Protein 6UCA (pdb70)

Secondary structure (DSSP, 8-state):
-----TTSPPPEETTEE-EEEEE--TTT----EEEE-TT-SSTTT----EESS----HHHHHHHHHHHHHTS-SS-HHHHHHHHHHHTTS-GGG-EEETTTTEEE-GGGGGGGTTS-EE----HHHHT-GGGTSPP---TTTT---PBPHHHHHHHHHHHHHHT-SEEEEES-HHHHHHHHHHHHSS-----EEEEEES-GGGGGTS-TTTEEEEETTTTEETT-HHHHHHHHHHHHGGGG-SEEEEE---SSS-SHHHHHHHHHHHHHHHTTS-STT------EEEEEEGGGHHHHHHH-TT-EE------BSS-SS----SSS-PPP-EEEEESS-GGG----GGGSEEEETTTTEEEETT--EETTTTEE---SSS--EEETTTTEEE-TT-EE-TTT-SEE-SS-----/-----SS----EETTEEPPP---SS-SSTTT------SS----SHHHHHHHHHHHHHS-SS-HHHHHHHHHHHHHS-GGG-EEETTTTEEE-GGGGGGGTTS-EE----HHHHT-GGGTSPP---TTTT---PBPHHHHHHHHHHHHHTT--EEEEES-HHHHHHHHHHHSSS-S-PPEEEEEES-GGGGGGS-TTTEEEEETTTTEETT-HHHHHHHHHHHHGGGGTTEEEEE---SSS-SHHHHHHHHHHHHHHH-S-SSSTTT----EEEEEEGGGHHHHHHH-TT-EE------BSS-SS----PPP-EEEEESS-TTSPPP-STTTEEEETTTTEEEETT--EETTTTEE---SSSPPEEETTTTEEE-TT-EEETTTTEEE-TT---/-PPEEBTEE--B--SS--STTT----BBTTB---HHHHHHHHHHHHHHS-SS-HHHHHHHHHHHHHS-GGG-EEETTTTEEE-GGGGGGSTTS-EE-S--HHHHT-GGGTSPP---TTTT----B-HHHHHHHHHHHHHTT--EEEEES-HHHHHHHHHHHHHS-SS--EEEEEES-GGGGGTS-TTTEEEEETTTTEETT-HHHHHHHHHHHHGGGGTTEEEEE----SS-SHHHHHHHHHHHHHHTSS-SSSTTT----EEEEE-GGGHHHHTTT-TT-EEE-----BS--SS--------EEEESS-GGGS---GGGSEEEETTTTEEEESS--EETTTTEE---SSSPPEEETTTTEEE-TT-B--TTT-S-B-TT-------/-EEE----TTSPPPEEBTEEPEEEE---TTS----EEEE-SS-SSTTTS--EEETT----HHHHHHHHHHHHHTS-SS-HHHHHHHHHHHHHS-GGG-EEETTTTEEE-TTGGGGGTTS-EEE---HHHHT-GGGTSPP---TTTT----B-HHHHHHHHHHHHHHT-SEEEEES-HHHHHHHHHHHHSSS----EEEEEES-GGGGGTS-TTTEEEEETTTTEETT-HHHHHHHHHHHHGGGGTTEEEEE---SSS-SHHHHHHHHHHHHHHTTT--GGGSSPPPPEEEEEEGGGHHHHHHH-TT-EEE-----BSS-TT----SSSPPP--EEEEESS-GGG----GGGTEEEETTTTEEEETT-PEETTTTEE---SSS--EEETTTTEEE-TT-EE-TTT-SEE-SS-----/-----SS----EETTEEPEEEE---EEEE-SS-SSSSSS--EEESS----HHHHHHHHHHHHHTS-SS-HHHHHHHHHHHHHS-GGG-EEETTTTEEE-GGGGGTTTTS-EE----HHHHT-GGGTSPP---TTTT---PBPHHHHHHHHHHHHHHT-SEEEEES-HHHHHHHHHHHHH-SSS--EEEEEES-GGGGGTS-TTTEEEEETTTTEETT-HHHHHHHHHHHHGGGGTTEEEEE---SSS-SHHHHHHHHHHHHHHHTT--SSTTT----EEEEEEGGGHHHHHHH-TT-EE------BSS-SS---------EEEEESS-TTS----GGGTEEE-SSSSSEEETT----TTTTS----SSSPPEEETTTTEEE-TT-B--TTT-S-B-TTS---/-------B-SSSB-EE-----EEE-SS-SSTTT----EETT----THHHHHHHHHHHHSS-SS-HHHHHHHHHHHHHS-GGG-EEETTTTEEEPGGGGGTTTTS-EE-S--HHHHT-GGGTSPP---TTTT---PBPHHHHHHHHHHHHHHT-SEEEEES-HHHHHHHHHHTSSSSS---EEEEEES-GGGGGTS-TTTEEEEETTTTEETT-HHHHHHHHHHHHGGGG-SEEEEE---SSS-SHHHHHHHHHHHHHHT-S--TTTTT----EEEEEEGGGHHHHTTT-TT-EE------BSS-SS------PPP-EEEEESS-TTT----STTTEEEETTTTEEEETT----TTTTS----SSSPPEEETTTTEEE-TT-B--TTT-S-B-TT----

B-factor: mean 105.43, std 39.24, range [28.5, 390.44]

GO terms:
  GO:0005730 nucleolus (C, IDA)
  GO:0005737 cytoplasm (C, IDA)
  GO:0008270 zinc ion binding (F, IDA)
  GO:0045727 positive regulation of translation (P, IDA)
  GO:0008988 rRNA (adenine-N6-)-methyltransferase activity (F, IDA)
  GO:0031167 rRNA methylation (P, IDA)
  GO:1904047 S-adenosyl-L-methionine binding (F, IDA)

Radius of gyration: 57.28 Å; Cα contacts (8 Å, |Δi|>4): 4192; chains: 6; bounding box: 186×108×102 Å

Sequence (2409 aa):
VLPLDPAVPAPLCPHGPTLLFVKVTQGAAATRRFYACSACRDRKDCNFFQWEDEKLSGARLAAREAHNRRCQPPLSRTQCVERYLKFIEELPLTQRKFCQTCQQLLLPDDWGQHSEHQVLGNVSITQLRRPSQLLYPLENAATNAQYLFADRSCQFLVDLLSALGFRRVLCVGTPRLHELIKLTASGDKKSNIKSLLLDIDFRYSQFYMEDSFCHYNMFNHHFFDGKTALEVCRAFLQEDKGEGIIMVTDPPFGGLVEPLAITFKKLIAMWKEGQSQDDSHKELPIFWIFPYFFESRICQFFPSFQMLDYQVDYDNHALYKHGKTGRKQSPVRIFTNIPPNKIILPTEEGYRFCSPCQQRYVSLENQHCELCNSCTSKDGRKWNHCFLCKKCVKPSWIHCSICNHCAVPDHSCEGVLPLDPAVPAPLCPHGPTLLFACSACRDRKDCNFFQWEDEKLSGARLAAREAHNRRCQPPLSRTQCVERYLKFIELPLTQRKFCQTCQQLLLPDDWGQHSEHQVLGNVSITQLRRPSQLLYPLENAATNAQYLFADRSCQFLVDLLSALGFRRVLCVGTPRLHELIKLTASGDKKSNIKSLLLDIDFRYSQFYMEDSFCHYNMFNHHFFDGKTALEVCRAFLQEDKGEGIIMVTDPPFGGLVEPLAITFKKLIAMWKEGQSQDDSHKELPIFWIFPYFFESRICQFFPSFQMLDDYQVDYDNNHALYKHRKQSPVRIFTNIPPNKIILPTEEGYRFCSPCQRYVSLENQHCELCNSCTSKDGRKWNHCFLCKKCVKPSWIHCSICNHCAVPDHSCPAPLCPHGPTFYACSACRDRKDCNFFQWEDEKLSGARLAAREAHNRRCQPPLSRTQCVERYLKFIELPLTQRKFCQTCQQLLLPDDWGQHSEHQVLGNVSITQLRRPSQLLYPLENAATNAQYLFADRSCQFLVDLLSALGFRRVLCVGTPRLHELIKLTASGDKKSNIKSLLLDIDFRYSQFYMEDSFCHYNMFNHHFFDGKTALEVCRAFLQEDKGEGIIMVTDPPFGGLVEPLAITFKKLIAMWKEGQSQDDSHKELPIFWIFPYFFESRICQFFPSFQMLDYQVDYDNHALYKRKQSPVRIFTNIPPNKIILPTEEGYRFCSPCQRYVSLENQHCELCNSCTSKDGRKWNHCFLCKKCVKPSWIHCSICNHCAVPDHSCEGPKMEVVLPLDPAVPAPLCPHGPTLLFVKVTQGAAATRRFYACSACRDRKDCNFFQWEDEKLSGARLAAREAHNRRCQPPLSRTQCVERYLKFIELPLTQRKFCQTCQQLLLPDDWGQHSEHQVLGNVSITQLRRPSQLLYPLENAATNAQYLFADRSCQFLVDLLSALGFRRVLCVGTPRLHELIKLTASGDKKSNIKSLLLDIDFRYSQFYMEDSFCHYNMFNHHFFDGKTALEVCRAFLQEDKGEGIIMVTDPPFGGLVEPLAITFKKLIAMWKEGQSQDDSHKELPIFWIFPYFFESRICQFFPSFQMLDYQVDYDNHALYKHGKTGRKQSPVRIFTNIPPNKIILPTEEGYRFCSPCQRYVSLENQHCELCNSCTSKDGRKWNHCFLCKKCVKPSWIHCSICNHCAVPDHSCEGVLPLDPAVPAPLCPHGPTLLFVKTRRFYACSACRDRKDCNFFQWEDEKLSGARLAAREAHNRRCQPPLSRTQCVERYLKFIELPLTQRKFCQTCQQLLLPDDWGQHSEHQVLGNVSITQLRRPSQLLYPLENAATNAQYLFADRSCQFLVDLLSALGFRRVLCVGTPRLHELIKLTASGDKKSNIKSLLLDIDFRYSQFYMEDSFCHYNMFNHHFFDGKTALEVCRAFLQEDKGEGIIMVTDPPFGGLVEPLAITFKKLIAMWKEGQSQDDSHKELPIFWIFPYFFESRICQFFPSFQMLDYQVDYDNHALYKHGRKQSPVRIFTNIPPNKIILPTEEGYRFCSPCQRYVSLENQHCELCNSCTSKDGRKWNHCFLCKKCVKPSWIHCSICNHCAVPDHSCEVLPLDAPLCPHGPTLLFVTRRFYACSACRDRKDCNFFQWEDEKLSGARLAAREAHNRRCQPPLSRTQCVERYLKFIELPLTQRKFCQTCQQLLLPDDWGQHSEHQVLGNVSITQLRRPSQLLYPLENAATNAQYLFADRSCQFLVDLLSALGFRRVLCVGTPRLHELIKLTASGDKKSNIKSLLLDIDFRYSQFYMEDSFCHYNMFNHHFFDGKTALEVCRAFLQEDKGEGIIMVTDPPFGGLVEPLAITFKKLIAMWKEGQSQDDSHKELPIFWIFPYFFESRICQFFPSFQMLDYQVDYDNHALYKHGKRKQSPVRIFTNIPPNKIILPTEEGYRFCSPCQRYVSLENQHCELCNSCTSKDGRKWNHCFLCKKCVKPSWIHCSICNHCAVPDHSCE

Structure (mmCIF, N/CA/C/O backbone):
data_6UCA
#
_entry.id   6UCA
#
_cell.length_a   136.567
_cell.length_b   290.380
_cell.length_c   83.529
_cell.angle_alpha   90.000
_cell.angle_beta   90.000
_cell.angle_gamma   90.000
#
_symmetry.space_group_name_H-M   'P 21 21 2'
#
loop_
_entity.id
_entity.type
_entity.pdbx_description
1 polymer 'rRNA N6-adenosine-methyltransferase ZCCHC4'
2 non-polymer S-ADENOSYL-L-HOMOCYSTEINE
3 non-polymer 'ZINC ION'
#
loop_
_atom_site.group_PDB
_atom_site.id
_atom_site.type_symbol
_atom_site.label_atom_id
_atom_site.label_alt_id
_atom_site.label_comp_id
_atom_site.label_asym_id
_atom_site.label_entity_id
_atom_site.label_seq_id
_atom_site.pdbx_PDB_ins_code
_atom_site.Cartn_x
_atom_site.Cartn_y
_atom_site.Cartn_z
_atom_site.occupancy
_atom_site.B_iso_or_equiv
_atom_site.auth_seq_id
_atom_site.auth_comp_id
_atom_site.auth_asym_id
_atom_site.auth_atom_id
_atom_site.pdbx_PDB_model_num
ATOM 1 N N . VAL A 1 6 ? 134.412 61.991 15.520 1.00 129.93 28 VAL A N 1
ATOM 2 C CA . VAL A 1 6 ? 134.281 63.352 15.023 1.00 129.38 28 VAL A CA 1
ATOM 3 C C . VAL A 1 6 ? 134.001 64.319 16.148 1.00 140.41 28 VAL A C 1
ATOM 4 O O . VAL A 1 6 ? 132.957 64.256 16.802 1.00 153.96 28 VAL A O 1
ATOM 8 N N . LEU A 1 7 ? 134.942 65.219 16.376 1.00 118.22 29 LEU A N 1
ATOM 9 C CA . LEU A 1 7 ? 134.684 66.350 17.257 1.00 120.24 29 LEU A CA 1
ATOM 10 C C . LEU A 1 7 ? 134.788 67.616 16.424 1.00 134.01 29 LEU A C 1
ATOM 11 O O . LEU A 1 7 ? 135.896 68.145 16.237 1.00 141.58 29 LEU A O 1
ATOM 13 N N . PRO A 1 8 ? 133.675 68.156 15.913 1.00 125.44 30 PRO A N 1
ATOM 14 C CA . PRO A 1 8 ? 133.736 69.479 15.287 1.00 128.80 30 PRO A CA 1
ATOM 15 C C . PRO A 1 8 ? 133.900 70.533 16.364 1.00 124.11 30 PRO A C 1
ATOM 16 O O . PRO A 1 8 ? 133.395 71.654 16.239 1.00 126.43 30 PRO A O 1
ATOM 20 N N . LEU A 1 9 ? 134.610 70.153 17.428 1.00 117.30 31 LEU A N 1
ATOM 21 C CA . LEU A 1 9 ? 134.751 70.948 18.638 1.00 132.80 31 LEU A CA 1
ATOM 22 C C . LEU A 1 9 ? 135.093 72.386 18.291 1.00 109.84 31 LEU A C 1
ATOM 23 O O . LEU A 1 9 ? 136.003 72.643 17.496 1.00 104.93 31 LEU A O 1
ATOM 28 N N . ASP A 1 10 ? 134.337 73.317 18.860 1.00 102.61 32 ASP A N 1
ATOM 29 C CA . ASP A 1 10 ? 134.488 74.724 18.529 1.00 118.32 32 ASP A CA 1
ATOM 30 C C . ASP A 1 10 ? 134.970 75.469 19.765 1.00 108.07 32 ASP A C 1
ATOM 31 O O . ASP A 1 10 ? 134.236 75.571 20.771 1.00 103.34 32 ASP A O 1
ATOM 36 N N . PRO A 1 11 ? 136.183 76.014 19.735 1.00 103.19 33 PRO A N 1
ATOM 37 C CA . PRO A 1 11 ? 136.632 76.844 20.852 1.00 102.42 33 PRO A CA 1
ATOM 38 C C . PRO A 1 11 ? 135.781 78.161 21.025 1.00 110.40 33 PRO A C 1
ATOM 39 O O . PRO A 1 11 ? 135.968 78.863 22.044 1.00 106.55 33 PRO A O 1
ATOM 43 N N . ALA A 1 12 ? 134.938 78.539 20.043 1.00 117.84 34 ALA A N 1
ATOM 44 C CA . ALA A 1 12 ? 134.317 79.874 20.055 1.00 102.87 34 ALA A CA 1
ATOM 45 C C . ALA A 1 12 ? 133.528 80.178 21.346 1.00 106.13 34 ALA A C 1
ATOM 46 O O . ALA A 1 12 ? 133.534 81.325 21.823 1.00 108.75 34 ALA A O 1
ATOM 48 N N . VAL A 1 13 ? 132.872 79.182 21.941 1.00 116.59 35 VAL A N 1
ATOM 49 C CA . VAL A 1 13 ? 131.856 79.455 22.962 1.00 107.29 35 VAL A CA 1
ATOM 50 C C . VAL A 1 13 ? 132.460 79.209 24.345 1.00 92.69 35 VAL A C 1
ATOM 51 O O . VAL A 1 13 ? 133.306 78.312 24.501 1.00 84.50 35 VAL A O 1
ATOM 55 N N . PRO A 1 14 ? 132.073 79.981 25.386 1.00 92.04 36 PRO A N 1
ATOM 56 C CA . PRO A 1 14 ? 132.789 79.887 26.661 1.00 87.90 36 PRO A CA 1
ATOM 57 C C . PRO A 1 14 ? 132.206 78.885 27.646 1.00 86.26 36 PRO A C 1
ATOM 58 O O . PRO A 1 14 ? 130.988 78.790 27.831 1.00 87.11 36 PRO A O 1
ATOM 62 N N . ALA A 1 15 ? 133.095 78.138 28.299 1.00 78.26 37 ALA A N 1
ATOM 63 C CA . ALA A 1 15 ? 132.677 77.144 29.273 1.00 77.15 37 ALA A CA 1
ATOM 64 C C . ALA A 1 15 ? 131.906 77.799 30.415 1.00 76.82 37 ALA A C 1
ATOM 65 O O . ALA A 1 15 ? 132.102 78.982 30.712 1.00 78.31 37 ALA A O 1
ATOM 67 N N . PRO A 1 16 ? 131.014 77.058 31.067 1.00 76.38 38 PRO A N 1
ATOM 68 C CA . PRO A 1 16 ? 130.448 77.534 32.331 1.00 75.77 38 PRO A CA 1
ATOM 69 C C . PRO A 1 16 ? 131.540 77.713 33.374 1.00 72.16 38 PRO A C 1
ATOM 70 O O . PRO A 1 16 ? 132.669 77.237 33.236 1.00 70.49 38 PRO A O 1
ATOM 74 N N . LEU A 1 17 ? 131.194 78.421 34.440 1.00 71.52 39 LEU A N 1
ATOM 75 C CA . LEU A 1 17 ? 132.156 78.783 35.470 1.00 68.19 39 LEU A CA 1
ATOM 76 C C . LEU A 1 17 ? 131.964 77.901 36.701 1.00 68.59 39 LEU A C 1
ATOM 77 O O . LEU A 1 17 ? 130.844 77.770 37.209 1.00 70.76 39 LEU A O 1
ATOM 82 N N . CYS A 1 18 ? 133.056 77.289 37.164 1.00 73.59 40 CYS A N 1
ATOM 83 C CA . CYS A 1 18 ? 133.101 76.575 38.432 1.00 70.20 40 CYS A CA 1
ATOM 84 C C . CYS A 1 18 ? 133.775 77.473 39.463 1.00 67.53 40 CYS A C 1
ATOM 85 O O . CYS A 1 18 ? 134.241 78.565 39.128 1.00 75.62 40 CYS A O 1
ATOM 88 N N . PRO A 1 19 ? 133.854 77.048 40.734 1.00 66.76 41 PRO A N 1
ATOM 89 C CA . PRO A 1 19 ? 134.555 77.886 41.720 1.00 67.74 41 PRO A CA 1
ATOM 90 C C . PRO A 1 19 ? 135.984 78.198 41.330 1.00 68.82 41 PRO A C 1
ATOM 91 O O . PRO A 1 19 ? 136.497 79.251 41.720 1.00 71.02 41 PRO A O 1
ATOM 95 N N . HIS A 1 20 ? 136.637 77.341 40.543 1.00 57.24 42 HIS A N 1
ATOM 96 C CA . HIS A 1 20 ? 138.040 77.537 40.198 1.00 54.85 42 HIS A CA 1
ATOM 97 C C . HIS A 1 20 ? 138.220 78.059 38.774 1.00 54.87 42 HIS A C 1
ATOM 98 O O . HIS A 1 20 ? 139.249 77.793 38.142 1.00 53.98 42 HIS A O 1
ATOM 105 N N . GLY A 1 21 ? 137.231 78.773 38.246 1.00 57.85 43 GLY A N 1
ATOM 106 C CA . GLY A 1 21 ? 137.334 79.352 36.932 1.00 58.05 43 GLY A CA 1
ATOM 107 C C . GLY A 1 21 ? 136.777 78.451 35.850 1.00 64.99 43 GLY A C 1
ATOM 108 O O . GLY A 1 21 ? 136.355 77.321 36.107 1.00 68.04 43 GLY A O 1
ATOM 109 N N . PRO A 1 22 ? 136.803 78.931 34.608 1.00 59.52 44 PRO A N 1
ATOM 110 C CA . PRO A 1 22 ? 136.074 78.255 33.526 1.00 62.50 44 PRO A CA 1
ATOM 111 C C . PRO A 1 22 ? 136.374 76.764 33.449 1.00 63.77 44 PRO A C 1
ATOM 112 O O . PRO A 1 22 ? 137.529 76.341 33.348 1.00 62.39 44 PRO A O 1
ATOM 116 N N . THR A 1 23 ? 135.307 75.967 33.500 1.00 66.66 45 THR A N 1
ATOM 117 C CA . THR A 1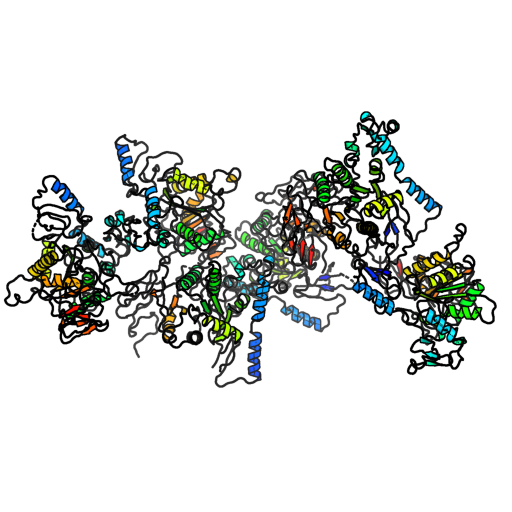 23 ? 135.410 74.520 33.414 1.00 68.50 45 THR A CA 1
ATOM 118 C C . THR A 1 23 ? 136.076 74.111 32.100 1.00 69.13 45 THR A C 1
ATOM 119 O O . THR A 1 23 ? 136.209 74.900 31.162 1.00 68.74 45 THR A O 1
ATOM 123 N N . LEU A 1 24 ? 136.516 72.860 32.045 1.00 70.26 46 LEU A N 1
ATOM 124 C CA . LEU A 1 24 ? 137.083 72.296 30.831 1.00 71.39 46 LEU A CA 1
ATOM 125 C C . LEU A 1 24 ? 136.163 71.216 30.284 1.00 76.16 46 LEU A C 1
ATOM 126 O O . LEU A 1 24 ? 135.455 70.543 31.034 1.00 81.55 46 LEU A O 1
ATOM 131 N N . LEU A 1 25 ? 136.193 71.042 28.968 1.00 82.55 47 LEU A N 1
ATOM 132 C CA . LEU A 1 25 ? 135.271 70.141 28.296 1.00 90.26 47 LEU A CA 1
ATOM 133 C C . LEU A 1 25 ? 135.930 68.774 28.140 1.00 94.48 47 LEU A C 1
ATOM 134 O O . LEU A 1 25 ? 137.034 68.669 27.595 1.00 104.60 47 LEU A O 1
ATOM 139 N N . PHE A 1 26 ? 135.265 67.737 28.643 1.00 90.10 48 PHE A N 1
ATOM 140 C CA . PHE A 1 26 ? 135.655 66.353 28.430 1.00 106.60 48 PHE A CA 1
ATOM 141 C C . PHE A 1 26 ? 134.626 65.660 27.542 1.00 119.92 48 PHE A C 1
ATOM 142 O O . PHE A 1 26 ? 133.429 65.983 27.565 1.00 122.92 48 PHE A O 1
ATOM 150 N N . VAL A 1 27 ? 135.110 64.702 26.751 1.00 127.32 49 VAL A N 1
ATOM 151 C CA . VAL A 1 27 ? 134.270 63.862 25.903 1.00 126.43 49 VAL A CA 1
ATOM 152 C C . VAL A 1 27 ? 134.753 62.424 26.031 1.00 122.57 49 VAL A C 1
ATOM 153 O O . VAL A 1 27 ? 135.950 62.152 25.889 1.00 111.44 49 VAL A O 1
ATOM 157 N N . LYS A 1 28 ? 133.828 61.507 26.295 1.00 134.64 50 LYS A N 1
ATOM 158 C CA . LYS A 1 28 ? 134.156 60.099 26.467 1.00 139.11 50 LYS A CA 1
ATOM 159 C C . LYS A 1 28 ? 133.831 59.319 25.200 1.00 143.41 50 LYS A C 1
ATOM 160 O O . LYS A 1 28 ? 132.781 59.521 24.583 1.00 145.22 50 LYS A O 1
ATOM 162 N N . VAL A 1 29 ? 134.741 58.425 24.819 1.00 142.00 51 VAL A N 1
ATOM 163 C CA . VAL A 1 29 ? 134.569 57.551 23.664 1.00 156.20 51 VAL A CA 1
ATOM 164 C C . VAL A 1 29 ? 134.922 56.139 24.113 1.00 172.07 51 VAL A C 1
ATOM 165 O O . VAL A 1 29 ? 136.095 55.841 24.367 1.00 176.35 51 VAL A O 1
ATOM 167 N N . THR A 1 30 ? 133.916 55.274 24.210 1.00 177.46 52 THR A N 1
ATOM 168 C CA . THR A 1 30 ? 134.119 53.915 24.697 1.00 176.15 52 THR A CA 1
ATOM 169 C C . THR A 1 30 ? 132.986 53.035 24.183 1.00 181.72 52 THR A C 1
ATOM 170 O O . THR A 1 30 ? 132.086 53.496 23.475 1.00 182.03 52 THR A O 1
ATOM 172 N N . GLN A 1 31 ? 133.046 51.752 24.549 1.00 181.02 53 GLN A N 1
ATOM 173 C CA . GLN A 1 31 ? 132.021 50.763 24.211 1.00 187.12 53 GLN A CA 1
ATOM 174 C C . GLN A 1 31 ? 131.841 50.647 22.695 1.00 196.93 53 GLN A C 1
ATOM 175 O O . GLN A 1 31 ? 130.753 50.837 22.149 1.00 202.92 53 GLN A O 1
ATOM 177 N N . GLY A 1 32 ? 132.941 50.319 22.021 1.00 198.76 54 GLY A N 1
ATOM 178 C CA . GLY A 1 32 ? 132.951 50.202 20.580 1.00 202.42 54 GLY A CA 1
ATOM 179 C C . GLY A 1 32 ? 133.294 51.472 19.834 1.00 196.43 54 GLY A C 1
ATOM 180 O O . GLY A 1 32 ? 133.370 51.440 18.599 1.00 197.13 54 GLY A O 1
ATOM 181 N N . ALA A 1 33 ? 133.500 52.584 20.543 1.00 193.11 55 ALA A N 1
ATOM 182 C CA . ALA A 1 33 ? 133.841 53.875 19.943 1.00 187.62 55 ALA A CA 1
ATOM 183 C C . ALA A 1 33 ? 132.786 54.300 18.918 1.00 185.58 55 ALA A C 1
ATOM 184 O O . ALA A 1 33 ? 133.079 54.558 17.749 1.00 177.95 55 ALA A O 1
ATOM 186 N N . ALA A 1 34 ? 131.537 54.370 19.387 1.00 187.74 56 ALA A N 1
ATOM 187 C CA . ALA A 1 34 ? 130.426 54.729 18.516 1.00 190.31 56 ALA A CA 1
ATOM 188 C C . ALA A 1 34 ? 129.450 55.704 19.167 1.00 180.22 56 ALA A C 1
ATOM 189 O O . ALA A 1 34 ? 128.401 55.989 18.576 1.00 177.29 56 ALA A O 1
ATOM 191 N N . ALA A 1 35 ? 129.755 56.224 20.354 1.00 178.11 57 ALA A N 1
ATOM 192 C CA . ALA A 1 35 ? 128.889 57.177 21.031 1.00 176.67 57 ALA A CA 1
ATOM 193 C C . ALA A 1 35 ? 129.742 58.231 21.721 1.00 162.48 57 ALA A C 1
ATOM 194 O O . ALA A 1 35 ? 130.805 57.920 22.265 1.00 159.34 57 ALA A O 1
ATOM 196 N N . THR A 1 36 ? 129.271 59.475 21.693 1.00 157.92 58 THR A N 1
ATOM 197 C CA . THR A 1 36 ? 129.980 60.599 22.281 1.00 147.98 58 THR A CA 1
ATOM 198 C C . THR A 1 36 ? 129.129 61.248 23.365 1.00 141.26 58 THR A C 1
ATOM 199 O O . THR A 1 36 ? 127.897 61.157 23.358 1.00 143.86 58 THR A O 1
ATOM 203 N N . ARG A 1 37 ? 129.804 61.911 24.301 1.00 127.97 59 ARG A N 1
ATOM 204 C CA . ARG A 1 37 ? 129.129 62.592 25.404 1.00 133.99 59 ARG A CA 1
ATOM 205 C C . ARG A 1 37 ? 129.952 63.816 25.781 1.00 137.99 59 ARG A C 1
ATOM 206 O O . ARG A 1 37 ? 131.073 63.681 26.279 1.00 143.67 59 ARG A O 1
ATOM 208 N N . ARG A 1 38 ? 129.395 65.002 25.543 1.00 136.35 60 ARG A N 1
ATOM 209 C CA . ARG A 1 38 ? 130.060 66.264 25.847 1.00 122.82 60 ARG A CA 1
ATOM 210 C C . ARG A 1 38 ? 129.676 66.715 27.251 1.00 108.78 60 ARG A C 1
ATOM 211 O O . ARG A 1 38 ? 128.487 66.754 27.584 1.00 115.87 60 ARG A O 1
ATOM 219 N N . PHE A 1 39 ? 130.669 67.070 28.071 1.00 101.46 61 PHE A N 1
ATOM 220 C CA . PHE A 1 39 ? 130.334 67.641 29.371 1.00 100.04 61 PHE A CA 1
ATOM 221 C C . PHE A 1 39 ? 131.459 68.543 29.860 1.00 101.68 61 PHE A C 1
ATOM 222 O O . PHE A 1 39 ? 132.617 68.376 29.480 1.00 104.30 61 PHE A O 1
ATOM 230 N N . TYR A 1 40 ? 131.096 69.526 30.687 1.00 88.19 62 TYR A N 1
ATOM 231 C CA . TYR A 1 40 ? 132.058 70.436 31.302 1.00 83.79 62 TYR A CA 1
ATOM 232 C C . TYR A 1 40 ? 132.343 69.954 32.723 1.00 82.62 62 TYR A C 1
ATOM 233 O O . TYR A 1 40 ? 131.452 69.960 33.577 1.00 83.73 62 TYR A O 1
ATOM 242 N N . ALA A 1 41 ? 133.587 69.553 32.977 1.00 80.52 63 ALA A N 1
ATOM 243 C CA . ALA A 1 41 ? 134.065 69.143 34.292 1.00 79.10 63 ALA A CA 1
ATOM 244 C C . ALA A 1 41 ? 135.021 70.202 34.841 1.00 74.83 63 ALA A C 1
ATOM 245 O O . ALA A 1 41 ? 135.344 71.190 34.166 1.00 73.10 63 ALA A O 1
ATOM 247 N N . CYS A 1 42 ? 135.504 69.989 36.064 1.00 75.88 64 CYS A N 1
ATOM 248 C CA . CYS A 1 42 ? 136.322 70.997 36.724 1.00 76.04 64 CYS A CA 1
ATOM 249 C C . CYS A 1 42 ? 137.749 70.942 36.185 1.00 70.12 64 CYS A C 1
ATOM 250 O O . CYS A 1 42 ? 138.294 69.861 35.946 1.00 85.45 64 CYS A O 1
ATOM 253 N N . SER A 1 43 ? 138.345 72.117 35.988 1.00 66.05 65 SER A N 1
ATOM 254 C CA . SER A 1 43 ? 139.636 72.197 35.314 1.00 64.42 65 SER A CA 1
ATOM 255 C C . SER A 1 43 ? 140.781 71.680 36.178 1.00 62.82 65 SER A C 1
ATOM 256 O O . SER A 1 43 ? 141.767 71.168 35.638 1.00 62.70 65 SER A O 1
ATOM 259 N N . ALA A 1 44 ? 140.688 71.813 37.511 1.00 66.35 66 ALA A N 1
ATOM 260 C CA . ALA A 1 44 ? 141.830 71.542 38.380 1.00 69.74 66 ALA A CA 1
ATOM 261 C C . ALA A 1 44 ? 141.471 70.627 39.546 1.00 77.54 66 ALA A C 1
ATOM 262 O O . ALA A 1 44 ? 142.002 70.784 40.651 1.00 88.35 66 ALA A O 1
ATOM 264 N N . CYS A 1 45 ? 140.570 69.671 39.333 1.00 80.23 67 CYS A N 1
ATOM 265 C CA . CYS A 1 45 ? 140.262 68.684 40.362 1.00 80.56 67 CYS A CA 1
ATOM 266 C C . CYS A 1 45 ? 139.880 67.385 39.675 1.00 81.10 67 CYS A C 1
ATOM 267 O O . CYS A 1 45 ? 138.854 67.324 38.991 1.00 77.76 67 CYS A O 1
ATOM 270 N N . ARG A 1 46 ? 140.699 66.350 39.873 1.00 87.92 68 ARG A N 1
ATOM 271 C CA . ARG A 1 46 ? 140.558 65.117 39.105 1.00 87.96 68 ARG A CA 1
ATOM 272 C C . ARG A 1 46 ? 139.304 64.353 39.517 1.00 93.47 68 ARG A C 1
ATOM 273 O O . ARG A 1 46 ? 138.445 64.051 38.681 1.00 110.85 68 ARG A O 1
ATOM 281 N N . ASP A 1 47 ? 139.178 64.030 40.800 1.00 84.09 69 ASP A N 1
ATOM 282 C CA . ASP A 1 47 ? 137.976 63.379 41.297 1.00 93.18 69 ASP A CA 1
ATOM 283 C C . ASP A 1 47 ? 136.918 64.424 41.632 1.00 101.72 69 ASP A C 1
ATOM 284 O O . ASP A 1 47 ? 137.232 65.551 42.021 1.00 113.35 69 ASP A O 1
ATOM 289 N N . ARG A 1 48 ? 135.652 64.039 41.473 1.00 101.53 70 ARG A N 1
ATOM 290 C CA . ARG A 1 48 ? 134.547 64.963 41.705 1.00 100.91 70 ARG A CA 1
ATOM 291 C C . ARG A 1 48 ? 134.316 65.269 43.179 1.00 99.60 70 ARG A C 1
ATOM 292 O O . ARG A 1 48 ? 133.396 66.034 43.490 1.00 95.43 70 ARG A O 1
ATOM 294 N N . LYS A 1 49 ? 135.122 64.711 44.086 1.00 104.49 71 LYS A N 1
ATOM 295 C CA . LYS A 1 49 ? 134.856 64.844 45.514 1.00 110.10 71 LYS A CA 1
ATOM 296 C C . LYS A 1 49 ? 135.046 66.266 46.026 1.00 105.67 71 LYS A C 1
ATOM 297 O O . LYS A 1 49 ? 134.439 66.629 47.039 1.00 100.58 71 LYS A O 1
ATOM 299 N N . ASP A 1 50 ? 135.869 67.076 45.365 1.00 105.14 72 ASP A N 1
ATOM 300 C CA . ASP A 1 50 ? 136.109 68.448 45.797 1.00 99.81 72 ASP A CA 1
ATOM 301 C C . ASP A 1 50 ? 135.396 69.485 44.944 1.00 104.81 72 ASP A C 1
ATOM 302 O O . ASP A 1 50 ? 134.818 70.428 45.488 1.00 112.55 72 ASP A O 1
ATOM 307 N N . CYS A 1 51 ? 135.421 69.340 43.622 1.00 91.38 73 CYS A N 1
ATOM 308 C CA . CYS A 1 51 ? 134.666 70.205 42.718 1.00 87.10 73 CYS A CA 1
ATOM 309 C C . CYS A 1 51 ? 133.654 69.316 42.003 1.00 84.57 73 CYS A C 1
ATOM 310 O O . CYS A 1 51 ? 133.974 68.683 40.992 1.00 89.13 73 CYS A O 1
ATOM 313 N N . ASN A 1 52 ? 132.438 69.255 42.543 1.00 80.01 74 ASN A N 1
ATOM 314 C CA . ASN A 1 52 ? 131.383 68.394 42.006 1.00 88.70 74 ASN A CA 1
ATOM 315 C C . ASN A 1 52 ? 130.625 69.105 40.883 1.00 92.41 74 ASN A C 1
ATOM 316 O O . ASN A 1 52 ? 129.410 69.295 40.925 1.00 108.37 74 ASN A O 1
ATOM 321 N N . PHE A 1 53 ? 131.373 69.494 39.857 1.00 81.27 75 PHE A N 1
ATOM 322 C CA . PHE A 1 53 ? 130.809 70.173 38.700 1.00 82.03 75 PHE A CA 1
ATOM 323 C C . PHE A 1 53 ? 130.597 69.173 37.572 1.00 85.14 75 PHE A C 1
ATOM 324 O O . PHE A 1 53 ? 131.505 68.406 37.233 1.00 87.40 75 PHE A O 1
ATOM 332 N N . PHE A 1 54 ? 129.397 69.186 36.999 1.00 90.56 76 PHE A N 1
ATOM 333 C CA . PHE A 1 54 ? 129.081 68.369 35.836 1.00 97.72 76 PHE A CA 1
ATOM 334 C C . PHE A 1 54 ? 127.902 69.013 35.125 1.00 98.97 76 PHE A C 1
ATOM 335 O O . PHE A 1 54 ? 126.867 69.265 35.749 1.00 102.88 76 PHE A O 1
ATOM 343 N N . GLN A 1 55 ? 128.063 69.287 33.835 1.00 97.04 77 GLN A N 1
ATOM 344 C CA . GLN A 1 55 ? 126.991 69.885 33.047 1.00 98.06 77 GLN A CA 1
ATOM 345 C C . GLN A 1 55 ? 127.095 69.376 31.621 1.00 106.53 77 GLN A C 1
ATOM 346 O O . GLN A 1 55 ? 128.113 69.596 30.958 1.00 108.67 77 GLN A O 1
ATOM 352 N N . TRP A 1 56 ? 126.052 68.692 31.158 1.00 113.42 78 TRP A N 1
ATOM 353 C CA . TRP A 1 56 ? 125.985 68.312 29.755 1.00 111.31 78 TRP A CA 1
ATOM 354 C C . TRP A 1 56 ? 125.953 69.563 28.888 1.00 109.90 78 TRP A C 1
ATOM 355 O O . TRP A 1 56 ? 125.337 70.570 29.247 1.00 114.92 78 TRP A O 1
ATOM 366 N N . GLU A 1 57 ? 126.641 69.504 27.745 1.00 107.92 79 GLU A N 1
ATOM 367 C CA . GLU A 1 57 ? 126.733 70.681 26.886 1.00 105.86 79 GLU A CA 1
ATOM 368 C C . GLU A 1 57 ? 125.356 71.126 26.410 1.00 117.82 79 GLU A C 1
ATOM 369 O O . GLU A 1 57 ? 125.078 72.329 26.331 1.00 121.73 79 GLU A O 1
ATOM 375 N N . ASP A 1 58 ? 124.479 70.171 26.094 1.00 113.13 80 ASP A N 1
ATOM 376 C CA . ASP A 1 58 ? 123.111 70.520 25.726 1.00 119.41 80 ASP A CA 1
ATOM 377 C C . ASP A 1 58 ? 122.356 71.103 26.914 1.00 131.57 80 ASP A C 1
ATOM 378 O O . ASP A 1 58 ? 121.514 71.993 26.745 1.00 139.43 80 ASP A O 1
ATOM 383 N N . GLU A 1 59 ? 122.645 70.615 28.118 1.00 132.84 81 GLU A N 1
ATOM 384 C CA . GLU A 1 59 ? 121.987 71.103 29.322 1.00 128.45 81 GLU A CA 1
ATOM 385 C C . GLU A 1 59 ? 122.293 72.580 29.537 1.00 121.41 81 GLU A C 1
ATOM 386 O O . GLU A 1 59 ? 123.460 72.980 29.602 1.00 120.78 81 GLU A O 1
ATOM 392 N N . LYS A 1 60 ? 121.242 73.388 29.643 1.00 117.13 82 LYS A N 1
ATOM 393 C CA . LYS A 1 60 ? 121.363 74.819 29.883 1.00 114.51 82 LYS A CA 1
ATOM 394 C C . LYS A 1 60 ? 120.741 75.148 31.231 1.00 126.14 82 LYS A C 1
ATOM 395 O O . LYS A 1 60 ? 119.610 74.738 31.514 1.00 132.72 82 LYS A O 1
ATOM 397 N N . LEU A 1 61 ? 121.480 75.884 32.056 1.00 129.17 83 LEU A N 1
ATOM 398 C CA . LEU A 1 61 ? 121.012 76.212 33.395 1.00 124.66 83 LEU A CA 1
ATOM 399 C C . LEU A 1 61 ? 119.896 77.248 33.333 1.00 120.05 83 LEU A C 1
ATOM 400 O O . LEU A 1 61 ? 120.004 78.253 32.624 1.00 120.52 83 LEU A O 1
ATOM 405 N N . SER A 1 62 ? 118.820 76.998 34.075 1.00 116.93 84 SER A N 1
ATOM 406 C CA . SER A 1 62 ? 117.733 77.957 34.169 1.00 114.44 84 SER A CA 1
ATOM 407 C C . SER A 1 62 ? 118.155 79.148 35.029 1.00 109.78 84 SER A C 1
ATOM 408 O O . SER A 1 62 ? 119.218 79.153 35.652 1.00 112.64 84 SER A O 1
ATOM 411 N N . GLY A 1 63 ? 117.292 80.166 35.065 1.00 109.11 85 GLY A N 1
ATOM 412 C CA . GLY A 1 63 ? 117.612 81.368 35.822 1.00 106.23 85 GLY A CA 1
ATOM 413 C C . GLY A 1 63 ? 117.878 81.090 37.290 1.00 108.41 85 GLY A C 1
ATOM 414 O O . GLY A 1 63 ? 118.893 81.519 37.843 1.00 100.47 85 GLY A O 1
ATOM 415 N N . ALA A 1 64 ? 116.974 80.355 37.939 1.00 111.06 86 ALA A N 1
ATOM 416 C CA . ALA A 1 64 ? 117.118 80.091 39.369 1.00 109.58 86 ALA A CA 1
ATOM 417 C C . ALA A 1 64 ? 118.264 79.124 39.639 1.00 107.66 86 ALA A C 1
ATOM 418 O O . ALA A 1 64 ? 119.077 79.338 40.551 1.00 111.15 86 ALA A O 1
ATOM 420 N N . ARG A 1 65 ? 118.333 78.042 38.864 1.00 109.95 87 ARG A N 1
ATOM 421 C CA . ARG A 1 65 ? 119.395 77.059 39.049 1.00 107.04 87 ARG A CA 1
ATOM 422 C C . ARG A 1 65 ? 120.765 77.691 38.810 1.00 98.74 87 ARG A C 1
ATOM 423 O O . ARG A 1 65 ? 121.729 77.429 39.545 1.00 95.74 87 ARG A O 1
ATOM 431 N N . LEU A 1 66 ? 120.861 78.565 37.805 1.00 102.68 88 LEU A N 1
ATOM 432 C CA . LEU A 1 66 ? 122.126 79.241 37.534 1.00 98.42 88 LEU A CA 1
ATOM 433 C C . LEU A 1 66 ? 122.449 80.263 38.614 1.00 97.44 88 LEU A C 1
ATOM 434 O O . LEU A 1 66 ? 123.621 80.480 38.935 1.00 91.93 88 LEU A O 1
ATOM 439 N N . ALA A 1 67 ? 121.431 80.927 39.169 1.00 101.29 89 ALA A N 1
ATOM 440 C CA . ALA A 1 67 ? 121.678 81.828 40.292 1.00 91.78 89 ALA A CA 1
ATOM 441 C C . ALA A 1 67 ? 122.276 81.066 41.466 1.00 92.85 89 ALA A C 1
ATOM 442 O O . ALA A 1 67 ? 123.193 81.552 42.142 1.00 97.77 89 ALA A O 1
ATOM 444 N N . ALA A 1 68 ? 121.767 79.857 41.710 1.00 94.71 90 ALA A N 1
ATOM 445 C CA . ALA A 1 68 ? 122.323 78.998 42.752 1.00 96.50 90 ALA A CA 1
ATOM 446 C C . ALA A 1 68 ? 123.777 78.643 42.455 1.00 92.22 90 ALA A C 1
ATOM 447 O O . ALA A 1 68 ? 124.644 78.719 43.336 1.00 92.95 90 ALA A O 1
ATOM 449 N N . ARG A 1 69 ? 124.058 78.235 41.214 1.00 85.34 91 ARG A N 1
ATOM 450 C CA . ARG A 1 69 ? 125.433 77.922 40.824 1.00 80.99 91 ARG A CA 1
ATOM 451 C C . ARG A 1 69 ? 126.355 79.121 41.024 1.00 77.13 91 ARG A C 1
ATOM 452 O O . ARG A 1 69 ? 127.475 78.981 41.535 1.00 88.26 91 ARG A O 1
ATOM 460 N N . GLU A 1 70 ? 125.893 80.310 40.635 1.00 80.95 92 GLU A N 1
ATOM 461 C CA . GLU A 1 70 ? 126.711 81.515 40.730 1.00 80.20 92 GLU A CA 1
ATOM 462 C C . GLU A 1 70 ? 126.997 81.868 42.185 1.00 75.87 92 GLU A C 1
ATOM 463 O O . GLU A 1 70 ? 128.132 82.214 42.540 1.00 72.65 92 GLU A O 1
ATOM 469 N N . ALA A 1 71 ? 125.984 81.762 43.049 1.00 76.56 93 ALA A N 1
ATOM 470 C CA . ALA A 1 71 ? 126.194 82.050 44.463 1.00 75.17 93 ALA A CA 1
ATOM 471 C C . ALA A 1 71 ? 127.134 81.031 45.095 1.00 73.49 93 ALA A C 1
ATOM 472 O O . ALA A 1 71 ? 127.978 81.387 45.928 1.00 70.83 93 ALA A O 1
ATOM 474 N N . HIS A 1 72 ? 127.003 79.756 44.718 1.00 75.26 94 HIS A N 1
ATOM 475 C CA . HIS A 1 72 ? 127.912 78.743 45.247 1.00 73.93 94 HIS A CA 1
ATOM 476 C C . HIS A 1 72 ? 129.353 79.026 44.835 1.00 72.48 94 HIS A C 1
ATOM 477 O O . HIS A 1 72 ? 130.277 78.898 45.649 1.00 68.13 94 HIS A O 1
ATOM 484 N N . ASN A 1 73 ? 129.564 79.412 43.574 1.00 72.50 95 ASN A N 1
ATOM 485 C CA . ASN A 1 73 ? 130.906 79.785 43.134 1.00 67.01 95 ASN A CA 1
ATOM 486 C C . ASN A 1 73 ? 131.448 80.947 43.956 1.00 68.00 95 ASN A C 1
ATOM 487 O O . ASN A 1 73 ? 132.605 80.929 44.391 1.00 81.51 95 ASN A O 1
ATOM 492 N N . ARG A 1 74 ? 130.621 81.971 44.180 1.00 65.97 96 ARG A N 1
ATOM 493 C CA . ARG A 1 74 ? 131.046 83.092 45.017 1.00 71.34 96 ARG A CA 1
ATOM 494 C C . ARG A 1 74 ? 131.402 82.640 46.430 1.00 72.50 96 ARG A C 1
ATOM 495 O O . ARG A 1 74 ? 132.317 83.196 47.050 1.00 60.46 96 ARG A O 1
ATOM 503 N N . ARG A 1 75 ? 130.708 81.622 46.943 1.00 73.66 97 ARG A N 1
ATOM 504 C CA . ARG A 1 75 ? 130.900 81.200 48.327 1.00 74.39 97 ARG A CA 1
ATOM 505 C C . ARG A 1 75 ? 132.191 80.408 48.513 1.00 77.76 97 ARG A C 1
ATOM 506 O O . ARG A 1 75 ? 132.874 80.566 49.531 1.00 83.25 97 ARG A O 1
ATOM 514 N N . CYS A 1 76 ? 132.547 79.559 47.546 1.00 69.45 98 CYS A N 1
ATOM 515 C CA . CYS A 1 76 ? 133.728 78.708 47.672 1.00 65.64 98 CYS A CA 1
ATOM 516 C C . CYS A 1 76 ? 135.041 79.477 47.561 1.00 64.56 98 CYS A C 1
ATOM 517 O O . CYS A 1 76 ? 136.103 78.848 47.591 1.00 73.08 98 CYS A O 1
ATOM 520 N N . GLN A 1 77 ? 134.999 80.799 47.436 1.00 61.12 99 GLN A N 1
ATOM 521 C CA . GLN A 1 77 ? 136.206 81.583 47.268 1.00 56.39 99 GLN A CA 1
ATOM 522 C C . GLN A 1 77 ? 136.961 81.699 48.592 1.00 59.62 99 GLN A C 1
ATOM 523 O O . GLN A 1 77 ? 136.397 81.450 49.662 1.00 62.50 99 GLN A O 1
ATOM 529 N N . PRO A 1 78 ? 138.247 82.048 48.544 1.00 60.10 100 PRO A N 1
ATOM 530 C CA . PRO A 1 78 ? 139.029 82.126 49.771 1.00 47.50 100 PRO A CA 1
ATOM 531 C C . PRO A 1 78 ? 138.416 83.150 50.735 1.00 50.11 100 PRO A C 1
ATOM 532 O O . PRO A 1 78 ? 137.862 84.167 50.299 1.00 49.69 100 PRO A O 1
ATOM 536 N N . PRO A 1 79 ? 138.512 82.889 52.037 1.00 53.81 101 PRO A N 1
ATOM 537 C CA . PRO A 1 79 ? 137.773 83.715 53.009 1.00 51.82 101 PRO A CA 1
ATOM 538 C C . PRO A 1 79 ? 138.315 85.123 53.167 1.00 59.84 101 PRO A C 1
ATOM 539 O O . PRO A 1 79 ? 137.681 85.935 53.851 1.00 73.59 101 PRO A O 1
ATOM 543 N N . LEU A 1 80 ? 139.464 85.432 52.576 1.00 52.07 102 LEU A N 1
ATOM 544 C CA . LEU A 1 80 ? 140.049 86.763 52.627 1.00 53.42 102 LEU A CA 1
ATOM 545 C C . LEU A 1 80 ? 140.263 87.254 51.206 1.00 51.55 102 LEU A C 1
ATOM 546 O O . LEU A 1 80 ? 140.853 86.543 50.386 1.00 58.15 102 LEU A O 1
ATOM 551 N N . SER A 1 81 ? 139.778 88.456 50.914 1.00 55.42 103 SER A N 1
ATOM 552 C CA . SER A 1 81 ? 140.095 89.076 49.638 1.00 54.35 103 SER A CA 1
ATOM 553 C C . SER A 1 81 ? 141.603 89.253 49.513 1.00 52.40 103 SER A C 1
ATOM 554 O O . SER A 1 81 ? 142.327 89.343 50.509 1.00 38.78 103 SER A O 1
ATOM 557 N N . ARG A 1 82 ? 142.080 89.275 48.268 1.00 43.84 104 ARG A N 1
ATOM 558 C CA . ARG A 1 82 ? 143.490 89.557 48.016 1.00 34.74 104 ARG A CA 1
ATOM 559 C C . ARG A 1 82 ? 143.896 90.887 48.647 1.00 68.19 104 ARG A C 1
ATOM 560 O O . ARG A 1 82 ? 144.957 90.998 49.285 1.00 63.50 104 ARG A O 1
ATOM 568 N N . THR A 1 83 ? 143.038 91.899 48.502 1.00 53.37 105 THR A N 1
ATOM 569 C CA . THR A 1 83 ? 143.290 93.210 49.090 1.00 50.12 105 THR A CA 1
ATOM 570 C C . THR A 1 83 ? 143.386 93.124 50.610 1.00 56.36 105 THR A C 1
ATOM 571 O O . THR A 1 83 ? 144.273 93.737 51.225 1.00 59.11 105 THR A O 1
ATOM 575 N N . GLN A 1 84 ? 142.467 92.377 51.231 1.00 41.40 106 GLN A N 1
ATOM 576 C CA . GLN A 1 84 ? 142.533 92.162 52.672 1.00 52.02 106 GLN A CA 1
ATOM 577 C C . GLN A 1 84 ? 143.863 91.533 53.059 1.00 55.09 106 GLN A C 1
ATOM 578 O O . GLN A 1 84 ? 144.440 91.873 54.098 1.00 66.23 106 GLN A O 1
ATOM 584 N N . CYS A 1 85 ? 144.362 90.606 52.237 1.00 57.04 107 CYS A N 1
ATOM 585 C CA . CYS A 1 85 ? 145.638 89.963 52.535 1.00 56.21 107 CYS A CA 1
ATOM 586 C C . CYS A 1 85 ? 146.773 90.978 52.541 1.00 50.40 107 CYS A C 1
ATOM 587 O O . CYS A 1 85 ? 147.589 91.004 53.471 1.00 57.07 107 CYS A O 1
ATOM 590 N N . VAL A 1 86 ? 146.845 91.821 51.507 1.00 47.07 108 VAL A N 1
ATOM 591 C CA . VAL A 1 86 ? 147.932 92.800 51.448 1.00 47.44 108 VAL A CA 1
ATOM 592 C C . VAL A 1 86 ? 147.874 93.746 52.645 1.00 43.84 108 VAL A C 1
ATOM 593 O O . VAL A 1 86 ? 148.906 94.075 53.253 1.00 44.80 108 VAL A O 1
ATOM 597 N N . GLU A 1 87 ? 146.668 94.187 53.012 1.00 40.05 109 GLU A N 1
ATOM 598 C CA . GLU A 1 87 ? 146.542 95.104 54.143 1.00 41.67 109 GLU A CA 1
ATOM 599 C C . GLU A 1 87 ? 146.933 94.425 55.454 1.00 54.94 109 GLU A C 1
ATOM 600 O O . GLU A 1 87 ? 147.669 95.002 56.272 1.00 64.53 109 GLU A O 1
ATOM 606 N N . ARG A 1 88 ? 146.451 93.197 55.672 1.00 55.18 110 ARG A N 1
ATOM 607 C CA . ARG A 1 88 ? 146.814 92.458 56.876 1.00 46.89 110 ARG A CA 1
ATOM 608 C C . ARG A 1 88 ? 148.319 92.253 56.956 1.00 48.83 110 ARG A C 1
ATOM 609 O O . ARG A 1 88 ? 148.901 92.313 58.042 1.00 38.63 110 ARG A O 1
ATOM 617 N N . TYR A 1 89 ? 148.969 92.033 55.811 1.00 50.30 111 TYR A N 1
ATOM 618 C CA . TYR A 1 89 ? 150.413 91.817 55.801 1.00 55.56 111 TYR A CA 1
ATOM 619 C C . TYR A 1 89 ? 151.164 93.081 56.202 1.00 57.35 111 TYR A C 1
ATOM 620 O O . TYR A 1 89 ? 152.084 93.038 57.036 1.00 67.89 111 TYR A O 1
ATOM 629 N N . LEU A 1 90 ? 150.813 94.212 55.578 1.00 56.77 112 LEU A N 1
ATOM 630 C CA . LEU A 1 90 ? 151.462 95.472 55.930 1.00 42.88 112 LEU A CA 1
ATOM 631 C C . LEU A 1 90 ? 151.277 95.793 57.407 1.00 50.17 112 LEU A C 1
ATOM 632 O O . LEU A 1 90 ? 152.179 96.351 58.044 1.00 55.97 112 LEU A O 1
ATOM 637 N N . LYS A 1 91 ? 150.118 95.441 57.975 1.00 43.75 113 LYS A N 1
ATOM 638 C CA . LYS A 1 91 ? 149.927 95.668 59.407 1.00 45.24 113 LYS A CA 1
ATOM 639 C C . LYS A 1 91 ? 150.701 94.658 60.255 1.00 44.76 113 LYS A C 1
ATOM 640 O O . LYS A 1 91 ? 151.156 94.992 61.352 1.00 46.45 113 LYS A O 1
ATOM 646 N N . PHE A 1 92 ? 150.870 93.431 59.753 1.00 48.95 114 PHE A N 1
ATOM 647 C CA . PHE A 1 92 ? 151.526 92.364 60.502 1.00 53.25 114 PHE A CA 1
ATOM 648 C C . PHE A 1 92 ? 153.012 92.645 60.684 1.00 53.96 114 PHE A C 1
ATOM 649 O O . PHE A 1 92 ? 153.550 92.504 61.786 1.00 56.68 114 PHE A O 1
ATOM 657 N N . ILE A 1 93 ? 153.697 93.027 59.595 1.00 45.31 115 ILE A N 1
ATOM 658 C CA . ILE A 1 93 ? 155.156 93.213 59.585 1.00 42.67 115 ILE A CA 1
ATOM 659 C C . ILE A 1 93 ? 155.631 94.456 60.317 1.00 72.34 115 ILE A C 1
ATOM 660 O O . ILE A 1 93 ? 156.795 94.850 60.159 1.00 105.36 115 ILE A O 1
ATOM 665 N N A GLU A 1 94 ? 154.710 95.176 60.986 0.48 62.15 116 GLU A N 1
ATOM 666 N N B GLU A 1 94 ? 154.805 94.975 61.179 0.52 61.14 116 GLU A N 1
ATOM 667 C CA A GLU A 1 94 ? 154.952 96.334 61.867 0.48 66.60 116 GLU A CA 1
ATOM 668 C CA B GLU A 1 94 ? 154.952 96.304 61.743 0.52 66.49 116 GLU A CA 1
ATOM 669 C C A GLU A 1 94 ? 154.956 95.963 63.338 0.48 65.10 116 GLU A C 1
ATOM 670 C C B GLU A 1 94 ? 154.554 96.259 63.213 0.52 65.21 116 GLU A C 1
ATOM 671 O O A GLU A 1 94 ? 155.716 96.534 64.127 0.48 59.41 116 GLU A O 1
ATOM 672 O O B GLU A 1 94 ? 154.659 97.280 63.912 0.52 59.68 116 GLU A O 1
ATOM 683 N N . LEU A 1 95 ? 154.078 95.065 63.704 1.00 68.48 117 LEU A N 1
ATOM 684 C CA . LEU A 1 95 ? 153.842 94.572 65.048 1.00 50.82 117 LEU A CA 1
ATOM 685 C C . LEU A 1 95 ? 155.156 94.083 65.634 1.00 52.75 117 LEU A C 1
ATOM 686 O O . LEU A 1 95 ? 156.008 93.576 64.897 1.00 55.77 117 LEU A O 1
ATOM 691 N N . PRO A 1 96 ? 155.339 94.182 66.950 1.00 51.22 118 PRO A N 1
ATOM 692 C CA . PRO A 1 96 ? 156.503 93.539 67.578 1.00 66.99 118 PRO A CA 1
ATOM 693 C C . PRO A 1 96 ? 156.459 92.030 67.390 1.00 68.14 118 PRO A C 1
ATOM 694 O O . PRO A 1 96 ? 155.416 91.446 67.089 1.00 66.83 118 PRO A O 1
ATOM 698 N N . LEU A 1 97 ? 157.620 91.398 67.568 1.00 67.61 119 LEU A N 1
ATOM 699 C CA . LEU A 1 97 ? 157.703 89.945 67.436 1.00 63.52 119 LEU A CA 1
ATOM 700 C C . LEU A 1 97 ? 156.715 89.252 68.365 1.00 71.60 119 LEU A C 1
ATOM 701 O O . LEU A 1 97 ? 156.009 88.320 67.959 1.00 73.19 119 LEU A O 1
ATOM 706 N N . THR A 1 98 ? 156.631 89.719 69.612 1.00 56.38 120 THR A N 1
ATOM 707 C CA . THR A 1 98 ? 155.793 89.100 70.637 1.00 57.53 120 THR A CA 1
ATOM 708 C C . THR A 1 98 ? 154.306 89.282 70.361 1.00 57.07 120 THR A C 1
ATOM 709 O O . THR A 1 98 ? 153.463 88.854 71.160 1.00 67.65 120 THR A O 1
ATOM 713 N N . GLN A 1 99 ? 153.963 89.911 69.241 1.00 54.14 121 GLN A N 1
ATOM 714 C CA . GLN A 1 99 ? 152.573 90.057 68.835 1.00 52.65 121 GLN A CA 1
ATOM 715 C C . GLN A 1 99 ? 152.301 89.490 67.450 1.00 52.43 121 GLN A C 1
ATOM 716 O O . GLN A 1 99 ? 151.160 89.559 66.982 1.00 50.10 121 GLN A O 1
ATOM 722 N N . ARG A 1 100 ? 153.310 88.932 66.785 1.00 55.95 122 ARG A N 1
ATOM 723 C CA . ARG A 1 100 ? 153.126 88.257 65.505 1.00 56.69 122 ARG A CA 1
ATOM 724 C C . ARG A 1 100 ? 152.795 86.794 65.776 1.00 48.63 122 ARG A C 1
ATOM 725 O O . ARG A 1 100 ? 153.671 86.015 66.166 1.00 46.13 122 ARG A O 1
ATOM 733 N N . LYS A 1 101 ? 151.534 86.419 65.579 1.00 41.82 123 LYS A N 1
ATOM 734 C CA . LYS A 1 101 ? 151.092 85.051 65.788 1.00 41.89 123 LYS A CA 1
ATOM 735 C C . LYS A 1 101 ? 150.608 84.451 64.475 1.00 42.91 123 LYS A C 1
ATOM 736 O O . LYS A 1 101 ? 150.164 85.162 63.568 1.00 48.76 123 LYS A O 1
ATOM 742 N N . PHE A 1 102 ? 150.704 83.128 64.379 1.00 42.71 124 PHE A N 1
ATOM 743 C CA . PHE A 1 102 ? 150.242 82.385 63.215 1.00 40.92 124 PHE A CA 1
ATOM 744 C C . PHE A 1 102 ? 149.414 81.207 63.698 1.00 41.98 124 PHE A C 1
ATOM 745 O O . PHE A 1 102 ? 149.891 80.403 64.505 1.00 43.68 124 PHE A O 1
ATOM 753 N N . CYS A 1 103 ? 148.177 81.108 63.215 1.00 41.18 125 CYS A N 1
ATOM 754 C CA . CYS A 1 103 ? 147.294 80.013 63.589 1.00 49.92 125 CYS A CA 1
ATOM 755 C C . CYS A 1 103 ? 147.470 78.877 62.590 1.00 46.24 125 CYS A C 1
ATOM 756 O O . CYS A 1 103 ? 147.256 79.060 61.380 1.00 49.27 125 CYS A O 1
ATOM 759 N N . GLN A 1 104 ? 147.860 77.707 63.108 1.00 50.18 126 GLN A N 1
ATOM 760 C CA . GLN A 1 104 ? 148.190 76.554 62.281 1.00 42.36 126 GLN A CA 1
ATOM 761 C C . GLN A 1 104 ? 146.961 75.730 61.919 1.00 43.12 126 GLN A C 1
ATOM 762 O O . GLN A 1 104 ? 146.911 75.157 60.826 1.00 52.03 126 GLN A O 1
ATOM 768 N N . THR A 1 105 ? 145.967 75.649 62.809 1.00 44.10 127 THR A N 1
ATOM 769 C CA . THR A 1 105 ? 144.723 74.976 62.451 1.00 44.95 127 THR A CA 1
ATOM 770 C C . THR A 1 105 ? 143.959 75.728 61.374 1.00 43.12 127 THR A C 1
ATOM 771 O O . THR A 1 105 ? 143.128 75.127 60.685 1.00 43.45 127 THR A O 1
ATOM 775 N N . CYS A 1 106 ? 144.221 77.025 61.217 1.00 67.05 128 CYS A N 1
ATOM 776 C CA . CYS A 1 106 ? 143.568 77.836 60.204 1.00 58.41 128 CYS A CA 1
ATOM 777 C C . CYS A 1 106 ? 144.495 78.243 59.069 1.00 52.68 128 CYS A C 1
ATOM 778 O O . CYS A 1 106 ? 144.004 78.725 58.041 1.00 46.53 128 CYS A O 1
ATOM 781 N N . GLN A 1 107 ? 145.807 78.055 59.220 1.00 52.53 129 GLN A N 1
ATOM 782 C CA . GLN A 1 107 ? 146.790 78.495 58.232 1.00 43.48 129 GLN A CA 1
ATOM 783 C C . GLN A 1 107 ? 146.622 79.978 57.928 1.00 37.96 129 GLN A C 1
ATOM 784 O O . GLN A 1 107 ? 146.506 80.395 56.773 1.00 42.87 129 GLN A O 1
ATOM 790 N N . GLN A 1 108 ? 146.595 80.787 58.986 1.00 39.20 130 GLN A N 1
ATOM 791 C CA . GLN A 1 108 ? 146.371 82.215 58.811 1.00 42.48 130 GLN A CA 1
ATOM 792 C C . GLN A 1 108 ? 147.273 83.016 59.734 1.00 47.63 130 GLN A C 1
ATOM 793 O O . GLN A 1 108 ? 147.403 82.700 60.921 1.00 56.01 130 GLN A O 1
ATOM 799 N N . LEU A 1 109 ? 147.894 84.054 59.181 1.00 54.75 131 LEU A N 1
ATOM 800 C CA . LEU A 1 109 ? 148.521 85.065 60.018 1.00 38.93 131 LEU A CA 1
ATOM 801 C C . LEU A 1 109 ? 147.460 85.703 60.904 1.00 40.32 131 LEU A C 1
ATOM 802 O O . LEU A 1 109 ? 146.290 85.808 60.527 1.00 40.34 131 LEU A O 1
ATOM 807 N N . LEU A 1 110 ? 147.866 86.134 62.095 1.00 50.15 132 LEU A N 1
ATOM 808 C CA . LEU A 1 110 ? 146.926 86.630 63.090 1.00 53.41 132 LEU A CA 1
ATOM 809 C C . LEU A 1 110 ? 147.283 88.059 63.464 1.00 52.50 132 LEU A C 1
ATOM 810 O O . LEU A 1 110 ? 148.410 88.333 63.891 1.00 56.48 132 LEU A O 1
ATOM 815 N N . LEU A 1 111 ? 146.329 88.960 63.298 1.00 51.22 133 LEU A N 1
ATOM 816 C CA . LEU A 1 111 ? 146.466 90.288 63.864 1.00 48.01 133 LEU A CA 1
ATOM 817 C C . LEU A 1 111 ? 146.024 90.261 65.327 1.00 51.08 133 LEU A C 1
ATOM 818 O O . LEU A 1 111 ? 145.184 89.443 65.710 1.00 50.21 133 LEU A O 1
ATOM 823 N N . PRO A 1 112 ? 146.588 91.130 66.169 1.00 57.22 134 PRO A N 1
ATOM 824 C CA . PRO A 1 112 ? 146.363 90.994 67.620 1.00 57.02 134 PRO A CA 1
ATOM 825 C C . PRO A 1 112 ? 144.905 91.075 68.036 1.00 55.46 134 PRO A C 1
ATOM 826 O O . PRO A 1 112 ? 144.564 90.596 69.125 1.00 55.78 134 PRO A O 1
ATOM 830 N N . ASP A 1 113 ? 144.032 91.649 67.209 1.00 51.02 135 ASP A N 1
ATOM 831 C CA . ASP A 1 113 ? 142.639 91.812 67.611 1.00 70.38 135 ASP A CA 1
ATOM 832 C C . ASP A 1 113 ? 141.860 90.506 67.513 1.00 64.00 135 ASP A C 1
ATOM 833 O O . ASP A 1 113 ? 141.051 90.200 68.396 1.00 65.48 135 ASP A O 1
ATOM 838 N N . ASP A 1 114 ? 142.080 89.724 66.462 1.00 65.67 136 ASP A N 1
ATOM 839 C CA . ASP A 1 114 ? 141.390 88.440 66.324 1.00 62.68 136 ASP A CA 1
ATOM 840 C C . ASP A 1 114 ? 142.256 87.283 66.810 1.00 55.48 136 ASP A C 1
ATOM 841 O O . ASP A 1 114 ? 142.381 86.249 66.155 1.00 59.56 136 ASP A O 1
ATOM 846 N N . TRP A 1 115 ? 142.874 87.459 67.982 1.00 51.13 137 TRP A N 1
ATOM 847 C CA . TRP A 1 115 ? 143.482 86.334 68.685 1.00 51.70 137 TRP A CA 1
ATOM 848 C C . TRP A 1 115 ? 142.433 85.518 69.426 1.00 54.25 137 TRP A C 1
ATOM 849 O O . TRP A 1 115 ? 142.540 84.290 69.509 1.00 56.46 137 TRP A O 1
ATOM 860 N N . GLY A 1 116 ? 141.422 86.193 69.981 1.00 56.31 138 GLY A N 1
ATOM 861 C CA . GLY A 1 116 ? 140.409 85.495 70.757 1.00 59.36 138 GLY A CA 1
ATOM 862 C C . GLY A 1 116 ? 139.664 84.453 69.947 1.00 62.72 138 GLY A C 1
ATOM 863 O O . GLY A 1 116 ? 139.352 83.370 70.449 1.00 75.40 138 GLY A O 1
ATOM 864 N N . GLN A 1 117 ? 139.376 84.761 68.681 1.00 60.30 139 GLN A N 1
ATOM 865 C CA . GLN A 1 117 ? 138.720 83.792 67.813 1.00 70.08 139 GLN A CA 1
ATOM 866 C C . GLN A 1 117 ? 139.579 82.557 67.586 1.00 81.41 139 GLN A C 1
ATOM 867 O O . GLN A 1 117 ? 139.047 81.499 67.234 1.00 91.02 139 GLN A O 1
ATOM 873 N N . HIS A 1 118 ? 140.893 82.665 67.784 1.00 73.95 140 HIS A N 1
ATOM 874 C CA . HIS A 1 118 ? 141.813 81.548 67.616 1.00 67.69 140 HIS A CA 1
ATOM 875 C C . HIS A 1 118 ? 142.396 81.079 68.945 1.00 71.03 140 HIS A C 1
ATOM 876 O O . HIS A 1 118 ? 143.481 80.490 68.967 1.00 78.74 140 HIS A O 1
ATOM 883 N N . SER A 1 119 ? 141.698 81.328 70.054 1.00 58.01 141 SER A N 1
ATOM 884 C CA . SER A 1 119 ? 142.243 80.990 71.365 1.00 60.75 141 SER A CA 1
ATOM 885 C C . SER A 1 119 ? 142.367 79.481 71.545 1.00 82.30 141 SER A C 1
ATOM 886 O O . SER A 1 119 ? 143.429 78.977 71.927 1.00 87.24 141 SER A O 1
ATOM 889 N N . GLU A 1 120 ? 141.292 78.744 71.276 1.00 74.59 142 GLU A N 1
ATOM 890 C CA . GLU A 1 120 ? 141.274 77.300 71.460 1.00 66.05 142 GLU A CA 1
ATOM 891 C C . GLU A 1 120 ? 141.830 76.543 70.259 1.00 77.65 142 GLU A C 1
ATOM 892 O O . GLU A 1 120 ? 141.732 75.312 70.217 1.00 86.26 142 GLU A O 1
ATOM 898 N N . HIS A 1 121 ? 142.407 77.245 69.289 1.00 58.87 143 HIS A N 1
ATOM 899 C CA . HIS A 1 121 ? 143.096 76.613 68.175 1.00 56.23 143 HIS A CA 1
ATOM 900 C C . HIS A 1 121 ? 144.541 76.318 68.576 1.00 68.71 143 HIS A C 1
ATOM 901 O O . HIS A 1 121 ? 144.937 76.491 69.732 1.00 67.90 143 HIS A O 1
ATOM 908 N N . GLN A 1 122 ? 145.347 75.865 67.619 1.00 59.24 144 GLN A N 1
ATOM 909 C CA . GLN A 1 122 ? 146.771 75.614 67.826 1.00 62.59 144 GLN A CA 1
ATOM 910 C C . GLN A 1 122 ? 147.542 76.731 67.132 1.00 66.12 144 GLN A C 1
ATOM 911 O O . GLN A 1 122 ? 147.636 76.756 65.900 1.00 58.08 144 GLN A O 1
ATOM 917 N N . VAL A 1 123 ? 148.091 77.650 67.923 1.00 50.49 145 VAL A N 1
ATOM 918 C CA . VAL A 1 123 ? 148.676 78.884 67.412 1.00 52.77 145 VAL A CA 1
ATOM 919 C C . VAL A 1 123 ? 150.168 78.899 67.713 1.00 48.99 145 VAL A C 1
ATOM 920 O O . VAL A 1 123 ? 150.598 78.514 68.807 1.00 51.70 145 VAL A O 1
ATOM 924 N N . LEU A 1 124 ? 150.953 79.347 66.736 1.00 45.47 146 LEU A N 1
ATOM 925 C CA . LEU A 1 124 ? 152.395 79.502 66.871 1.00 49.06 146 LEU A CA 1
ATOM 926 C C . LEU A 1 124 ? 152.709 80.965 67.158 1.00 58.32 146 LEU A C 1
ATOM 927 O O . LEU A 1 124 ? 152.189 81.860 66.484 1.00 62.72 146 LEU A O 1
ATOM 932 N N . GLY A 1 125 ? 153.559 81.203 68.158 1.00 48.04 147 GLY A N 1
ATOM 933 C CA . GLY A 1 125 ? 153.903 82.545 68.570 1.00 48.63 147 GLY A CA 1
ATOM 934 C C . GLY A 1 125 ? 155.286 82.972 68.096 1.00 60.74 147 GLY A C 1
ATOM 935 O O . GLY A 1 125 ? 156.113 82.162 67.689 1.00 73.97 147 GLY A O 1
ATOM 936 N N . ASN A 1 126 ? 155.515 84.283 68.162 1.00 60.66 148 ASN A N 1
ATOM 937 C CA . ASN A 1 126 ? 156.779 84.902 67.764 1.00 49.71 148 ASN A CA 1
ATOM 938 C C . ASN A 1 126 ? 157.165 84.513 66.337 1.00 55.53 148 ASN A C 1
ATOM 939 O O . ASN A 1 126 ? 158.235 83.960 66.078 1.00 60.70 148 ASN A O 1
ATOM 944 N N . VAL A 1 127 ? 156.267 84.815 65.404 1.00 45.79 149 VAL A N 1
ATOM 945 C CA . VAL A 1 127 ? 156.561 84.605 63.990 1.00 43.76 149 VAL A CA 1
ATOM 946 C C . VAL A 1 127 ? 157.519 85.704 63.544 1.00 44.34 149 VAL A C 1
ATOM 947 O O . VAL A 1 127 ? 157.138 86.874 63.455 1.00 46.78 149 VAL A O 1
ATOM 951 N N . SER A 1 128 ? 158.766 85.335 63.270 1.00 52.48 150 SER A N 1
ATOM 952 C CA . SER A 1 128 ? 159.754 86.319 62.864 1.00 57.10 150 SER A CA 1
ATOM 953 C C . SER A 1 128 ? 159.620 86.628 61.375 1.00 44.50 150 SER A C 1
ATOM 954 O O . SER A 1 128 ? 158.956 85.915 60.617 1.00 41.13 150 SER A O 1
ATOM 957 N N . ILE A 1 129 ? 160.262 87.723 60.959 1.00 60.39 151 ILE A N 1
ATOM 958 C CA . ILE A 1 129 ? 160.275 88.085 59.545 1.00 59.24 151 ILE A CA 1
ATOM 959 C C . ILE A 1 129 ? 160.994 87.019 58.732 1.00 63.14 151 ILE A C 1
ATOM 960 O O . ILE A 1 129 ? 160.679 86.803 57.555 1.00 51.12 151 ILE A O 1
ATOM 965 N N . THR A 1 130 ? 161.965 86.334 59.343 1.00 56.62 152 THR A N 1
ATOM 966 C CA . THR A 1 130 ? 162.618 85.209 58.681 1.00 48.23 152 THR A CA 1
ATOM 967 C C . THR A 1 130 ? 161.600 84.153 58.274 1.00 53.84 152 THR A C 1
ATOM 968 O O . THR A 1 130 ? 161.626 83.649 57.145 1.00 65.36 152 THR A O 1
ATOM 972 N N . GLN A 1 131 ? 160.686 83.811 59.185 1.00 46.89 153 GLN A N 1
ATOM 973 C CA . GLN A 1 131 ? 159.626 82.864 58.854 1.00 41.23 153 GLN A CA 1
ATOM 974 C C . GLN A 1 131 ? 158.682 83.436 57.804 1.00 46.79 153 GLN A C 1
ATOM 975 O O . GLN A 1 131 ? 158.284 82.731 56.870 1.00 62.34 153 GLN A O 1
ATOM 981 N N . LEU A 1 132 ? 158.320 84.717 57.940 1.00 38.63 154 LEU A N 1
ATOM 982 C CA . LEU A 1 132 ? 157.409 85.350 56.991 1.00 53.04 154 LEU A CA 1
ATOM 983 C C . LEU A 1 132 ? 157.926 85.268 55.563 1.00 54.68 154 LEU A C 1
ATOM 984 O O . LEU A 1 132 ? 157.133 85.159 54.621 1.00 60.40 154 LEU A O 1
ATOM 989 N N . ARG A 1 133 ? 159.240 85.324 55.381 1.00 49.09 155 ARG A N 1
ATOM 990 C CA . ARG A 1 133 ? 159.841 85.225 54.059 1.00 50.88 155 ARG A CA 1
ATOM 991 C C . ARG A 1 133 ? 160.139 83.789 53.659 1.00 54.66 155 ARG A C 1
ATOM 992 O O . ARG A 1 133 ? 160.743 83.564 52.605 1.00 51.44 155 ARG A O 1
ATOM 1000 N N . ARG A 1 134 ? 159.736 82.818 54.475 1.00 55.43 156 ARG A N 1
ATOM 1001 C CA . ARG A 1 134 ? 159.777 81.400 54.125 1.00 50.54 156 ARG A CA 1
ATOM 1002 C C . ARG A 1 134 ? 158.417 80.782 54.423 1.00 48.87 156 ARG A C 1
ATOM 1003 O O . ARG A 1 134 ? 158.282 79.962 55.338 1.00 49.38 156 ARG A O 1
ATOM 1011 N N . PRO A 1 135 ? 157.381 81.159 53.667 1.00 46.55 157 PRO A N 1
ATOM 1012 C CA . PRO A 1 135 ? 156.055 80.577 53.922 1.00 40.58 157 PRO A CA 1
ATOM 1013 C C . PRO A 1 135 ? 155.998 79.086 53.651 1.00 51.57 157 PRO A C 1
ATOM 1014 O O . PRO A 1 135 ? 155.202 78.380 54.284 1.00 70.73 157 PRO A O 1
ATOM 1018 N N . SER A 1 136 ? 156.828 78.583 52.734 1.00 41.06 158 SER A N 1
ATOM 1019 C CA . SER A 1 136 ? 156.850 77.154 52.437 1.00 39.14 158 SER A CA 1
ATOM 1020 C C . SER A 1 136 ? 157.209 76.313 53.655 1.00 47.33 158 SER A C 1
ATOM 1021 O O . SER A 1 136 ? 156.881 75.123 53.689 1.00 67.90 158 SER A O 1
ATOM 1024 N N . GLN A 1 137 ? 157.869 76.904 54.652 1.00 48.84 159 GLN A N 1
ATOM 1025 C CA . GLN A 1 137 ? 158.233 76.202 55.875 1.00 49.93 159 GLN A CA 1
ATOM 1026 C C . GLN A 1 137 ? 157.278 76.464 57.031 1.00 56.26 159 GLN A C 1
ATOM 1027 O O . GLN A 1 137 ? 157.411 75.822 58.078 1.00 60.77 159 GLN A O 1
ATOM 1033 N N . LEU A 1 138 ? 156.333 77.392 56.879 1.00 54.69 160 LEU A N 1
ATOM 1034 C CA . LEU A 1 138 ? 155.390 77.727 57.939 1.00 48.15 160 LEU A CA 1
ATOM 1035 C C . LEU A 1 138 ? 154.033 77.064 57.739 1.00 43.75 160 LEU A C 1
ATOM 1036 O O . LEU A 1 138 ? 153.468 76.503 58.683 1.00 46.21 160 LEU A O 1
ATOM 1041 N N . LEU A 1 139 ? 153.497 77.123 56.524 1.00 44.38 161 LEU A N 1
ATOM 1042 C CA . LEU A 1 139 ? 152.263 76.426 56.198 1.00 51.18 161 LEU A CA 1
ATOM 1043 C C . LEU A 1 139 ? 152.547 74.947 55.975 1.00 64.52 161 LEU A C 1
ATOM 1044 O O . LEU A 1 139 ? 153.584 74.580 55.414 1.00 75.17 161 LEU A O 1
ATOM 1049 N N . TYR A 1 140 ? 151.627 74.092 56.417 1.00 48.98 162 TYR A N 1
ATOM 1050 C CA . TYR A 1 140 ? 151.760 72.683 56.094 1.00 48.45 162 TYR A CA 1
ATOM 1051 C C . TYR A 1 140 ? 151.458 72.471 54.611 1.00 48.21 162 TYR A C 1
ATOM 1052 O O . TYR A 1 140 ? 150.629 73.177 54.031 1.00 58.84 162 TYR A O 1
ATOM 1061 N N . PRO A 1 141 ? 152.132 71.521 53.969 1.00 49.70 163 PRO A N 1
ATOM 1062 C CA . PRO A 1 141 ? 151.890 71.288 52.541 1.00 48.56 163 PRO A CA 1
ATOM 1063 C C . PRO A 1 141 ? 150.598 70.522 52.302 1.00 53.71 163 PRO A C 1
ATOM 1064 O O . PRO A 1 141 ? 150.277 69.564 53.010 1.00 73.10 163 PRO A O 1
ATOM 1068 N N . LEU A 1 142 ? 149.853 70.960 51.288 1.00 51.39 164 LEU A N 1
ATOM 1069 C CA . LEU A 1 142 ? 148.626 70.288 50.859 1.00 52.04 164 LEU A CA 1
ATOM 1070 C C . LEU A 1 142 ? 149.024 69.129 49.953 1.00 56.98 164 LEU A C 1
ATOM 1071 O O . LEU A 1 142 ? 149.129 69.267 48.733 1.00 57.61 164 LEU A O 1
ATOM 1076 N N . GLU A 1 143 ? 149.237 67.962 50.558 1.00 57.30 165 GLU A N 1
ATOM 1077 C CA . GLU A 1 143 ? 149.858 66.837 49.871 1.00 59.56 165 GLU A CA 1
ATOM 1078 C C . GLU A 1 143 ? 148.881 65.982 49.075 1.00 57.90 165 GLU A C 1
ATOM 1079 O O . GLU A 1 143 ? 149.323 65.045 48.399 1.00 63.86 165 GLU A O 1
ATOM 1085 N N . ASN A 1 144 ? 147.581 66.270 49.135 1.00 53.33 166 ASN A N 1
ATOM 1086 C CA . ASN A 1 144 ? 146.603 65.482 48.394 1.00 54.27 166 ASN A CA 1
ATOM 1087 C C . ASN A 1 144 ? 146.938 65.486 46.907 1.00 54.56 166 ASN A C 1
ATOM 1088 O O . ASN A 1 144 ? 147.074 66.545 46.290 1.00 59.55 166 ASN A O 1
ATOM 1093 N N . ALA A 1 145 ? 147.075 64.287 46.335 1.00 66.94 167 ALA A N 1
ATOM 1094 C CA . ALA A 1 145 ? 147.433 64.167 44.928 1.00 76.28 167 ALA A CA 1
ATOM 1095 C C . ALA A 1 145 ? 146.303 64.594 44.001 1.00 73.16 167 ALA A C 1
ATOM 1096 O O . ALA A 1 145 ? 146.561 64.897 42.831 1.00 65.88 167 ALA A O 1
ATOM 1098 N N . ALA A 1 146 ? 145.065 64.638 44.496 1.00 69.36 168 ALA A N 1
ATOM 1099 C CA . ALA A 1 146 ? 143.919 64.907 43.640 1.00 79.78 168 ALA A CA 1
ATOM 1100 C C . ALA A 1 146 ? 143.642 66.393 43.446 1.00 82.42 168 ALA A C 1
ATOM 1101 O O . ALA A 1 146 ? 142.922 66.752 42.508 1.00 91.69 168 ALA A O 1
ATOM 1103 N N . THR A 1 147 ? 144.181 67.267 44.297 1.00 78.81 169 THR A N 1
ATOM 1104 C CA . THR A 1 147 ? 143.864 68.690 44.212 1.00 68.73 169 THR A CA 1
ATOM 1105 C C . THR A 1 147 ? 145.106 69.568 44.102 1.00 71.96 169 THR A C 1
ATOM 1106 O O . THR A 1 147 ? 145.258 70.275 43.101 1.00 86.17 169 THR A O 1
ATOM 1110 N N . ASN A 1 148 ? 146.002 69.551 45.087 1.00 64.42 170 ASN A N 1
ATOM 1111 C CA . ASN A 1 148 ? 147.176 70.417 45.076 1.00 46.31 170 ASN A CA 1
ATOM 1112 C C . ASN A 1 148 ? 148.461 69.677 44.742 1.00 51.88 170 ASN A C 1
ATOM 1113 O O . ASN A 1 148 ? 149.269 70.181 43.956 1.00 62.12 170 ASN A O 1
ATOM 1118 N N . ALA A 1 149 ? 148.662 68.492 45.323 1.00 56.81 171 ALA A N 1
ATOM 1119 C CA . ALA A 1 149 ? 149.896 67.723 45.157 1.00 57.00 171 ALA A CA 1
ATOM 1120 C C . ALA A 1 149 ? 151.114 68.553 45.549 1.00 50.98 171 ALA A C 1
ATOM 1121 O O . ALA A 1 149 ? 152.158 68.507 44.895 1.00 60.19 171 ALA A O 1
ATOM 1123 N N . GLN A 1 150 ? 150.978 69.321 46.630 1.00 45.89 172 GLN A N 1
ATOM 1124 C CA . GLN A 1 150 ? 152.041 70.217 47.066 1.00 57.46 172 GLN A CA 1
ATOM 1125 C C . GLN A 1 150 ? 153.233 69.437 47.599 1.00 62.14 172 GLN A C 1
ATOM 1126 O O . GLN A 1 150 ? 153.314 69.142 48.796 1.00 70.01 172 GLN A O 1
ATOM 1132 N N . TYR A 1 151 ? 154.158 69.095 46.710 1.00 53.85 173 TYR A N 1
ATOM 1133 C CA . TYR A 1 151 ? 155.413 68.451 47.070 1.00 48.06 173 TYR A CA 1
ATOM 1134 C C . TYR A 1 151 ? 156.524 69.481 46.928 1.00 54.94 173 TYR A C 1
ATOM 1135 O O . TYR A 1 151 ? 156.767 69.990 45.828 1.00 71.33 173 TYR A O 1
ATOM 1144 N N . LEU A 1 152 ? 157.182 69.793 48.037 1.00 45.20 174 LEU A N 1
ATOM 1145 C CA . LEU A 1 152 ? 158.119 70.903 48.088 1.00 52.81 174 LEU A CA 1
ATOM 1146 C C . LEU A 1 152 ? 159.542 70.424 47.840 1.00 57.28 174 LEU A C 1
ATOM 1147 O O . LEU A 1 152 ? 159.920 69.320 48.242 1.00 56.57 174 LEU A O 1
ATOM 1152 N N . PHE A 1 153 ? 160.325 71.266 47.167 1.00 59.00 175 PHE A N 1
ATOM 1153 C CA . PHE A 1 153 ? 161.700 70.923 46.839 1.00 48.19 175 PHE A CA 1
ATOM 1154 C C . PHE A 1 153 ? 162.506 70.700 48.112 1.00 54.16 175 PHE A C 1
ATOM 1155 O O . PHE A 1 153 ? 162.261 71.325 49.147 1.00 48.50 175 PHE A O 1
ATOM 1163 N N . ALA A 1 154 ? 163.474 69.794 48.034 1.00 62.65 176 ALA A N 1
ATOM 1164 C CA . ALA A 1 154 ? 164.463 69.704 49.094 1.00 58.13 176 ALA A CA 1
ATOM 1165 C C . ALA A 1 154 ? 165.388 70.912 49.025 1.00 67.01 176 ALA A C 1
ATOM 1166 O O . ALA A 1 154 ? 165.672 71.437 47.945 1.00 78.73 176 ALA A O 1
ATOM 1168 N N . ASP A 1 155 ? 165.851 71.357 50.196 1.00 72.97 177 ASP A N 1
ATOM 1169 C CA . ASP A 1 155 ? 166.606 72.605 50.284 1.00 70.24 177 ASP A CA 1
ATOM 1170 C C . ASP A 1 155 ? 167.821 72.598 49.360 1.00 66.16 177 ASP A C 1
ATOM 1171 O O . ASP A 1 155 ? 168.096 73.582 48.663 1.00 69.13 177 ASP A O 1
ATOM 1176 N N . ARG A 1 156 ? 168.553 71.482 49.334 1.00 63.88 178 ARG A N 1
ATOM 1177 C CA . ARG A 1 156 ? 169.749 71.378 48.501 1.00 67.17 178 ARG A CA 1
ATOM 1178 C C . ARG A 1 156 ? 169.413 71.629 47.031 1.00 74.99 178 ARG A C 1
ATOM 1179 O O . ARG A 1 156 ? 170.055 72.449 46.357 1.00 82.07 178 ARG A O 1
ATOM 1187 N N . SER A 1 157 ? 168.378 70.955 46.527 1.00 63.13 179 SER A N 1
ATOM 1188 C CA . SER A 1 157 ? 168.027 71.069 45.114 1.00 60.65 179 SER A CA 1
ATOM 1189 C C . SER A 1 157 ? 167.469 72.450 44.785 1.00 56.03 179 SER A C 1
ATOM 1190 O O . SER A 1 157 ? 167.743 72.999 43.710 1.00 59.91 179 SER A O 1
ATOM 1193 N N . CYS A 1 158 ? 166.676 73.025 45.692 1.00 70.46 180 CYS A N 1
ATOM 1194 C CA . CYS A 1 158 ? 166.132 74.361 45.457 1.00 62.12 180 CYS A CA 1
ATOM 1195 C C . CYS A 1 158 ? 167.243 75.404 45.392 1.00 61.29 180 CYS A C 1
ATOM 1196 O O . CYS A 1 158 ? 167.211 76.317 44.554 1.00 62.56 180 CYS A O 1
ATOM 1199 N N . GLN A 1 159 ? 168.236 75.283 46.277 1.00 59.14 181 GLN A N 1
ATOM 1200 C CA . GLN A 1 159 ? 169.388 76.174 46.220 1.00 57.49 181 GLN A CA 1
ATOM 1201 C C . GLN A 1 159 ? 170.147 75.988 44.913 1.00 59.36 181 GLN A C 1
ATOM 1202 O O . GLN A 1 159 ? 170.636 76.963 44.319 1.00 78.10 181 GLN A O 1
ATOM 1208 N N . PHE A 1 160 ? 170.259 74.740 44.441 1.00 59.38 182 PHE A N 1
ATOM 1209 C CA . PHE A 1 160 ? 170.839 74.536 43.115 1.00 61.11 182 PHE A CA 1
ATOM 1210 C C . PHE A 1 160 ? 170.062 75.282 42.040 1.00 57.01 182 PHE A C 1
ATOM 1211 O O . PHE A 1 160 ? 170.660 75.863 41.130 1.00 58.53 182 PHE A O 1
ATOM 1219 N N . LEU A 1 161 ? 168.732 75.233 42.094 1.00 52.42 183 LEU A N 1
ATOM 1220 C CA . LEU A 1 161 ? 167.950 75.886 41.047 1.00 49.10 183 LEU A CA 1
ATOM 1221 C C . LEU A 1 161 ? 168.146 77.398 41.062 1.00 59.80 183 LEU A C 1
ATOM 1222 O O . LEU A 1 161 ? 168.294 78.018 39.999 1.00 67.32 183 LEU A O 1
ATOM 1227 N N . VAL A 1 162 ? 168.160 78.013 42.247 1.00 60.65 184 VAL A N 1
ATOM 1228 C CA . VAL A 1 162 ? 168.370 79.462 42.280 1.00 55.22 184 VAL A CA 1
ATOM 1229 C C . VAL A 1 162 ? 169.768 79.812 41.773 1.00 58.17 184 VAL A C 1
ATOM 1230 O O . VAL A 1 162 ? 169.948 80.791 41.035 1.00 58.87 184 VAL A O 1
ATOM 1234 N N . ASP A 1 163 ? 170.770 78.991 42.111 1.00 57.51 185 ASP A N 1
ATOM 1235 C CA . ASP A 1 163 ? 172.125 79.256 41.631 1.00 62.88 185 ASP A CA 1
ATOM 1236 C C . ASP A 1 163 ? 172.227 79.088 40.118 1.00 63.15 185 ASP A C 1
ATOM 1237 O O . ASP A 1 163 ? 172.929 79.856 39.446 1.00 88.49 185 ASP A O 1
ATOM 1242 N N . LEU A 1 164 ? 171.545 78.083 39.565 1.00 61.05 186 LEU A N 1
ATOM 1243 C CA . LEU A 1 164 ? 171.561 77.878 38.121 1.00 61.60 186 LEU A CA 1
ATOM 1244 C C . LEU A 1 164 ? 170.901 79.045 37.402 1.00 59.02 186 LEU A C 1
ATOM 1245 O O . LEU A 1 164 ? 171.423 79.548 36.399 1.00 68.19 186 LEU A O 1
ATOM 1250 N N . LEU A 1 165 ? 169.747 79.494 37.907 1.00 60.99 187 LEU A N 1
ATOM 1251 C CA . LEU A 1 165 ? 169.079 80.637 37.293 1.00 54.78 187 LEU A CA 1
ATOM 1252 C C . LEU A 1 165 ? 169.946 81.886 37.364 1.00 59.66 187 LEU A C 1
ATOM 1253 O O . LEU A 1 165 ? 169.953 82.698 36.431 1.00 70.10 187 LEU A O 1
ATOM 1258 N N . SER A 1 166 ? 170.692 82.057 38.458 1.00 57.92 188 SER A N 1
ATOM 1259 C CA . SER A 1 166 ? 171.622 83.179 38.548 1.00 62.43 188 SER A CA 1
ATOM 1260 C C . SER A 1 166 ? 172.708 83.076 37.483 1.00 67.32 188 SER A C 1
ATOM 1261 O O . SER A 1 166 ? 172.896 83.992 36.674 1.00 69.43 188 SER A O 1
ATOM 1264 N N . ALA A 1 167 ? 173.432 81.951 37.467 1.00 69.71 189 ALA A N 1
ATOM 1265 C CA . ALA A 1 167 ? 174.572 81.808 36.564 1.00 75.31 189 ALA A CA 1
ATOM 1266 C C . ALA A 1 167 ? 174.156 81.881 35.100 1.00 74.44 189 ALA A C 1
ATOM 1267 O O . ALA A 1 167 ? 174.944 82.323 34.255 1.00 79.15 189 ALA A O 1
ATOM 1269 N N . LEU A 1 168 ? 172.932 81.457 34.776 1.00 69.08 190 LEU A N 1
ATOM 1270 C CA . LEU A 1 168 ? 172.468 81.575 33.398 1.00 68.63 190 LEU A CA 1
ATOM 1271 C C . LEU A 1 168 ? 172.241 83.029 33.003 1.00 69.05 190 LEU A C 1
ATOM 1272 O O . LEU A 1 168 ? 172.362 83.373 31.822 1.00 71.43 190 LEU A O 1
ATOM 1277 N N . GLY A 1 169 ? 171.914 83.890 33.965 1.00 67.36 191 GLY A N 1
ATOM 1278 C CA . GLY A 1 169 ? 171.795 85.311 33.701 1.00 68.80 191 GLY A CA 1
ATOM 1279 C C . GLY A 1 169 ? 170.373 85.819 33.579 1.00 64.04 191 GLY A C 1
ATOM 1280 O O . GLY A 1 169 ? 170.085 86.668 32.730 1.00 78.77 191 GLY A O 1
ATOM 1281 N N . PHE A 1 170 ? 169.475 85.314 34.417 1.00 59.21 192 PHE A N 1
ATOM 1282 C CA . PHE A 1 170 ? 168.092 85.766 34.444 1.00 63.00 192 PHE A CA 1
ATOM 1283 C C . PHE A 1 170 ? 167.872 86.706 35.622 1.00 66.13 192 PHE A C 1
ATOM 1284 O O . PHE A 1 170 ? 168.429 86.504 36.706 1.00 73.19 192 PHE A O 1
ATOM 1292 N N . ARG A 1 171 ? 167.060 87.737 35.397 1.00 54.52 193 ARG A N 1
ATOM 1293 C CA . ARG A 1 171 ? 166.683 88.677 36.441 1.00 54.32 193 ARG A CA 1
ATOM 1294 C C . ARG A 1 171 ? 165.254 88.494 36.920 1.00 54.45 193 ARG A C 1
ATOM 1295 O O . ARG A 1 171 ? 164.948 88.841 38.060 1.00 76.61 193 ARG A O 1
ATOM 1303 N N . ARG A 1 172 ? 164.376 87.962 36.076 1.00 48.25 194 ARG A N 1
ATOM 1304 C CA . ARG A 1 172 ? 162.994 87.690 36.438 1.00 61.97 194 ARG A CA 1
ATOM 1305 C C . ARG A 1 172 ? 162.714 86.204 36.279 1.00 58.71 194 ARG A C 1
ATOM 1306 O O . ARG A 1 172 ? 163.099 85.596 35.275 1.00 73.28 194 ARG A O 1
ATOM 1314 N N . VAL A 1 173 ? 162.045 85.621 37.270 1.00 46.30 195 VAL A N 1
ATOM 1315 C CA . VAL A 1 173 ? 161.645 84.220 37.232 1.00 44.89 195 VAL A CA 1
ATOM 1316 C C . VAL A 1 173 ? 160.141 84.160 37.446 1.00 40.83 195 VAL A C 1
ATOM 1317 O O . VAL A 1 173 ? 159.644 84.543 38.512 1.00 54.87 195 VAL A O 1
ATOM 1321 N N . LEU A 1 174 ? 159.416 83.689 36.434 1.00 36.79 196 LEU A N 1
ATOM 1322 C CA . LEU A 1 174 ? 157.970 83.519 36.531 1.00 36.69 196 LEU A CA 1
ATOM 1323 C C . LEU A 1 174 ? 157.715 82.147 37.142 1.00 51.25 196 LEU A C 1
ATOM 1324 O O . LEU A 1 174 ? 157.863 81.121 36.474 1.00 64.80 196 LEU A O 1
ATOM 1329 N N . CYS A 1 175 ? 157.334 82.127 38.414 1.00 49.01 197 CYS A N 1
ATOM 1330 C CA . CYS A 1 175 ? 157.152 80.889 39.167 1.00 38.58 197 CYS A CA 1
ATOM 1331 C C . CYS A 1 175 ? 155.678 80.503 39.144 1.00 55.30 197 CYS A C 1
ATOM 1332 O O . CYS A 1 175 ? 154.887 80.983 39.955 1.00 71.97 197 CYS A O 1
ATOM 1335 N N . VAL A 1 176 ? 155.310 79.623 38.218 1.00 34.01 198 VAL A N 1
ATOM 1336 C CA . VAL A 1 176 ? 153.958 79.082 38.143 1.00 43.74 198 VAL A CA 1
ATOM 1337 C C . VAL A 1 176 ? 153.990 77.728 38.845 1.00 40.15 198 VAL A C 1
ATOM 1338 O O . VAL A 1 176 ? 154.478 76.738 38.293 1.00 38.88 198 VAL A O 1
ATOM 1342 N N . GLY A 1 177 ? 153.485 77.682 40.075 1.00 46.77 199 GLY A N 1
ATOM 1343 C CA . GLY A 1 177 ? 153.385 76.438 40.813 1.00 41.35 199 GLY A CA 1
ATOM 1344 C C . GLY A 1 177 ? 154.629 76.006 41.556 1.00 49.10 199 GLY A C 1
ATOM 1345 O O . GLY A 1 177 ? 154.788 74.808 41.815 1.00 56.12 199 GLY A O 1
ATOM 1346 N N . THR A 1 178 ? 155.520 76.934 41.908 1.00 36.26 200 THR A N 1
ATOM 1347 C CA . THR A 1 178 ? 156.752 76.623 42.636 1.00 38.51 200 THR A CA 1
ATOM 1348 C C . THR A 1 178 ? 156.911 77.604 43.791 1.00 35.89 200 THR A C 1
ATOM 1349 O O . THR A 1 178 ? 157.679 78.571 43.697 1.00 49.24 200 THR A O 1
ATOM 1353 N N . PRO A 1 179 ? 156.204 77.382 44.903 1.00 34.17 201 PRO A N 1
ATOM 1354 C CA . PRO A 1 179 ? 156.299 78.337 46.027 1.00 34.26 201 PRO A CA 1
ATOM 1355 C C . PRO A 1 179 ? 157.692 78.433 46.638 1.00 42.99 201 PRO A C 1
ATOM 1356 O O . PRO A 1 179 ? 158.209 79.544 46.870 1.00 60.27 201 PRO A O 1
ATOM 1360 N N . ARG A 1 180 ? 158.312 77.284 46.917 1.00 35.32 202 ARG A N 1
ATOM 1361 C CA . ARG A 1 180 ? 159.600 77.269 47.605 1.00 40.42 202 ARG A CA 1
ATOM 1362 C C . ARG A 1 180 ? 160.681 77.954 46.775 1.00 49.61 202 ARG A C 1
ATOM 1363 O O . ARG A 1 180 ? 161.483 78.741 47.302 1.00 60.14 202 ARG A O 1
ATOM 1371 N N . LEU A 1 181 ? 160.729 77.647 45.475 1.00 48.79 203 LEU A N 1
ATOM 1372 C CA . LEU A 1 181 ? 161.686 78.296 44.587 1.00 52.08 203 LEU A CA 1
ATOM 1373 C C . LEU A 1 181 ? 161.506 79.807 44.601 1.00 61.72 203 LEU A C 1
ATOM 1374 O O . LEU A 1 181 ? 162.486 80.559 44.632 1.00 72.93 203 LEU A O 1
ATOM 1379 N N . HIS A 1 182 ? 160.253 80.264 44.563 1.00 63.34 204 HIS A N 1
ATOM 1380 C CA . HIS A 1 182 ? 159.925 81.680 44.694 1.00 50.49 204 HIS A CA 1
ATOM 1381 C C . HIS A 1 182 ? 160.595 82.302 45.916 1.00 52.00 204 HIS A C 1
ATOM 1382 O O . HIS A 1 182 ? 161.349 83.284 45.810 1.00 69.07 204 HIS A O 1
ATOM 1389 N N . GLU A 1 183 ? 160.327 81.733 47.095 1.00 48.99 205 GLU A N 1
ATOM 1390 C CA . GLU A 1 183 ? 160.825 82.358 48.319 1.00 41.31 205 GLU A CA 1
ATOM 1391 C C . GLU A 1 183 ? 162.352 82.344 48.371 1.00 41.39 205 GLU A C 1
ATOM 1392 O O . GLU A 1 183 ? 162.979 83.312 48.831 1.00 49.40 205 GLU A O 1
ATOM 1398 N N . LEU A 1 184 ? 162.978 81.274 47.875 1.00 47.16 206 LEU A N 1
ATOM 1399 C CA . LEU A 1 184 ? 164.438 81.239 47.924 1.00 53.24 206 LEU A CA 1
ATOM 1400 C C . LEU A 1 184 ? 165.059 82.209 46.923 1.00 46.87 206 LEU A C 1
ATOM 1401 O O . LEU A 1 184 ? 166.120 82.784 47.199 1.00 53.29 206 LEU A O 1
ATOM 1406 N N . ILE A 1 185 ? 164.425 82.401 45.763 1.00 44.10 207 ILE A N 1
ATOM 1407 C CA . ILE A 1 185 ? 164.864 83.450 44.845 1.00 45.58 207 ILE A CA 1
ATOM 1408 C C . ILE A 1 185 ? 164.862 84.797 45.551 1.00 53.20 207 ILE A C 1
ATOM 1409 O O . ILE A 1 185 ? 165.823 85.574 45.461 1.00 50.96 207 ILE A O 1
ATOM 1414 N N . LYS A 1 186 ? 163.773 85.094 46.265 1.00 50.38 208 LYS A N 1
ATOM 1415 C CA . LYS A 1 186 ? 163.701 86.377 46.960 1.00 45.12 208 LYS A CA 1
ATOM 1416 C C . LYS A 1 186 ? 164.807 86.509 48.004 1.00 63.76 208 LYS A C 1
ATOM 1417 O O . LYS A 1 186 ? 165.397 87.587 48.162 1.00 70.75 208 LYS A O 1
ATOM 1423 N N . LEU A 1 187 ? 165.110 85.427 48.723 1.00 51.40 209 LEU A N 1
ATOM 1424 C CA . LEU A 1 187 ? 166.142 85.534 49.756 1.00 56.34 209 LEU A CA 1
ATOM 1425 C C . LEU A 1 187 ? 167.546 85.650 49.166 1.00 60.36 209 LEU A C 1
ATOM 1426 O O . LEU A 1 187 ? 168.409 86.308 49.759 1.00 65.55 209 LEU A O 1
ATOM 1431 N N . THR A 1 188 ? 167.804 85.023 48.015 1.00 57.23 210 THR A N 1
ATOM 1432 C CA . THR A 1 188 ? 169.108 85.198 47.384 1.00 69.04 210 THR A CA 1
ATOM 1433 C C . THR A 1 188 ? 169.254 86.562 46.722 1.00 81.05 210 THR A C 1
ATOM 1434 O O . THR A 1 188 ? 170.383 87.043 46.568 1.00 90.58 210 THR A O 1
ATOM 1438 N N . ALA A 1 189 ? 168.146 87.193 46.330 1.00 78.23 211 ALA A N 1
ATOM 1439 C CA . ALA A 1 189 ? 168.232 88.550 45.802 1.00 79.14 211 ALA A CA 1
ATOM 1440 C C . ALA A 1 189 ? 168.352 89.594 46.906 1.00 77.55 211 ALA A C 1
ATOM 1441 O O . ALA A 1 189 ? 169.018 90.617 46.711 1.00 80.51 211 ALA A O 1
ATOM 1443 N N . SER A 1 190 ? 167.731 89.355 48.065 1.00 67.08 212 SER A N 1
ATOM 1444 C CA . SER A 1 190 ? 167.693 90.371 49.112 1.00 80.21 212 SER A CA 1
ATOM 1445 C C . SER A 1 190 ? 168.965 90.371 49.955 1.00 91.04 212 SER A C 1
ATOM 1446 O O . SER A 1 190 ? 169.560 91.429 50.190 1.00 115.09 212 SER A O 1
ATOM 1449 N N . GLY A 1 191 ? 169.395 89.200 50.422 1.00 84.82 213 GLY A N 1
ATOM 1450 C CA . GLY A 1 191 ? 170.476 89.120 51.388 1.00 99.35 213 GLY A CA 1
ATOM 1451 C C . GLY A 1 191 ? 171.843 88.946 50.757 1.00 114.92 213 GLY A C 1
ATOM 1452 O O . GLY A 1 191 ? 172.025 88.122 49.857 1.00 123.58 213 GLY A O 1
ATOM 1453 N N . ASP A 1 192 ? 172.801 89.744 51.226 1.00 100.10 214 ASP A N 1
ATOM 1454 C CA . ASP A 1 192 ? 174.234 89.575 50.995 1.00 121.45 214 ASP A CA 1
ATOM 1455 C C . ASP A 1 192 ? 174.629 89.586 49.522 1.00 132.67 214 ASP A C 1
ATOM 1456 O O . ASP A 1 192 ? 175.788 89.298 49.200 1.00 141.27 214 ASP A O 1
ATOM 1458 N N . LYS A 1 193 ? 173.712 89.909 48.613 1.00 129.37 215 LYS A N 1
ATOM 1459 C CA . LYS A 1 193 ? 174.026 89.920 47.190 1.00 126.87 215 LYS A CA 1
ATOM 1460 C C . LYS A 1 193 ? 173.281 91.051 46.503 1.00 120.25 215 LYS A C 1
ATOM 1461 O O . LYS A 1 193 ? 172.061 91.174 46.647 1.00 101.55 215 LYS A O 1
ATOM 1467 N N . LYS A 1 194 ? 174.017 91.867 45.750 1.00 134.97 216 LYS A N 1
ATOM 1468 C CA . LYS A 1 194 ? 173.408 92.871 44.890 1.00 132.64 216 LYS A CA 1
ATOM 1469 C C . LYS A 1 194 ? 172.835 92.273 43.613 1.00 145.67 216 LYS A C 1
ATOM 1470 O O . LYS A 1 194 ? 172.360 93.024 42.753 1.00 159.16 216 LYS A O 1
ATOM 1472 N N . SER A 1 195 ? 172.878 90.950 43.466 1.00 136.88 217 SER A N 1
ATOM 1473 C CA . SER A 1 195 ? 172.249 90.293 42.329 1.00 122.80 217 SER A CA 1
ATOM 1474 C C . SER A 1 195 ? 170.742 90.496 42.384 1.00 114.20 217 SER A C 1
ATOM 1475 O O . SER A 1 195 ? 170.089 90.111 43.359 1.00 115.30 217 SER A O 1
ATOM 1478 N N . ASN A 1 196 ? 170.192 91.108 41.340 1.00 106.27 218 ASN A N 1
ATOM 1479 C CA . ASN A 1 196 ? 168.770 91.424 41.284 1.00 99.32 218 ASN A CA 1
ATOM 1480 C C . ASN A 1 196 ? 168.032 90.275 40.605 1.00 100.13 218 ASN A C 1
ATOM 1481 O O . ASN A 1 196 ? 168.225 90.021 39.411 1.00 117.20 218 ASN A O 1
ATOM 1486 N N . ILE A 1 197 ? 167.201 89.568 41.369 1.00 78.11 219 ILE A N 1
ATOM 1487 C CA . ILE A 1 197 ? 166.310 88.548 40.829 1.00 67.30 219 ILE A CA 1
ATOM 1488 C C . ILE A 1 197 ? 164.911 88.812 41.365 1.00 82.53 219 ILE A C 1
ATOM 1489 O O . ILE A 1 197 ? 164.689 88.765 42.581 1.00 96.29 219 ILE A O 1
ATOM 1494 N N . LYS A 1 198 ? 163.974 89.096 40.466 1.00 80.72 220 LYS A N 1
ATOM 1495 C CA . LYS A 1 198 ? 162.570 89.198 40.827 1.00 63.35 220 LYS A CA 1
ATOM 1496 C C . LYS A 1 198 ? 161.878 87.864 40.581 1.00 49.08 220 LYS A C 1
ATOM 1497 O O . LYS A 1 198 ? 162.280 87.084 39.714 1.00 43.90 220 LYS A O 1
ATOM 1503 N N . SER A 1 199 ? 160.832 87.604 41.361 1.00 36.92 221 SER A N 1
ATOM 1504 C CA . SER A 1 199 ? 160.061 86.378 41.221 1.00 45.82 221 SER A CA 1
ATOM 1505 C C . SER A 1 199 ? 158.585 86.684 41.420 1.00 47.04 221 SER A C 1
ATOM 1506 O O . SER A 1 199 ? 158.218 87.458 42.308 1.00 63.82 221 SER A O 1
ATOM 1509 N N . LEU A 1 200 ? 157.746 86.072 40.587 1.00 58.62 222 LEU A N 1
ATOM 1510 C CA . LEU A 1 200 ? 156.304 86.316 40.581 1.00 59.40 222 LEU A CA 1
ATOM 1511 C C . LEU A 1 200 ? 155.597 84.967 40.675 1.00 50.29 222 LEU A C 1
ATOM 1512 O O . LEU A 1 200 ? 155.439 84.271 39.668 1.00 42.30 222 LEU A O 1
ATOM 1517 N N . LEU A 1 201 ? 155.169 84.612 41.883 1.00 53.06 223 LEU A N 1
ATOM 1518 C CA . LEU A 1 201 ? 154.555 83.312 42.119 1.00 47.10 223 LEU A CA 1
ATOM 1519 C C . LEU A 1 201 ? 153.147 83.265 41.533 1.00 59.79 223 LEU A C 1
ATOM 1520 O O . LEU A 1 201 ? 152.335 84.160 41.773 1.00 71.67 223 LEU A O 1
ATOM 1525 N N . LEU A 1 202 ? 152.871 82.236 40.737 1.00 47.61 224 LEU A N 1
ATOM 1526 C CA . LEU A 1 202 ? 151.531 81.952 40.238 1.00 36.35 224 LEU A CA 1
ATOM 1527 C C . LEU A 1 202 ? 151.085 80.631 40.838 1.00 37.82 224 LEU A C 1
ATOM 1528 O O . LEU A 1 202 ? 151.718 79.597 40.592 1.00 51.05 224 LEU A O 1
ATOM 1533 N N . ASP A 1 203 ? 150.012 80.655 41.625 1.00 28.95 225 ASP A N 1
ATOM 1534 C CA . ASP A 1 203 ? 149.630 79.396 42.254 1.00 29.62 225 ASP A CA 1
ATOM 1535 C C . ASP A 1 203 ? 148.163 79.445 42.645 1.00 42.05 225 ASP A C 1
ATOM 1536 O O . ASP A 1 203 ? 147.578 80.519 42.803 1.00 59.15 225 ASP A O 1
ATOM 1541 N N . ILE A 1 204 ? 147.573 78.254 42.797 1.00 45.40 226 ILE A N 1
ATOM 1542 C CA . ILE A 1 204 ? 146.194 78.142 43.265 1.00 37.22 226 ILE A CA 1
ATOM 1543 C C . ILE A 1 204 ? 146.105 78.146 44.784 1.00 35.94 226 ILE A C 1
ATOM 1544 O O . ILE A 1 204 ? 144.998 78.263 45.333 1.00 53.55 226 ILE A O 1
ATOM 1549 N N . ASP A 1 205 ? 147.232 78.031 45.483 1.00 33.13 227 ASP A N 1
ATOM 1550 C CA . ASP A 1 205 ? 147.250 78.029 46.944 1.00 33.63 227 ASP A CA 1
ATOM 1551 C C . ASP A 1 205 ? 147.088 79.465 47.423 1.00 52.51 227 ASP A C 1
ATOM 1552 O O . ASP A 1 205 ? 148.057 80.214 47.564 1.00 55.58 227 ASP A O 1
ATOM 1557 N N . PHE A 1 206 ? 145.836 79.852 47.680 1.00 57.57 228 PHE A N 1
ATOM 1558 C CA . PHE A 1 206 ? 145.541 81.204 48.143 1.00 38.12 228 PHE A CA 1
ATOM 1559 C C . PHE A 1 206 ? 146.182 81.516 49.489 1.00 33.69 228 PHE A C 1
ATOM 1560 O O . PHE A 1 206 ? 146.267 82.692 49.864 1.00 53.91 228 PHE A O 1
ATOM 1568 N N . ARG A 1 207 ? 146.634 80.495 50.221 1.00 35.08 229 ARG A N 1
ATOM 1569 C CA . ARG A 1 207 ? 147.288 80.734 51.503 1.00 35.76 229 ARG A CA 1
ATOM 1570 C C . ARG A 1 207 ? 148.563 81.552 51.342 1.00 44.65 229 ARG A C 1
ATOM 1571 O O . ARG A 1 207 ? 148.953 82.278 52.263 1.00 50.77 229 ARG A O 1
ATOM 1579 N N . TYR A 1 208 ? 149.228 81.449 50.191 1.00 48.75 230 TYR A N 1
ATOM 1580 C CA . TYR A 1 208 ? 150.420 82.252 49.943 1.00 35.75 230 TYR A CA 1
ATOM 1581 C C . TYR A 1 208 ? 150.106 83.706 49.626 1.00 54.09 230 TYR A C 1
ATOM 1582 O O . TYR A 1 208 ? 151.043 84.480 49.395 1.00 71.94 230 TYR A O 1
ATOM 1591 N N . SER A 1 209 ? 148.829 84.099 49.609 1.00 39.15 231 SER A N 1
ATOM 1592 C CA . SER A 1 209 ? 148.486 85.487 49.324 1.00 53.59 231 SER A CA 1
ATOM 1593 C C . SER A 1 209 ? 148.777 86.404 50.505 1.00 43.34 231 SER A C 1
ATOM 1594 O O . SER A 1 209 ? 149.111 87.577 50.303 1.00 46.59 231 SER A O 1
ATOM 1597 N N . GLN A 1 210 ? 148.660 85.899 51.733 1.00 48.86 232 GLN A N 1
ATOM 1598 C CA . GLN A 1 210 ? 148.921 86.709 52.916 1.00 44.21 232 GLN A CA 1
ATOM 1599 C C . GLN A 1 210 ? 150.407 86.899 53.190 1.00 39.06 232 GLN A C 1
ATOM 1600 O O . GLN A 1 210 ? 150.759 87.510 54.204 1.00 43.28 232 GLN A O 1
ATOM 1606 N N . PHE A 1 211 ? 151.283 86.398 52.319 1.00 36.98 233 PHE A N 1
ATOM 1607 C CA . PHE A 1 211 ? 152.720 86.536 52.499 1.00 46.97 233 PHE A CA 1
ATOM 1608 C C . PHE A 1 211 ? 153.399 87.382 51.435 1.00 37.72 233 PHE A C 1
ATOM 1609 O O . PHE A 1 211 ? 154.475 87.926 51.704 1.00 45.58 233 PHE A O 1
ATOM 1617 N N . TYR A 1 212 ? 152.817 87.507 50.246 1.00 35.85 234 TYR A N 1
ATOM 1618 C CA . TYR A 1 212 ? 153.404 88.280 49.163 1.00 35.96 234 TYR A CA 1
ATOM 1619 C C . TYR A 1 212 ? 152.421 89.339 48.691 1.00 41.16 234 TYR A C 1
ATOM 1620 O O . TYR A 1 212 ? 151.228 89.065 48.519 1.00 36.32 234 TYR A O 1
ATOM 1629 N N . MET A 1 213 ? 152.930 90.549 48.484 1.00 40.52 235 MET A N 1
ATOM 1630 C CA . MET A 1 213 ? 152.104 91.643 48.007 1.00 41.62 235 MET A CA 1
ATOM 1631 C C . MET A 1 213 ? 151.808 91.477 46.519 1.00 43.48 235 MET A C 1
ATOM 1632 O O . MET A 1 213 ? 152.384 90.627 45.830 1.00 40.14 235 MET A O 1
ATOM 1637 N N . GLU A 1 214 ? 150.911 92.331 46.022 1.00 52.06 236 GLU A N 1
ATOM 1638 C CA . GLU A 1 214 ? 150.325 92.141 44.698 1.00 52.51 236 GLU A CA 1
ATOM 1639 C C . GLU A 1 214 ? 151.373 92.016 43.601 1.00 40.83 236 GLU A C 1
ATOM 1640 O O . GLU A 1 214 ? 151.110 91.403 42.560 1.00 38.94 236 GLU A O 1
ATOM 1646 N N . ASP A 1 215 ? 152.560 92.587 43.804 1.00 52.18 237 ASP A N 1
ATOM 1647 C CA . ASP A 1 215 ? 153.594 92.526 42.780 1.00 47.87 237 ASP A CA 1
ATOM 1648 C C . ASP A 1 215 ? 154.304 91.180 42.728 1.00 43.79 237 ASP A C 1
ATOM 1649 O O . ASP A 1 215 ? 155.057 90.939 41.779 1.00 50.30 237 ASP A O 1
ATOM 1654 N N . SER A 1 216 ? 154.088 90.303 43.713 1.00 46.12 238 SER A N 1
ATOM 1655 C CA . SER A 1 216 ? 154.849 89.067 43.820 1.00 46.68 238 SER A CA 1
ATOM 1656 C C . SER A 1 216 ? 154.022 87.793 43.713 1.00 39.83 238 SER A C 1
ATOM 1657 O O . SER A 1 216 ? 154.596 86.738 43.422 1.00 40.14 238 SER A O 1
ATOM 1660 N N . PHE A 1 217 ? 152.709 87.847 43.938 1.00 40.80 239 PHE A N 1
ATOM 1661 C CA . PHE A 1 217 ? 151.882 86.649 43.882 1.00 36.10 239 PHE A CA 1
ATOM 1662 C C . PHE A 1 217 ? 150.601 86.909 43.104 1.00 33.49 239 PHE A C 1
ATOM 1663 O O . PHE A 1 217 ? 150.041 88.006 43.153 1.00 37.42 239 PHE A O 1
ATOM 1671 N N . CYS A 1 218 ? 150.141 85.878 42.395 1.00 35.46 240 CYS A N 1
ATOM 1672 C CA . CYS A 1 218 ? 148.832 85.856 41.765 1.00 31.11 240 CYS A CA 1
ATOM 1673 C C . CYS A 1 218 ? 148.141 84.533 42.061 1.00 33.61 240 CYS A C 1
ATOM 1674 O O . CYS A 1 218 ? 148.708 83.451 41.829 1.00 72.16 240 CYS A O 1
ATOM 1677 N N . HIS A 1 219 ? 146.919 84.636 42.580 1.00 32.29 241 HIS A N 1
ATOM 1678 C CA . HIS A 1 219 ? 146.013 83.501 42.667 1.00 33.13 241 HIS A CA 1
ATOM 1679 C C . HIS A 1 219 ? 145.616 83.098 41.257 1.00 44.21 241 HIS A C 1
ATOM 1680 O O . HIS A 1 219 ? 144.915 83.840 40.559 1.00 61.55 241 HIS A O 1
ATOM 1687 N N . TYR A 1 220 ? 146.062 81.921 40.839 1.00 47.54 242 TYR A N 1
ATOM 1688 C CA . TYR A 1 220 ? 146.073 81.562 39.431 1.00 48.61 242 TYR A CA 1
ATOM 1689 C C . TYR A 1 220 ? 145.800 80.074 39.305 1.00 50.25 242 TYR A C 1
ATOM 1690 O O . TYR A 1 220 ? 146.431 79.272 39.997 1.00 52.74 242 TYR A O 1
ATOM 1699 N N . ASN A 1 221 ? 144.855 79.708 38.445 1.00 43.58 243 ASN A N 1
ATOM 1700 C CA . ASN A 1 221 ? 144.615 78.309 38.127 1.00 49.53 243 ASN A CA 1
ATOM 1701 C C . ASN A 1 221 ? 145.381 77.971 36.854 1.00 51.80 243 ASN A C 1
ATOM 1702 O O . ASN A 1 221 ? 145.261 78.670 35.841 1.00 60.81 243 ASN A O 1
ATOM 1707 N N . MET A 1 222 ? 146.155 76.893 36.916 1.00 49.97 244 MET A N 1
ATOM 1708 C CA . MET A 1 222 ? 147.157 76.536 35.924 1.00 43.76 244 MET A CA 1
ATOM 1709 C C . MET A 1 222 ? 146.599 75.701 34.780 1.00 56.67 244 MET A C 1
ATOM 1710 O O . MET A 1 222 ? 147.279 75.541 33.760 1.00 56.43 244 MET A O 1
ATOM 1715 N N . PHE A 1 223 ? 145.384 75.177 34.915 1.00 48.14 245 PHE A N 1
ATOM 1716 C CA . PHE A 1 223 ? 144.794 74.310 33.906 1.00 53.55 245 PHE A CA 1
ATOM 1717 C C . PHE A 1 223 ? 143.834 75.037 32.974 1.00 55.96 245 PHE A C 1
ATOM 1718 O O . PHE A 1 223 ? 143.431 74.464 31.957 1.00 60.51 245 PHE A O 1
ATOM 1726 N N . ASN A 1 224 ? 143.457 76.277 33.294 1.00 52.47 246 ASN A N 1
ATOM 1727 C CA . ASN A 1 224 ? 142.548 77.044 32.457 1.00 55.97 246 ASN A CA 1
ATOM 1728 C C . ASN A 1 224 ? 143.001 78.481 32.243 1.00 51.80 246 ASN A C 1
ATOM 1729 O O . ASN A 1 224 ? 142.284 79.241 31.580 1.00 64.76 246 ASN A O 1
ATOM 1734 N N . HIS A 1 225 ? 144.156 78.875 32.785 1.00 48.91 247 HIS A N 1
ATOM 1735 C CA . HIS A 1 225 ? 144.682 80.232 32.642 1.00 46.81 247 HIS A CA 1
ATOM 1736 C C . HIS A 1 225 ? 143.683 81.258 33.180 1.00 47.50 247 HIS A C 1
ATOM 1737 O O . HIS A 1 225 ? 143.141 82.093 32.452 1.00 62.46 247 HIS A O 1
ATOM 1744 N N . HIS A 1 226 ? 143.442 81.170 34.487 1.00 44.35 248 HIS A N 1
ATOM 1745 C CA . HIS A 1 226 ? 142.421 81.964 35.157 1.00 45.52 248 HIS A CA 1
ATOM 1746 C C . HIS A 1 226 ? 143.041 82.727 36.316 1.00 52.29 248 HIS A C 1
ATOM 1747 O O . HIS A 1 226 ? 143.699 82.131 37.175 1.00 58.91 248 HIS A O 1
ATOM 1754 N N . PHE A 1 227 ? 142.827 84.041 36.339 1.00 52.39 249 PHE A N 1
ATOM 1755 C CA . PHE A 1 227 ? 143.282 84.898 37.428 1.00 42.77 249 PHE A CA 1
ATOM 1756 C C . PHE A 1 227 ? 142.088 85.182 38.332 1.00 44.81 249 PHE A C 1
ATOM 1757 O O . PHE A 1 227 ? 141.166 85.909 37.946 1.00 74.16 249 PHE A O 1
ATOM 1765 N N . PHE A 1 228 ? 142.111 84.605 39.536 1.00 43.21 250 PHE A N 1
ATOM 1766 C CA . PHE A 1 228 ? 140.966 84.676 40.437 1.00 55.84 250 PHE A CA 1
ATOM 1767 C C . PHE A 1 228 ? 140.606 86.104 40.825 1.00 54.61 250 PHE A C 1
ATOM 1768 O O . PHE A 1 228 ? 139.461 86.356 41.214 1.00 63.98 250 PHE A O 1
ATOM 1776 N N . ASP A 1 229 ? 141.548 87.039 40.733 1.00 44.87 251 ASP A N 1
ATOM 1777 C CA . ASP A 1 229 ? 141.305 88.418 41.129 1.00 47.08 251 ASP A CA 1
ATOM 1778 C C . ASP A 1 229 ? 141.082 89.351 39.946 1.00 67.25 251 ASP A C 1
ATOM 1779 O O . ASP A 1 229 ? 140.910 90.555 40.152 1.00 95.32 251 ASP A O 1
ATOM 1784 N N . GLY A 1 230 ? 141.079 88.835 38.725 1.00 50.01 252 GLY A N 1
ATOM 1785 C CA . GLY A 1 230 ? 140.648 89.607 37.580 1.00 55.96 252 GLY A CA 1
ATOM 1786 C C . GLY A 1 230 ? 141.779 90.140 36.725 1.00 57.39 252 GLY A C 1
ATOM 1787 O O . GLY A 1 230 ? 142.910 89.647 36.732 1.00 66.39 252 GLY A O 1
ATOM 1788 N N . LYS A 1 231 ? 141.447 91.189 35.966 1.00 62.51 253 LYS A N 1
ATOM 1789 C CA . LYS A 1 231 ? 142.377 91.715 34.972 1.00 58.42 253 LYS A CA 1
ATOM 1790 C C . LYS A 1 231 ? 143.529 92.475 35.611 1.00 57.53 253 LYS A C 1
ATOM 1791 O O . LYS A 1 231 ? 144.604 92.568 35.014 1.00 52.35 253 LYS A O 1
ATOM 1797 N N . THR A 1 232 ? 143.328 93.038 36.803 1.00 57.81 254 THR A N 1
ATOM 1798 C CA . THR A 1 232 ? 144.429 93.699 37.496 1.00 51.92 254 THR A CA 1
ATOM 1799 C C . THR A 1 232 ? 145.582 92.726 37.734 1.00 52.84 254 THR A C 1
ATOM 1800 O O . THR A 1 232 ? 146.746 93.023 37.427 1.00 60.68 254 THR A O 1
ATOM 1804 N N . ALA A 1 233 ? 145.267 91.532 38.244 1.00 61.10 255 ALA A N 1
ATOM 1805 C CA . ALA A 1 233 ? 146.291 90.514 38.462 1.00 42.69 255 ALA A CA 1
ATOM 1806 C C . ALA A 1 233 ? 146.871 90.011 37.143 1.00 55.23 255 ALA A C 1
ATOM 1807 O O . ALA A 1 233 ? 148.094 89.824 37.019 1.00 65.08 255 ALA A O 1
ATOM 1809 N N . LEU A 1 234 ? 146.005 89.768 36.153 1.00 44.03 256 LEU A N 1
ATOM 1810 C CA . LEU A 1 234 ? 146.478 89.347 34.838 1.00 44.47 256 LEU A CA 1
ATOM 1811 C C . LEU A 1 234 ? 147.488 90.338 34.281 1.00 55.39 256 LEU A C 1
ATOM 1812 O O . LEU A 1 234 ? 148.489 89.945 33.674 1.00 51.25 256 LEU A O 1
ATOM 1817 N N . GLU A 1 235 ? 147.244 91.633 34.485 1.00 62.10 257 GLU A N 1
ATOM 1818 C CA . GLU A 1 235 ? 148.151 92.645 33.958 1.00 51.65 257 GLU A CA 1
ATOM 1819 C C . GLU A 1 235 ? 149.433 92.730 34.770 1.00 52.68 257 GLU A C 1
ATOM 1820 O O . GLU A 1 235 ? 150.486 93.058 34.214 1.00 49.27 257 GLU A O 1
ATOM 1826 N N . VAL A 1 236 ? 149.369 92.460 36.077 1.00 49.07 258 VAL A N 1
ATOM 1827 C CA . VAL A 1 236 ? 150.605 92.249 36.834 1.00 43.29 258 VAL A CA 1
ATOM 1828 C C . VAL A 1 236 ? 151.471 91.211 36.131 1.00 41.27 258 VAL A C 1
ATOM 1829 O O . VAL A 1 236 ? 152.665 91.428 35.874 1.00 64.41 258 VAL A O 1
ATOM 1833 N N . CYS A 1 237 ? 150.862 90.078 35.778 1.00 46.40 259 CYS A N 1
ATOM 1834 C CA . CYS A 1 237 ? 151.607 89.021 35.090 1.00 45.43 259 CYS A CA 1
ATOM 1835 C C . CYS A 1 237 ? 152.109 89.483 33.721 1.00 47.97 259 CYS A C 1
ATOM 1836 O O . CYS A 1 237 ? 153.256 89.205 33.338 1.00 52.98 259 CYS A O 1
ATOM 1839 N N . ARG A 1 238 ? 151.254 90.173 32.963 1.00 49.12 260 ARG A N 1
ATOM 1840 C CA . ARG A 1 238 ? 151.635 90.624 31.628 1.00 58.25 260 ARG A CA 1
ATOM 1841 C C . ARG A 1 238 ? 152.840 91.551 31.688 1.00 65.21 260 ARG A C 1
ATOM 1842 O O . ARG A 1 238 ? 153.783 91.413 30.902 1.00 56.95 260 ARG A O 1
ATOM 1850 N N . ALA A 1 239 ? 152.820 92.510 32.615 1.00 66.90 261 ALA A N 1
ATOM 1851 C CA . ALA A 1 239 ? 153.949 93.421 32.758 1.00 61.63 261 ALA A CA 1
ATOM 1852 C C . ALA A 1 239 ? 155.199 92.679 33.203 1.00 65.35 261 ALA A C 1
ATOM 1853 O O . ALA A 1 239 ? 156.306 92.989 32.745 1.00 79.51 261 ALA A O 1
ATOM 1855 N N . PHE A 1 240 ? 155.044 91.691 34.093 1.00 66.32 262 PHE A N 1
ATOM 1856 C CA . PHE A 1 240 ? 156.202 90.917 34.529 1.00 51.88 262 PHE A CA 1
ATOM 1857 C C . PHE A 1 240 ? 156.843 90.168 33.366 1.00 48.25 262 PHE A C 1
ATOM 1858 O O . PHE A 1 240 ? 158.066 89.996 33.341 1.00 47.97 262 PHE A O 1
ATOM 1866 N N . LEU A 1 241 ? 156.042 89.727 32.392 1.00 51.02 263 LEU A N 1
ATOM 1867 C CA . LEU A 1 241 ? 156.629 89.103 31.205 1.00 48.69 263 LEU A CA 1
ATOM 1868 C C . LEU A 1 241 ? 157.222 90.131 30.242 1.00 52.10 263 LEU A C 1
ATOM 1869 O O . LEU A 1 241 ? 158.326 89.930 29.723 1.00 67.70 263 LEU A O 1
ATOM 1874 N N . GLN A 1 242 ? 156.512 91.234 29.996 1.00 50.54 264 GLN A N 1
ATOM 1875 C CA . GLN A 1 242 ? 156.885 92.196 28.963 1.00 56.86 264 GLN A CA 1
ATOM 1876 C C . GLN A 1 242 ? 158.074 93.072 29.343 1.00 66.31 264 GLN A C 1
ATOM 1877 O O . GLN A 1 242 ? 158.602 93.772 28.472 1.00 62.49 264 GLN A O 1
ATOM 1883 N N . GLU A 1 243 ? 158.501 93.053 30.604 1.00 70.76 265 GLU A N 1
ATOM 1884 C CA . GLU A 1 243 ? 159.541 93.961 31.074 1.00 61.89 265 GLU A CA 1
ATOM 1885 C C . GLU A 1 243 ? 160.845 93.756 30.307 1.00 63.63 265 GLU A C 1
ATOM 1886 O O . GLU A 1 243 ? 161.143 92.660 29.824 1.00 61.90 265 GLU A O 1
ATOM 1892 N N . ASP A 1 244 ? 161.619 94.841 30.189 1.00 82.16 266 ASP A N 1
ATOM 1893 C CA . ASP A 1 244 ? 162.944 94.819 29.562 1.00 76.47 266 ASP A CA 1
ATOM 1894 C C . ASP A 1 244 ? 162.880 94.301 28.127 1.00 73.54 266 ASP A C 1
ATOM 1895 O O . ASP A 1 244 ? 163.746 93.544 27.685 1.00 80.21 266 ASP A O 1
ATOM 1900 N N . LYS A 1 245 ? 161.845 94.715 27.395 1.00 73.40 267 LYS A N 1
ATOM 1901 C CA . LYS A 1 245 ? 161.576 94.250 26.036 1.00 80.55 267 LYS A CA 1
ATOM 1902 C C . LYS A 1 245 ? 161.464 92.731 25.953 1.00 87.30 267 LYS A C 1
ATOM 1903 O O . LYS A 1 245 ? 161.712 92.147 24.891 1.00 103.05 267 LYS A O 1
ATOM 1905 N N . GLY A 1 246 ? 161.103 92.072 27.053 1.00 79.06 268 GLY A N 1
ATOM 1906 C CA . GLY A 1 246 ? 160.946 90.631 27.057 1.00 65.13 268 GLY A CA 1
ATOM 1907 C C . GLY A 1 246 ? 162.203 89.834 27.323 1.00 76.92 268 GLY A C 1
ATOM 1908 O O . GLY A 1 246 ? 162.169 88.604 27.212 1.00 86.19 268 GLY A O 1
ATOM 1909 N N . GLU A 1 247 ? 163.307 90.484 27.676 1.00 62.88 269 GLU A N 1
ATOM 1910 C CA . GLU A 1 247 ? 164.569 89.800 27.914 1.00 63.67 269 GLU A CA 1
ATOM 1911 C C . GLU A 1 247 ? 164.817 89.626 29.407 1.00 70.51 269 GLU A C 1
ATOM 1912 O O . GLU A 1 247 ? 164.326 90.399 30.233 1.00 74.30 269 GLU A O 1
ATOM 1918 N N . GLY A 1 248 ? 165.589 88.595 29.741 1.00 68.28 270 GLY A N 1
ATOM 1919 C CA . GLY A 1 248 ? 165.941 88.336 31.123 1.00 70.53 270 GLY A CA 1
ATOM 1920 C C . GLY A 1 248 ? 164.873 87.642 31.934 1.00 60.23 270 GLY A C 1
ATOM 1921 O O . GLY A 1 248 ? 164.816 87.826 33.155 1.00 64.11 270 GLY A O 1
ATOM 1922 N N . ILE A 1 249 ? 164.029 86.836 31.296 1.00 55.68 271 ILE A N 1
ATOM 1923 C CA . ILE A 1 249 ? 162.901 86.198 31.962 1.00 62.46 271 ILE A CA 1
ATOM 1924 C C . ILE A 1 249 ? 162.929 84.704 31.671 1.00 63.41 271 ILE A C 1
ATOM 1925 O O . ILE A 1 249 ? 163.295 84.280 30.569 1.00 72.90 271 ILE A O 1
ATOM 1930 N N . ILE A 1 250 ? 162.560 83.908 32.671 1.00 61.43 272 ILE A N 1
ATOM 1931 C CA . ILE A 1 250 ? 162.469 82.459 32.538 1.00 54.00 272 ILE A CA 1
ATOM 1932 C C . ILE A 1 250 ? 161.300 81.978 33.385 1.00 47.35 272 ILE A C 1
ATOM 1933 O O . ILE A 1 250 ? 161.048 82.505 34.474 1.00 48.20 272 ILE A O 1
ATOM 1938 N N . MET A 1 251 ? 160.573 80.989 32.874 1.00 43.93 273 MET A N 1
ATOM 1939 C CA . MET A 1 251 ? 159.386 80.462 33.537 1.00 42.76 273 MET A CA 1
ATOM 1940 C C . MET A 1 251 ? 159.679 79.060 34.048 1.00 55.35 273 MET A C 1
ATOM 1941 O O . MET A 1 251 ? 159.932 78.153 33.252 1.00 70.67 273 MET A O 1
ATOM 1946 N N . VAL A 1 252 ? 159.632 78.878 35.365 1.00 42.43 274 VAL A N 1
ATOM 1947 C CA . VAL A 1 252 ? 159.831 77.573 35.988 1.00 46.31 274 VAL A CA 1
ATOM 1948 C C . VAL A 1 252 ? 158.484 77.069 36.483 1.00 47.61 274 VAL A C 1
ATOM 1949 O O . VAL A 1 252 ? 157.739 77.808 37.138 1.00 66.31 274 VAL A O 1
ATOM 1953 N N . THR A 1 253 ? 158.177 75.810 36.179 1.00 41.33 275 THR A N 1
ATOM 1954 C CA . THR A 1 253 ? 156.907 75.200 36.542 1.00 47.92 275 THR A CA 1
ATOM 1955 C C . THR A 1 253 ? 157.156 73.835 37.160 1.00 66.46 275 THR A C 1
ATOM 1956 O O . THR A 1 253 ? 158.042 73.101 36.717 1.00 76.74 275 THR A O 1
ATOM 1960 N N . ASP A 1 254 ? 156.382 73.510 38.193 1.00 61.21 276 ASP A N 1
ATOM 1961 C CA . ASP A 1 254 ? 156.357 72.176 38.793 1.00 39.28 276 ASP A CA 1
ATOM 1962 C C . ASP A 1 254 ? 154.904 71.782 39.001 1.00 40.91 276 ASP A C 1
ATOM 1963 O O . ASP A 1 254 ? 154.418 71.708 40.135 1.00 41.76 276 ASP A O 1
ATOM 1968 N N . PRO A 1 255 ? 154.182 71.516 37.920 1.00 39.12 277 PRO A N 1
ATOM 1969 C CA . PRO A 1 255 ? 152.753 71.230 38.028 1.00 40.27 277 PRO A CA 1
ATOM 1970 C C . PRO A 1 255 ? 152.524 69.953 38.812 1.00 60.35 277 PRO A C 1
ATOM 1971 O O . PRO A 1 255 ? 153.459 69.160 38.996 1.00 61.49 277 PRO A O 1
ATOM 1975 N N . PRO A 1 256 ? 151.300 69.710 39.279 1.00 47.09 278 PRO A N 1
ATOM 1976 C CA . PRO A 1 256 ? 151.018 68.435 39.953 1.00 49.67 278 PRO A CA 1
ATOM 1977 C C . PRO A 1 256 ? 151.269 67.251 39.030 1.00 75.74 278 PRO A C 1
ATOM 1978 O O . PRO A 1 256 ? 150.800 67.216 37.890 1.00 79.94 278 PRO A O 1
ATOM 1982 N N . PHE A 1 257 ? 152.003 66.261 39.552 1.00 66.14 279 PHE A N 1
ATOM 1983 C CA . PHE A 1 257 ? 152.599 65.232 38.698 1.00 69.99 279 PHE A CA 1
ATOM 1984 C C . PHE A 1 257 ? 151.535 64.422 37.972 1.00 85.96 279 PHE A C 1
ATOM 1985 O O . PHE A 1 257 ? 151.694 64.104 36.788 1.00 102.71 279 PHE A O 1
ATOM 1993 N N . GLY A 1 258 ? 150.463 64.062 38.667 1.00 84.84 280 GLY A N 1
ATOM 1994 C CA . GLY A 1 258 ? 149.335 63.407 38.055 1.00 77.05 280 GLY A CA 1
ATOM 1995 C C . GLY A 1 258 ? 148.225 64.404 37.837 1.00 104.06 280 GLY A C 1
ATOM 1996 O O . GLY A 1 258 ? 147.415 64.663 38.729 1.00 127.39 280 GLY A O 1
ATOM 1997 N N . GLY A 1 259 ? 148.227 65.007 36.659 1.00 111.03 281 GLY A N 1
ATOM 1998 C CA . GLY A 1 259 ? 147.124 65.823 36.200 1.00 108.20 281 GLY A CA 1
ATOM 1999 C C . GLY A 1 259 ? 147.179 65.796 34.695 1.00 113.67 281 GLY A C 1
ATOM 2000 O O . GLY A 1 259 ? 148.208 65.445 34.112 1.00 127.96 281 GLY A O 1
ATOM 2001 N N . LEU A 1 260 ? 146.060 66.142 34.065 1.00 105.36 282 LEU A N 1
ATOM 2002 C CA . LEU A 1 260 ? 146.021 66.192 32.611 1.00 99.52 282 LEU A CA 1
ATOM 2003 C C . LEU A 1 260 ? 147.155 67.070 32.101 1.00 89.79 282 LEU A C 1
ATOM 2004 O O . LEU A 1 260 ? 147.448 68.126 32.670 1.00 96.51 282 LEU A O 1
ATOM 2009 N N . VAL A 1 261 ? 147.823 66.613 31.041 1.00 85.89 283 VAL A N 1
ATOM 2010 C CA . VAL A 1 261 ? 149.047 67.275 30.581 1.00 81.57 283 VAL A CA 1
ATOM 2011 C C . VAL A 1 261 ? 148.824 68.075 29.296 1.00 86.05 283 VAL A C 1
ATOM 2012 O O . VAL A 1 261 ? 149.669 68.919 28.946 1.00 92.15 283 VAL A O 1
ATOM 2016 N N . GLU A 1 262 ? 147.692 67.870 28.610 1.00 69.88 284 GLU A N 1
ATOM 2017 C CA . GLU A 1 262 ? 147.375 68.739 27.477 1.00 72.45 284 GLU A CA 1
ATOM 2018 C C . GLU A 1 262 ? 146.959 70.151 27.905 1.00 81.42 284 GLU A C 1
ATOM 2019 O O . GLU A 1 262 ? 147.499 71.132 27.350 1.00 89.46 284 GLU A O 1
ATOM 2025 N N . PRO A 1 263 ? 146.008 70.346 28.834 1.00 74.33 285 PRO A N 1
ATOM 2026 C CA . PRO A 1 263 ? 145.654 71.730 29.184 1.00 79.03 285 PRO A CA 1
ATOM 2027 C C . PRO A 1 263 ? 146.805 72.487 29.815 1.00 68.09 285 PRO A C 1
ATOM 2028 O O . PRO A 1 263 ? 146.852 73.720 29.725 1.00 67.93 285 PRO A O 1
ATOM 2032 N N . LEU A 1 264 ? 147.760 71.784 30.429 1.00 64.48 286 LEU A N 1
ATOM 2033 C CA . LEU A 1 264 ? 148.990 72.432 30.887 1.00 65.80 286 LEU A CA 1
ATOM 2034 C C . LEU A 1 264 ? 149.720 73.096 29.729 1.00 69.90 286 LEU A C 1
ATOM 2035 O O . LEU A 1 264 ? 150.133 74.258 29.820 1.00 70.54 286 LEU A O 1
ATOM 2040 N N . ALA A 1 265 ? 149.909 72.356 28.634 1.00 63.66 287 ALA A N 1
ATOM 2041 C CA . ALA A 1 265 ? 150.591 72.918 27.476 1.00 61.51 287 ALA A CA 1
ATOM 2042 C C . ALA A 1 265 ? 149.804 74.081 26.892 1.00 70.58 287 ALA A C 1
ATOM 2043 O O . ALA A 1 265 ? 150.391 75.080 26.465 1.00 77.82 287 ALA A O 1
ATOM 2045 N N . ILE A 1 266 ? 148.472 73.981 26.883 1.00 58.52 288 ILE A N 1
ATOM 2046 C CA . ILE A 1 266 ? 147.678 75.076 26.324 1.00 59.12 288 ILE A CA 1
ATOM 2047 C C . ILE A 1 266 ? 147.805 76.335 27.187 1.00 60.42 288 ILE A C 1
ATOM 2048 O O . ILE A 1 266 ? 147.930 77.454 26.667 1.00 71.01 288 ILE A O 1
ATOM 2053 N N . THR A 1 267 ? 147.824 76.174 28.513 1.00 50.55 289 THR A N 1
ATOM 2054 C CA . THR A 1 267 ? 148.029 77.316 29.403 1.00 48.44 289 THR A CA 1
ATOM 2055 C C . THR A 1 267 ? 149.426 77.909 29.233 1.00 60.56 289 THR A C 1
ATOM 2056 O O . THR A 1 267 ? 149.595 79.136 29.163 1.00 85.67 289 THR A O 1
ATOM 2060 N N . PHE A 1 268 ? 150.443 77.049 29.178 1.00 53.38 290 PHE A N 1
ATOM 2061 C CA . PHE A 1 268 ? 151.811 77.528 29.013 1.00 51.93 290 PHE A CA 1
ATOM 2062 C C . PHE A 1 268 ? 151.960 78.273 27.694 1.00 74.14 290 PHE A C 1
ATOM 2063 O O . PHE A 1 268 ? 152.699 79.263 27.603 1.00 94.16 290 PHE A O 1
ATOM 2071 N N . LYS A 1 269 ? 151.245 77.825 26.661 1.00 53.00 291 LYS A N 1
ATOM 2072 C CA . LYS A 1 269 ? 151.308 78.508 25.376 1.00 55.00 291 LYS A CA 1
ATOM 2073 C C . LYS A 1 269 ? 150.570 79.838 25.422 1.00 65.78 291 LYS A C 1
ATOM 2074 O O . LYS A 1 269 ? 150.984 80.791 24.756 1.00 70.90 291 LYS A O 1
ATOM 2080 N N . LYS A 1 270 ? 149.496 79.933 26.213 1.00 61.48 292 LYS A N 1
ATOM 2081 C CA . LYS A 1 270 ? 148.887 81.242 26.454 1.00 60.32 292 LYS A CA 1
ATOM 2082 C C . LYS A 1 270 ? 149.886 82.201 27.099 1.00 50.52 292 LYS A C 1
ATOM 2083 O O . LYS A 1 270 ? 149.965 83.382 26.728 1.00 71.16 292 LYS A O 1
ATOM 2089 N N . LEU A 1 271 ? 150.654 81.709 28.072 1.00 49.66 293 LEU A N 1
ATOM 2090 C CA . LEU A 1 271 ? 151.660 82.551 28.723 1.00 48.42 293 LEU A CA 1
ATOM 2091 C C . LEU A 1 271 ? 152.719 83.017 27.725 1.00 67.74 293 LEU A C 1
ATOM 2092 O O . LEU A 1 271 ? 153.082 84.204 27.682 1.00 66.62 293 LEU A O 1
ATOM 2097 N N . ILE A 1 272 ? 153.236 82.085 26.919 1.00 54.79 294 ILE A N 1
ATOM 2098 C CA . ILE A 1 272 ? 154.207 82.455 25.891 1.00 55.49 294 ILE A CA 1
ATOM 2099 C C . ILE A 1 272 ? 153.598 83.463 24.924 1.00 65.65 294 ILE A C 1
ATOM 2100 O O . ILE A 1 272 ? 154.289 84.348 24.407 1.00 66.62 294 ILE A O 1
ATOM 2105 N N . ALA A 1 273 ? 152.295 83.346 24.666 1.00 71.14 295 ALA A N 1
ATOM 2106 C CA . ALA A 1 273 ? 151.629 84.293 23.778 1.00 58.98 295 ALA A CA 1
ATOM 2107 C C . ALA A 1 273 ? 151.613 85.686 24.386 1.00 58.24 295 ALA A C 1
ATOM 2108 O O . ALA A 1 273 ? 151.743 86.686 23.672 1.00 60.45 295 ALA A O 1
ATOM 2110 N N . MET A 1 274 ? 151.434 85.769 25.704 1.00 58.78 296 MET A N 1
ATOM 2111 C CA . MET A 1 274 ? 151.548 87.064 26.370 1.00 54.03 296 MET A CA 1
ATOM 2112 C C . MET A 1 274 ? 152.964 87.619 26.248 1.00 68.97 296 MET A C 1
ATOM 2113 O O . MET A 1 274 ? 153.156 88.827 26.076 1.00 81.43 296 MET A O 1
ATOM 2118 N N . TRP A 1 275 ? 153.971 86.746 26.330 1.00 66.08 297 TRP A N 1
ATOM 2119 C CA . TRP A 1 275 ? 155.358 87.215 26.254 1.00 53.15 297 TRP A CA 1
ATOM 2120 C C . TRP A 1 275 ? 155.754 87.631 24.835 1.00 60.40 297 TRP A C 1
ATOM 2121 O O . TRP A 1 275 ? 156.586 88.531 24.667 1.00 76.07 297 TRP A O 1
ATOM 2132 N N . LYS A 1 276 ? 155.168 87.011 23.809 1.00 65.75 298 LYS A N 1
ATOM 2133 C CA . LYS A 1 276 ? 155.512 87.308 22.421 1.00 67.49 298 LYS A CA 1
ATOM 2134 C C . LYS A 1 276 ? 154.791 88.530 21.866 1.00 69.55 298 LYS A C 1
ATOM 2135 O O . LYS A 1 276 ? 155.182 89.024 20.803 1.00 84.19 298 LYS A O 1
ATOM 2141 N N . GLU A 1 277 ? 153.752 89.018 22.541 1.00 68.64 299 GLU A N 1
ATOM 2142 C CA . GLU A 1 277 ? 153.030 90.187 22.058 1.00 80.81 299 GLU A CA 1
ATOM 2143 C C . GLU A 1 277 ? 153.942 91.407 22.032 1.00 75.59 299 GLU A C 1
ATOM 2144 O O . GLU A 1 277 ? 154.748 91.622 22.941 1.00 74.28 299 GLU A O 1
ATOM 2150 N N . GLY A 1 278 ? 153.817 92.206 20.973 1.00 90.53 300 GLY A N 1
ATOM 2151 C CA . GLY A 1 278 ? 154.592 93.419 20.834 1.00 104.31 300 GLY A CA 1
ATOM 2152 C C . GLY A 1 278 ? 156.054 93.230 20.499 1.00 110.52 300 GLY A C 1
ATOM 2153 O O . GLY A 1 278 ? 156.736 94.222 20.210 1.00 119.20 300 GLY A O 1
ATOM 2154 N N . GLN A 1 279 ? 156.568 92.004 20.532 1.00 107.44 301 GLN A N 1
ATOM 2155 C CA . GLN A 1 279 ? 157.955 91.772 20.161 1.00 108.41 301 GLN A CA 1
ATOM 2156 C C . GLN A 1 279 ? 158.138 91.979 18.662 1.00 105.82 301 GLN A C 1
ATOM 2157 O O . GLN A 1 279 ? 157.208 91.798 17.871 1.00 100.40 301 GLN A O 1
ATOM 2163 N N . SER A 1 280 ? 159.354 92.368 18.279 1.00 117.53 302 SER A N 1
ATOM 2164 C CA . SER A 1 280 ? 159.650 92.705 16.891 1.00 127.52 302 SER A CA 1
ATOM 2165 C C . SER A 1 280 ? 159.266 91.567 15.955 1.00 126.24 302 SER A C 1
ATOM 2166 O O . SER A 1 280 ? 159.627 90.409 16.182 1.00 126.87 302 SER A O 1
ATOM 2169 N N . GLN A 1 281 ? 158.517 91.909 14.903 1.00 127.66 303 GLN A N 1
ATOM 2170 C CA . GLN A 1 281 ? 158.123 90.909 13.916 1.00 133.64 303 GLN A CA 1
ATOM 2171 C C . GLN A 1 281 ? 159.342 90.256 13.280 1.00 137.97 303 GLN A C 1
ATOM 2172 O O . GLN A 1 281 ? 159.353 89.043 13.039 1.00 134.91 303 GLN A O 1
ATOM 2174 N N . ASP A 1 282 ? 160.383 91.047 13.010 1.00 146.51 304 ASP A N 1
ATOM 2175 C CA . ASP A 1 282 ? 161.603 90.497 12.428 1.00 145.18 304 ASP A CA 1
ATOM 2176 C C . ASP A 1 282 ? 162.269 89.507 13.375 1.00 138.03 304 ASP A C 1
ATOM 2177 O O . ASP A 1 282 ? 162.758 88.456 12.944 1.00 139.06 304 ASP A O 1
ATOM 2179 N N . ASP A 1 283 ? 162.283 89.816 14.665 1.00 133.29 305 ASP A N 1
ATOM 2180 C CA . ASP A 1 283 ? 162.985 89.012 15.666 1.00 133.23 305 ASP A CA 1
ATOM 2181 C C . ASP A 1 283 ? 162.038 88.049 16.376 1.00 135.58 305 ASP A C 1
ATOM 2182 O O . ASP A 1 283 ? 161.959 88.002 17.604 1.00 133.83 305 ASP A O 1
ATOM 2184 N N . SER A 1 284 ? 161.311 87.256 15.589 1.00 136.73 306 SER A N 1
ATOM 2185 C CA . SER A 1 284 ? 160.327 86.307 16.094 1.00 128.80 306 SER A CA 1
ATOM 2186 C C . SER A 1 284 ? 160.886 84.900 16.249 1.00 128.84 306 SER A C 1
ATOM 2187 O O . SER A 1 284 ? 160.110 83.950 16.400 1.00 126.86 306 SER A O 1
ATOM 2190 N N . HIS A 1 285 ? 162.206 84.742 16.216 1.00 129.01 307 HIS A N 1
ATOM 2191 C CA . HIS A 1 285 ? 162.828 83.430 16.312 1.00 116.99 307 HIS A CA 1
ATOM 2192 C C . HIS A 1 285 ? 163.126 83.011 17.744 1.00 106.85 307 HIS A C 1
ATOM 2193 O O . HIS A 1 285 ? 163.655 81.913 17.950 1.00 111.00 307 HIS A O 1
ATOM 2195 N N . LYS A 1 286 ? 162.808 83.838 18.737 1.00 93.50 308 LYS A N 1
ATOM 2196 C CA . LYS A 1 286 ? 163.079 83.482 20.121 1.00 93.24 308 LYS A CA 1
ATOM 2197 C C . LYS A 1 286 ? 161.844 82.869 20.762 1.00 101.20 308 LYS A C 1
ATOM 2198 O O . LYS A 1 286 ? 160.711 83.256 20.459 1.00 117.26 308 LYS A O 1
ATOM 2204 N N . GLU A 1 287 ? 162.075 81.918 21.657 1.00 87.46 309 GLU A N 1
ATOM 2205 C CA . GLU A 1 287 ? 161.049 81.387 22.536 1.00 88.90 309 GLU A CA 1
ATOM 2206 C C . GLU A 1 287 ? 161.388 81.749 23.977 1.00 72.84 309 GLU A C 1
ATOM 2207 O O . GLU A 1 287 ? 162.548 81.987 24.325 1.00 59.07 309 GLU A O 1
ATOM 2213 N N . LEU A 1 288 ? 160.362 81.801 24.808 1.00 54.59 310 LEU A N 1
ATOM 2214 C CA . LEU A 1 288 ? 160.550 82.110 26.219 1.00 52.23 310 LEU A CA 1
ATOM 2215 C C . LEU A 1 288 ? 161.256 80.956 26.920 1.00 62.15 310 LEU A C 1
ATOM 2216 O O . LEU A 1 288 ? 160.767 79.820 26.865 1.00 66.35 310 LEU A O 1
ATOM 2221 N N . PRO A 1 289 ? 162.399 81.186 27.566 1.00 51.12 311 PRO A N 1
ATOM 2222 C CA . PRO A 1 289 ? 163.077 80.098 28.285 1.00 50.73 311 PRO A CA 1
ATOM 2223 C C . PRO A 1 289 ? 162.195 79.507 29.377 1.00 48.34 311 PRO A C 1
ATOM 2224 O O . PRO A 1 289 ? 161.633 80.224 30.212 1.00 47.75 311 PRO A O 1
ATOM 2228 N N . ILE A 1 290 ? 162.085 78.180 29.368 1.00 47.97 312 ILE A N 1
ATOM 2229 C CA . ILE A 1 290 ? 161.165 77.454 30.234 1.00 56.99 312 ILE A CA 1
ATOM 2230 C C . ILE A 1 290 ? 161.896 76.303 30.910 1.00 46.82 312 ILE A C 1
ATOM 2231 O O . ILE A 1 290 ? 162.681 75.589 30.275 1.00 48.55 312 ILE A O 1
ATOM 2236 N N . PHE A 1 291 ? 161.649 76.142 32.206 1.00 42.18 313 PHE A N 1
ATOM 2237 C CA . PHE A 1 291 ? 161.903 74.905 32.931 1.00 42.71 313 PHE A CA 1
ATOM 2238 C C . PHE A 1 291 ? 160.556 74.263 33.232 1.00 52.02 313 PHE A C 1
ATOM 2239 O O . PHE A 1 291 ? 159.716 74.866 33.908 1.00 48.10 313 PHE A O 1
ATOM 2247 N N . TRP A 1 292 ? 160.342 73.060 32.721 1.00 55.50 314 TRP A N 1
ATOM 2248 C CA . TRP A 1 292 ? 159.185 72.243 33.065 1.00 42.84 314 TRP A CA 1
ATOM 2249 C C . TRP A 1 292 ? 159.724 71.096 33.911 1.00 44.99 314 TRP A C 1
ATOM 2250 O O . TRP A 1 292 ? 160.308 70.145 33.385 1.00 67.30 314 TRP A O 1
ATOM 2261 N N . ILE A 1 293 ? 159.583 71.214 35.224 1.00 43.51 315 ILE A N 1
ATOM 2262 C CA . ILE A 1 293 ? 160.003 70.163 36.136 1.00 45.05 315 ILE A CA 1
ATOM 2263 C C . ILE A 1 293 ? 158.901 69.117 36.203 1.00 45.88 315 ILE A C 1
ATOM 2264 O O . ILE A 1 293 ? 157.733 69.441 36.457 1.00 63.12 315 ILE A O 1
ATOM 2269 N N . PHE A 1 294 ? 159.267 67.862 35.964 1.00 58.94 316 PHE A N 1
ATOM 2270 C CA . PHE A 1 294 ? 158.269 66.806 35.825 1.00 53.40 316 PHE A CA 1
ATOM 2271 C C . PHE A 1 294 ? 158.950 65.446 35.929 1.00 53.95 316 PHE A C 1
ATOM 2272 O O . PHE A 1 294 ? 160.142 65.340 35.633 1.00 55.26 316 PHE A O 1
ATOM 2280 N N . PRO A 1 295 ? 158.252 64.396 36.362 1.00 56.51 317 PRO A N 1
ATOM 2281 C CA . PRO A 1 295 ? 158.865 63.062 36.352 1.00 60.29 317 PRO A CA 1
ATOM 2282 C C . PRO A 1 295 ? 159.263 62.657 34.940 1.00 58.88 317 PRO A C 1
ATOM 2283 O O . PRO A 1 295 ? 158.617 63.029 33.959 1.00 58.33 317 PRO A O 1
ATOM 2287 N N . TYR A 1 296 ? 160.345 61.879 34.848 1.00 59.77 318 TYR A N 1
ATOM 2288 C CA . TYR A 1 296 ? 160.997 61.668 33.557 1.00 60.54 318 TYR A CA 1
ATOM 2289 C C . TYR A 1 296 ? 160.118 60.897 32.577 1.00 61.91 318 TYR A C 1
ATOM 2290 O O . TYR A 1 296 ? 160.172 61.152 31.365 1.00 61.71 318 TYR A O 1
ATOM 2299 N N . PHE A 1 297 ? 159.286 59.980 33.069 1.00 65.64 319 PHE A N 1
ATOM 2300 C CA . PHE A 1 297 ? 158.498 59.164 32.155 1.00 67.53 319 PHE A CA 1
ATOM 2301 C C . PHE A 1 297 ? 157.401 59.942 31.434 1.00 77.23 319 PHE A C 1
ATOM 2302 O O . PHE A 1 297 ? 156.627 59.321 30.697 1.00 93.68 319 PHE A O 1
ATOM 2310 N N . PHE A 1 298 ? 157.303 61.259 31.615 1.00 65.51 320 PHE A N 1
ATOM 2311 C CA . PHE A 1 298 ? 156.400 62.089 30.826 1.00 67.86 320 PHE A CA 1
ATOM 2312 C C . PHE A 1 298 ? 157.070 62.718 29.615 1.00 75.52 320 PHE A C 1
ATOM 2313 O O . PHE A 1 298 ? 156.412 63.470 28.887 1.00 84.62 320 PHE A O 1
ATOM 2321 N N . GLU A 1 299 ? 158.356 62.424 29.388 1.00 79.54 321 GLU A N 1
ATOM 2322 C CA . GLU A 1 299 ? 159.105 63.076 28.315 1.00 76.44 321 GLU A CA 1
ATOM 2323 C C . GLU A 1 299 ? 158.363 62.995 26.987 1.00 78.33 321 GLU A C 1
ATOM 2324 O O . GLU A 1 299 ? 158.088 64.022 26.349 1.00 78.39 321 GLU A O 1
ATOM 2330 N N . SER A 1 300 ? 158.008 61.776 26.572 1.00 87.23 322 SER A N 1
ATOM 2331 C CA . SER A 1 300 ? 157.301 61.584 25.309 1.00 91.16 322 SER A CA 1
ATOM 2332 C C . SER A 1 300 ? 156.107 62.522 25.172 1.00 80.84 322 SER A C 1
ATOM 2333 O O . SER A 1 300 ? 155.867 63.076 24.093 1.00 83.58 322 SER A O 1
ATOM 2336 N N . ARG A 1 301 ? 155.355 62.729 26.257 1.00 64.90 323 ARG A N 1
ATOM 2337 C CA . ARG A 1 301 ? 154.188 63.602 26.176 1.00 82.41 323 ARG A CA 1
ATOM 2338 C C . ARG A 1 301 ? 154.604 65.070 26.117 1.00 90.49 323 ARG A C 1
ATOM 2339 O O . ARG A 1 301 ? 154.122 65.830 25.262 1.00 91.56 323 ARG A O 1
ATOM 2347 N N . ILE A 1 302 ? 155.537 65.475 26.986 1.00 88.40 324 ILE A N 1
ATOM 2348 C CA . ILE A 1 302 ? 155.931 66.880 27.044 1.00 77.45 324 ILE A CA 1
ATOM 2349 C C . ILE A 1 302 ? 156.511 67.322 25.706 1.00 75.58 324 ILE A C 1
ATOM 2350 O O . ILE A 1 302 ? 156.054 68.302 25.105 1.00 73.68 324 ILE A O 1
ATOM 2355 N N . CYS A 1 303 ? 157.494 66.575 25.194 1.00 74.25 325 CYS A N 1
ATOM 2356 C CA . CYS A 1 303 ? 158.122 66.928 23.926 1.00 74.86 325 CYS A CA 1
ATOM 2357 C C . CYS A 1 303 ? 157.171 66.815 22.745 1.00 80.01 325 CYS A C 1
ATOM 2358 O O . CYS A 1 303 ? 157.507 67.299 21.656 1.00 74.88 325 CYS A O 1
ATOM 2361 N N . GLN A 1 304 ? 156.001 66.189 22.927 1.00 88.98 326 GLN A N 1
ATOM 2362 C CA . GLN A 1 304 ? 154.997 66.199 21.872 1.00 87.04 326 GLN A CA 1
ATOM 2363 C C . GLN A 1 304 ? 154.343 67.566 21.732 1.00 75.84 326 GLN A C 1
ATOM 2364 O O . GLN A 1 304 ? 153.896 67.927 20.637 1.00 77.41 326 GLN A O 1
ATOM 2366 N N . PHE A 1 305 ? 154.271 68.332 22.820 1.00 64.91 327 PHE A N 1
ATOM 2367 C CA . PHE A 1 305 ? 153.695 69.670 22.787 1.00 78.51 327 PHE A CA 1
ATOM 2368 C C . PHE A 1 305 ? 154.741 70.753 22.572 1.00 87.30 327 PHE A C 1
ATOM 2369 O O . PHE A 1 305 ? 154.455 71.759 21.913 1.00 95.39 327 PHE A O 1
ATOM 2377 N N . PHE A 1 306 ? 155.946 70.570 23.114 1.00 90.10 328 PHE A N 1
ATOM 2378 C CA . PHE A 1 306 ? 157.043 71.527 22.983 1.00 83.27 328 PHE A CA 1
ATOM 2379 C C . PHE A 1 306 ? 158.219 70.814 22.329 1.00 81.24 328 PHE A C 1
ATOM 2380 O O . PHE A 1 306 ? 159.101 70.285 23.024 1.00 76.92 328 PHE A O 1
ATOM 2388 N N . PRO A 1 307 ? 158.271 70.778 20.990 1.00 77.48 329 PRO A N 1
ATOM 2389 C CA . PRO A 1 307 ? 159.331 70.027 20.297 1.00 78.55 329 PRO A CA 1
ATOM 2390 C C . PRO A 1 307 ? 160.737 70.458 20.683 1.00 79.09 329 PRO A C 1
ATOM 2391 O O . PRO A 1 307 ? 161.695 69.697 20.514 1.00 88.21 329 PRO A O 1
ATOM 2395 N N . SER A 1 308 ? 160.869 71.672 21.207 1.00 64.76 330 SER A N 1
ATOM 2396 C CA . SER A 1 308 ? 162.164 72.259 21.517 1.00 73.70 330 SER A CA 1
ATOM 2397 C C . SER A 1 308 ? 162.669 71.906 22.911 1.00 70.28 330 SER A C 1
ATOM 2398 O O . SER A 1 308 ? 163.599 72.557 23.397 1.00 75.02 330 SER A O 1
ATOM 2401 N N . PHE A 1 309 ? 162.092 70.899 23.563 1.00 67.23 331 PHE A N 1
ATOM 2402 C CA . PHE A 1 309 ? 162.444 70.562 24.937 1.00 62.63 331 PHE A CA 1
ATOM 2403 C C . PHE A 1 309 ? 163.330 69.324 24.984 1.00 69.46 331 PHE A C 1
ATOM 2404 O O . PHE A 1 309 ? 163.030 68.310 24.345 1.00 80.96 331 PHE A O 1
ATOM 2412 N N . GLN A 1 310 ? 164.420 69.418 25.743 1.00 64.21 332 GLN A N 1
ATOM 2413 C CA . GLN A 1 310 ? 165.265 68.289 26.092 1.00 60.66 332 GLN A CA 1
ATOM 2414 C C . GLN A 1 310 ? 165.275 68.125 27.607 1.00 64.60 332 GLN A C 1
ATOM 2415 O O . GLN A 1 310 ? 164.983 69.064 28.358 1.00 71.15 332 GLN A O 1
ATOM 2421 N N . MET A 1 311 ? 165.619 66.919 28.052 1.00 60.07 333 MET A N 1
ATOM 2422 C CA . MET A 1 311 ? 165.556 66.556 29.463 1.00 67.47 333 MET A CA 1
ATOM 2423 C C . MET A 1 311 ? 166.955 66.575 30.068 1.00 73.42 333 MET A C 1
ATOM 2424 O O . MET A 1 311 ? 167.835 65.825 29.633 1.00 83.86 333 MET A O 1
ATOM 2429 N N . LEU A 1 312 ? 167.152 67.426 31.072 1.00 64.80 334 LEU A N 1
ATOM 2430 C CA . LEU A 1 312 ? 168.398 67.428 31.821 1.00 64.58 334 LEU A CA 1
ATOM 2431 C C . LEU A 1 312 ? 168.476 66.202 32.726 1.00 65.22 334 LEU A C 1
ATOM 2432 O O . LEU A 1 312 ? 167.464 65.588 33.077 1.00 74.21 334 LEU A O 1
ATOM 2437 N N . ASP A 1 313 ? 169.701 65.850 33.112 1.00 66.05 335 ASP A N 1
ATOM 2438 C CA . ASP A 1 313 ? 169.940 64.683 33.952 1.00 65.19 335 ASP A CA 1
ATOM 2439 C C . ASP A 1 313 ? 169.975 65.017 35.438 1.00 64.90 335 ASP A C 1
ATOM 2440 O O . ASP A 1 313 ? 170.321 64.151 36.247 1.00 76.10 335 ASP A O 1
ATOM 2445 N N . TYR A 1 314 ? 169.627 66.244 35.818 1.00 62.12 336 TYR A N 1
ATOM 2446 C CA . TYR A 1 314 ? 169.621 66.606 37.229 1.00 62.04 336 TYR A CA 1
ATOM 2447 C C . TYR A 1 314 ? 168.460 65.923 37.937 1.00 67.95 336 TYR A C 1
ATOM 2448 O O . TYR A 1 314 ? 167.301 66.076 37.538 1.00 72.77 336 TYR A O 1
ATOM 2457 N N . GLN A 1 315 ? 168.775 65.180 38.994 1.00 63.81 337 GLN A N 1
ATOM 2458 C CA . GLN A 1 315 ? 167.763 64.509 39.799 1.00 66.08 337 GLN A CA 1
ATOM 2459 C C . GLN A 1 315 ? 167.222 65.506 40.811 1.00 66.48 337 GLN A C 1
ATOM 2460 O O . GLN A 1 315 ? 167.892 65.812 41.803 1.00 69.31 337 GLN A O 1
ATOM 2466 N N . VAL A 1 316 ? 166.013 65.998 40.579 1.00 59.41 338 VAL A N 1
ATOM 2467 C CA . VAL A 1 316 ? 165.417 66.972 41.481 1.00 57.68 338 VAL A CA 1
ATOM 2468 C C . VAL A 1 316 ? 164.868 66.247 42.700 1.00 59.51 338 VAL A C 1
ATOM 2469 O O . VAL A 1 316 ? 164.010 65.367 42.575 1.00 60.06 338 VAL A O 1
ATOM 2473 N N . ASP A 1 317 ? 165.341 66.628 43.882 1.00 60.78 339 ASP A N 1
ATOM 2474 C CA . ASP A 1 317 ? 164.988 65.949 45.121 1.00 63.82 339 ASP A CA 1
ATOM 2475 C C . ASP A 1 317 ? 163.985 66.769 45.923 1.00 61.64 339 ASP A C 1
ATOM 2476 O O . ASP A 1 317 ? 164.103 67.994 46.023 1.00 67.06 339 ASP A O 1
ATOM 2481 N N . TYR A 1 318 ? 163.011 66.080 46.509 1.00 62.84 340 TYR A N 1
ATOM 2482 C CA . TYR A 1 318 ? 161.931 66.700 47.261 1.00 61.73 340 TYR A CA 1
ATOM 2483 C C . TYR A 1 318 ? 162.012 66.325 48.735 1.00 65.20 340 TYR A C 1
ATOM 2484 O O . TYR A 1 318 ? 162.494 65.248 49.094 1.00 70.86 340 TYR A O 1
ATOM 2493 N N . ASP A 1 319 ? 161.526 67.228 49.592 1.00 64.51 341 ASP A N 1
ATOM 2494 C CA . ASP A 1 319 ? 161.315 66.866 50.990 1.00 67.97 341 ASP A CA 1
ATOM 2495 C C . ASP A 1 319 ? 160.224 65.812 51.117 1.00 69.68 341 ASP A C 1
ATOM 2496 O O . ASP A 1 319 ? 160.306 64.919 51.968 1.00 73.79 341 ASP A O 1
ATOM 2501 N N . ASN A 1 320 ? 159.198 65.903 50.274 1.00 66.95 342 ASN A N 1
ATOM 2502 C CA . ASN A 1 320 ? 158.088 64.965 50.264 1.00 68.52 342 ASN A CA 1
ATOM 2503 C C . ASN A 1 320 ? 157.655 64.742 48.825 1.00 66.52 342 ASN A C 1
ATOM 2504 O O . ASN A 1 320 ? 157.749 65.644 47.988 1.00 70.90 342 ASN A O 1
ATOM 2509 N N . HIS A 1 321 ? 157.181 63.532 48.543 1.00 68.27 343 HIS A N 1
ATOM 2510 C CA . HIS A 1 321 ? 156.717 63.194 47.205 1.00 66.58 343 HIS A CA 1
ATOM 2511 C C . HIS A 1 321 ? 155.959 61.879 47.276 1.00 70.00 343 HIS A C 1
ATOM 2512 O O . HIS A 1 321 ? 156.257 61.024 48.114 1.00 75.35 343 HIS A O 1
ATOM 2519 N N . ALA A 1 322 ? 154.974 61.732 46.392 1.00 68.85 344 ALA A N 1
ATOM 2520 C CA . ALA A 1 322 ? 154.224 60.491 46.266 1.00 87.30 344 ALA A CA 1
ATOM 2521 C C . ALA A 1 322 ? 154.916 59.466 45.376 1.00 81.43 344 ALA A C 1
ATOM 2522 O O . ALA A 1 322 ? 154.529 58.293 45.398 1.00 87.63 344 ALA A O 1
ATOM 2524 N N . LEU A 1 323 ? 155.923 59.874 44.599 1.00 71.21 345 LEU A N 1
ATOM 2525 C CA . LEU A 1 323 ? 156.631 58.961 43.709 1.00 72.59 345 LEU A CA 1
ATOM 2526 C C . LEU A 1 323 ? 157.806 58.259 44.370 1.00 75.75 345 LEU A C 1
ATOM 2527 O O . LEU A 1 323 ? 158.220 57.199 43.890 1.00 78.31 345 LEU A O 1
ATOM 2532 N N . TYR A 1 324 ? 158.361 58.822 45.440 1.00 75.94 346 TYR A N 1
ATOM 2533 C CA . TYR A 1 324 ? 159.477 58.180 46.119 1.00 82.90 346 TYR A CA 1
ATOM 2534 C C . TYR A 1 324 ? 159.634 58.757 47.519 1.00 93.16 346 TYR A C 1
ATOM 2535 O O . TYR A 1 324 ? 159.578 59.975 47.709 1.00 93.29 346 TYR A O 1
ATOM 2544 N N . LYS A 1 325 ? 159.825 57.866 48.488 1.00 102.63 347 LYS A N 1
ATOM 2545 C CA . LYS A 1 325 ? 160.220 58.225 49.842 1.00 115.33 347 LYS A CA 1
ATOM 2546 C C . LYS A 1 325 ? 161.423 57.376 50.233 1.00 126.87 347 LYS A C 1
ATOM 2547 O O . LYS A 1 325 ? 161.455 56.172 49.955 1.00 143.21 347 LYS A O 1
ATOM 2553 N N . HIS A 1 326 ? 162.415 58.006 50.864 1.00 125.35 348 HIS A N 1
ATOM 2554 C CA . HIS A 1 326 ? 163.665 57.323 51.181 1.00 132.81 348 HIS A CA 1
ATOM 2555 C C . HIS A 1 326 ? 163.415 56.179 52.161 1.00 137.48 348 HIS A C 1
ATOM 2556 O O . HIS A 1 326 ? 162.811 56.373 53.219 1.00 139.00 348 HIS A O 1
ATOM 2563 N N . GLY A 1 327 ? 163.888 54.982 51.805 1.00 152.26 349 GLY A N 1
ATOM 2564 C CA . GLY A 1 327 ? 163.697 53.807 52.632 1.00 159.38 349 GLY A CA 1
ATOM 2565 C C . GLY A 1 327 ? 164.676 53.713 53.795 1.00 162.17 349 GLY A C 1
ATOM 2566 O O . GLY A 1 327 ? 165.582 54.525 53.963 1.00 160.44 349 GLY A O 1
ATOM 2567 N N . LYS A 1 328 ? 164.476 52.688 54.632 1.00 164.93 350 LYS A N 1
ATOM 2568 C CA . LYS A 1 328 ? 165.408 52.461 55.736 1.00 173.99 350 LYS A CA 1
ATOM 2569 C C . LYS A 1 328 ? 166.800 52.125 55.217 1.00 186.75 350 LYS A C 1
ATOM 2570 O O . LYS A 1 328 ? 167.802 52.598 55.764 1.00 201.85 350 LYS A O 1
ATOM 2572 N N . THR A 1 329 ? 166.884 51.303 54.165 1.00 185.77 351 THR A N 1
ATOM 2573 C CA . THR A 1 329 ? 168.159 51.061 53.496 1.00 179.70 351 THR A CA 1
ATOM 2574 C C . THR A 1 329 ? 168.904 52.366 53.223 1.00 167.40 351 THR A C 1
ATOM 2575 O O . THR A 1 329 ? 170.123 52.440 53.388 1.00 172.49 351 THR A O 1
ATOM 2577 N N . GLY A 1 330 ? 168.176 53.410 52.839 1.00 153.44 352 GLY A N 1
ATOM 2578 C CA . GLY A 1 330 ? 168.789 54.711 52.646 1.00 152.27 352 GLY A CA 1
ATOM 2579 C C . GLY A 1 330 ? 167.904 55.661 51.870 1.00 154.79 352 GLY A C 1
ATOM 2580 O O . GLY A 1 330 ? 166.736 55.861 52.210 1.00 152.86 352 GLY A O 1
ATOM 2581 N N . ARG A 1 331 ? 168.448 56.249 50.815 1.00 146.00 353 ARG A N 1
ATOM 2582 C CA . ARG A 1 331 ? 167.713 57.171 49.964 1.00 142.62 353 ARG A CA 1
ATOM 2583 C C . ARG A 1 331 ? 167.440 56.506 48.624 1.00 140.05 353 ARG A C 1
ATOM 2584 O O . ARG A 1 331 ? 168.365 56.003 47.977 1.00 142.45 353 ARG A O 1
ATOM 2586 N N . LYS A 1 332 ? 166.173 56.483 48.225 1.00 131.91 354 LYS A N 1
ATOM 2587 C CA . LYS A 1 332 ? 165.832 56.105 46.866 1.00 117.59 354 LYS A CA 1
ATOM 2588 C C . LYS A 1 332 ? 166.011 57.305 45.940 1.00 107.26 354 LYS A C 1
ATOM 2589 O O . LYS A 1 332 ? 166.005 58.461 46.370 1.00 107.44 354 LYS A O 1
ATOM 2591 N N . GLN A 1 333 ? 166.183 57.018 44.654 1.00 94.71 355 GLN A N 1
ATOM 2592 C CA . GLN A 1 333 ? 166.425 58.083 43.697 1.00 96.61 355 GLN A CA 1
ATOM 2593 C C . GLN A 1 333 ? 165.112 58.751 43.294 1.00 93.05 355 GLN A C 1
ATOM 2594 O O . GLN A 1 333 ? 164.023 58.196 43.459 1.00 94.64 355 GLN A O 1
ATOM 2600 N N . SER A 1 334 ? 165.232 59.969 42.760 1.00 84.46 356 SER A N 1
ATOM 2601 C CA . SER A 1 334 ? 164.065 60.773 42.418 1.00 79.98 356 SER A CA 1
ATOM 2602 C C . SER A 1 334 ? 163.799 60.716 40.925 1.00 71.17 356 SER A C 1
ATOM 2603 O O . SER A 1 334 ? 164.706 61.000 40.128 1.00 71.53 356 SER A O 1
ATOM 2606 N N . PRO A 1 335 ? 162.580 60.365 40.507 1.00 67.73 357 PRO A N 1
ATOM 2607 C CA . PRO A 1 335 ? 162.280 60.289 39.071 1.00 66.45 357 PRO A CA 1
ATOM 2608 C C . PRO A 1 335 ? 162.058 61.637 38.409 1.00 66.80 357 PRO A C 1
ATOM 2609 O O . PRO A 1 335 ? 161.902 61.682 37.182 1.00 69.12 357 PRO A O 1
ATOM 2613 N N . VAL A 1 336 ? 162.042 62.728 39.168 1.00 77.04 358 VAL A N 1
ATOM 2614 C CA . VAL A 1 336 ? 161.668 64.036 38.643 1.00 69.95 358 VAL A CA 1
ATOM 2615 C C . VAL A 1 336 ? 162.889 64.705 38.023 1.00 56.66 358 VAL A C 1
ATOM 2616 O O . VAL A 1 336 ? 163.959 64.765 38.639 1.00 61.34 358 VAL A O 1
ATOM 2620 N N . ARG A 1 337 ? 162.725 65.212 36.805 1.00 55.10 359 ARG A N 1
ATOM 2621 C CA . ARG A 1 337 ? 163.769 65.857 36.025 1.00 58.60 359 ARG A CA 1
ATOM 2622 C C . ARG A 1 337 ? 163.319 67.251 35.597 1.00 61.14 359 ARG A C 1
ATOM 2623 O O . ARG A 1 337 ? 162.215 67.708 35.917 1.00 71.96 359 ARG A O 1
ATOM 2631 N N . ILE A 1 338 ? 164.193 67.911 34.842 1.00 51.90 360 ILE A N 1
ATOM 2632 C CA . ILE A 1 338 ? 163.953 69.237 34.292 1.00 49.89 360 ILE A CA 1
ATOM 2633 C C . ILE A 1 338 ? 163.871 69.115 32.776 1.00 50.38 360 ILE A C 1
ATOM 2634 O O . ILE A 1 338 ? 164.651 68.377 32.164 1.00 58.04 360 ILE A O 1
ATOM 2639 N N . PHE A 1 339 ? 162.924 69.831 32.170 1.00 48.90 361 PHE A N 1
ATOM 2640 C CA . PHE A 1 339 ? 162.739 69.833 30.725 1.00 49.59 361 PHE A CA 1
ATOM 2641 C C . PHE A 1 339 ? 162.819 71.271 30.239 1.00 69.02 361 PHE A C 1
ATOM 2642 O O . PHE A 1 339 ? 161.999 72.104 30.632 1.00 86.06 361 PHE A O 1
ATOM 2650 N N . THR A 1 340 ? 163.794 71.566 29.388 1.00 51.01 362 THR A N 1
ATOM 2651 C CA . THR A 1 340 ? 164.037 72.946 28.995 1.00 50.56 362 THR A CA 1
ATOM 2652 C C . THR A 1 340 ? 164.253 73.061 27.494 1.00 70.83 362 THR A C 1
ATOM 2653 O O . THR A 1 340 ? 164.587 72.090 26.811 1.00 79.04 362 THR A O 1
ATOM 2657 N N . ASN A 1 341 ? 164.040 74.273 26.989 1.00 62.24 363 ASN A N 1
ATOM 2658 C CA . ASN A 1 341 ? 164.507 74.664 25.669 1.00 61.40 363 ASN A CA 1
ATOM 2659 C C . ASN A 1 341 ? 165.863 75.351 25.733 1.00 59.55 363 ASN A C 1
ATOM 2660 O O . ASN A 1 341 ? 166.358 75.828 24.707 1.00 61.77 363 ASN A O 1
ATOM 2665 N N . ILE A 1 342 ? 166.461 75.414 26.915 1.00 58.54 364 ILE A N 1
ATOM 2666 C CA . ILE A 1 342 ? 167.815 75.946 27.071 1.00 63.62 364 ILE A CA 1
ATOM 2667 C C . ILE A 1 342 ? 168.810 74.869 26.647 1.00 60.94 364 ILE A C 1
ATOM 2668 O O . ILE A 1 342 ? 168.667 73.711 27.068 1.00 68.19 364 ILE A O 1
ATOM 2673 N N . PRO A 1 343 ? 169.799 75.194 25.820 1.00 61.84 365 PRO A N 1
ATOM 2674 C CA . PRO A 1 343 ? 170.779 74.187 25.391 1.00 73.14 365 PRO A CA 1
ATOM 2675 C C . PRO A 1 343 ? 171.466 73.549 26.585 1.00 75.64 365 PRO A C 1
ATOM 2676 O O . PRO A 1 343 ? 172.160 74.236 27.351 1.00 79.56 365 PRO A O 1
ATOM 2680 N N . PRO A 1 344 ? 171.293 72.238 26.779 1.00 71.70 366 PRO A N 1
ATOM 2681 C CA . PRO A 1 344 ? 171.858 71.582 27.973 1.00 66.89 366 PRO A CA 1
ATOM 2682 C C . PRO A 1 344 ? 173.370 71.693 28.096 1.00 67.59 366 PRO A C 1
ATOM 2683 O O . PRO A 1 344 ? 173.899 71.412 29.180 1.00 67.96 366 PRO A O 1
ATOM 2687 N N . ASN A 1 345 ? 174.083 72.071 27.033 1.00 70.10 367 ASN A N 1
ATOM 2688 C CA . ASN A 1 345 ? 175.515 72.307 27.164 1.00 73.24 367 ASN A CA 1
ATOM 2689 C C . ASN A 1 345 ? 175.814 73.616 27.883 1.00 79.58 367 ASN A C 1
ATOM 2690 O O . ASN A 1 345 ? 176.942 73.809 28.347 1.00 82.17 367 ASN A O 1
ATOM 2695 N N . LYS A 1 346 ? 174.834 74.515 27.982 1.00 83.08 368 LYS A N 1
ATOM 2696 C CA . LYS A 1 346 ? 174.987 75.737 28.760 1.00 76.04 368 LYS A CA 1
ATOM 2697 C C . LYS A 1 346 ? 174.689 75.537 30.239 1.00 73.39 368 LYS A C 1
ATOM 2698 O O . LYS A 1 346 ? 174.922 76.457 31.031 1.00 72.28 368 LYS A O 1
ATOM 2704 N N . ILE A 1 347 ? 174.183 74.371 30.627 1.00 67.02 369 ILE A N 1
ATOM 2705 C CA . ILE A 1 347 ? 173.741 74.106 31.990 1.00 77.20 369 ILE A CA 1
ATOM 2706 C C . ILE A 1 347 ? 174.768 73.203 32.656 1.00 84.50 369 ILE A C 1
ATOM 2707 O O . ILE A 1 347 ? 175.044 72.098 32.173 1.00 85.90 369 ILE A O 1
ATOM 2712 N N . ILE A 1 348 ? 175.335 73.675 33.764 1.00 90.75 370 ILE A N 1
ATOM 2713 C CA . ILE A 1 348 ? 176.373 72.960 34.496 1.00 87.78 370 ILE A CA 1
ATOM 2714 C C . ILE A 1 348 ? 175.770 72.455 35.799 1.00 72.47 370 ILE A C 1
ATOM 2715 O O . ILE A 1 348 ? 175.253 73.242 36.601 1.00 70.67 370 ILE A O 1
ATOM 2720 N N . LEU A 1 349 ? 175.838 71.151 36.007 1.00 76.54 371 LEU A N 1
ATOM 2721 C CA . LEU A 1 349 ? 175.328 70.463 37.181 1.00 76.88 371 LEU A CA 1
ATOM 2722 C C . LEU A 1 349 ? 176.401 70.406 38.266 1.00 77.87 371 LEU A C 1
ATOM 2723 O O . LEU A 1 349 ? 177.598 70.413 37.962 1.00 85.98 371 LEU A O 1
ATOM 2728 N N . PRO A 1 350 ? 176.011 70.359 39.542 1.00 76.68 372 PRO A N 1
ATOM 2729 C CA . PRO A 1 350 ? 177.009 70.414 40.622 1.00 89.48 372 PRO A CA 1
ATOM 2730 C C . PRO A 1 350 ? 177.868 69.158 40.636 1.00 107.41 372 PRO A C 1
ATOM 2731 O O . PRO A 1 350 ? 177.368 68.048 40.834 1.00 109.65 372 PRO A O 1
ATOM 2735 N N . THR A 1 351 ? 179.172 69.339 40.420 1.00 110.52 373 THR A N 1
ATOM 2736 C CA . THR A 1 351 ? 180.103 68.218 40.466 1.00 108.75 373 THR A CA 1
ATOM 2737 C C . THR A 1 351 ? 180.270 67.655 41.871 1.00 109.46 373 THR A C 1
ATOM 2738 O O . THR A 1 351 ? 180.814 66.557 42.020 1.00 107.33 373 THR A O 1
ATOM 2742 N N . GLU A 1 352 ? 179.817 68.373 42.894 1.00 111.70 374 GLU A N 1
ATOM 2743 C CA . GLU A 1 352 ? 179.877 67.910 44.271 1.00 113.57 374 GLU A CA 1
ATOM 2744 C C . GLU A 1 352 ? 178.652 67.098 44.673 1.00 107.52 374 GLU A C 1
ATOM 2745 O O . GLU A 1 352 ? 178.538 66.710 45.839 1.00 108.96 374 GLU A O 1
ATOM 2751 N N . GLU A 1 353 ? 177.734 66.841 43.744 1.00 102.15 375 GLU A N 1
ATOM 2752 C CA . GLU A 1 353 ? 176.569 66.007 44.002 1.00 98.84 375 GLU A CA 1
ATOM 2753 C C . GLU A 1 353 ? 176.660 64.657 43.310 1.00 102.13 375 GLU A C 1
ATOM 2754 O O . GLU A 1 353 ? 175.767 63.822 43.484 1.00 104.99 375 GLU A O 1
ATOM 2760 N N . GLY A 1 354 ? 177.712 64.420 42.534 1.00 95.88 376 GLY A N 1
ATOM 2761 C CA . GLY A 1 354 ? 177.780 63.236 41.704 1.00 103.91 376 GLY A CA 1
ATOM 2762 C C . GLY A 1 354 ? 177.300 63.537 40.301 1.00 101.96 376 GLY A C 1
ATOM 2763 O O . GLY A 1 354 ? 176.345 62.925 39.814 1.00 103.51 376 GLY A O 1
ATOM 2764 N N . TYR A 1 355 ? 177.950 64.498 39.649 1.00 102.00 377 TYR A N 1
ATOM 2765 C CA . TYR A 1 355 ? 177.597 64.898 38.295 1.00 94.24 377 TYR A CA 1
ATOM 2766 C C . TYR A 1 355 ? 178.862 65.237 37.526 1.00 95.04 377 TYR A C 1
ATOM 2767 O O . TYR A 1 355 ? 179.681 66.036 37.989 1.00 91.94 377 TYR A O 1
ATOM 2776 N N . ARG A 1 356 ? 179.008 64.631 36.352 1.00 86.06 378 ARG A N 1
ATOM 2777 C CA . ARG A 1 356 ? 180.185 64.804 35.516 1.00 88.89 378 ARG A CA 1
ATOM 2778 C C . ARG A 1 356 ? 179.744 65.191 34.114 1.00 86.75 378 ARG A C 1
ATOM 2779 O O . ARG A 1 356 ? 178.631 64.886 33.693 1.00 98.60 378 ARG A O 1
ATOM 2787 N N . PHE A 1 357 ? 180.635 65.842 33.375 1.00 88.50 379 PHE A N 1
ATOM 2788 C CA . PHE A 1 357 ? 180.319 66.305 32.030 1.00 87.14 379 PHE A CA 1
ATOM 2789 C C . PHE A 1 357 ? 180.630 65.187 31.042 1.00 89.64 379 PHE A C 1
ATOM 2790 O O . PHE A 1 357 ? 181.779 64.739 30.952 1.00 93.71 379 PHE A O 1
ATOM 2798 N N . CYS A 1 358 ? 179.611 64.727 30.311 1.00 87.53 380 CYS A N 1
ATOM 2799 C CA . CYS A 1 358 ? 179.787 63.657 29.337 1.00 89.87 380 CYS A CA 1
ATOM 2800 C C . CYS A 1 358 ? 180.115 64.286 27.989 1.00 90.79 380 CYS A C 1
ATOM 2801 O O . CYS A 1 358 ? 179.247 64.883 27.346 1.00 88.12 380 CYS A O 1
ATOM 2804 N N . SER A 1 359 ? 181.369 64.153 27.567 1.00 94.92 381 SER A N 1
ATOM 2805 C CA . SER A 1 359 ? 181.795 64.751 26.305 1.00 96.56 381 SER A CA 1
ATOM 2806 C C . SER A 1 359 ? 181.032 64.237 25.087 1.00 96.07 381 SER A C 1
ATOM 2807 O O . SER A 1 359 ? 180.718 65.058 24.207 1.00 103.78 381 SER A O 1
ATOM 2810 N N . PRO A 1 360 ? 180.727 62.938 24.949 1.00 96.90 382 PRO A N 1
ATOM 2811 C CA . PRO A 1 360 ? 179.947 62.506 23.773 1.00 96.62 382 PRO A CA 1
ATOM 2812 C C . PRO A 1 360 ? 178.621 63.233 23.620 1.00 92.35 382 PRO A C 1
ATOM 2813 O O . PRO A 1 360 ? 178.345 63.789 22.550 1.00 92.43 382 PRO A O 1
ATOM 2817 N N . CYS A 1 361 ? 177.786 63.242 24.654 1.00 88.95 383 CYS A N 1
ATOM 2818 C CA . CYS A 1 361 ? 176.558 64.036 24.653 1.00 84.94 383 CYS A CA 1
ATOM 2819 C C . CYS A 1 361 ? 176.863 65.298 25.451 1.00 83.26 383 CYS A C 1
ATOM 2820 O O . CYS A 1 361 ? 176.683 65.339 26.667 1.00 88.25 383 CYS A O 1
ATOM 2823 N N . GLN A 1 362 ? 177.331 66.333 24.746 1.00 84.17 384 GLN A N 1
ATOM 2824 C CA A GLN A 1 362 ? 177.774 67.578 25.366 0.50 83.41 384 GLN A CA 1
ATOM 2825 C CA B GLN A 1 362 ? 177.775 67.576 25.370 0.50 83.41 384 GLN A CA 1
ATOM 2826 C C . GLN A 1 362 ? 176.761 68.116 26.370 1.00 81.18 384 GLN A C 1
ATOM 2827 O O . GLN A 1 362 ? 176.016 69.054 26.066 1.00 90.03 384 GLN A O 1
ATOM 2838 N N . ARG A 1 363 ? 176.740 67.530 27.562 1.00 78.82 385 ARG A N 1
ATOM 2839 C CA . ARG A 1 363 ? 175.891 67.937 28.669 1.00 75.40 385 ARG A CA 1
ATOM 2840 C C . ARG A 1 363 ? 176.336 67.160 29.899 1.00 76.47 385 ARG A C 1
ATOM 2841 O O . ARG A 1 363 ? 177.034 66.140 29.795 1.00 81.62 385 ARG A O 1
ATOM 2849 N N . TYR A 1 364 ? 175.971 67.676 31.065 1.00 77.13 386 TYR A N 1
ATOM 2850 C CA . TYR A 1 364 ? 176.323 67.008 32.306 1.00 78.92 386 TYR A CA 1
ATOM 2851 C C . TYR A 1 364 ? 175.354 65.864 32.579 1.00 74.34 386 TYR A C 1
ATOM 2852 O O . TYR A 1 364 ? 174.171 65.923 32.232 1.00 71.62 386 TYR A O 1
ATOM 2861 N N . VAL A 1 365 ? 175.880 64.803 33.191 1.00 78.35 387 VAL A N 1
ATOM 2862 C CA . VAL A 1 365 ? 175.157 63.565 33.439 1.00 82.10 387 VAL A CA 1
ATOM 2863 C C . VAL A 1 365 ? 175.466 63.097 34.856 1.00 80.22 387 VAL A C 1
ATOM 2864 O O . VAL A 1 365 ? 176.371 63.605 35.527 1.00 81.74 387 VAL A O 1
ATOM 2868 N N . SER A 1 366 ? 174.701 62.103 35.299 1.00 79.01 388 SER A N 1
ATOM 2869 C CA . SER A 1 366 ? 174.849 61.565 36.640 1.00 95.22 388 SER A CA 1
ATOM 2870 C C . SER A 1 366 ? 176.123 60.733 36.752 1.00 110.75 388 SER A C 1
ATOM 2871 O O . SER A 1 366 ? 176.722 60.316 35.755 1.00 120.77 388 SER A O 1
ATOM 2874 N N . LEU A 1 367 ? 176.533 60.490 37.998 1.00 110.30 389 LEU A N 1
ATOM 2875 C CA . LEU A 1 367 ? 177.755 59.736 38.257 1.00 95.28 389 LEU A CA 1
ATOM 2876 C C . LEU A 1 367 ? 177.571 58.243 38.014 1.00 95.39 389 LEU A C 1
ATOM 2877 O O . LEU A 1 367 ? 178.522 57.564 37.612 1.00 99.05 389 LEU A O 1
ATOM 2882 N N . GLU A 1 368 ? 176.368 57.719 38.249 1.00 93.87 390 GLU A N 1
ATOM 2883 C CA . GLU A 1 368 ? 176.060 56.315 38.018 1.00 102.77 390 GLU A CA 1
ATOM 2884 C C . GLU A 1 368 ? 175.453 56.066 36.642 1.00 100.97 390 GLU A C 1
ATOM 2885 O O . GLU A 1 368 ? 174.885 54.993 36.408 1.00 95.91 390 GLU A O 1
ATOM 2887 N N . ASN A 1 369 ? 175.568 57.027 35.728 1.00 99.59 391 ASN A N 1
ATOM 2888 C CA . ASN A 1 369 ? 174.917 56.961 34.425 1.00 95.93 391 ASN A CA 1
ATOM 2889 C C . ASN A 1 369 ? 175.931 56.509 33.378 1.00 98.33 391 ASN A C 1
ATOM 2890 O O . ASN A 1 369 ? 176.902 57.219 33.098 1.00 104.74 391 ASN A O 1
ATOM 2895 N N . GLN A 1 370 ? 175.701 55.332 32.803 1.00 95.12 392 GLN A N 1
ATOM 2896 C CA . GLN A 1 370 ? 176.531 54.846 31.711 1.00 97.99 392 GLN A CA 1
ATOM 2897 C C . GLN A 1 370 ? 176.070 55.447 30.388 1.00 95.54 392 GLN A C 1
ATOM 2898 O O . GLN A 1 370 ? 174.886 55.730 30.188 1.00 104.27 392 GLN A O 1
ATOM 2900 N N . HIS A 1 371 ? 177.022 55.635 29.479 1.00 97.41 393 HIS A N 1
ATOM 2901 C CA . HIS A 1 371 ? 176.775 56.299 28.204 1.00 95.79 393 HIS A CA 1
ATOM 2902 C C . HIS A 1 371 ? 176.516 55.242 27.134 1.00 98.10 393 HIS A C 1
ATOM 2903 O O . HIS A 1 371 ? 177.415 54.468 26.787 1.00 102.08 393 HIS A O 1
ATOM 2910 N N . CYS A 1 372 ? 175.294 55.215 26.607 1.00 95.88 394 CYS A N 1
ATOM 2911 C CA . CYS A 1 372 ? 174.956 54.293 25.529 1.00 98.09 394 CYS A CA 1
ATOM 2912 C C . CYS A 1 372 ? 175.441 54.869 24.204 1.00 98.88 394 CYS A C 1
ATOM 2913 O O . CYS A 1 372 ? 174.984 55.935 23.778 1.00 96.08 394 CYS A O 1
ATOM 2916 N N . GLU A 1 373 ? 176.363 54.161 23.554 1.00 103.03 395 GLU A N 1
ATOM 2917 C CA . GLU A 1 373 ? 177.002 54.633 22.332 1.00 104.71 395 GLU A CA 1
ATOM 2918 C C . GLU A 1 373 ? 176.175 54.391 21.081 1.00 105.07 395 GLU A C 1
ATOM 2919 O O . GLU A 1 373 ? 176.615 54.766 19.988 1.00 106.78 395 GLU A O 1
ATOM 2925 N N . LEU A 1 374 ? 175.011 53.763 21.194 1.00 103.99 396 LEU A N 1
ATOM 2926 C CA . LEU A 1 374 ? 174.252 53.395 20.013 1.00 105.09 396 LEU A CA 1
ATOM 2927 C C . LEU A 1 374 ? 172.984 54.217 19.846 1.00 101.30 396 LEU A C 1
ATOM 2928 O O . LEU A 1 374 ? 172.353 54.149 18.785 1.00 102.16 396 LEU A O 1
ATOM 2933 N N . CYS A 1 375 ? 172.604 54.992 20.862 1.00 99.15 397 CYS A N 1
ATOM 2934 C CA . CYS A 1 375 ? 171.667 56.095 20.702 1.00 104.26 397 CYS A CA 1
ATOM 2935 C C . CYS A 1 375 ? 172.271 57.401 21.210 1.00 94.78 397 CYS A C 1
ATOM 2936 O O . CYS A 1 375 ? 171.540 58.372 21.435 1.00 89.76 397 CYS A O 1
ATOM 2939 N N . ASN A 1 376 ? 173.590 57.423 21.417 1.00 95.35 398 ASN A N 1
ATOM 2940 C CA . ASN A 1 376 ? 174.374 58.647 21.606 1.00 97.37 398 ASN A CA 1
ATOM 2941 C C . ASN A 1 376 ? 173.848 59.506 22.756 1.00 88.75 398 ASN A C 1
ATOM 2942 O O . ASN A 1 376 ? 173.585 60.701 22.601 1.00 86.47 398 ASN A O 1
ATOM 2947 N N . SER A 1 377 ? 173.717 58.891 23.930 1.00 87.60 399 SER A N 1
ATOM 2948 C CA . SER A 1 377 ? 173.301 59.615 25.124 1.00 84.20 399 SER A CA 1
ATOM 2949 C C . SER A 1 377 ? 173.473 58.718 26.340 1.00 85.09 399 SER A C 1
ATOM 2950 O O . SER A 1 377 ? 173.291 57.500 26.257 1.00 87.25 399 SER A O 1
ATOM 2953 N N . CYS A 1 378 ? 173.828 59.336 27.466 1.00 96.28 400 CYS A N 1
ATOM 2954 C CA . CYS A 1 378 ? 173.797 58.644 28.747 1.00 89.88 400 CYS A CA 1
ATOM 2955 C C . CYS A 1 378 ? 172.349 58.289 29.056 1.00 82.17 400 CYS A C 1
ATOM 2956 O O . CYS A 1 378 ? 171.552 59.157 29.424 1.00 78.82 400 CYS A O 1
ATOM 2959 N N . THR A 1 379 ? 172.004 57.011 28.903 1.00 84.40 401 THR A N 1
ATOM 2960 C CA . THR A 1 379 ? 170.615 56.600 28.747 1.00 83.14 401 THR A CA 1
ATOM 2961 C C . THR A 1 379 ? 169.972 56.048 30.013 1.00 83.03 401 THR A C 1
ATOM 2962 O O . THR A 1 379 ? 168.739 55.986 30.077 1.00 81.44 401 THR A O 1
ATOM 2966 N N . SER A 1 380 ? 170.755 55.641 31.011 1.00 85.03 402 SER A N 1
ATOM 2967 C CA . SER A 1 380 ? 170.190 54.995 32.190 1.00 85.79 402 SER A CA 1
ATOM 2968 C C . SER A 1 380 ? 169.452 55.997 33.068 1.00 82.23 402 SER A C 1
ATOM 2969 O O . SER A 1 380 ? 170.053 56.635 33.936 1.00 81.70 402 SER A O 1
ATOM 2972 N N . LYS A 1 381 ? 168.140 56.136 32.852 1.00 90.40 403 LYS A N 1
ATOM 2973 C CA . LYS A 1 381 ? 167.374 57.136 33.589 1.00 92.61 403 LYS A CA 1
ATOM 2974 C C . LYS A 1 381 ? 167.123 56.690 35.024 1.00 104.15 403 LYS A C 1
ATOM 2975 O O . LYS A 1 381 ? 167.111 57.516 35.946 1.00 104.87 403 LYS A O 1
ATOM 2981 N N . ASP A 1 382 ? 166.909 55.396 35.231 1.00 107.61 404 ASP A N 1
ATOM 2982 C CA . ASP A 1 382 ? 166.610 54.877 36.556 1.00 96.11 404 ASP A CA 1
ATOM 2983 C C . ASP A 1 382 ? 167.894 54.836 37.384 1.00 92.77 404 ASP A C 1
ATOM 2984 O O . ASP A 1 382 ? 168.952 55.322 36.972 1.00 88.92 404 ASP A O 1
ATOM 2986 N N . GLY A 1 383 ? 167.809 54.257 38.578 1.00 87.84 405 GLY A N 1
ATOM 2987 C CA . GLY A 1 383 ? 168.978 54.066 39.406 1.00 90.81 405 GLY A CA 1
ATOM 2988 C C . GLY A 1 383 ? 169.842 52.889 39.021 1.00 99.44 405 GLY A C 1
ATOM 2989 O O . GLY A 1 383 ? 170.809 52.588 39.724 1.00 110.67 405 GLY A O 1
ATOM 2990 N N . ARG A 1 384 ? 169.528 52.217 37.918 1.00 103.99 406 ARG A N 1
ATOM 2991 C CA . ARG A 1 384 ? 170.221 51.012 37.484 1.00 101.17 406 ARG A CA 1
ATOM 2992 C C . ARG A 1 384 ? 170.883 51.249 36.128 1.00 99.18 406 ARG A C 1
ATOM 2993 O O . ARG A 1 384 ? 170.851 52.352 35.575 1.00 95.38 406 ARG A O 1
ATOM 2995 N N . LYS A 1 385 ? 171.488 50.189 35.597 1.00 112.62 407 LYS A N 1
ATOM 2996 C CA . LYS A 1 385 ? 172.172 50.224 34.310 1.00 108.35 407 LYS A CA 1
ATOM 2997 C C . LYS A 1 385 ? 171.272 49.598 33.252 1.00 110.99 407 LYS A C 1
ATOM 2998 O O . LYS A 1 385 ? 170.918 48.418 33.348 1.00 118.92 407 LYS A O 1
ATOM 3000 N N . TRP A 1 386 ? 170.921 50.386 32.240 1.00 99.99 408 TRP A N 1
ATOM 3001 C CA . TRP A 1 386 ? 169.937 49.983 31.249 1.00 99.67 408 TRP A CA 1
ATOM 3002 C C . TRP A 1 386 ? 170.583 49.139 30.154 1.00 103.14 408 TRP A C 1
ATOM 3003 O O . TRP A 1 386 ? 171.807 48.990 30.085 1.00 107.33 408 TRP A O 1
ATOM 3014 N N . ASN A 1 387 ? 169.741 48.586 29.278 1.00 103.84 409 ASN A N 1
ATOM 3015 C CA . ASN A 1 387 ? 170.238 47.774 28.174 1.00 107.29 409 ASN A CA 1
ATOM 3016 C C . ASN A 1 387 ? 169.725 48.310 26.846 1.00 105.39 409 ASN A C 1
ATOM 3017 O O . ASN A 1 387 ? 168.647 48.902 26.772 1.00 102.31 409 ASN A O 1
ATOM 3022 N N . HIS A 1 388 ? 170.507 48.100 25.788 1.00 107.57 410 HIS A N 1
ATOM 3023 C CA . HIS A 1 388 ? 170.176 48.620 24.464 1.00 106.45 410 HIS A CA 1
ATOM 3024 C C . HIS A 1 388 ? 169.598 47.503 23.602 1.00 109.90 410 HIS A C 1
ATOM 3025 O O . HIS A 1 388 ? 170.304 46.555 23.242 1.00 114.06 410 HIS A O 1
ATOM 3032 N N . CYS A 1 389 ? 168.317 47.629 23.259 1.00 108.44 411 CYS A N 1
ATOM 3033 C CA . CYS A 1 389 ? 167.702 46.774 22.256 1.00 111.57 411 CYS A CA 1
ATOM 3034 C C . CYS A 1 389 ? 167.930 47.389 20.882 1.00 111.42 411 CYS A C 1
ATOM 3035 O O . CYS A 1 389 ? 167.671 48.583 20.671 1.00 107.84 411 CYS A O 1
ATOM 3038 N N . PHE A 1 390 ? 168.413 46.564 19.953 1.00 115.65 412 PHE A N 1
ATOM 3039 C CA . PHE A 1 390 ? 168.825 47.021 18.633 1.00 124.38 412 PHE A CA 1
ATOM 3040 C C . PHE A 1 390 ? 167.699 46.998 17.613 1.00 126.06 412 PHE A C 1
ATOM 3041 O O . PHE A 1 390 ? 167.727 47.779 16.654 1.00 130.27 412 PHE A O 1
ATOM 3049 N N . LEU A 1 391 ? 166.714 46.116 17.787 1.00 121.43 413 LEU A N 1
ATOM 3050 C CA . LEU A 1 391 ? 165.585 46.093 16.864 1.00 122.37 413 LEU A CA 1
ATOM 3051 C C . LEU A 1 391 ? 164.652 47.270 17.116 1.00 117.78 413 LEU A C 1
ATOM 3052 O O . LEU A 1 391 ? 164.079 47.829 16.174 1.00 117.61 413 LEU A O 1
ATOM 3057 N N . CYS A 1 392 ? 164.489 47.661 18.379 1.00 111.81 414 CYS A N 1
ATOM 3058 C CA . CYS A 1 392 ? 163.772 48.888 18.699 1.00 127.07 414 CYS A CA 1
ATOM 3059 C C . CYS A 1 392 ? 164.658 50.123 18.601 1.00 119.72 414 CYS A C 1
ATOM 3060 O O . CYS A 1 392 ? 164.139 51.242 18.671 1.00 100.83 414 CYS A O 1
ATOM 3063 N N . LYS A 1 393 ? 165.972 49.938 18.442 1.00 106.53 415 LYS A N 1
ATOM 3064 C CA . LYS A 1 393 ? 166.928 51.036 18.281 1.00 104.58 415 LYS A CA 1
ATOM 3065 C C . LYS A 1 393 ? 166.855 52.014 19.452 1.00 99.99 415 LYS A C 1
ATOM 3066 O O . LYS A 1 393 ? 166.786 53.231 19.270 1.00 97.18 415 LYS A O 1
ATOM 3068 N N . LYS A 1 394 ? 166.877 51.474 20.667 1.00 100.95 416 LYS A N 1
ATOM 3069 C CA . LYS A 1 394 ? 166.769 52.322 21.849 1.00 97.51 416 LYS A CA 1
ATOM 3070 C C . LYS A 1 394 ? 167.292 51.555 23.055 1.00 101.95 416 LYS A C 1
ATOM 3071 O O . LYS A 1 394 ? 167.787 50.433 22.935 1.00 101.83 416 LYS A O 1
ATOM 3077 N N . CYS A 1 395 ? 167.190 52.182 24.223 1.00 93.10 417 CYS A N 1
ATOM 3078 C CA . CYS A 1 395 ? 167.568 51.567 25.485 1.00 94.08 417 CYS A CA 1
ATOM 3079 C C . CYS A 1 395 ? 166.332 51.439 26.359 1.00 92.65 417 CYS A C 1
ATOM 3080 O O . CYS A 1 395 ? 165.585 52.407 26.532 1.00 89.15 417 CYS A O 1
ATOM 3083 N N . VAL A 1 396 ? 166.121 50.245 26.901 1.00 102.42 418 VAL A N 1
ATOM 3084 C CA . VAL A 1 396 ? 165.012 49.989 27.803 1.00 95.16 418 VAL A CA 1
ATOM 3085 C C . VAL A 1 396 ? 165.559 49.573 29.162 1.00 96.45 418 VAL A C 1
ATOM 3086 O O . VAL A 1 396 ? 166.728 49.178 29.312 1.00 98.67 418 VAL A O 1
ATOM 3090 N N . LYS A 1 397 ? 164.686 49.689 30.161 1.00 95.28 419 LYS A N 1
ATOM 3091 C CA . LYS A 1 397 ? 165.036 49.346 31.528 1.00 96.67 419 LYS A CA 1
ATOM 3092 C C . LYS A 1 397 ? 165.475 47.884 31.596 1.00 101.94 419 LYS A C 1
ATOM 3093 O O . LYS A 1 397 ? 164.951 47.042 30.858 1.00 104.41 419 LYS A O 1
ATOM 3095 N N . PRO A 1 398 ? 166.429 47.548 32.467 1.00 104.10 420 PRO A N 1
ATOM 3096 C CA . PRO A 1 398 ? 167.008 46.194 32.447 1.00 109.43 420 PRO A CA 1
ATOM 3097 C C . PRO A 1 398 ? 166.013 45.081 32.734 1.00 112.83 420 PRO A C 1
ATOM 3098 O O . PRO A 1 398 ? 166.330 43.916 32.457 1.00 117.42 420 PRO A O 1
ATOM 3102 N N . SER A 1 399 ? 164.841 45.390 33.279 1.00 111.08 421 SER A N 1
ATOM 3103 C CA . SER A 1 399 ? 163.822 44.380 33.527 1.00 114.52 421 SER A CA 1
ATOM 3104 C C . SER A 1 399 ? 162.958 44.093 32.306 1.00 114.71 421 SER A C 1
ATOM 3105 O O . SER A 1 399 ? 162.141 43.168 32.349 1.00 119.52 421 SER A O 1
ATOM 3108 N N . TRP A 1 400 ? 163.114 44.853 31.227 1.00 113.91 422 TRP A N 1
ATOM 3109 C CA . TRP A 1 400 ? 162.320 44.641 30.028 1.00 114.31 422 TRP A CA 1
ATOM 3110 C C . TRP A 1 400 ? 162.981 43.613 29.117 1.00 118.48 422 TRP A C 1
ATOM 3111 O O . TRP A 1 400 ? 164.192 43.389 29.159 1.00 124.56 422 TRP A O 1
ATOM 3122 N N . ILE A 1 401 ? 162.155 42.988 28.280 1.00 118.41 423 ILE A N 1
ATOM 3123 C CA . ILE A 1 401 ? 162.583 41.986 27.320 1.00 122.69 423 ILE A CA 1
ATOM 3124 C C . ILE A 1 401 ? 162.083 42.394 25.943 1.00 121.46 423 ILE A C 1
ATOM 3125 O O . ILE A 1 401 ? 161.166 43.211 25.797 1.00 118.25 423 ILE A O 1
ATOM 3130 N N . HIS A 1 402 ? 162.704 41.803 24.927 1.00 124.43 424 HIS A N 1
ATOM 3131 C CA . HIS A 1 402 ? 162.267 41.942 23.543 1.00 124.75 424 HIS A CA 1
ATOM 3132 C C . HIS A 1 402 ? 161.335 40.779 23.219 1.00 129.54 424 HIS A C 1
ATOM 3133 O O . HIS A 1 402 ? 161.780 39.634 23.086 1.00 134.33 424 HIS A O 1
ATOM 3140 N N . CYS A 1 403 ? 160.044 41.070 23.098 1.00 137.69 425 CYS A N 1
ATOM 3141 C CA . CYS A 1 403 ? 159.028 40.039 22.937 1.00 160.75 425 CYS A CA 1
ATOM 3142 C C . CYS A 1 403 ? 158.863 39.661 21.470 1.00 159.26 425 CYS A C 1
ATOM 3143 O O . CYS A 1 403 ? 158.863 40.525 20.588 1.00 154.17 425 CYS A O 1
ATOM 3146 N N . SER A 1 404 ? 158.732 38.362 21.214 1.00 160.76 426 SER A N 1
ATOM 3147 C CA . SER A 1 404 ? 158.412 37.886 19.877 1.00 162.46 426 SER A CA 1
ATOM 3148 C C . SER A 1 404 ? 156.945 38.156 19.567 1.00 165.29 426 SER A C 1
ATOM 3149 O O . SER A 1 404 ? 156.109 38.252 20.471 1.00 168.22 426 SER A O 1
ATOM 3151 N N . ILE A 1 405 ? 156.645 38.295 18.272 1.00 170.76 427 ILE A N 1
ATOM 3152 C CA . ILE A 1 405 ? 155.323 38.659 17.759 1.00 171.78 427 ILE A CA 1
ATOM 3153 C C . ILE A 1 405 ? 155.007 40.111 18.108 1.00 162.89 427 ILE A C 1
ATOM 3154 O O . ILE A 1 405 ? 154.585 40.886 17.242 1.00 165.84 427 ILE A O 1
ATOM 3156 N N . CYS A 1 406 ? 155.197 40.489 19.376 1.00 156.36 428 CYS A N 1
ATOM 3157 C CA . CYS A 1 406 ? 155.058 41.892 19.756 1.00 154.44 428 CYS A CA 1
ATOM 3158 C C . CYS A 1 406 ? 156.090 42.757 19.045 1.00 149.43 428 CYS A C 1
ATOM 3159 O O . CYS A 1 406 ? 155.769 43.848 18.559 1.00 144.15 428 CYS A O 1
ATOM 3162 N N . ASN A 1 407 ? 157.338 42.289 18.989 1.00 159.13 429 ASN A N 1
ATOM 3163 C CA . ASN A 1 407 ? 158.451 42.917 18.282 1.00 161.28 429 ASN A CA 1
ATOM 3164 C C . ASN A 1 407 ? 158.843 44.269 18.867 1.00 155.94 429 ASN A C 1
ATOM 3165 O O . ASN A 1 407 ? 159.649 44.988 18.262 1.00 156.87 429 ASN A O 1
ATOM 3170 N N . HIS A 1 408 ? 158.300 44.635 20.026 1.00 145.02 430 HIS A N 1
ATOM 3171 C CA . HIS A 1 408 ? 158.714 45.821 20.759 1.00 135.54 430 HIS A CA 1
ATOM 3172 C C . HIS A 1 408 ? 158.987 45.429 22.205 1.00 141.50 430 HIS A C 1
ATOM 3173 O O . HIS A 1 408 ? 158.508 44.401 22.691 1.00 154.06 430 HIS A O 1
ATOM 3175 N N . CYS A 1 409 ? 159.762 46.262 22.893 1.00 124.15 431 CYS A N 1
ATOM 3176 C CA . CYS A 1 409 ? 160.252 45.918 24.222 1.00 131.34 431 CYS A CA 1
ATOM 3177 C C . CYS A 1 409 ? 159.222 46.244 25.297 1.00 112.27 431 CYS A C 1
ATOM 3178 O O . CYS A 1 409 ? 158.540 47.272 25.234 1.00 113.32 431 CYS A O 1
ATOM 3181 N N . ALA A 1 410 ? 159.126 45.365 26.292 1.00 112.65 432 ALA A N 1
ATOM 3182 C CA . ALA A 1 410 ? 158.218 45.573 27.422 1.00 124.90 432 ALA A CA 1
ATOM 3183 C C . ALA A 1 410 ? 158.561 44.562 28.509 1.00 132.45 432 ALA A C 1
ATOM 3184 O O . ALA A 1 410 ? 159.412 43.690 28.325 1.00 141.24 432 ALA A O 1
ATOM 3186 N N . VAL A 1 411 ? 157.880 44.678 29.646 1.00 134.57 433 VAL A N 1
ATOM 3187 C CA . VAL A 1 411 ? 158.139 43.821 30.801 1.00 132.46 433 VAL A CA 1
ATOM 3188 C C . VAL A 1 411 ? 157.538 42.443 30.553 1.00 140.69 433 VAL A C 1
ATOM 3189 O O . VAL A 1 411 ? 156.566 42.321 29.794 1.00 145.74 433 VAL A O 1
ATOM 3193 N N . PRO A 1 412 ? 158.087 41.381 31.143 1.00 136.14 434 PRO A N 1
ATOM 3194 C CA . PRO A 1 412 ? 157.287 40.169 31.340 1.00 130.95 434 PRO A CA 1
ATOM 3195 C C . PRO A 1 412 ? 156.022 40.508 32.115 1.00 139.08 434 PRO A C 1
ATOM 3196 O O . PRO A 1 412 ? 155.990 41.459 32.900 1.00 137.03 434 PRO A O 1
ATOM 3200 N N . ASP A 1 413 ? 154.970 39.718 31.877 1.00 134.43 435 ASP A N 1
ATOM 3201 C CA . ASP A 1 413 ? 153.629 39.981 32.414 1.00 134.46 435 ASP A CA 1
ATOM 3202 C C . ASP A 1 413 ? 153.036 41.252 31.802 1.00 136.18 435 ASP A C 1
ATOM 3203 O O . ASP A 1 413 ? 152.549 42.136 32.508 1.00 125.75 435 ASP A O 1
ATOM 3205 N N . HIS A 1 414 ? 153.086 41.335 30.477 1.00 136.07 436 HIS A N 1
ATOM 3206 C CA . HIS A 1 414 ? 152.491 42.430 29.730 1.00 131.86 436 HIS A CA 1
ATOM 3207 C C . HIS A 1 414 ? 151.430 41.884 28.783 1.00 135.40 436 HIS A C 1
ATOM 3208 O O . HIS A 1 414 ? 151.245 40.672 28.648 1.00 140.95 436 HIS A O 1
ATOM 3215 N N . SER A 1 415 ? 150.723 42.800 28.127 1.00 151.24 437 SER A N 1
ATOM 3216 C CA . SER A 1 415 ? 149.671 42.439 27.185 1.00 157.07 437 SER A CA 1
ATOM 3217 C C . SER A 1 415 ? 150.269 42.339 25.787 1.00 159.97 437 SER A C 1
ATOM 3218 O O . SER A 1 415 ? 150.856 43.305 25.287 1.00 160.30 437 SER A O 1
ATOM 3221 N N . CYS A 1 416 ? 150.119 41.176 25.161 1.00 164.03 438 CYS A N 1
ATOM 3222 C CA . CYS A 1 416 ? 150.712 40.941 23.854 1.00 173.98 438 CYS A CA 1
ATOM 3223 C C . CYS A 1 416 ? 149.826 41.495 22.746 1.00 179.80 438 CYS A C 1
ATOM 3224 O O . CYS A 1 416 ? 148.595 41.454 22.832 1.00 184.26 438 CYS A O 1
ATOM 3227 N N . GLU A 1 417 ? 150.466 42.015 21.699 1.00 184.33 439 GLU A N 1
ATOM 3228 C CA . GLU A 1 417 ? 149.776 42.645 20.583 1.00 178.09 439 GLU A CA 1
ATOM 3229 C C . GLU A 1 417 ? 150.521 42.344 19.291 1.00 184.25 439 GLU A C 1
ATOM 3230 O O . GLU A 1 417 ? 151.754 42.299 19.272 1.00 191.85 439 GLU A O 1
ATOM 3236 N N . GLY A 1 418 ? 149.766 42.140 18.215 1.00 156.65 440 GLY A N 1
ATOM 3237 C CA . GLY A 1 418 ? 150.347 41.893 16.907 1.00 157.41 440 GLY A CA 1
ATOM 3238 C C . GLY A 1 418 ? 151.094 40.578 16.800 1.00 161.88 440 GLY A C 1
ATOM 3239 O O . GLY A 1 418 ? 150.899 39.674 17.611 1.00 164.48 440 GLY A O 1
ATOM 3240 N N . VAL B 1 6 ? 59.618 10.732 -17.879 1.00 179.23 28 VAL B N 1
ATOM 3241 C CA . VAL B 1 6 ? 60.572 10.324 -16.856 1.00 174.34 28 VAL B CA 1
ATOM 3242 C C . VAL B 1 6 ? 61.606 11.422 -16.612 1.00 175.11 28 VAL B C 1
ATOM 3243 O O . VAL B 1 6 ? 62.083 11.593 -15.490 1.00 173.55 28 VAL B O 1
ATOM 3245 N N . LEU B 1 7 ? 61.942 12.167 -17.659 1.00 172.37 29 LEU B N 1
ATOM 3246 C CA . LEU B 1 7 ? 62.988 13.189 -17.592 1.00 169.56 29 LEU B CA 1
ATOM 3247 C C . LEU B 1 7 ? 62.489 14.495 -18.195 1.00 168.49 29 LEU B C 1
ATOM 3248 O O . LEU B 1 7 ? 62.258 14.559 -19.420 1.00 167.01 29 LEU B O 1
ATOM 3250 N N . PRO B 1 8 ? 62.285 15.542 -17.390 1.00 171.27 30 PRO B N 1
ATOM 3251 C CA . PRO B 1 8 ? 61.876 16.840 -17.947 1.00 173.24 30 PRO B CA 1
ATOM 3252 C C . PRO B 1 8 ? 62.797 18.002 -17.587 1.00 168.24 30 PRO B C 1
ATOM 3253 O O . PRO B 1 8 ? 63.294 18.078 -16.458 1.00 164.34 30 PRO B O 1
ATOM 3257 N N . LEU B 1 9 ? 63.002 18.928 -18.532 1.00 171.50 31 LEU B N 1
ATOM 3258 C CA . LEU B 1 9 ? 63.885 20.080 -18.341 1.00 168.06 31 LEU B CA 1
ATOM 3259 C C . LEU B 1 9 ? 63.879 20.999 -19.569 1.00 172.40 31 LEU B C 1
ATOM 3260 O O . LEU B 1 9 ? 64.046 20.523 -20.691 1.00 173.91 31 LEU B O 1
ATOM 3262 N N . ASP B 1 10 ? 63.691 22.307 -19.373 1.00 178.82 32 ASP B N 1
ATOM 3263 C CA . ASP B 1 10 ? 63.669 23.218 -20.521 1.00 184.09 32 ASP B CA 1
ATOM 3264 C C . ASP B 1 10 ? 63.872 24.669 -20.092 1.00 186.77 32 ASP B C 1
ATOM 3265 O O . ASP B 1 10 ? 63.197 25.143 -19.170 1.00 183.64 32 ASP B O 1
ATOM 3267 N N . PRO B 1 11 ? 64.801 25.402 -20.734 1.00 191.49 33 PRO B N 1
ATOM 3268 C CA . PRO B 1 11 ? 65.002 26.821 -20.395 1.00 192.01 33 PRO B CA 1
ATOM 3269 C C . PRO B 1 11 ? 63.999 27.786 -21.014 1.00 193.38 33 PRO B C 1
ATOM 3270 O O . PRO B 1 11 ? 63.559 28.718 -20.331 1.00 195.60 33 PRO B O 1
ATOM 3274 N N . ALA B 1 12 ? 63.629 27.601 -22.288 1.00 182.90 34 ALA B N 1
ATOM 3275 C CA . ALA B 1 12 ? 62.911 28.646 -23.008 1.00 183.01 34 ALA B CA 1
ATOM 3276 C C . ALA B 1 12 ? 61.631 28.211 -23.722 1.00 186.57 34 ALA B C 1
ATOM 3277 O O . ALA B 1 12 ? 60.937 29.078 -24.274 1.00 187.77 34 ALA B O 1
ATOM 3279 N N . VAL B 1 13 ? 61.289 26.923 -23.729 1.00 190.16 35 VAL B N 1
ATOM 3280 C CA . VAL B 1 13 ? 60.108 26.457 -24.464 1.00 195.52 35 VAL B CA 1
ATOM 3281 C C . VAL B 1 13 ? 58.836 26.798 -23.690 1.00 198.57 35 VAL B C 1
ATOM 3282 O O . VAL B 1 13 ? 58.804 26.671 -22.457 1.00 191.27 35 VAL B O 1
ATOM 3284 N N . PRO B 1 14 ? 57.755 27.228 -24.373 1.00 197.12 36 PRO B N 1
ATOM 3285 C CA . PRO B 1 14 ? 56.547 27.679 -23.664 1.00 192.87 36 PRO B CA 1
ATOM 3286 C C . PRO B 1 14 ? 55.402 26.673 -23.674 1.00 183.12 36 PRO B C 1
ATOM 3287 O O . PRO B 1 14 ? 54.810 26.407 -24.724 1.00 187.19 36 PRO B O 1
ATOM 3291 N N . ALA B 1 15 ? 55.051 26.153 -22.503 1.00 163.00 37 ALA B N 1
ATOM 3292 C CA . ALA B 1 15 ? 54.024 25.136 -22.345 1.00 160.01 37 ALA B CA 1
ATOM 3293 C C . ALA B 1 15 ? 52.718 25.746 -21.850 1.00 160.00 37 ALA B C 1
ATOM 3294 O O . ALA B 1 15 ? 52.703 26.860 -21.316 1.00 160.36 37 ALA B O 1
ATOM 3296 N N . PRO B 1 16 ? 51.592 25.044 -22.019 1.00 158.38 38 PRO B N 1
ATOM 3297 C CA . PRO B 1 16 ? 50.310 25.581 -21.540 1.00 161.57 38 PRO B CA 1
ATOM 3298 C C . PRO B 1 16 ? 50.302 25.774 -20.031 1.00 163.80 38 PRO B C 1
ATOM 3299 O O . PRO B 1 16 ? 50.994 25.076 -19.286 1.00 165.41 38 PRO B O 1
ATOM 3303 N N . LEU B 1 17 ? 49.502 26.739 -19.585 1.00 164.76 39 LEU B N 1
ATOM 3304 C CA . LEU B 1 17 ? 49.524 27.200 -18.200 1.00 160.00 39 LEU B CA 1
ATOM 3305 C C . LEU B 1 17 ? 48.590 26.341 -17.353 1.00 161.48 39 LEU B C 1
ATOM 3306 O O . LEU B 1 17 ? 47.365 26.463 -17.451 1.00 162.75 39 LEU B O 1
ATOM 3308 N N . CYS B 1 18 ? 49.167 25.472 -16.518 1.00 161.60 40 CYS B N 1
ATOM 3309 C CA . CYS B 1 18 ? 48.368 24.752 -15.537 1.00 160.47 40 CYS B CA 1
ATOM 3310 C C . CYS B 1 18 ? 48.006 25.705 -14.399 1.00 164.49 40 CYS B C 1
ATOM 3311 O O . CYS B 1 18 ? 48.567 26.799 -14.299 1.00 169.47 40 CYS B O 1
ATOM 3314 N N . PRO B 1 19 ? 47.058 25.316 -13.537 1.00 165.05 41 PRO B N 1
ATOM 3315 C CA . PRO B 1 19 ? 46.634 26.212 -12.445 1.00 161.16 41 PRO B CA 1
ATOM 3316 C C . PRO B 1 19 ? 47.761 26.870 -11.659 1.00 150.18 41 PRO B C 1
ATOM 3317 O O . PRO B 1 19 ? 47.545 27.952 -11.098 1.00 138.72 41 PRO B O 1
ATOM 3321 N N . HIS B 1 20 ? 48.952 26.263 -11.589 1.00 137.89 42 HIS B N 1
ATOM 3322 C CA . HIS B 1 20 ? 50.120 26.906 -10.973 1.00 135.49 42 HIS B CA 1
ATOM 3323 C C . HIS B 1 20 ? 51.293 26.839 -11.954 1.00 136.99 42 HIS B C 1
ATOM 3324 O O . HIS B 1 20 ? 52.143 25.949 -11.876 1.00 135.16 42 HIS B O 1
ATOM 3331 N N . GLY B 1 21 ? 51.336 27.796 -12.879 1.00 152.01 43 GLY B N 1
ATOM 3332 C CA . GLY B 1 21 ? 52.465 27.949 -13.767 1.00 157.13 43 GLY B CA 1
ATOM 3333 C C . GLY B 1 21 ? 52.415 27.050 -14.984 1.00 154.23 43 GLY B C 1
ATOM 3334 O O . GLY B 1 21 ? 51.595 26.132 -15.077 1.00 150.61 43 GLY B O 1
ATOM 3335 N N . PRO B 1 22 ? 53.299 27.306 -15.947 1.00 153.09 44 PRO B N 1
ATOM 3336 C CA . PRO B 1 22 ? 53.370 26.439 -17.126 1.00 153.67 44 PRO B CA 1
ATOM 3337 C C . PRO B 1 22 ? 53.866 25.051 -16.760 1.00 155.39 44 PRO B C 1
ATOM 3338 O O . PRO B 1 22 ? 54.626 24.863 -15.806 1.00 156.61 44 PRO B O 1
ATOM 3342 N N . THR B 1 23 ? 53.424 24.070 -17.540 1.00 156.43 45 THR B N 1
ATOM 3343 C CA . THR B 1 23 ? 53.745 22.681 -17.266 1.00 150.60 45 THR B CA 1
ATOM 3344 C C . THR B 1 23 ? 55.124 22.317 -17.805 1.00 149.27 45 THR B C 1
ATOM 3345 O O . THR B 1 23 ? 55.685 22.990 -18.673 1.00 150.37 45 THR B O 1
ATOM 3349 N N . LEU B 1 24 ? 55.671 21.234 -17.267 1.00 150.61 46 LEU B N 1
ATOM 3350 C CA . LEU B 1 24 ? 56.890 20.643 -17.793 1.00 156.01 46 LEU B CA 1
ATOM 3351 C C . LEU B 1 24 ? 56.536 19.522 -18.762 1.00 161.40 46 LEU B C 1
ATOM 3352 O O . LEU B 1 24 ? 55.539 18.816 -18.588 1.00 164.46 46 LEU B O 1
ATOM 3354 N N . LEU B 1 25 ? 57.358 19.373 -19.797 1.00 158.84 47 LEU B N 1
ATOM 3355 C CA . LEU B 1 25 ? 57.121 18.384 -20.842 1.00 155.75 47 LEU B CA 1
ATOM 3356 C C . LEU B 1 25 ? 57.708 17.044 -20.417 1.00 154.95 47 LEU B C 1
ATOM 3357 O O . LEU B 1 25 ? 58.903 16.951 -20.117 1.00 154.28 47 LEU B O 1
ATOM 3359 N N . PHE B 1 26 ? 56.870 16.013 -20.394 1.00 153.93 48 PHE B N 1
ATOM 3360 C CA . PHE B 1 26 ? 57.309 14.677 -20.008 1.00 151.62 48 PHE B CA 1
ATOM 3361 C C . PHE B 1 26 ? 57.758 13.881 -21.228 1.00 154.01 48 PHE B C 1
ATOM 3362 O O . PHE B 1 26 ? 56.950 13.555 -22.097 1.00 153.27 48 PHE B O 1
ATOM 3364 N N . ALA B 1 41 ? 52.360 17.214 -18.199 1.00 159.23 63 ALA B N 1
ATOM 3365 C CA . ALA B 1 41 ? 51.587 17.244 -16.965 1.00 154.52 63 ALA B CA 1
ATOM 3366 C C . ALA B 1 41 ? 52.125 18.301 -16.004 1.00 152.98 63 ALA B C 1
ATOM 3367 O O . ALA B 1 41 ? 52.971 19.111 -16.372 1.00 157.26 63 ALA B O 1
ATOM 3369 N N . CYS B 1 42 ? 51.654 18.250 -14.760 1.00 156.75 64 CYS B N 1
ATOM 3370 C CA . CYS B 1 42 ? 51.758 19.367 -13.831 1.00 152.69 64 CYS B CA 1
ATOM 3371 C C . CYS B 1 42 ? 53.212 19.629 -13.425 1.00 148.39 64 CYS B C 1
ATOM 3372 O O . CYS B 1 42 ? 54.142 18.905 -13.794 1.00 157.09 64 CYS B O 1
ATOM 3375 N N . SER B 1 43 ? 53.396 20.688 -12.632 1.00 138.01 65 SER B N 1
ATOM 3376 C CA . SER B 1 43 ? 54.710 21.196 -12.252 1.00 135.90 65 SER B CA 1
ATOM 3377 C C . SER B 1 43 ? 54.957 21.147 -10.753 1.00 133.08 65 SER B C 1
ATOM 3378 O O . SER B 1 43 ? 55.966 20.581 -10.314 1.00 131.82 65 SER B O 1
ATOM 3381 N N . ALA B 1 44 ? 54.071 21.738 -9.950 1.00 142.02 66 ALA B N 1
ATOM 3382 C CA . ALA B 1 44 ? 54.264 21.856 -8.511 1.00 140.98 66 ALA B CA 1
ATOM 3383 C C . ALA B 1 44 ? 53.424 20.859 -7.719 1.00 136.96 66 ALA B C 1
ATOM 3384 O O . ALA B 1 44 ? 53.257 21.024 -6.505 1.00 123.82 66 ALA B O 1
ATOM 3386 N N . CYS B 1 45 ? 52.888 19.838 -8.381 1.00 136.64 67 CYS B N 1
ATOM 3387 C CA . CYS B 1 45 ? 52.163 18.758 -7.724 1.00 136.62 67 CYS B CA 1
ATOM 3388 C C . CYS B 1 45 ? 52.720 17.440 -8.238 1.00 145.63 67 CYS B C 1
ATOM 3389 O O . CYS B 1 45 ? 52.818 17.237 -9.452 1.00 153.03 67 CYS B O 1
ATOM 3391 N N . ARG B 1 46 ? 53.080 16.548 -7.318 1.00 141.44 68 ARG B N 1
ATOM 3392 C CA . ARG B 1 46 ? 53.843 15.370 -7.709 1.00 137.41 68 ARG B CA 1
ATOM 3393 C C . ARG B 1 46 ? 52.976 14.277 -8.323 1.00 137.68 68 ARG B C 1
ATOM 3394 O O . ARG B 1 46 ? 53.477 13.482 -9.125 1.00 138.43 68 ARG B O 1
ATOM 3396 N N . ASP B 1 47 ? 51.695 14.207 -7.968 1.00 141.60 69 ASP B N 1
ATOM 3397 C CA . ASP B 1 47 ? 50.763 13.318 -8.647 1.00 146.35 69 ASP B CA 1
ATOM 3398 C C . ASP B 1 47 ? 49.520 14.094 -9.064 1.00 149.27 69 ASP B C 1
ATOM 3399 O O . ASP B 1 47 ? 49.278 15.219 -8.618 1.00 145.85 69 ASP B O 1
ATOM 3404 N N . ARG B 1 48 ? 48.728 13.472 -9.935 1.00 153.19 70 ARG B N 1
ATOM 3405 C CA . ARG B 1 48 ? 47.598 14.124 -10.586 1.00 155.05 70 ARG B CA 1
ATOM 3406 C C . ARG B 1 48 ? 46.350 14.193 -9.713 1.00 158.37 70 ARG B C 1
ATOM 3407 O O . ARG B 1 48 ? 45.289 14.579 -10.217 1.00 160.10 70 ARG B O 1
ATOM 3409 N N . LYS B 1 49 ? 46.439 13.834 -8.430 1.00 160.20 71 LYS B N 1
ATOM 3410 C CA . LYS B 1 49 ? 45.261 13.903 -7.572 1.00 157.30 71 LYS B CA 1
ATOM 3411 C C . LYS B 1 49 ? 44.826 15.343 -7.329 1.00 159.81 71 LYS B C 1
ATOM 3412 O O . LYS B 1 49 ? 43.636 15.601 -7.113 1.00 168.52 71 LYS B O 1
ATOM 3414 N N . ASP B 1 50 ? 45.765 16.288 -7.361 1.00 151.43 72 ASP B N 1
ATOM 3415 C CA . ASP B 1 50 ? 45.464 17.703 -7.177 1.00 149.38 72 ASP B CA 1
ATOM 3416 C C . ASP B 1 50 ? 45.311 18.444 -8.499 1.00 154.05 72 ASP B C 1
ATOM 3417 O O . ASP B 1 50 ? 44.301 19.118 -8.720 1.00 164.57 72 ASP B O 1
ATOM 3422 N N . CYS B 1 51 ? 46.296 18.331 -9.386 1.00 151.31 73 CYS B N 1
ATOM 3423 C CA . CYS B 1 51 ? 46.311 19.034 -10.667 1.00 150.96 73 CYS B CA 1
ATOM 3424 C C . CYS B 1 51 ? 46.308 17.989 -11.779 1.00 154.19 73 CYS B C 1
ATOM 3425 O O . CYS B 1 51 ? 47.361 17.484 -12.176 1.00 159.36 73 CYS B O 1
ATOM 3428 N N . ASN B 1 52 ? 45.116 17.671 -12.285 1.00 151.18 74 ASN B N 1
ATOM 3429 C CA . ASN B 1 52 ? 44.959 16.663 -13.334 1.00 154.16 74 ASN B CA 1
ATOM 3430 C C . ASN B 1 52 ? 45.061 17.350 -14.693 1.00 157.90 74 ASN B C 1
ATOM 3431 O O . ASN B 1 52 ? 44.067 17.703 -15.330 1.00 159.76 74 ASN B O 1
ATOM 3433 N N . PHE B 1 53 ? 46.300 17.540 -15.141 1.00 161.20 75 PHE B N 1
ATOM 3434 C CA . PHE B 1 53 ? 46.585 18.151 -16.431 1.00 162.94 75 PHE B CA 1
ATOM 3435 C C . PHE B 1 53 ? 47.321 17.150 -17.308 1.00 164.53 75 PHE B C 1
ATOM 3436 O O . PHE B 1 53 ? 48.284 16.518 -16.862 1.00 163.83 75 PHE B O 1
ATOM 3444 N N . PHE B 1 54 ? 46.869 17.013 -18.552 1.00 169.69 76 PHE B N 1
ATOM 3445 C CA . PHE B 1 54 ? 47.493 16.112 -19.515 1.00 169.89 76 PHE B CA 1
ATOM 3446 C C . PHE B 1 54 ? 47.407 16.744 -20.894 1.00 177.68 76 PHE B C 1
ATOM 3447 O O . PHE B 1 54 ? 46.307 17.018 -21.384 1.00 180.69 76 PHE B O 1
ATOM 3455 N N . GLN B 1 55 ? 48.561 16.975 -21.515 1.00 178.15 77 GLN B N 1
ATOM 3456 C CA . GLN B 1 55 ? 48.609 17.567 -22.849 1.00 181.32 77 GLN B CA 1
ATOM 3457 C C . GLN B 1 55 ? 49.801 16.972 -23.584 1.00 177.73 77 GLN B C 1
ATOM 3458 O O . GLN B 1 55 ? 50.950 17.216 -23.203 1.00 177.22 77 GLN B O 1
ATOM 3460 N N . TRP B 1 56 ? 49.528 16.192 -24.626 1.00 176.51 78 TRP B N 1
ATOM 3461 C CA . TRP B 1 56 ? 50.597 15.625 -25.430 1.00 176.22 78 TRP B CA 1
ATOM 3462 C C . TRP B 1 56 ? 51.244 16.707 -26.290 1.00 179.81 78 TRP B C 1
ATOM 3463 O O . TRP B 1 56 ? 50.664 17.765 -26.550 1.00 188.06 78 TRP B O 1
ATOM 3465 N N . GLU B 1 57 ? 52.473 16.427 -26.732 1.00 172.81 79 GLU B N 1
ATOM 3466 C CA . GLU B 1 57 ? 53.197 17.394 -27.551 1.00 170.35 79 GLU B CA 1
ATOM 3467 C C . GLU B 1 57 ? 52.507 17.624 -28.889 1.00 180.85 79 GLU B C 1
ATOM 3468 O O . GLU B 1 57 ? 52.555 18.735 -29.430 1.00 189.59 79 GLU B O 1
ATOM 3474 N N . ASP B 1 58 ? 51.862 16.594 -29.436 1.00 180.93 80 ASP B N 1
ATOM 3475 C CA . ASP B 1 58 ? 51.123 16.733 -30.685 1.00 185.69 80 ASP B CA 1
ATOM 3476 C C . ASP B 1 58 ? 49.671 17.132 -30.466 1.00 186.90 80 ASP B C 1
ATOM 3477 O O . ASP B 1 58 ? 49.060 17.728 -31.360 1.00 185.40 80 ASP B O 1
ATOM 3479 N N . GLU B 1 59 ? 49.107 16.818 -29.302 1.00 192.73 81 GLU B N 1
ATOM 3480 C CA . GLU B 1 59 ? 47.727 17.181 -29.005 1.00 199.59 81 GLU B CA 1
ATOM 3481 C C . GLU B 1 59 ? 47.618 18.688 -28.817 1.00 205.44 81 GLU B C 1
ATOM 3482 O O . GLU B 1 59 ? 48.198 19.249 -27.881 1.00 204.01 81 GLU B O 1
ATOM 3484 N N . LYS B 1 60 ? 46.876 19.342 -29.704 1.00 211.57 82 LYS B N 1
ATOM 3485 C CA . LYS B 1 60 ? 46.726 20.789 -29.698 1.00 211.90 82 LYS B CA 1
ATOM 3486 C C . LYS B 1 60 ? 45.337 21.178 -29.204 1.00 215.93 82 LYS B C 1
ATOM 3487 O O . LYS B 1 60 ? 44.460 20.336 -28.994 1.00 214.85 82 LYS B O 1
ATOM 3489 N N . LEU B 1 61 ? 45.152 22.481 -29.022 1.00 219.19 83 LEU B N 1
ATOM 3490 C CA . LEU B 1 61 ? 43.904 23.034 -28.520 1.00 216.59 83 LEU B CA 1
ATOM 3491 C C . LEU B 1 61 ? 42.907 23.235 -29.656 1.00 226.06 83 LEU B C 1
ATOM 3492 O O . LEU B 1 61 ? 43.282 23.500 -30.802 1.00 231.89 83 LEU B O 1
ATOM 3494 N N . SER B 1 62 ? 41.624 23.112 -29.323 1.00 225.03 84 SER B N 1
ATOM 3495 C CA . SER B 1 62 ? 40.550 23.201 -30.303 1.00 233.38 84 SER B CA 1
ATOM 3496 C C . SER B 1 62 ? 39.930 24.590 -30.394 1.00 238.17 84 SER B C 1
ATOM 3497 O O . SER B 1 62 ? 39.076 24.815 -31.258 1.00 245.18 84 SER B O 1
ATOM 3499 N N . GLY B 1 63 ? 40.334 25.522 -29.536 1.00 234.60 85 GLY B N 1
ATOM 3500 C CA . GLY B 1 63 ? 39.763 26.855 -29.557 1.00 238.43 85 GLY B CA 1
ATOM 3501 C C . GLY B 1 63 ? 38.730 27.071 -28.471 1.00 232.31 85 GLY B C 1
ATOM 3502 O O . GLY B 1 63 ? 38.935 27.878 -27.559 1.00 226.47 85 GLY B O 1
ATOM 3503 N N . ALA B 1 64 ? 37.604 26.360 -28.562 1.00 231.25 86 ALA B N 1
ATOM 3504 C CA . ALA B 1 64 ? 36.600 26.419 -27.505 1.00 230.17 86 ALA B CA 1
ATOM 3505 C C . ALA B 1 64 ? 37.043 25.617 -26.285 1.00 226.40 86 ALA B C 1
ATOM 3506 O O . ALA B 1 64 ? 36.991 26.109 -25.147 1.00 222.50 86 ALA B O 1
ATOM 3508 N N . ARG B 1 65 ? 37.484 24.377 -26.513 1.00 229.84 87 ARG B N 1
ATOM 3509 C CA . ARG B 1 65 ? 37.985 23.539 -25.431 1.00 225.54 87 ARG B CA 1
ATOM 3510 C C . ARG B 1 65 ? 39.213 24.140 -24.762 1.00 223.85 87 ARG B C 1
ATOM 3511 O O . ARG B 1 65 ? 39.498 23.815 -23.604 1.00 218.41 87 ARG B O 1
ATOM 3513 N N . LEU B 1 66 ? 39.948 25.004 -25.464 1.00 229.82 88 LEU B N 1
ATOM 3514 C CA . LEU B 1 66 ? 41.094 25.670 -24.855 1.00 220.11 88 LEU B CA 1
ATOM 3515 C C . LEU B 1 66 ? 40.644 26.739 -23.867 1.00 216.19 88 LEU B C 1
ATOM 3516 O O . LEU B 1 66 ? 41.139 26.808 -22.732 1.00 209.50 88 LEU B O 1
ATOM 3518 N N . ALA B 1 67 ? 39.711 27.595 -24.292 1.00 217.48 89 ALA B N 1
ATOM 3519 C CA . ALA B 1 67 ? 39.196 28.633 -23.406 1.00 215.94 89 ALA B CA 1
ATOM 3520 C C . ALA B 1 67 ? 38.505 28.029 -22.196 1.00 218.19 89 ALA B C 1
ATOM 3521 O O . ALA B 1 67 ? 38.514 28.628 -21.115 1.00 219.62 89 ALA B O 1
ATOM 3523 N N . ALA B 1 68 ? 37.898 26.851 -22.357 1.00 218.21 90 ALA B N 1
ATOM 3524 C CA . ALA B 1 68 ? 37.302 26.174 -21.207 1.00 214.92 90 ALA B CA 1
ATOM 3525 C C . ALA B 1 68 ? 38.344 25.901 -20.125 1.00 210.40 90 ALA B C 1
ATOM 3526 O O . ALA B 1 68 ? 38.114 26.173 -18.938 1.00 207.42 90 ALA B O 1
ATOM 3528 N N . ARG B 1 69 ? 39.505 25.377 -20.522 1.00 211.81 91 ARG B N 1
ATOM 3529 C CA . ARG B 1 69 ? 40.562 25.088 -19.558 1.00 203.32 91 ARG B CA 1
ATOM 3530 C C . ARG B 1 69 ? 41.136 26.369 -18.966 1.00 202.54 91 ARG B C 1
ATOM 3531 O O . ARG B 1 69 ? 41.401 26.437 -17.758 1.00 198.02 91 ARG B O 1
ATOM 3533 N N . GLU B 1 70 ? 41.331 27.398 -19.796 1.00 205.14 92 GLU B N 1
ATOM 3534 C CA . GLU B 1 70 ? 41.850 28.661 -19.272 1.00 198.35 92 GLU B CA 1
ATOM 3535 C C . GLU B 1 70 ? 40.889 29.279 -18.260 1.00 196.18 92 GLU B C 1
ATOM 3536 O O . GLU B 1 70 ? 41.322 29.889 -17.275 1.00 190.25 92 GLU B O 1
ATOM 3539 N N . ALA B 1 71 ? 39.581 29.123 -18.478 1.00 199.63 93 ALA B N 1
ATOM 3540 C CA . ALA B 1 71 ? 38.605 29.662 -17.536 1.00 201.19 93 ALA B CA 1
ATOM 3541 C C . ALA B 1 71 ? 38.541 28.825 -16.266 1.00 196.86 93 ALA B C 1
ATOM 3542 O O . ALA B 1 71 ? 38.353 29.363 -15.169 1.00 196.69 93 ALA B O 1
ATOM 3544 N N . HIS B 1 72 ? 38.686 27.504 -16.394 1.00 191.24 94 HIS B N 1
ATOM 3545 C CA . HIS B 1 72 ? 38.711 26.657 -15.206 1.00 187.76 94 HIS B CA 1
ATOM 3546 C C . HIS B 1 72 ? 39.960 26.905 -14.372 1.00 185.56 94 HIS B C 1
ATOM 3547 O O . HIS B 1 72 ? 39.953 26.663 -13.159 1.00 179.82 94 HIS B O 1
ATOM 3549 N N . ASN B 1 73 ? 41.035 27.385 -15.001 1.00 191.21 95 ASN B N 1
ATOM 3550 C CA . ASN B 1 73 ? 42.248 27.699 -14.248 1.00 182.44 95 ASN B CA 1
ATOM 3551 C C . ASN B 1 73 ? 42.021 28.821 -13.238 1.00 178.66 95 ASN B C 1
ATOM 3552 O O . ASN B 1 73 ? 42.737 28.903 -12.234 1.00 172.92 95 ASN B O 1
ATOM 3557 N N . ARG B 1 74 ? 41.034 29.688 -13.478 1.00 180.48 96 ARG B N 1
ATOM 3558 C CA . ARG B 1 74 ? 40.789 30.798 -12.562 1.00 178.28 96 ARG B CA 1
ATOM 3559 C C . ARG B 1 74 ? 40.009 30.366 -11.326 1.00 174.80 96 ARG B C 1
ATOM 3560 O O . ARG B 1 74 ? 40.123 31.006 -10.274 1.00 175.16 96 ARG B O 1
ATOM 3562 N N . ARG B 1 75 ? 39.220 29.294 -11.428 1.00 170.31 97 ARG B N 1
ATOM 3563 C CA . ARG B 1 75 ? 38.440 28.831 -10.287 1.00 171.09 97 ARG B CA 1
ATOM 3564 C C . ARG B 1 75 ? 39.299 28.133 -9.241 1.00 169.56 97 ARG B C 1
ATOM 3565 O O . ARG B 1 75 ? 38.917 28.098 -8.066 1.00 163.19 97 ARG B O 1
ATOM 3567 N N . CYS B 1 76 ? 40.441 27.575 -9.639 1.00 174.11 98 CYS B N 1
ATOM 3568 C CA . CYS B 1 76 ? 41.359 26.937 -8.706 1.00 170.02 98 CYS B CA 1
ATOM 3569 C C . CYS B 1 76 ? 42.441 27.881 -8.198 1.00 165.56 98 CYS B C 1
ATOM 3570 O O . CYS B 1 76 ? 43.137 27.539 -7.236 1.00 160.56 98 CYS B O 1
ATOM 3573 N N . GLN B 1 77 ? 42.602 29.046 -8.821 1.00 168.37 99 GLN B N 1
ATOM 3574 C CA . GLN B 1 77 ? 43.461 30.078 -8.272 1.00 158.52 99 GLN B CA 1
ATOM 3575 C C . GLN B 1 77 ? 42.844 30.624 -6.985 1.00 148.50 99 GLN B C 1
ATOM 3576 O O . GLN B 1 77 ? 41.631 30.526 -6.782 1.00 150.17 99 GLN B O 1
ATOM 3582 N N . PRO B 1 78 ? 43.658 31.186 -6.093 1.00 128.53 100 PRO B N 1
ATOM 3583 C CA . PRO B 1 78 ? 43.138 31.649 -4.799 1.00 126.86 100 PRO B CA 1
ATOM 3584 C C . PRO B 1 78 ? 42.044 32.684 -4.980 1.00 137.32 100 PRO B C 1
ATOM 3585 O O . PRO B 1 78 ? 42.109 33.518 -5.896 1.00 153.05 100 PRO B O 1
ATOM 3589 N N . PRO B 1 79 ? 41.007 32.651 -4.137 1.00 127.76 101 PRO B N 1
ATOM 3590 C CA . PRO B 1 79 ? 39.960 33.680 -4.246 1.00 134.21 101 PRO B CA 1
ATOM 3591 C C . PRO B 1 79 ? 40.461 35.070 -3.899 1.00 137.20 101 PRO B C 1
ATOM 3592 O O . PRO B 1 79 ? 40.135 36.034 -4.601 1.00 139.09 101 PRO B O 1
ATOM 3596 N N . LEU B 1 80 ? 41.244 35.198 -2.832 1.00 134.89 102 LEU B N 1
ATOM 3597 C CA . LEU B 1 80 ? 41.837 36.477 -2.473 1.00 135.75 102 LEU B CA 1
ATOM 3598 C C . LEU B 1 80 ? 42.993 36.796 -3.411 1.00 136.01 102 LEU B C 1
ATOM 3599 O O . LEU B 1 80 ? 43.777 35.917 -3.775 1.00 134.22 102 LEU B O 1
ATOM 3604 N N . SER B 1 81 ? 43.088 38.059 -3.810 1.00 134.83 103 SER B N 1
ATOM 3605 C CA . SER B 1 81 ? 44.195 38.504 -4.639 1.00 130.79 103 SER B CA 1
ATOM 3606 C C . SER B 1 81 ? 45.342 38.995 -3.763 1.00 133.50 103 SER B C 1
ATOM 3607 O O . SER B 1 81 ? 45.183 39.236 -2.564 1.00 134.42 103 SER B O 1
ATOM 3610 N N . ARG B 1 82 ? 46.517 39.126 -4.383 1.00 123.92 104 ARG B N 1
ATOM 3611 C CA . ARG B 1 82 ? 47.688 39.615 -3.662 1.00 123.53 104 ARG B CA 1
ATOM 3612 C C . ARG B 1 82 ? 47.440 41.020 -3.121 1.00 130.19 104 ARG B C 1
ATOM 3613 O O . ARG B 1 82 ? 47.720 41.316 -1.948 1.00 126.85 104 ARG B O 1
ATOM 3621 N N . THR B 1 83 ? 46.899 41.899 -3.970 1.00 131.31 105 THR B N 1
ATOM 3622 C CA . THR B 1 83 ? 46.554 43.247 -3.531 1.00 134.95 105 THR B CA 1
ATOM 3623 C C . THR B 1 83 ? 45.548 43.216 -2.389 1.00 133.17 105 THR B C 1
ATOM 3624 O O . THR B 1 83 ? 45.682 43.967 -1.419 1.00 137.01 105 THR B O 1
ATOM 3628 N N . GLN B 1 84 ? 44.531 42.354 -2.487 1.00 135.92 106 GLN B N 1
ATOM 3629 C CA . GLN B 1 84 ? 43.558 42.250 -1.405 1.00 135.24 106 GLN B CA 1
ATOM 3630 C C . GLN B 1 84 ? 44.195 41.718 -0.130 1.00 130.86 106 GLN B C 1
ATOM 3631 O O . GLN B 1 84 ? 43.804 42.120 0.972 1.00 132.55 106 GLN B O 1
ATOM 3637 N N . CYS B 1 85 ? 45.185 40.831 -0.253 1.00 122.10 107 CYS B N 1
ATOM 3638 C CA . CYS B 1 85 ? 45.880 40.344 0.933 1.00 118.71 107 CYS B CA 1
ATOM 3639 C C . CYS B 1 85 ? 46.631 41.471 1.631 1.00 120.79 107 CYS B C 1
ATOM 3640 O O . CYS B 1 85 ? 46.550 41.606 2.857 1.00 122.04 107 CYS B O 1
ATOM 3643 N N . VAL B 1 86 ? 47.349 42.304 0.871 1.00 124.21 108 VAL B N 1
ATOM 3644 C CA . VAL B 1 86 ? 48.021 43.451 1.485 1.00 126.86 108 VAL B CA 1
ATOM 3645 C C . VAL B 1 86 ? 47.000 44.433 2.060 1.00 129.36 108 VAL B C 1
ATOM 3646 O O . VAL B 1 86 ? 47.191 44.994 3.154 1.00 129.75 108 VAL B O 1
ATOM 3650 N N . GLU B 1 87 ? 45.901 44.658 1.331 1.00 131.36 109 GLU B N 1
ATOM 3651 C CA . GLU B 1 87 ? 44.886 45.611 1.763 1.00 134.21 109 GLU B CA 1
ATOM 3652 C C . GLU B 1 87 ? 44.257 45.188 3.080 1.00 131.05 109 GLU B C 1
ATOM 3653 O O . GLU B 1 87 ? 43.969 46.030 3.939 1.00 132.80 109 GLU B O 1
ATOM 3655 N N . ARG B 1 88 ? 44.026 43.889 3.256 1.00 126.67 110 ARG B N 1
ATOM 3656 C CA . ARG B 1 88 ? 43.491 43.407 4.521 1.00 123.77 110 ARG B CA 1
ATOM 3657 C C . ARG B 1 88 ? 44.566 43.324 5.596 1.00 122.02 110 ARG B C 1
ATOM 3658 O O . ARG B 1 88 ? 44.251 43.441 6.782 1.00 121.29 110 ARG B O 1
ATOM 3666 N N . TYR B 1 89 ? 45.831 43.139 5.208 1.00 121.64 111 TYR B N 1
ATOM 3667 C CA . TYR B 1 89 ? 46.915 43.104 6.188 1.00 120.52 111 TYR B CA 1
ATOM 3668 C C . TYR B 1 89 ? 47.060 44.445 6.901 1.00 143.75 111 TYR B C 1
ATOM 3669 O O . TYR B 1 89 ? 47.177 44.501 8.136 1.00 137.96 111 TYR B O 1
ATOM 3678 N N . LEU B 1 90 ? 47.062 45.539 6.134 1.00 128.21 112 LEU B N 1
ATOM 3679 C CA . LEU B 1 90 ? 47.120 46.869 6.746 1.00 132.11 112 LEU B CA 1
ATOM 3680 C C . LEU B 1 90 ? 45.972 47.068 7.739 1.00 131.86 112 LEU B C 1
ATOM 3681 O O . LEU B 1 90 ? 46.181 47.383 8.925 1.00 131.98 112 LEU B O 1
ATOM 3686 N N . LYS B 1 91 ? 44.740 46.872 7.263 1.00 131.70 113 LYS B N 1
ATOM 3687 C CA . LYS B 1 91 ? 43.567 47.041 8.116 1.00 131.65 113 LYS B CA 1
ATOM 3688 C C . LYS B 1 91 ? 43.655 46.172 9.362 1.00 127.74 113 LYS B C 1
ATOM 3689 O O . LYS B 1 91 ? 43.306 46.614 10.463 1.00 128.45 113 LYS B O 1
ATOM 3695 N N . PHE B 1 92 ? 44.129 44.932 9.208 1.00 139.21 114 PHE B N 1
ATOM 3696 C CA . PHE B 1 92 ? 44.169 44.007 10.332 1.00 120.40 114 PHE B CA 1
ATOM 3697 C C . PHE B 1 92 ? 45.157 44.471 11.389 1.00 121.23 114 PHE B C 1
ATOM 3698 O O . PHE B 1 92 ? 44.886 44.351 12.589 1.00 120.47 114 PHE B O 1
ATOM 3706 N N . ILE B 1 93 ? 46.311 45.000 10.971 1.00 123.07 115 ILE B N 1
ATOM 3707 C CA . ILE B 1 93 ? 47.233 45.540 11.970 1.00 124.51 115 ILE B CA 1
ATOM 3708 C C . ILE B 1 93 ? 46.759 46.873 12.519 1.00 128.46 115 ILE B C 1
ATOM 3709 O O . ILE B 1 93 ? 47.375 47.402 13.456 1.00 130.10 115 ILE B O 1
ATOM 3714 N N . GLU B 1 94 ? 45.683 47.435 11.968 1.00 130.32 116 GLU B N 1
ATOM 3715 C CA . GLU B 1 94 ? 45.083 48.611 12.588 1.00 133.98 116 GLU B CA 1
ATOM 3716 C C . GLU B 1 94 ? 44.051 48.280 13.666 1.00 132.38 116 GLU B C 1
ATOM 3717 O O . GLU B 1 94 ? 43.783 49.129 14.526 1.00 140.47 116 GLU B O 1
ATOM 3719 N N . LEU B 1 95 ? 43.479 47.076 13.654 1.00 138.72 117 LEU B N 1
ATOM 3720 C CA . LEU B 1 95 ? 42.427 46.722 14.597 1.00 138.09 117 LEU B CA 1
ATOM 3721 C C . LEU B 1 95 ? 42.985 46.554 16.010 1.00 137.04 117 LEU B C 1
ATOM 3722 O O . LEU B 1 95 ? 44.190 46.373 16.196 1.00 136.07 117 LEU B O 1
ATOM 3727 N N . PRO B 1 96 ? 42.128 46.626 17.025 1.00 137.35 118 PRO B N 1
ATOM 3728 C CA . PRO B 1 96 ? 42.560 46.345 18.397 1.00 136.26 118 PRO B CA 1
ATOM 3729 C C . PRO B 1 96 ? 42.640 44.840 18.637 1.00 132.82 118 PRO B C 1
ATOM 3730 O O . PRO B 1 96 ? 42.334 44.028 17.768 1.00 131.33 118 PRO B O 1
ATOM 3734 N N . LEU B 1 97 ? 43.044 44.480 19.858 1.00 144.56 119 LEU B N 1
ATOM 3735 C CA . LEU B 1 97 ? 43.339 43.081 20.154 1.00 145.68 119 LEU B CA 1
ATOM 3736 C C . LEU B 1 97 ? 42.073 42.234 20.222 1.00 142.66 119 LEU B C 1
ATOM 3737 O O . LEU B 1 97 ? 42.047 41.111 19.705 1.00 140.95 119 LEU B O 1
ATOM 3742 N N . THR B 1 98 ? 41.017 42.743 20.856 1.00 131.71 120 THR B N 1
ATOM 3743 C CA . THR B 1 98 ? 39.786 41.967 20.976 1.00 130.58 120 THR B CA 1
ATOM 3744 C C . THR B 1 98 ? 39.031 41.833 19.658 1.00 130.87 120 THR B C 1
ATOM 3745 O O . THR B 1 98 ? 38.008 41.139 19.621 1.00 129.99 120 THR B O 1
ATOM 3749 N N . GLN B 1 99 ? 39.503 42.469 18.586 1.00 130.37 121 GLN B N 1
ATOM 3750 C CA . GLN B 1 99 ? 38.864 42.395 17.280 1.00 130.86 121 GLN B CA 1
ATOM 3751 C C . GLN B 1 99 ? 39.662 41.594 16.263 1.00 128.99 121 GLN B C 1
ATOM 3752 O O . GLN B 1 99 ? 39.147 41.319 15.173 1.00 129.05 121 GLN B O 1
ATOM 3758 N N . ARG B 1 100 ? 40.892 41.208 16.585 1.00 126.29 122 ARG B N 1
ATOM 3759 C CA . ARG B 1 100 ? 41.746 40.467 15.661 1.00 124.60 122 ARG B CA 1
ATOM 3760 C C . ARG B 1 100 ? 41.422 38.984 15.792 1.00 121.68 122 ARG B C 1
ATOM 3761 O O . ARG B 1 100 ? 41.892 38.310 16.712 1.00 119.80 122 ARG B O 1
ATOM 3769 N N . LYS B 1 101 ? 40.608 38.476 14.871 1.00 121.40 123 LYS B N 1
ATOM 3770 C CA . LYS B 1 101 ? 40.240 37.070 14.826 1.00 118.82 123 LYS B CA 1
ATOM 3771 C C . LYS B 1 101 ? 40.946 36.379 13.665 1.00 117.59 123 LYS B C 1
ATOM 3772 O O . LYS B 1 101 ? 41.167 36.969 12.600 1.00 119.12 123 LYS B O 1
ATOM 3778 N N . PHE B 1 102 ? 41.299 35.115 13.884 1.00 114.89 124 PHE B N 1
ATOM 3779 C CA . PHE B 1 102 ? 41.979 34.301 12.883 1.00 113.49 124 PHE B CA 1
ATOM 3780 C C . PHE B 1 102 ? 41.258 32.966 12.770 1.00 111.44 124 PHE B C 1
ATOM 3781 O O . PHE B 1 102 ? 41.232 32.187 13.730 1.00 109.56 124 PHE B O 1
ATOM 3789 N N . CYS B 1 103 ? 40.678 32.701 11.601 1.00 111.89 125 CYS B N 1
ATOM 3790 C CA . CYS B 1 103 ? 39.972 31.449 11.367 1.00 110.16 125 CYS B CA 1
ATOM 3791 C C . CYS B 1 103 ? 40.975 30.340 11.084 1.00 107.84 125 CYS B C 1
ATOM 3792 O O . CYS B 1 103 ? 41.771 30.434 10.139 1.00 108.19 125 CYS B O 1
ATOM 3795 N N . GLN B 1 104 ? 40.916 29.284 11.903 1.00 135.26 126 GLN B N 1
ATOM 3796 C CA . GLN B 1 104 ? 41.813 28.144 11.762 1.00 103.26 126 GLN B CA 1
ATOM 3797 C C . GLN B 1 104 ? 41.352 27.205 10.654 1.00 102.62 126 GLN B C 1
ATOM 3798 O O . GLN B 1 104 ? 42.178 26.694 9.889 1.00 101.88 126 GLN B O 1
ATOM 3804 N N . THR B 1 105 ? 40.041 26.963 10.556 1.00 102.98 127 THR B N 1
ATOM 3805 C CA . THR B 1 105 ? 39.523 26.112 9.488 1.00 102.63 127 THR B CA 1
ATOM 3806 C C . THR B 1 105 ? 39.774 26.735 8.122 1.00 104.50 127 THR B C 1
ATOM 3807 O O . THR B 1 105 ? 40.148 26.038 7.172 1.00 103.93 127 THR B O 1
ATOM 3811 N N . CYS B 1 106 ? 39.570 28.043 8.004 1.00 111.66 128 CYS B N 1
ATOM 3812 C CA . CYS B 1 106 ? 39.845 28.752 6.763 1.00 108.83 128 CYS B CA 1
ATOM 3813 C C . CYS B 1 106 ? 41.295 29.198 6.642 1.00 108.86 128 CYS B C 1
ATOM 3814 O O . CYS B 1 106 ? 41.717 29.574 5.543 1.00 110.17 128 CYS B O 1
ATOM 3817 N N . GLN B 1 107 ? 42.059 29.154 7.735 1.00 107.54 129 GLN B N 1
ATOM 3818 C CA . GLN B 1 107 ? 43.435 29.648 7.766 1.00 107.70 129 GLN B CA 1
ATOM 3819 C C . GLN B 1 107 ? 43.510 31.058 7.189 1.00 110.51 129 GLN B C 1
ATOM 3820 O O . GLN B 1 107 ? 44.349 31.370 6.339 1.00 111.33 129 GLN B O 1
ATOM 3826 N N . GLN B 1 108 ? 42.604 31.917 7.653 1.00 128.48 130 GLN B N 1
ATOM 3827 C CA . GLN B 1 108 ? 42.485 33.274 7.134 1.00 125.23 130 GLN B CA 1
ATOM 3828 C C . GLN B 1 108 ? 42.429 34.273 8.277 1.00 115.94 130 GLN B C 1
ATOM 3829 O O . GLN B 1 108 ? 41.722 34.055 9.265 1.00 115.23 130 GLN B O 1
ATOM 3835 N N . LEU B 1 109 ? 43.174 35.368 8.140 1.00 117.71 131 LEU B N 1
ATOM 3836 C CA . LEU B 1 109 ? 42.909 36.531 8.973 1.00 119.47 131 LEU B CA 1
ATOM 3837 C C . LEU B 1 109 ? 41.502 37.031 8.687 1.00 121.30 131 LEU B C 1
ATOM 3838 O O . LEU B 1 109 ? 41.021 36.969 7.553 1.00 122.21 131 LEU B O 1
ATOM 3843 N N . LEU B 1 110 ? 40.834 37.546 9.717 1.00 121.99 132 LEU B N 1
ATOM 3844 C CA . LEU B 1 110 ? 39.446 37.957 9.584 1.00 123.66 132 LEU B CA 1
ATOM 3845 C C . LEU B 1 110 ? 39.280 39.415 9.978 1.00 126.39 132 LEU B C 1
ATOM 3846 O O . LEU B 1 110 ? 39.700 39.825 11.065 1.00 126.36 132 LEU B O 1
ATOM 3851 N N . LEU B 1 111 ? 38.677 40.191 9.088 1.00 128.85 133 LEU B N 1
ATOM 3852 C CA . LEU B 1 111 ? 38.138 41.484 9.452 1.00 131.60 133 LEU B CA 1
ATOM 3853 C C . LEU B 1 111 ? 36.823 41.277 10.199 1.00 131.59 133 LEU B C 1
ATOM 3854 O O . LEU B 1 111 ? 36.196 40.221 10.076 1.00 129.94 133 LEU B O 1
ATOM 3859 N N . PRO B 1 112 ? 36.390 42.258 11.001 1.00 133.47 134 PRO B N 1
ATOM 3860 C CA . PRO B 1 112 ? 35.154 42.055 11.782 1.00 133.52 134 PRO B CA 1
ATOM 3861 C C . PRO B 1 112 ? 33.937 41.737 10.930 1.00 134.22 134 PRO B C 1
ATOM 3862 O O . PRO B 1 112 ? 33.183 40.809 11.258 1.00 132.72 134 PRO B O 1
ATOM 3866 N N . ASP B 1 113 ? 33.740 42.464 9.828 1.00 138.29 135 ASP B N 1
ATOM 3867 C CA . ASP B 1 113 ? 32.549 42.285 9.004 1.00 146.51 135 ASP B CA 1
ATOM 3868 C C . ASP B 1 113 ? 32.410 40.868 8.461 1.00 136.95 135 ASP B C 1
ATOM 3869 O O . ASP B 1 113 ? 31.298 40.463 8.103 1.00 137.33 135 ASP B O 1
ATOM 3874 N N . ASP B 1 114 ? 33.500 40.106 8.389 1.00 134.10 136 ASP B N 1
ATOM 3875 C CA . ASP B 1 114 ? 33.453 38.756 7.840 1.00 141.66 136 ASP B CA 1
ATOM 3876 C C . ASP B 1 114 ? 33.100 37.693 8.873 1.00 129.33 136 ASP B C 1
ATOM 3877 O O . ASP B 1 114 ? 32.910 36.529 8.493 1.00 127.51 136 ASP B O 1
ATOM 3882 N N . TRP B 1 115 ? 32.990 38.064 10.156 1.00 128.01 137 TRP B N 1
ATOM 3883 C CA . TRP B 1 115 ? 32.744 37.072 11.202 1.00 125.65 137 TRP B CA 1
ATOM 3884 C C . TRP B 1 115 ? 31.499 36.240 10.917 1.00 125.25 137 TRP B C 1
ATOM 3885 O O . TRP B 1 115 ? 31.449 35.056 11.272 1.00 122.83 137 TRP B O 1
ATOM 3896 N N . GLY B 1 116 ? 30.495 36.839 10.274 1.00 128.40 138 GLY B N 1
ATOM 3897 C CA . GLY B 1 116 ? 29.273 36.110 9.980 1.00 129.78 138 GLY B CA 1
ATOM 3898 C C . GLY B 1 116 ? 29.508 34.887 9.113 1.00 126.79 138 GLY B C 1
ATOM 3899 O O . GLY B 1 116 ? 28.889 33.840 9.322 1.00 124.88 138 GLY B O 1
ATOM 3900 N N . GLN B 1 117 ? 30.405 34.999 8.130 1.00 128.16 139 GLN B N 1
ATOM 3901 C CA . GLN B 1 117 ? 30.714 33.849 7.290 1.00 126.12 139 GLN B CA 1
ATOM 3902 C C . GLN B 1 117 ? 31.604 32.835 7.991 1.00 125.06 139 GLN B C 1
ATOM 3903 O O . GLN B 1 117 ? 31.759 31.717 7.485 1.00 123.26 139 GLN B O 1
ATOM 3909 N N . HIS B 1 118 ? 32.183 33.192 9.138 1.00 120.16 140 HIS B N 1
ATOM 3910 C CA . HIS B 1 118 ? 33.051 32.293 9.889 1.00 117.31 140 HIS B CA 1
ATOM 3911 C C . HIS B 1 118 ? 32.534 32.060 11.304 1.00 116.40 140 HIS B C 1
ATOM 3912 O O . HIS B 1 118 ? 33.309 31.693 12.192 1.00 114.58 140 HIS B O 1
ATOM 3919 N N . SER B 1 119 ? 31.236 32.275 11.532 1.00 117.73 141 SER B N 1
ATOM 3920 C CA . SER B 1 119 ? 30.677 32.087 12.866 1.00 117.09 141 SER B CA 1
ATOM 3921 C C . SER B 1 119 ? 30.703 30.624 13.289 1.00 114.21 141 SER B C 1
ATOM 3922 O O . SER B 1 119 ? 30.846 30.328 14.481 1.00 113.22 141 SER B O 1
ATOM 3925 N N . GLU B 1 120 ? 30.575 29.700 12.336 1.00 113.25 142 GLU B N 1
ATOM 3926 C CA . GLU B 1 120 ? 30.481 28.274 12.623 1.00 110.72 142 GLU B CA 1
ATOM 3927 C C . GLU B 1 120 ? 31.826 27.566 12.500 1.00 108.45 142 GLU B C 1
ATOM 3928 O O . GLU B 1 120 ? 31.872 26.367 12.206 1.00 106.61 142 GLU B O 1
ATOM 3934 N N . HIS B 1 121 ? 32.921 28.279 12.720 1.00 108.62 143 HIS B N 1
ATOM 3935 C CA . HIS B 1 121 ? 34.259 27.746 12.517 1.00 106.81 143 HIS B CA 1
ATOM 3936 C C . HIS B 1 121 ? 35.043 27.781 13.825 1.00 105.55 143 HIS B C 1
ATOM 3937 O O . HIS B 1 121 ? 34.547 28.219 14.866 1.00 106.12 143 HIS B O 1
ATOM 3944 N N . GLN B 1 122 ? 36.287 27.303 13.761 1.00 103.92 144 GLN B N 1
ATOM 3945 C CA . GLN B 1 122 ? 37.187 27.304 14.914 1.00 102.74 144 GLN B CA 1
ATOM 3946 C C . GLN B 1 122 ? 38.021 28.580 14.863 1.00 104.43 144 GLN B C 1
ATOM 3947 O O . GLN B 1 122 ? 39.150 28.611 14.370 1.00 113.75 144 GLN B O 1
ATOM 3953 N N . VAL B 1 123 ? 37.442 29.652 15.387 1.00 106.41 145 VAL B N 1
ATOM 3954 C CA . VAL B 1 123 ? 38.044 30.976 15.312 1.00 108.42 145 VAL B CA 1
ATOM 3955 C C . VAL B 1 123 ? 38.884 31.217 16.558 1.00 107.86 145 VAL B C 1
ATOM 3956 O O . VAL B 1 123 ? 38.416 31.020 17.685 1.00 107.38 145 VAL B O 1
ATOM 3960 N N . LEU B 1 124 ? 40.128 31.644 16.353 1.00 108.03 146 LEU B N 1
ATOM 3961 C CA . LEU B 1 124 ? 41.036 31.997 17.437 1.00 107.84 146 LEU B CA 1
ATOM 3962 C C . LEU B 1 124 ? 41.041 33.513 17.594 1.00 110.61 146 LEU B C 1
ATOM 3963 O O . LEU B 1 124 ? 41.342 34.239 16.640 1.00 112.13 146 LEU B O 1
ATOM 3968 N N . GLY B 1 125 ? 40.706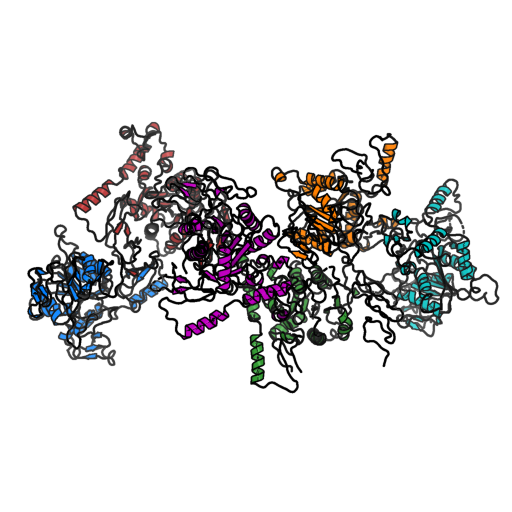 33.988 18.796 1.00 112.16 147 GLY B N 1
ATOM 3969 C CA . GLY B 1 125 ? 40.626 35.409 19.060 1.00 134.24 147 GLY B CA 1
ATOM 3970 C C . GLY B 1 125 ? 41.942 35.994 19.544 1.00 148.12 147 GLY B C 1
ATOM 3971 O O . GLY B 1 125 ? 42.967 35.318 19.621 1.00 159.58 147 GLY B O 1
ATOM 3972 N N . ASN B 1 126 ? 41.885 37.287 19.884 1.00 120.52 148 ASN B N 1
ATOM 3973 C CA . ASN B 1 126 ? 43.018 38.086 20.351 1.00 121.56 148 ASN B CA 1
ATOM 3974 C C . ASN B 1 126 ? 44.318 37.755 19.622 1.00 129.76 148 ASN B C 1
ATOM 3975 O O . ASN B 1 126 ? 45.271 37.251 20.226 1.00 123.99 148 ASN B O 1
ATOM 3980 N N . VAL B 1 127 ? 44.370 38.045 18.324 1.00 121.86 149 VAL B N 1
ATOM 3981 C CA . VAL B 1 127 ? 45.536 37.741 17.502 1.00 121.02 149 VAL B CA 1
ATOM 3982 C C . VAL B 1 127 ? 46.501 38.916 17.620 1.00 123.03 149 VAL B C 1
ATOM 3983 O O . VAL B 1 127 ? 46.330 39.944 16.969 1.00 125.35 149 VAL B O 1
ATOM 3987 N N . SER B 1 128 ? 47.524 38.759 18.451 1.00 134.21 150 SER B N 1
ATOM 3988 C CA . SER B 1 128 ? 48.538 39.790 18.590 1.00 137.69 150 SER B CA 1
ATOM 3989 C C . SER B 1 128 ? 49.465 39.788 17.382 1.00 128.25 150 SER B C 1
ATOM 3990 O O . SER B 1 128 ? 49.701 38.752 16.755 1.00 127.33 150 SER B O 1
ATOM 3993 N N . ILE B 1 129 ? 49.992 40.972 17.053 1.00 122.82 151 ILE B N 1
ATOM 3994 C CA . ILE B 1 129 ? 50.983 41.068 15.988 1.00 124.22 151 ILE B CA 1
ATOM 3995 C C . ILE B 1 129 ? 52.208 40.221 16.316 1.00 138.43 151 ILE B C 1
ATOM 3996 O O . ILE B 1 129 ? 52.950 39.823 15.410 1.00 144.19 151 ILE B O 1
ATOM 4001 N N . THR B 1 130 ? 52.427 39.924 17.601 1.00 139.35 152 THR B N 1
ATOM 4002 C CA . THR B 1 130 ? 53.359 38.866 17.979 1.00 136.57 152 THR B CA 1
ATOM 4003 C C . THR B 1 130 ? 53.070 37.592 17.196 1.00 121.20 152 THR B C 1
ATOM 4004 O O . THR B 1 130 ? 53.968 37.002 16.584 1.00 120.12 152 THR B O 1
ATOM 4008 N N . GLN B 1 131 ? 51.806 37.162 17.194 1.00 117.18 153 GLN B N 1
ATOM 4009 C CA . GLN B 1 131 ? 51.413 35.988 16.425 1.00 123.71 153 GLN B CA 1
ATOM 4010 C C . GLN B 1 131 ? 51.330 36.276 14.932 1.00 130.16 153 GLN B C 1
ATOM 4011 O O . GLN B 1 131 ? 51.468 35.349 14.128 1.00 136.15 153 GLN B O 1
ATOM 4017 N N . LEU B 1 132 ? 51.106 37.533 14.543 1.00 115.99 154 LEU B N 1
ATOM 4018 C CA . LEU B 1 132 ? 51.041 37.867 13.126 1.00 117.21 154 LEU B CA 1
ATOM 4019 C C . LEU B 1 132 ? 52.409 37.825 12.461 1.00 117.19 154 LEU B C 1
ATOM 4020 O O . LEU B 1 132 ? 52.485 37.666 11.238 1.00 117.45 154 LEU B O 1
ATOM 4022 N N . ARG B 1 133 ? 53.486 37.967 13.232 1.00 117.21 155 ARG B N 1
ATOM 4023 C CA . ARG B 1 133 ? 54.840 37.865 12.708 1.00 128.99 155 ARG B CA 1
ATOM 4024 C C . ARG B 1 133 ? 55.460 36.495 12.942 1.00 125.64 155 ARG B C 1
ATOM 4025 O O . ARG B 1 133 ? 56.618 36.282 12.569 1.00 114.08 155 ARG B O 1
ATOM 4033 N N . ARG B 1 134 ? 54.720 35.564 13.548 1.00 112.16 156 ARG B N 1
ATOM 4034 C CA . ARG B 1 134 ? 55.116 34.160 13.639 1.00 109.48 156 ARG B CA 1
ATOM 4035 C C . ARG B 1 134 ? 54.016 33.291 13.034 1.00 108.21 156 ARG B C 1
ATOM 4036 O O . ARG B 1 134 ? 53.332 32.552 13.755 1.00 106.61 156 ARG B O 1
ATOM 4044 N N . PRO B 1 135 ? 53.813 33.359 11.713 1.00 108.97 157 PRO B N 1
ATOM 4045 C CA . PRO B 1 135 ? 52.805 32.483 11.095 1.00 107.82 157 PRO B CA 1
ATOM 4046 C C . PRO B 1 135 ? 53.133 31.004 11.212 1.00 105.12 157 PRO B C 1
ATOM 4047 O O . PRO B 1 135 ? 52.212 30.183 11.303 1.00 103.76 157 PRO B O 1
ATOM 4051 N N . SER B 1 136 ? 54.418 30.638 11.219 1.00 104.37 158 SER B N 1
ATOM 4052 C CA . SER B 1 136 ? 54.801 29.234 11.314 1.00 101.90 158 SER B CA 1
ATOM 4053 C C . SER B 1 136 ? 54.398 28.605 12.642 1.00 100.17 158 SER B C 1
ATOM 4054 O O . SER B 1 136 ? 54.334 27.375 12.735 1.00 111.09 158 SER B O 1
ATOM 4057 N N . GLN B 1 137 ? 54.134 29.412 13.667 1.00 101.07 159 GLN B N 1
ATOM 4058 C CA . GLN B 1 137 ? 53.658 28.906 14.945 1.00 99.69 159 GLN B CA 1
ATOM 4059 C C . GLN B 1 137 ? 52.140 28.913 15.051 1.00 99.81 159 GLN B C 1
ATOM 4060 O O . GLN B 1 137 ? 51.598 28.375 16.022 1.00 98.59 159 GLN B O 1
ATOM 4066 N N . LEU B 1 138 ? 51.452 29.506 14.081 1.00 101.33 160 LEU B N 1
ATOM 4067 C CA . LEU B 1 138 ? 50.006 29.682 14.108 1.00 101.87 160 LEU B CA 1
ATOM 4068 C C . LEU B 1 138 ? 49.291 28.909 13.012 1.00 101.21 160 LEU B C 1
ATOM 4069 O O . LEU B 1 138 ? 48.249 28.300 13.271 1.00 100.31 160 LEU B O 1
ATOM 4074 N N . LEU B 1 139 ? 49.820 28.922 11.791 1.00 101.76 161 LEU B N 1
ATOM 4075 C CA . LEU B 1 139 ? 49.287 28.097 10.719 1.00 101.11 161 LEU B CA 1
ATOM 4076 C C . LEU B 1 139 ? 49.703 26.646 10.922 1.00 98.52 161 LEU B C 1
ATOM 4077 O O . LEU B 1 139 ? 50.795 26.356 11.416 1.00 97.55 161 LEU B O 1
ATOM 4082 N N . TYR B 1 140 ? 48.820 25.727 10.536 1.00 97.49 162 TYR B N 1
ATOM 4083 C CA . TYR B 1 140 ? 49.267 24.348 10.596 1.00 95.18 162 TYR B CA 1
ATOM 4084 C C . TYR B 1 140 ? 50.142 24.036 9.383 1.00 95.32 162 TYR B C 1
ATOM 4085 O O . TYR B 1 140 ? 49.918 24.573 8.294 1.00 96.96 162 TYR B O 1
ATOM 4094 N N . PRO B 1 141 ? 51.162 23.197 9.551 1.00 93.74 163 PRO B N 1
ATOM 4095 C CA . PRO B 1 141 ? 52.043 22.880 8.418 1.00 93.94 163 PRO B CA 1
ATOM 4096 C C . PRO B 1 141 ? 51.358 21.945 7.431 1.00 93.41 163 PRO B C 1
ATOM 4097 O O . PRO B 1 141 ? 50.807 20.910 7.812 1.00 91.73 163 PRO B O 1
ATOM 4101 N N . LEU B 1 142 ? 51.385 22.328 6.154 1.00 94.99 164 LEU B N 1
ATOM 4102 C CA . LEU B 1 142 ? 50.915 21.457 5.082 1.00 94.75 164 LEU B CA 1
ATOM 4103 C C . LEU B 1 142 ? 51.927 20.340 4.859 1.00 98.81 164 LEU B C 1
ATOM 4104 O O . LEU B 1 142 ? 52.871 20.495 4.079 1.00 104.89 164 LEU B O 1
ATOM 4109 N N . GLU B 1 143 ? 51.728 19.208 5.529 1.00 93.87 165 GLU B N 1
ATOM 4110 C CA . GLU B 1 143 ? 52.763 18.189 5.653 1.00 89.49 165 GLU B CA 1
ATOM 4111 C C . GLU B 1 143 ? 52.868 17.260 4.451 1.00 99.54 165 GLU B C 1
ATOM 4112 O O . GLU B 1 143 ? 53.769 16.413 4.433 1.00 110.46 165 GLU B O 1
ATOM 4118 N N . ASN B 1 144 ? 51.988 17.380 3.462 1.00 93.22 166 ASN B N 1
ATOM 4119 C CA . ASN B 1 144 ? 51.934 16.390 2.391 1.00 93.05 166 ASN B CA 1
ATOM 4120 C C . ASN B 1 144 ? 53.218 16.423 1.571 1.00 95.53 166 ASN B C 1
ATOM 4121 O O . ASN B 1 144 ? 53.575 17.458 0.999 1.00 95.63 166 ASN B O 1
ATOM 4126 N N . ALA B 1 145 ? 53.895 15.273 1.497 1.00 102.08 167 ALA B N 1
ATOM 4127 C CA . ALA B 1 145 ? 55.156 15.189 0.768 1.00 109.10 167 ALA B CA 1
ATOM 4128 C C . ALA B 1 145 ? 54.975 15.480 -0.715 1.00 119.04 167 ALA B C 1
ATOM 4129 O O . ALA B 1 145 ? 55.906 15.961 -1.371 1.00 128.11 167 ALA B O 1
ATOM 4131 N N . ALA B 1 146 ? 53.790 15.200 -1.261 1.00 120.64 168 ALA B N 1
ATOM 4132 C CA . ALA B 1 146 ? 53.586 15.355 -2.696 1.00 122.89 168 ALA B CA 1
ATOM 4133 C C . ALA B 1 146 ? 53.443 16.822 -3.085 1.00 117.41 168 ALA B C 1
ATOM 4134 O O . ALA B 1 146 ? 54.093 17.289 -4.027 1.00 118.34 168 ALA B O 1
ATOM 4136 N N . THR B 1 147 ? 52.602 17.570 -2.370 1.00 109.81 169 THR B N 1
ATOM 4137 C CA . THR B 1 147 ? 52.282 18.930 -2.797 1.00 100.33 169 THR B CA 1
ATOM 4138 C C . THR B 1 147 ? 53.182 19.982 -2.146 1.00 116.61 169 THR B C 1
ATOM 4139 O O . THR B 1 147 ? 53.940 20.666 -2.840 1.00 120.90 169 THR B O 1
ATOM 4143 N N . ASN B 1 148 ? 53.117 20.125 -0.822 1.00 98.50 170 ASN B N 1
ATOM 4144 C CA . ASN B 1 148 ? 53.793 21.225 -0.147 1.00 99.15 170 ASN B CA 1
ATOM 4145 C C . ASN B 1 148 ? 54.966 20.797 0.721 1.00 97.54 170 ASN B C 1
ATOM 4146 O O . ASN B 1 148 ? 55.932 21.554 0.835 1.00 98.41 170 ASN B O 1
ATOM 4151 N N . ALA B 1 149 ? 54.896 19.617 1.342 1.00 95.32 171 ALA B N 1
ATOM 4152 C CA . ALA B 1 149 ? 56.008 19.049 2.111 1.00 93.75 171 ALA B CA 1
ATOM 4153 C C . ALA B 1 149 ? 56.521 20.017 3.175 1.00 94.00 171 ALA B C 1
ATOM 4154 O O . ALA B 1 149 ? 57.710 20.041 3.496 1.00 93.77 171 ALA B O 1
ATOM 4156 N N . GLN B 1 150 ? 55.611 20.807 3.743 1.00 94.55 172 GLN B N 1
ATOM 4157 C CA . GLN B 1 150 ? 55.979 21.869 4.680 1.00 95.18 172 GLN B CA 1
ATOM 4158 C C . GLN B 1 150 ? 56.427 21.261 6.002 1.00 93.20 172 GLN B C 1
ATOM 4159 O O . GLN B 1 150 ? 55.607 20.880 6.840 1.00 91.99 172 GLN B O 1
ATOM 4165 N N . TYR B 1 151 ? 57.743 21.181 6.194 1.00 92.99 173 TYR B N 1
ATOM 4166 C CA . TYR B 1 151 ? 58.349 20.629 7.402 1.00 91.31 173 TYR B CA 1
ATOM 4167 C C . TYR B 1 151 ? 59.157 21.740 8.056 1.00 92.47 173 TYR B C 1
ATOM 4168 O O . TYR B 1 151 ? 60.254 22.070 7.595 1.00 102.35 173 TYR B O 1
ATOM 4177 N N . LEU B 1 152 ? 58.611 22.312 9.123 1.00 92.49 174 LEU B N 1
ATOM 4178 C CA . LEU B 1 152 ? 59.198 23.491 9.744 1.00 93.87 174 LEU B CA 1
ATOM 4179 C C . LEU B 1 152 ? 60.403 23.089 10.591 1.00 92.92 174 LEU B C 1
ATOM 4180 O O . LEU B 1 152 ? 60.346 22.100 11.327 1.00 91.01 174 LEU B O 1
ATOM 4185 N N . PHE B 1 153 ? 61.502 23.848 10.486 1.00 94.30 175 PHE B N 1
ATOM 4186 C CA . PHE B 1 153 ? 62.669 23.529 11.315 1.00 93.60 175 PHE B CA 1
ATOM 4187 C C . PHE B 1 153 ? 62.311 23.532 12.800 1.00 92.72 175 PHE B C 1
ATOM 4188 O O . PHE B 1 153 ? 61.351 24.170 13.238 1.00 93.26 175 PHE B O 1
ATOM 4196 N N . ALA B 1 154 ? 63.102 22.790 13.576 1.00 91.42 176 ALA B N 1
ATOM 4197 C CA . ALA B 1 154 ? 63.039 22.843 15.031 1.00 90.82 176 ALA B CA 1
ATOM 4198 C C . ALA B 1 154 ? 63.662 24.141 15.529 1.00 92.76 176 ALA B C 1
ATOM 4199 O O . ALA B 1 154 ? 64.421 24.799 14.815 1.00 94.28 176 ALA B O 1
ATOM 4201 N N . ASP B 1 155 ? 63.350 24.502 16.777 1.00 92.78 177 ASP B N 1
ATOM 4202 C CA . ASP B 1 155 ? 63.783 25.810 17.265 1.00 151.58 177 ASP B CA 1
ATOM 4203 C C . ASP B 1 155 ? 65.277 25.837 17.563 1.00 123.31 177 ASP B C 1
ATOM 4204 O O . ASP B 1 155 ? 65.921 26.872 17.380 1.00 109.99 177 ASP B O 1
ATOM 4209 N N . ARG B 1 156 ? 65.850 24.724 18.028 1.00 107.91 178 ARG B N 1
ATOM 4210 C CA . ARG B 1 156 ? 67.288 24.719 18.277 1.00 98.19 178 ARG B CA 1
ATOM 4211 C C . ARG B 1 156 ? 68.064 24.903 16.975 1.00 99.17 178 ARG B C 1
ATOM 4212 O O . ARG B 1 156 ? 69.022 25.687 16.909 1.00 102.88 178 ARG B O 1
ATOM 4220 N N . SER B 1 157 ? 67.622 24.243 15.903 1.00 94.12 179 SER B N 1
ATOM 4221 C CA . SER B 1 157 ? 68.335 24.336 14.632 1.00 95.06 179 SER B CA 1
ATOM 4222 C C . SER B 1 157 ? 68.064 25.671 13.940 1.00 97.29 179 SER B C 1
ATOM 4223 O O . SER B 1 157 ? 68.978 26.278 13.364 1.00 98.88 179 SER B O 1
ATOM 4226 N N . CYS B 1 158 ? 66.812 26.142 13.967 1.00 98.55 180 CYS B N 1
ATOM 4227 C CA . CYS B 1 158 ? 66.518 27.452 13.388 1.00 100.78 180 CYS B CA 1
ATOM 4228 C C . CYS B 1 158 ? 67.193 28.565 14.176 1.00 102.50 180 CYS B C 1
ATOM 4229 O O . CYS B 1 158 ? 67.528 29.612 13.612 1.00 104.59 180 CYS B O 1
ATOM 4232 N N . GLN B 1 159 ? 67.397 28.350 15.476 1.00 108.92 181 GLN B N 1
ATOM 4233 C CA . GLN B 1 159 ? 68.154 29.284 16.298 1.00 111.71 181 GLN B CA 1
ATOM 4234 C C . GLN B 1 159 ? 69.625 29.276 15.919 1.00 107.30 181 GLN B C 1
ATOM 4235 O O . GLN B 1 159 ? 70.293 30.315 15.962 1.00 132.87 181 GLN B O 1
ATOM 4241 N N . PHE B 1 160 ? 70.155 28.103 15.570 1.00 103.53 182 PHE B N 1
ATOM 4242 C CA . PHE B 1 160 ? 71.539 28.037 15.110 1.00 104.26 182 PHE B CA 1
ATOM 4243 C C . PHE B 1 160 ? 71.734 28.688 13.746 1.00 105.95 182 PHE B C 1
ATOM 4244 O O . PHE B 1 160 ? 72.794 29.275 13.488 1.00 107.58 182 PHE B O 1
ATOM 4252 N N . LEU B 1 161 ? 70.746 28.579 12.855 1.00 105.45 183 LEU B N 1
ATOM 4253 C CA . LEU B 1 161 ? 70.933 29.086 11.495 1.00 107.02 183 LEU B CA 1
ATOM 4254 C C . LEU B 1 161 ? 71.117 30.604 11.476 1.00 112.53 183 LEU B C 1
ATOM 4255 O O . LEU B 1 161 ? 71.951 31.125 10.721 1.00 111.29 183 LEU B O 1
ATOM 4260 N N . VAL B 1 162 ? 70.359 31.333 12.298 1.00 127.79 184 VAL B N 1
ATOM 4261 C CA . VAL B 1 162 ? 70.498 32.787 12.301 1.00 120.57 184 VAL B CA 1
ATOM 4262 C C . VAL B 1 162 ? 71.830 33.196 12.907 1.00 116.37 184 VAL B C 1
ATOM 4263 O O . VAL B 1 162 ? 72.448 34.166 12.466 1.00 125.46 184 VAL B O 1
ATOM 4267 N N . ASP B 1 163 ? 72.290 32.478 13.931 1.00 113.52 185 ASP B N 1
ATOM 4268 C CA . ASP B 1 163 ? 73.597 32.787 14.501 1.00 114.57 185 ASP B CA 1
ATOM 4269 C C . ASP B 1 163 ? 74.701 32.534 13.482 1.00 115.13 185 ASP B C 1
ATOM 4270 O O . ASP B 1 163 ? 75.691 33.280 13.416 1.00 117.36 185 ASP B O 1
ATOM 4275 N N . LEU B 1 164 ? 74.531 31.496 12.659 1.00 113.37 186 LEU B N 1
ATOM 4276 C CA . LEU B 1 164 ? 75.472 31.242 11.573 1.00 114.01 186 LEU B CA 1
ATOM 4277 C C . LEU B 1 164 ? 75.467 32.384 10.563 1.00 116.44 186 LEU B C 1
ATOM 4278 O O . LEU B 1 164 ? 76.525 32.905 10.193 1.00 118.63 186 LEU B O 1
ATOM 4283 N N . LEU B 1 165 ? 74.280 32.789 10.103 1.00 122.12 187 LEU B N 1
ATOM 4284 C CA . LEU B 1 165 ? 74.202 33.911 9.171 1.00 124.54 187 LEU B CA 1
ATOM 4285 C C . LEU B 1 165 ? 74.653 35.223 9.804 1.00 138.03 187 LEU B C 1
ATOM 4286 O O . LEU B 1 165 ? 75.019 36.153 9.080 1.00 148.61 187 LEU B O 1
ATOM 4291 N N . SER B 1 166 ? 74.634 35.309 11.134 1.00 134.42 188 SER B N 1
ATOM 4292 C CA . SER B 1 166 ? 75.053 36.513 11.840 1.00 135.17 188 SER B CA 1
ATOM 4293 C C . SER B 1 166 ? 76.568 36.633 11.875 1.00 142.62 188 SER B C 1
ATOM 4294 O O . SER B 1 166 ? 77.121 37.696 11.569 1.00 156.56 188 SER B O 1
ATOM 4297 N N . ALA B 1 167 ? 77.256 35.550 12.244 1.00 120.14 189 ALA B N 1
ATOM 4298 C CA . ALA B 1 167 ? 78.712 35.601 12.303 1.00 121.97 189 ALA B CA 1
ATOM 4299 C C . ALA B 1 167 ? 79.366 35.691 10.929 1.00 124.02 189 ALA B C 1
ATOM 4300 O O . ALA B 1 167 ? 80.576 35.936 10.856 1.00 126.15 189 ALA B O 1
ATOM 4302 N N . LEU B 1 168 ? 78.617 35.508 9.841 1.00 132.17 190 LEU B N 1
ATOM 4303 C CA . LEU B 1 168 ? 79.165 35.693 8.507 1.00 139.58 190 LEU B CA 1
ATOM 4304 C C . LEU B 1 168 ? 78.944 37.096 7.958 1.00 151.90 190 LEU B C 1
ATOM 4305 O O . LEU B 1 168 ? 79.578 37.463 6.963 1.00 150.23 190 LEU B O 1
ATOM 4310 N N . GLY B 1 169 ? 78.077 37.882 8.589 1.00 159.23 191 GLY B N 1
ATOM 4311 C CA . GLY B 1 169 ? 77.834 39.248 8.167 1.00 164.52 191 GLY B CA 1
ATOM 4312 C C . GLY B 1 169 ? 77.123 39.318 6.830 1.00 166.22 191 GLY B C 1
ATOM 4313 O O . GLY B 1 169 ? 77.617 39.939 5.885 1.00 172.24 191 GLY B O 1
ATOM 4314 N N . PHE B 1 170 ? 75.968 38.672 6.740 1.00 166.52 192 PHE B N 1
ATOM 4315 C CA . PHE B 1 170 ? 75.147 38.696 5.542 1.00 153.75 192 PHE B CA 1
ATOM 4316 C C . PHE B 1 170 ? 73.924 39.562 5.806 1.00 139.99 192 PHE B C 1
ATOM 4317 O O . PHE B 1 170 ? 73.333 39.501 6.891 1.00 138.19 192 PHE B O 1
ATOM 4325 N N . ARG B 1 171 ? 73.529 40.359 4.811 1.00 138.69 193 ARG B N 1
ATOM 4326 C CA . ARG B 1 171 ? 72.475 41.347 5.025 1.00 142.41 193 ARG B CA 1
ATOM 4327 C C . ARG B 1 171 ? 71.129 40.970 4.422 1.00 137.88 193 ARG B C 1
ATOM 4328 O O . ARG B 1 171 ? 70.092 41.353 4.969 1.00 138.37 193 ARG B O 1
ATOM 4333 N N . ARG B 1 172 ? 71.100 40.244 3.307 1.00 133.16 194 ARG B N 1
ATOM 4334 C CA . ARG B 1 172 ? 69.845 39.910 2.640 1.00 132.03 194 ARG B CA 1
ATOM 4335 C C . ARG B 1 172 ? 69.764 38.406 2.431 1.00 129.26 194 ARG B C 1
ATOM 4336 O O . ARG B 1 172 ? 70.630 37.813 1.780 1.00 129.55 194 ARG B O 1
ATOM 4344 N N . VAL B 1 173 ? 68.719 37.799 2.983 1.00 124.94 195 VAL B N 1
ATOM 4345 C CA . VAL B 1 173 ? 68.540 36.357 2.993 1.00 122.20 195 VAL B CA 1
ATOM 4346 C C . VAL B 1 173 ? 67.331 36.055 2.119 1.00 121.96 195 VAL B C 1
ATOM 4347 O O . VAL B 1 173 ? 66.185 36.284 2.521 1.00 121.68 195 VAL B O 1
ATOM 4351 N N . LEU B 1 174 ? 67.582 35.545 0.916 1.00 122.18 196 LEU B N 1
ATOM 4352 C CA . LEU B 1 174 ? 66.511 35.102 0.025 1.00 121.89 196 LEU B CA 1
ATOM 4353 C C . LEU B 1 174 ? 66.062 33.720 0.479 1.00 118.91 196 LEU B C 1
ATOM 4354 O O . LEU B 1 174 ? 66.546 32.692 0.002 1.00 117.75 196 LEU B O 1
ATOM 4359 N N . CYS B 1 175 ? 65.130 33.697 1.428 1.00 118.49 197 CYS B N 1
ATOM 4360 C CA . CYS B 1 175 ? 64.522 32.449 1.876 1.00 115.05 197 CYS B CA 1
ATOM 4361 C C . CYS B 1 175 ? 63.502 32.010 0.833 1.00 115.04 197 CYS B C 1
ATOM 4362 O O . CYS B 1 175 ? 62.431 32.611 0.712 1.00 115.97 197 CYS B O 1
ATOM 4365 N N . VAL B 1 176 ? 63.833 30.975 0.070 1.00 114.13 198 VAL B N 1
ATOM 4366 C CA . VAL B 1 176 ? 62.921 30.404 -0.913 1.00 120.76 198 VAL B CA 1
ATOM 4367 C C . VAL B 1 176 ? 62.387 29.097 -0.329 1.00 118.56 198 VAL B C 1
ATOM 4368 O O . VAL B 1 176 ? 63.055 28.059 -0.349 1.00 109.74 198 VAL B O 1
ATOM 4372 N N . GLY B 1 177 ? 61.174 29.160 0.212 1.00 110.59 199 GLY B N 1
ATOM 4373 C CA . GLY B 1 177 ? 60.591 28.027 0.901 1.00 108.06 199 GLY B CA 1
ATOM 4374 C C . GLY B 1 177 ? 61.124 27.822 2.301 1.00 107.38 199 GLY B C 1
ATOM 4375 O O . GLY B 1 177 ? 61.387 26.681 2.699 1.00 119.38 199 GLY B O 1
ATOM 4376 N N . THR B 1 178 ? 61.296 28.900 3.066 1.00 107.54 200 THR B N 1
ATOM 4377 C CA . THR B 1 178 ? 61.903 28.825 4.396 1.00 106.39 200 THR B CA 1
ATOM 4378 C C . THR B 1 178 ? 61.147 29.733 5.364 1.00 106.97 200 THR B C 1
ATOM 4379 O O . THR B 1 178 ? 61.698 30.709 5.882 1.00 108.28 200 THR B O 1
ATOM 4383 N N . PRO B 1 179 ? 59.869 29.430 5.639 1.00 106.10 201 PRO B N 1
ATOM 4384 C CA . PRO B 1 179 ? 59.069 30.357 6.463 1.00 106.95 201 PRO B CA 1
ATOM 4385 C C . PRO B 1 179 ? 59.628 30.599 7.855 1.00 106.43 201 PRO B C 1
ATOM 4386 O O . PRO B 1 179 ? 59.808 31.760 8.254 1.00 108.17 201 PRO B O 1
ATOM 4390 N N . ARG B 1 180 ? 59.893 29.530 8.615 1.00 104.18 202 ARG B N 1
ATOM 4391 C CA . ARG B 1 180 ? 60.264 29.709 10.016 1.00 103.67 202 ARG B CA 1
ATOM 4392 C C . ARG B 1 180 ? 61.540 30.535 10.141 1.00 105.18 202 ARG B C 1
ATOM 4393 O O . ARG B 1 180 ? 61.657 31.385 11.036 1.00 106.17 202 ARG B O 1
ATOM 4401 N N . LEU B 1 181 ? 62.495 30.321 9.233 1.00 105.53 203 LEU B N 1
ATOM 4402 C CA . LEU B 1 181 ? 63.694 31.150 9.218 1.00 107.20 203 LEU B CA 1
ATOM 4403 C C . LEU B 1 181 ? 63.354 32.602 8.912 1.00 126.28 203 LEU B C 1
ATOM 4404 O O . LEU B 1 181 ? 63.887 33.513 9.545 1.00 127.25 203 LEU B O 1
ATOM 4409 N N . HIS B 1 182 ? 62.486 32.835 7.925 1.00 133.36 204 HIS B N 1
ATOM 4410 C CA . HIS B 1 182 ? 62.085 34.197 7.580 1.00 122.47 204 HIS B CA 1
ATOM 4411 C C . HIS B 1 182 ? 61.570 34.947 8.806 1.00 113.73 204 HIS B C 1
ATOM 4412 O O . HIS B 1 182 ? 62.011 36.067 9.105 1.00 115.69 204 HIS B O 1
ATOM 4419 N N . GLU B 1 183 ? 60.656 34.321 9.551 1.00 120.00 205 GLU B N 1
ATOM 4420 C CA . GLU B 1 183 ? 60.068 34.993 10.707 1.00 112.56 205 GLU B CA 1
ATOM 4421 C C . GLU B 1 183 ? 61.072 35.164 11.839 1.00 112.45 205 GLU B C 1
ATOM 4422 O O . GLU B 1 183 ? 61.131 36.229 12.461 1.00 144.93 205 GLU B O 1
ATOM 4428 N N . LEU B 1 184 ? 61.855 34.123 12.142 1.00 111.35 206 LEU B N 1
ATOM 4429 C CA . LEU B 1 184 ? 62.847 34.256 13.203 1.00 111.33 206 LEU B CA 1
ATOM 4430 C C . LEU B 1 184 ? 63.904 35.291 12.829 1.00 113.64 206 LEU B C 1
ATOM 4431 O O . LEU B 1 184 ? 64.418 35.999 13.702 1.00 114.75 206 LEU B O 1
ATOM 4436 N N . ILE B 1 185 ? 64.187 35.436 11.533 1.00 120.82 207 ILE B N 1
ATOM 4437 C CA . ILE B 1 185 ? 65.133 36.441 11.062 1.00 126.32 207 ILE B CA 1
ATOM 4438 C C . ILE B 1 185 ? 64.580 37.839 11.282 1.00 132.34 207 ILE B C 1
ATOM 4439 O O . ILE B 1 185 ? 65.288 38.732 11.757 1.00 135.52 207 ILE B O 1
ATOM 4444 N N . LYS B 1 186 ? 63.311 38.056 10.926 1.00 118.77 208 LYS B N 1
ATOM 4445 C CA . LYS B 1 186 ? 62.726 39.376 11.151 1.00 121.14 208 LYS B CA 1
ATOM 4446 C C . LYS B 1 186 ? 62.633 39.697 12.639 1.00 121.13 208 LYS B C 1
ATOM 4447 O O . LYS B 1 186 ? 62.959 40.812 13.060 1.00 123.29 208 LYS B O 1
ATOM 4453 N N . LEU B 1 187 ? 62.215 38.726 13.454 1.00 118.80 209 LEU B N 1
ATOM 4454 C CA . LEU B 1 187 ? 62.067 38.968 14.885 1.00 118.78 209 LEU B CA 1
ATOM 4455 C C . LEU B 1 187 ? 63.404 39.075 15.608 1.00 119.07 209 LEU B C 1
ATOM 4456 O O . LEU B 1 187 ? 63.438 39.564 16.743 1.00 119.79 209 LEU B O 1
ATOM 4461 N N . THR B 1 188 ? 64.496 38.607 15.000 1.00 121.84 210 THR B N 1
ATOM 4462 C CA . THR B 1 188 ? 65.830 38.910 15.502 1.00 130.83 210 THR B CA 1
ATOM 4463 C C . THR B 1 188 ? 66.402 40.182 14.893 1.00 142.90 210 THR B C 1
ATOM 4464 O O . THR B 1 188 ? 67.365 40.738 15.435 1.00 148.96 210 THR B O 1
ATOM 4468 N N . ALA B 1 189 ? 65.831 40.646 13.782 1.00 147.19 211 ALA B N 1
ATOM 4469 C CA . ALA B 1 189 ? 66.161 41.938 13.202 1.00 144.19 211 ALA B CA 1
ATOM 4470 C C . ALA B 1 189 ? 65.291 43.059 13.750 1.00 152.06 211 ALA B C 1
ATOM 4471 O O . ALA B 1 189 ? 65.652 44.232 13.608 1.00 160.18 211 ALA B O 1
ATOM 4473 N N . SER B 1 190 ? 64.152 42.724 14.353 1.00 154.56 212 SER B N 1
ATOM 4474 C CA . SER B 1 190 ? 63.362 43.665 15.133 1.00 154.43 212 SER B CA 1
ATOM 4475 C C . SER B 1 190 ? 63.733 43.633 16.608 1.00 151.83 212 SER B C 1
ATOM 4476 O O . SER B 1 190 ? 63.160 44.394 17.397 1.00 145.68 212 SER B O 1
ATOM 4478 N N . GLY B 1 191 ? 64.673 42.769 16.987 1.00 156.81 213 GLY B N 1
ATOM 4479 C CA . GLY B 1 191 ? 65.118 42.637 18.358 1.00 160.66 213 GLY B CA 1
ATOM 4480 C C . GLY B 1 191 ? 66.155 43.678 18.722 1.00 164.66 213 GLY B C 1
ATOM 4481 O O . GLY B 1 191 ? 66.300 44.709 18.061 1.00 179.30 213 GLY B O 1
ATOM 4482 N N . ASP B 1 192 ? 66.903 43.383 19.791 1.00 167.69 214 ASP B N 1
ATOM 4483 C CA . ASP B 1 192 ? 67.867 44.341 20.329 1.00 176.21 214 ASP B CA 1
ATOM 4484 C C . ASP B 1 192 ? 68.891 44.769 19.282 1.00 175.05 214 ASP B C 1
ATOM 4485 O O . ASP B 1 192 ? 69.247 45.950 19.205 1.00 164.59 214 ASP B O 1
ATOM 4487 N N . LYS B 1 193 ? 69.380 43.825 18.477 1.00 174.14 215 LYS B N 1
ATOM 4488 C CA . LYS B 1 193 ? 70.396 44.140 17.479 1.00 168.69 215 LYS B CA 1
ATOM 4489 C C . LYS B 1 193 ? 69.906 45.217 16.519 1.00 176.77 215 LYS B C 1
ATOM 4490 O O . LYS B 1 193 ? 68.771 45.173 16.035 1.00 182.66 215 LYS B O 1
ATOM 4492 N N . LYS B 1 194 ? 70.770 46.193 16.251 1.00 187.44 216 LYS B N 1
ATOM 4493 C CA . LYS B 1 194 ? 70.479 47.247 15.288 1.00 187.68 216 LYS B CA 1
ATOM 4494 C C . LYS B 1 194 ? 70.907 46.875 13.876 1.00 189.17 216 LYS B C 1
ATOM 4495 O O . LYS B 1 194 ? 70.759 47.693 12.962 1.00 192.42 216 LYS B O 1
ATOM 4497 N N . SER B 1 195 ? 71.437 45.667 13.678 1.00 192.21 217 SER B N 1
ATOM 4498 C CA . SER B 1 195 ? 71.801 45.184 12.345 1.00 201.02 217 SER B CA 1
ATOM 4499 C C . SER B 1 195 ? 70.585 44.476 11.752 1.00 201.70 217 SER B C 1
ATOM 4500 O O . SER B 1 195 ? 70.450 43.251 11.800 1.00 197.49 217 SER B O 1
ATOM 4502 N N . ASN B 1 196 ? 69.684 45.274 11.182 1.00 196.57 218 ASN B N 1
ATOM 4503 C CA . ASN B 1 196 ? 68.442 44.740 10.632 1.00 182.76 218 ASN B CA 1
ATOM 4504 C C . ASN B 1 196 ? 68.719 43.995 9.331 1.00 192.28 218 ASN B C 1
ATOM 4505 O O . ASN B 1 196 ? 69.256 44.570 8.377 1.00 200.18 218 ASN B O 1
ATOM 4507 N N . ILE B 1 197 ? 68.342 42.722 9.291 1.00 179.20 219 ILE B N 1
ATOM 4508 C CA . ILE B 1 197 ? 68.634 41.835 8.170 1.00 174.28 219 ILE B CA 1
ATOM 4509 C C . ILE B 1 197 ? 67.362 41.658 7.351 1.00 157.50 219 ILE B C 1
ATOM 4510 O O . ILE B 1 197 ? 66.351 41.157 7.859 1.00 162.61 219 ILE B O 1
ATOM 4515 N N . LYS B 1 198 ? 67.406 42.065 6.084 1.00 138.71 220 LYS B N 1
ATOM 4516 C CA . LYS B 1 198 ? 66.240 41.970 5.218 1.00 138.73 220 LYS B CA 1
ATOM 4517 C C . LYS B 1 198 ? 66.075 40.551 4.687 1.00 136.20 220 LYS B C 1
ATOM 4518 O O . LYS B 1 198 ? 67.053 39.839 4.438 1.00 135.27 220 LYS B O 1
ATOM 4520 N N . SER B 1 199 ? 64.819 40.142 4.510 1.00 127.09 221 SER B N 1
ATOM 4521 C CA . SER B 1 199 ? 64.497 38.794 4.064 1.00 124.72 221 SER B CA 1
ATOM 4522 C C . SER B 1 199 ? 63.324 38.836 3.095 1.00 125.31 221 SER B C 1
ATOM 4523 O O . SER B 1 199 ? 62.381 39.609 3.283 1.00 126.49 221 SER B O 1
ATOM 4526 N N . LEU B 1 200 ? 63.391 37.999 2.060 1.00 125.67 222 LEU B N 1
ATOM 4527 C CA . LEU B 1 200 ? 62.340 37.896 1.055 1.00 126.46 222 LEU B CA 1
ATOM 4528 C C . LEU B 1 200 ? 61.940 36.435 0.924 1.00 123.53 222 LEU B C 1
ATOM 4529 O O . LEU B 1 200 ? 62.799 35.569 0.722 1.00 122.28 222 LEU B O 1
ATOM 4534 N N . LEU B 1 201 ? 60.640 36.169 1.019 1.00 121.72 223 LEU B N 1
ATOM 4535 C CA . LEU B 1 201 ? 60.108 34.810 1.015 1.00 119.23 223 LEU B CA 1
ATOM 4536 C C . LEU B 1 201 ? 59.388 34.556 -0.310 1.00 120.00 223 LEU B C 1
ATOM 4537 O O . LEU B 1 201 ? 58.347 35.161 -0.601 1.00 121.33 223 LEU B O 1
ATOM 4542 N N . LEU B 1 202 ? 59.973 33.681 -1.123 1.00 119.33 224 LEU B N 1
ATOM 4543 C CA . LEU B 1 202 ? 59.360 33.189 -2.349 1.00 119.74 224 LEU B CA 1
ATOM 4544 C C . LEU B 1 202 ? 58.712 31.850 -2.025 1.00 117.10 224 LEU B C 1
ATOM 4545 O O . LEU B 1 202 ? 59.407 30.919 -1.603 1.00 115.13 224 LEU B O 1
ATOM 4550 N N . ASP B 1 203 ? 57.397 31.735 -2.214 1.00 121.58 225 ASP B N 1
ATOM 4551 C CA . ASP B 1 203 ? 56.792 30.469 -1.812 1.00 120.78 225 ASP B CA 1
ATOM 4552 C C . ASP B 1 203 ? 55.513 30.221 -2.596 1.00 130.84 225 ASP B C 1
ATOM 4553 O O . ASP B 1 203 ? 54.924 31.139 -3.172 1.00 138.26 225 ASP B O 1
ATOM 4558 N N . ILE B 1 204 ? 55.092 28.954 -2.604 1.00 113.14 226 ILE B N 1
ATOM 4559 C CA . ILE B 1 204 ? 53.849 28.571 -3.262 1.00 113.44 226 ILE B CA 1
ATOM 4560 C C . ILE B 1 204 ? 52.666 28.600 -2.301 1.00 112.56 226 ILE B C 1
ATOM 4561 O O . ILE B 1 204 ? 51.513 28.693 -2.748 1.00 113.45 226 ILE B O 1
ATOM 4566 N N . ASP B 1 205 ? 52.916 28.538 -0.995 1.00 110.97 227 ASP B N 1
ATOM 4567 C CA . ASP B 1 205 ? 51.838 28.511 -0.015 1.00 110.08 227 ASP B CA 1
ATOM 4568 C C . ASP B 1 205 ? 51.176 29.882 0.019 1.00 124.99 227 ASP B C 1
ATOM 4569 O O . ASP B 1 205 ? 51.756 30.849 0.523 1.00 122.23 227 ASP B O 1
ATOM 4574 N N . PHE B 1 206 ? 49.965 29.972 -0.536 1.00 113.41 228 PHE B N 1
ATOM 4575 C CA . PHE B 1 206 ? 49.264 31.248 -0.574 1.00 115.76 228 PHE B CA 1
ATOM 4576 C C . PHE B 1 206 ? 48.878 31.744 0.813 1.00 115.27 228 PHE B C 1
ATOM 4577 O O . PHE B 1 206 ? 48.675 32.951 0.987 1.00 123.92 228 PHE B O 1
ATOM 4585 N N . ARG B 1 207 ? 48.778 30.844 1.798 1.00 112.82 229 ARG B N 1
ATOM 4586 C CA . ARG B 1 207 ? 48.437 31.248 3.159 1.00 112.33 229 ARG B CA 1
ATOM 4587 C C . ARG B 1 207 ? 49.355 32.351 3.668 1.00 113.50 229 ARG B C 1
ATOM 4588 O O . ARG B 1 207 ? 48.919 33.228 4.423 1.00 114.52 229 ARG B O 1
ATOM 4596 N N . TYR B 1 208 ? 50.622 32.331 3.258 1.00 113.52 230 TYR B N 1
ATOM 4597 C CA . TYR B 1 208 ? 51.602 33.294 3.739 1.00 114.58 230 TYR B CA 1
ATOM 4598 C C . TYR B 1 208 ? 51.475 34.664 3.087 1.00 117.60 230 TYR B C 1
ATOM 4599 O O . TYR B 1 208 ? 52.152 35.602 3.523 1.00 118.80 230 TYR B O 1
ATOM 4608 N N . SER B 1 209 ? 50.630 34.812 2.064 1.00 118.97 231 SER B N 1
ATOM 4609 C CA . SER B 1 209 ? 50.509 36.106 1.401 1.00 121.97 231 SER B CA 1
ATOM 4610 C C . SER B 1 209 ? 49.813 37.132 2.285 1.00 123.23 231 SER B C 1
ATOM 4611 O O . SER B 1 209 ? 50.043 38.336 2.134 1.00 125.58 231 SER B O 1
ATOM 4614 N N . GLN B 1 210 ? 48.974 36.677 3.217 1.00 121.79 232 GLN B N 1
ATOM 4615 C CA . GLN B 1 210 ? 48.112 37.577 3.972 1.00 123.10 232 GLN B CA 1
ATOM 4616 C C . GLN B 1 210 ? 48.846 38.354 5.059 1.00 123.49 232 GLN B C 1
ATOM 4617 O O . GLN B 1 210 ? 48.380 39.432 5.443 1.00 125.43 232 GLN B O 1
ATOM 4623 N N . PHE B 1 211 ? 49.973 37.843 5.562 1.00 121.83 233 PHE B N 1
ATOM 4624 C CA . PHE B 1 211 ? 50.655 38.448 6.701 1.00 122.01 233 PHE B CA 1
ATOM 4625 C C . PHE B 1 211 ? 51.980 39.108 6.336 1.00 123.29 233 PHE B C 1
ATOM 4626 O O . PHE B 1 211 ? 52.712 39.533 7.237 1.00 123.39 233 PHE B O 1
ATOM 4634 N N . TYR B 1 212 ? 52.318 39.197 5.053 1.00 124.34 234 TYR B N 1
ATOM 4635 C CA . TYR B 1 212 ? 53.550 39.852 4.636 1.00 126.09 234 TYR B CA 1
ATOM 4636 C C . TYR B 1 212 ? 53.270 40.747 3.439 1.00 128.52 234 TYR B C 1
ATOM 4637 O O . TYR B 1 212 ? 52.586 40.342 2.496 1.00 128.62 234 TYR B O 1
ATOM 4646 N N . MET B 1 213 ? 53.806 41.964 3.485 1.00 130.86 235 MET B N 1
ATOM 4647 C CA . MET B 1 213 ? 53.571 42.931 2.425 1.00 147.73 235 MET B CA 1
ATOM 4648 C C . MET B 1 213 ? 54.340 42.525 1.167 1.00 143.01 235 MET B C 1
ATOM 4649 O O . MET B 1 213 ? 54.987 41.475 1.106 1.00 131.79 235 MET B O 1
ATOM 4654 N N . GLU B 1 214 ? 54.269 43.378 0.143 1.00 136.62 236 GLU B N 1
ATOM 4655 C CA . GLU B 1 214 ? 54.912 43.091 -1.134 1.00 137.21 236 GLU B CA 1
ATOM 4656 C C . GLU B 1 214 ? 56.432 43.073 -1.045 1.00 136.97 236 GLU B C 1
ATOM 4657 O O . GLU B 1 214 ? 57.084 42.654 -2.008 1.00 137.07 236 GLU B O 1
ATOM 4660 N N . ASP B 1 215 ? 57.009 43.511 0.072 1.00 143.22 237 ASP B N 1
ATOM 4661 C CA . ASP B 1 215 ? 58.453 43.519 0.255 1.00 137.19 237 ASP B CA 1
ATOM 4662 C C . ASP B 1 215 ? 58.974 42.241 0.900 1.00 134.00 237 ASP B C 1
ATOM 4663 O O . ASP B 1 215 ? 60.170 42.161 1.201 1.00 133.64 237 ASP B O 1
ATOM 4668 N N . SER B 1 216 ? 58.115 41.241 1.122 1.00 138.25 238 SER B N 1
ATOM 4669 C CA . SER B 1 216 ? 58.538 40.045 1.837 1.00 131.03 238 SER B CA 1
ATOM 4670 C C . SER B 1 216 ? 57.962 38.740 1.306 1.00 128.96 238 SER B C 1
ATOM 4671 O O . SER B 1 216 ? 58.256 37.689 1.884 1.00 145.35 238 SER B O 1
ATOM 4674 N N . PHE B 1 217 ? 57.162 38.755 0.241 1.00 127.15 239 PHE B N 1
ATOM 4675 C CA . PHE B 1 217 ? 56.613 37.502 -0.257 1.00 125.29 239 PHE B CA 1
ATOM 4676 C C . PHE B 1 217 ? 56.211 37.643 -1.716 1.00 127.06 239 PHE B C 1
ATOM 4677 O O . PHE B 1 217 ? 55.650 38.665 -2.119 1.00 137.98 239 PHE B O 1
ATOM 4685 N N . CYS B 1 218 ? 56.496 36.599 -2.489 1.00 125.94 240 CYS B N 1
ATOM 4686 C CA . CYS B 1 218 ? 55.887 36.414 -3.801 1.00 127.11 240 CYS B CA 1
ATOM 4687 C C . CYS B 1 218 ? 55.314 35.010 -3.924 1.00 124.79 240 CYS B C 1
ATOM 4688 O O . CYS B 1 218 ? 55.976 34.016 -3.588 1.00 122.60 240 CYS B O 1
ATOM 4691 N N . HIS B 1 219 ? 54.069 34.947 -4.394 1.00 128.10 241 HIS B N 1
ATOM 4692 C CA . HIS B 1 219 ? 53.462 33.682 -4.785 1.00 133.17 241 HIS B CA 1
ATOM 4693 C C . HIS B 1 219 ? 54.257 33.126 -5.952 1.00 146.09 241 HIS B C 1
ATOM 4694 O O . HIS B 1 219 ? 54.202 33.655 -7.067 1.00 162.48 241 HIS B O 1
ATOM 4701 N N . TYR B 1 220 ? 54.998 32.059 -5.691 1.00 139.07 242 TYR B N 1
ATOM 4702 C CA . TYR B 1 220 ? 56.091 31.651 -6.552 1.00 135.09 242 TYR B CA 1
ATOM 4703 C C . TYR B 1 220 ? 56.138 30.138 -6.649 1.00 129.03 242 TYR B C 1
ATOM 4704 O O . TYR B 1 220 ? 55.995 29.440 -5.641 1.00 137.08 242 TYR B O 1
ATOM 4713 N N . ASN B 1 221 ? 56.334 29.636 -7.861 1.00 126.88 243 ASN B N 1
ATOM 4714 C CA . ASN B 1 221 ? 56.578 28.219 -8.072 1.00 124.95 243 ASN B CA 1
ATOM 4715 C C . ASN B 1 221 ? 58.069 28.007 -8.298 1.00 131.34 243 ASN B C 1
ATOM 4716 O O . ASN B 1 221 ? 58.667 28.633 -9.179 1.00 134.34 243 ASN B O 1
ATOM 4721 N N . MET B 1 222 ? 58.659 27.135 -7.487 1.00 128.62 244 MET B N 1
ATOM 4722 C CA . MET B 1 222 ? 60.073 26.805 -7.538 1.00 134.27 244 MET B CA 1
ATOM 4723 C C . MET B 1 222 ? 60.431 25.917 -8.721 1.00 135.92 244 MET B C 1
ATOM 4724 O O . MET B 1 222 ? 61.619 25.764 -9.023 1.00 145.42 244 MET B O 1
ATOM 4729 N N . PHE B 1 223 ? 59.438 25.333 -9.393 1.00 137.98 245 PHE B N 1
ATOM 4730 C CA . PHE B 1 223 ? 59.670 24.371 -10.468 1.00 144.22 245 PHE B CA 1
ATOM 4731 C C . PHE B 1 223 ? 59.882 25.064 -11.813 1.00 144.55 245 PHE B C 1
ATOM 4732 O O . PHE B 1 223 ? 60.924 24.887 -12.452 1.00 156.28 245 PHE B O 1
ATOM 4740 N N . ASN B 1 224 ? 58.902 25.852 -12.257 1.00 147.00 246 ASN B N 1
ATOM 4741 C CA . ASN B 1 224 ? 58.958 26.527 -13.546 1.00 143.17 246 ASN B CA 1
ATOM 4742 C C . ASN B 1 224 ? 59.301 28.008 -13.431 1.00 145.26 246 ASN B C 1
ATOM 4743 O O . ASN B 1 224 ? 59.250 28.721 -14.439 1.00 147.24 246 ASN B O 1
ATOM 4748 N N . HIS B 1 225 ? 59.652 28.482 -12.234 1.00 144.19 247 HIS B N 1
ATOM 4749 C CA . HIS B 1 225 ? 60.000 29.884 -11.999 1.00 143.41 247 HIS B CA 1
ATOM 4750 C C . HIS B 1 225 ? 58.862 30.802 -12.452 1.00 149.86 247 HIS B C 1
ATOM 4751 O O . HIS B 1 225 ? 59.031 31.698 -13.282 1.00 164.49 247 HIS B O 1
ATOM 4758 N N . HIS B 1 226 ? 57.683 30.553 -11.889 1.00 142.82 248 HIS B N 1
ATOM 4759 C CA . HIS B 1 226 ? 56.449 31.221 -12.288 1.00 150.67 248 HIS B CA 1
ATOM 4760 C C . HIS B 1 226 ? 55.946 32.073 -11.128 1.00 157.14 248 HIS B C 1
ATOM 4761 O O . HIS B 1 226 ? 55.577 31.542 -10.075 1.00 160.68 248 HIS B O 1
ATOM 4768 N N . PHE B 1 227 ? 55.930 33.388 -11.326 1.00 139.65 249 PHE B N 1
ATOM 4769 C CA . PHE B 1 227 ? 55.400 34.320 -10.339 1.00 139.84 249 PHE B CA 1
ATOM 4770 C C . PHE B 1 227 ? 53.918 34.548 -10.616 1.00 140.86 249 PHE B C 1
ATOM 4771 O O . PHE B 1 227 ? 53.543 34.941 -11.726 1.00 143.27 249 PHE B O 1
ATOM 4779 N N . PHE B 1 228 ? 53.082 34.307 -9.608 1.00 139.04 250 PHE B N 1
ATOM 4780 C CA . PHE B 1 228 ? 51.639 34.460 -9.747 1.00 139.82 250 PHE B CA 1
ATOM 4781 C C . PHE B 1 228 ? 51.187 35.914 -9.723 1.00 142.44 250 PHE B C 1
ATOM 4782 O O . PHE B 1 228 ? 49.984 36.172 -9.836 1.00 143.40 250 PHE B O 1
ATOM 4790 N N . ASP B 1 229 ? 52.113 36.864 -9.577 1.00 156.91 251 ASP B N 1
ATOM 4791 C CA . ASP B 1 229 ? 51.766 38.276 -9.516 1.00 158.95 251 ASP B CA 1
ATOM 4792 C C . ASP B 1 229 ? 52.149 39.056 -10.765 1.00 159.85 251 ASP B C 1
ATOM 4793 O O . ASP B 1 229 ? 51.589 40.133 -10.993 1.00 149.76 251 ASP B O 1
ATOM 4798 N N . GLY B 1 230 ? 53.081 38.551 -11.570 1.00 163.07 252 GLY B N 1
ATOM 4799 C CA . GLY B 1 230 ? 53.497 39.248 -12.772 1.00 168.22 252 GLY B CA 1
ATOM 4800 C C . GLY B 1 230 ? 54.954 39.655 -12.754 1.00 164.38 252 GLY B C 1
ATOM 4801 O O . GLY B 1 230 ? 55.747 39.122 -11.972 1.00 163.19 252 GLY B O 1
ATOM 4802 N N . LYS B 1 231 ? 55.324 40.603 -13.619 1.00 157.80 253 LYS B N 1
ATOM 4803 C CA . LYS B 1 231 ? 56.707 41.065 -13.670 1.00 159.04 253 LYS B CA 1
ATOM 4804 C C . LYS B 1 231 ? 57.005 42.094 -12.587 1.00 159.44 253 LYS B C 1
ATOM 4805 O O . LYS B 1 231 ? 58.152 42.194 -12.123 1.00 159.16 253 LYS B O 1
ATOM 4807 N N . THR B 1 232 ? 55.989 42.861 -12.182 1.00 167.49 254 THR B N 1
ATOM 4808 C CA . THR B 1 232 ? 56.187 43.895 -11.170 1.00 166.43 254 THR B CA 1
ATOM 4809 C C . THR B 1 232 ? 56.711 43.300 -9.869 1.00 160.49 254 THR B C 1
ATOM 4810 O O . THR B 1 232 ? 57.605 43.871 -9.233 1.00 163.16 254 THR B O 1
ATOM 4814 N N . ALA B 1 233 ? 56.175 42.149 -9.463 1.00 153.46 255 ALA B N 1
ATOM 4815 C CA . ALA B 1 233 ? 56.679 41.474 -8.274 1.00 150.23 255 ALA B CA 1
ATOM 4816 C C . ALA B 1 233 ? 57.918 40.636 -8.560 1.00 167.16 255 ALA B C 1
ATOM 4817 O O . ALA B 1 233 ? 58.657 40.309 -7.625 1.00 173.63 255 ALA B O 1
ATOM 4819 N N . LEU B 1 234 ? 58.152 40.273 -9.823 1.00 164.85 256 LEU B N 1
ATOM 4820 C CA . LEU B 1 234 ? 59.383 39.573 -10.184 1.00 161.50 256 LEU B CA 1
ATOM 4821 C C . LEU B 1 234 ? 60.600 40.461 -9.954 1.00 161.77 256 LEU B C 1
ATOM 4822 O O . LEU B 1 234 ? 61.646 40.005 -9.463 1.00 163.04 256 LEU B O 1
ATOM 4827 N N . GLU B 1 235 ? 60.488 41.742 -10.298 1.00 154.66 257 GLU B N 1
ATOM 4828 C CA . GLU B 1 235 ? 61.626 42.617 -10.040 1.00 156.66 257 GLU B CA 1
ATOM 4829 C C . GLU B 1 235 ? 61.780 42.946 -8.563 1.00 155.07 257 GLU B C 1
ATOM 4830 O O . GLU B 1 235 ? 62.877 43.338 -8.150 1.00 155.84 257 GLU B O 1
ATOM 4836 N N . VAL B 1 236 ? 60.725 42.764 -7.761 1.00 149.73 258 VAL B N 1
ATOM 4837 C CA . VAL B 1 236 ? 60.854 42.913 -6.315 1.00 147.89 258 VAL B CA 1
ATOM 4838 C C . VAL B 1 236 ? 61.965 42.021 -5.787 1.00 145.47 258 VAL B C 1
ATOM 4839 O O . VAL B 1 236 ? 62.642 42.368 -4.814 1.00 145.08 258 VAL B O 1
ATOM 4843 N N . CYS B 1 237 ? 62.193 40.877 -6.434 1.00 160.08 259 CYS B N 1
ATOM 4844 C CA . CYS B 1 237 ? 63.298 39.994 -6.085 1.00 154.09 259 CYS B CA 1
ATOM 4845 C C . CYS B 1 237 ? 64.531 40.201 -6.950 1.00 154.78 259 CYS B C 1
ATOM 4846 O O . CYS B 1 237 ? 65.652 40.019 -6.461 1.00 156.97 259 CYS B O 1
ATOM 4848 N N . ARG B 1 238 ? 64.367 40.580 -8.221 1.00 152.31 260 ARG B N 1
ATOM 4849 C CA . ARG B 1 238 ? 65.550 40.809 -9.052 1.00 154.07 260 ARG B CA 1
ATOM 4850 C C . ARG B 1 238 ? 66.391 41.967 -8.520 1.00 161.92 260 ARG B C 1
ATOM 4851 O O . ARG B 1 238 ? 67.601 41.822 -8.294 1.00 166.48 260 ARG B O 1
ATOM 4859 N N . ALA B 1 239 ? 65.774 43.139 -8.341 1.00 154.19 261 ALA B N 1
ATOM 4860 C CA . ALA B 1 239 ? 66.484 44.258 -7.736 1.00 156.39 261 ALA B CA 1
ATOM 4861 C C . ALA B 1 239 ? 66.835 43.985 -6.282 1.00 153.63 261 ALA B C 1
ATOM 4862 O O . ALA B 1 239 ? 67.779 44.580 -5.767 1.00 155.00 261 ALA B O 1
ATOM 4864 N N . PHE B 1 240 ? 66.108 43.080 -5.621 1.00 150.85 262 PHE B N 1
ATOM 4865 C CA . PHE B 1 240 ? 66.490 42.633 -4.287 1.00 147.96 262 PHE B CA 1
ATOM 4866 C C . PHE B 1 240 ? 67.795 41.848 -4.320 1.00 147.05 262 PHE B C 1
ATOM 4867 O O . PHE B 1 240 ? 68.525 41.826 -3.326 1.00 145.99 262 PHE B O 1
ATOM 4875 N N . LEU B 1 241 ? 68.084 41.176 -5.436 1.00 156.76 263 LEU B N 1
ATOM 4876 C CA . LEU B 1 241 ? 69.370 40.502 -5.600 1.00 159.11 263 LEU B CA 1
ATOM 4877 C C . LEU B 1 241 ? 70.457 41.474 -6.043 1.00 161.60 263 LEU B C 1
ATOM 4878 O O . LEU B 1 241 ? 71.605 41.374 -5.598 1.00 163.18 263 LEU B O 1
ATOM 4883 N N . GLN B 1 242 ? 70.111 42.415 -6.918 1.00 156.80 264 GLN B N 1
ATOM 4884 C CA . GLN B 1 242 ? 71.042 43.449 -7.355 1.00 157.70 264 GLN B CA 1
ATOM 4885 C C . GLN B 1 242 ? 71.249 44.545 -6.315 1.00 158.90 264 GLN B C 1
ATOM 4886 O O . GLN B 1 242 ? 72.077 45.435 -6.531 1.00 162.40 264 GLN B O 1
ATOM 4892 N N . GLU B 1 243 ? 70.511 44.503 -5.208 1.00 156.27 265 GLU B N 1
ATOM 4893 C CA . GLU B 1 243 ? 70.635 45.501 -4.156 1.00 157.28 265 GLU B CA 1
ATOM 4894 C C . GLU B 1 243 ? 72.019 45.435 -3.527 1.00 157.48 265 GLU B C 1
ATOM 4895 O O . GLU B 1 243 ? 72.509 44.352 -3.192 1.00 154.64 265 GLU B O 1
ATOM 4901 N N . ASP B 1 244 ? 72.655 46.600 -3.385 1.00 161.01 266 ASP B N 1
ATOM 4902 C CA . ASP B 1 244 ? 73.998 46.729 -2.824 1.00 161.97 266 ASP B CA 1
ATOM 4903 C C . ASP B 1 244 ? 75.041 45.978 -3.647 1.00 162.48 266 ASP B C 1
ATOM 4904 O O . ASP B 1 244 ? 76.144 45.707 -3.160 1.00 162.33 266 ASP B O 1
ATOM 4909 N N . LYS B 1 245 ? 74.698 45.648 -4.894 1.00 163.22 267 LYS B N 1
ATOM 4910 C CA . LYS B 1 245 ? 75.600 44.961 -5.823 1.00 164.08 267 LYS B CA 1
ATOM 4911 C C . LYS B 1 245 ? 76.009 43.590 -5.293 1.00 160.13 267 LYS B C 1
ATOM 4912 O O . LYS B 1 245 ? 77.136 43.132 -5.502 1.00 160.77 267 LYS B O 1
ATOM 4914 N N . GLY B 1 246 ? 75.086 42.930 -4.599 1.00 156.15 268 GLY B N 1
ATOM 4915 C CA . GLY B 1 246 ? 75.265 41.555 -4.192 1.00 152.25 268 GLY B CA 1
ATOM 4916 C C . GLY B 1 246 ? 76.032 41.334 -2.907 1.00 150.47 268 GLY B C 1
ATOM 4917 O O . GLY B 1 246 ? 76.283 40.175 -2.550 1.00 147.35 268 GLY B O 1
ATOM 4918 N N . GLU B 1 247 ? 76.415 42.392 -2.199 1.00 152.98 269 GLU B N 1
ATOM 4919 C CA . GLU B 1 247 ? 77.135 42.229 -0.944 1.00 151.42 269 GLU B CA 1
ATOM 4920 C C . GLU B 1 247 ? 76.159 41.867 0.172 1.00 147.58 269 GLU B C 1
ATOM 4921 O O . GLU B 1 247 ? 75.119 42.513 0.339 1.00 151.79 269 GLU B O 1
ATOM 4927 N N . GLY B 1 248 ? 76.481 40.808 0.913 1.00 143.60 270 GLY B N 1
ATOM 4928 C CA . GLY B 1 248 ? 75.658 40.396 2.034 1.00 139.97 270 GLY B CA 1
ATOM 4929 C C . GLY B 1 248 ? 74.430 39.585 1.683 1.00 137.24 270 GLY B C 1
ATOM 4930 O O . GLY B 1 248 ? 73.450 39.601 2.438 1.00 135.22 270 GLY B O 1
ATOM 4931 N N . ILE B 1 249 ? 74.451 38.863 0.563 1.00 157.60 271 ILE B N 1
ATOM 4932 C CA . ILE B 1 249 ? 73.327 38.043 0.120 1.00 149.00 271 ILE B CA 1
ATOM 4933 C C . ILE B 1 249 ? 73.655 36.578 0.361 1.00 142.72 271 ILE B C 1
ATOM 4934 O O . ILE B 1 249 ? 74.689 36.081 -0.104 1.00 134.04 271 ILE B O 1
ATOM 4939 N N . ILE B 1 250 ? 72.769 35.884 1.071 1.00 129.04 272 ILE B N 1
ATOM 4940 C CA . ILE B 1 250 ? 72.844 34.437 1.226 1.00 125.75 272 ILE B CA 1
ATOM 4941 C C . ILE B 1 250 ? 71.465 33.865 0.923 1.00 124.86 272 ILE B C 1
ATOM 4942 O O . ILE B 1 250 ? 70.471 34.268 1.539 1.00 137.78 272 ILE B O 1
ATOM 4947 N N . MET B 1 251 ? 71.400 32.950 -0.041 1.00 124.13 273 MET B N 1
ATOM 4948 C CA . MET B 1 251 ? 70.149 32.322 -0.456 1.00 122.65 273 MET B CA 1
ATOM 4949 C C . MET B 1 251 ? 70.005 30.996 0.281 1.00 121.87 273 MET B C 1
ATOM 4950 O O . MET B 1 251 ? 70.783 30.064 0.054 1.00 125.97 273 MET B O 1
ATOM 4955 N N . VAL B 1 252 ? 69.009 30.912 1.158 1.00 115.22 274 VAL B N 1
ATOM 4956 C CA . VAL B 1 252 ? 68.768 29.731 1.979 1.00 111.67 274 VAL B CA 1
ATOM 4957 C C . VAL B 1 252 ? 67.545 29.014 1.425 1.00 110.62 274 VAL B C 1
ATOM 4958 O O . VAL B 1 252 ? 66.455 29.595 1.349 1.00 111.32 274 VAL B O 1
ATOM 4962 N N . THR B 1 253 ? 67.724 27.750 1.049 1.00 109.08 275 THR B N 1
ATOM 4963 C CA . THR B 1 253 ? 66.690 26.955 0.406 1.00 108.32 275 THR B CA 1
ATOM 4964 C C . THR B 1 253 ? 66.406 25.697 1.216 1.00 118.31 275 THR B C 1
ATOM 4965 O O . THR B 1 253 ? 67.266 25.200 1.949 1.00 121.91 275 THR B O 1
ATOM 4969 N N . ASP B 1 254 ? 65.180 25.190 1.076 1.00 104.03 276 ASP B N 1
ATOM 4970 C CA . ASP B 1 254 ? 64.784 23.910 1.664 1.00 101.14 276 ASP B CA 1
ATOM 4971 C C . ASP B 1 254 ? 63.634 23.340 0.847 1.00 101.36 276 ASP B C 1
ATOM 4972 O O . ASP B 1 254 ? 62.498 23.243 1.320 1.00 100.41 276 ASP B O 1
ATOM 4977 N N . PRO B 1 255 ? 63.900 22.940 -0.393 1.00 102.75 277 PRO B N 1
ATOM 4978 C CA . PRO B 1 255 ? 62.821 22.509 -1.286 1.00 103.42 277 PRO B CA 1
ATOM 4979 C C . PRO B 1 255 ? 62.322 21.126 -0.914 1.00 100.99 277 PRO B C 1
ATOM 4980 O O . PRO B 1 255 ? 63.010 20.379 -0.201 1.00 98.98 277 PRO B O 1
ATOM 4984 N N . PRO B 1 256 ? 61.131 20.748 -1.376 1.00 109.64 278 PRO B N 1
ATOM 4985 C CA . PRO B 1 256 ? 60.639 19.385 -1.123 1.00 99.41 278 PRO B CA 1
ATOM 4986 C C . PRO B 1 256 ? 61.555 18.344 -1.748 1.00 107.04 278 PRO B C 1
ATOM 4987 O O . PRO B 1 256 ? 61.729 18.294 -2.968 1.00 107.08 278 PRO B O 1
ATOM 4991 N N . PHE B 1 257 ? 62.157 17.518 -0.890 1.00 110.87 279 PHE B N 1
ATOM 4992 C CA . PHE B 1 257 ? 62.956 16.394 -1.366 1.00 112.25 279 PHE B CA 1
ATOM 4993 C C . PHE B 1 257 ? 62.144 15.468 -2.260 1.00 121.20 279 PHE B C 1
ATOM 4994 O O . PHE B 1 257 ? 62.687 14.878 -3.201 1.00 124.97 279 PHE B O 1
ATOM 5002 N N . GLY B 1 258 ? 60.849 15.326 -1.982 1.00 124.18 280 GLY B N 1
ATOM 5003 C CA . GLY B 1 258 ? 60.007 14.447 -2.774 1.00 129.80 280 GLY B CA 1
ATOM 5004 C C . GLY B 1 258 ? 59.673 15.077 -4.110 1.00 140.74 280 GLY B C 1
ATOM 5005 O O . GLY B 1 258 ? 59.323 16.260 -4.185 1.00 152.86 280 GLY B O 1
ATOM 5006 N N . GLY B 1 259 ? 59.788 14.288 -5.174 1.00 148.77 281 GLY B N 1
ATOM 5007 C CA . GLY B 1 259 ? 59.475 14.773 -6.502 1.00 154.68 281 GLY B CA 1
ATOM 5008 C C . GLY B 1 259 ? 60.663 14.814 -7.439 1.00 153.80 281 GLY B C 1
ATOM 5009 O O . GLY B 1 259 ? 61.349 13.805 -7.631 1.00 155.48 281 GLY B O 1
ATOM 5010 N N . LEU B 1 260 ? 60.918 15.982 -8.024 1.00 149.11 282 LEU B N 1
ATOM 5011 C CA . LEU B 1 260 ? 61.933 16.152 -9.054 1.00 147.82 282 LEU B CA 1
ATOM 5012 C C . LEU B 1 260 ? 62.997 17.134 -8.582 1.00 145.07 282 LEU B C 1
ATOM 5013 O O . LEU B 1 260 ? 62.696 18.092 -7.863 1.00 146.56 282 LEU B O 1
ATOM 5018 N N . VAL B 1 261 ? 64.240 16.895 -8.999 1.00 141.15 283 VAL B N 1
ATOM 5019 C CA . VAL B 1 261 ? 65.355 17.747 -8.619 1.00 140.61 283 VAL B CA 1
ATOM 5020 C C . VAL B 1 261 ? 65.967 18.481 -9.812 1.00 146.64 283 VAL B C 1
ATOM 5021 O O . VAL B 1 261 ? 66.566 19.547 -9.624 1.00 150.95 283 VAL B O 1
ATOM 5025 N N . GLU B 1 262 ? 65.822 17.959 -11.031 1.00 146.92 284 GLU B N 1
ATOM 5026 C CA . GLU B 1 262 ? 66.396 18.624 -12.201 1.00 143.78 284 GLU B CA 1
ATOM 5027 C C . GLU B 1 262 ? 65.748 19.980 -12.486 1.00 139.80 284 GLU B C 1
ATOM 5028 O O . GLU B 1 262 ? 66.481 20.990 -12.561 1.00 139.22 284 GLU B O 1
ATOM 5034 N N . PRO B 1 263 ? 64.419 20.097 -12.632 1.00 135.78 285 PRO B N 1
ATOM 5035 C CA . PRO B 1 263 ? 63.828 21.438 -12.795 1.00 137.46 285 PRO B CA 1
ATOM 5036 C C . PRO B 1 263 ? 64.135 22.367 -11.635 1.00 136.42 285 PRO B C 1
ATOM 5037 O O . PRO B 1 263 ? 64.153 23.597 -11.818 1.00 138.36 285 PRO B O 1
ATOM 5041 N N . LEU B 1 264 ? 64.404 21.814 -10.450 1.00 130.71 286 LEU B N 1
ATOM 5042 C CA . LEU B 1 264 ? 64.749 22.639 -9.300 1.00 131.86 286 LEU B CA 1
ATOM 5043 C C . LEU B 1 264 ? 66.046 23.397 -9.548 1.00 130.60 286 LEU B C 1
ATOM 5044 O O . LEU B 1 264 ? 66.098 24.626 -9.417 1.00 139.02 286 LEU B O 1
ATOM 5049 N N . ALA B 1 265 ? 67.113 22.672 -9.894 1.00 130.19 287 ALA B N 1
ATOM 5050 C CA . ALA B 1 265 ? 68.384 23.331 -10.174 1.00 141.88 287 ALA B CA 1
ATOM 5051 C C . ALA B 1 265 ? 68.275 24.255 -11.378 1.00 145.45 287 ALA B C 1
ATOM 5052 O O . ALA B 1 265 ? 68.974 25.274 -11.442 1.00 140.25 287 ALA B O 1
ATOM 5054 N N . ILE B 1 266 ? 67.387 23.933 -12.325 1.00 143.21 288 ILE B N 1
ATOM 5055 C CA . ILE B 1 266 ? 67.135 24.847 -13.443 1.00 145.91 288 ILE B CA 1
ATOM 5056 C C . ILE B 1 266 ? 66.672 26.211 -12.926 1.00 150.93 288 ILE B C 1
ATOM 5057 O O . ILE B 1 266 ? 67.268 27.261 -13.221 1.00 156.10 288 ILE B O 1
ATOM 5062 N N . THR B 1 267 ? 65.599 26.210 -12.134 1.00 136.34 289 THR B N 1
ATOM 5063 C CA . THR B 1 267 ? 65.074 27.468 -11.604 1.00 136.95 289 THR B CA 1
ATOM 5064 C C . THR B 1 267 ? 66.092 28.158 -10.694 1.00 136.81 289 THR B C 1
ATOM 5065 O O . THR B 1 267 ? 66.229 29.391 -10.716 1.00 138.92 289 THR B O 1
ATOM 5069 N N . PHE B 1 268 ? 66.824 27.376 -9.896 1.00 137.95 290 PHE B N 1
ATOM 5070 C CA . PHE B 1 268 ? 67.843 27.949 -9.021 1.00 138.58 290 PHE B CA 1
ATOM 5071 C C . PHE B 1 268 ? 68.896 28.702 -9.833 1.00 141.25 290 PHE B C 1
ATOM 5072 O O . PHE B 1 268 ? 69.307 29.818 -9.471 1.00 142.75 290 PHE B O 1
ATOM 5080 N N . LYS B 1 269 ? 69.335 28.107 -10.947 1.00 141.64 291 LYS B N 1
ATOM 5081 C CA . LYS B 1 269 ? 70.262 28.793 -11.840 1.00 143.86 291 LYS B CA 1
ATOM 5082 C C . LYS B 1 269 ? 69.654 30.069 -12.397 1.00 145.43 291 LYS B C 1
ATOM 5083 O O . LYS B 1 269 ? 70.371 31.050 -12.619 1.00 148.17 291 LYS B O 1
ATOM 5085 N N . LYS B 1 270 ? 68.340 30.078 -12.640 1.00 147.19 292 LYS B N 1
ATOM 5086 C CA . LYS B 1 270 ? 67.722 31.317 -13.120 1.00 152.63 292 LYS B CA 1
ATOM 5087 C C . LYS B 1 270 ? 67.770 32.421 -12.058 1.00 147.06 292 LYS B C 1
ATOM 5088 O O . LYS B 1 270 ? 67.975 33.602 -12.384 1.00 149.81 292 LYS B O 1
ATOM 5094 N N . LEU B 1 271 ? 67.581 32.062 -10.784 1.00 150.24 293 LEU B N 1
ATOM 5095 C CA . LEU B 1 271 ? 67.759 33.055 -9.719 1.00 155.10 293 LEU B CA 1
ATOM 5096 C C . LEU B 1 271 ? 69.183 33.611 -9.713 1.00 152.96 293 LEU B C 1
ATOM 5097 O O . LEU B 1 271 ? 69.396 34.831 -9.591 1.00 145.75 293 LEU B O 1
ATOM 5102 N N . ILE B 1 272 ? 70.179 32.728 -9.829 1.00 140.43 294 ILE B N 1
ATOM 5103 C CA . ILE B 1 272 ? 71.558 33.222 -9.872 1.00 142.65 294 ILE B CA 1
ATOM 5104 C C . ILE B 1 272 ? 71.777 34.116 -11.091 1.00 146.92 294 ILE B C 1
ATOM 5105 O O . ILE B 1 272 ? 72.530 35.104 -11.032 1.00 149.52 294 ILE B O 1
ATOM 5110 N N . ALA B 1 273 ? 71.113 33.797 -12.204 1.00 145.88 295 ALA B N 1
ATOM 5111 C CA . ALA B 1 273 ? 71.195 34.640 -13.392 1.00 149.93 295 ALA B CA 1
ATOM 5112 C C . ALA B 1 273 ? 70.694 36.046 -13.102 1.00 151.68 295 ALA B C 1
ATOM 5113 O O . ALA B 1 273 ? 71.308 37.032 -13.525 1.00 155.14 295 ALA B O 1
ATOM 5115 N N . MET B 1 274 ? 69.576 36.159 -12.385 1.00 150.23 296 MET B N 1
ATOM 5116 C CA . MET B 1 274 ? 69.097 37.495 -12.034 1.00 151.89 296 MET B CA 1
ATOM 5117 C C . MET B 1 274 ? 70.052 38.195 -11.071 1.00 152.42 296 MET B C 1
ATOM 5118 O O . MET B 1 274 ? 70.095 39.431 -11.033 1.00 155.09 296 MET B O 1
ATOM 5123 N N . TRP B 1 275 ? 70.816 37.434 -10.283 1.00 152.00 297 TRP B N 1
ATOM 5124 C CA . TRP B 1 275 ? 71.790 38.077 -9.397 1.00 152.69 297 TRP B CA 1
ATOM 5125 C C . TRP B 1 275 ? 73.061 38.533 -10.113 1.00 156.33 297 TRP B C 1
ATOM 5126 O O . TRP B 1 275 ? 73.761 39.415 -9.601 1.00 158.14 297 TRP B O 1
ATOM 5137 N N . LYS B 1 276 ? 73.369 37.981 -11.290 1.00 167.56 298 LYS B N 1
ATOM 5138 C CA . LYS B 1 276 ? 74.697 38.191 -11.863 1.00 173.97 298 LYS B CA 1
ATOM 5139 C C . LYS B 1 276 ? 74.860 39.493 -12.649 1.00 167.82 298 LYS B C 1
ATOM 5140 O O . LYS B 1 276 ? 76.000 39.921 -12.863 1.00 170.68 298 LYS B O 1
ATOM 5142 N N . GLU B 1 277 ? 73.776 40.135 -13.086 1.00 170.31 299 GLU B N 1
ATOM 5143 C CA . GLU B 1 277 ? 73.916 41.297 -13.958 1.00 174.88 299 GLU B CA 1
ATOM 5144 C C . GLU B 1 277 ? 74.569 42.471 -13.235 1.00 178.67 299 GLU B C 1
ATOM 5145 O O . GLU B 1 277 ? 74.475 42.616 -12.013 1.00 177.43 299 GLU B O 1
ATOM 5151 N N . GLY B 1 278 ? 75.233 43.319 -14.018 1.00 186.17 300 GLY B N 1
ATOM 5152 C CA . GLY B 1 278 ? 75.914 44.475 -13.472 1.00 189.45 300 GLY B CA 1
ATOM 5153 C C . GLY B 1 278 ? 77.297 44.190 -12.939 1.00 191.32 300 GLY B C 1
ATOM 5154 O O . GLY B 1 278 ? 77.726 44.836 -11.979 1.00 193.93 300 GLY B O 1
ATOM 5155 N N . GLN B 1 279 ? 78.011 43.238 -13.535 1.00 199.14 301 GLN B N 1
ATOM 5156 C CA . GLN B 1 279 ? 79.331 42.838 -13.056 1.00 199.20 301 GLN B CA 1
ATOM 5157 C C . GLN B 1 279 ? 80.199 42.500 -14.260 1.00 202.21 301 GLN B C 1
ATOM 5158 O O . GLN B 1 279 ? 79.954 41.500 -14.943 1.00 200.79 301 GLN B O 1
ATOM 5160 N N . SER B 1 280 ? 81.205 43.334 -14.524 1.00 209.44 302 SER B N 1
ATOM 5161 C CA . SER B 1 280 ? 82.155 43.046 -15.599 1.00 214.93 302 SER B CA 1
ATOM 5162 C C . SER B 1 280 ? 83.252 42.110 -15.102 1.00 214.79 302 SER B C 1
ATOM 5163 O O . SER B 1 280 ? 83.325 40.946 -15.507 1.00 208.72 302 SER B O 1
ATOM 5165 N N . GLN B 1 281 ? 84.116 42.610 -14.219 1.00 219.21 303 GLN B N 1
ATOM 5166 C CA . GLN B 1 281 ? 85.118 41.771 -13.578 1.00 217.80 303 GLN B CA 1
ATOM 5167 C C . GLN B 1 281 ? 84.586 41.069 -12.336 1.00 220.26 303 GLN B C 1
ATOM 5168 O O . GLN B 1 281 ? 85.141 40.038 -11.937 1.00 222.52 303 GLN B O 1
ATOM 5174 N N . ASP B 1 282 ? 83.521 41.595 -11.726 1.00 218.12 304 ASP B N 1
ATOM 5175 C CA . ASP B 1 282 ? 82.944 40.963 -10.546 1.00 218.12 304 ASP B CA 1
ATOM 5176 C C . ASP B 1 282 ? 82.162 39.702 -10.889 1.00 219.58 304 ASP B C 1
ATOM 5177 O O . ASP B 1 282 ? 81.890 38.895 -9.994 1.00 214.97 304 ASP B O 1
ATOM 5179 N N . ASP B 1 283 ? 81.790 39.517 -12.158 1.00 221.41 305 ASP B N 1
ATOM 5180 C CA . ASP B 1 283 ? 81.118 38.288 -12.561 1.00 218.03 305 ASP B CA 1
ATOM 5181 C C . ASP B 1 283 ? 82.096 37.132 -12.709 1.00 214.88 305 ASP B C 1
ATOM 5182 O O . ASP B 1 283 ? 81.732 35.980 -12.448 1.00 214.88 305 ASP B O 1
ATOM 5184 N N . SER B 1 284 ? 83.331 37.415 -13.122 1.00 210.92 306 SER B N 1
ATOM 5185 C CA . SER B 1 284 ? 84.353 36.386 -13.238 1.00 210.63 306 SER B CA 1
ATOM 5186 C C . SER B 1 284 ? 84.996 36.036 -11.903 1.00 217.83 306 SER B C 1
ATOM 5187 O O . SER B 1 284 ? 85.744 35.054 -11.834 1.00 218.24 306 SER B O 1
ATOM 5189 N N . HIS B 1 285 ? 84.714 36.796 -10.846 1.00 221.06 307 HIS B N 1
ATOM 5190 C CA . HIS B 1 285 ? 85.424 36.651 -9.582 1.00 216.36 307 HIS B CA 1
ATOM 5191 C C . HIS B 1 285 ? 84.674 35.836 -8.538 1.00 204.38 307 HIS B C 1
ATOM 5192 O O . HIS B 1 285 ? 85.314 35.126 -7.756 1.00 199.33 307 HIS B O 1
ATOM 5199 N N . LYS B 1 286 ? 83.344 35.909 -8.493 1.00 197.03 308 LYS B N 1
ATOM 5200 C CA . LYS B 1 286 ? 82.605 35.322 -7.384 1.00 190.96 308 LYS B CA 1
ATOM 5201 C C . LYS B 1 286 ? 81.341 34.631 -7.877 1.00 182.57 308 LYS B C 1
ATOM 5202 O O . LYS B 1 286 ? 80.877 34.848 -8.999 1.00 192.72 308 LYS B O 1
ATOM 5204 N N . GLU B 1 287 ? 80.790 33.791 -7.002 1.00 155.57 309 GLU B N 1
ATOM 5205 C CA . GLU B 1 287 ? 79.538 33.085 -7.222 1.00 150.82 309 GLU B CA 1
ATOM 5206 C C . GLU B 1 287 ? 78.588 33.389 -6.068 1.00 148.01 309 GLU B C 1
ATOM 5207 O O . GLU B 1 287 ? 79.010 33.784 -4.978 1.00 147.36 309 GLU B O 1
ATOM 5213 N N . LEU B 1 288 ? 77.299 33.207 -6.322 1.00 139.63 310 LEU B N 1
ATOM 5214 C CA . LEU B 1 288 ? 76.265 33.514 -5.337 1.00 137.25 310 LEU B CA 1
ATOM 5215 C C . LEU B 1 288 ? 76.364 32.589 -4.128 1.00 133.31 310 LEU B C 1
ATOM 5216 O O . LEU B 1 288 ? 76.279 31.365 -4.290 1.00 131.07 310 LEU B O 1
ATOM 5221 N N . PRO B 1 289 ? 76.548 33.115 -2.915 1.00 132.45 311 PRO B N 1
ATOM 5222 C CA . PRO B 1 289 ? 76.552 32.250 -1.725 1.00 128.63 311 PRO B CA 1
ATOM 5223 C C . PRO B 1 289 ? 75.166 31.672 -1.477 1.00 125.63 311 PRO B C 1
ATOM 5224 O O . PRO B 1 289 ? 74.174 32.403 -1.431 1.00 126.06 311 PRO B O 1
ATOM 5228 N N . ILE B 1 290 ? 75.100 30.350 -1.315 1.00 113.69 312 ILE B N 1
ATOM 5229 C CA . ILE B 1 290 ? 73.827 29.639 -1.231 1.00 110.16 312 ILE B CA 1
ATOM 5230 C C . ILE B 1 290 ? 73.906 28.570 -0.148 1.00 115.94 312 ILE B C 1
ATOM 5231 O O . ILE B 1 290 ? 74.875 27.804 -0.090 1.00 124.30 312 ILE B O 1
ATOM 5236 N N . PHE B 1 291 ? 72.883 28.519 0.707 1.00 102.74 313 PHE B N 1
ATOM 5237 C CA . PHE B 1 291 ? 72.677 27.432 1.665 1.00 98.34 313 PHE B CA 1
ATOM 5238 C C . PHE B 1 291 ? 71.547 26.559 1.132 1.00 95.85 313 PHE B C 1
ATOM 5239 O O . PHE B 1 291 ? 70.375 26.930 1.229 1.00 96.06 313 PHE B O 1
ATOM 5247 N N . TRP B 1 292 ? 71.881 25.398 0.571 1.00 94.70 314 TRP B N 1
ATOM 5248 C CA . TRP B 1 292 ? 70.872 24.445 0.126 1.00 92.45 314 TRP B CA 1
ATOM 5249 C C . TRP B 1 292 ? 70.750 23.380 1.209 1.00 97.82 314 TRP B C 1
ATOM 5250 O O . TRP B 1 292 ? 71.674 22.592 1.424 1.00 105.57 314 TRP B O 1
ATOM 5261 N N . ILE B 1 293 ? 69.624 23.371 1.908 1.00 86.36 315 ILE B N 1
ATOM 5262 C CA . ILE B 1 293 ? 69.386 22.420 2.986 1.00 91.18 315 ILE B CA 1
ATOM 5263 C C . ILE B 1 293 ? 68.608 21.245 2.410 1.00 82.03 315 ILE B C 1
ATOM 5264 O O . ILE B 1 293 ? 67.503 21.420 1.885 1.00 95.17 315 ILE B O 1
ATOM 5269 N N . PHE B 1 294 ? 69.183 20.048 2.495 1.00 81.05 316 PHE B N 1
ATOM 5270 C CA . PHE B 1 294 ? 68.628 18.904 1.784 1.00 81.19 316 PHE B CA 1
ATOM 5271 C C . PHE B 1 294 ? 69.115 17.634 2.467 1.00 80.08 316 PHE B C 1
ATOM 5272 O O . PHE B 1 294 ? 70.111 17.666 3.197 1.00 77.86 316 PHE B O 1
ATOM 5280 N N . PRO B 1 295 ? 68.419 16.511 2.283 1.00 80.15 317 PRO B N 1
ATOM 5281 C CA . PRO B 1 295 ? 68.919 15.247 2.838 1.00 83.24 317 PRO B CA 1
ATOM 5282 C C . PRO B 1 295 ? 70.269 14.878 2.242 1.00 80.43 317 PRO B C 1
ATOM 5283 O O . PRO B 1 295 ? 70.566 15.177 1.083 1.00 81.34 317 PRO B O 1
ATOM 5287 N N . TYR B 1 296 ? 71.089 14.212 3.061 1.00 76.65 318 TYR B N 1
ATOM 5288 C CA . TYR B 1 296 ? 72.484 13.973 2.699 1.00 76.65 318 TYR B CA 1
ATOM 5289 C C . TYR B 1 296 ? 72.606 13.167 1.410 1.00 81.84 318 TYR B C 1
ATOM 5290 O O . TYR B 1 296 ? 73.494 13.427 0.588 1.00 84.46 318 TYR B O 1
ATOM 5299 N N . PHE B 1 297 ? 71.716 12.193 1.208 1.00 83.76 319 PHE B N 1
ATOM 5300 C CA . PHE B 1 297 ? 71.886 11.246 0.113 1.00 85.93 319 PHE B CA 1
ATOM 5301 C C . PHE B 1 297 ? 71.652 11.863 -1.258 1.00 87.24 319 PHE B C 1
ATOM 5302 O O . PHE B 1 297 ? 72.015 11.242 -2.262 1.00 103.99 319 PHE B O 1
ATOM 5310 N N . PHE B 1 298 ? 71.061 13.052 -1.332 1.00 90.99 320 PHE B N 1
ATOM 5311 C CA . PHE B 1 298 ? 70.965 13.762 -2.601 1.00 104.38 320 PHE B CA 1
ATOM 5312 C C . PHE B 1 298 ? 72.272 14.429 -3.009 1.00 110.22 320 PHE B C 1
ATOM 5313 O O . PHE B 1 298 ? 72.307 15.085 -4.057 1.00 128.11 320 PHE B O 1
ATOM 5321 N N . GLU B 1 299 ? 73.334 14.271 -2.210 1.00 98.84 321 GLU B N 1
ATOM 5322 C CA . GLU B 1 299 ? 74.623 14.884 -2.522 1.00 100.68 321 GLU B CA 1
ATOM 5323 C C . GLU B 1 299 ? 75.042 14.591 -3.958 1.00 110.29 321 GLU B C 1
ATOM 5324 O O . GLU B 1 299 ? 75.335 15.511 -4.735 1.00 121.74 321 GLU B O 1
ATOM 5330 N N . SER B 1 300 ? 75.035 13.306 -4.332 1.00 106.10 322 SER B N 1
ATOM 5331 C CA . SER B 1 300 ? 75.429 12.901 -5.680 1.00 113.95 322 SER B CA 1
ATOM 5332 C C . SER B 1 300 ? 74.714 13.711 -6.755 1.00 118.88 322 SER B C 1
ATOM 5333 O O . SER B 1 300 ? 75.324 14.090 -7.762 1.00 124.78 322 SER B O 1
ATOM 5336 N N . ARG B 1 301 ? 73.422 13.991 -6.559 1.00 121.02 323 ARG B N 1
ATOM 5337 C CA . ARG B 1 301 ? 72.712 14.814 -7.534 1.00 126.21 323 ARG B CA 1
ATOM 5338 C C . ARG B 1 301 ? 73.099 16.284 -7.395 1.00 120.75 323 ARG B C 1
ATOM 5339 O O . ARG B 1 301 ? 73.495 16.923 -8.381 1.00 123.70 323 ARG B O 1
ATOM 5347 N N . ILE B 1 302 ? 73.038 16.814 -6.167 1.00 117.55 324 ILE B N 1
ATOM 5348 C CA . ILE B 1 302 ? 73.246 18.245 -5.945 1.00 107.17 324 ILE B CA 1
ATOM 5349 C C . ILE B 1 302 ? 74.581 18.683 -6.534 1.00 106.24 324 ILE B C 1
ATOM 5350 O O . ILE B 1 302 ? 74.644 19.557 -7.408 1.00 109.85 324 ILE B O 1
ATOM 5355 N N . CYS B 1 303 ? 75.664 18.027 -6.105 1.00 103.46 325 CYS B N 1
ATOM 5356 C CA . CYS B 1 303 ? 76.998 18.444 -6.515 1.00 123.48 325 CYS B CA 1
ATOM 5357 C C . CYS B 1 303 ? 77.174 18.386 -8.025 1.00 135.16 325 CYS B C 1
ATOM 5358 O O . CYS B 1 303 ? 78.040 19.079 -8.569 1.00 142.67 325 CYS B O 1
ATOM 5361 N N . GLN B 1 304 ? 76.381 17.569 -8.724 1.00 137.86 326 GLN B N 1
ATOM 5362 C CA . GLN B 1 304 ? 76.514 17.528 -10.175 1.00 149.27 326 GLN B CA 1
ATOM 5363 C C . GLN B 1 304 ? 76.174 18.882 -10.782 1.00 140.78 326 GLN B C 1
ATOM 5364 O O . GLN B 1 304 ? 76.892 19.385 -11.651 1.00 143.49 326 GLN B O 1
ATOM 5370 N N . PHE B 1 305 ? 75.091 19.501 -10.318 1.00 128.06 327 PHE B N 1
ATOM 5371 C CA . PHE B 1 305 ? 74.691 20.777 -10.895 1.00 137.29 327 PHE B CA 1
ATOM 5372 C C . PHE B 1 305 ? 75.545 21.925 -10.370 1.00 144.08 327 PHE B C 1
ATOM 5373 O O . PHE B 1 305 ? 75.881 22.846 -11.124 1.00 157.95 327 PHE B O 1
ATOM 5381 N N . PHE B 1 306 ? 75.923 21.880 -9.091 1.00 131.07 328 PHE B N 1
ATOM 5382 C CA . PHE B 1 306 ? 76.767 22.899 -8.468 1.00 127.23 328 PHE B CA 1
ATOM 5383 C C . PHE B 1 306 ? 77.973 22.204 -7.849 1.00 131.49 328 PHE B C 1
ATOM 5384 O O . PHE B 1 306 ? 77.965 21.868 -6.653 1.00 136.05 328 PHE B O 1
ATOM 5386 N N . PRO B 1 307 ? 79.033 21.959 -8.628 1.00 129.63 329 PRO B N 1
ATOM 5387 C CA . PRO B 1 307 ? 80.177 21.198 -8.098 1.00 131.90 329 PRO B CA 1
ATOM 5388 C C . PRO B 1 307 ? 80.947 21.911 -7.002 1.00 132.00 329 PRO B C 1
ATOM 5389 O O . PRO B 1 307 ? 81.648 21.242 -6.234 1.00 143.05 329 PRO B O 1
ATOM 5393 N N . SER B 1 308 ? 80.846 23.234 -6.899 1.00 114.62 330 SER B N 1
ATOM 5394 C CA . SER B 1 308 ? 81.564 23.962 -5.860 1.00 114.47 330 SER B CA 1
ATOM 5395 C C . SER B 1 308 ? 80.889 23.871 -4.498 1.00 110.17 330 SER B C 1
ATOM 5396 O O . SER B 1 308 ? 81.367 24.498 -3.546 1.00 110.14 330 SER B O 1
ATOM 5399 N N . PHE B 1 309 ? 79.801 23.115 -4.382 1.00 106.45 331 PHE B N 1
ATOM 5400 C CA . PHE B 1 309 ? 79.108 22.939 -3.115 1.00 110.22 331 PHE B CA 1
ATOM 5401 C C . PHE B 1 309 ? 79.669 21.722 -2.392 1.00 106.78 331 PHE B C 1
ATOM 5402 O O . PHE B 1 309 ? 80.087 20.744 -3.018 1.00 102.66 331 PHE B O 1
ATOM 5410 N N . GLN B 1 310 ? 79.669 21.782 -1.062 1.00 93.92 332 GLN B N 1
ATOM 5411 C CA . GLN B 1 310 ? 79.989 20.607 -0.265 1.00 90.36 332 GLN B CA 1
ATOM 5412 C C . GLN B 1 310 ? 79.120 20.600 0.985 1.00 87.54 332 GLN B C 1
ATOM 5413 O O . GLN B 1 310 ? 78.412 21.566 1.288 1.00 118.41 332 GLN B O 1
ATOM 5419 N N . MET B 1 311 ? 79.186 19.490 1.714 1.00 85.76 333 MET B N 1
ATOM 5420 C CA . MET B 1 311 ? 78.261 19.186 2.796 1.00 87.00 333 MET B CA 1
ATOM 5421 C C . MET B 1 311 ? 78.967 19.291 4.139 1.00 92.38 333 MET B C 1
ATOM 5422 O O . MET B 1 311 ? 80.076 18.771 4.302 1.00 111.44 333 MET B O 1
ATOM 5427 N N . LEU B 1 312 ? 78.320 19.941 5.102 1.00 80.56 334 LEU B N 1
ATOM 5428 C CA . LEU B 1 312 ? 78.831 19.906 6.466 1.00 89.10 334 LEU B CA 1
ATOM 5429 C C . LEU B 1 312 ? 78.058 18.888 7.303 1.00 92.84 334 LEU B C 1
ATOM 5430 O O . LEU B 1 312 ? 76.974 18.430 6.932 1.00 97.99 334 LEU B O 1
ATOM 5435 N N . ASP B 1 313 ? 78.640 18.534 8.449 1.00 96.70 335 ASP B N 1
ATOM 5436 C CA A ASP B 1 313 ? 78.142 17.448 9.283 0.43 86.13 335 ASP B CA 1
ATOM 5437 C CA B ASP B 1 313 ? 78.140 17.448 9.284 0.57 85.94 335 ASP B CA 1
ATOM 5438 C C . ASP B 1 313 ? 77.056 17.882 10.263 1.00 85.20 335 ASP B C 1
ATOM 5439 O O . ASP B 1 313 ? 76.675 17.091 11.131 1.00 77.92 335 ASP B O 1
ATOM 5448 N N . TYR B 1 314 ? 76.545 19.106 10.151 1.00 84.60 336 TYR B N 1
ATOM 5449 C CA . TYR B 1 314 ? 75.515 19.551 11.082 1.00 83.75 336 TYR B CA 1
ATOM 5450 C C . TYR B 1 314 ? 74.176 18.926 10.708 1.00 79.34 336 TYR B C 1
ATOM 5451 O O . TYR B 1 314 ? 73.705 19.079 9.576 1.00 81.44 336 TYR B O 1
ATOM 5460 N N . GLN B 1 315 ? 73.562 18.236 11.665 1.00 78.58 337 GLN B N 1
ATOM 5461 C CA . GLN B 1 315 ? 72.275 17.573 11.467 1.00 77.97 337 GLN B CA 1
ATOM 5462 C C . GLN B 1 315 ? 71.171 18.579 11.766 1.00 81.74 337 GLN B C 1
ATOM 5463 O O . GLN B 1 315 ? 70.798 18.777 12.925 1.00 78.50 337 GLN B O 1
ATOM 5469 N N . VAL B 1 316 ? 70.641 19.222 10.725 1.00 84.85 338 VAL B N 1
ATOM 5470 C CA . VAL B 1 316 ? 69.578 20.202 10.923 1.00 80.31 338 VAL B CA 1
ATOM 5471 C C . VAL B 1 316 ? 68.322 19.493 11.417 1.00 74.36 338 VAL B C 1
ATOM 5472 O O . VAL B 1 316 ? 67.629 18.807 10.656 1.00 82.14 338 VAL B O 1
ATOM 5476 N N . ASP B 1 317 ? 68.036 19.643 12.707 1.00 74.94 339 ASP B N 1
ATOM 5477 C CA . ASP B 1 317 ? 66.869 19.018 13.308 1.00 74.24 339 ASP B CA 1
ATOM 5478 C C . ASP B 1 317 ? 65.591 19.685 12.810 1.00 77.98 339 ASP B C 1
ATOM 5479 O O . ASP B 1 317 ? 65.577 20.865 12.449 1.00 98.63 339 ASP B O 1
ATOM 5484 N N . TYR B 1 318 ? 64.510 18.913 12.785 1.00 74.36 340 TYR B N 1
ATOM 5485 C CA . TYR B 1 318 ? 63.203 19.398 12.367 1.00 75.38 340 TYR B CA 1
ATOM 5486 C C . TYR B 1 318 ? 62.195 19.214 13.495 1.00 76.11 340 TYR B C 1
ATOM 5487 O O . TYR B 1 318 ? 62.440 18.507 14.475 1.00 75.57 340 TYR B O 1
ATOM 5496 N N . ASP B 1 319 ? 61.047 19.872 13.343 1.00 77.62 341 ASP B N 1
ATOM 5497 C CA . ASP B 1 319 ? 59.935 19.696 14.268 1.00 78.60 341 ASP B CA 1
ATOM 5498 C C . ASP B 1 319 ? 59.051 18.525 13.856 1.00 76.93 341 ASP B C 1
ATOM 5499 O O . ASP B 1 319 ? 58.637 17.728 14.705 1.00 76.78 341 ASP B O 1
ATOM 5504 N N . ASN B 1 320 ? 58.753 18.418 12.563 1.00 76.07 342 ASN B N 1
ATOM 5505 C CA A ASN B 1 320 ? 58.054 17.260 12.024 0.45 74.69 342 ASN B CA 1
ATOM 5506 C CA B ASN B 1 320 ? 58.025 17.283 12.011 0.55 74.73 342 ASN B CA 1
ATOM 5507 C C . ASN B 1 320 ? 58.533 17.041 10.598 1.00 73.56 342 ASN B C 1
ATOM 5508 O O . ASN B 1 320 ? 58.522 17.963 9.778 1.00 84.00 342 ASN B O 1
ATOM 5517 N N . HIS B 1 321 ? 58.975 15.820 10.315 1.00 86.07 343 HIS B N 1
ATOM 5518 C CA . HIS B 1 321 ? 59.565 15.513 9.023 1.00 80.27 343 HIS B CA 1
ATOM 5519 C C . HIS B 1 321 ? 59.179 14.102 8.610 1.00 76.78 343 HIS B C 1
ATOM 5520 O O . HIS B 1 321 ? 59.154 13.189 9.440 1.00 85.07 343 HIS B O 1
ATOM 5527 N N . ALA B 1 322 ? 58.875 13.932 7.322 1.00 77.68 344 ALA B N 1
ATOM 5528 C CA . ALA B 1 322 ? 58.493 12.623 6.810 1.00 78.48 344 ALA B CA 1
ATOM 5529 C C . ALA B 1 322 ? 59.664 11.650 6.761 1.00 79.89 344 ALA B C 1
ATOM 5530 O O . ALA B 1 322 ? 59.442 10.439 6.658 1.00 80.93 344 ALA B O 1
ATOM 5532 N N . LEU B 1 323 ? 60.901 12.147 6.838 1.00 73.54 345 LEU B N 1
ATOM 5533 C CA . LEU B 1 323 ? 62.068 11.277 6.738 1.00 73.93 345 LEU B CA 1
ATOM 5534 C C . LEU B 1 323 ? 62.394 10.577 8.049 1.00 75.44 345 LEU B C 1
ATOM 5535 O O . LEU B 1 323 ? 62.867 9.435 8.031 1.00 97.03 345 LEU B O 1
ATOM 5540 N N . TYR B 1 324 ? 62.159 11.228 9.184 1.00 82.68 346 TYR B N 1
ATOM 5541 C CA . TYR B 1 324 ? 62.495 10.637 10.470 1.00 84.62 346 TYR B CA 1
ATOM 5542 C C . TYR B 1 324 ? 61.566 11.192 11.538 1.00 95.39 346 TYR B C 1
ATOM 5543 O O . TYR B 1 324 ? 61.164 12.357 11.480 1.00 95.09 346 TYR B O 1
ATOM 5552 N N . LYS B 1 325 ? 61.229 10.347 12.509 1.00 99.18 347 LYS B N 1
ATOM 5553 C CA . LYS B 1 325 ? 60.405 10.731 13.645 1.00 105.76 347 LYS B CA 1
ATOM 5554 C C . LYS B 1 325 ? 61.235 10.576 14.911 1.00 121.58 347 LYS B C 1
ATOM 5555 O O . LYS B 1 325 ? 61.885 9.543 15.106 1.00 125.24 347 LYS B O 1
ATOM 5561 N N . HIS B 1 326 ? 61.216 11.597 15.762 1.00 130.26 348 HIS B N 1
ATOM 5562 C CA . HIS B 1 326 ? 62.025 11.600 16.978 1.00 127.64 348 HIS B CA 1
ATOM 5563 C C . HIS B 1 326 ? 61.579 10.534 17.977 1.00 126.74 348 HIS B C 1
ATOM 5564 O O . HIS B 1 326 ? 60.674 9.744 17.705 1.00 124.06 348 HIS B O 1
ATOM 5571 N N . ARG B 1 331 ? 64.848 10.603 19.185 1.00 114.72 353 ARG B N 1
ATOM 5572 C CA . ARG B 1 331 ? 65.676 9.404 19.225 1.00 115.76 353 ARG B CA 1
ATOM 5573 C C . ARG B 1 331 ? 66.423 9.209 17.909 1.00 117.79 353 ARG B C 1
ATOM 5574 O O . ARG B 1 331 ? 67.654 9.178 17.882 1.00 118.44 353 ARG B O 1
ATOM 5576 N N . LYS B 1 332 ? 65.669 9.077 16.820 1.00 119.58 354 LYS B N 1
ATOM 5577 C CA . LYS B 1 332 ? 66.271 8.899 15.507 1.00 113.99 354 LYS B CA 1
ATOM 5578 C C . LYS B 1 332 ? 67.025 10.156 15.086 1.00 109.86 354 LYS B C 1
ATOM 5579 O O . LYS B 1 332 ? 66.709 11.271 15.512 1.00 116.33 354 LYS B O 1
ATOM 5581 N N . GLN B 1 333 ? 68.032 9.965 14.240 1.00 93.11 355 GLN B N 1
ATOM 5582 C CA . GLN B 1 333 ? 68.870 11.062 13.780 1.00 95.30 355 GLN B CA 1
ATOM 5583 C C . GLN B 1 333 ? 68.281 11.712 12.534 1.00 99.46 355 GLN B C 1
ATOM 5584 O O . GLN B 1 333 ? 67.551 11.082 11.764 1.00 114.27 355 GLN B O 1
ATOM 5590 N N . SER B 1 334 ? 68.614 12.988 12.343 1.00 85.41 356 SER B N 1
ATOM 5591 C CA . SER B 1 334 ? 68.126 13.737 11.191 1.00 76.28 356 SER B CA 1
ATOM 5592 C C . SER B 1 334 ? 69.036 13.503 9.992 1.00 74.68 356 SER B C 1
ATOM 5593 O O . SER B 1 334 ? 70.254 13.684 10.103 1.00 71.50 356 SER B O 1
ATOM 5596 N N . PRO B 1 335 ? 68.488 13.097 8.844 1.00 66.81 357 PRO B N 1
ATOM 5597 C CA . PRO B 1 335 ? 69.324 12.897 7.653 1.00 67.06 357 PRO B CA 1
ATOM 5598 C C . PRO B 1 335 ? 69.622 14.172 6.885 1.00 68.61 357 PRO B C 1
ATOM 5599 O O . PRO B 1 335 ? 70.501 14.155 6.011 1.00 69.22 357 PRO B O 1
ATOM 5603 N N . VAL B 1 336 ? 68.927 15.265 7.176 1.00 83.73 358 VAL B N 1
ATOM 5604 C CA . VAL B 1 336 ? 69.069 16.492 6.401 1.00 82.53 358 VAL B CA 1
ATOM 5605 C C . VAL B 1 336 ? 70.321 17.229 6.858 1.00 71.44 358 VAL B C 1
ATOM 5606 O O . VAL B 1 336 ? 70.574 17.365 8.061 1.00 71.10 358 VAL B O 1
ATOM 5610 N N . ARG B 1 337 ? 71.116 17.694 5.896 1.00 75.92 359 ARG B N 1
ATOM 5611 C CA . ARG B 1 337 ? 72.337 18.437 6.160 1.00 77.19 359 ARG B CA 1
ATOM 5612 C C . ARG B 1 337 ? 72.339 19.707 5.317 1.00 79.98 359 ARG B C 1
ATOM 5613 O O . ARG B 1 337 ? 71.436 19.954 4.499 1.00 80.79 359 ARG B O 1
ATOM 5621 N N . ILE B 1 338 ? 73.370 20.523 5.521 1.00 78.65 360 ILE B N 1
ATOM 5622 C CA . ILE B 1 338 ? 73.538 21.770 4.789 1.00 81.83 360 ILE B CA 1
ATOM 5623 C C . ILE B 1 338 ? 74.597 21.573 3.713 1.00 82.94 360 ILE B C 1
ATOM 5624 O O . ILE B 1 338 ? 75.685 21.026 3.974 1.00 103.12 360 ILE B O 1
ATOM 5629 N N . PHE B 1 339 ? 74.268 22.014 2.500 1.00 88.02 361 PHE B N 1
ATOM 5630 C CA . PHE B 1 339 ? 75.126 21.959 1.326 1.00 89.91 361 PHE B CA 1
ATOM 5631 C C . PHE B 1 339 ? 75.399 23.403 0.924 1.00 101.95 361 PHE B C 1
ATOM 5632 O O . PHE B 1 339 ? 74.499 24.104 0.448 1.00 117.06 361 PHE B O 1
ATOM 5640 N N . THR B 1 340 ? 76.625 23.860 1.146 1.00 103.71 362 THR B N 1
ATOM 5641 C CA . THR B 1 340 ? 76.973 25.251 0.905 1.00 106.79 362 THR B CA 1
ATOM 5642 C C . THR B 1 340 ? 78.094 25.352 -0.119 1.00 106.94 362 THR B C 1
ATOM 5643 O O . THR B 1 340 ? 78.980 24.492 -0.187 1.00 98.42 362 THR B O 1
ATOM 5647 N N . ASN B 1 341 ? 78.041 26.413 -0.925 1.00 104.03 363 ASN B N 1
ATOM 5648 C CA . ASN B 1 341 ? 79.199 26.768 -1.738 1.00 111.74 363 ASN B CA 1
ATOM 5649 C C . ASN B 1 341 ? 80.307 27.366 -0.881 1.00 125.56 363 ASN B C 1
ATOM 5650 O O . ASN B 1 341 ? 81.491 27.217 -1.204 1.00 140.17 363 ASN B O 1
ATOM 5655 N N . ILE B 1 342 ? 79.934 28.032 0.208 1.00 118.09 364 ILE B N 1
ATOM 5656 C CA . ILE B 1 342 ? 80.900 28.625 1.138 1.00 119.90 364 ILE B CA 1
ATOM 5657 C C . ILE B 1 342 ? 81.787 27.526 1.705 1.00 123.23 364 ILE B C 1
ATOM 5658 O O . ILE B 1 342 ? 81.278 26.441 2.055 1.00 122.60 364 ILE B O 1
ATOM 5663 N N . PRO B 1 343 ? 83.099 27.725 1.799 1.00 129.87 365 PRO B N 1
ATOM 5664 C CA . PRO B 1 343 ? 83.973 26.697 2.381 1.00 127.59 365 PRO B CA 1
ATOM 5665 C C . PRO B 1 343 ? 83.608 26.426 3.829 1.00 124.10 365 PRO B C 1
ATOM 5666 O O . PRO B 1 343 ? 83.340 27.361 4.599 1.00 110.47 365 PRO B O 1
ATOM 5670 N N . PRO B 1 344 ? 83.588 25.156 4.240 1.00 121.86 366 PRO B N 1
ATOM 5671 C CA . PRO B 1 344 ? 83.137 24.810 5.593 1.00 120.23 366 PRO B CA 1
ATOM 5672 C C . PRO B 1 344 ? 84.172 25.045 6.680 1.00 134.07 366 PRO B C 1
ATOM 5673 O O . PRO B 1 344 ? 83.886 24.759 7.848 1.00 146.49 366 PRO B O 1
ATOM 5677 N N . ASN B 1 345 ? 85.361 25.544 6.337 1.00 122.96 367 ASN B N 1
ATOM 5678 C CA . ASN B 1 345 ? 86.372 25.810 7.355 1.00 115.52 367 ASN B CA 1
ATOM 5679 C C . ASN B 1 345 ? 85.899 26.886 8.325 1.00 116.30 367 ASN B C 1
ATOM 5680 O O . ASN B 1 345 ? 86.011 26.732 9.547 1.00 106.10 367 ASN B O 1
ATOM 5685 N N . LYS B 1 346 ? 85.353 27.983 7.794 1.00 125.53 368 LYS B N 1
ATOM 5686 C CA . LYS B 1 346 ? 84.914 29.091 8.635 1.00 124.53 368 LYS B CA 1
ATOM 5687 C C . LYS B 1 346 ? 83.662 28.761 9.437 1.00 122.92 368 LYS B C 1
ATOM 5688 O O . LYS B 1 346 ? 83.396 29.429 10.442 1.00 130.32 368 LYS B O 1
ATOM 5694 N N . ILE B 1 347 ? 82.890 27.762 9.023 1.00 113.85 369 ILE B N 1
ATOM 5695 C CA . ILE B 1 347 ? 81.645 27.426 9.706 1.00 108.12 369 ILE B CA 1
ATOM 5696 C C . ILE B 1 347 ? 81.968 26.651 10.977 1.00 111.00 369 ILE B C 1
ATOM 5697 O O . ILE B 1 347 ? 82.603 25.592 10.929 1.00 126.11 369 ILE B O 1
ATOM 5702 N N . ILE B 1 348 ? 81.529 27.177 12.118 1.00 102.66 370 ILE B N 1
ATOM 5703 C CA . ILE B 1 348 ? 81.708 26.529 13.411 1.00 101.00 370 ILE B CA 1
ATOM 5704 C C . ILE B 1 348 ? 80.386 25.900 13.824 1.00 98.15 370 ILE B C 1
ATOM 5705 O O . ILE B 1 348 ? 79.353 26.581 13.878 1.00 99.62 370 ILE B O 1
ATOM 5710 N N . LEU B 1 349 ? 80.414 24.632 14.109 1.00 105.55 371 LEU B N 1
ATOM 5711 C CA . LEU B 1 349 ? 79.208 23.981 14.588 1.00 115.15 371 LEU B CA 1
ATOM 5712 C C . LEU B 1 349 ? 79.113 24.082 16.105 1.00 117.05 371 LEU B C 1
ATOM 5713 O O . LEU B 1 349 ? 80.134 24.210 16.792 1.00 117.52 371 LEU B O 1
ATOM 5718 N N . PRO B 1 350 ? 77.902 24.040 16.664 1.00 125.82 372 PRO B N 1
ATOM 5719 C CA . PRO B 1 350 ? 77.758 24.118 18.127 1.00 127.87 372 PRO B CA 1
ATOM 5720 C C . PRO B 1 350 ? 78.359 22.888 18.790 1.00 120.54 372 PRO B C 1
ATOM 5721 O O . PRO B 1 350 ? 77.888 21.767 18.589 1.00 109.92 372 PRO B O 1
ATOM 5725 N N . THR B 1 351 ? 79.410 23.104 19.583 1.00 131.23 373 THR B N 1
ATOM 5726 C CA . THR B 1 351 ? 79.968 22.016 20.375 1.00 131.63 373 THR B CA 1
ATOM 5727 C C . THR B 1 351 ? 78.992 21.536 21.441 1.00 127.91 373 THR B C 1
ATOM 5728 O O . THR B 1 351 ? 79.113 20.400 21.911 1.00 120.35 373 THR B O 1
ATOM 5732 N N . GLU B 1 352 ? 78.025 22.375 21.820 1.00 133.02 374 GLU B N 1
ATOM 5733 C CA . GLU B 1 352 ? 77.046 21.982 22.827 1.00 129.89 374 GLU B CA 1
ATOM 5734 C C . GLU B 1 352 ? 76.175 20.832 22.335 1.00 134.16 374 GLU B C 1
ATOM 5735 O O . GLU B 1 352 ? 75.846 19.922 23.104 1.00 136.46 374 GLU B O 1
ATOM 5737 N N . GLU B 1 353 ? 75.797 20.853 21.057 1.00 132.22 375 GLU B N 1
ATOM 5738 C CA . GLU B 1 353 ? 74.897 19.860 20.489 1.00 126.36 375 GLU B CA 1
ATOM 5739 C C . GLU B 1 353 ? 75.623 18.612 19.990 1.00 124.42 375 GLU B C 1
ATOM 5740 O O . GLU B 1 353 ? 75.048 17.844 19.210 1.00 124.81 375 GLU B O 1
ATOM 5742 N N . GLY B 1 354 ? 76.866 18.397 20.413 1.00 119.64 376 GLY B N 1
ATOM 5743 C CA . GLY B 1 354 ? 77.565 17.164 20.106 1.00 117.41 376 GLY B CA 1
ATOM 5744 C C . GLY B 1 354 ? 78.334 17.167 18.801 1.00 123.31 376 GLY B C 1
ATOM 5745 O O . GLY B 1 354 ? 78.042 16.373 17.901 1.00 128.77 376 GLY B O 1
ATOM 5746 N N . TYR B 1 355 ? 79.324 18.049 18.685 1.00 121.71 377 TYR B N 1
ATOM 5747 C CA . TYR B 1 355 ? 80.182 18.100 17.511 1.00 108.93 377 TYR B CA 1
ATOM 5748 C C . TYR B 1 355 ? 81.615 18.373 17.949 1.00 108.69 377 TYR B C 1
ATOM 5749 O O . TYR B 1 355 ? 81.883 18.726 19.100 1.00 119.97 377 TYR B O 1
ATOM 5758 N N . ARG B 1 356 ? 82.541 18.196 17.010 1.00 96.58 378 ARG B N 1
ATOM 5759 C CA . ARG B 1 356 ? 83.956 18.447 17.253 1.00 100.84 378 ARG B CA 1
ATOM 5760 C C . ARG B 1 356 ? 84.581 18.951 15.962 1.00 100.89 378 ARG B C 1
ATOM 5761 O O . ARG B 1 356 ? 83.969 18.888 14.900 1.00 102.56 378 ARG B O 1
ATOM 5763 N N . PHE B 1 357 ? 85.800 19.472 16.057 1.00 81.90 379 PHE B N 1
ATOM 5764 C CA . PHE B 1 357 ? 86.519 19.946 14.880 1.00 83.23 379 PHE B CA 1
ATOM 5765 C C . PHE B 1 357 ? 87.621 18.953 14.548 1.00 86.61 379 PHE B C 1
ATOM 5766 O O . PHE B 1 357 ? 88.523 18.729 15.363 1.00 98.54 379 PHE B O 1
ATOM 5774 N N . CYS B 1 358 ? 87.552 18.365 13.358 1.00 88.05 380 CYS B N 1
ATOM 5775 C CA . CYS B 1 358 ? 88.582 17.427 12.943 1.00 89.08 380 CYS B CA 1
ATOM 5776 C C . CYS B 1 358 ? 89.769 18.195 12.378 1.00 100.33 380 CYS B C 1
ATOM 5777 O O . CYS B 1 358 ? 89.604 19.247 11.756 1.00 118.75 380 CYS B O 1
ATOM 5780 N N . SER B 1 359 ? 90.971 17.677 12.616 1.00 86.30 381 SER B N 1
ATOM 5781 C CA . SER B 1 359 ? 92.171 18.362 12.146 1.00 86.68 381 SER B CA 1
ATOM 5782 C C . SER B 1 359 ? 92.573 17.934 10.733 1.00 86.79 381 SER B C 1
ATOM 5783 O O . SER B 1 359 ? 92.873 18.807 9.910 1.00 89.68 381 SER B O 1
ATOM 5786 N N . PRO B 1 360 ? 92.603 16.615 10.392 1.00 91.30 382 PRO B N 1
ATOM 5787 C CA . PRO B 1 360 ? 92.961 16.236 9.015 1.00 98.22 382 PRO B CA 1
ATOM 5788 C C . PRO B 1 360 ? 92.046 16.876 7.983 1.00 96.82 382 PRO B C 1
ATOM 5789 O O . PRO B 1 360 ? 92.473 17.774 7.250 1.00 108.81 382 PRO B O 1
ATOM 5793 N N . CYS B 1 361 ? 90.796 16.429 7.907 1.00 88.93 383 CYS B N 1
ATOM 5794 C CA . CYS B 1 361 ? 89.794 17.203 7.190 1.00 97.64 383 CYS B CA 1
ATOM 5795 C C . CYS B 1 361 ? 89.529 18.495 7.951 1.00 88.53 383 CYS B C 1
ATOM 5796 O O . CYS B 1 361 ? 89.432 18.498 9.179 1.00 87.48 383 CYS B O 1
ATOM 5799 N N . GLN B 1 362 ? 89.441 19.603 7.220 1.00 88.34 384 GLN B N 1
ATOM 5800 C CA . GLN B 1 362 ? 89.265 20.923 7.826 1.00 91.46 384 GLN B CA 1
ATOM 5801 C C . GLN B 1 362 ? 87.765 21.194 7.883 1.00 89.70 384 GLN B C 1
ATOM 5802 O O . GLN B 1 362 ? 87.186 21.795 6.977 1.00 91.31 384 GLN B O 1
ATOM 5808 N N . ARG B 1 363 ? 87.140 20.756 8.972 1.00 86.82 385 ARG B N 1
ATOM 5809 C CA . ARG B 1 363 ? 85.695 20.591 9.008 1.00 84.95 385 ARG B CA 1
ATOM 5810 C C . ARG B 1 363 ? 85.264 20.297 10.438 1.00 83.20 385 ARG B C 1
ATOM 5811 O O . ARG B 1 363 ? 86.074 19.900 11.285 1.00 82.73 385 ARG B O 1
ATOM 5819 N N . TYR B 1 364 ? 83.979 20.516 10.698 1.00 83.50 386 TYR B N 1
ATOM 5820 C CA . TYR B 1 364 ? 83.349 20.105 11.945 1.00 91.23 386 TYR B CA 1
ATOM 5821 C C . TYR B 1 364 ? 82.543 18.833 11.715 1.00 94.37 386 TYR B C 1
ATOM 5822 O O . TYR B 1 364 ? 81.837 18.701 10.711 1.00 110.33 386 TYR B O 1
ATOM 5831 N N . VAL B 1 365 ? 82.663 17.898 12.654 1.00 84.10 387 VAL B N 1
ATOM 5832 C CA . VAL B 1 365 ? 82.196 16.530 12.505 1.00 81.21 387 VAL B CA 1
ATOM 5833 C C . VAL B 1 365 ? 81.324 16.162 13.698 1.00 81.57 387 VAL B C 1
ATOM 5834 O O . VAL B 1 365 ? 81.377 16.789 14.758 1.00 84.70 387 VAL B O 1
ATOM 5838 N N . SER B 1 366 ? 80.521 15.117 13.511 1.00 87.82 388 SER B N 1
ATOM 5839 C CA . SER B 1 366 ? 79.630 14.643 14.557 1.00 93.90 388 SER B CA 1
ATOM 5840 C C . SER B 1 366 ? 80.390 13.798 15.571 1.00 90.09 388 SER B C 1
ATOM 5841 O O . SER B 1 366 ? 81.340 13.085 15.232 1.00 86.92 388 SER B O 1
ATOM 5844 N N . LEU B 1 367 ? 79.956 13.884 16.831 1.00 96.07 389 LEU B N 1
ATOM 5845 C CA . LEU B 1 367 ? 80.632 13.159 17.903 1.00 103.95 389 LEU B CA 1
ATOM 5846 C C . LEU B 1 367 ? 80.604 11.655 17.669 1.00 109.32 389 LEU B C 1
ATOM 5847 O O . LEU B 1 367 ? 81.557 10.952 18.024 1.00 110.15 389 LEU B O 1
ATOM 5849 N N . GLU B 1 368 ? 79.533 11.145 17.066 1.00 108.36 390 GLU B N 1
ATOM 5850 C CA . GLU B 1 368 ? 79.409 9.724 16.776 1.00 102.50 390 GLU B CA 1
ATOM 5851 C C . GLU B 1 368 ? 80.080 9.323 15.466 1.00 93.58 390 GLU B C 1
ATOM 5852 O O . GLU B 1 368 ? 79.901 8.185 15.020 1.00 93.58 390 GLU B O 1
ATOM 5854 N N . ASN B 1 369 ? 80.841 10.222 14.846 1.00 86.12 391 ASN B N 1
ATOM 5855 C CA . ASN B 1 369 ? 81.559 9.915 13.620 1.00 78.27 391 ASN B CA 1
ATOM 5856 C C . ASN B 1 369 ? 82.980 9.465 13.964 1.00 79.05 391 ASN B C 1
ATOM 5857 O O . ASN B 1 369 ? 83.401 9.480 15.123 1.00 79.01 391 ASN B O 1
ATOM 5862 N N . GLN B 1 370 ? 83.730 9.050 12.944 1.00 74.01 392 GLN B N 1
ATOM 5863 C CA . GLN B 1 370 ? 85.096 8.585 13.132 1.00 71.74 392 GLN B CA 1
ATOM 5864 C C . GLN B 1 370 ? 85.866 8.788 11.834 1.00 73.14 392 GLN B C 1
ATOM 5865 O O . GLN B 1 370 ? 85.347 8.511 10.750 1.00 79.22 392 GLN B O 1
ATOM 5867 N N . HIS B 1 371 ? 87.105 9.263 11.955 1.00 66.02 393 HIS B N 1
ATOM 5868 C CA . HIS B 1 371 ? 87.921 9.629 10.798 1.00 67.54 393 HIS B CA 1
ATOM 5869 C C . HIS B 1 371 ? 88.690 8.403 10.319 1.00 70.63 393 HIS B C 1
ATOM 5870 O O . HIS B 1 371 ? 89.711 8.028 10.901 1.00 74.50 393 HIS B O 1
ATOM 5877 N N . CYS B 1 372 ? 88.205 7.785 9.244 1.00 74.21 394 CYS B N 1
ATOM 5878 C CA . CYS B 1 372 ? 88.890 6.648 8.635 1.00 75.39 394 CYS B CA 1
ATOM 5879 C C . CYS B 1 372 ? 90.193 7.122 8.004 1.00 75.64 394 CYS B C 1
ATOM 5880 O O . CYS B 1 372 ? 90.180 7.883 7.033 1.00 73.35 394 CYS B O 1
ATOM 5883 N N . GLU B 1 373 ? 91.324 6.669 8.551 1.00 84.98 395 GLU B N 1
ATOM 5884 C CA . GLU B 1 373 ? 92.625 7.082 8.035 1.00 79.66 395 GLU B CA 1
ATOM 5885 C C . GLU B 1 373 ? 92.906 6.531 6.643 1.00 74.18 395 GLU B C 1
ATOM 5886 O O . GLU B 1 373 ? 93.821 7.020 5.971 1.00 76.42 395 GLU B O 1
ATOM 5892 N N . LEU B 1 374 ? 92.148 5.530 6.194 1.00 73.49 396 LEU B N 1
ATOM 5893 C CA . LEU B 1 374 ? 92.443 4.891 4.915 1.00 75.68 396 LEU B CA 1
ATOM 5894 C C . LEU B 1 374 ? 92.001 5.762 3.743 1.00 77.57 396 LEU B C 1
ATOM 5895 O O . LEU B 1 374 ? 92.808 6.102 2.871 1.00 80.22 396 LEU B O 1
ATOM 5900 N N . CYS B 1 375 ? 90.724 6.133 3.701 1.00 77.10 397 CYS B N 1
ATOM 5901 C CA . CYS B 1 375 ? 90.258 7.104 2.720 1.00 80.08 397 CYS B CA 1
ATOM 5902 C C . CYS B 1 375 ? 90.402 8.539 3.212 1.00 78.83 397 CYS B C 1
ATOM 5903 O O . CYS B 1 375 ? 90.061 9.468 2.472 1.00 84.21 397 CYS B O 1
ATOM 5906 N N . ASN B 1 376 ? 90.898 8.727 4.435 1.00 76.73 398 ASN B N 1
ATOM 5907 C CA . ASN B 1 376 ? 91.242 10.034 5.000 1.00 77.25 398 ASN B CA 1
ATOM 5908 C C . ASN B 1 376 ? 90.087 11.027 4.871 1.00 77.21 398 ASN B C 1
ATOM 5909 O O . ASN B 1 376 ? 90.184 12.058 4.203 1.00 79.49 398 ASN B O 1
ATOM 5914 N N . SER B 1 377 ? 88.983 10.697 5.541 1.00 75.28 399 SER B N 1
ATOM 5915 C CA . SER B 1 377 ? 87.805 11.556 5.565 1.00 75.03 399 SER B CA 1
ATOM 5916 C C . SER B 1 377 ? 86.771 11.032 6.552 1.00 72.36 399 SER B C 1
ATOM 5917 O O . SER B 1 377 ? 86.459 9.837 6.555 1.00 85.41 399 SER B O 1
ATOM 5919 N N . CYS B 1 378 ? 86.239 11.913 7.397 1.00 72.36 400 CYS B N 1
ATOM 5920 C CA . CYS B 1 378 ? 85.075 11.569 8.205 1.00 80.93 400 CYS B CA 1
ATOM 5921 C C . CYS B 1 378 ? 83.889 11.369 7.273 1.00 101.24 400 CYS B C 1
ATOM 5922 O O . CYS B 1 378 ? 83.370 12.332 6.699 1.00 122.09 400 CYS B O 1
ATOM 5925 N N . THR B 1 379 ? 83.464 10.117 7.110 1.00 94.45 401 THR B N 1
ATOM 5926 C CA . THR B 1 379 ? 82.489 9.763 6.089 1.00 90.35 401 THR B CA 1
ATOM 5927 C C . THR B 1 379 ? 81.264 9.047 6.645 1.00 89.26 401 THR B C 1
ATOM 5928 O O . THR B 1 379 ? 80.504 8.457 5.868 1.00 92.11 401 THR B O 1
ATOM 5932 N N . SER B 1 380 ? 81.049 9.080 7.957 1.00 83.53 402 SER B N 1
ATOM 5933 C CA . SER B 1 380 ? 79.840 8.512 8.551 1.00 92.24 402 SER B CA 1
ATOM 5934 C C . SER B 1 380 ? 78.725 9.538 8.397 1.00 95.52 402 SER B C 1
ATOM 5935 O O . SER B 1 380 ? 78.491 10.376 9.269 1.00 109.84 402 SER B O 1
ATOM 5938 N N . LYS B 1 381 ? 78.026 9.470 7.261 1.00 93.68 403 LYS B N 1
ATOM 5939 C CA . LYS B 1 381 ? 76.992 10.447 6.943 1.00 79.62 403 LYS B CA 1
ATOM 5940 C C . LYS B 1 381 ? 75.719 10.247 7.754 1.00 81.00 403 LYS B C 1
ATOM 5941 O O . LYS B 1 381 ? 74.861 11.135 7.757 1.00 89.75 403 LYS B O 1
ATOM 5947 N N . ASP B 1 382 ? 75.573 9.111 8.424 1.00 84.13 404 ASP B N 1
ATOM 5948 C CA . ASP B 1 382 ? 74.535 8.902 9.420 1.00 99.83 404 ASP B CA 1
ATOM 5949 C C . ASP B 1 382 ? 75.179 8.829 10.802 1.00 97.82 404 ASP B C 1
ATOM 5950 O O . ASP B 1 382 ? 76.389 9.015 10.961 1.00 91.61 404 ASP B O 1
ATOM 5955 N N . GLY B 1 383 ? 74.354 8.556 11.813 1.00 103.26 405 GLY B N 1
ATOM 5956 C CA . GLY B 1 383 ? 74.873 8.466 13.166 1.00 106.92 405 GLY B CA 1
ATOM 5957 C C . GLY B 1 383 ? 75.686 7.213 13.416 1.00 106.83 405 GLY B C 1
ATOM 5958 O O . GLY B 1 383 ? 76.592 7.215 14.255 1.00 102.95 405 GLY B O 1
ATOM 5959 N N . ARG B 1 384 ? 75.390 6.138 12.692 1.00 109.07 406 ARG B N 1
ATOM 5960 C CA . ARG B 1 384 ? 76.022 4.851 12.942 1.00 102.11 406 ARG B CA 1
ATOM 5961 C C . ARG B 1 384 ? 77.438 4.811 12.381 1.00 101.49 406 ARG B C 1
ATOM 5962 O O . ARG B 1 384 ? 77.771 5.507 11.417 1.00 107.67 406 ARG B O 1
ATOM 5964 N N . LYS B 1 385 ? 78.272 3.976 12.997 1.00 89.11 407 LYS B N 1
ATOM 5965 C CA . LYS B 1 385 ? 79.650 3.821 12.550 1.00 74.96 407 LYS B CA 1
ATOM 5966 C C . LYS B 1 385 ? 79.692 3.184 11.167 1.00 74.93 407 LYS B C 1
ATOM 5967 O O . LYS B 1 385 ? 78.982 2.211 10.894 1.00 83.69 407 LYS B O 1
ATOM 5969 N N . TRP B 1 386 ? 80.524 3.740 10.294 1.00 76.83 408 TRP B N 1
ATOM 5970 C CA . TRP B 1 386 ? 80.701 3.231 8.944 1.00 83.67 408 TRP B CA 1
ATOM 5971 C C . TRP B 1 386 ? 81.901 2.295 8.891 1.00 82.61 408 TRP B C 1
ATOM 5972 O O . TRP B 1 386 ? 82.898 2.492 9.594 1.00 83.72 408 TRP B O 1
ATOM 5983 N N . ASN B 1 387 ? 81.795 1.274 8.047 1.00 82.04 409 ASN B N 1
ATOM 5984 C CA . ASN B 1 387 ? 82.851 0.286 7.878 1.00 72.67 409 ASN B CA 1
ATOM 5985 C C . ASN B 1 387 ? 83.568 0.527 6.559 1.00 72.17 409 ASN B C 1
ATOM 5986 O O . ASN B 1 387 ? 82.936 0.843 5.551 1.00 72.37 409 ASN B O 1
ATOM 5991 N N . HIS B 1 388 ? 84.888 0.374 6.564 1.00 68.70 410 HIS B N 1
ATOM 5992 C CA . HIS B 1 388 ? 85.680 0.586 5.362 1.00 70.75 410 HIS B CA 1
ATOM 5993 C C . HIS B 1 388 ? 85.781 -0.719 4.590 1.00 82.42 410 HIS B C 1
ATOM 5994 O O . HIS B 1 388 ? 86.075 -1.770 5.172 1.00 75.38 410 HIS B O 1
ATOM 6001 N N . CYS B 1 389 ? 85.530 -0.654 3.285 1.00 79.89 411 CYS B N 1
ATOM 6002 C CA . CYS B 1 389 ? 85.789 -1.766 2.387 1.00 82.85 411 CYS B CA 1
ATOM 6003 C C . CYS B 1 389 ? 87.083 -1.487 1.636 1.00 84.92 411 CYS B C 1
ATOM 6004 O O . CYS B 1 389 ? 87.189 -0.485 0.907 1.00 85.77 411 CYS B O 1
ATOM 6007 N N . PHE B 1 390 ? 88.063 -2.372 1.833 1.00 95.18 412 PHE B N 1
ATOM 6008 C CA . PHE B 1 390 ? 89.383 -2.235 1.238 1.00 83.42 412 PHE B CA 1
ATOM 6009 C C . PHE B 1 390 ? 89.424 -2.705 -0.209 1.00 87.53 412 PHE B C 1
ATOM 6010 O O . PHE B 1 390 ? 90.368 -2.365 -0.927 1.00 89.81 412 PHE B O 1
ATOM 6018 N N . LEU B 1 391 ? 88.438 -3.493 -0.640 1.00 90.54 413 LEU B N 1
ATOM 6019 C CA . LEU B 1 391 ? 88.317 -3.897 -2.033 1.00 101.61 413 LEU B CA 1
ATOM 6020 C C . LEU B 1 391 ? 87.599 -2.858 -2.882 1.00 108.65 413 LEU B C 1
ATOM 6021 O O . LEU B 1 391 ? 87.743 -2.877 -4.110 1.00 115.58 413 LEU B O 1
ATOM 6023 N N . CYS B 1 392 ? 86.822 -1.966 -2.265 1.00 91.60 414 CYS B N 1
ATOM 6024 C CA . CYS B 1 392 ? 86.273 -0.792 -2.935 1.00 117.26 414 CYS B CA 1
ATOM 6025 C C . CYS B 1 392 ? 87.060 0.478 -2.634 1.00 115.56 414 CYS B C 1
ATOM 6026 O O . CYS B 1 392 ? 86.836 1.493 -3.300 1.00 123.29 414 CYS B O 1
ATOM 6029 N N . LYS B 1 393 ? 87.978 0.430 -1.662 1.00 106.61 415 LYS B N 1
ATOM 6030 C CA . LYS B 1 393 ? 88.717 1.597 -1.196 1.00 101.07 415 LYS B CA 1
ATOM 6031 C C . LYS B 1 393 ? 87.758 2.727 -0.823 1.00 97.77 415 LYS B C 1
ATOM 6032 O O . LYS B 1 393 ? 87.919 3.878 -1.239 1.00 87.19 415 LYS B O 1
ATOM 6034 N N . LYS B 1 394 ? 86.740 2.384 -0.030 1.00 85.35 416 LYS B N 1
ATOM 6035 C CA . LYS B 1 394 ? 85.765 3.395 0.366 1.00 84.60 416 LYS B CA 1
ATOM 6036 C C . LYS B 1 394 ? 85.007 2.931 1.599 1.00 87.36 416 LYS B C 1
ATOM 6037 O O . LYS B 1 394 ? 84.785 1.733 1.795 1.00 90.16 416 LYS B O 1
ATOM 6039 N N . CYS B 1 395 ? 84.602 3.892 2.419 1.00 86.19 417 CYS B N 1
ATOM 6040 C CA . CYS B 1 395 ? 83.752 3.541 3.542 1.00 83.17 417 CYS B CA 1
ATOM 6041 C C . CYS B 1 395 ? 82.316 3.342 3.068 1.00 81.43 417 CYS B C 1
ATOM 6042 O O . CYS B 1 395 ? 81.918 3.790 1.990 1.00 86.41 417 CYS B O 1
ATOM 6045 N N . VAL B 1 396 ? 81.533 2.668 3.907 1.00 87.40 418 VAL B N 1
ATOM 6046 C CA . VAL B 1 396 ? 80.233 2.140 3.524 1.00 83.62 418 VAL B CA 1
ATOM 6047 C C . VAL B 1 396 ? 79.374 2.044 4.779 1.00 84.43 418 VAL B C 1
ATOM 6048 O O . VAL B 1 396 ? 79.880 1.811 5.883 1.00 88.98 418 VAL B O 1
ATOM 6052 N N . LYS B 1 397 ? 78.064 2.259 4.605 1.00 85.20 419 LYS B N 1
ATOM 6053 C CA . LYS B 1 397 ? 77.068 2.120 5.660 1.00 80.35 419 LYS B CA 1
ATOM 6054 C C . LYS B 1 397 ? 77.211 0.776 6.365 1.00 94.40 419 LYS B C 1
ATOM 6055 O O . LYS B 1 397 ? 77.629 -0.210 5.744 1.00 107.69 419 LYS B O 1
ATOM 6061 N N . PRO B 1 398 ? 76.870 0.689 7.654 1.00 91.44 420 PRO B N 1
ATOM 6062 C CA . PRO B 1 398 ? 77.007 -0.596 8.359 1.00 83.65 420 PRO B CA 1
ATOM 6063 C C . PRO B 1 398 ? 76.076 -1.684 7.849 1.00 95.77 420 PRO B C 1
ATOM 6064 O O . PRO B 1 398 ? 76.378 -2.868 8.039 1.00 116.22 420 PRO B O 1
ATOM 6068 N N . SER B 1 399 ? 74.964 -1.330 7.208 1.00 82.17 421 SER B N 1
ATOM 6069 C CA . SER B 1 399 ? 73.970 -2.305 6.780 1.00 88.98 421 SER B CA 1
ATOM 6070 C C . SER B 1 399 ? 74.273 -2.909 5.414 1.00 101.47 421 SER B C 1
ATOM 6071 O O . SER B 1 399 ? 73.439 -3.649 4.882 1.00 119.19 421 SER B O 1
ATOM 6074 N N . TRP B 1 400 ? 75.432 -2.618 4.837 1.00 97.43 422 TRP B N 1
ATOM 6075 C CA . TRP B 1 400 ? 75.779 -3.123 3.517 1.00 97.82 422 TRP B CA 1
ATOM 6076 C C . TRP B 1 400 ? 76.776 -4.271 3.614 1.00 102.16 422 TRP B C 1
ATOM 6077 O O . TRP B 1 400 ? 77.518 -4.408 4.590 1.00 111.07 422 TRP B O 1
ATOM 6088 N N . ILE B 1 401 ? 76.783 -5.094 2.570 1.00 95.24 423 ILE B N 1
ATOM 6089 C CA . ILE B 1 401 ? 77.724 -6.191 2.412 1.00 97.52 423 ILE B CA 1
ATOM 6090 C C . ILE B 1 401 ? 78.415 -6.015 1.064 1.00 103.83 423 ILE B C 1
ATOM 6091 O O . ILE B 1 401 ? 77.848 -5.439 0.125 1.00 114.18 423 ILE B O 1
ATOM 6096 N N . HIS B 1 402 ? 79.660 -6.484 0.979 1.00 99.74 424 HIS B N 1
ATOM 6097 C CA . HIS B 1 402 ? 80.337 -6.560 -0.310 1.00 103.05 424 HIS B CA 1
ATOM 6098 C C . HIS B 1 402 ? 79.813 -7.778 -1.054 1.00 109.33 424 HIS B C 1
ATOM 6099 O O . HIS B 1 402 ? 80.040 -8.917 -0.635 1.00 120.06 424 HIS B O 1
ATOM 6106 N N . CYS B 1 403 ? 79.107 -7.545 -2.154 1.00 120.31 425 CYS B N 1
ATOM 6107 C CA . CYS B 1 403 ? 78.536 -8.635 -2.929 1.00 134.32 425 CYS B CA 1
ATOM 6108 C C . CYS B 1 403 ? 79.563 -9.149 -3.925 1.00 133.94 425 CYS B C 1
ATOM 6109 O O . CYS B 1 403 ? 80.187 -8.367 -4.650 1.00 131.53 425 CYS B O 1
ATOM 6112 N N . SER B 1 404 ? 79.732 -10.464 -3.954 1.00 133.52 426 SER B N 1
ATOM 6113 C CA . SER B 1 404 ? 80.661 -11.080 -4.884 1.00 138.47 426 SER B CA 1
ATOM 6114 C C . SER B 1 404 ? 80.092 -11.048 -6.300 1.00 149.75 426 SER B C 1
ATOM 6115 O O . SER B 1 404 ? 78.875 -10.987 -6.499 1.00 152.08 426 SER B O 1
ATOM 6117 N N . ILE B 1 405 ? 81.001 -11.078 -7.282 1.00 152.51 427 ILE B N 1
ATOM 6118 C CA . ILE B 1 405 ? 80.735 -10.842 -8.704 1.00 152.37 427 ILE B CA 1
ATOM 6119 C C . ILE B 1 405 ? 80.515 -9.352 -8.938 1.00 148.40 427 ILE B C 1
ATOM 6120 O O . ILE B 1 405 ? 81.051 -8.778 -9.892 1.00 151.48 427 ILE B O 1
ATOM 6122 N N . CYS B 1 406 ? 79.730 -8.715 -8.066 1.00 145.07 428 CYS B N 1
ATOM 6123 C CA . CYS B 1 406 ? 79.495 -7.279 -8.182 1.00 146.38 428 CYS B CA 1
ATOM 6124 C C . CYS B 1 406 ? 80.791 -6.492 -8.025 1.00 149.81 428 CYS B C 1
ATOM 6125 O O . CYS B 1 406 ? 81.067 -5.567 -8.798 1.00 154.64 428 CYS B O 1
ATOM 6128 N N . ASN B 1 407 ? 81.601 -6.852 -7.027 1.00 145.76 429 ASN B N 1
ATOM 6129 C CA . ASN B 1 407 ? 82.813 -6.112 -6.674 1.00 143.11 429 ASN B CA 1
ATOM 6130 C C . ASN B 1 407 ? 82.502 -4.654 -6.344 1.00 148.32 429 ASN B C 1
ATOM 6131 O O . ASN B 1 407 ? 83.320 -3.761 -6.582 1.00 155.39 429 ASN B O 1
ATOM 6133 N N . HIS B 1 408 ? 81.309 -4.406 -5.809 1.00 143.17 430 HIS B N 1
ATOM 6134 C CA . HIS B 1 408 ? 80.942 -3.093 -5.295 1.00 136.40 430 HIS B CA 1
ATOM 6135 C C . HIS B 1 408 ? 80.002 -3.293 -4.117 1.00 134.97 430 HIS B C 1
ATOM 6136 O O . HIS B 1 408 ? 78.991 -3.991 -4.242 1.00 149.21 430 HIS B O 1
ATOM 6143 N N . CYS B 1 409 ? 80.351 -2.697 -2.977 1.00 108.95 431 CYS B N 1
ATOM 6144 C CA . CYS B 1 409 ? 79.537 -2.826 -1.774 1.00 109.44 431 CYS B CA 1
ATOM 6145 C C . CYS B 1 409 ? 78.121 -2.324 -2.024 1.00 98.37 431 CYS B C 1
ATOM 6146 O O . CYS B 1 409 ? 77.916 -1.310 -2.698 1.00 95.46 431 CYS B O 1
ATOM 6149 N N . ALA B 1 410 ? 77.140 -3.033 -1.470 1.00 108.53 432 ALA B N 1
ATOM 6150 C CA . ALA B 1 410 ? 75.744 -2.660 -1.661 1.00 97.22 432 ALA B CA 1
ATOM 6151 C C . ALA B 1 410 ? 74.908 -3.296 -0.558 1.00 105.70 432 ALA B C 1
ATOM 6152 O O . ALA B 1 410 ? 75.404 -4.084 0.250 1.00 119.61 432 ALA B O 1
ATOM 6154 N N . VAL B 1 411 ? 73.625 -2.953 -0.543 1.00 105.22 433 VAL B N 1
ATOM 6155 C CA . VAL B 1 411 ? 72.680 -3.497 0.428 1.00 103.70 433 VAL B CA 1
ATOM 6156 C C . VAL B 1 411 ? 72.380 -4.937 0.025 1.00 116.27 433 VAL B C 1
ATOM 6157 O O . VAL B 1 411 ? 72.575 -5.302 -1.145 1.00 129.71 433 VAL B O 1
ATOM 6161 N N . PRO B 1 412 ? 71.963 -5.796 0.960 1.00 106.58 434 PRO B N 1
ATOM 6162 C CA . PRO B 1 412 ? 71.607 -7.178 0.587 1.00 104.30 434 PRO B CA 1
ATOM 6163 C C . PRO B 1 412 ? 70.695 -7.318 -0.625 1.00 111.74 434 PRO B C 1
ATOM 6164 O O . PRO B 1 412 ? 70.960 -8.166 -1.489 1.00 116.42 434 PRO B O 1
ATOM 6168 N N . ASP B 1 413 ? 69.632 -6.516 -0.728 1.00 111.65 435 ASP B N 1
ATOM 6169 C CA . ASP B 1 413 ? 68.608 -6.768 -1.742 1.00 112.14 435 ASP B CA 1
ATOM 6170 C C . ASP B 1 413 ? 68.951 -6.140 -3.088 1.00 110.58 435 ASP B C 1
ATOM 6171 O O . ASP B 1 413 ? 68.047 -5.828 -3.874 1.00 117.48 435 ASP B O 1
ATOM 6176 N N . HIS B 1 414 ? 70.236 -5.958 -3.375 1.00 99.23 436 HIS B N 1
ATOM 6177 C CA . HIS B 1 414 ? 70.665 -5.166 -4.521 1.00 107.39 436 HIS B CA 1
ATOM 6178 C C . HIS B 1 414 ? 70.458 -5.925 -5.832 1.00 116.10 436 HIS B C 1
ATOM 6179 O O . HIS B 1 414 ? 69.957 -7.053 -5.864 1.00 131.94 436 HIS B O 1
ATOM 6186 N N . SER B 1 415 ? 70.862 -5.287 -6.931 1.00 121.30 437 SER B N 1
ATOM 6187 C CA . SER B 1 415 ? 70.711 -5.831 -8.277 1.00 135.62 437 SER B CA 1
ATOM 6188 C C . SER B 1 415 ? 72.024 -6.478 -8.703 1.00 148.59 437 SER B C 1
ATOM 6189 O O . SER B 1 415 ? 73.014 -5.782 -8.954 1.00 160.65 437 SER B O 1
ATOM 6192 N N . CYS B 1 416 ? 72.027 -7.803 -8.798 1.00 144.09 438 CYS B N 1
ATOM 6193 C CA . CYS B 1 416 ? 73.209 -8.535 -9.237 1.00 148.75 438 CYS B CA 1
ATOM 6194 C C . CYS B 1 416 ? 73.157 -8.799 -10.738 1.00 137.97 438 CYS B C 1
ATOM 6195 O O . CYS B 1 416 ? 72.874 -7.898 -11.526 1.00 136.28 438 CYS B O 1
ATOM 6198 N N . PRO C 1 14 ? 80.075 26.360 66.457 1.00 184.28 36 PRO C N 1
ATOM 6199 C CA . PRO C 1 14 ? 81.469 26.465 66.903 1.00 184.93 36 PRO C CA 1
ATOM 6200 C C . PRO C 1 14 ? 82.370 25.429 66.235 1.00 182.22 36 PRO C C 1
ATOM 6201 O O . PRO C 1 14 ? 83.133 24.745 66.917 1.00 191.35 36 PRO C O 1
ATOM 6205 N N . ALA C 1 15 ? 82.280 25.325 64.909 1.00 163.55 37 ALA C N 1
ATOM 6206 C CA . ALA C 1 15 ? 83.012 24.311 64.169 1.00 159.36 37 ALA C CA 1
ATOM 6207 C C . ALA C 1 15 ? 84.436 24.774 63.863 1.00 158.50 37 ALA C C 1
ATOM 6208 O O . ALA C 1 15 ? 84.696 25.975 63.744 1.00 157.88 37 ALA C O 1
ATOM 6210 N N . PRO C 1 16 ? 85.377 23.840 63.740 1.00 151.67 38 PRO C N 1
ATOM 6211 C CA . PRO C 1 16 ? 86.739 24.212 63.345 1.00 156.49 38 PRO C CA 1
ATOM 6212 C C . PRO C 1 16 ? 86.800 24.618 61.880 1.00 162.89 38 PRO C C 1
ATOM 6213 O O . PRO C 1 16 ? 85.894 24.350 61.088 1.00 160.56 38 PRO C O 1
ATOM 6217 N N . LEU C 1 17 ? 87.905 25.271 61.526 1.00 157.13 39 LEU C N 1
ATOM 6218 C CA . LEU C 1 17 ? 88.069 25.886 60.215 1.00 149.21 39 LEU C CA 1
ATOM 6219 C C . LEU C 1 17 ? 88.910 24.990 59.311 1.00 145.43 39 LEU C C 1
ATOM 6220 O O . LEU C 1 17 ? 90.089 24.748 59.586 1.00 150.35 39 LEU C O 1
ATOM 6222 N N . CYS C 1 18 ? 88.296 24.510 58.236 1.00 140.71 40 CYS C N 1
ATOM 6223 C CA . CYS C 1 18 ? 88.893 23.829 57.102 1.00 142.64 40 CYS C CA 1
ATOM 6224 C C . CYS C 1 18 ? 89.373 24.862 56.085 1.00 142.46 40 CYS C C 1
ATOM 6225 O O . CYS C 1 18 ? 88.855 25.981 56.043 1.00 136.77 40 CYS C O 1
ATOM 6228 N N . PRO C 1 19 ? 90.384 24.529 55.253 1.00 139.84 41 PRO C N 1
ATOM 6229 C CA . PRO C 1 19 ? 90.905 25.519 54.292 1.00 133.48 41 PRO C CA 1
ATOM 6230 C C . PRO C 1 19 ? 89.873 26.180 53.378 1.00 139.32 41 PRO C C 1
ATOM 6231 O O . PRO C 1 19 ? 90.235 27.088 52.626 1.00 150.08 41 PRO C O 1
ATOM 6235 N N . HIS C 1 20 ? 88.606 25.750 53.410 1.00 130.25 42 HIS C N 1
ATOM 6236 C CA . HIS C 1 20 ? 87.544 26.529 52.760 1.00 129.28 42 HIS C CA 1
ATOM 6237 C C . HIS C 1 20 ? 86.269 26.402 53.601 1.00 129.77 42 HIS C C 1
ATOM 6238 O O . HIS C 1 20 ? 85.402 25.562 53.334 1.00 129.28 42 HIS C O 1
ATOM 6245 N N . GLY C 1 21 ? 86.172 27.262 54.621 1.00 127.78 43 GLY C N 1
ATOM 6246 C CA . GLY C 1 21 ? 84.982 27.381 55.428 1.00 128.60 43 GLY C CA 1
ATOM 6247 C C . GLY C 1 21 ? 84.970 26.433 56.608 1.00 141.51 43 GLY C C 1
ATOM 6248 O O . GLY C 1 21 ? 85.822 25.548 56.732 1.00 147.71 43 GLY C O 1
ATOM 6249 N N . PRO C 1 22 ? 84.000 26.614 57.516 1.00 149.78 44 PRO C N 1
ATOM 6250 C CA . PRO C 1 22 ? 83.813 25.646 58.606 1.00 151.36 44 PRO C CA 1
ATOM 6251 C C . PRO C 1 22 ? 83.516 24.240 58.106 1.00 152.96 44 PRO C C 1
ATOM 6252 O O . PRO C 1 22 ? 83.373 24.013 56.900 1.00 153.63 44 PRO C O 1
ATOM 6256 N N . THR C 1 23 ? 83.403 23.291 59.027 1.00 156.91 45 THR C N 1
ATOM 6257 C CA . THR C 1 23 ? 83.270 21.888 58.654 1.00 153.89 45 THR C CA 1
ATOM 6258 C C . THR C 1 23 ? 81.882 21.332 58.961 1.00 148.84 45 THR C C 1
ATOM 6259 O O . THR C 1 23 ? 81.554 20.209 58.575 1.00 152.64 45 THR C O 1
ATOM 6263 N N . PHE C 1 39 ? 82.789 14.193 64.977 1.00 168.39 61 PHE C N 1
ATOM 6264 C CA . PHE C 1 39 ? 83.374 13.763 63.712 1.00 165.16 61 PHE C CA 1
ATOM 6265 C C . PHE C 1 39 ? 83.138 14.802 62.621 1.00 159.75 61 PHE C C 1
ATOM 6266 O O . PHE C 1 39 ? 82.038 14.908 62.079 1.00 157.98 61 PHE C O 1
ATOM 6268 N N . TYR C 1 40 ? 84.179 15.566 62.300 1.00 169.74 62 TYR C N 1
ATOM 6269 C CA . TYR C 1 40 ? 84.097 16.636 61.313 1.00 170.07 62 TYR C CA 1
ATOM 6270 C C . TYR C 1 40 ? 85.152 16.414 60.241 1.00 174.50 62 TYR C C 1
ATOM 6271 O O . TYR C 1 40 ? 86.347 16.331 60.546 1.00 175.67 62 TYR C O 1
ATOM 6273 N N . ALA C 1 41 ? 84.708 16.307 58.994 1.00 172.47 63 ALA C N 1
ATOM 6274 C CA . ALA C 1 41 ? 85.570 16.306 57.825 1.00 159.98 63 ALA C CA 1
ATOM 6275 C C . ALA C 1 41 ? 85.318 17.589 57.038 1.00 146.04 63 ALA C C 1
ATOM 6276 O O . ALA C 1 41 ? 84.632 18.503 57.509 1.00 145.66 63 ALA C O 1
ATOM 6278 N N . CYS C 1 42 ? 85.869 17.659 55.829 1.00 139.10 64 CYS C N 1
ATOM 6279 C CA . CYS C 1 42 ? 85.649 18.831 54.996 1.00 142.65 64 CYS C CA 1
ATOM 6280 C C . CYS C 1 42 ? 84.171 18.960 54.635 1.00 132.88 64 CYS C C 1
ATOM 6281 O O . CYS C 1 42 ? 83.394 18.005 54.715 1.00 133.83 64 CYS C O 1
ATOM 6284 N N . SER C 1 43 ? 83.784 20.169 54.231 1.00 131.05 65 SER C N 1
ATOM 6285 C CA . SER C 1 43 ? 82.392 20.495 53.952 1.00 130.34 65 SER C CA 1
ATOM 6286 C C . SER C 1 43 ? 82.081 20.583 52.465 1.00 128.62 65 SER C C 1
ATOM 6287 O O . SER C 1 43 ? 81.088 20.010 52.007 1.00 133.44 65 SER C O 1
ATOM 6290 N N . ALA C 1 44 ? 82.904 21.291 51.694 1.00 125.89 66 ALA C N 1
ATOM 6291 C CA . ALA C 1 44 ? 82.655 21.499 50.274 1.00 124.78 66 ALA C CA 1
ATOM 6292 C C . ALA C 1 44 ? 83.367 20.489 49.385 1.00 125.14 66 ALA C C 1
ATOM 6293 O O . ALA C 1 44 ? 83.202 20.537 48.162 1.00 124.75 66 ALA C O 1
ATOM 6295 N N . CYS C 1 45 ? 84.153 19.584 49.962 1.00 129.86 67 CYS C N 1
ATOM 6296 C CA . CYS C 1 45 ? 84.845 18.542 49.214 1.00 128.73 67 CYS C CA 1
ATOM 6297 C C . CYS C 1 45 ? 84.386 17.189 49.735 1.00 137.50 67 CYS C C 1
ATOM 6298 O O . CYS C 1 45 ? 84.603 16.867 50.909 1.00 137.57 67 CYS C O 1
ATOM 6300 N N . ARG C 1 46 ? 83.750 16.402 48.866 1.00 129.61 68 ARG C N 1
ATOM 6301 C CA . ARG C 1 46 ? 83.244 15.095 49.275 1.00 131.83 68 ARG C CA 1
ATOM 6302 C C . ARG C 1 46 ? 84.367 14.069 49.372 1.00 133.62 68 ARG C C 1
ATOM 6303 O O . ARG C 1 46 ? 84.511 13.391 50.395 1.00 135.50 68 ARG C O 1
ATOM 6305 N N . ASP C 1 47 ? 85.170 13.942 48.318 1.00 134.11 69 ASP C N 1
ATOM 6306 C CA . ASP C 1 47 ? 86.259 12.977 48.318 1.00 141.40 69 ASP C CA 1
ATOM 6307 C C . ASP C 1 47 ? 87.384 13.432 49.241 1.00 141.20 69 ASP C C 1
ATOM 6308 O O . ASP C 1 47 ? 87.556 14.624 49.512 1.00 133.60 69 ASP C O 1
ATOM 6310 N N . ARG C 1 48 ? 88.162 12.459 49.722 1.00 140.47 70 ARG C N 1
ATOM 6311 C CA . ARG C 1 48 ? 89.229 12.765 50.669 1.00 140.69 70 ARG C CA 1
ATOM 6312 C C . ARG C 1 48 ? 90.409 13.453 49.996 1.00 139.14 70 ARG C C 1
ATOM 6313 O O . ARG C 1 48 ? 91.108 14.247 50.638 1.00 138.38 70 ARG C O 1
ATOM 6315 N N . LYS C 1 49 ? 90.647 13.169 48.714 1.00 150.50 71 LYS C N 1
ATOM 6316 C CA . LYS C 1 49 ? 91.807 13.736 48.033 1.00 147.48 71 LYS C CA 1
ATOM 6317 C C . LYS C 1 49 ? 91.687 15.245 47.864 1.00 142.34 71 LYS C C 1
ATOM 6318 O O . LYS C 1 49 ? 92.705 15.944 47.817 1.00 139.10 71 LYS C O 1
ATOM 6320 N N . ASP C 1 50 ? 90.461 15.764 47.778 1.00 139.21 72 ASP C N 1
ATOM 6321 C CA . ASP C 1 50 ? 90.279 17.190 47.530 1.00 141.65 72 ASP C CA 1
ATOM 6322 C C . ASP C 1 50 ? 90.606 18.015 48.769 1.00 138.30 72 ASP C C 1
ATOM 6323 O O . ASP C 1 50 ? 91.161 19.114 48.662 1.00 130.34 72 ASP C O 1
ATOM 6328 N N . CYS C 1 51 ? 90.270 17.502 49.951 1.00 147.11 73 CYS C N 1
ATOM 6329 C CA . CYS C 1 51 ? 90.582 18.189 51.197 1.00 153.21 73 CYS C CA 1
ATOM 6330 C C . CYS C 1 51 ? 90.659 17.157 52.310 1.00 163.39 73 CYS C C 1
ATOM 6331 O O . CYS C 1 51 ? 89.736 16.354 52.477 1.00 173.05 73 CYS C O 1
ATOM 6334 N N . ASN C 1 52 ? 91.754 17.181 53.064 1.00 164.70 74 ASN C N 1
ATOM 6335 C CA . ASN C 1 52 ? 92.018 16.206 54.121 1.00 163.05 74 ASN C CA 1
ATOM 6336 C C . ASN C 1 52 ? 91.816 16.885 55.472 1.00 159.61 74 ASN C C 1
ATOM 6337 O O . ASN C 1 52 ? 92.687 17.620 55.947 1.00 159.28 74 ASN C O 1
ATOM 6342 N N . PHE C 1 53 ? 90.664 16.634 56.090 1.00 152.98 75 PHE C N 1
ATOM 6343 C CA . PHE C 1 53 ? 90.363 17.157 57.415 1.00 157.07 75 PHE C CA 1
ATOM 6344 C C . PHE C 1 53 ? 89.680 16.068 58.224 1.00 155.70 75 PHE C C 1
ATOM 6345 O O . PHE C 1 53 ? 88.715 15.457 57.755 1.00 155.44 75 PHE C O 1
ATOM 6353 N N . PHE C 1 54 ? 90.181 15.827 59.435 1.00 159.21 76 PHE C N 1
ATOM 6354 C CA . PHE C 1 54 ? 89.634 14.795 60.316 1.00 168.11 76 PHE C CA 1
ATOM 6355 C C . PHE C 1 54 ? 89.633 15.341 61.740 1.00 174.17 76 PHE C C 1
ATOM 6356 O O . PHE C 1 54 ? 90.684 15.418 62.383 1.00 177.75 76 PHE C O 1
ATOM 6358 N N . GLN C 1 55 ? 88.455 15.718 62.225 1.00 173.16 77 GLN C N 1
ATOM 6359 C CA . GLN C 1 55 ? 88.278 16.178 63.592 1.00 179.63 77 GLN C CA 1
ATOM 6360 C C . GLN C 1 55 ? 87.409 15.192 64.360 1.00 190.94 77 GLN C C 1
ATOM 6361 O O . GLN C 1 55 ? 86.495 14.578 63.803 1.00 195.45 77 GLN C O 1
ATOM 6363 N N . TRP C 1 56 ? 87.711 15.041 65.644 1.00 194.58 78 TRP C N 1
ATOM 6364 C CA . TRP C 1 56 ? 86.937 14.199 66.542 1.00 194.43 78 TRP C CA 1
ATOM 6365 C C . TRP C 1 56 ? 86.241 15.076 67.572 1.00 195.44 78 TRP C C 1
ATOM 6366 O O . TRP C 1 56 ? 86.840 16.019 68.101 1.00 194.00 78 TRP C O 1
ATOM 6377 N N . GLU C 1 57 ? 84.972 14.768 67.849 1.00 197.70 79 GLU C N 1
ATOM 6378 C CA . GLU C 1 57 ? 84.247 15.502 68.881 1.00 201.72 79 GLU C CA 1
ATOM 6379 C C . GLU C 1 57 ? 84.930 15.372 70.237 1.00 208.23 79 GLU C C 1
ATOM 6380 O O . GLU C 1 57 ? 84.822 16.273 71.077 1.00 211.07 79 GLU C O 1
ATOM 6386 N N . ASP C 1 58 ? 85.653 14.273 70.459 1.00 208.77 80 ASP C N 1
ATOM 6387 C CA . ASP C 1 58 ? 86.362 14.030 71.709 1.00 214.54 80 ASP C CA 1
ATOM 6388 C C . ASP C 1 58 ? 87.876 14.148 71.545 1.00 218.92 80 ASP C C 1
ATOM 6389 O O . ASP C 1 58 ? 88.635 13.551 72.311 1.00 223.13 80 ASP C O 1
ATOM 6391 N N . GLU C 1 59 ? 88.331 14.911 70.549 1.00 219.10 81 GLU C N 1
ATOM 6392 C CA . GLU C 1 59 ? 89.762 15.164 70.376 1.00 216.59 81 GLU C CA 1
ATOM 6393 C C . GLU C 1 59 ? 89.922 16.562 69.786 1.00 207.67 81 GLU C C 1
ATOM 6394 O O . GLU C 1 59 ? 89.698 16.762 68.589 1.00 202.16 81 GLU C O 1
ATOM 6400 N N . LYS C 1 60 ? 90.311 17.514 70.628 1.00 205.58 82 LYS C N 1
ATOM 6401 C CA . LYS C 1 60 ? 90.638 18.864 70.193 1.00 200.59 82 LYS C CA 1
ATOM 6402 C C . LYS C 1 60 ? 92.149 18.979 70.042 1.00 201.81 82 LYS C C 1
ATOM 6403 O O . LYS C 1 60 ? 92.898 18.604 70.950 1.00 207.17 82 LYS C O 1
ATOM 6405 N N . LEU C 1 61 ? 92.589 19.491 68.896 1.00 196.77 83 LEU C N 1
ATOM 6406 C CA . LEU C 1 61 ? 94.014 19.586 68.616 1.00 195.97 83 LEU C CA 1
ATOM 6407 C C . LEU C 1 61 ? 94.695 20.536 69.595 1.00 202.87 83 LEU C C 1
ATOM 6408 O O . LEU C 1 61 ? 94.105 21.514 70.063 1.00 207.65 83 LEU C O 1
ATOM 6410 N N . SER C 1 62 ? 95.953 20.235 69.905 1.00 199.08 84 SER C N 1
ATOM 6411 C CA . SER C 1 62 ? 96.736 21.086 70.788 1.00 199.93 84 SER C CA 1
ATOM 6412 C C . SER C 1 62 ? 97.161 22.355 70.051 1.00 198.74 84 SER C C 1
ATOM 6413 O O . SER C 1 62 ? 96.816 22.582 68.886 1.00 196.74 84 SER C O 1
ATOM 6415 N N . GLY C 1 63 ? 97.929 23.196 70.749 1.00 200.09 85 GLY C N 1
ATOM 6416 C CA . GLY C 1 63 ? 98.366 24.452 70.154 1.00 196.23 85 GLY C CA 1
ATOM 6417 C C . GLY C 1 63 ? 99.202 24.251 68.904 1.00 193.31 85 GLY C C 1
ATOM 6418 O O . GLY C 1 63 ? 98.940 24.855 67.857 1.00 192.18 85 GLY C O 1
ATOM 6419 N N . ALA C 1 64 ? 100.227 23.401 68.998 1.00 195.22 86 ALA C N 1
ATOM 6420 C CA . ALA C 1 64 ? 101.032 23.073 67.825 1.00 190.01 86 ALA C CA 1
ATOM 6421 C C . ALA C 1 64 ? 100.180 22.427 66.737 1.00 187.65 86 ALA C C 1
ATOM 6422 O O . ALA C 1 64 ? 100.287 22.778 65.550 1.00 183.79 86 ALA C O 1
ATOM 6424 N N . ARG C 1 65 ? 99.319 21.486 67.128 1.00 191.28 87 ARG C N 1
ATOM 6425 C CA . ARG C 1 65 ? 98.488 20.790 66.153 1.00 185.93 87 ARG C CA 1
ATOM 6426 C C . ARG C 1 65 ? 97.495 21.732 65.484 1.00 188.13 87 ARG C C 1
ATOM 6427 O O . ARG C 1 65 ? 97.096 21.498 64.338 1.00 187.76 87 ARG C O 1
ATOM 6429 N N . LEU C 1 66 ? 97.082 22.796 66.175 1.00 189.89 88 LEU C N 1
ATOM 6430 C CA . LEU C 1 66 ? 96.172 23.767 65.570 1.00 175.24 88 LEU C CA 1
ATOM 6431 C C . LEU C 1 66 ? 96.914 24.709 64.627 1.00 167.94 88 LEU C C 1
ATOM 6432 O O . LEU C 1 66 ? 96.385 25.101 63.569 1.00 172.80 88 LEU C O 1
ATOM 6434 N N . ALA C 1 67 ? 98.135 25.092 65.008 1.00 167.79 89 ALA C N 1
ATOM 6435 C CA . ALA C 1 67 ? 98.966 25.896 64.118 1.00 165.55 89 ALA C CA 1
ATOM 6436 C C . ALA C 1 67 ? 99.219 25.175 62.805 1.00 161.82 89 ALA C C 1
ATOM 6437 O O . ALA C 1 67 ? 99.327 25.813 61.750 1.00 158.92 89 ALA C O 1
ATOM 6439 N N . ALA C 1 68 ? 99.331 23.845 62.861 1.00 164.27 90 ALA C N 1
ATOM 6440 C CA . ALA C 1 68 ? 99.489 23.060 61.639 1.00 165.42 90 ALA C CA 1
ATOM 6441 C C . ALA C 1 68 ? 98.315 23.275 60.686 1.00 166.38 90 ALA C C 1
ATOM 6442 O O . ALA C 1 68 ? 98.506 23.476 59.472 1.00 166.52 90 ALA C O 1
ATOM 6444 N N . ARG C 1 69 ? 97.092 23.207 61.219 1.00 161.93 91 ARG C N 1
ATOM 6445 C CA . ARG C 1 69 ? 95.899 23.439 60.411 1.00 157.47 91 ARG C CA 1
ATOM 6446 C C . ARG C 1 69 ? 95.940 24.817 59.764 1.00 162.84 91 ARG C C 1
ATOM 6447 O O . ARG C 1 69 ? 95.705 24.960 58.554 1.00 152.73 91 ARG C O 1
ATOM 6449 N N . GLU C 1 70 ? 96.260 25.846 60.555 1.00 163.51 92 GLU C N 1
ATOM 6450 C CA . GLU C 1 70 ? 96.276 27.195 59.985 1.00 166.37 92 GLU C CA 1
ATOM 6451 C C . GLU C 1 70 ? 97.356 27.359 58.918 1.00 150.03 92 GLU C C 1
ATOM 6452 O O . GLU C 1 70 ? 97.147 28.076 57.930 1.00 143.68 92 GLU C O 1
ATOM 6458 N N . ALA C 1 71 ? 98.507 26.703 59.086 1.00 149.87 93 ALA C N 1
ATOM 6459 C CA . ALA C 1 71 ? 99.563 26.797 58.079 1.00 148.66 93 ALA C CA 1
ATOM 6460 C C . ALA C 1 71 ? 99.120 26.175 56.757 1.00 145.66 93 ALA C C 1
ATOM 6461 O O . ALA C 1 71 ? 99.301 26.769 55.679 1.00 144.13 93 ALA C O 1
ATOM 6463 N N . HIS C 1 72 ? 98.556 24.964 56.821 1.00 149.11 94 HIS C N 1
ATOM 6464 C CA . HIS C 1 72 ? 98.055 24.335 55.601 1.00 155.55 94 HIS C CA 1
ATOM 6465 C C . HIS C 1 72 ? 97.016 25.220 54.923 1.00 157.24 94 HIS C C 1
ATOM 6466 O O . HIS C 1 72 ? 97.039 25.401 53.693 1.00 155.89 94 HIS C O 1
ATOM 6468 N N . ASN C 1 73 ? 96.110 25.805 55.715 1.00 158.78 95 ASN C N 1
ATOM 6469 C CA . ASN C 1 73 ? 95.112 26.710 55.153 1.00 159.04 95 ASN C CA 1
ATOM 6470 C C . ASN C 1 73 ? 95.774 27.855 54.399 1.00 151.64 95 ASN C C 1
ATOM 6471 O O . ASN C 1 73 ? 95.445 28.117 53.236 1.00 140.34 95 ASN C O 1
ATOM 6476 N N . ARG C 1 74 ? 96.719 28.545 55.048 1.00 149.50 96 ARG C N 1
ATOM 6477 C CA . ARG C 1 74 ? 97.366 29.694 54.418 1.00 148.03 96 ARG C CA 1
ATOM 6478 C C . ARG C 1 74 ? 97.995 29.312 53.086 1.00 145.70 96 ARG C C 1
ATOM 6479 O O . ARG C 1 74 ? 97.936 30.080 52.118 1.00 149.82 96 ARG C O 1
ATOM 6481 N N . ARG C 1 75 ? 98.600 28.124 53.019 1.00 144.95 97 ARG C N 1
ATOM 6482 C CA . ARG C 1 75 ? 99.149 27.673 51.743 1.00 143.98 97 ARG C CA 1
ATOM 6483 C C . ARG C 1 75 ? 98.054 27.429 50.708 1.00 150.18 97 ARG C C 1
ATOM 6484 O O . ARG C 1 75 ? 98.280 27.645 49.510 1.00 148.03 97 ARG C O 1
ATOM 6486 N N . CYS C 1 76 ? 96.866 26.993 51.141 1.00 149.49 98 CYS C N 1
ATOM 6487 C CA . CYS C 1 76 ? 95.818 26.645 50.185 1.00 152.19 98 CYS C CA 1
ATOM 6488 C C . CYS C 1 76 ? 94.992 27.834 49.692 1.00 156.96 98 CYS C C 1
ATOM 6489 O O . CYS C 1 76 ? 94.234 27.669 48.730 1.00 159.98 98 CYS C O 1
ATOM 6492 N N . GLN C 1 77 ? 95.106 29.013 50.305 1.00 135.40 99 GLN C N 1
ATOM 6493 C CA . GLN C 1 77 ? 94.333 30.157 49.837 1.00 129.41 99 GLN C CA 1
ATOM 6494 C C . GLN C 1 77 ? 94.798 30.582 48.442 1.00 120.43 99 GLN C C 1
ATOM 6495 O O . GLN C 1 77 ? 95.945 30.333 48.060 1.00 119.38 99 GLN C O 1
ATOM 6501 N N . PRO C 1 78 ? 93.925 31.215 47.658 1.00 106.59 100 PRO C N 1
ATOM 6502 C CA . PRO C 1 78 ? 94.334 31.651 46.325 1.00 99.24 100 PRO C CA 1
ATOM 6503 C C . PRO C 1 78 ? 95.420 32.697 46.417 1.00 111.20 100 PRO C C 1
ATOM 6504 O O . PRO C 1 78 ? 95.469 33.490 47.379 1.00 130.95 100 PRO C O 1
ATOM 6508 N N . PRO C 1 79 ? 96.328 32.742 45.437 1.00 105.44 101 PRO C N 1
ATOM 6509 C CA . PRO C 1 79 ? 97.468 33.670 45.519 1.00 116.79 101 PRO C CA 1
ATOM 6510 C C . PRO C 1 79 ? 97.051 35.132 45.547 1.00 117.01 101 PRO C C 1
ATOM 6511 O O . PRO C 1 79 ? 97.300 35.834 46.533 1.00 122.14 101 PRO C O 1
ATOM 6515 N N . LEU C 1 80 ? 96.420 35.602 44.475 1.00 110.48 102 LEU C N 1
ATOM 6516 C CA . LEU C 1 80 ? 95.984 36.990 44.413 1.00 104.87 102 LEU C CA 1
ATOM 6517 C C . LEU C 1 80 ? 94.821 37.221 45.368 1.00 91.86 102 LEU C C 1
ATOM 6518 O O . LEU C 1 80 ? 93.824 36.493 45.335 1.00 88.42 102 LEU C O 1
ATOM 6523 N N . SER C 1 81 ? 94.950 38.235 46.220 1.00 83.08 103 SER C N 1
ATOM 6524 C CA . SER C 1 81 ? 93.878 38.579 47.140 1.00 91.35 103 SER C CA 1
ATOM 6525 C C . SER C 1 81 ? 92.664 39.097 46.367 1.00 91.95 103 SER C C 1
ATOM 6526 O O . SER C 1 81 ? 92.698 39.287 45.148 1.00 86.62 103 SER C O 1
AT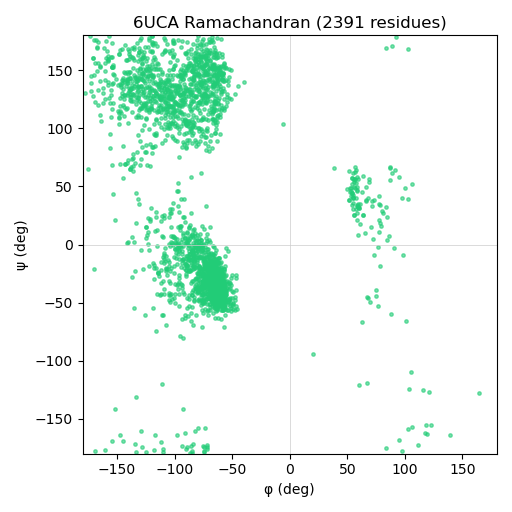OM 6529 N N . ARG C 1 82 ? 91.573 39.329 47.100 1.00 96.48 104 ARG C N 1
ATOM 6530 C CA . ARG C 1 82 ? 90.354 39.817 46.462 1.00 90.48 104 ARG C CA 1
ATOM 6531 C C . ARG C 1 82 ? 90.539 41.229 45.916 1.00 93.85 104 ARG C C 1
ATOM 6532 O O . ARG C 1 82 ? 90.034 41.552 44.835 1.00 95.24 104 ARG C O 1
ATOM 6540 N N . THR C 1 83 ? 91.265 42.080 46.644 1.00 89.33 105 THR C N 1
ATOM 6541 C CA . THR C 1 83 ? 91.465 43.459 46.201 1.00 85.64 105 THR C CA 1
ATOM 6542 C C . THR C 1 83 ? 92.472 43.530 45.057 1.00 81.92 105 THR C C 1
ATOM 6543 O O . THR C 1 83 ? 92.334 44.346 44.131 1.00 92.91 105 THR C O 1
ATOM 6547 N N . GLN C 1 84 ? 93.510 42.696 45.120 1.00 75.61 106 GLN C N 1
ATOM 6548 C CA . GLN C 1 84 ? 94.436 42.587 44.002 1.00 72.37 106 GLN C CA 1
ATOM 6549 C C . GLN C 1 84 ? 93.701 42.187 42.730 1.00 68.23 106 GLN C C 1
ATOM 6550 O O . GLN C 1 84 ? 94.080 42.613 41.629 1.00 76.96 106 GLN C O 1
ATOM 6556 N N . CYS C 1 85 ? 92.618 41.417 42.867 1.00 67.49 107 CYS C N 1
ATOM 6557 C CA . CYS C 1 85 ? 91.864 40.977 41.700 1.00 70.80 107 CYS C CA 1
ATOM 6558 C C . CYS C 1 85 ? 91.218 42.158 40.985 1.00 63.93 107 CYS C C 1
ATOM 6559 O O . CYS C 1 85 ? 91.374 42.319 39.766 1.00 59.65 107 CYS C O 1
ATOM 6562 N N . VAL C 1 86 ? 90.492 43.006 41.724 1.00 68.87 108 VAL C N 1
ATOM 6563 C CA . VAL C 1 86 ? 89.889 44.175 41.087 1.00 68.02 108 VAL C CA 1
ATOM 6564 C C . VAL C 1 86 ? 90.972 45.063 40.488 1.00 63.03 108 VAL C C 1
ATOM 6565 O O . VAL C 1 86 ? 90.965 45.326 39.281 1.00 60.49 108 VAL C O 1
ATOM 6569 N N . GLU C 1 87 ? 91.977 45.443 41.289 1.00 63.85 109 GLU C N 1
ATOM 6570 C CA . GLU C 1 87 ? 93.016 46.340 40.775 1.00 63.43 109 GLU C CA 1
ATOM 6571 C C . GLU C 1 87 ? 93.579 45.842 39.442 1.00 62.40 109 GLU C C 1
ATOM 6572 O O . GLU C 1 87 ? 93.692 46.609 38.470 1.00 65.26 109 GLU C O 1
ATOM 6578 N N . ARG C 1 88 ? 93.891 44.543 39.360 1.00 71.74 110 ARG C N 1
ATOM 6579 C CA . ARG C 1 88 ? 94.361 43.982 38.095 1.00 64.49 110 ARG C CA 1
ATOM 6580 C C . ARG C 1 88 ? 93.297 44.075 37.007 1.00 62.65 110 ARG C C 1
ATOM 6581 O O . ARG C 1 88 ? 93.614 44.357 35.850 1.00 54.13 110 ARG C O 1
ATOM 6589 N N . TYR C 1 89 ? 92.032 43.835 37.357 1.00 61.75 111 TYR C N 1
ATOM 6590 C CA . TYR C 1 89 ? 90.959 43.838 36.363 1.00 61.90 111 TYR C CA 1
ATOM 6591 C C . TYR C 1 89 ? 90.778 45.222 35.741 1.00 70.52 111 TYR C C 1
ATOM 6592 O O . TYR C 1 89 ? 90.627 45.359 34.518 1.00 78.42 111 TYR C O 1
ATOM 6601 N N . LEU C 1 90 ? 90.780 46.258 36.579 1.00 63.26 112 LEU C N 1
ATOM 6602 C CA . LEU C 1 90 ? 90.747 47.633 36.089 1.00 57.07 112 LEU C CA 1
ATOM 6603 C C . LEU C 1 90 ? 91.934 47.904 35.166 1.00 56.05 112 LEU C C 1
ATOM 6604 O O . LEU C 1 90 ? 91.770 48.346 34.013 1.00 60.60 112 LEU C O 1
ATOM 6609 N N . LYS C 1 91 ? 93.150 47.623 35.652 1.00 58.18 113 LYS C N 1
ATOM 6610 C CA . LYS C 1 91 ? 94.329 47.842 34.817 1.00 53.24 113 LYS C CA 1
ATOM 6611 C C . LYS C 1 91 ? 94.237 47.075 33.505 1.00 60.47 113 LYS C C 1
ATOM 6612 O O . LYS C 1 91 ? 94.777 47.515 32.483 1.00 72.31 113 LYS C O 1
ATOM 6618 N N . PHE C 1 92 ? 93.540 45.938 33.513 1.00 59.13 114 PHE C N 1
ATOM 6619 C CA . PHE C 1 92 ? 93.458 45.079 32.341 1.00 64.15 114 PHE C CA 1
ATOM 6620 C C . PHE C 1 92 ? 92.472 45.625 31.318 1.00 61.04 114 PHE C C 1
ATOM 6621 O O . PHE C 1 92 ? 92.706 45.517 30.109 1.00 59.25 114 PHE C O 1
ATOM 6629 N N . ILE C 1 93 ? 91.361 46.204 31.778 1.00 61.64 115 ILE C N 1
ATOM 6630 C CA . ILE C 1 93 ? 90.451 46.821 30.819 1.00 56.33 115 ILE C CA 1
ATOM 6631 C C . ILE C 1 93 ? 91.044 48.106 30.260 1.00 54.80 115 ILE C C 1
ATOM 6632 O O . ILE C 1 93 ? 90.609 48.571 29.198 1.00 58.82 115 ILE C O 1
ATOM 6637 N N . GLU C 1 94 ? 92.039 48.700 30.930 1.00 58.99 116 GLU C N 1
ATOM 6638 C CA . GLU C 1 94 ? 92.665 49.862 30.299 1.00 62.59 116 GLU C CA 1
ATOM 6639 C C . GLU C 1 94 ? 93.723 49.503 29.258 1.00 64.13 116 GLU C C 1
ATOM 6640 O O . GLU C 1 94 ? 94.045 50.349 28.415 1.00 69.80 116 GLU C O 1
ATOM 6646 N N . LEU C 1 95 ? 94.265 48.287 29.283 1.00 60.57 117 LEU C N 1
ATOM 6647 C CA . LEU C 1 95 ? 95.285 47.916 28.316 1.00 53.68 117 LEU C CA 1
ATOM 6648 C C . LEU C 1 95 ? 94.706 47.902 26.902 1.00 53.96 117 LEU C C 1
ATOM 6649 O O . LEU C 1 95 ? 93.508 47.674 26.713 1.00 56.21 117 LEU C O 1
ATOM 6654 N N . PRO C 1 96 ? 95.531 48.153 25.889 1.00 51.82 118 PRO C N 1
ATOM 6655 C CA . PRO C 1 96 ? 95.086 47.950 24.507 1.00 52.65 118 PRO C CA 1
ATOM 6656 C C . PRO C 1 96 ? 94.832 46.475 24.238 1.00 59.99 118 PRO C C 1
ATOM 6657 O O . PRO C 1 96 ? 95.230 45.592 25.003 1.00 68.58 118 PRO C O 1
ATOM 6661 N N . LEU C 1 97 ? 94.149 46.216 23.122 1.00 60.86 119 LEU C N 1
ATOM 6662 C CA . LEU C 1 97 ? 93.804 44.846 22.758 1.00 50.55 119 LEU C CA 1
ATOM 6663 C C . LEU C 1 97 ? 95.050 43.976 22.635 1.00 50.41 119 LEU C C 1
ATOM 6664 O O . LEU C 1 97 ? 95.124 42.888 23.218 1.00 49.27 119 LEU C O 1
ATOM 6669 N N . THR C 1 98 ? 96.051 44.458 21.894 1.00 60.02 120 THR C N 1
ATOM 6670 C CA . THR C 1 98 ? 97.255 43.673 21.637 1.00 58.34 120 THR C CA 1
ATOM 6671 C C . THR C 1 98 ? 97.952 43.260 22.930 1.00 60.20 120 THR C C 1
ATOM 6672 O O . THR C 1 98 ? 98.620 42.219 22.970 1.00 68.57 120 THR C O 1
ATOM 6676 N N . GLN C 1 99 ? 97.784 44.031 24.002 1.00 57.77 121 GLN C N 1
ATOM 6677 C CA . GLN C 1 99 ? 98.454 43.754 25.265 1.00 63.83 121 GLN C CA 1
ATOM 6678 C C . GLN C 1 99 ? 97.589 42.983 26.254 1.00 64.68 121 GLN C C 1
ATOM 6679 O O . GLN C 1 99 ? 98.053 42.692 27.361 1.00 65.13 121 GLN C O 1
ATOM 6685 N N . ARG C 1 100 ? 96.352 42.647 25.893 1.00 59.69 122 ARG C N 1
ATOM 6686 C CA . ARG C 1 100 ? 95.459 41.903 26.781 1.00 62.78 122 ARG C CA 1
ATOM 6687 C C . ARG C 1 100 ? 95.662 40.413 26.537 1.00 67.23 122 ARG C C 1
ATOM 6688 O O . ARG C 1 100 ? 95.183 39.864 25.542 1.00 69.72 122 ARG C O 1
ATOM 6696 N N . LYS C 1 101 ? 96.362 39.749 27.453 1.00 57.91 123 LYS C N 1
ATOM 6697 C CA . LYS C 1 101 ? 96.618 38.323 27.334 1.00 52.39 123 LYS C CA 1
ATOM 6698 C C . LYS C 1 101 ? 96.071 37.581 28.547 1.00 55.64 123 LYS C C 1
ATOM 6699 O O . LYS C 1 101 ? 95.984 38.125 29.655 1.00 51.58 123 LYS C O 1
ATOM 6705 N N . PHE C 1 102 ? 95.685 36.329 28.318 1.00 64.35 124 PHE C N 1
ATOM 6706 C CA . PHE C 1 102 ? 95.096 35.481 29.346 1.00 58.27 124 PHE C CA 1
ATOM 6707 C C . PHE C 1 102 ? 95.769 34.119 29.285 1.00 67.65 124 PHE C C 1
ATOM 6708 O O . PHE C 1 102 ? 95.726 33.450 28.247 1.00 67.97 124 PHE C O 1
ATOM 6716 N N . CYS C 1 103 ? 96.394 33.716 30.389 1.00 76.73 125 CYS C N 1
ATOM 6717 C CA . CYS C 1 103 ? 97.078 32.432 30.449 1.00 66.62 125 CYS C CA 1
ATOM 6718 C C . CYS C 1 103 ? 96.061 31.335 30.735 1.00 69.07 125 CYS C C 1
ATOM 6719 O O . CYS C 1 103 ? 95.407 31.338 31.789 1.00 67.15 125 CYS C O 1
ATOM 6722 N N . GLN C 1 104 ? 95.940 30.396 29.792 1.00 81.20 126 GLN C N 1
ATOM 6723 C CA . GLN C 1 104 ? 94.929 29.349 29.867 1.00 64.36 126 GLN C CA 1
ATOM 6724 C C . GLN C 1 104 ? 95.371 28.200 30.765 1.00 58.83 126 GLN C C 1
ATOM 6725 O O . GLN C 1 104 ? 94.545 27.611 31.471 1.00 67.74 126 GLN C O 1
ATOM 6731 N N . THR C 1 105 ? 96.665 27.866 30.753 1.00 58.24 127 THR C N 1
ATOM 6732 C CA . THR C 1 105 ? 97.158 26.799 31.621 1.00 69.05 127 THR C CA 1
ATOM 6733 C C . THR C 1 105 ? 97.037 27.186 33.088 1.00 67.12 127 THR C C 1
ATOM 6734 O O . THR C 1 105 ? 96.735 26.340 33.939 1.00 63.70 127 THR C O 1
ATOM 6738 N N . CYS C 1 106 ? 97.273 28.457 33.405 1.00 70.57 128 CYS C N 1
ATOM 6739 C CA . CYS C 1 106 ? 97.134 28.943 34.771 1.00 68.45 128 CYS C CA 1
ATOM 6740 C C . CYS C 1 106 ? 95.731 29.433 35.091 1.00 64.83 128 CYS C C 1
ATOM 6741 O O . CYS C 1 106 ? 95.395 29.560 36.275 1.00 63.73 128 CYS C O 1
ATOM 6744 N N . GLN C 1 107 ? 94.914 29.709 34.073 1.00 67.52 129 GLN C N 1
ATOM 6745 C CA . GLN C 1 107 ? 93.607 30.340 34.248 1.00 69.47 129 GLN C CA 1
ATOM 6746 C C . GLN C 1 107 ? 93.751 31.678 34.972 1.00 62.45 129 GLN C C 1
ATOM 6747 O O . GLN C 1 107 ? 93.238 31.880 36.076 1.00 56.62 129 GLN C O 1
ATOM 6753 N N . GLN C 1 108 ? 94.472 32.597 34.332 1.00 64.80 130 GLN C N 1
ATOM 6754 C CA . GLN C 1 108 ? 94.737 33.886 34.959 1.00 63.15 130 GLN C CA 1
ATOM 6755 C C . GLN C 1 108 ? 94.804 34.984 33.910 1.00 66.57 130 GLN C C 1
ATOM 6756 O O . GLN C 1 108 ? 95.437 34.818 32.865 1.00 53.83 130 GLN C O 1
ATOM 6762 N N . LEU C 1 109 ? 94.155 36.107 34.201 1.00 70.84 131 LEU C N 1
ATOM 6763 C CA . LEU C 1 109 ? 94.366 37.312 33.412 1.00 52.62 131 LEU C CA 1
ATOM 6764 C C . LEU C 1 109 ? 95.793 37.802 33.618 1.00 48.71 131 LEU C C 1
ATOM 6765 O O . LEU C 1 109 ? 96.320 37.760 34.734 1.00 50.37 131 LEU C O 1
ATOM 6770 N N . LEU C 1 110 ? 96.429 38.269 32.546 1.00 50.73 132 LEU C N 1
ATOM 6771 C CA . LEU C 1 110 ? 97.837 38.629 32.582 1.00 54.06 132 LEU C CA 1
ATOM 6772 C C . LEU C 1 110 ? 98.001 40.127 32.376 1.00 59.77 132 LEU C C 1
ATOM 6773 O O . LEU C 1 110 ? 97.486 40.687 31.402 1.00 56.10 132 LEU C O 1
ATOM 6778 N N . LEU C 1 111 ? 98.704 40.770 33.298 1.00 68.10 133 LEU C N 1
ATOM 6779 C CA . LEU C 1 111 ? 99.242 42.092 33.048 1.00 70.76 133 LEU C CA 1
ATOM 6780 C C . LEU C 1 111 ? 100.537 41.954 32.253 1.00 71.60 133 LEU C C 1
ATOM 6781 O O . LEU C 1 111 ? 101.185 40.905 32.295 1.00 65.69 133 LEU C O 1
ATOM 6786 N N . PRO C 1 112 ? 100.933 42.992 31.503 1.00 63.10 134 PRO C N 1
ATOM 6787 C CA . PRO C 1 112 ? 102.112 42.836 30.624 1.00 59.31 134 PRO C CA 1
ATOM 6788 C C . PRO C 1 112 ? 103.369 42.404 31.359 1.00 72.41 134 PRO C C 1
ATOM 6789 O O . PRO C 1 112 ? 104.060 41.476 30.909 1.00 88.16 134 PRO C O 1
ATOM 6793 N N . ASP C 1 113 ? 103.667 43.041 32.496 1.00 69.14 135 ASP C N 1
ATOM 6794 C CA . ASP C 1 113 ? 104.894 42.755 33.237 1.00 79.76 135 ASP C CA 1
ATOM 6795 C C . ASP C 1 113 ? 105.072 41.263 33.502 1.00 74.83 135 ASP C C 1
ATOM 6796 O O . ASP C 1 113 ? 106.195 40.746 33.448 1.00 73.29 135 ASP C O 1
ATOM 6801 N N . ASP C 1 114 ? 103.979 40.552 33.773 1.00 77.72 136 ASP C N 1
ATOM 6802 C CA . ASP C 1 114 ? 104.054 39.160 34.204 1.00 77.31 136 ASP C CA 1
ATOM 6803 C C . ASP C 1 114 ? 104.270 38.174 33.062 1.00 65.83 136 ASP C C 1
ATOM 6804 O O . ASP C 1 114 ? 104.374 36.969 33.331 1.00 71.46 136 ASP C O 1
ATOM 6809 N N . TRP C 1 115 ? 104.354 38.644 31.812 1.00 59.14 137 TRP C N 1
ATOM 6810 C CA . TRP C 1 115 ? 104.444 37.721 30.679 1.00 58.52 137 TRP C CA 1
ATOM 6811 C C . TRP C 1 115 ? 105.638 36.781 30.806 1.00 81.64 137 TRP C C 1
ATOM 6812 O O . TRP C 1 115 ? 105.547 35.599 30.452 1.00 79.08 137 TRP C O 1
ATOM 6823 N N . GLY C 1 116 ? 106.764 37.288 31.308 1.00 86.34 138 GLY C N 1
ATOM 6824 C CA . GLY C 1 116 ? 107.969 36.488 31.451 1.00 87.41 138 GLY C CA 1
ATOM 6825 C C . GLY C 1 116 ? 107.828 35.301 32.380 1.00 77.83 138 GLY C C 1
ATOM 6826 O O . GLY C 1 116 ? 108.720 34.444 32.397 1.00 77.43 138 GLY C O 1
ATOM 6827 N N . GLN C 1 117 ? 106.745 35.228 33.152 1.00 67.54 139 GLN C N 1
ATOM 6828 C CA . GLN C 1 117 ? 106.502 34.095 34.034 1.00 70.63 139 GLN C CA 1
ATOM 6829 C C . GLN C 1 117 ? 105.559 33.067 33.427 1.00 79.65 139 GLN C C 1
ATOM 6830 O O . GLN C 1 117 ? 105.315 32.027 34.047 1.00 89.57 139 GLN C O 1
ATOM 6836 N N . HIS C 1 118 ? 105.025 33.330 32.231 1.00 72.02 140 HIS C N 1
ATOM 6837 C CA . HIS C 1 118 ? 104.110 32.412 31.566 1.00 67.15 140 HIS C CA 1
ATOM 6838 C C . HIS C 1 118 ? 104.484 32.209 30.102 1.00 68.78 140 HIS C C 1
ATOM 6839 O O . HIS C 1 118 ? 103.650 31.753 29.312 1.00 70.18 140 HIS C O 1
ATOM 6846 N N . SER C 1 119 ? 105.721 32.543 29.724 1.00 73.36 141 SER C N 1
ATOM 6847 C CA . SER C 1 119 ? 106.135 32.427 28.329 1.00 74.16 141 SER C CA 1
ATOM 6848 C C . SER C 1 119 ? 106.068 30.988 27.836 1.00 77.69 141 SER C C 1
ATOM 6849 O O . SER C 1 119 ? 105.815 30.750 26.649 1.00 84.67 141 SER C O 1
ATOM 6852 N N . GLU C 1 120 ? 106.289 30.020 28.723 1.00 69.51 142 GLU C N 1
ATOM 6853 C CA . GLU C 1 120 ? 106.256 28.609 28.372 1.00 65.27 142 GLU C CA 1
ATOM 6854 C C . GLU C 1 120 ? 104.876 27.991 28.561 1.00 65.64 142 GLU C C 1
ATOM 6855 O O . GLU C 1 120 ? 104.770 26.772 28.738 1.00 71.28 142 GLU C O 1
ATOM 6861 N N . HIS C 1 121 ? 103.824 28.798 28.523 1.00 65.29 143 HIS C N 1
ATOM 6862 C CA . HIS C 1 121 ? 102.472 28.345 28.800 1.00 60.67 143 HIS C CA 1
ATOM 6863 C C . HIS C 1 121 ? 101.582 28.552 27.581 1.00 63.10 143 HIS C C 1
ATOM 6864 O O . HIS C 1 121 ? 101.983 29.147 26.577 1.00 63.15 143 HIS C O 1
ATOM 6871 N N . GLN C 1 122 ? 100.357 28.042 27.683 1.00 70.42 144 GLN C N 1
ATOM 6872 C CA . GLN C 1 122 ? 99.331 28.257 26.666 1.00 77.32 144 GLN C CA 1
ATOM 6873 C C . GLN C 1 122 ? 98.616 29.557 27.011 1.00 79.68 144 GLN C C 1
ATOM 6874 O O . GLN C 1 122 ? 97.803 29.605 27.938 1.00 96.41 144 GLN C O 1
ATOM 6880 N N . VAL C 1 123 ? 98.921 30.617 26.268 1.00 72.82 145 VAL C N 1
ATOM 6881 C CA . VAL C 1 123 ? 98.428 31.957 26.561 1.00 52.82 145 VAL C CA 1
ATOM 6882 C C . VAL C 1 123 ? 97.615 32.449 25.373 1.00 52.57 145 VAL C C 1
ATOM 6883 O O . VAL C 1 123 ? 98.055 32.339 24.222 1.00 54.21 145 VAL C O 1
ATOM 6887 N N . LEU C 1 124 ? 96.432 32.989 25.656 1.00 49.20 146 LEU C N 1
ATOM 6888 C CA . LEU C 1 124 ? 95.543 33.541 24.643 1.00 48.87 146 LEU C CA 1
ATOM 6889 C C . LEU C 1 124 ? 95.755 35.046 24.551 1.00 59.82 146 LEU C C 1
ATOM 6890 O O . LEU C 1 124 ? 95.755 35.740 25.573 1.00 75.17 146 LEU C O 1
ATOM 6895 N N . GLY C 1 125 ? 95.936 35.546 23.328 1.00 63.03 147 GLY C N 1
ATOM 6896 C CA . GLY C 1 125 ? 96.140 36.957 23.095 1.00 63.13 147 GLY C CA 1
ATOM 6897 C C . GLY C 1 125 ? 94.879 37.654 22.601 1.00 60.24 147 GLY C C 1
ATOM 6898 O O . GLY C 1 125 ? 93.843 37.041 22.354 1.00 67.06 147 GLY C O 1
ATOM 6899 N N . ASN C 1 126 ? 94.995 38.977 22.468 1.00 51.25 148 ASN C N 1
ATOM 6900 C CA . ASN C 1 126 ? 93.922 39.822 21.940 1.00 51.31 148 ASN C CA 1
ATOM 6901 C C . ASN C 1 126 ? 92.613 39.610 22.697 1.00 50.33 148 ASN C C 1
ATOM 6902 O O . ASN C 1 126 ? 91.532 39.547 22.106 1.00 53.88 148 ASN C O 1
ATOM 6907 N N . VAL C 1 127 ? 92.711 39.495 24.019 1.00 49.14 149 VAL C N 1
ATOM 6908 C CA . VAL C 1 127 ? 91.529 39.303 24.856 1.00 48.82 149 VAL C CA 1
ATOM 6909 C C . VAL C 1 127 ? 90.686 40.572 24.782 1.00 49.04 149 VAL C C 1
ATOM 6910 O O . VAL C 1 127 ? 91.109 41.637 25.237 1.00 64.56 149 VAL C O 1
ATOM 6914 N N . SER C 1 128 ? 89.495 40.464 24.203 1.00 52.23 150 SER C N 1
ATOM 6915 C CA . SER C 1 128 ? 88.613 41.613 24.109 1.00 52.94 150 SER C CA 1
ATOM 6916 C C . SER C 1 128 ? 87.873 41.825 25.427 1.00 55.15 150 SER C C 1
ATOM 6917 O O . SER C 1 128 ? 87.902 40.991 26.336 1.00 59.16 150 SER C O 1
ATOM 6920 N N . ILE C 1 129 ? 87.207 42.977 25.528 1.00 60.07 151 ILE C N 1
ATOM 6921 C CA . ILE C 1 129 ? 86.328 43.218 26.665 1.00 59.74 151 ILE C CA 1
ATOM 6922 C C . ILE C 1 129 ? 85.085 42.349 26.551 1.00 56.32 151 ILE C C 1
ATOM 6923 O O . ILE C 1 129 ? 84.520 41.918 27.564 1.00 55.63 151 ILE C O 1
ATOM 6928 N N . THR C 1 130 ? 84.643 42.079 25.320 1.00 54.04 152 THR C N 1
ATOM 6929 C CA . THR C 1 130 ? 83.537 41.152 25.105 1.00 64.25 152 THR C CA 1
ATOM 6930 C C . THR C 1 130 ? 83.835 39.795 25.729 1.00 68.87 152 THR C C 1
ATOM 6931 O O . THR C 1 130 ? 82.972 39.201 26.385 1.00 69.31 152 THR C O 1
ATOM 6935 N N . GLN C 1 131 ? 85.060 39.295 25.545 1.00 53.93 153 GLN C N 1
ATOM 6936 C CA . GLN C 1 131 ? 85.471 38.071 26.222 1.00 49.97 153 GLN C CA 1
ATOM 6937 C C . GLN C 1 131 ? 85.607 38.283 27.725 1.00 52.71 153 GLN C C 1
ATOM 6938 O O . GLN C 1 131 ? 85.370 37.353 28.504 1.00 78.40 153 GLN C O 1
ATOM 6944 N N . LEU C 1 132 ? 85.988 39.490 28.148 1.00 60.84 154 LEU C N 1
ATOM 6945 C CA . LEU C 1 132 ? 86.133 39.762 29.575 1.00 54.81 154 LEU C CA 1
ATOM 6946 C C . LEU C 1 132 ? 84.792 39.693 30.292 1.00 57.74 154 LEU C C 1
ATOM 6947 O O . LEU C 1 132 ? 84.717 39.247 31.443 1.00 61.24 154 LEU C O 1
ATOM 6952 N N . ARG C 1 133 ? 83.723 40.131 29.632 1.00 53.72 155 ARG C N 1
ATOM 6953 C CA . ARG C 1 133 ? 82.397 40.081 30.232 1.00 72.00 155 ARG C CA 1
ATOM 6954 C C . ARG C 1 133 ? 81.738 38.713 30.100 1.00 71.85 155 ARG C C 1
ATOM 6955 O O . ARG C 1 133 ? 80.579 38.563 30.501 1.00 82.35 155 ARG C O 1
ATOM 6963 N N . ARG C 1 134 ? 82.439 37.721 29.551 1.00 63.59 156 ARG C N 1
ATOM 6964 C CA . ARG C 1 134 ? 81.970 36.334 29.499 1.00 65.02 156 ARG C CA 1
ATOM 6965 C C . ARG C 1 134 ? 83.059 35.416 30.044 1.00 65.65 156 ARG C C 1
ATOM 6966 O O . ARG C 1 134 ? 83.724 34.704 29.283 1.00 69.65 156 ARG C O 1
ATOM 6974 N N . PRO C 1 135 ? 83.272 35.411 31.363 1.00 57.00 157 PRO C N 1
ATOM 6975 C CA . PRO C 1 135 ? 84.314 34.534 31.924 1.00 74.10 157 PRO C CA 1
ATOM 6976 C C . PRO C 1 135 ? 84.019 33.047 31.787 1.00 75.60 157 PRO C C 1
ATOM 6977 O O . PRO C 1 135 ? 84.960 32.263 31.609 1.00 71.36 157 PRO C O 1
ATOM 6981 N N . SER C 1 136 ? 82.754 32.625 31.873 1.00 60.10 158 SER C N 1
ATOM 6982 C CA . SER C 1 136 ? 82.445 31.200 31.773 1.00 70.73 158 SER C CA 1
ATOM 6983 C C . SER C 1 136 ? 82.757 30.633 30.395 1.00 75.36 158 SER C C 1
ATOM 6984 O O . SER C 1 136 ? 82.914 29.414 30.264 1.00 79.60 158 SER C O 1
ATOM 6987 N N . GLN C 1 137 ? 82.844 31.478 29.371 1.00 60.73 159 GLN C N 1
ATOM 6988 C CA . GLN C 1 137 ? 83.281 31.038 28.056 1.00 60.54 159 GLN C CA 1
ATOM 6989 C C . GLN C 1 137 ? 84.788 31.133 27.879 1.00 57.98 159 GLN C C 1
ATOM 6990 O O . GLN C 1 137 ? 85.316 30.614 26.889 1.00 58.18 159 GLN C O 1
ATOM 6996 N N . LEU C 1 138 ? 85.487 31.777 28.811 1.00 66.90 160 LEU C N 1
ATOM 6997 C CA . LEU C 1 138 ? 86.938 31.897 28.779 1.00 74.28 160 LEU C CA 1
ATOM 6998 C C . LEU C 1 138 ? 87.630 30.855 29.645 1.00 74.57 160 LEU C C 1
ATOM 6999 O O . LEU C 1 138 ? 88.684 30.336 29.264 1.00 82.63 160 LEU C O 1
ATOM 7004 N N . LEU C 1 139 ? 87.056 30.539 30.802 1.00 65.86 161 LEU C N 1
ATOM 7005 C CA . LEU C 1 139 ? 87.605 29.535 31.701 1.00 66.74 161 LEU C CA 1
ATOM 7006 C C . LEU C 1 139 ? 87.027 28.170 31.355 1.00 76.39 161 LEU C C 1
ATOM 7007 O O . LEU C 1 139 ? 85.817 28.040 31.144 1.00 80.96 161 LEU C O 1
ATOM 7012 N N . TYR C 1 140 ? 87.885 27.157 31.300 1.00 82.34 162 TYR C N 1
ATOM 7013 C CA . TYR C 1 140 ? 87.378 25.802 31.155 1.00 75.01 162 TYR C CA 1
ATOM 7014 C C . TYR C 1 140 ? 86.569 25.441 32.399 1.00 77.39 162 TYR C C 1
ATOM 7015 O O . TYR C 1 140 ? 86.954 25.806 33.517 1.00 70.34 162 TYR C O 1
ATOM 7024 N N . PRO C 1 141 ? 85.436 24.760 32.246 1.00 68.03 163 PRO C N 1
ATOM 7025 C CA . PRO C 1 141 ? 84.635 24.402 33.422 1.00 69.94 163 PRO C CA 1
ATOM 7026 C C . PRO C 1 141 ? 85.323 23.336 34.263 1.00 71.55 163 PRO C C 1
ATOM 7027 O O . PRO C 1 141 ? 85.954 22.415 33.739 1.00 72.08 163 PRO C O 1
ATOM 7031 N N . LEU C 1 142 ? 85.197 23.475 35.582 1.00 71.71 164 LEU C N 1
ATOM 7032 C CA . LEU C 1 142 ? 85.745 22.511 36.537 1.00 73.69 164 LEU C CA 1
ATOM 7033 C C . LEU C 1 142 ? 84.720 21.396 36.717 1.00 84.77 164 LEU C C 1
ATOM 7034 O O . LEU C 1 142 ? 83.784 21.517 37.510 1.00 88.85 164 LEU C O 1
ATOM 7039 N N . GLU C 1 143 ? 84.911 20.295 35.995 1.00 78.69 165 GLU C N 1
ATOM 7040 C CA . GLU C 1 143 ? 83.868 19.294 35.813 1.00 81.19 165 GLU C CA 1
ATOM 7041 C C . GLU C 1 143 ? 83.834 18.222 36.896 1.00 84.37 165 GLU C C 1
ATOM 7042 O O . GLU C 1 143 ? 82.948 17.362 36.854 1.00 100.16 165 GLU C O 1
ATOM 7048 N N . ASN C 1 144 ? 84.756 18.240 37.857 1.00 86.23 166 ASN C N 1
ATOM 7049 C CA . ASN C 1 144 ? 84.752 17.214 38.895 1.00 89.56 166 ASN C CA 1
ATOM 7050 C C . ASN C 1 144 ? 83.479 17.316 39.727 1.00 91.20 166 ASN C C 1
ATOM 7051 O O . ASN C 1 144 ? 83.191 18.363 40.314 1.00 96.52 166 ASN C O 1
ATOM 7056 N N . ALA C 1 145 ? 82.720 16.220 39.776 1.00 93.59 167 ALA C N 1
ATOM 7057 C CA . ALA C 1 145 ? 81.489 16.183 40.556 1.00 97.36 167 ALA C CA 1
ATOM 7058 C C . ALA C 1 145 ? 81.741 16.101 42.055 1.00 97.46 167 ALA C C 1
ATOM 7059 O O . ALA C 1 145 ? 80.781 16.175 42.830 1.00 99.10 167 ALA C O 1
ATOM 7061 N N . ALA C 1 146 ? 82.994 15.947 42.480 1.00 101.51 168 ALA C N 1
ATOM 7062 C CA . ALA C 1 146 ? 83.321 15.895 43.898 1.00 102.27 168 ALA C CA 1
ATOM 7063 C C . ALA C 1 146 ? 83.631 17.262 44.489 1.00 106.36 168 ALA C C 1
ATOM 7064 O O . ALA C 1 146 ? 83.521 17.433 45.708 1.00 106.82 168 ALA C O 1
ATOM 7066 N N . THR C 1 147 ? 84.007 18.238 43.658 1.00 92.75 169 THR C N 1
ATOM 7067 C CA . THR C 1 147 ? 84.419 19.552 44.146 1.00 90.58 169 THR C CA 1
ATOM 7068 C C . THR C 1 147 ? 83.468 20.643 43.673 1.00 120.44 169 THR C C 1
ATOM 7069 O O . THR C 1 147 ? 82.681 21.151 44.475 1.00 127.83 169 THR C O 1
ATOM 7073 N N . ASN C 1 148 ? 83.519 21.029 42.400 1.00 88.93 170 ASN C N 1
ATOM 7074 C CA . ASN C 1 148 ? 82.727 22.143 41.900 1.00 86.91 170 ASN C CA 1
ATOM 7075 C C . ASN C 1 148 ? 81.521 21.709 41.083 1.00 87.56 170 ASN C C 1
ATOM 7076 O O . ASN C 1 148 ? 80.489 22.388 41.122 1.00 87.37 170 ASN C O 1
ATOM 7081 N N . ALA C 1 149 ? 81.631 20.598 40.350 1.00 98.86 171 ALA C N 1
ATOM 7082 C CA . ALA C 1 149 ? 80.576 20.139 39.445 1.00 97.45 171 ALA C CA 1
ATOM 7083 C C . ALA C 1 149 ? 80.136 21.262 38.511 1.00 95.81 171 ALA C C 1
ATOM 7084 O O . ALA C 1 149 ? 78.951 21.425 38.210 1.00 96.79 171 ALA C O 1
ATOM 7086 N N . GLN C 1 150 ? 81.107 22.055 38.057 1.00 82.02 172 GLN C N 1
ATOM 7087 C CA . GLN C 1 150 ? 80.821 23.195 37.197 1.00 79.69 172 GLN C CA 1
ATOM 7088 C C . GLN C 1 150 ? 80.262 22.724 35.862 1.00 83.87 172 GLN C C 1
ATOM 7089 O O . GLN C 1 150 ? 81.016 22.355 34.954 1.00 91.61 172 GLN C O 1
ATOM 7095 N N . TYR C 1 151 ? 78.937 22.718 35.746 1.00 81.76 173 TYR C N 1
ATOM 7096 C CA . TYR C 1 151 ? 78.238 22.310 34.533 1.00 92.72 173 TYR C CA 1
ATOM 7097 C C . TYR C 1 151 ? 77.486 23.528 34.014 1.00 84.65 173 TYR C C 1
ATOM 7098 O O . TYR C 1 151 ? 76.485 23.944 34.607 1.00 84.99 173 TYR C O 1
ATOM 7107 N N . LEU C 1 152 ? 77.973 24.103 32.919 1.00 79.27 174 LEU C N 1
ATOM 7108 C CA . LEU C 1 152 ? 77.467 25.383 32.451 1.00 91.04 174 LEU C CA 1
ATOM 7109 C C . LEU C 1 152 ? 76.201 25.210 31.620 1.00 91.97 174 LEU C C 1
ATOM 7110 O O . LEU C 1 152 ? 75.963 24.163 31.013 1.00 96.91 174 LEU C O 1
ATOM 7115 N N . PHE C 1 153 ? 75.392 26.265 31.593 1.00 80.80 175 PHE C N 1
ATOM 7116 C CA . PHE C 1 153 ? 74.109 26.261 30.903 1.00 82.56 175 PHE C CA 1
ATOM 7117 C C . PHE C 1 153 ? 74.333 26.268 29.391 1.00 84.13 175 PHE C C 1
ATOM 7118 O O . PHE C 1 153 ? 75.456 26.149 28.893 1.00 90.46 175 PHE C O 1
ATOM 7126 N N . ALA C 1 154 ? 73.244 26.413 28.643 1.00 88.95 176 ALA C N 1
ATOM 7127 C CA . ALA C 1 154 ? 73.284 26.500 27.192 1.00 99.10 176 ALA C CA 1
ATOM 7128 C C . ALA C 1 154 ? 72.691 27.832 26.756 1.00 102.08 176 ALA C C 1
ATOM 7129 O O . ALA C 1 154 ? 71.847 28.405 27.451 1.00 103.40 176 ALA C O 1
ATOM 7131 N N . ASP C 1 155 ? 73.146 28.325 25.599 1.00 102.71 177 ASP C N 1
ATOM 7132 C CA . ASP C 1 155 ? 72.712 29.637 25.121 1.00 107.59 177 ASP C CA 1
ATOM 7133 C C . ASP C 1 155 ? 71.188 29.745 25.094 1.00 107.51 177 ASP C C 1
ATOM 7134 O O . ASP C 1 155 ? 70.608 30.714 25.609 1.00 126.72 177 ASP C O 1
ATOM 7139 N N . ARG C 1 156 ? 70.527 28.732 24.529 1.00 93.36 178 ARG C N 1
ATOM 7140 C CA . ARG C 1 156 ? 69.069 28.672 24.516 1.00 97.61 178 ARG C CA 1
ATOM 7141 C C . ARG C 1 156 ? 68.501 28.811 25.926 1.00 93.49 178 ARG C C 1
ATOM 7142 O O . ARG C 1 156 ? 67.696 29.709 26.210 1.00 94.42 178 ARG C O 1
ATOM 7150 N N . SER C 1 157 ? 68.938 27.934 26.834 1.00 87.65 179 SER C N 1
ATOM 7151 C CA . SER C 1 157 ? 68.338 27.864 28.163 1.00 97.70 179 SER C CA 1
ATOM 7152 C C . SER C 1 157 ? 68.616 29.125 28.972 1.00 87.07 179 SER C C 1
ATOM 7153 O O . SER C 1 157 ? 67.722 29.645 29.650 1.00 88.47 179 SER C O 1
ATOM 7156 N N . CYS C 1 158 ? 69.845 29.636 28.908 1.00 97.91 180 CYS C N 1
ATOM 7157 C CA . CYS C 1 158 ? 70.203 30.816 29.692 1.00 82.29 180 CYS C CA 1
ATOM 7158 C C . CYS C 1 158 ? 69.438 32.047 29.215 1.00 83.07 180 CYS C C 1
ATOM 7159 O O . CYS C 1 158 ? 68.907 32.824 30.025 1.00 83.76 180 CYS C O 1
ATOM 7162 N N . GLN C 1 159 ? 69.383 32.248 27.894 1.00 90.47 181 GLN C N 1
ATOM 7163 C CA . GLN C 1 159 ? 68.616 33.368 27.359 1.00 93.92 181 GLN C CA 1
ATOM 7164 C C . GLN C 1 159 ? 67.140 33.233 27.715 1.00 96.60 181 GLN C C 1
ATOM 7165 O O . GLN C 1 159 ? 66.463 34.234 28.007 1.00 93.75 181 GLN C O 1
ATOM 7171 N N . PHE C 1 160 ? 66.621 32.001 27.697 1.00 100.03 182 PHE C N 1
ATOM 7172 C CA . PHE C 1 160 ? 65.260 31.768 28.162 1.00 100.22 182 PHE C CA 1
ATOM 7173 C C . PHE C 1 160 ? 65.086 32.241 29.598 1.00 93.08 182 PHE C C 1
ATOM 7174 O O . PHE C 1 160 ? 64.099 32.907 29.930 1.00 95.53 182 PHE C O 1
ATOM 7182 N N . LEU C 1 161 ? 66.038 31.895 30.469 1.00 90.42 183 LEU C N 1
ATOM 7183 C CA . LEU C 1 161 ? 65.913 32.273 31.874 1.00 90.57 183 LEU C CA 1
ATOM 7184 C C . LEU C 1 161 ? 65.890 33.784 32.051 1.00 99.75 183 LEU C C 1
ATOM 7185 O O . LEU C 1 161 ? 65.112 34.302 32.858 1.00 91.64 183 LEU C O 1
ATOM 7190 N N . VAL C 1 162 ? 66.735 34.513 31.320 1.00 104.11 184 VAL C N 1
ATOM 7191 C CA . VAL C 1 162 ? 66.752 35.963 31.535 1.00 104.67 184 VAL C CA 1
ATOM 7192 C C . VAL C 1 162 ? 65.485 36.613 30.977 1.00 104.28 184 VAL C C 1
ATOM 7193 O O . VAL C 1 162 ? 64.916 37.524 31.597 1.00 115.47 184 VAL C O 1
ATOM 7197 N N . ASP C 1 163 ? 65.013 36.157 29.810 1.00 98.29 185 ASP C N 1
ATOM 7198 C CA . ASP C 1 163 ? 63.756 36.689 29.292 1.00 100.82 185 ASP C CA 1
ATOM 7199 C C . ASP C 1 163 ? 62.612 36.403 30.260 1.00 109.89 185 ASP C C 1
ATOM 7200 O O . ASP C 1 163 ? 61.723 37.245 30.461 1.00 114.93 185 ASP C O 1
ATOM 7205 N N . LEU C 1 164 ? 62.645 35.233 30.902 1.00 106.87 186 LEU C N 1
ATOM 7206 C CA . LEU C 1 164 ? 61.613 34.874 31.868 1.00 103.28 186 LEU C CA 1
ATOM 7207 C C . LEU C 1 164 ? 61.709 35.725 33.130 1.00 102.94 186 LEU C C 1
ATOM 7208 O O . LEU C 1 164 ? 60.686 36.172 33.661 1.00 105.64 186 LEU C O 1
ATOM 7213 N N . LEU C 1 165 ? 62.926 35.948 33.632 1.00 105.92 187 LEU C N 1
ATOM 7214 C CA . LEU C 1 165 ? 63.088 36.728 34.854 1.00 107.34 187 LEU C CA 1
ATOM 7215 C C . LEU C 1 165 ? 62.647 38.168 34.649 1.00 109.08 187 LEU C C 1
ATOM 7216 O O . LEU C 1 165 ? 62.042 38.770 35.545 1.00 109.09 187 LEU C O 1
ATOM 7221 N N . SER C 1 166 ? 62.936 38.740 33.477 1.00 105.64 188 SER C N 1
ATOM 7222 C CA . SER C 1 166 ? 62.483 40.102 33.212 1.00 114.55 188 SER C CA 1
ATOM 7223 C C . SER C 1 166 ? 60.971 40.151 33.033 1.00 117.56 188 SER C C 1
ATOM 7224 O O . SER C 1 166 ? 60.311 41.069 33.536 1.00 123.67 188 SER C O 1
ATOM 7227 N N . ALA C 1 167 ? 60.404 39.166 32.326 1.00 104.10 189 ALA C N 1
ATOM 7228 C CA . ALA C 1 167 ? 58.957 39.123 32.138 1.00 107.76 189 ALA C CA 1
ATOM 7229 C C . ALA C 1 167 ? 58.202 38.967 33.452 1.00 109.59 189 ALA C C 1
ATOM 7230 O O . ALA C 1 167 ? 57.037 39.370 33.538 1.00 112.77 189 ALA C O 1
ATOM 7232 N N . LEU C 1 168 ? 58.831 38.390 34.473 1.00 106.79 190 LEU C N 1
ATOM 7233 C CA . LEU C 1 168 ? 58.237 38.317 35.800 1.00 108.42 190 LEU C CA 1
ATOM 7234 C C . LEU C 1 168 ? 58.462 39.585 36.618 1.00 108.92 190 LEU C C 1
ATOM 7235 O O . LEU C 1 168 ? 58.124 39.605 37.807 1.00 113.15 190 LEU C O 1
ATOM 7240 N N . GLY C 1 169 ? 59.026 40.631 36.018 1.00 112.41 191 GLY C N 1
ATOM 7241 C CA . GLY C 1 169 ? 59.170 41.903 36.698 1.00 112.19 191 GLY C CA 1
ATOM 7242 C C . GLY C 1 169 ? 60.315 41.998 37.678 1.00 116.85 191 GLY C C 1
ATOM 7243 O O . GLY C 1 169 ? 60.337 42.923 38.497 1.00 125.29 191 GLY C O 1
ATOM 7244 N N . PHE C 1 170 ? 61.273 41.078 37.623 1.00 105.87 192 PHE C N 1
ATOM 7245 C CA . PHE C 1 170 ? 62.390 41.102 38.555 1.00 103.73 192 PHE C CA 1
ATOM 7246 C C . PHE C 1 170 ? 63.445 42.103 38.104 1.00 105.85 192 PHE C C 1
ATOM 7247 O O . PHE C 1 170 ? 63.802 42.166 36.924 1.00 102.81 192 PHE C O 1
ATOM 7255 N N . ARG C 1 171 ? 63.942 42.891 39.059 1.00 104.09 193 ARG C N 1
ATOM 7256 C CA . ARG C 1 171 ? 64.955 43.900 38.788 1.00 102.59 193 ARG C CA 1
ATOM 7257 C C . ARG C 1 171 ? 66.309 43.587 39.404 1.00 100.03 193 ARG C C 1
ATOM 7258 O O . ARG C 1 171 ? 67.302 44.212 39.019 1.00 98.42 193 ARG C O 1
ATOM 7266 N N . ARG C 1 172 ? 66.375 42.646 40.345 1.00 105.37 194 ARG C N 1
ATOM 7267 C CA . ARG C 1 172 ? 67.631 42.195 40.925 1.00 99.64 194 ARG C CA 1
ATOM 7268 C C . ARG C 1 172 ? 67.601 40.678 41.033 1.00 104.55 194 ARG C C 1
ATOM 7269 O O . ARG C 1 172 ? 66.580 40.098 41.412 1.00 112.43 194 ARG C O 1
ATOM 7277 N N . VAL C 1 173 ? 68.716 40.038 40.686 1.00 99.17 195 VAL C N 1
ATOM 7278 C CA . VAL C 1 173 ? 68.794 38.583 40.586 1.00 90.37 195 VAL C CA 1
ATOM 7279 C C . VAL C 1 173 ? 70.055 38.120 41.303 1.00 88.79 195 VAL C C 1
ATOM 7280 O O . VAL C 1 173 ? 71.169 38.345 40.814 1.00 90.92 195 VAL C O 1
ATOM 7284 N N . LEU C 1 174 ? 69.885 37.459 42.446 1.00 85.46 196 LEU C N 1
ATOM 7285 C CA . LEU C 1 174 ? 71.013 36.919 43.199 1.00 84.45 196 LEU C CA 1
ATOM 7286 C C . LEU C 1 174 ? 71.381 35.556 42.627 1.00 83.49 196 LEU C C 1
ATOM 7287 O O . LEU C 1 174 ? 70.624 34.590 42.766 1.00 116.35 196 LEU C O 1
ATOM 7292 N N . CYS C 1 175 ? 72.545 35.473 41.988 1.00 82.80 197 CYS C N 1
ATOM 7293 C CA . CYS C 1 175 ? 73.031 34.232 41.390 1.00 81.87 197 CYS C CA 1
ATOM 7294 C C . CYS C 1 175 ? 74.032 33.601 42.352 1.00 85.53 197 CYS C C 1
ATOM 7295 O O . CYS C 1 175 ? 75.171 34.057 42.467 1.00 85.95 197 CYS C O 1
ATOM 7298 N N . VAL C 1 176 ? 73.606 32.552 43.045 1.00 88.17 198 VAL C N 1
ATOM 7299 C CA . VAL C 1 176 ? 74.483 31.783 43.919 1.00 96.45 198 VAL C CA 1
ATOM 7300 C C . VAL C 1 176 ? 74.843 30.500 43.174 1.00 91.26 198 VAL C C 1
ATOM 7301 O O . VAL C 1 176 ? 74.031 29.578 43.050 1.00 85.15 198 VAL C O 1
ATOM 7305 N N . GLY C 1 177 ? 76.067 30.453 42.653 1.00 90.25 199 GLY C N 1
ATOM 7306 C CA . GLY C 1 177 ? 76.512 29.314 41.876 1.00 80.30 199 GLY C CA 1
ATOM 7307 C C . GLY C 1 177 ? 75.984 29.273 40.461 1.00 79.51 199 GLY C C 1
ATOM 7308 O O . GLY C 1 177 ? 75.720 28.185 39.941 1.00 80.34 199 GLY C O 1
ATOM 7309 N N . THR C 1 178 ? 75.823 30.427 39.815 1.00 78.52 200 THR C N 1
ATOM 7310 C CA . THR C 1 178 ? 75.258 30.507 38.469 1.00 78.03 200 THR C CA 1
ATOM 7311 C C . THR C 1 178 ? 76.076 31.484 37.629 1.00 84.83 200 THR C C 1
ATOM 7312 O O . THR C 1 178 ? 75.586 32.552 37.244 1.00 94.02 200 THR C O 1
ATOM 7316 N N . PRO C 1 179 ? 77.334 31.144 37.316 1.00 75.06 201 PRO C N 1
ATOM 7317 C CA . PRO C 1 179 ? 78.190 32.110 36.602 1.00 72.95 201 PRO C CA 1
ATOM 7318 C C . PRO C 1 179 ? 77.674 32.514 35.226 1.00 72.43 201 PRO C C 1
ATOM 7319 O O . PRO C 1 179 ? 77.699 33.707 34.884 1.00 95.62 201 PRO C O 1
ATOM 7323 N N . ARG C 1 180 ? 77.213 31.552 34.422 1.00 75.81 202 ARG C N 1
ATOM 7324 C CA . ARG C 1 180 ? 76.816 31.859 33.049 1.00 77.50 202 ARG C CA 1
ATOM 7325 C C . ARG C 1 180 ? 75.606 32.791 33.014 1.00 81.87 202 ARG C C 1
ATOM 7326 O O . ARG C 1 180 ? 75.569 33.757 32.233 1.00 76.10 202 ARG C O 1
ATOM 7334 N N . LEU C 1 181 ? 74.606 32.515 33.856 1.00 78.68 203 LEU C N 1
ATOM 7335 C CA . LEU C 1 181 ? 73.454 33.403 33.961 1.00 89.45 203 LEU C CA 1
ATOM 7336 C C . LEU C 1 181 ? 73.883 34.782 34.434 1.00 100.86 203 LEU C C 1
ATOM 7337 O O . LEU C 1 181 ? 73.362 35.801 33.965 1.00 111.32 203 LEU C O 1
ATOM 7342 N N . HIS C 1 182 ? 74.814 34.825 35.390 1.00 102.60 204 HIS C N 1
ATOM 7343 C CA . HIS C 1 182 ? 75.346 36.091 35.880 1.00 90.98 204 HIS C CA 1
ATOM 7344 C C . HIS C 1 182 ? 75.920 36.923 34.745 1.00 74.89 204 HIS C C 1
ATOM 7345 O O . HIS C 1 182 ? 75.735 38.144 34.705 1.00 99.70 204 HIS C O 1
ATOM 7352 N N . GLU C 1 183 ? 76.615 36.276 33.807 1.00 74.38 205 GLU C N 1
ATOM 7353 C CA . GLU C 1 183 ? 77.125 36.998 32.642 1.00 73.19 205 GLU C CA 1
ATOM 7354 C C . GLU C 1 183 ? 75.985 37.523 31.778 1.00 74.51 205 GLU C C 1
ATOM 7355 O O . GLU C 1 183 ? 75.943 38.714 31.431 1.00 87.40 205 GLU C O 1
ATOM 7361 N N . LEU C 1 184 ? 75.054 36.637 31.414 1.00 88.38 206 LEU C N 1
ATOM 7362 C CA . LEU C 1 184 ? 74.013 37.029 30.467 1.00 83.95 206 LEU C CA 1
ATOM 7363 C C . LEU C 1 184 ? 73.138 38.145 31.035 1.00 79.83 206 LEU C C 1
ATOM 7364 O O . LEU C 1 184 ? 72.656 38.998 30.279 1.00 88.56 206 LEU C O 1
ATOM 7369 N N . ILE C 1 185 ? 72.946 38.174 32.358 1.00 81.05 207 ILE C N 1
ATOM 7370 C CA . ILE C 1 185 ? 72.149 39.238 32.971 1.00 82.77 207 ILE C CA 1
ATOM 7371 C C . ILE C 1 185 ? 72.722 40.603 32.625 1.00 85.35 207 ILE C C 1
ATOM 7372 O O . ILE C 1 185 ? 72.008 41.494 32.154 1.00 83.73 207 ILE C O 1
ATOM 7377 N N . LYS C 1 186 ? 74.016 40.793 32.880 1.00 76.20 208 LYS C N 1
ATOM 7378 C CA . LYS C 1 186 ? 74.650 42.074 32.592 1.00 75.81 208 LYS C CA 1
ATOM 7379 C C . LYS C 1 186 ? 74.642 42.355 31.095 1.00 75.63 208 LYS C C 1
ATOM 7380 O O . LYS C 1 186 ? 74.348 43.478 30.656 1.00 108.19 208 LYS C O 1
ATOM 7386 N N . LEU C 1 187 ? 74.944 41.335 30.288 1.00 83.72 209 LEU C N 1
ATOM 7387 C CA . LEU C 1 187 ? 75.056 41.576 28.853 1.00 83.54 209 LEU C CA 1
ATOM 7388 C C . LEU C 1 187 ? 73.718 41.885 28.192 1.00 89.12 209 LEU C C 1
ATOM 7389 O O . LEU C 1 187 ? 73.706 42.443 27.089 1.00 91.41 209 LEU C O 1
ATOM 7394 N N . THR C 1 188 ? 72.596 41.542 28.827 1.00 104.32 210 THR C N 1
ATOM 7395 C CA . THR C 1 188 ? 71.295 41.924 28.289 1.00 107.97 210 THR C CA 1
ATOM 7396 C C . THR C 1 188 ? 70.682 43.134 28.980 1.00 105.40 210 THR C C 1
ATOM 7397 O O . THR C 1 188 ? 69.865 43.828 28.363 1.00 109.22 210 THR C O 1
ATOM 7401 N N . ALA C 1 189 ? 71.054 43.412 30.228 1.00 106.68 211 ALA C N 1
ATOM 7402 C CA . ALA C 1 189 ? 70.710 44.675 30.861 1.00 114.87 211 ALA C CA 1
ATOM 7403 C C . ALA C 1 189 ? 71.579 45.823 30.363 1.00 125.46 211 ALA C C 1
ATOM 7404 O O . ALA C 1 189 ? 71.401 46.956 30.814 1.00 120.33 211 ALA C O 1
ATOM 7406 N N . SER C 1 190 ? 72.533 45.531 29.481 1.00 130.59 212 SER C N 1
ATOM 7407 C CA . SER C 1 190 ? 73.313 46.554 28.787 1.00 122.69 212 SER C CA 1
ATOM 7408 C C . SER C 1 190 ? 72.606 47.076 27.536 1.00 126.79 212 SER C C 1
ATOM 7409 O O . SER C 1 190 ? 72.411 48.286 27.391 1.00 130.90 212 SER C O 1
ATOM 7412 N N . GLY C 1 191 ? 72.214 46.168 26.637 1.00 129.59 213 GLY C N 1
ATOM 7413 C CA . GLY C 1 191 ? 71.689 46.581 25.343 1.00 134.26 213 GLY C CA 1
ATOM 7414 C C . GLY C 1 191 ? 70.389 47.356 25.448 1.00 137.19 213 GLY C C 1
ATOM 7415 O O . GLY C 1 191 ? 70.245 48.430 24.855 1.00 141.17 213 GLY C O 1
ATOM 7416 N N . ASP C 1 192 ? 69.424 46.824 26.194 1.00 135.41 214 ASP C N 1
ATOM 7417 C CA . ASP C 1 192 ? 68.213 47.582 26.483 1.00 136.02 214 ASP C CA 1
ATOM 7418 C C . ASP C 1 192 ? 68.548 48.718 27.443 1.00 146.16 214 ASP C C 1
ATOM 7419 O O . ASP C 1 192 ? 69.166 48.495 28.488 1.00 166.62 214 ASP C O 1
ATOM 7421 N N . LYS C 1 193 ? 68.159 49.938 27.082 1.00 140.10 215 LYS C N 1
ATOM 7422 C CA . LYS C 1 193 ? 68.486 51.110 27.881 1.00 137.92 215 LYS C CA 1
ATOM 7423 C C . LYS C 1 193 ? 67.456 51.306 28.994 1.00 137.38 215 LYS C C 1
ATOM 7424 O O . LYS C 1 193 ? 66.510 50.531 29.139 1.00 130.26 215 LYS C O 1
ATOM 7426 N N . LYS C 1 194 ? 67.650 52.357 29.790 1.00 128.40 216 LYS C N 1
ATOM 7427 C CA . LYS C 1 194 ? 66.781 52.706 30.923 1.00 123.96 216 LYS C CA 1
ATOM 7428 C C . LYS C 1 194 ? 66.786 51.539 31.904 1.00 130.67 216 LYS C C 1
ATOM 7429 O O . LYS C 1 194 ? 67.872 51.174 32.388 1.00 133.23 216 LYS C O 1
ATOM 7431 N N . SER C 1 195 ? 65.644 50.929 32.216 1.00 145.00 217 SER C N 1
ATOM 7432 C CA . SER C 1 195 ? 65.586 49.903 33.252 1.00 142.02 217 SER C CA 1
ATOM 7433 C C . SER C 1 195 ? 66.376 48.662 32.848 1.00 136.82 217 SER C C 1
ATOM 7434 O O . SER C 1 195 ? 66.315 48.207 31.699 1.00 139.94 217 SER C O 1
ATOM 7437 N N . ASN C 1 196 ? 67.113 48.115 33.809 1.00 135.02 218 ASN C N 1
ATOM 7438 C CA . ASN C 1 196 ? 68.025 47.004 33.570 1.00 125.01 218 ASN C CA 1
ATOM 7439 C C . ASN C 1 196 ? 67.734 45.911 34.598 1.00 117.33 218 ASN C C 1
ATOM 7440 O O . ASN C 1 196 ? 66.660 45.856 35.208 1.00 122.30 218 ASN C O 1
ATOM 7445 N N . ILE C 1 197 ? 68.699 45.014 34.794 1.00 114.36 219 ILE C N 1
ATOM 7446 C CA . ILE C 1 197 ? 68.599 43.935 35.776 1.00 95.99 219 ILE C CA 1
ATOM 7447 C C . ILE C 1 197 ? 69.968 43.762 36.420 1.00 93.67 219 ILE C C 1
ATOM 7448 O O . ILE C 1 197 ? 70.939 43.432 35.730 1.00 91.47 219 ILE C O 1
ATOM 7453 N N . LYS C 1 198 ? 70.052 43.983 37.728 1.00 92.72 220 LYS C N 1
ATOM 7454 C CA . LYS C 1 198 ? 71.310 43.856 38.450 1.00 90.29 220 LYS C CA 1
ATOM 7455 C C . LYS C 1 198 ? 71.477 42.442 38.995 1.00 87.92 220 LYS C C 1
ATOM 7456 O O . LYS C 1 198 ? 70.506 41.788 39.386 1.00 93.70 220 LYS C O 1
ATOM 7458 N N . SER C 1 199 ? 72.725 41.975 39.025 1.00 82.41 221 SER C N 1
ATOM 7459 C CA . SER C 1 199 ? 73.016 40.604 39.425 1.00 81.64 221 SER C CA 1
ATOM 7460 C C . SER C 1 199 ? 74.242 40.560 40.321 1.00 80.62 221 SER C C 1
ATOM 7461 O O . SER C 1 199 ? 75.262 41.188 40.018 1.00 79.28 221 SER C O 1
ATOM 7464 N N . LEU C 1 200 ? 74.139 39.812 41.415 1.00 81.92 222 LEU C N 1
ATOM 7465 C CA . LEU C 1 200 ? 75.264 39.514 42.286 1.00 81.25 222 LEU C CA 1
ATOM 7466 C C . LEU C 1 200 ? 75.583 38.030 42.181 1.00 87.47 222 LEU C C 1
ATOM 7467 O O . LEU C 1 200 ? 74.676 37.195 42.102 1.00 87.97 222 LEU C O 1
ATOM 7472 N N . LEU C 1 201 ? 76.871 37.707 42.175 1.00 85.95 223 LEU C N 1
ATOM 7473 C CA . LEU C 1 201 ? 77.339 36.337 42.013 1.00 78.27 223 LEU C CA 1
ATOM 7474 C C . LEU C 1 201 ? 77.967 35.860 43.314 1.00 92.32 223 LEU C C 1
ATOM 7475 O O . LEU C 1 201 ? 78.760 36.580 43.926 1.00 109.67 223 LEU C O 1
ATOM 7480 N N . LEU C 1 202 ? 77.591 34.658 43.744 1.00 95.18 224 LEU C N 1
ATOM 7481 C CA . LEU C 1 202 ? 78.122 34.029 44.949 1.00 93.20 224 LEU C CA 1
ATOM 7482 C C . LEU C 1 202 ? 78.673 32.671 44.545 1.00 94.56 224 LEU C C 1
ATOM 7483 O O . LEU C 1 202 ? 77.899 31.757 44.238 1.00 81.54 224 LEU C O 1
ATOM 7488 N N . ASP C 1 203 ? 79.996 32.522 44.539 1.00 95.45 225 ASP C N 1
ATOM 7489 C CA . ASP C 1 203 ? 80.518 31.243 44.072 1.00 89.85 225 ASP C CA 1
ATOM 7490 C C . ASP C 1 203 ? 81.806 30.910 44.806 1.00 89.30 225 ASP C C 1
ATOM 7491 O O . ASP C 1 203 ? 82.430 31.771 45.428 1.00 99.24 225 ASP C O 1
ATOM 7496 N N . ILE C 1 204 ? 82.192 29.634 44.722 1.00 86.26 226 ILE C N 1
ATOM 7497 C CA . ILE C 1 204 ? 83.427 29.156 45.335 1.00 87.76 226 ILE C CA 1
ATOM 7498 C C . ILE C 1 204 ? 84.582 29.096 44.342 1.00 80.77 226 ILE C C 1
ATOM 7499 O O . ILE C 1 204 ? 85.731 28.870 44.757 1.00 81.02 226 ILE C O 1
ATOM 7504 N N . ASP C 1 205 ? 84.321 29.300 43.054 1.00 76.18 227 ASP C N 1
ATOM 7505 C CA . ASP C 1 205 ? 85.365 29.276 42.033 1.00 75.84 227 ASP C CA 1
ATOM 7506 C C . ASP C 1 205 ? 86.134 30.590 42.102 1.00 86.35 227 ASP C C 1
ATOM 7507 O O . ASP C 1 205 ? 85.696 31.612 41.568 1.00 88.92 227 ASP C O 1
ATOM 7512 N N . PHE C 1 206 ? 87.298 30.561 42.760 1.00 98.18 228 PHE C N 1
ATOM 7513 C CA . PHE C 1 206 ? 88.092 31.771 42.946 1.00 70.13 228 PHE C CA 1
ATOM 7514 C C . PHE C 1 206 ? 88.572 32.369 41.629 1.00 67.80 228 PHE C C 1
ATOM 7515 O O . PHE C 1 206 ? 88.930 33.552 41.597 1.00 74.01 228 PHE C O 1
ATOM 7517 N N . ARG C 1 207 ? 88.599 31.581 40.551 1.00 69.91 229 ARG C N 1
ATOM 7518 C CA . ARG C 1 207 ? 88.948 32.116 39.238 1.00 74.49 229 ARG C CA 1
ATOM 7519 C C . ARG C 1 207 ? 88.101 33.340 38.904 1.00 74.93 229 ARG C C 1
ATOM 7520 O O . ARG C 1 207 ? 88.628 34.423 38.601 1.00 82.39 229 ARG C O 1
ATOM 7528 N N . TYR C 1 208 ? 86.776 33.196 39.003 1.00 76.10 230 TYR C N 1
ATOM 7529 C CA . TYR C 1 208 ? 85.853 34.287 38.712 1.00 70.35 230 TYR C CA 1
ATOM 7530 C C . TYR C 1 208 ? 86.116 35.536 39.540 1.00 77.13 230 TYR C C 1
ATOM 7531 O O . TYR C 1 208 ? 85.517 36.579 39.256 1.00 86.56 230 TYR C O 1
ATOM 7540 N N . SER C 1 209 ? 86.987 35.462 40.549 1.00 70.58 231 SER C N 1
ATOM 7541 C CA . SER C 1 209 ? 87.304 36.648 41.332 1.00 71.68 231 SER C CA 1
ATOM 7542 C C . SER C 1 209 ? 88.030 37.706 40.515 1.00 69.94 231 SER C C 1
ATOM 7543 O O . SER C 1 209 ? 88.028 38.879 40.909 1.00 70.57 231 SER C O 1
ATOM 7546 N N . GLN C 1 210 ? 88.651 37.332 39.393 1.00 67.19 232 GLN C N 1
ATOM 7547 C CA . GLN C 1 210 ? 89.399 38.319 38.623 1.00 65.79 232 GLN C CA 1
ATOM 7548 C C . GLN C 1 210 ? 88.548 39.084 37.618 1.00 65.20 232 GLN C C 1
ATOM 7549 O O . GLN C 1 210 ? 89.044 40.048 37.024 1.00 70.73 232 GLN C O 1
ATOM 7555 N N . PHE C 1 211 ? 87.290 38.695 37.414 1.00 64.42 233 PHE C N 1
ATOM 7556 C CA . PHE C 1 211 ? 86.488 39.265 36.342 1.00 64.02 233 PHE C CA 1
ATOM 7557 C C . PHE C 1 211 ? 85.411 40.232 36.808 1.00 65.42 233 PHE C C 1
ATOM 7558 O O . PHE C 1 211 ? 84.944 41.041 36.000 1.00 66.68 233 PHE C O 1
ATOM 7566 N N . TYR C 1 212 ? 84.997 40.170 38.068 1.00 65.32 234 TYR C N 1
ATOM 7567 C CA . TYR C 1 212 ? 83.934 41.022 38.576 1.00 66.89 234 TYR C CA 1
ATOM 7568 C C . TYR C 1 212 ? 84.431 41.826 39.766 1.00 68.12 234 TYR C C 1
ATOM 7569 O O . TYR C 1 212 ? 85.244 41.352 40.565 1.00 68.25 234 TYR C O 1
ATOM 7578 N N . MET C 1 213 ? 83.931 43.053 39.874 1.00 73.81 235 MET C N 1
ATOM 7579 C CA . MET C 1 213 ? 84.275 43.910 40.993 1.00 75.39 235 MET C CA 1
ATOM 7580 C C . MET C 1 213 ? 83.536 43.446 42.247 1.00 77.00 235 MET C C 1
ATOM 7581 O O . MET C 1 213 ? 82.730 42.512 42.219 1.00 78.26 235 MET C O 1
ATOM 7586 N N . GLU C 1 214 ? 83.817 44.112 43.370 1.00 79.77 236 GLU C N 1
ATOM 7587 C CA . GLU C 1 214 ? 83.258 43.696 44.652 1.00 78.64 236 GLU C CA 1
ATOM 7588 C C . GLU C 1 214 ? 81.733 43.710 44.654 1.00 79.69 236 GLU C C 1
ATOM 7589 O O . GLU C 1 214 ? 81.118 42.976 45.436 1.00 84.42 236 GLU C O 1
ATOM 7595 N N . ASP C 1 215 ? 81.111 44.508 43.785 1.00 80.25 237 ASP C N 1
ATOM 7596 C CA . ASP C 1 215 ? 79.657 44.609 43.761 1.00 85.12 237 ASP C CA 1
ATOM 7597 C C . ASP C 1 215 ? 78.996 43.433 43.051 1.00 93.66 237 ASP C C 1
ATOM 7598 O O . ASP C 1 215 ? 77.805 43.185 43.272 1.00 86.08 237 ASP C O 1
ATOM 7603 N N . SER C 1 216 ? 79.731 42.698 42.217 1.00 76.20 238 SER C N 1
ATOM 7604 C CA . SER C 1 216 ? 79.137 41.648 41.402 1.00 75.33 238 SER C CA 1
ATOM 7605 C C . SER C 1 216 ? 79.627 40.245 41.732 1.00 96.21 238 SER C C 1
ATOM 7606 O O . SER C 1 216 ? 79.156 39.288 41.108 1.00 99.96 238 SER C O 1
ATOM 7609 N N . PHE C 1 217 ? 80.546 40.081 42.683 1.00 84.09 239 PHE C N 1
ATOM 7610 C CA . PHE C 1 217 ? 81.021 38.749 43.030 1.00 78.25 239 PHE C CA 1
ATOM 7611 C C . PHE C 1 217 ? 81.453 38.689 44.487 1.00 79.89 239 PHE C C 1
ATOM 7612 O O . PHE C 1 217 ? 82.040 39.637 45.014 1.00 84.77 239 PHE C O 1
ATOM 7620 N N . CYS C 1 218 ? 81.158 37.557 45.123 1.00 87.79 240 CYS C N 1
ATOM 7621 C CA . CYS C 1 218 ? 81.714 37.201 46.417 1.00 87.90 240 CYS C CA 1
ATOM 7622 C C . CYS C 1 218 ? 82.179 35.750 46.390 1.00 83.70 240 CYS C C 1
ATOM 7623 O O . CYS C 1 218 ? 81.576 34.881 45.737 1.00 113.07 240 CYS C O 1
ATOM 7626 N N . HIS C 1 219 ? 83.286 35.517 47.088 1.00 85.32 241 HIS C N 1
ATOM 7627 C CA . HIS C 1 219 ? 83.820 34.180 47.310 1.00 97.87 241 HIS C CA 1
ATOM 7628 C C . HIS C 1 219 ? 82.959 33.517 48.374 1.00 116.73 241 HIS C C 1
ATOM 7629 O O . HIS C 1 219 ? 83.151 33.735 49.572 1.00 132.29 241 HIS C O 1
ATOM 7636 N N . TYR C 1 220 ? 82.004 32.707 47.935 1.00 104.40 242 TYR C N 1
ATOM 7637 C CA . TYR C 1 220 ? 80.967 32.168 48.800 1.00 98.99 242 TYR C CA 1
ATOM 7638 C C . TYR C 1 220 ? 80.971 30.646 48.754 1.00 98.10 242 TYR C C 1
ATOM 7639 O O . TYR C 1 220 ? 81.243 30.048 47.709 1.00 104.77 242 TYR C O 1
ATOM 7648 N N . ASN C 1 221 ? 80.666 30.026 49.892 1.00 92.46 243 ASN C N 1
ATOM 7649 C CA . ASN C 1 221 ? 80.552 28.577 49.992 1.00 110.10 243 ASN C CA 1
ATOM 7650 C C . ASN C 1 221 ? 79.120 28.233 50.380 1.00 118.44 243 ASN C C 1
ATOM 7651 O O . ASN C 1 221 ? 78.589 28.773 51.357 1.00 128.56 243 ASN C O 1
ATOM 7656 N N . MET C 1 222 ? 78.506 27.331 49.617 1.00 118.43 244 MET C N 1
ATOM 7657 C CA . MET C 1 222 ? 77.083 27.032 49.719 1.00 107.27 244 MET C CA 1
ATOM 7658 C C . MET C 1 222 ? 76.745 26.034 50.817 1.00 106.25 244 MET C C 1
ATOM 7659 O O . MET C 1 222 ? 75.566 25.707 50.985 1.00 106.00 244 MET C O 1
ATOM 7664 N N . PHE C 1 223 ? 77.731 25.532 51.557 1.00 110.59 245 PHE C N 1
ATOM 7665 C CA . PHE C 1 223 ? 77.481 24.539 52.595 1.00 112.91 245 PHE C CA 1
ATOM 7666 C C . PHE C 1 223 ? 77.436 25.147 53.990 1.00 123.06 245 PHE C C 1
ATOM 7667 O O . PHE C 1 223 ? 76.492 24.903 54.746 1.00 121.06 245 PHE C O 1
ATOM 7675 N N . ASN C 1 224 ? 78.443 25.942 54.342 1.00 137.25 246 ASN C N 1
ATOM 7676 C CA . ASN C 1 224 ? 78.592 26.484 55.684 1.00 140.80 246 ASN C CA 1
ATOM 7677 C C . ASN C 1 224 ? 78.363 27.989 55.750 1.00 143.39 246 ASN C C 1
ATOM 7678 O O . ASN C 1 224 ? 78.591 28.590 56.806 1.00 155.88 246 ASN C O 1
ATOM 7683 N N . HIS C 1 225 ? 77.913 28.608 54.655 1.00 130.42 247 HIS C N 1
ATOM 7684 C CA . HIS C 1 225 ? 77.561 30.030 54.637 1.00 123.68 247 HIS C CA 1
ATOM 7685 C C . HIS C 1 225 ? 78.757 30.895 55.038 1.00 116.33 247 HIS C C 1
ATOM 7686 O O . HIS C 1 225 ? 78.665 31.768 55.904 1.00 121.22 247 HIS C O 1
ATOM 7693 N N . HIS C 1 226 ? 79.895 30.639 54.401 1.00 103.40 248 HIS C N 1
ATOM 7694 C CA . HIS C 1 226 ? 81.142 31.333 54.700 1.00 102.99 248 HIS C CA 1
ATOM 7695 C C . HIS C 1 226 ? 81.527 32.213 53.522 1.00 103.42 248 HIS C C 1
ATOM 7696 O O . HIS C 1 226 ? 81.642 31.730 52.390 1.00 103.83 248 HIS C O 1
ATOM 7703 N N . PHE C 1 227 ? 81.725 33.499 53.792 1.00 101.19 249 PHE C N 1
ATOM 7704 C CA . PHE C 1 227 ? 82.279 34.437 52.828 1.00 93.51 249 PHE C CA 1
ATOM 7705 C C . PHE C 1 227 ? 83.774 34.547 53.090 1.00 93.40 249 PHE C C 1
ATOM 7706 O O . PHE C 1 227 ? 84.189 34.989 54.168 1.00 94.42 249 PHE C O 1
ATOM 7714 N N . PHE C 1 228 ? 84.577 34.144 52.103 1.00 97.95 250 PHE C N 1
ATOM 7715 C CA . PHE C 1 228 ? 86.020 33.988 52.266 1.00 105.30 250 PHE C CA 1
ATOM 7716 C C . PHE C 1 228 ? 86.734 35.309 52.492 1.00 102.76 250 PHE C C 1
ATOM 7717 O O . PHE C 1 228 ? 87.960 35.339 52.668 1.00 99.47 250 PHE C O 1
ATOM 7725 N N . ASP C 1 229 ? 85.988 36.407 52.489 1.00 105.24 251 ASP C N 1
ATOM 7726 C CA . ASP C 1 229 ? 86.577 37.724 52.670 1.00 93.60 251 ASP C CA 1
ATOM 7727 C C . ASP C 1 229 ? 86.168 38.406 53.965 1.00 104.23 251 ASP C C 1
ATOM 7728 O O . ASP C 1 229 ? 86.931 39.224 54.482 1.00 127.63 251 ASP C O 1
ATOM 7733 N N . GLY C 1 230 ? 84.997 38.086 54.507 1.00 98.46 252 GLY C N 1
ATOM 7734 C CA . GLY C 1 230 ? 84.608 38.637 55.789 1.00 99.95 252 GLY C CA 1
ATOM 7735 C C . GLY C 1 230 ? 83.304 39.404 55.777 1.00 105.22 252 GLY C C 1
ATOM 7736 O O . GLY C 1 230 ? 82.441 39.176 54.923 1.00 106.56 252 GLY C O 1
ATOM 7737 N N . LYS C 1 231 ? 83.155 40.326 56.733 1.00 104.50 253 LYS C N 1
ATOM 7738 C CA . LYS C 1 231 ? 81.900 41.053 56.870 1.00 101.69 253 LYS C CA 1
ATOM 7739 C C . LYS C 1 231 ? 81.634 41.955 55.673 1.00 102.97 253 LYS C C 1
ATOM 7740 O O . LYS C 1 231 ? 80.476 42.258 55.383 1.00 113.23 253 LYS C O 1
ATOM 7742 N N . THR C 1 232 ? 82.680 42.389 54.968 1.00 97.95 254 THR C N 1
ATOM 7743 C CA . THR C 1 232 ? 82.487 43.284 53.828 1.00 111.51 254 THR C CA 1
ATOM 7744 C C . THR C 1 232 ? 81.662 42.616 52.727 1.00 114.83 254 THR C C 1
ATOM 7745 O O . THR C 1 232 ? 80.639 43.152 52.283 1.00 129.29 254 THR C O 1
ATOM 7749 N N . ALA C 1 233 ? 82.082 41.427 52.289 1.00 99.17 255 ALA C N 1
ATOM 7750 C CA . ALA C 1 233 ? 81.330 40.705 51.263 1.00 98.30 255 ALA C CA 1
ATOM 7751 C C . ALA C 1 233 ? 79.951 40.295 51.777 1.00 102.14 255 ALA C C 1
ATOM 7752 O O . ALA C 1 233 ? 78.945 40.362 51.043 1.00 105.05 255 ALA C O 1
ATOM 7754 N N . LEU C 1 234 ? 79.898 39.846 53.035 1.00 100.42 256 LEU C N 1
ATOM 7755 C CA . LEU C 1 234 ? 78.643 39.569 53.725 1.00 97.64 256 LEU C CA 1
ATOM 7756 C C . LEU C 1 234 ? 77.653 40.713 53.537 1.00 100.52 256 LEU C C 1
ATOM 7757 O O . LEU C 1 234 ? 76.515 40.509 53.092 1.00 98.12 256 LEU C O 1
ATOM 7762 N N . GLU C 1 235 ? 78.090 41.937 53.847 1.00 111.99 257 GLU C N 1
ATOM 7763 C CA . GLU C 1 235 ? 77.221 43.101 53.704 1.00 124.08 257 GLU C CA 1
ATOM 7764 C C . GLU C 1 235 ? 76.879 43.370 52.249 1.00 103.80 257 GLU C C 1
ATOM 7765 O O . GLU C 1 235 ? 75.761 43.801 51.949 1.00 95.23 257 GLU C O 1
ATOM 7771 N N . VAL C 1 236 ? 77.843 43.196 51.340 1.00 105.92 258 VAL C N 1
ATOM 7772 C CA . VAL C 1 236 ? 77.555 43.406 49.920 1.00 98.35 258 VAL C CA 1
ATOM 7773 C C . VAL C 1 236 ? 76.290 42.651 49.531 1.00 99.75 258 VAL C C 1
ATOM 7774 O O . VAL C 1 236 ? 75.332 43.226 48.990 1.00 107.99 258 VAL C O 1
ATOM 7778 N N . CYS C 1 237 ? 76.242 41.362 49.877 1.00 99.57 259 CYS C N 1
ATOM 7779 C CA . CYS C 1 237 ? 75.071 40.574 49.491 1.00 113.51 259 CYS C CA 1
ATOM 7780 C C . CYS C 1 237 ? 73.847 40.921 50.338 1.00 111.20 259 CYS C C 1
ATOM 7781 O O . CYS C 1 237 ? 72.720 40.915 49.826 1.00 118.77 259 CYS C O 1
ATOM 7784 N N . ARG C 1 238 ? 74.038 41.213 51.627 1.00 103.45 260 ARG C N 1
ATOM 7785 C CA . ARG C 1 238 ? 72.904 41.542 52.492 1.00 100.33 260 ARG C CA 1
ATOM 7786 C C . ARG C 1 238 ? 72.166 42.781 51.982 1.00 106.66 260 ARG C C 1
ATOM 7787 O O . ARG C 1 238 ? 70.930 42.789 51.853 1.00 115.03 260 ARG C O 1
ATOM 7795 N N . ALA C 1 239 ? 72.915 43.840 51.674 1.00 104.36 261 ALA C N 1
ATOM 7796 C CA . ALA C 1 239 ? 72.309 45.046 51.126 1.00 102.86 261 ALA C CA 1
ATOM 7797 C C . ALA C 1 239 ? 71.713 44.779 49.753 1.00 105.32 261 ALA C C 1
ATOM 7798 O O . ALA C 1 239 ? 70.658 45.334 49.407 1.00 112.79 261 ALA C O 1
ATOM 7800 N N . PHE C 1 240 ? 72.379 43.943 48.947 1.00 102.86 262 PHE C N 1
ATOM 7801 C CA . PHE C 1 240 ? 71.793 43.569 47.664 1.00 99.55 262 PHE C CA 1
ATOM 7802 C C . PHE C 1 240 ? 70.429 42.915 47.841 1.00 97.76 262 PHE C C 1
ATOM 7803 O O . PHE C 1 240 ? 69.555 43.056 46.979 1.00 97.99 262 PHE C O 1
ATOM 7811 N N . LEU C 1 241 ? 70.226 42.201 48.947 1.00 98.44 263 LEU C N 1
ATOM 7812 C CA . LEU C 1 241 ? 68.934 41.558 49.162 1.00 104.94 263 LEU C CA 1
ATOM 7813 C C . LEU C 1 241 ? 67.889 42.509 49.731 1.00 114.57 263 LEU C C 1
ATOM 7814 O O . LEU C 1 241 ? 66.691 42.313 49.494 1.00 122.32 263 LEU C O 1
ATOM 7819 N N . GLN C 1 242 ? 68.297 43.517 50.496 1.00 99.98 264 GLN C N 1
ATOM 7820 C CA . GLN C 1 242 ? 67.304 44.400 51.106 1.00 101.73 264 GLN C CA 1
ATOM 7821 C C . GLN C 1 242 ? 67.037 45.678 50.315 1.00 101.84 264 GLN C C 1
ATOM 7822 O O . GLN C 1 242 ? 66.173 46.467 50.717 1.00 103.40 264 GLN C O 1
ATOM 7828 N N . GLU C 1 243 ? 67.734 45.894 49.200 1.00 108.51 265 GLU C N 1
ATOM 7829 C CA . GLU C 1 243 ? 67.442 47.042 48.344 1.00 112.44 265 GLU C CA 1
ATOM 7830 C C . GLU C 1 243 ? 65.990 47.046 47.861 1.00 111.44 265 GLU C C 1
ATOM 7831 O O . GLU C 1 243 ? 65.397 45.994 47.605 1.00 109.35 265 GLU C O 1
ATOM 7837 N N . ASP C 1 244 ? 65.420 48.253 47.749 1.00 111.82 266 ASP C N 1
ATOM 7838 C CA . ASP C 1 244 ? 64.067 48.478 47.224 1.00 122.69 266 ASP C CA 1
ATOM 7839 C C . ASP C 1 244 ? 63.014 47.725 48.038 1.00 122.09 266 ASP C C 1
ATOM 7840 O O . ASP C 1 244 ? 62.123 47.070 47.492 1.00 113.23 266 ASP C O 1
ATOM 7845 N N . LYS C 1 245 ? 63.123 47.830 49.365 1.00 129.90 267 LYS C N 1
ATOM 7846 C CA . LYS C 1 245 ? 62.188 47.197 50.299 1.00 125.79 267 LYS C CA 1
ATOM 7847 C C . LYS C 1 245 ? 62.077 45.692 50.065 1.00 119.56 267 LYS C C 1
ATOM 7848 O O . LYS C 1 245 ? 61.060 45.075 50.392 1.00 123.48 267 LYS C O 1
ATOM 7850 N N . GLY C 1 246 ? 63.120 45.090 49.497 1.00 119.17 268 GLY C N 1
ATOM 7851 C CA . GLY C 1 246 ? 63.129 43.673 49.211 1.00 114.96 268 GLY C CA 1
ATOM 7852 C C . GLY C 1 246 ? 62.334 43.249 47.996 1.00 111.68 268 GLY C C 1
ATOM 7853 O O . GLY C 1 246 ? 62.327 42.056 47.669 1.00 111.16 268 GLY C O 1
ATOM 7854 N N . GLU C 1 247 ? 61.670 44.178 47.313 1.00 114.37 269 GLU C N 1
ATOM 7855 C CA . GLU C 1 247 ? 60.835 43.846 46.168 1.00 114.69 269 GLU C CA 1
ATOM 7856 C C . GLU C 1 247 ? 61.669 43.781 44.896 1.00 112.80 269 GLU C C 1
ATOM 7857 O O . GLU C 1 247 ? 62.548 44.618 44.670 1.00 111.80 269 GLU C O 1
ATOM 7863 N N . GLY C 1 248 ? 61.386 42.779 44.064 1.00 108.56 270 GLY C N 1
ATOM 7864 C CA . GLY C 1 248 ? 62.049 42.614 42.788 1.00 116.83 270 GLY C CA 1
ATOM 7865 C C . GLY C 1 248 ? 63.190 41.620 42.779 1.00 118.81 270 GLY C C 1
ATOM 7866 O O . GLY C 1 248 ? 63.699 41.298 41.698 1.00 106.50 270 GLY C O 1
ATOM 7867 N N . ILE C 1 249 ? 63.605 41.126 43.940 1.00 108.68 271 ILE C N 1
ATOM 7868 C CA . ILE C 1 249 ? 64.717 40.187 44.019 1.00 102.63 271 ILE C CA 1
ATOM 7869 C C . ILE C 1 249 ? 64.215 38.777 43.732 1.00 102.90 271 ILE C C 1
ATOM 7870 O O . ILE C 1 249 ? 63.074 38.420 44.048 1.00 113.18 271 ILE C O 1
ATOM 7875 N N . ILE C 1 250 ? 65.068 37.973 43.104 1.00 100.60 272 ILE C N 1
ATOM 7876 C CA . ILE C 1 250 ? 64.820 36.544 42.943 1.00 105.23 272 ILE C CA 1
ATOM 7877 C C . ILE C 1 250 ? 66.158 35.823 43.011 1.00 105.31 272 ILE C C 1
ATOM 7878 O O . ILE C 1 250 ? 67.106 36.184 42.308 1.00 112.43 272 ILE C O 1
ATOM 7883 N N . MET C 1 251 ? 66.242 34.816 43.873 1.00 98.12 273 MET C N 1
ATOM 7884 C CA . MET C 1 251 ? 67.460 34.033 44.024 1.00 97.00 273 MET C CA 1
ATOM 7885 C C . MET C 1 251 ? 67.382 32.809 43.120 1.00 96.72 273 MET C C 1
ATOM 7886 O O . MET C 1 251 ? 66.437 32.019 43.218 1.00 106.81 273 MET C O 1
ATOM 7891 N N . VAL C 1 252 ? 68.368 32.659 42.242 1.00 93.75 274 VAL C N 1
ATOM 7892 C CA . VAL C 1 252 ? 68.469 31.515 41.343 1.00 93.36 274 VAL C CA 1
ATOM 7893 C C . VAL C 1 252 ? 69.684 30.696 41.753 1.00 92.66 274 VAL C C 1
ATOM 7894 O O . VAL C 1 252 ? 70.737 31.255 42.081 1.00 91.69 274 VAL C O 1
ATOM 7898 N N . THR C 1 253 ? 69.538 29.371 41.743 1.00 93.93 275 THR C N 1
ATOM 7899 C CA . THR C 1 253 ? 70.602 28.494 42.203 1.00 97.89 275 THR C CA 1
ATOM 7900 C C . THR C 1 253 ? 70.679 27.253 41.326 1.00 105.73 275 THR C C 1
ATOM 7901 O O . THR C 1 253 ? 69.670 26.776 40.800 1.00 113.31 275 THR C O 1
ATOM 7905 N N . ASP C 1 254 ? 71.897 26.737 41.180 1.00 91.99 276 ASP C N 1
ATOM 7906 C CA . ASP C 1 254 ? 72.160 25.491 40.459 1.00 91.98 276 ASP C CA 1
ATOM 7907 C C . ASP C 1 254 ? 73.277 24.753 41.186 1.00 92.06 276 ASP C C 1
ATOM 7908 O O . ASP C 1 254 ? 74.401 24.638 40.686 1.00 90.88 276 ASP C O 1
ATOM 7913 N N . PRO C 1 255 ? 72.997 24.238 42.380 1.00 95.39 277 PRO C N 1
ATOM 7914 C CA . PRO C 1 255 ? 74.054 23.643 43.205 1.00 95.68 277 PRO C CA 1
ATOM 7915 C C . PRO C 1 255 ? 74.521 22.318 42.629 1.00 96.16 277 PRO C C 1
ATOM 7916 O O . PRO C 1 255 ? 73.874 21.758 41.733 1.00 100.44 277 PRO C O 1
ATOM 7920 N N . PRO C 1 256 ? 75.646 21.784 43.113 1.00 94.15 278 PRO C N 1
ATOM 7921 C CA . PRO C 1 256 ? 76.048 20.426 42.719 1.00 99.95 278 PRO C CA 1
ATOM 7922 C C . PRO C 1 256 ? 75.198 19.388 43.440 1.00 116.40 278 PRO C C 1
ATOM 7923 O O . PRO C 1 256 ? 75.026 19.446 44.658 1.00 123.46 278 PRO C O 1
ATOM 7927 N N . PHE C 1 257 ? 74.657 18.436 42.679 1.00 121.79 279 PHE C N 1
ATOM 7928 C CA . PHE C 1 257 ? 73.732 17.478 43.275 1.00 103.69 279 PHE C CA 1
ATOM 7929 C C . PHE C 1 257 ? 74.474 16.426 44.091 1.00 101.19 279 PHE C C 1
ATOM 7930 O O . PHE C 1 257 ? 74.074 16.104 45.219 1.00 102.91 279 PHE C O 1
ATOM 7938 N N . GLY C 1 258 ? 75.576 15.911 43.553 1.00 101.82 280 GLY C N 1
ATOM 7939 C CA . GLY C 1 258 ? 76.353 14.910 44.245 1.00 103.21 280 GLY C CA 1
ATOM 7940 C C . GLY C 1 258 ? 76.867 15.473 45.552 1.00 109.54 280 GLY C C 1
ATOM 7941 O O . GLY C 1 258 ? 77.101 16.679 45.652 1.00 124.99 280 GLY C O 1
ATOM 7942 N N . GLY C 1 259 ? 77.019 14.623 46.558 1.00 118.59 281 GLY C N 1
ATOM 7943 C CA . GLY C 1 259 ? 77.394 15.095 47.877 1.00 119.20 281 GLY C CA 1
ATOM 7944 C C . GLY C 1 259 ? 76.241 15.092 48.859 1.00 126.82 281 GLY C C 1
ATOM 7945 O O . GLY C 1 259 ? 75.785 14.027 49.278 1.00 146.79 281 GLY C O 1
ATOM 7946 N N . LEU C 1 260 ? 75.761 16.275 49.237 1.00 125.77 282 LEU C N 1
ATOM 7947 C CA . LEU C 1 260 ? 74.719 16.403 50.243 1.00 127.32 282 LEU C CA 1
ATOM 7948 C C . LEU C 1 260 ? 73.628 17.342 49.739 1.00 132.65 282 LEU C C 1
ATOM 7949 O O . LEU C 1 260 ? 73.852 18.170 48.855 1.00 122.48 282 LEU C O 1
ATOM 7954 N N . VAL C 1 261 ? 72.436 17.202 50.317 1.00 138.38 283 VAL C N 1
ATOM 7955 C CA . VAL C 1 261 ? 71.329 18.109 50.039 1.00 132.88 283 VAL C CA 1
ATOM 7956 C C . VAL C 1 261 ? 70.804 18.799 51.295 1.00 126.91 283 VAL C C 1
ATOM 7957 O O . VAL C 1 261 ? 70.120 19.830 51.177 1.00 119.22 283 VAL C O 1
ATOM 7961 N N . GLU C 1 262 ? 71.103 18.278 52.494 1.00 130.76 284 GLU C N 1
ATOM 7962 C CA . GLU C 1 262 ? 70.619 18.906 53.725 1.00 133.69 284 GLU C CA 1
ATOM 7963 C C . GLU C 1 262 ? 71.291 20.251 53.994 1.00 131.23 284 GLU C C 1
ATOM 7964 O O . GLU C 1 262 ? 70.580 21.265 54.143 1.00 134.22 284 GLU C O 1
ATOM 7970 N N . PRO C 1 263 ? 72.625 20.348 54.073 1.00 129.94 285 PRO C N 1
ATOM 7971 C CA . PRO C 1 263 ? 73.235 21.648 54.395 1.00 121.42 285 PRO C CA 1
ATOM 7972 C C . PRO C 1 263 ? 72.991 22.708 53.338 1.00 119.78 285 PRO C C 1
ATOM 7973 O O . PRO C 1 263 ? 73.082 23.904 53.646 1.00 129.06 285 PRO C O 1
ATOM 7977 N N . LEU C 1 264 ? 72.660 22.313 52.106 1.00 119.28 286 LEU C N 1
ATOM 7978 C CA . LEU C 1 264 ? 72.312 23.292 51.080 1.00 125.94 286 LEU C CA 1
ATOM 7979 C C . LEU C 1 264 ? 71.073 24.086 51.481 1.00 130.49 286 LEU C C 1
ATOM 7980 O O . LEU C 1 264 ? 71.060 25.320 51.402 1.00 121.87 286 LEU C O 1
ATOM 7982 N N . ALA C 1 265 ? 70.013 23.389 51.904 1.00 130.70 287 ALA C N 1
ATOM 7983 C CA . ALA C 1 265 ? 68.846 24.086 52.431 1.00 128.46 287 ALA C CA 1
ATOM 7984 C C . ALA C 1 265 ? 69.172 24.807 53.729 1.00 125.22 287 ALA C C 1
ATOM 7985 O O . ALA C 1 265 ? 68.614 25.878 53.992 1.00 118.33 287 ALA C O 1
ATOM 7987 N N . ILE C 1 266 ? 70.081 24.254 54.540 1.00 120.23 288 ILE C N 1
ATOM 7988 C CA . ILE C 1 266 ? 70.520 24.969 55.740 1.00 121.56 288 ILE C CA 1
ATOM 7989 C C . ILE C 1 266 ? 71.106 26.335 55.386 1.00 138.76 288 ILE C C 1
ATOM 7990 O O . ILE C 1 266 ? 70.937 27.307 56.133 1.00 153.90 288 ILE C O 1
ATOM 7995 N N . THR C 1 267 ? 71.781 26.435 54.240 1.00 132.60 289 THR C N 1
ATOM 7996 C CA . THR C 1 267 ? 72.398 27.692 53.815 1.00 126.33 289 THR C CA 1
ATOM 7997 C C . THR C 1 267 ? 71.394 28.621 53.128 1.00 121.97 289 THR C C 1
ATOM 7998 O O . THR C 1 267 ? 71.358 29.839 53.385 1.00 117.62 289 THR C O 1
ATOM 8002 N N . PHE C 1 268 ? 70.586 28.065 52.227 1.00 122.87 290 PHE C N 1
ATOM 8003 C CA . PHE C 1 268 ? 69.581 28.868 51.540 1.00 128.38 290 PHE C CA 1
ATOM 8004 C C . PHE C 1 268 ? 68.571 29.444 52.528 1.00 115.54 290 PHE C C 1
ATOM 8005 O O . PHE C 1 268 ? 68.023 30.536 52.305 1.00 115.69 290 PHE C O 1
ATOM 8013 N N . LYS C 1 269 ? 68.346 28.748 53.649 1.00 117.31 291 LYS C N 1
ATOM 8014 C CA . LYS C 1 269 ? 67.484 29.287 54.694 1.00 121.89 291 LYS C CA 1
ATOM 8015 C C . LYS C 1 269 ? 68.101 30.527 55.324 1.00 118.36 291 LYS C C 1
ATOM 8016 O O . LYS C 1 269 ? 67.393 31.483 55.661 1.00 118.93 291 LYS C O 1
ATOM 8018 N N . LYS C 1 270 ? 69.422 30.531 55.500 1.00 121.82 292 LYS C N 1
ATOM 8019 C CA . LYS C 1 270 ? 70.075 31.709 56.060 1.00 124.43 292 LYS C CA 1
ATOM 8020 C C . LYS C 1 270 ? 69.957 32.895 55.109 1.00 128.34 292 LYS C C 1
ATOM 8021 O O . LYS C 1 270 ? 69.732 34.037 55.540 1.00 130.86 292 LYS C O 1
ATOM 8027 N N . LEU C 1 271 ? 70.099 32.641 53.807 1.00 129.38 293 LEU C N 1
ATOM 8028 C CA . LEU C 1 271 ? 69.894 33.722 52.835 1.00 130.37 293 LEU C CA 1
ATOM 8029 C C . LEU C 1 271 ? 68.490 34.319 52.952 1.00 131.01 293 LEU C C 1
ATOM 8030 O O . LEU C 1 271 ? 68.324 35.546 53.081 1.00 129.29 293 LEU C O 1
ATOM 8035 N N . ILE C 1 272 ? 67.459 33.465 52.911 1.00 136.51 294 ILE C N 1
ATOM 8036 C CA . ILE C 1 272 ? 66.093 33.996 52.965 1.00 133.21 294 ILE C CA 1
ATOM 8037 C C . ILE C 1 272 ? 65.832 34.671 54.307 1.00 132.08 294 ILE C C 1
ATOM 8038 O O . ILE C 1 272 ? 65.028 35.609 54.397 1.00 122.80 294 ILE C O 1
ATOM 8043 N N . ALA C 1 273 ? 66.520 34.231 55.363 1.00 138.05 295 ALA C N 1
ATOM 8044 C CA . ALA C 1 273 ? 66.414 34.902 56.652 1.00 136.33 295 ALA C CA 1
ATOM 8045 C C . ALA C 1 273 ? 66.987 36.311 56.584 1.00 127.35 295 ALA C C 1
ATOM 8046 O O . ALA C 1 273 ? 66.458 37.235 57.215 1.00 123.28 295 ALA C O 1
ATOM 8048 N N . MET C 1 274 ? 68.081 36.492 55.840 1.00 122.39 296 MET C N 1
ATOM 8049 C CA . MET C 1 274 ? 68.572 37.850 55.616 1.00 118.38 296 MET C CA 1
ATOM 8050 C C . MET C 1 274 ? 67.562 38.684 54.834 1.00 119.16 296 MET C C 1
ATOM 8051 O O . MET C 1 274 ? 67.463 39.898 55.048 1.00 121.96 296 MET C O 1
ATOM 8056 N N . TRP C 1 275 ? 66.798 38.057 53.932 1.00 118.01 297 TRP C N 1
ATOM 8057 C CA . TRP C 1 275 ? 65.773 38.821 53.213 1.00 116.97 297 TRP C CA 1
ATOM 8058 C C . TRP C 1 275 ? 64.620 39.250 54.123 1.00 119.04 297 TRP C C 1
ATOM 8059 O O . TRP C 1 275 ? 63.953 40.253 53.840 1.00 119.59 297 TRP C O 1
ATOM 8070 N N . LYS C 1 276 ? 64.379 38.528 55.220 1.00 143.94 298 LYS C N 1
ATOM 8071 C CA . LYS C 1 276 ? 63.193 38.726 56.047 1.00 148.40 298 LYS C CA 1
ATOM 8072 C C . LYS C 1 276 ? 63.455 39.611 57.265 1.00 160.35 298 LYS C C 1
ATOM 8073 O O . LYS C 1 276 ? 62.833 39.417 58.315 1.00 169.90 298 LYS C O 1
ATOM 8079 N N . GLU C 1 277 ? 64.354 40.584 57.147 1.00 147.51 299 GLU C N 1
ATOM 8080 C CA . GLU C 1 277 ? 64.645 41.515 58.231 1.00 150.89 299 GLU C CA 1
ATOM 8081 C C . GLU C 1 277 ? 63.995 42.858 57.919 1.00 157.49 299 GLU C C 1
ATOM 8082 O O . GLU C 1 277 ? 64.312 43.484 56.902 1.00 150.14 299 GLU C O 1
ATOM 8088 N N . GLY C 1 278 ? 63.092 43.296 58.792 1.00 174.53 300 GLY C N 1
ATOM 8089 C CA . GLY C 1 278 ? 62.374 44.534 58.570 1.00 182.68 300 GLY C CA 1
ATOM 8090 C C . GLY C 1 278 ? 61.070 44.324 57.830 1.00 185.70 300 GLY C C 1
ATOM 8091 O O . GLY C 1 278 ? 60.897 44.809 56.709 1.00 189.60 300 GLY C O 1
ATOM 8092 N N . GLN C 1 279 ? 60.144 43.596 58.455 1.00 184.24 301 GLN C N 1
ATOM 8093 C CA . GLN C 1 279 ? 58.849 43.303 57.853 1.00 188.79 301 GLN C CA 1
ATOM 8094 C C . GLN C 1 279 ? 57.876 42.794 58.906 1.00 195.55 301 GLN C C 1
ATOM 8095 O O . GLN C 1 279 ? 58.039 41.689 59.432 1.00 199.59 301 GLN C O 1
ATOM 8097 N N . SER C 1 280 ? 56.856 43.595 59.227 1.00 194.36 302 SER C N 1
ATOM 8098 C CA . SER C 1 280 ? 55.876 43.219 60.251 1.00 203.34 302 SER C CA 1
ATOM 8099 C C . SER C 1 280 ? 54.765 42.376 59.631 1.00 206.19 302 SER C C 1
ATOM 8100 O O . SER C 1 280 ? 54.618 41.192 59.947 1.00 206.32 302 SER C O 1
ATOM 8102 N N . GLN C 1 281 ? 53.974 42.981 58.748 1.00 210.10 303 GLN C N 1
ATOM 8103 C CA . GLN C 1 281 ? 52.933 42.263 58.028 1.00 206.51 303 GLN C CA 1
ATOM 8104 C C . GLN C 1 281 ? 53.434 41.632 56.736 1.00 203.03 303 GLN C C 1
ATOM 8105 O O . GLN C 1 281 ? 52.728 40.799 56.157 1.00 195.31 303 GLN C O 1
ATOM 8107 N N . ASP C 1 282 ? 54.626 42.009 56.270 1.00 205.65 304 ASP C N 1
ATOM 8108 C CA . ASP C 1 282 ? 55.215 41.397 55.087 1.00 202.36 304 ASP C CA 1
ATOM 8109 C C . ASP C 1 282 ? 55.879 40.060 55.388 1.00 203.11 304 ASP C C 1
ATOM 8110 O O . ASP C 1 282 ? 56.174 39.309 54.452 1.00 201.49 304 ASP C O 1
ATOM 8112 N N . ASP C 1 283 ? 56.129 39.752 56.663 1.00 202.11 305 ASP C N 1
ATOM 8113 C CA . ASP C 1 283 ? 56.601 38.419 57.022 1.00 196.30 305 ASP C CA 1
ATOM 8114 C C . ASP C 1 283 ? 55.498 37.387 56.823 1.00 194.79 305 ASP C C 1
ATOM 8115 O O . ASP C 1 283 ? 55.748 36.290 56.309 1.00 184.32 305 ASP C O 1
ATOM 8120 N N . SER C 1 284 ? 54.269 37.727 57.210 1.00 205.18 306 SER C N 1
ATOM 8121 C CA . SER C 1 284 ? 53.138 36.821 57.064 1.00 206.97 306 SER C CA 1
ATOM 8122 C C . SER C 1 284 ? 52.506 36.873 55.680 1.00 209.51 306 SER C C 1
ATOM 8123 O O . SER C 1 284 ? 51.630 36.051 55.389 1.00 215.04 306 SER C O 1
ATOM 8125 N N . HIS C 1 285 ? 52.926 37.802 54.822 1.00 201.84 307 HIS C N 1
ATOM 8126 C CA . HIS C 1 285 ? 52.308 37.987 53.514 1.00 196.14 307 HIS C CA 1
ATOM 8127 C C . HIS C 1 285 ? 53.148 37.426 52.372 1.00 189.34 307 HIS C C 1
ATOM 8128 O O . HIS C 1 285 ? 52.632 36.682 51.533 1.00 189.35 307 HIS C O 1
ATOM 8130 N N . LYS C 1 286 ? 54.435 37.761 52.323 1.00 183.43 308 LYS C N 1
ATOM 8131 C CA . LYS C 1 286 ? 55.278 37.453 51.178 1.00 170.09 308 LYS C CA 1
ATOM 8132 C C . LYS C 1 286 ? 56.387 36.484 51.565 1.00 165.34 308 LYS C C 1
ATOM 8133 O O . LYS C 1 286 ? 56.840 36.454 52.713 1.00 172.67 308 LYS C O 1
ATOM 8137 N N . GLU C 1 287 ? 56.820 35.688 50.588 1.00 143.23 309 GLU C N 1
ATOM 8138 C CA . GLU C 1 287 ? 57.994 34.840 50.723 1.00 140.91 309 GLU C CA 1
ATOM 8139 C C . GLU C 1 287 ? 58.931 35.100 49.551 1.00 139.09 309 GLU C C 1
ATOM 8140 O O . GLU C 1 287 ? 58.537 35.666 48.527 1.00 136.58 309 GLU C O 1
ATOM 8146 N N . LEU C 1 288 ? 60.180 34.679 49.712 1.00 134.78 310 LEU C N 1
ATOM 8147 C CA . LEU C 1 288 ? 61.235 35.042 48.770 1.00 128.63 310 LEU C CA 1
ATOM 8148 C C . LEU C 1 288 ? 61.123 34.225 47.488 1.00 126.54 310 LEU C C 1
ATOM 8149 O O . LEU C 1 288 ? 61.179 32.991 47.546 1.00 144.93 310 LEU C O 1
ATOM 8154 N N . PRO C 1 289 ? 60.969 34.859 46.325 1.00 123.15 311 PRO C N 1
ATOM 8155 C CA . PRO C 1 289 ? 60.964 34.106 45.059 1.00 124.12 311 PRO C CA 1
ATOM 8156 C C . PRO C 1 289 ? 62.318 33.462 44.802 1.00 123.16 311 PRO C C 1
ATOM 8157 O O . PRO C 1 289 ? 63.349 34.138 44.762 1.00 124.93 311 PRO C O 1
ATOM 8161 N N . ILE C 1 290 ? 62.311 32.141 44.623 1.00 119.47 312 ILE C N 1
ATOM 8162 C CA . ILE C 1 290 ? 63.538 31.363 44.479 1.00 117.49 312 ILE C CA 1
ATOM 8163 C C . ILE C 1 290 ? 63.352 30.321 43.383 1.00 116.71 312 ILE C C 1
ATOM 8164 O O . ILE C 1 290 ? 62.330 29.629 43.342 1.00 118.37 312 ILE C O 1
ATOM 8169 N N . PHE C 1 291 ? 64.340 30.215 42.495 1.00 118.24 313 PHE C N 1
ATOM 8170 C CA . PHE C 1 291 ? 64.440 29.128 41.528 1.00 112.57 313 PHE C CA 1
ATOM 8171 C C . PHE C 1 291 ? 65.504 28.150 42.014 1.00 111.99 313 PHE C C 1
ATOM 8172 O O . PHE C 1 291 ? 66.624 28.563 42.328 1.00 113.26 313 PHE C O 1
ATOM 8180 N N . TRP C 1 292 ? 65.174 26.858 42.058 1.00 114.22 314 TRP C N 1
ATOM 8181 C CA . TRP C 1 292 ? 66.147 25.829 42.411 1.00 113.94 314 TRP C CA 1
ATOM 8182 C C . TRP C 1 292 ? 66.232 24.837 41.259 1.00 118.52 314 TRP C C 1
ATOM 8183 O O . TRP C 1 292 ? 65.270 24.122 40.979 1.00 115.22 314 TRP C O 1
ATOM 8194 N N . ILE C 1 293 ? 67.386 24.778 40.606 1.00 114.02 315 ILE C N 1
ATOM 8195 C CA . ILE C 1 293 ? 67.591 23.913 39.452 1.00 116.12 315 ILE C CA 1
ATOM 8196 C C . ILE C 1 293 ? 68.331 22.673 39.929 1.00 119.54 315 ILE C C 1
ATOM 8197 O O . ILE C 1 293 ? 69.438 22.774 40.472 1.00 125.56 315 ILE C O 1
ATOM 8202 N N . PHE C 1 294 ? 67.730 21.502 39.737 1.00 112.28 316 PHE C N 1
ATOM 8203 C CA . PHE C 1 294 ? 68.286 20.293 40.334 1.00 113.46 316 PHE C CA 1
ATOM 8204 C C . PHE C 1 294 ? 67.734 19.094 39.578 1.00 115.21 316 PHE C C 1
ATOM 8205 O O . PHE C 1 294 ? 66.720 19.217 38.880 1.00 115.85 316 PHE C O 1
ATOM 8213 N N . PRO C 1 295 ? 68.388 17.933 39.667 1.00 116.21 317 PRO C N 1
ATOM 8214 C CA . PRO C 1 295 ? 67.819 16.724 39.057 1.00 118.37 317 PRO C CA 1
ATOM 8215 C C . PRO C 1 295 ? 66.416 16.444 39.573 1.00 120.46 317 PRO C C 1
ATOM 8216 O O . PRO C 1 295 ? 66.054 16.818 40.690 1.00 120.77 317 PRO C O 1
ATOM 8220 N N . TYR C 1 296 ? 65.622 15.766 38.738 1.00 122.13 318 TYR C N 1
ATOM 8221 C CA . TYR C 1 296 ? 64.223 15.520 39.073 1.00 124.24 318 TYR C CA 1
ATOM 8222 C C . TYR C 1 296 ? 64.089 14.618 40.296 1.00 126.26 318 TYR C C 1
ATOM 8223 O O . TYR C 1 296 ? 63.231 14.853 41.156 1.00 127.26 318 TYR C O 1
ATOM 8232 N N . PHE C 1 297 ? 64.936 13.590 40.401 1.00 127.07 319 PHE C N 1
ATOM 8233 C CA . PHE C 1 297 ? 64.793 12.592 41.461 1.00 129.41 319 PHE C CA 1
ATOM 8234 C C . PHE C 1 297 ? 65.199 13.107 42.836 1.00 128.75 319 PHE C C 1
ATOM 8235 O O . PHE C 1 297 ? 65.228 12.304 43.779 1.00 130.67 319 PHE C O 1
ATOM 8243 N N . PHE C 1 298 ? 65.521 14.387 43.000 1.00 126.37 320 PHE C N 1
ATOM 8244 C CA . PHE C 1 298 ? 65.679 14.989 44.315 1.00 126.15 320 PHE C CA 1
ATOM 8245 C C . PHE C 1 298 ? 64.450 15.767 44.753 1.00 126.68 320 PHE C C 1
ATOM 8246 O O . PHE C 1 298 ? 64.469 16.374 45.828 1.00 126.73 320 PHE C O 1
ATOM 8254 N N . GLU C 1 299 ? 63.391 15.775 43.936 1.00 127.29 321 GLU C N 1
ATOM 8255 C CA . GLU C 1 299 ? 62.146 16.436 44.316 1.00 128.19 321 GLU C CA 1
ATOM 8256 C C . GLU C 1 299 ? 61.652 15.934 45.667 1.00 130.58 321 GLU C C 1
ATOM 8257 O O . GLU C 1 299 ? 61.343 16.726 46.568 1.00 130.77 321 GLU C O 1
ATOM 8263 N N . SER C 1 300 ? 61.603 14.610 45.832 1.00 138.35 322 SER C N 1
ATOM 8264 C CA . SER C 1 300 ? 61.191 14.034 47.107 1.00 140.83 322 SER C CA 1
ATOM 8265 C C . SER C 1 300 ? 62.075 14.508 48.253 1.00 141.66 322 SER C C 1
ATOM 8266 O O . SER C 1 300 ? 61.606 14.627 49.391 1.00 147.87 322 SER C O 1
ATOM 8268 N N . ARG C 1 301 ? 63.347 14.794 47.978 1.00 132.28 323 ARG C N 1
ATOM 8269 C CA . ARG C 1 301 ? 64.242 15.282 49.018 1.00 131.75 323 ARG C CA 1
ATOM 8270 C C . ARG C 1 301 ? 64.173 16.793 49.185 1.00 130.08 323 ARG C C 1
ATOM 8271 O O . ARG C 1 301 ? 64.503 17.299 50.263 1.00 130.48 323 ARG C O 1
ATOM 8273 N N . ILE C 1 302 ? 63.730 17.516 48.156 1.00 138.28 324 ILE C N 1
ATOM 8274 C CA . ILE C 1 302 ? 63.738 18.976 48.191 1.00 131.04 324 ILE C CA 1
ATOM 8275 C C . ILE C 1 302 ? 62.425 19.531 48.727 1.00 136.38 324 ILE C C 1
ATOM 8276 O O . ILE C 1 302 ? 62.422 20.465 49.533 1.00 138.25 324 ILE C O 1
ATOM 8278 N N . CYS C 1 303 ? 61.293 18.968 48.297 1.00 130.15 325 CYS C N 1
ATOM 8279 C CA . CYS C 1 303 ? 59.998 19.447 48.767 1.00 132.02 325 CYS C CA 1
ATOM 8280 C C . CYS C 1 303 ? 59.778 19.184 50.249 1.00 134.45 325 CYS C C 1
ATOM 8281 O O . CYS C 1 303 ? 58.785 19.665 50.807 1.00 136.22 325 CYS C O 1
ATOM 8284 N N . GLN C 1 304 ? 60.669 18.430 50.898 1.00 140.06 326 GLN C N 1
ATOM 8285 C CA . GLN C 1 304 ? 60.574 18.255 52.342 1.00 142.52 326 GLN C CA 1
ATOM 8286 C C . GLN C 1 304 ? 61.035 19.502 53.084 1.00 145.50 326 GLN C C 1
ATOM 8287 O O . GLN C 1 304 ? 60.613 19.738 54.222 1.00 147.75 326 GLN C O 1
ATOM 8289 N N . PHE C 1 305 ? 61.892 20.309 52.460 1.00 133.86 327 PHE C N 1
ATOM 8290 C CA . PHE C 1 305 ? 62.332 21.567 53.050 1.00 133.33 327 PHE C CA 1
ATOM 8291 C C . PHE C 1 305 ? 61.472 22.743 52.603 1.00 132.98 327 PHE C C 1
ATOM 8292 O O . PHE C 1 305 ? 61.148 23.617 53.414 1.00 134.34 327 PHE C O 1
ATOM 8300 N N . PHE C 1 306 ? 61.095 22.780 51.323 1.00 131.44 328 PHE C N 1
ATOM 8301 C CA . PHE C 1 306 ? 60.238 23.823 50.763 1.00 131.23 328 PHE C CA 1
ATOM 8302 C C . PHE C 1 306 ? 58.977 23.158 50.225 1.00 132.68 328 PHE C C 1
ATOM 8303 O O . PHE C 1 306 ? 58.885 22.855 49.025 1.00 131.35 328 PHE C O 1
ATOM 8311 N N . PRO C 1 307 ? 57.984 22.909 51.084 1.00 139.52 329 PRO C N 1
ATOM 8312 C CA . PRO C 1 307 ? 56.747 22.261 50.616 1.00 141.18 329 PRO C CA 1
ATOM 8313 C C . PRO C 1 307 ? 55.975 23.076 49.592 1.00 140.59 329 PRO C C 1
ATOM 8314 O O . PRO C 1 307 ? 55.082 22.522 48.938 1.00 141.58 329 PRO C O 1
ATOM 8318 N N . SER C 1 308 ? 56.278 24.363 49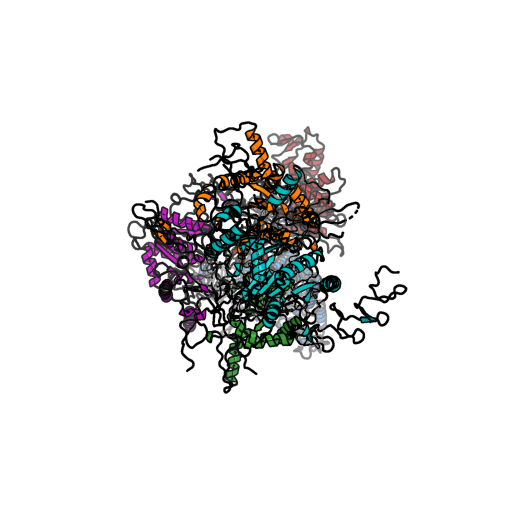.435 1.00 137.89 330 SER C N 1
ATOM 8319 C CA . SER C 1 308 ? 55.646 25.181 48.411 1.00 137.29 330 SER C CA 1
ATOM 8320 C C . SER C 1 308 ? 56.337 25.074 47.059 1.00 134.46 330 SER C C 1
ATOM 8321 O O . SER C 1 308 ? 55.841 25.643 46.081 1.00 133.97 330 SER C O 1
ATOM 8324 N N . PHE C 1 309 ? 57.463 24.367 46.981 1.00 134.21 331 PHE C N 1
ATOM 8325 C CA . PHE C 1 309 ? 58.187 24.234 45.723 1.00 131.70 331 PHE C CA 1
ATOM 8326 C C . PHE C 1 309 ? 57.460 23.271 44.794 1.00 136.30 331 PHE C C 1
ATOM 8327 O O . PHE C 1 309 ? 57.320 22.084 45.102 1.00 133.94 331 PHE C O 1
ATOM 8335 N N . GLN C 1 310 ? 56.996 23.784 43.662 1.00 139.51 332 GLN C N 1
ATOM 8336 C CA . GLN C 1 310 ? 56.516 22.963 42.565 1.00 139.78 332 GLN C CA 1
ATOM 8337 C C . GLN C 1 310 ? 57.616 22.813 41.521 1.00 135.03 332 GLN C C 1
ATOM 8338 O O . GLN C 1 310 ? 58.559 23.608 41.455 1.00 129.46 332 GLN C O 1
ATOM 8340 N N . MET C 1 311 ? 57.491 21.773 40.703 1.00 126.68 333 MET C N 1
ATOM 8341 C CA . MET C 1 311 ? 58.442 21.493 39.636 1.00 124.86 333 MET C CA 1
ATOM 8342 C C . MET C 1 311 ? 57.820 21.873 38.302 1.00 124.99 333 MET C C 1
ATOM 8343 O O . MET C 1 311 ? 56.728 21.400 37.966 1.00 127.21 333 MET C O 1
ATOM 8348 N N . LEU C 1 312 ? 58.512 22.715 37.545 1.00 122.79 334 LEU C N 1
ATOM 8349 C CA . LEU C 1 312 ? 58.120 22.932 36.161 1.00 122.91 334 LEU C CA 1
ATOM 8350 C C . LEU C 1 312 ? 58.764 21.866 35.289 1.00 122.80 334 LEU C C 1
ATOM 8351 O O . LEU C 1 312 ? 59.821 21.323 35.621 1.00 121.73 334 LEU C O 1
ATOM 8356 N N . ASP C 1 313 ? 58.110 21.556 34.172 1.00 125.64 335 ASP C N 1
ATOM 8357 C CA . ASP C 1 313 ? 58.584 20.515 33.273 1.00 130.64 335 ASP C CA 1
ATOM 8358 C C . ASP C 1 313 ? 59.478 21.056 32.165 1.00 132.43 335 ASP C C 1
ATOM 8359 O O . ASP C 1 313 ? 59.606 20.415 31.115 1.00 136.59 335 ASP C O 1
ATOM 8364 N N . TYR C 1 314 ? 60.105 22.211 32.376 1.00 120.35 336 TYR C N 1
ATOM 8365 C CA . TYR C 1 314 ? 61.011 22.769 31.383 1.00 118.45 336 TYR C CA 1
ATOM 8366 C C . TYR C 1 314 ? 62.348 22.039 31.416 1.00 117.27 336 TYR C C 1
ATOM 8367 O O . TYR C 1 314 ? 62.873 21.717 32.487 1.00 116.71 336 TYR C O 1
ATOM 8376 N N . GLN C 1 315 ? 62.899 21.786 30.231 1.00 117.10 337 GLN C N 1
ATOM 8377 C CA . GLN C 1 315 ? 64.144 21.034 30.077 1.00 116.40 337 GLN C CA 1
ATOM 8378 C C . GLN C 1 315 ? 65.289 22.027 29.905 1.00 113.55 337 GLN C C 1
ATOM 8379 O O . GLN C 1 315 ? 65.642 22.406 28.788 1.00 113.00 337 GLN C O 1
ATOM 8385 N N . VAL C 1 316 ? 65.880 22.451 31.021 1.00 125.00 338 VAL C N 1
ATOM 8386 C CA . VAL C 1 316 ? 67.034 23.345 30.957 1.00 115.69 338 VAL C CA 1
ATOM 8387 C C . VAL C 1 316 ? 68.228 22.548 30.434 1.00 109.03 338 VAL C C 1
ATOM 8388 O O . VAL C 1 316 ? 68.727 21.640 31.104 1.00 109.53 338 VAL C O 1
ATOM 8392 N N . ASP C 1 317 ? 68.678 22.879 29.228 1.00 108.55 339 ASP C N 1
ATOM 8393 C CA . ASP C 1 317 ? 69.813 22.195 28.633 1.00 108.43 339 ASP C CA 1
ATOM 8394 C C . ASP C 1 317 ? 71.124 22.761 29.172 1.00 106.04 339 ASP C C 1
ATOM 8395 O O . ASP C 1 317 ? 71.187 23.883 29.682 1.00 114.85 339 ASP C O 1
ATOM 8400 N N . TYR C 1 318 ? 72.179 21.958 29.059 1.00 106.05 340 TYR C N 1
ATOM 8401 C CA . TYR C 1 318 ? 73.513 22.344 29.489 1.00 104.12 340 TYR C CA 1
ATOM 8402 C C . TYR C 1 318 ? 74.497 22.095 28.355 1.00 104.02 340 TYR C C 1
ATOM 8403 O O . TYR C 1 318 ? 74.234 21.313 27.437 1.00 105.87 340 TYR C O 1
ATOM 8412 N N . ASP C 1 319 ? 75.645 22.772 28.427 1.00 102.04 341 ASP C N 1
ATOM 8413 C CA . ASP C 1 319 ? 76.726 22.477 27.493 1.00 102.04 341 ASP C CA 1
ATOM 8414 C C . ASP C 1 319 ? 77.500 21.237 27.924 1.00 103.33 341 ASP C C 1
ATOM 8415 O O . ASP C 1 319 ? 77.882 20.414 27.085 1.00 104.89 341 ASP C O 1
ATOM 8420 N N . ASN C 1 320 ? 77.734 21.091 29.227 1.00 102.96 342 ASN C N 1
ATOM 8421 C CA . ASN C 1 320 ? 78.405 19.929 29.787 1.00 104.37 342 ASN C CA 1
ATOM 8422 C C . ASN C 1 320 ? 77.693 19.525 31.068 1.00 105.19 342 ASN C C 1
ATOM 8423 O O . ASN C 1 320 ? 77.147 20.368 31.782 1.00 104.00 342 ASN C O 1
ATOM 8428 N N . HIS C 1 321 ? 77.696 18.222 31.347 1.00 113.80 343 HIS C N 1
ATOM 8429 C CA . HIS C 1 321 ? 77.029 17.693 32.526 1.00 108.65 343 HIS C CA 1
ATOM 8430 C C . HIS C 1 321 ? 77.491 16.262 32.731 1.00 115.26 343 HIS C C 1
ATOM 8431 O O . HIS C 1 321 ? 77.522 15.477 31.776 1.00 122.26 343 HIS C O 1
ATOM 8438 N N . ALA C 1 322 ? 77.849 15.927 33.970 1.00 111.44 344 ALA C N 1
ATOM 8439 C CA . ALA C 1 322 ? 78.326 14.586 34.275 1.00 115.05 344 ALA C CA 1
ATOM 8440 C C . ALA C 1 322 ? 77.200 13.571 34.414 1.00 116.55 344 ALA C C 1
ATOM 8441 O O . ALA C 1 322 ? 77.456 12.366 34.301 1.00 119.07 344 ALA C O 1
ATOM 8443 N N . LEU C 1 323 ? 75.969 14.021 34.665 1.00 116.22 345 LEU C N 1
ATOM 8444 C CA . LEU C 1 323 ? 74.851 13.088 34.770 1.00 118.80 345 LEU C CA 1
ATOM 8445 C C . LEU C 1 323 ? 74.528 12.471 33.415 1.00 120.50 345 LEU C C 1
ATOM 8446 O O . LEU C 1 323 ? 74.349 11.253 33.303 1.00 123.37 345 LEU C O 1
ATOM 8448 N N . TYR C 1 324 ? 74.444 13.297 32.374 1.00 120.70 346 TYR C N 1
ATOM 8449 C CA . TYR C 1 324 ? 74.232 12.825 31.013 1.00 122.33 346 TYR C CA 1
ATOM 8450 C C . TYR C 1 324 ? 75.242 13.502 30.097 1.00 129.29 346 TYR C C 1
ATOM 8451 O O . TYR C 1 324 ? 75.370 14.731 30.106 1.00 135.07 346 TYR C O 1
ATOM 8460 N N . LYS C 1 325 ? 75.972 12.700 29.330 1.00 125.79 347 LYS C N 1
ATOM 8461 C CA . LYS C 1 325 ? 77.012 13.220 28.450 1.00 124.51 347 LYS C CA 1
ATOM 8462 C C . LYS C 1 325 ? 77.284 12.263 27.295 1.00 132.54 347 LYS C C 1
ATOM 8463 O O . LYS C 1 325 ? 77.102 11.053 27.425 1.00 144.07 347 LYS C O 1
ATOM 8465 N N . ARG C 1 331 ? 69.524 15.397 21.222 1.00 152.57 353 ARG C N 1
ATOM 8466 C CA . ARG C 1 331 ? 70.272 14.148 21.105 1.00 164.54 353 ARG C CA 1
ATOM 8467 C C . ARG C 1 331 ? 70.083 13.289 22.355 1.00 171.20 353 ARG C C 1
ATOM 8468 O O . ARG C 1 331 ? 69.479 12.217 22.296 1.00 155.94 353 ARG C O 1
ATOM 8470 N N . LYS C 1 332 ? 70.600 13.770 23.481 1.00 179.80 354 LYS C N 1
ATOM 8471 C CA . LYS C 1 332 ? 70.450 13.112 24.773 1.00 172.66 354 LYS C CA 1
ATOM 8472 C C . LYS C 1 332 ? 69.427 13.880 25.599 1.00 163.35 354 LYS C C 1
ATOM 8473 O O . LYS C 1 332 ? 69.547 15.099 25.760 1.00 164.92 354 LYS C O 1
ATOM 8475 N N . GLN C 1 333 ? 68.421 13.169 26.110 1.00 152.07 355 GLN C N 1
ATOM 8476 C CA . GLN C 1 333 ? 67.343 13.817 26.850 1.00 146.25 355 GLN C CA 1
ATOM 8477 C C . GLN C 1 333 ? 67.878 14.500 28.102 1.00 148.06 355 GLN C C 1
ATOM 8478 O O . GLN C 1 333 ? 68.677 13.929 28.850 1.00 152.71 355 GLN C O 1
ATOM 8480 N N . SER C 1 334 ? 67.425 15.733 28.327 1.00 139.62 356 SER C N 1
ATOM 8481 C CA . SER C 1 334 ? 67.873 16.549 29.453 1.00 126.70 356 SER C CA 1
ATOM 8482 C C . SER C 1 334 ? 67.070 16.212 30.702 1.00 127.15 356 SER C C 1
ATOM 8483 O O . SER C 1 334 ? 65.835 16.168 30.645 1.00 122.80 356 SER C O 1
ATOM 8486 N N . PRO C 1 335 ? 67.728 15.976 31.837 1.00 119.55 357 PRO C N 1
ATOM 8487 C CA . PRO C 1 335 ? 67.002 15.570 33.046 1.00 120.76 357 PRO C CA 1
ATOM 8488 C C . PRO C 1 335 ? 66.682 16.725 33.982 1.00 118.94 357 PRO C C 1
ATOM 8489 O O . PRO C 1 335 ? 65.684 16.678 34.708 1.00 120.11 357 PRO C O 1
ATOM 8493 N N . VAL C 1 336 ? 67.513 17.765 33.975 1.00 135.62 358 VAL C N 1
ATOM 8494 C CA . VAL C 1 336 ? 67.438 18.794 35.007 1.00 118.87 358 VAL C CA 1
ATOM 8495 C C . VAL C 1 336 ? 66.218 19.674 34.777 1.00 114.90 358 VAL C C 1
ATOM 8496 O O . VAL C 1 336 ? 65.940 20.101 33.650 1.00 114.64 358 VAL C O 1
ATOM 8500 N N . ARG C 1 337 ? 65.479 19.945 35.848 1.00 115.52 359 ARG C N 1
ATOM 8501 C CA . ARG C 1 337 ? 64.323 20.826 35.815 1.00 115.84 359 ARG C CA 1
ATOM 8502 C C . ARG C 1 337 ? 64.444 21.872 36.918 1.00 114.67 359 ARG C C 1
ATOM 8503 O O . ARG C 1 337 ? 65.398 21.885 37.722 1.00 113.69 359 ARG C O 1
ATOM 8511 N N . ILE C 1 338 ? 63.453 22.761 36.939 1.00 115.05 360 ILE C N 1
ATOM 8512 C CA . ILE C 1 338 ? 63.385 23.871 37.877 1.00 114.38 360 ILE C CA 1
ATOM 8513 C C . ILE C 1 338 ? 62.326 23.568 38.925 1.00 116.63 360 ILE C C 1
ATOM 8514 O O . ILE C 1 338 ? 61.266 23.006 38.622 1.00 118.57 360 ILE C O 1
ATOM 8519 N N . PHE C 1 339 ? 62.617 23.967 40.158 1.00 116.53 361 PHE C N 1
ATOM 8520 C CA . PHE C 1 339 ? 61.762 23.785 41.324 1.00 118.67 361 PHE C CA 1
ATOM 8521 C C . PHE C 1 339 ? 61.613 25.179 41.922 1.00 118.30 361 PHE C C 1
ATOM 8522 O O . PHE C 1 339 ? 62.542 25.695 42.551 1.00 117.12 361 PHE C O 1
ATOM 8530 N N . THR C 1 340 ? 60.470 25.812 41.693 1.00 122.85 362 THR C N 1
ATOM 8531 C CA . THR C 1 340 ? 60.268 27.178 42.154 1.00 122.81 362 THR C CA 1
ATOM 8532 C C . THR C 1 340 ? 59.169 27.226 43.206 1.00 130.28 362 THR C C 1
ATOM 8533 O O . THR C 1 340 ? 58.462 26.247 43.451 1.00 137.40 362 THR C O 1
ATOM 8537 N N . ASN C 1 341 ? 59.036 28.392 43.837 1.00 126.04 363 ASN C N 1
ATOM 8538 C CA . ASN C 1 341 ? 57.959 28.631 44.785 1.00 134.90 363 ASN C CA 1
ATOM 8539 C C . ASN C 1 341 ? 56.853 29.513 44.230 1.00 141.36 363 ASN C C 1
ATOM 8540 O O . ASN C 1 341 ? 55.766 29.552 44.814 1.00 155.72 363 ASN C O 1
ATOM 8545 N N . ILE C 1 342 ? 57.097 30.212 43.126 1.00 130.26 364 ILE C N 1
ATOM 8546 C CA . ILE C 1 342 ? 56.103 31.098 42.528 1.00 136.29 364 ILE C CA 1
ATOM 8547 C C . ILE C 1 342 ? 55.086 30.247 41.774 1.00 145.87 364 ILE C C 1
ATOM 8548 O O . ILE C 1 342 ? 55.394 29.103 41.408 1.00 154.77 364 ILE C O 1
ATOM 8553 N N . PRO C 1 343 ? 53.872 30.745 41.541 1.00 145.43 365 PRO C N 1
ATOM 8554 C CA . PRO C 1 343 ? 52.831 29.928 40.900 1.00 144.00 365 PRO C CA 1
ATOM 8555 C C . PRO C 1 343 ? 53.283 29.407 39.548 1.00 140.39 365 PRO C C 1
ATOM 8556 O O . PRO C 1 343 ? 53.804 30.166 38.717 1.00 139.21 365 PRO C O 1
ATOM 8560 N N . PRO C 1 344 ? 53.098 28.108 39.291 1.00 130.11 366 PRO C N 1
ATOM 8561 C CA . PRO C 1 344 ? 53.540 27.542 38.007 1.00 128.80 366 PRO C CA 1
ATOM 8562 C C . PRO C 1 344 ? 52.728 28.017 36.815 1.00 129.82 366 PRO C C 1
ATOM 8563 O O . PRO C 1 344 ? 53.233 27.962 35.687 1.00 128.48 366 PRO C O 1
ATOM 8567 N N . ASN C 1 345 ? 51.493 28.477 37.021 1.00 132.34 367 ASN C N 1
ATOM 8568 C CA . ASN C 1 345 ? 50.674 28.940 35.909 1.00 133.65 367 ASN C CA 1
ATOM 8569 C C . ASN C 1 345 ? 51.093 30.314 35.402 1.00 132.22 367 ASN C C 1
ATOM 8570 O O . ASN C 1 345 ? 50.777 30.659 34.259 1.00 132.62 367 ASN C O 1
ATOM 8575 N N . LYS C 1 346 ? 51.793 31.099 36.221 1.00 139.41 368 LYS C N 1
ATOM 8576 C CA . LYS C 1 346 ? 52.271 32.410 35.800 1.00 139.74 368 LYS C CA 1
ATOM 8577 C C . LYS C 1 346 ? 53.534 32.339 34.952 1.00 136.60 368 LYS C C 1
ATOM 8578 O O . LYS C 1 346 ? 53.929 33.359 34.375 1.00 137.09 368 LYS C O 1
ATOM 8584 N N . ILE C 1 347 ? 54.172 31.177 34.863 1.00 127.17 369 ILE C N 1
ATOM 8585 C CA . ILE C 1 347 ? 55.408 31.007 34.109 1.00 124.51 369 ILE C CA 1
ATOM 8586 C C . ILE C 1 347 ? 55.056 30.349 32.781 1.00 125.27 369 ILE C C 1
ATOM 8587 O O . ILE C 1 347 ? 54.756 29.150 32.733 1.00 126.37 369 ILE C O 1
ATOM 8592 N N . ILE C 1 348 ? 55.094 31.128 31.702 1.00 125.95 370 ILE C N 1
ATOM 8593 C CA . ILE C 1 348 ? 54.734 30.634 30.377 1.00 126.98 370 ILE C CA 1
ATOM 8594 C C . ILE C 1 348 ? 55.962 29.941 29.793 1.00 124.89 370 ILE C C 1
ATOM 8595 O O . ILE C 1 348 ? 56.916 30.595 29.367 1.00 122.78 370 ILE C O 1
ATOM 8600 N N . LEU C 1 349 ? 55.943 28.614 29.780 1.00 122.93 371 LEU C N 1
ATOM 8601 C CA . LEU C 1 349 ? 56.961 27.874 29.052 1.00 121.64 371 LEU C CA 1
ATOM 8602 C C . LEU C 1 349 ? 56.714 28.023 27.553 1.00 122.59 371 LEU C C 1
ATOM 8603 O O . LEU C 1 349 ? 55.560 28.037 27.114 1.00 125.07 371 LE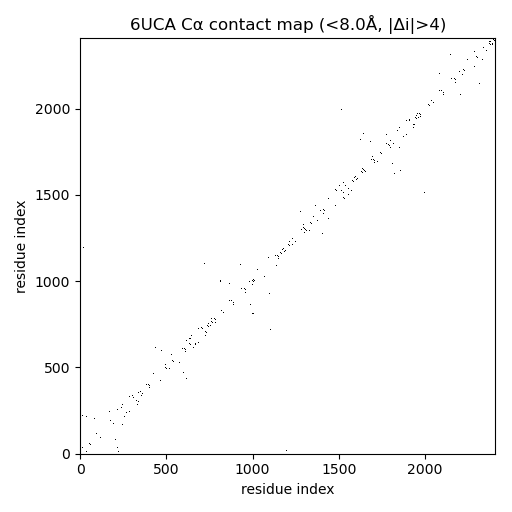U C O 1
ATOM 8608 N N . PRO C 1 350 ? 57.767 28.148 26.745 1.00 125.64 372 PRO C N 1
ATOM 8609 C CA . PRO C 1 350 ? 57.580 28.503 25.329 1.00 128.04 372 PRO C CA 1
ATOM 8610 C C . PRO C 1 350 ? 56.906 27.378 24.558 1.00 136.49 372 PRO C C 1
ATOM 8611 O O . PRO C 1 350 ? 57.431 26.266 24.469 1.00 142.69 372 PRO C O 1
ATOM 8615 N N . THR C 1 351 ? 55.732 27.677 23.995 1.00 139.75 373 THR C N 1
ATOM 8616 C CA . THR C 1 351 ? 55.075 26.733 23.098 1.00 139.95 373 THR C CA 1
ATOM 8617 C C . THR C 1 351 ? 55.903 26.476 21.848 1.00 135.65 373 THR C C 1
ATOM 8618 O O . THR C 1 351 ? 55.687 25.469 21.166 1.00 142.09 373 THR C O 1
ATOM 8622 N N . GLU C 1 352 ? 56.843 27.371 21.537 1.00 130.08 374 GLU C N 1
ATOM 8623 C CA . GLU C 1 352 ? 57.712 27.187 20.382 1.00 133.11 374 GLU C CA 1
ATOM 8624 C C . GLU C 1 352 ? 58.619 25.974 20.547 1.00 137.24 374 GLU C C 1
ATOM 8625 O O . GLU C 1 352 ? 58.945 25.304 19.561 1.00 130.48 374 GLU C O 1
ATOM 8631 N N . GLU C 1 353 ? 59.032 25.674 21.778 1.00 141.61 375 GLU C N 1
ATOM 8632 C CA . GLU C 1 353 ? 59.968 24.588 22.063 1.00 141.30 375 GLU C CA 1
ATOM 8633 C C . GLU C 1 353 ? 59.264 23.340 22.582 1.00 138.58 375 GLU C C 1
ATOM 8634 O O . GLU C 1 353 ? 59.798 22.627 23.436 1.00 138.54 375 GLU C O 1
ATOM 8636 N N . GLY C 1 354 ? 58.063 23.054 22.084 1.00 135.99 376 GLY C N 1
ATOM 8637 C CA . GLY C 1 354 ? 57.354 21.842 22.450 1.00 139.09 376 GLY C CA 1
ATOM 8638 C C . GLY C 1 354 ? 56.871 21.809 23.886 1.00 138.65 376 GLY C C 1
ATOM 8639 O O . GLY C 1 354 ? 57.163 20.863 24.624 1.00 138.11 376 GLY C O 1
ATOM 8640 N N . TYR C 1 355 ? 56.125 22.834 24.293 1.00 154.60 377 TYR C N 1
ATOM 8641 C CA . TYR C 1 355 ? 55.575 22.924 25.639 1.00 147.08 377 TYR C CA 1
ATOM 8642 C C . TYR C 1 355 ? 54.120 23.356 25.553 1.00 133.88 377 TYR C C 1
ATOM 8643 O O . TYR C 1 355 ? 53.804 24.355 24.901 1.00 133.95 377 TYR C O 1
ATOM 8652 N N . ARG C 1 356 ? 53.242 22.609 26.215 1.00 135.22 378 ARG C N 1
ATOM 8653 C CA . ARG C 1 356 ? 51.812 22.875 26.167 1.00 137.95 378 ARG C CA 1
ATOM 8654 C C . ARG C 1 356 ? 51.281 23.179 27.562 1.00 137.79 378 ARG C C 1
ATOM 8655 O O . ARG C 1 356 ? 51.982 23.047 28.569 1.00 135.84 378 ARG C O 1
ATOM 8663 N N . PHE C 1 357 ? 50.017 23.596 27.604 1.00 141.44 379 PHE C N 1
ATOM 8664 C CA . PHE C 1 357 ? 49.329 23.942 28.841 1.00 141.96 379 PHE C CA 1
ATOM 8665 C C . PHE C 1 357 ? 48.115 23.039 28.997 1.00 145.50 379 PHE C C 1
ATOM 8666 O O . PHE C 1 357 ? 47.190 23.090 28.179 1.00 148.10 379 PHE C O 1
ATOM 8674 N N . CYS C 1 358 ? 48.120 22.221 30.045 1.00 144.45 380 CYS C N 1
ATOM 8675 C CA . CYS C 1 358 ? 47.067 21.244 30.286 1.00 147.77 380 CYS C CA 1
ATOM 8676 C C . CYS C 1 358 ? 46.020 21.832 31.229 1.00 149.24 380 CYS C C 1
ATOM 8677 O O . CYS C 1 358 ? 46.349 22.593 32.143 1.00 147.45 380 CYS C O 1
ATOM 8680 N N . SER C 1 359 ? 44.756 21.479 31.000 1.00 152.75 381 SER C N 1
ATOM 8681 C CA . SER C 1 359 ? 43.651 22.142 31.690 1.00 154.62 381 SER C CA 1
ATOM 8682 C C . SER C 1 359 ? 43.503 21.703 33.145 1.00 154.92 381 SER C C 1
ATOM 8683 O O . SER C 1 359 ? 43.569 22.559 34.039 1.00 153.88 381 SER C O 1
ATOM 8685 N N . PRO C 1 360 ? 43.291 20.394 33.455 1.00 156.57 382 PRO C N 1
ATOM 8686 C CA . PRO C 1 360 ? 43.029 20.015 34.855 1.00 157.30 382 PRO C CA 1
ATOM 8687 C C . PRO C 1 360 ? 44.138 20.417 35.812 1.00 154.09 382 PRO C C 1
ATOM 8688 O O . PRO C 1 360 ? 43.881 21.122 36.793 1.00 154.11 382 PRO C O 1
ATOM 8692 N N . CYS C 1 361 ? 45.366 19.981 35.549 1.00 151.58 383 CYS C N 1
ATOM 8693 C CA . CYS C 1 361 ? 46.518 20.393 36.347 1.00 148.48 383 CYS C CA 1
ATOM 8694 C C . CYS C 1 361 ? 47.104 21.647 35.708 1.00 146.00 383 CYS C C 1
ATOM 8695 O O . CYS C 1 361 ? 47.781 21.578 34.680 1.00 144.56 383 CYS C O 1
ATOM 8698 N N . GLN C 1 362 ? 46.838 22.800 36.318 1.00 145.71 384 GLN C N 1
ATOM 8699 C CA . GLN C 1 362 ? 47.223 24.081 35.741 1.00 143.86 384 GLN C CA 1
ATOM 8700 C C . GLN C 1 362 ? 48.724 24.319 35.849 1.00 140.27 384 GLN C C 1
ATOM 8701 O O . GLN C 1 362 ? 49.198 24.924 36.815 1.00 138.98 384 GLN C O 1
ATOM 8707 N N . ARG C 1 363 ? 49.477 23.840 34.859 1.00 149.14 385 ARG C N 1
ATOM 8708 C CA . ARG C 1 363 ? 50.918 24.044 34.768 1.00 142.49 385 ARG C CA 1
ATOM 8709 C C . ARG C 1 363 ? 51.353 23.661 33.364 1.00 145.50 385 ARG C C 1
ATOM 8710 O O . ARG C 1 363 ? 50.682 22.879 32.683 1.00 148.76 385 ARG C O 1
ATOM 8718 N N . TYR C 1 364 ? 52.485 24.214 32.941 1.00 143.46 386 TYR C N 1
ATOM 8719 C CA . TYR C 1 364 ? 53.018 23.908 31.622 1.00 143.57 386 TYR C CA 1
ATOM 8720 C C . TYR C 1 364 ? 53.813 22.611 31.660 1.00 144.86 386 TYR C C 1
ATOM 8721 O O . TYR C 1 364 ? 54.521 22.326 32.630 1.00 148.99 386 TYR C O 1
ATOM 8730 N N . VAL C 1 365 ? 53.680 21.814 30.598 1.00 137.17 387 VAL C N 1
ATOM 8731 C CA . VAL C 1 365 ? 54.286 20.490 30.522 1.00 137.58 387 VAL C CA 1
ATOM 8732 C C . VAL C 1 365 ? 54.933 20.316 29.153 1.00 137.22 387 VAL C C 1
ATOM 8733 O O . VAL C 1 365 ? 54.717 21.104 28.230 1.00 137.15 387 VAL C O 1
ATOM 8737 N N . SER C 1 366 ? 55.734 19.259 29.034 1.00 139.35 388 SER C N 1
ATOM 8738 C CA . SER C 1 366 ? 56.474 18.961 27.820 1.00 139.19 388 SER C CA 1
ATOM 8739 C C . SER C 1 366 ? 55.602 18.176 26.840 1.00 142.68 388 SER C C 1
ATOM 8740 O O . SER C 1 366 ? 54.425 17.903 27.090 1.00 150.84 388 SER C O 1
ATOM 8743 N N . LEU C 1 367 ? 56.193 17.804 25.702 1.00 148.72 389 LEU C N 1
ATOM 8744 C CA . LEU C 1 367 ? 55.451 17.078 24.677 1.00 147.12 389 LEU C CA 1
ATOM 8745 C C . LEU C 1 367 ? 55.139 15.654 25.122 1.00 147.86 389 LEU C C 1
ATOM 8746 O O . LEU C 1 367 ? 53.972 15.263 25.227 1.00 150.63 389 LEU C O 1
ATOM 8751 N N . GLU C 1 368 ? 56.173 14.862 25.392 1.00 150.55 390 GLU C N 1
ATOM 8752 C CA . GLU C 1 368 ? 55.996 13.454 25.727 1.00 163.37 390 GLU C CA 1
ATOM 8753 C C . GLU C 1 368 ? 55.532 13.228 27.165 1.00 163.45 390 GLU C C 1
ATOM 8754 O O . GLU C 1 368 ? 55.499 12.075 27.610 1.00 167.99 390 GLU C O 1
ATOM 8760 N N . ASN C 1 369 ? 55.169 14.283 27.894 1.00 156.51 391 ASN C N 1
ATOM 8761 C CA . ASN C 1 369 ? 54.661 14.152 29.260 1.00 145.71 391 ASN C CA 1
ATOM 8762 C C . ASN C 1 369 ? 53.148 13.987 29.183 1.00 165.51 391 ASN C C 1
ATOM 8763 O O . ASN C 1 369 ? 52.390 14.955 29.258 1.00 160.44 391 ASN C O 1
ATOM 8768 N N . GLN C 1 370 ? 52.704 12.741 29.040 1.00 149.20 392 GLN C N 1
ATOM 8769 C CA . GLN C 1 370 ? 51.289 12.447 28.875 1.00 152.60 392 GLN C CA 1
ATOM 8770 C C . GLN C 1 370 ? 50.551 12.538 30.209 1.00 152.87 392 GLN C C 1
ATOM 8771 O O . GLN C 1 370 ? 51.148 12.498 31.289 1.00 151.08 392 GLN C O 1
ATOM 8773 N N . HIS C 1 371 ? 49.229 12.651 30.119 1.00 155.40 393 HIS C N 1
ATOM 8774 C CA . HIS C 1 371 ? 48.354 12.847 31.274 1.00 156.10 393 HIS C CA 1
ATOM 8775 C C . HIS C 1 371 ? 47.579 11.553 31.525 1.00 159.90 393 HIS C C 1
ATOM 8776 O O . HIS C 1 371 ? 46.485 11.354 30.994 1.00 162.97 393 HIS C O 1
ATOM 8783 N N . CYS C 1 372 ? 48.157 10.673 32.342 1.00 159.84 394 CYS C N 1
ATOM 8784 C CA . CYS C 1 372 ? 47.469 9.452 32.741 1.00 163.39 394 CYS C CA 1
ATOM 8785 C C . CYS C 1 372 ? 46.341 9.790 33.710 1.00 164.58 394 CYS C C 1
ATOM 8786 O O . CYS C 1 372 ? 46.560 10.459 34.724 1.00 162.42 394 CYS C O 1
ATOM 8789 N N . GLU C 1 373 ? 45.135 9.311 33.403 1.00 173.71 395 GLU C N 1
ATOM 8790 C CA . GLU C 1 373 ? 43.927 9.850 34.017 1.00 174.23 395 GLU C CA 1
ATOM 8791 C C . GLU C 1 373 ? 43.600 9.266 35.387 1.00 173.46 395 GLU C C 1
ATOM 8792 O O . GLU C 1 373 ? 42.763 9.841 36.091 1.00 180.16 395 GLU C O 1
ATOM 8798 N N . LEU C 1 374 ? 44.212 8.151 35.790 1.00 176.13 396 LEU C N 1
ATOM 8799 C CA . LEU C 1 374 ? 43.959 7.648 37.137 1.00 172.97 396 LEU C CA 1
ATOM 8800 C C . LEU C 1 374 ? 44.566 8.577 38.181 1.00 182.10 396 LEU C C 1
ATOM 8801 O O . LEU C 1 374 ? 43.917 8.922 39.176 1.00 186.33 396 LEU C O 1
ATOM 8806 N N . CYS C 1 375 ? 45.813 9.000 37.967 1.00 170.30 397 CYS C N 1
ATOM 8807 C CA . CYS C 1 375 ? 46.439 9.975 38.849 1.00 167.15 397 CYS C CA 1
ATOM 8808 C C . CYS C 1 375 ? 45.973 11.396 38.563 1.00 165.75 397 CYS C C 1
ATOM 8809 O O . CYS C 1 375 ? 46.141 12.272 39.418 1.00 164.02 397 CYS C O 1
ATOM 8812 N N . ASN C 1 376 ? 45.394 11.634 37.383 1.00 162.20 398 ASN C N 1
ATOM 8813 C CA . ASN C 1 376 ? 44.910 12.954 36.973 1.00 161.25 398 ASN C CA 1
ATOM 8814 C C . ASN C 1 376 ? 46.012 14.008 37.059 1.00 157.23 398 ASN C C 1
ATOM 8815 O O . ASN C 1 376 ? 45.792 15.132 37.514 1.00 156.12 398 ASN C O 1
ATOM 8820 N N . SER C 1 377 ? 47.211 13.638 36.616 1.00 155.23 399 SER C N 1
ATOM 8821 C CA . SER C 1 377 ? 48.329 14.563 36.527 1.00 158.40 399 SER C CA 1
ATOM 8822 C C . SER C 1 377 ? 49.282 14.065 35.454 1.00 164.18 399 SER C C 1
ATOM 8823 O O . SER C 1 377 ? 49.348 12.865 35.170 1.00 164.45 399 SER C O 1
ATOM 8826 N N . CYS C 1 378 ? 50.008 14.999 34.848 1.00 147.73 400 CYS C N 1
ATOM 8827 C CA . CYS C 1 378 ? 51.080 14.649 33.923 1.00 146.38 400 CYS C CA 1
ATOM 8828 C C . CYS C 1 378 ? 52.268 14.175 34.752 1.00 150.71 400 CYS C C 1
ATOM 8829 O O . CYS C 1 378 ? 52.921 14.976 35.430 1.00 155.59 400 CYS C O 1
ATOM 8832 N N . THR C 1 379 ? 52.542 12.872 34.713 1.00 149.43 401 THR C N 1
ATOM 8833 C CA . THR C 1 379 ? 53.454 12.237 35.656 1.00 148.68 401 THR C CA 1
ATOM 8834 C C . THR C 1 379 ? 54.812 11.886 35.065 1.00 147.10 401 THR C C 1
ATOM 8835 O O . THR C 1 379 ? 55.654 11.333 35.781 1.00 146.58 401 THR C O 1
ATOM 8839 N N . SER C 1 380 ? 55.054 12.183 33.792 1.00 149.63 402 SER C N 1
ATOM 8840 C CA . SER C 1 380 ? 56.323 11.844 33.153 1.00 152.54 402 SER C CA 1
ATOM 8841 C C . SER C 1 380 ? 57.325 12.954 33.445 1.00 152.81 402 SER C C 1
ATOM 8842 O O . SER C 1 380 ? 57.294 14.016 32.819 1.00 159.23 402 SER C O 1
ATOM 8844 N N . LYS C 1 381 ? 58.217 12.711 34.407 1.00 137.14 403 LYS C N 1
ATOM 8845 C CA . LYS C 1 381 ? 59.308 13.648 34.652 1.00 133.75 403 LYS C CA 1
ATOM 8846 C C . LYS C 1 381 ? 60.267 13.673 33.469 1.00 132.60 403 LYS C C 1
ATOM 8847 O O . LYS C 1 381 ? 60.477 14.717 32.843 1.00 130.61 403 LYS C O 1
ATOM 8853 N N . ASP C 1 382 ? 60.844 12.522 33.135 1.00 167.96 404 ASP C N 1
ATOM 8854 C CA . ASP C 1 382 ? 61.714 12.419 31.977 1.00 169.78 404 ASP C CA 1
ATOM 8855 C C . ASP C 1 382 ? 60.893 12.388 30.691 1.00 173.43 404 ASP C C 1
ATOM 8856 O O . ASP C 1 382 ? 59.690 12.113 30.695 1.00 177.63 404 ASP C O 1
ATOM 8861 N N . GLY C 1 383 ? 61.568 12.681 29.577 1.00 181.24 405 GLY C N 1
ATOM 8862 C CA . GLY C 1 383 ? 60.906 12.613 28.285 1.00 175.38 405 GLY C CA 1
ATOM 8863 C C . GLY C 1 383 ? 60.370 11.228 27.981 1.00 171.31 405 GLY C C 1
ATOM 8864 O O . GLY C 1 383 ? 59.323 11.083 27.345 1.00 159.78 405 GLY C O 1
ATOM 8865 N N . ARG C 1 384 ? 61.080 10.193 28.429 1.00 145.71 406 ARG C N 1
ATOM 8866 C CA . ARG C 1 384 ? 60.584 8.829 28.314 1.00 177.88 406 ARG C CA 1
ATOM 8867 C C . ARG C 1 384 ? 59.200 8.723 28.938 1.00 184.68 406 ARG C C 1
ATOM 8868 O O . ARG C 1 384 ? 58.990 9.124 30.085 1.00 193.19 406 ARG C O 1
ATOM 8870 N N . LYS C 1 385 ? 58.251 8.203 28.165 1.00 179.07 407 LYS C N 1
ATOM 8871 C CA . LYS C 1 385 ? 56.869 8.147 28.619 1.00 166.84 407 LYS C CA 1
ATOM 8872 C C . LYS C 1 385 ? 56.716 7.097 29.713 1.00 160.47 407 LYS C C 1
ATOM 8873 O O . LYS C 1 385 ? 57.213 5.973 29.588 1.00 162.61 407 LYS C O 1
ATOM 8877 N N . TRP C 1 386 ? 56.029 7.471 30.788 1.00 159.63 408 TRP C N 1
ATOM 8878 C CA . TRP C 1 386 ? 55.915 6.642 31.979 1.00 160.94 408 TRP C CA 1
ATOM 8879 C C . TRP C 1 386 ? 54.644 5.808 31.927 1.00 165.00 408 TRP C C 1
ATOM 8880 O O . TRP C 1 386 ? 53.602 6.269 31.450 1.00 165.95 408 TRP C O 1
ATOM 8891 N N . ASN C 1 387 ? 54.733 4.580 32.433 1.00 162.15 409 ASN C N 1
ATOM 8892 C CA . ASN C 1 387 ? 53.623 3.640 32.372 1.00 166.38 409 ASN C CA 1
ATOM 8893 C C . ASN C 1 387 ? 52.962 3.505 33.737 1.00 175.90 409 ASN C C 1
ATOM 8894 O O . ASN C 1 387 ? 53.610 3.639 34.776 1.00 165.58 409 ASN C O 1
ATOM 8896 N N . HIS C 1 388 ? 51.663 3.218 33.725 1.00 168.93 410 HIS C N 1
ATOM 8897 C CA . HIS C 1 388 ? 50.877 3.094 34.945 1.00 169.90 410 HIS C CA 1
ATOM 8898 C C . HIS C 1 388 ? 50.556 1.630 35.216 1.00 174.06 410 HIS C C 1
ATOM 8899 O O . HIS C 1 388 ? 50.147 0.900 34.307 1.00 177.27 410 HIS C O 1
ATOM 8906 N N . CYS C 1 389 ? 50.744 1.210 36.464 1.00 174.21 411 CYS C N 1
ATOM 8907 C CA . CYS C 1 389 ? 50.336 -0.109 36.928 1.00 178.21 411 CYS C CA 1
ATOM 8908 C C . CYS C 1 389 ? 48.994 0.003 37.640 1.00 179.93 411 CYS C C 1
ATOM 8909 O O . CYS C 1 389 ? 48.791 0.894 38.470 1.00 177.68 411 CYS C O 1
ATOM 8912 N N . PHE C 1 390 ? 48.092 -0.926 37.330 1.00 184.19 412 PHE C N 1
ATOM 8913 C CA . PHE C 1 390 ? 46.666 -0.727 37.559 1.00 186.18 412 PHE C CA 1
ATOM 8914 C C . PHE C 1 390 ? 46.224 -0.978 38.995 1.00 187.12 412 PHE C C 1
ATOM 8915 O O . PHE C 1 390 ? 45.103 -0.598 39.351 1.00 188.17 412 PHE C O 1
ATOM 8923 N N . LEU C 1 391 ? 47.057 -1.602 39.825 1.00 192.70 413 LEU C N 1
ATOM 8924 C CA . LEU C 1 391 ? 46.789 -1.721 41.254 1.00 194.50 413 LEU C CA 1
ATOM 8925 C C . LEU C 1 391 ? 47.906 -1.076 42.068 1.00 187.49 413 LEU C C 1
ATOM 8926 O O . LEU C 1 391 ? 48.205 -1.506 43.184 1.00 187.60 413 LEU C O 1
ATOM 8928 N N . CYS C 1 392 ? 48.519 -0.031 41.517 1.00 184.48 414 CYS C N 1
ATOM 8929 C CA . CYS C 1 392 ? 49.708 0.598 42.080 1.00 180.82 414 CYS C CA 1
ATOM 8930 C C . CYS C 1 392 ? 49.469 2.002 42.606 1.00 177.84 414 CYS C C 1
ATOM 8931 O O . CYS C 1 392 ? 49.972 2.343 43.680 1.00 176.33 414 CYS C O 1
ATOM 8934 N N . LYS C 1 393 ? 48.710 2.820 41.873 1.00 184.98 415 LYS C N 1
ATOM 8935 C CA . LYS C 1 393 ? 48.622 4.260 42.112 1.00 180.99 415 LYS C CA 1
ATOM 8936 C C . LYS C 1 393 ? 50.009 4.897 41.998 1.00 177.33 415 LYS C C 1
ATOM 8937 O O . LYS C 1 393 ? 50.437 5.688 42.845 1.00 180.85 415 LYS C O 1
ATOM 8939 N N . LYS C 1 394 ? 50.718 4.535 40.925 1.00 164.63 416 LYS C N 1
ATOM 8940 C CA . LYS C 1 394 ? 52.060 5.044 40.673 1.00 165.75 416 LYS C CA 1
ATOM 8941 C C . LYS C 1 394 ? 52.507 4.816 39.230 1.00 167.46 416 LYS C C 1
ATOM 8942 O O . LYS C 1 394 ? 52.819 3.687 38.840 1.00 169.28 416 LYS C O 1
ATOM 8944 N N . CYS C 1 395 ? 52.540 5.879 38.430 1.00 167.33 417 CYS C N 1
ATOM 8945 C CA . CYS C 1 395 ? 53.226 5.811 37.146 1.00 169.06 417 CYS C CA 1
ATOM 8946 C C . CYS C 1 395 ? 54.728 5.751 37.385 1.00 170.64 417 CYS C C 1
ATOM 8947 O O . CYS C 1 395 ? 55.269 6.482 38.218 1.00 169.90 417 CYS C O 1
ATOM 8950 N N . VAL C 1 396 ? 55.401 4.867 36.655 1.00 170.38 418 VAL C N 1
ATOM 8951 C CA . VAL C 1 396 ? 56.815 4.611 36.863 1.00 172.10 418 VAL C CA 1
ATOM 8952 C C . VAL C 1 396 ? 57.541 4.671 35.525 1.00 174.87 418 VAL C C 1
ATOM 8953 O O . VAL C 1 396 ? 56.932 4.661 34.451 1.00 173.95 418 VAL C O 1
ATOM 8955 N N . LYS C 1 397 ? 58.868 4.745 35.621 1.00 175.84 419 LYS C N 1
ATOM 8956 C CA . LYS C 1 397 ? 59.729 4.669 34.454 1.00 177.78 419 LYS C CA 1
ATOM 8957 C C . LYS C 1 397 ? 59.463 3.368 33.698 1.00 186.47 419 LYS C C 1
ATOM 8958 O O . LYS C 1 397 ? 59.056 2.367 34.297 1.00 191.26 419 LYS C O 1
ATOM 8960 N N . PRO C 1 398 ? 59.692 3.357 32.380 1.00 188.58 420 PRO C N 1
ATOM 8961 C CA . PRO C 1 398 ? 59.237 2.227 31.549 1.00 186.46 420 PRO C CA 1
ATOM 8962 C C . PRO C 1 398 ? 59.633 0.845 32.050 1.00 184.33 420 PRO C C 1
ATOM 8963 O O . PRO C 1 398 ? 58.848 -0.098 31.893 1.00 184.59 420 PRO C O 1
ATOM 8967 N N . SER C 1 399 ? 60.808 0.688 32.648 1.00 188.39 421 SER C N 1
ATOM 8968 C CA . SER C 1 399 ? 61.319 -0.637 33.011 1.00 205.85 421 SER C CA 1
ATOM 8969 C C . SER C 1 399 ? 61.053 -0.974 34.479 1.00 213.31 421 SER C C 1
ATOM 8970 O O . SER C 1 399 ? 61.940 -1.460 35.175 1.00 219.78 421 SER C O 1
ATOM 8972 N N . TRP C 1 400 ? 59.838 -0.729 34.966 1.00 210.17 422 TRP C N 1
ATOM 8973 C CA . TRP C 1 400 ? 59.448 -1.063 36.331 1.00 208.09 422 TRP C CA 1
ATOM 8974 C C . TRP C 1 400 ? 58.260 -2.021 36.289 1.00 211.13 422 TRP C C 1
ATOM 8975 O O . TRP C 1 400 ? 57.262 -1.746 35.612 1.00 199.69 422 TRP C O 1
ATOM 8986 N N . ILE C 1 401 ? 58.369 -3.144 37.003 1.00 225.74 423 ILE C N 1
ATOM 8987 C CA . ILE C 1 401 ? 57.346 -4.176 36.950 1.00 223.82 423 ILE C CA 1
ATOM 8988 C C . ILE C 1 401 ? 56.696 -4.356 38.304 1.00 230.35 423 ILE C C 1
ATOM 8989 O O . ILE C 1 401 ? 57.145 -3.806 39.312 1.00 235.91 423 ILE C O 1
ATOM 8994 N N . HIS C 1 402 ? 55.669 -5.175 38.340 1.00 216.64 424 HIS C N 1
ATOM 8995 C CA . HIS C 1 402 ? 55.031 -5.551 39.584 1.00 211.57 424 HIS C CA 1
ATOM 8996 C C . HIS C 1 402 ? 55.753 -6.752 40.183 1.00 202.06 424 HIS C C 1
ATOM 8997 O O . HIS C 1 402 ? 56.376 -7.548 39.471 1.00 198.91 424 HIS C O 1
ATOM 9004 N N . CYS C 1 403 ? 55.630 -6.895 41.492 1.00 190.22 425 CYS C N 1
ATOM 9005 C CA . CYS C 1 403 ? 56.312 -7.984 42.169 1.00 207.03 425 CYS C CA 1
ATOM 9006 C C . CYS C 1 403 ? 55.451 -8.525 43.300 1.00 193.75 425 CYS C C 1
ATOM 9007 O O . CYS C 1 403 ? 54.681 -7.787 43.921 1.00 188.57 425 CYS C O 1
ATOM 9010 N N . SER C 1 404 ? 55.596 -9.824 43.563 1.00 214.24 426 SER C N 1
ATOM 9011 C CA . SER C 1 404 ? 54.923 -10.440 44.699 1.00 209.28 426 SER C CA 1
ATOM 9012 C C . SER C 1 404 ? 55.437 -9.841 46.002 1.00 215.90 426 SER C C 1
ATOM 9013 O O . SER C 1 404 ? 56.603 -9.448 46.104 1.00 218.71 426 SER C O 1
ATOM 9016 N N . ILE C 1 405 ? 54.538 -9.728 46.984 1.00 217.38 427 ILE C N 1
ATOM 9017 C CA . ILE C 1 405 ? 54.869 -9.365 48.361 1.00 215.87 427 ILE C CA 1
ATOM 9018 C C . ILE C 1 405 ? 55.195 -7.883 48.508 1.00 222.39 427 ILE C C 1
ATOM 9019 O O . ILE C 1 405 ? 54.827 -7.257 49.509 1.00 223.79 427 ILE C O 1
ATOM 9021 N N . CYS C 1 406 ? 55.899 -7.312 47.526 1.00 233.82 428 CYS C N 1
ATOM 9022 C CA . CYS C 1 406 ? 56.253 -5.898 47.599 1.00 238.80 428 CYS C CA 1
ATOM 9023 C C . CYS C 1 406 ? 55.016 -5.010 47.598 1.00 233.50 428 CYS C C 1
ATOM 9024 O O . CYS C 1 406 ? 54.947 -4.031 48.350 1.00 227.04 428 CYS C O 1
ATOM 9027 N N . ASN C 1 407 ? 54.030 -5.337 46.759 1.00 233.88 429 ASN C N 1
ATOM 9028 C CA . ASN C 1 407 ? 52.874 -4.482 46.491 1.00 229.71 429 ASN C CA 1
ATOM 9029 C C . ASN C 1 407 ? 53.289 -3.115 45.956 1.00 232.45 429 ASN C C 1
ATOM 9030 O O . ASN C 1 407 ? 52.515 -2.154 46.027 1.00 235.52 429 ASN C O 1
ATOM 9032 N N . HIS C 1 408 ? 54.502 -3.015 45.413 1.00 231.42 430 HIS C N 1
ATOM 9033 C CA . HIS C 1 408 ? 55.024 -1.766 44.878 1.00 226.63 430 HIS C CA 1
ATOM 9034 C C . HIS C 1 408 ? 55.946 -2.070 43.706 1.00 222.23 430 HIS C C 1
ATOM 9035 O O . HIS C 1 408 ? 56.747 -3.007 43.766 1.00 223.26 430 HIS C O 1
ATOM 9037 N N . CYS C 1 409 ? 55.834 -1.268 42.650 1.00 204.54 431 CYS C N 1
ATOM 9038 C CA . CYS C 1 409 ? 56.647 -1.451 41.457 1.00 214.02 431 CYS C CA 1
ATOM 9039 C C . CYS C 1 409 ? 58.071 -0.966 41.684 1.00 208.24 431 CYS C C 1
ATOM 9040 O O . CYS C 1 409 ? 58.296 0.066 42.323 1.00 211.60 431 CYS C O 1
ATOM 9043 N N . ALA C 1 410 ? 59.033 -1.700 41.132 1.00 222.37 432 ALA C N 1
ATOM 9044 C CA . ALA C 1 410 ? 60.441 -1.329 41.249 1.00 222.70 432 ALA C CA 1
ATOM 9045 C C . ALA C 1 410 ? 61.200 -1.906 40.062 1.00 223.39 432 ALA C C 1
ATOM 9046 O O . ALA C 1 410 ? 60.610 -2.384 39.093 1.00 225.38 432 ALA C O 1
ATOM 9048 N N . VAL C 1 411 ? 62.519 -1.857 40.142 1.00 225.58 433 VAL C N 1
ATOM 9049 C CA . VAL C 1 411 ? 63.392 -2.431 39.114 1.00 228.11 433 VAL C CA 1
ATOM 9050 C C . VAL C 1 411 ? 63.553 -3.924 39.396 1.00 236.44 433 VAL C C 1
ATOM 9051 O O . VAL C 1 411 ? 63.794 -4.299 40.554 1.00 236.88 433 VAL C O 1
ATOM 9055 N N . PRO C 1 412 ? 63.435 -4.794 38.384 1.00 241.33 434 PRO C N 1
ATOM 9056 C CA . PRO C 1 412 ? 63.172 -6.216 38.668 1.00 238.72 434 PRO C CA 1
ATOM 9057 C C . PRO C 1 412 ? 64.253 -6.947 39.455 1.00 238.41 434 PRO C C 1
ATOM 9058 O O . PRO C 1 412 ? 63.927 -7.908 40.167 1.00 239.03 434 PRO C O 1
ATOM 9062 N N . ASP C 1 413 ? 65.519 -6.542 39.360 1.00 217.49 435 ASP C N 1
ATOM 9063 C CA . ASP C 1 413 ? 66.583 -7.254 40.068 1.00 210.66 435 ASP C CA 1
ATOM 9064 C C . ASP C 1 413 ? 66.494 -7.091 41.583 1.00 212.90 435 ASP C C 1
ATOM 9065 O O . ASP C 1 413 ? 67.220 -7.782 42.307 1.00 209.08 435 ASP C O 1
ATOM 9070 N N . HIS C 1 414 ? 65.606 -6.220 42.065 1.00 218.52 436 HIS C N 1
ATOM 9071 C CA . HIS C 1 414 ? 65.514 -5.843 43.473 1.00 227.46 436 HIS C CA 1
ATOM 9072 C C . HIS C 1 414 ? 65.586 -7.044 44.409 1.00 228.72 436 HIS C C 1
ATOM 9073 O O . HIS C 1 414 ? 64.960 -8.080 44.169 1.00 233.30 436 HIS C O 1
ATOM 9080 N N . SER C 1 415 ? 66.369 -6.892 45.479 1.00 239.29 437 SER C N 1
ATOM 9081 C CA . SER C 1 415 ? 66.366 -7.850 46.577 1.00 236.06 437 SER C CA 1
ATOM 9082 C C . SER C 1 415 ? 64.988 -7.847 47.222 1.00 237.10 437 SER C C 1
ATOM 9083 O O . SER C 1 415 ? 64.634 -6.908 47.943 1.00 228.74 437 SER C O 1
ATOM 9086 N N . CYS C 1 416 ? 64.205 -8.892 46.967 1.00 240.60 438 CYS C N 1
ATOM 9087 C CA . CYS C 1 416 ? 62.774 -8.849 47.219 1.00 244.56 438 CYS C CA 1
ATOM 9088 C C . CYS C 1 416 ? 62.300 -10.089 47.959 1.00 225.12 438 CYS C C 1
ATOM 9089 O O . CYS C 1 416 ? 62.843 -11.184 47.790 1.00 216.72 438 CYS C O 1
ATOM 9092 N N . GLU C 1 417 ? 61.239 -9.903 48.748 1.00 215.03 439 GLU C N 1
ATOM 9093 C CA . GLU C 1 417 ? 60.655 -10.961 49.561 1.00 213.19 439 GLU C CA 1
ATOM 9094 C C . GLU C 1 417 ? 59.371 -10.481 50.224 1.00 212.76 439 GLU C C 1
ATOM 9095 O O . GLU C 1 417 ? 58.964 -9.328 50.046 1.00 209.25 439 GLU C O 1
ATOM 9097 N N . GLY C 1 418 ? 58.726 -11.359 50.986 1.00 210.09 440 GLY C N 1
ATOM 9098 C CA . GLY C 1 418 ? 57.580 -10.978 51.773 1.00 206.75 440 GLY C CA 1
ATOM 9099 C C . GLY C 1 418 ? 57.987 -10.133 52.958 1.00 202.26 440 GLY C C 1
ATOM 9100 O O . GLY C 1 418 ? 59.153 -10.123 53.365 1.00 202.81 440 GLY C O 1
ATOM 9101 N N . PRO C 1 419 ? 57.041 -9.387 53.525 1.00 202.35 441 PRO C N 1
ATOM 9102 C CA . PRO C 1 419 ? 57.319 -8.712 54.799 1.00 200.17 441 PRO C CA 1
ATOM 9103 C C . PRO C 1 419 ? 57.644 -9.724 55.884 1.00 202.61 441 PRO C C 1
ATOM 9104 O O . PRO C 1 419 ? 56.744 -10.293 56.511 1.00 203.43 441 PRO C O 1
ATOM 9108 N N . LYS C 1 420 ? 58.934 -9.970 56.093 1.00 194.31 442 LYS C N 1
ATOM 9109 C CA . LYS C 1 420 ? 59.388 -10.975 57.046 1.00 195.07 442 LYS C CA 1
ATOM 9110 C C . LYS C 1 420 ? 60.862 -10.771 57.377 1.00 196.29 442 LYS C C 1
ATOM 9111 O O . LYS C 1 420 ? 61.544 -9.963 56.745 1.00 196.44 442 LYS C O 1
ATOM 9113 N N . MET D 1 3 ? 137.203 54.779 28.124 1.00 133.34 25 MET D N 1
ATOM 9114 C CA . MET D 1 3 ? 138.143 55.829 28.499 1.00 134.51 25 MET D CA 1
ATOM 9115 C C . MET D 1 3 ? 137.517 57.210 28.335 1.00 133.59 25 MET D C 1
ATOM 9116 O O . MET D 1 3 ? 136.499 57.365 27.662 1.00 136.78 25 MET D O 1
ATOM 9118 N N . GLU D 1 4 ? 138.135 58.210 28.958 1.00 133.20 26 GLU D N 1
ATOM 9119 C CA . GLU D 1 4 ? 137.685 59.593 28.880 1.00 117.59 26 GLU D CA 1
ATOM 9120 C C . GLU D 1 4 ? 138.790 60.437 28.263 1.00 115.76 26 GLU D C 1
ATOM 9121 O O . GLU D 1 4 ? 139.925 60.433 28.750 1.00 131.37 26 GLU D O 1
ATOM 9123 N N . VAL D 1 5 ? 138.457 61.156 27.195 1.00 104.17 27 VAL D N 1
ATOM 9124 C CA . VAL D 1 5 ? 139.414 61.968 26.453 1.00 112.73 27 VAL D CA 1
ATOM 9125 C C . VAL D 1 5 ? 139.204 63.430 26.813 1.00 126.25 27 VAL D C 1
ATOM 9126 O O . VAL D 1 5 ? 138.065 63.905 26.895 1.00 136.67 27 VAL D O 1
ATOM 9128 N N . VAL D 1 6 ? 140.306 64.143 27.021 1.00 118.09 28 VAL D N 1
ATOM 9129 C CA . VAL D 1 6 ? 140.281 65.559 27.370 1.00 108.91 28 VAL D CA 1
ATOM 9130 C C . VAL D 1 6 ? 140.473 66.392 26.114 1.00 95.10 28 VAL D C 1
ATOM 9131 O O . VAL D 1 6 ? 141.337 66.094 25.280 1.00 99.70 28 VAL D O 1
ATOM 9135 N N . LEU D 1 7 ? 139.675 67.446 25.981 1.00 91.17 29 LEU D N 1
ATOM 9136 C CA . LEU D 1 7 ? 139.826 68.406 24.890 1.00 95.64 29 LEU D CA 1
ATOM 9137 C C . LEU D 1 7 ? 139.707 69.821 25.424 1.00 95.24 29 LEU D C 1
ATOM 9138 O O . LEU D 1 7 ? 138.672 70.457 25.294 1.00 85.10 29 LEU D O 1
ATOM 9143 N N . PRO D 1 8 ? 140.753 70.338 26.058 1.00 96.16 30 PRO D N 1
ATOM 9144 C CA . PRO D 1 8 ? 140.796 71.770 26.364 1.00 86.03 30 PRO D CA 1
ATOM 9145 C C . PRO D 1 8 ? 141.076 72.566 25.101 1.00 83.77 30 PRO D C 1
ATOM 9146 O O . PRO D 1 8 ? 141.806 72.131 24.212 1.00 88.95 30 PRO D O 1
ATOM 9150 N N . LEU D 1 9 ? 140.487 73.733 25.038 1.00 87.24 31 LEU D N 1
ATOM 9151 C CA . LEU D 1 9 ? 140.422 74.484 23.822 1.00 99.15 31 LEU D CA 1
ATOM 9152 C C . LEU D 1 9 ? 140.665 75.964 24.088 1.00 102.65 31 LEU D C 1
ATOM 9153 O O . LEU D 1 9 ? 140.317 76.481 25.146 1.00 105.45 31 LEU D O 1
ATOM 9158 N N . ASP D 1 10 ? 141.361 76.610 23.147 1.00 99.06 32 ASP D N 1
ATOM 9159 C CA . ASP D 1 10 ? 141.743 78.019 23.236 1.00 100.65 32 ASP D CA 1
ATOM 9160 C C . ASP D 1 10 ? 140.955 78.781 22.186 1.00 103.16 32 ASP D C 1
ATOM 9161 O O . ASP D 1 10 ? 141.157 78.545 20.980 1.00 109.42 32 ASP D O 1
ATOM 9166 N N . PRO D 1 11 ? 140.048 79.682 22.570 1.00 106.58 33 PRO D N 1
ATOM 9167 C CA . PRO D 1 11 ? 139.327 80.464 21.553 1.00 101.73 33 PRO D CA 1
ATOM 9168 C C . PRO D 1 11 ? 140.238 81.365 20.740 1.00 97.98 33 PRO D C 1
ATOM 9169 O O . PRO D 1 11 ? 139.979 81.576 19.549 1.00 91.83 33 PRO D O 1
ATOM 9173 N N . ALA D 1 12 ? 141.308 81.892 21.348 1.00 101.62 34 ALA D N 1
ATOM 9174 C CA . ALA D 1 12 ? 142.223 82.806 20.673 1.00 106.00 34 ALA D CA 1
ATOM 9175 C C . ALA D 1 12 ? 142.977 82.156 19.526 1.00 115.63 34 ALA D C 1
ATOM 9176 O O . ALA D 1 12 ? 143.549 82.874 18.702 1.00 116.87 34 ALA D O 1
ATOM 9178 N N . VAL D 1 13 ? 143.013 80.831 19.464 1.00 115.84 35 VAL D N 1
ATOM 9179 C CA . VAL D 1 13 ? 143.655 80.142 18.353 1.00 101.19 35 VAL D CA 1
ATOM 9180 C C . VAL D 1 13 ? 142.701 80.136 17.164 1.00 96.79 35 VAL D C 1
ATOM 9181 O O . VAL D 1 13 ? 141.588 79.596 17.260 1.00 100.53 35 VAL D O 1
ATOM 9185 N N . PRO D 1 14 ? 143.088 80.719 16.028 1.00 90.03 36 PRO D N 1
ATOM 9186 C CA . PRO D 1 14 ? 142.204 80.736 14.857 1.00 86.83 36 PRO D CA 1
ATOM 9187 C C . PRO D 1 14 ? 142.453 79.566 13.920 1.00 83.98 36 PRO D C 1
ATOM 9188 O O . PRO D 1 14 ? 143.587 79.141 13.693 1.00 104.55 36 PRO D O 1
ATOM 9192 N N . ALA D 1 15 ? 141.366 79.049 13.358 1.00 73.63 37 ALA D N 1
ATOM 9193 C CA . ALA D 1 15 ? 141.481 77.952 12.407 1.00 72.56 37 ALA D CA 1
ATOM 9194 C C . ALA D 1 15 ? 142.177 78.438 11.135 1.00 73.09 37 ALA D C 1
ATOM 9195 O O . ALA D 1 15 ? 141.989 79.585 10.722 1.00 72.77 37 ALA D O 1
ATOM 9197 N N . PRO D 1 16 ? 143.004 77.602 10.509 1.00 70.82 38 PRO D N 1
ATOM 9198 C CA . PRO D 1 16 ? 143.637 78.005 9.250 1.00 73.93 38 PRO D CA 1
ATOM 9199 C C . PRO D 1 16 ? 142.603 78.250 8.162 1.00 66.02 38 PRO D C 1
ATOM 9200 O O . PRO D 1 16 ? 141.506 77.689 8.177 1.00 68.35 38 PRO D O 1
ATOM 9204 N N . LEU D 1 17 ? 142.967 79.101 7.208 1.00 64.49 39 LEU D N 1
ATOM 9205 C CA . LEU D 1 17 ? 142.062 79.493 6.136 1.00 63.39 39 LEU D CA 1
ATOM 9206 C C . LEU D 1 17 ? 142.126 78.484 4.994 1.00 65.41 39 LEU D C 1
ATOM 9207 O O . LEU D 1 17 ? 143.217 78.134 4.533 1.00 79.53 39 LEU D O 1
ATOM 9212 N N . CYS D 1 18 ? 140.957 78.004 4.552 1.00 68.21 40 CYS D N 1
ATOM 9213 C CA . CYS D 1 18 ? 140.863 77.177 3.355 1.00 62.11 40 CYS D CA 1
ATOM 9214 C C . CYS D 1 18 ? 140.200 77.993 2.253 1.00 62.32 40 CYS D C 1
ATOM 9215 O O . CYS D 1 18 ? 139.628 79.056 2.522 1.00 72.64 40 CYS D O 1
ATOM 9218 N N . PRO D 1 19 ? 140.242 77.527 0.993 1.00 75.80 41 PRO D N 1
ATOM 9219 C CA . PRO D 1 19 ? 139.651 78.315 -0.099 1.00 65.40 41 PRO D CA 1
ATOM 9220 C C . PRO D 1 19 ? 138.189 78.691 0.117 1.00 59.25 41 PRO D C 1
ATOM 9221 O O . PRO D 1 19 ? 137.612 79.429 -0.691 1.00 68.53 41 PRO D O 1
ATOM 9225 N N . HIS D 1 20 ? 137.589 78.219 1.219 1.00 52.82 42 HIS D N 1
ATOM 9226 C CA . HIS D 1 20 ? 136.152 78.317 1.418 1.00 50.50 42 HIS D CA 1
ATOM 9227 C C . HIS D 1 20 ? 135.789 79.042 2.704 1.00 49.80 42 HIS D C 1
ATOM 9228 O O . HIS D 1 20 ? 134.625 78.988 3.117 1.00 59.54 42 HIS D O 1
ATOM 9235 N N . GLY D 1 21 ? 136.746 79.686 3.366 1.00 52.06 43 GLY D N 1
ATOM 9236 C CA . GLY D 1 21 ? 136.517 80.237 4.685 1.00 61.87 43 GLY D CA 1
ATOM 9237 C C . GLY D 1 21 ? 137.305 79.482 5.740 1.00 56.40 43 GLY D C 1
ATOM 9238 O O . GLY D 1 21 ? 138.136 78.629 5.414 1.00 69.02 43 GLY D O 1
ATOM 9239 N N . PRO D 1 22 ? 137.073 79.777 7.022 1.00 64.72 44 PRO D N 1
ATOM 9240 C CA . PRO D 1 22 ? 137.842 79.100 8.074 1.00 56.97 44 PRO D CA 1
ATOM 9241 C C . PRO D 1 22 ? 137.586 77.600 8.083 1.00 52.61 44 PRO D C 1
ATOM 9242 O O . PRO D 1 22 ? 136.468 77.139 7.848 1.00 50.99 44 PRO D O 1
ATOM 9246 N N . THR D 1 23 ? 138.640 76.838 8.370 1.00 56.19 45 THR D N 1
ATOM 9247 C CA . THR D 1 23 ? 138.533 75.390 8.421 1.00 66.67 45 THR D CA 1
ATOM 9248 C C . THR D 1 23 ? 137.774 74.957 9.670 1.00 70.03 45 THR D C 1
ATOM 9249 O O . THR D 1 23 ? 137.536 75.742 10.594 1.00 80.08 45 THR D O 1
ATOM 9253 N N . LEU D 1 24 ? 137.397 73.683 9.701 1.00 63.29 46 LEU D N 1
ATOM 9254 C CA . LEU D 1 24 ? 136.843 73.089 10.908 1.00 73.94 46 LEU D CA 1
ATOM 9255 C C . LEU D 1 24 ? 137.929 72.291 11.617 1.00 85.32 46 LEU D C 1
ATOM 9256 O O . LEU D 1 24 ? 138.662 71.517 10.982 1.00 101.70 46 LEU D O 1
ATOM 9261 N N . LEU D 1 25 ? 138.044 72.519 12.925 1.00 85.50 47 LEU D N 1
ATOM 9262 C CA . LEU D 1 25 ? 138.890 71.718 13.798 1.00 91.66 47 LEU D CA 1
ATOM 9263 C C . LEU D 1 25 ? 138.192 70.404 14.133 1.00 92.04 47 LEU D C 1
ATOM 9264 O O . LEU D 1 25 ? 137.012 70.389 14.495 1.00 97.44 47 LEU D O 1
ATOM 9269 N N . PHE D 1 26 ? 138.928 69.301 14.004 1.00 78.64 48 PHE D N 1
ATOM 9270 C CA . PHE D 1 26 ? 138.432 67.964 14.271 1.00 93.01 48 PHE D CA 1
ATOM 9271 C C . PHE D 1 26 ? 139.360 67.250 15.239 1.00 108.82 48 PHE D C 1
ATOM 9272 O O . PHE D 1 26 ? 140.586 67.441 15.222 1.00 120.71 48 PHE D O 1
ATOM 9280 N N . VAL D 1 27 ? 138.750 66.416 16.077 1.00 114.28 49 VAL D N 1
ATOM 9281 C CA . VAL D 1 27 ? 139.415 65.305 16.746 1.00 119.19 49 VAL D CA 1
ATOM 9282 C C . VAL D 1 27 ? 138.661 64.041 16.353 1.00 127.69 49 VAL D C 1
ATOM 9283 O O . VAL D 1 27 ? 137.471 63.895 16.665 1.00 138.09 49 VAL D O 1
ATOM 9287 N N . LYS D 1 28 ? 139.341 63.149 15.639 1.00 122.42 50 LYS D N 1
ATOM 9288 C CA . LYS D 1 28 ? 138.734 61.939 15.101 1.00 127.80 50 LYS D CA 1
ATOM 9289 C C . LYS D 1 28 ? 139.270 60.728 15.849 1.00 140.25 50 LYS D C 1
ATOM 9290 O O . LYS D 1 28 ? 140.489 60.555 15.970 1.00 151.01 50 LYS D O 1
ATOM 9292 N N . VAL D 1 29 ? 138.361 59.897 16.345 1.00 136.31 51 VAL D N 1
ATOM 9293 C CA . VAL D 1 29 ? 138.707 58.760 17.189 1.00 142.05 51 VAL D CA 1
ATOM 9294 C C . VAL D 1 29 ? 138.748 57.498 16.338 1.00 153.06 51 VAL D C 1
ATOM 9295 O O . VAL D 1 29 ? 137.827 57.231 15.555 1.00 165.20 51 VAL D O 1
ATOM 9299 N N . THR D 1 30 ? 139.820 56.725 16.490 1.00 156.66 52 THR D N 1
ATOM 9300 C CA . THR D 1 30 ? 139.991 55.465 15.789 1.00 148.35 52 THR D CA 1
ATOM 9301 C C . THR D 1 30 ? 139.372 54.332 16.614 1.00 163.86 52 THR D C 1
ATOM 9302 O O . THR D 1 30 ? 138.909 54.535 17.738 1.00 167.38 52 THR D O 1
ATOM 9304 N N . GLN D 1 31 ? 139.353 53.124 16.042 1.00 178.21 53 GLN D N 1
ATOM 9305 C CA . GLN D 1 31 ? 138.709 51.991 16.705 1.00 164.14 53 GLN D CA 1
ATOM 9306 C C . GLN D 1 31 ? 139.418 51.615 18.003 1.00 169.14 53 GLN D C 1
ATOM 9307 O O . GLN D 1 31 ? 138.782 51.106 18.932 1.00 191.19 53 GLN D O 1
ATOM 9313 N N . GLY D 1 32 ? 140.728 51.860 18.085 1.00 165.12 54 GLY D N 1
ATOM 9314 C CA . GLY D 1 32 ? 141.482 51.501 19.275 1.00 174.29 54 GLY D CA 1
ATOM 9315 C C . GLY D 1 32 ? 141.055 52.251 20.524 1.00 169.54 54 GLY D C 1
ATOM 9316 O O . GLY D 1 32 ? 141.148 51.710 21.627 1.00 163.91 54 GLY D O 1
ATOM 9317 N N . ALA D 1 33 ? 140.590 53.501 20.364 1.00 169.53 55 ALA D N 1
ATOM 9318 C CA . ALA D 1 33 ? 140.064 54.375 21.417 1.00 165.07 55 ALA D CA 1
ATOM 9319 C C . ALA D 1 33 ? 141.150 54.882 22.359 1.00 173.08 55 ALA D C 1
ATOM 9320 O O . ALA D 1 33 ? 140.908 55.028 23.566 1.00 176.89 55 ALA D O 1
ATOM 9322 N N . ALA D 1 34 ? 142.334 55.189 21.821 1.00 171.73 56 ALA D N 1
ATOM 9323 C CA . ALA D 1 34 ? 143.411 55.744 22.634 1.00 166.86 56 ALA D CA 1
ATOM 9324 C C . ALA D 1 34 ? 144.345 56.591 21.775 1.00 168.23 56 ALA D C 1
ATOM 9325 O O . ALA D 1 34 ? 145.571 56.513 21.906 1.00 176.85 56 ALA D O 1
ATOM 9327 N N . ALA D 1 35 ? 143.778 57.416 20.894 1.00 155.98 57 ALA D N 1
ATOM 9328 C CA . ALA D 1 35 ? 144.564 58.268 20.010 1.00 150.38 57 ALA D CA 1
ATOM 9329 C C . ALA D 1 35 ? 143.884 59.622 19.868 1.00 158.55 57 ALA D C 1
ATOM 9330 O O . ALA D 1 35 ? 142.656 59.701 19.786 1.00 166.54 57 ALA D O 1
ATOM 9332 N N . THR D 1 36 ? 144.688 60.685 19.836 1.00 156.95 58 THR D N 1
ATOM 9333 C CA . THR D 1 36 ? 144.155 62.045 19.762 1.00 142.89 58 THR D CA 1
ATOM 9334 C C . THR D 1 36 ? 145.194 62.964 19.133 1.00 136.46 58 THR D C 1
ATOM 9335 O O . THR D 1 36 ? 146.228 63.257 19.743 1.00 137.51 58 THR D O 1
ATOM 9339 N N . ARG D 1 37 ? 144.921 63.407 17.909 1.00 114.19 59 ARG D N 1
ATOM 9340 C CA . ARG D 1 37 ? 145.694 64.459 17.266 1.00 110.45 59 ARG D CA 1
ATOM 9341 C C . ARG D 1 37 ? 144.717 65.372 16.548 1.00 111.22 59 ARG D C 1
ATOM 9342 O O . ARG D 1 37 ? 143.882 64.902 15.769 1.00 118.72 59 ARG D O 1
ATOM 9350 N N . ARG D 1 38 ? 144.809 66.667 16.828 1.00 107.42 60 ARG D N 1
ATOM 9351 C CA . ARG D 1 38 ? 143.866 67.626 16.278 1.00 101.07 60 ARG D CA 1
ATOM 9352 C C . ARG D 1 38 ? 144.260 67.991 14.856 1.00 97.03 60 ARG D C 1
ATOM 9353 O O . ARG D 1 38 ? 145.440 68.201 14.559 1.00 94.11 60 ARG D O 1
ATOM 9361 N N . PHE D 1 39 ? 143.266 68.069 13.974 1.00 94.75 61 PHE D N 1
ATOM 9362 C CA . PHE D 1 39 ? 143.548 68.429 12.592 1.00 95.67 61 PHE D CA 1
ATOM 9363 C C . PHE D 1 39 ? 142.439 69.315 12.048 1.00 92.98 61 PHE D C 1
ATOM 9364 O O . PHE D 1 39 ? 141.319 69.329 12.553 1.00 90.32 61 PHE D O 1
ATOM 9372 N N . TYR D 1 40 ? 142.766 70.057 11.000 1.00 83.06 62 TYR D N 1
ATOM 9373 C CA . TYR D 1 40 ? 141.818 70.924 10.323 1.00 73.73 62 TYR D CA 1
ATOM 9374 C C . TYR D 1 40 ? 141.484 70.339 8.965 1.00 78.62 62 TYR D C 1
ATOM 9375 O O . TYR D 1 40 ? 142.396 70.011 8.182 1.00 98.45 62 TYR D O 1
ATOM 9384 N N . ALA D 1 41 ? 140.181 70.207 8.714 1.00 72.36 63 ALA D N 1
ATOM 9385 C CA . ALA D 1 41 ? 139.625 69.774 7.443 1.00 71.45 63 ALA D CA 1
ATOM 9386 C C . ALA D 1 41 ? 138.728 70.870 6.881 1.00 73.00 63 ALA D C 1
ATOM 9387 O O . ALA D 1 41 ? 138.346 71.819 7.580 1.00 77.75 63 ALA D O 1
ATOM 9389 N N . CYS D 1 42 ? 138.396 70.733 5.598 1.00 69.03 64 CYS D N 1
ATOM 9390 C CA . CYS D 1 42 ? 137.594 71.749 4.932 1.00 65.70 64 CYS D CA 1
ATOM 9391 C C . CYS D 1 42 ? 136.198 71.791 5.546 1.00 66.13 64 CYS D C 1
ATOM 9392 O O . CYS D 1 42 ? 135.690 70.793 6.066 1.00 75.14 64 CYS D O 1
ATOM 9395 N N . SER D 1 43 ? 135.581 72.971 5.491 1.00 69.07 65 SER D N 1
ATOM 9396 C CA . SER D 1 43 ? 134.326 73.199 6.197 1.00 66.92 65 SER D CA 1
ATOM 9397 C C . SER D 1 43 ? 133.127 72.625 5.450 1.00 60.28 65 SER D C 1
ATOM 9398 O O . SER D 1 43 ? 132.199 72.103 6.078 1.00 56.52 65 SER D O 1
ATOM 9401 N N . ALA D 1 44 ? 133.124 72.708 4.121 1.00 62.07 66 ALA D N 1
ATOM 9402 C CA . ALA D 1 44 ? 131.946 72.398 3.318 1.00 73.76 66 ALA D CA 1
ATOM 9403 C C . ALA D 1 44 ? 132.290 71.477 2.159 1.00 79.81 66 ALA D C 1
ATOM 9404 O O . ALA D 1 44 ? 131.768 71.621 1.050 1.00 88.47 66 ALA D O 1
ATOM 9406 N N . CYS D 1 45 ? 133.170 70.509 2.398 1.00 83.90 67 CYS D N 1
ATOM 9407 C CA . CYS D 1 45 ? 133.546 69.549 1.364 1.00 84.23 67 CYS D CA 1
ATOM 9408 C C . CYS D 1 45 ? 133.870 68.232 2.053 1.00 76.38 67 CYS D C 1
ATOM 9409 O O . CYS D 1 45 ? 134.891 68.131 2.739 1.00 61.72 67 CYS D O 1
ATOM 9412 N N . ARG D 1 46 ? 133.008 67.230 1.866 1.00 87.55 68 ARG D N 1
ATOM 9413 C CA . ARG D 1 46 ? 133.146 65.982 2.612 1.00 91.40 68 ARG D CA 1
ATOM 9414 C C . ARG D 1 46 ? 134.435 65.263 2.234 1.00 91.00 68 ARG D C 1
ATOM 9415 O O . ARG D 1 46 ? 135.325 65.074 3.071 1.00 95.15 68 ARG D O 1
ATOM 9423 N N . ASP D 1 47 ? 134.556 64.854 0.973 1.00 87.38 69 ASP D N 1
ATOM 9424 C CA . ASP D 1 47 ? 135.786 64.223 0.523 1.00 88.28 69 ASP D CA 1
ATOM 9425 C C . ASP D 1 47 ? 136.815 65.282 0.135 1.00 87.00 69 ASP D C 1
ATOM 9426 O O . ASP D 1 47 ? 136.487 66.444 -0.121 1.00 98.51 69 ASP D O 1
ATOM 9431 N N . ARG D 1 48 ? 138.078 64.864 0.099 1.00 86.55 70 ARG D N 1
ATOM 9432 C CA . ARG D 1 48 ? 139.187 65.771 -0.169 1.00 89.25 70 ARG D CA 1
ATOM 9433 C C . ARG D 1 48 ? 139.362 66.088 -1.649 1.00 99.12 70 ARG D C 1
ATOM 9434 O O . ARG D 1 48 ? 140.229 66.900 -1.990 1.00 107.15 70 ARG D O 1
ATOM 9437 N N . LYS D 1 49 ? 138.558 65.486 -2.528 1.00 104.24 71 LYS D N 1
ATOM 9438 C CA . LYS D 1 49 ? 138.788 65.606 -3.964 1.00 102.76 71 LYS D CA 1
ATOM 9439 C C . LYS D 1 49 ? 138.628 67.033 -4.476 1.00 88.15 71 LYS D C 1
ATOM 9440 O O . LYS D 1 49 ? 139.163 67.358 -5.540 1.00 79.72 71 LYS D O 1
ATOM 9442 N N . ASP D 1 50 ? 137.917 67.891 -3.751 1.00 92.43 72 ASP D N 1
ATOM 9443 C CA . ASP D 1 50 ? 137.649 69.252 -4.200 1.00 98.65 72 ASP D CA 1
ATOM 9444 C C . ASP D 1 50 ? 138.335 70.315 -3.358 1.00 103.96 72 ASP D C 1
ATOM 9445 O O . ASP D 1 50 ? 138.887 71.270 -3.911 1.00 117.68 72 ASP D O 1
ATOM 9450 N N . CYS D 1 51 ? 138.323 70.180 -2.035 1.00 85.72 73 CYS D N 1
ATOM 9451 C CA . CYS D 1 51 ? 139.109 71.034 -1.151 1.00 73.97 73 CYS D CA 1
ATOM 9452 C C . CYS D 1 51 ? 140.091 70.111 -0.437 1.00 85.15 73 CYS D C 1
ATOM 9453 O O . CYS D 1 51 ? 139.821 69.622 0.662 1.00 86.49 73 CYS D O 1
ATOM 9456 N N . ASN D 1 52 ? 141.220 69.847 -1.092 1.00 82.54 74 ASN D N 1
ATOM 9457 C CA . ASN D 1 52 ? 142.308 69.077 -0.496 1.00 92.00 74 ASN D CA 1
ATOM 9458 C C . ASN D 1 52 ? 142.993 69.946 0.554 1.00 92.99 74 ASN D C 1
ATOM 9459 O O . ASN D 1 52 ? 144.031 70.570 0.319 1.00 106.62 74 ASN D O 1
ATOM 9464 N N . PHE D 1 53 ? 142.387 70.000 1.738 1.00 82.74 75 PHE D N 1
ATOM 9465 C CA . PHE D 1 53 ? 142.970 70.708 2.869 1.00 84.05 75 PHE D CA 1
ATOM 9466 C C . PHE D 1 53 ? 143.061 69.752 4.045 1.00 98.13 75 PHE D C 1
ATOM 9467 O O . PHE D 1 53 ? 142.039 69.254 4.527 1.00 99.43 75 PHE D O 1
ATOM 9475 N N . PHE D 1 54 ? 144.280 69.512 4.511 1.00 76.42 76 PHE D N 1
ATOM 9476 C CA . PHE D 1 54 ? 144.511 68.779 5.744 1.00 78.12 76 PHE D CA 1
ATOM 9477 C C . PHE D 1 54 ? 145.675 69.427 6.465 1.00 88.24 76 PHE D C 1
ATOM 9478 O O . PHE D 1 54 ? 146.734 69.635 5.864 1.00 82.37 76 PHE D O 1
ATOM 9486 N N . GLN D 1 55 ? 145.488 69.746 7.744 1.00 86.61 77 GLN D N 1
ATOM 9487 C CA . GLN D 1 55 ? 146.633 70.210 8.528 1.00 80.88 77 GLN D CA 1
ATOM 9488 C C . GLN D 1 55 ? 146.489 69.773 9.973 1.00 81.62 77 GLN D C 1
ATOM 9489 O O . GLN D 1 55 ? 145.566 70.213 10.660 1.00 79.12 77 GLN D O 1
ATOM 9495 N N . TRP D 1 56 ? 147.391 68.905 10.428 1.00 95.41 78 TRP D N 1
ATOM 9496 C CA . TRP D 1 56 ? 147.468 68.617 11.853 1.00 97.77 78 TRP D CA 1
ATOM 9497 C C . TRP D 1 56 ? 147.752 69.915 12.595 1.00 93.21 78 TRP D C 1
ATOM 9498 O O . TRP D 1 56 ? 148.641 70.679 12.207 1.00 94.54 78 TRP D O 1
ATOM 9509 N N . GLU D 1 57 ? 146.984 70.173 13.657 1.00 91.11 79 GLU D N 1
ATOM 9510 C CA . GLU D 1 57 ? 147.086 71.460 14.336 1.00 95.59 79 GLU D CA 1
ATOM 9511 C C . GLU D 1 57 ? 148.498 71.705 14.851 1.00 101.96 79 GLU D C 1
ATOM 9512 O O . GLU D 1 57 ? 148.994 72.837 14.806 1.00 105.96 79 GLU D O 1
ATOM 9518 N N . ASP D 1 58 ? 149.165 70.655 15.335 1.00 93.82 80 ASP D N 1
ATOM 9519 C CA . ASP D 1 58 ? 150.518 70.823 15.855 1.00 112.28 80 ASP D CA 1
ATOM 9520 C C . ASP D 1 58 ? 151.483 71.287 14.772 1.00 118.67 80 ASP D C 1
ATOM 9521 O O . ASP D 1 58 ? 152.495 71.928 15.076 1.00 127.05 80 ASP D O 1
ATOM 9526 N N . GLU D 1 59 ? 151.185 70.983 13.510 1.00 115.60 81 GLU D N 1
ATOM 9527 C CA . GLU D 1 59 ? 152.079 71.338 12.417 1.00 115.81 81 GLU D CA 1
ATOM 9528 C C . GLU D 1 59 ? 152.080 72.845 12.191 1.00 114.36 81 GLU D C 1
ATOM 9529 O O . GLU D 1 59 ? 151.047 73.510 12.310 1.00 103.28 81 GLU D O 1
ATOM 9532 N N . LYS D 1 60 ? 153.253 73.383 11.867 1.00 123.80 82 LYS D N 1
ATOM 9533 C CA . LYS D 1 60 ? 153.442 74.810 11.647 1.00 117.98 82 LYS D CA 1
ATOM 9534 C C . LYS D 1 60 ? 153.781 75.057 10.183 1.00 117.89 82 LYS D C 1
ATOM 9535 O O . LYS D 1 60 ? 154.700 74.432 9.642 1.00 118.48 82 LYS D O 1
ATOM 9541 N N . LEU D 1 61 ? 153.049 75.969 9.550 1.00 117.09 83 LEU D N 1
ATOM 9542 C CA . LEU D 1 61 ? 153.298 76.308 8.155 1.00 116.22 83 LEU D CA 1
ATOM 9543 C C . LEU D 1 61 ? 154.403 77.354 8.070 1.00 127.15 83 LEU D C 1
ATOM 9544 O O . LEU D 1 61 ? 154.298 78.428 8.673 1.00 130.82 83 LEU D O 1
ATOM 9549 N N . SER D 1 62 ? 155.459 77.040 7.323 1.00 122.22 84 SER D N 1
ATOM 9550 C CA . SER D 1 62 ? 156.552 77.979 7.128 1.00 113.09 84 SER D CA 1
ATOM 9551 C C . SER D 1 62 ? 156.089 79.163 6.281 1.00 101.99 84 SER D C 1
ATOM 9552 O O . SER D 1 62 ? 154.963 79.204 5.777 1.00 110.45 84 SER D O 1
ATOM 9555 N N . GLY D 1 63 ? 156.985 80.140 6.124 1.00 105.55 85 GLY D N 1
ATOM 9556 C CA . GLY D 1 63 ? 156.655 81.311 5.326 1.00 105.02 85 GLY D CA 1
ATOM 9557 C C . GLY D 1 63 ? 156.313 80.961 3.890 1.00 107.58 85 GLY D C 1
ATOM 9558 O O . GLY D 1 63 ? 155.308 81.424 3.347 1.00 103.98 85 GLY D O 1
ATOM 9559 N N . ALA D 1 64 ? 157.142 80.126 3.258 1.00 105.89 86 ALA D N 1
ATOM 9560 C CA . ALA D 1 64 ? 156.887 79.727 1.877 1.00 106.94 86 ALA D CA 1
ATOM 9561 C C . ALA D 1 64 ? 155.655 78.836 1.773 1.00 103.79 86 ALA D C 1
ATOM 9562 O O . ALA D 1 64 ? 154.830 79.005 0.864 1.00 113.57 86 ALA D O 1
ATOM 9564 N N . ARG D 1 65 ? 155.520 77.874 2.688 1.00 99.93 87 ARG D N 1
ATOM 9565 C CA . ARG D 1 65 ? 154.349 77.000 2.694 1.00 99.61 87 ARG D CA 1
ATOM 9566 C C . ARG D 1 65 ? 153.067 77.803 2.887 1.00 102.91 87 ARG D C 1
ATOM 9567 O O . ARG D 1 65 ? 152.087 77.631 2.147 1.00 105.35 87 ARG D O 1
ATOM 9575 N N . LEU D 1 66 ? 153.059 78.697 3.878 1.00 103.58 88 LEU D N 1
ATOM 9576 C CA . LEU D 1 66 ? 151.870 79.502 4.137 1.00 92.35 88 LEU D CA 1
ATOM 9577 C C . LEU D 1 66 ? 151.579 80.448 2.978 1.00 91.13 88 LEU D C 1
ATOM 9578 O O . LEU D 1 66 ? 150.412 80.693 2.648 1.00 87.51 88 LEU D O 1
ATOM 9583 N N . ALA D 1 67 ? 152.625 80.990 2.348 1.00 90.41 89 ALA D N 1
ATOM 9584 C CA . ALA D 1 67 ? 152.419 81.868 1.202 1.00 92.61 89 ALA D CA 1
ATOM 9585 C C . ALA D 1 67 ? 151.769 81.116 0.052 1.00 91.01 89 ALA D C 1
ATOM 9586 O O . ALA D 1 67 ? 150.863 81.635 -0.610 1.00 95.12 89 ALA D O 1
ATOM 9588 N N . ALA D 1 68 ? 152.219 79.884 -0.196 1.00 86.72 90 ALA D N 1
ATOM 9589 C CA . ALA D 1 68 ? 151.619 79.068 -1.245 1.00 85.40 90 ALA D CA 1
ATOM 9590 C C . ALA D 1 68 ? 150.171 78.731 -0.915 1.00 80.99 90 ALA D C 1
ATOM 9591 O O . ALA D 1 68 ? 149.310 78.719 -1.805 1.00 78.71 90 ALA D O 1
ATOM 9593 N N . ARG D 1 69 ? 149.886 78.448 0.358 1.00 80.74 91 ARG D N 1
ATOM 9594 C CA . ARG D 1 69 ? 148.507 78.180 0.761 1.00 76.83 91 ARG D CA 1
ATOM 9595 C C . ARG D 1 69 ? 147.614 79.389 0.505 1.00 73.87 91 ARG D C 1
ATOM 9596 O O . ARG D 1 69 ? 146.512 79.260 -0.041 1.00 71.06 91 ARG D O 1
ATOM 9604 N N . GLU D 1 70 ? 148.079 80.580 0.892 1.00 82.40 92 GLU D N 1
ATOM 9605 C CA . GLU D 1 70 ? 147.283 81.786 0.682 1.00 78.05 92 GLU D CA 1
ATOM 9606 C C . GLU D 1 70 ? 147.094 82.071 -0.805 1.00 76.44 92 GLU D C 1
ATOM 9607 O O . GLU D 1 70 ? 146.015 82.507 -1.233 1.00 82.84 92 GLU D O 1
ATOM 9613 N N . ALA D 1 71 ? 148.129 81.822 -1.611 1.00 71.75 93 ALA D N 1
ATOM 9614 C CA . ALA D 1 71 ? 148.004 82.013 -3.053 1.00 71.80 93 ALA D CA 1
ATOM 9615 C C . ALA D 1 71 ? 146.954 81.075 -3.636 1.00 69.31 93 ALA D C 1
ATOM 9616 O O . ALA D 1 71 ? 146.102 81.490 -4.434 1.00 67.28 93 ALA D O 1
ATOM 9618 N N . HIS D 1 72 ? 146.997 79.799 -3.243 1.00 84.27 94 HIS D N 1
ATOM 9619 C CA . HIS D 1 72 ? 146.006 78.848 -3.738 1.00 74.51 94 HIS D CA 1
ATOM 9620 C C . HIS D 1 72 ? 144.601 79.221 -3.281 1.00 68.82 94 HIS D C 1
ATOM 9621 O O . HIS D 1 72 ? 143.627 79.036 -4.023 1.00 66.16 94 HIS D O 1
ATOM 9628 N N . ASN D 1 73 ? 144.471 79.747 -2.062 1.00 71.77 95 ASN D N 1
ATOM 9629 C CA . ASN D 1 73 ? 143.149 80.126 -1.573 1.00 68.78 95 ASN D CA 1
ATOM 9630 C C . ASN D 1 73 ? 142.591 81.317 -2.344 1.00 69.34 95 ASN D C 1
ATOM 9631 O O . ASN D 1 73 ? 141.389 81.369 -2.629 1.00 71.31 95 ASN D O 1
ATOM 9636 N N . ARG D 1 74 ? 143.443 82.285 -2.691 1.00 65.50 96 ARG D N 1
ATOM 9637 C CA . ARG D 1 74 ? 142.974 83.384 -3.531 1.00 67.01 96 ARG D CA 1
ATOM 9638 C C . ARG D 1 74 ? 142.602 82.892 -4.923 1.00 66.48 96 ARG D C 1
ATOM 9639 O O . ARG D 1 74 ? 141.616 83.351 -5.511 1.00 69.55 96 ARG D O 1
ATOM 9647 N N . ARG D 1 75 ? 143.375 81.945 -5.460 1.00 61.28 97 ARG D N 1
ATOM 9648 C CA . ARG D 1 75 ? 143.152 81.485 -6.827 1.00 61.58 97 ARG D CA 1
ATOM 9649 C C . ARG D 1 75 ? 141.785 80.829 -6.996 1.00 58.79 97 ARG D C 1
ATOM 9650 O O . ARG D 1 75 ? 141.170 80.946 -8.061 1.00 72.45 97 ARG D O 1
ATOM 9658 N N . CYS D 1 76 ? 141.287 80.146 -5.967 1.00 59.57 98 CYS D N 1
ATOM 9659 C CA . CYS D 1 76 ? 140.031 79.415 -6.082 1.00 63.14 98 CYS D CA 1
ATOM 9660 C C . CYS D 1 76 ? 138.798 80.299 -5.929 1.00 73.05 98 CYS D C 1
ATOM 9661 O O . CYS D 1 76 ? 137.679 79.775 -5.937 1.00 73.09 98 CYS D O 1
ATOM 9664 N N . GLN D 1 77 ? 138.967 81.614 -5.798 1.00 70.56 99 GLN D N 1
ATOM 9665 C CA . GLN D 1 77 ? 137.829 82.501 -5.618 1.00 54.80 99 GLN D CA 1
ATOM 9666 C C . GLN D 1 77 ? 137.128 82.758 -6.952 1.00 52.06 99 GLN D C 1
ATOM 9667 O O . GLN D 1 77 ? 137.747 82.652 -8.014 1.00 54.92 99 GLN D O 1
ATOM 9673 N N . PRO D 1 78 ? 135.834 83.080 -6.919 1.00 47.01 100 PRO D N 1
ATOM 9674 C CA . PRO D 1 78 ? 135.079 83.203 -8.163 1.00 46.49 100 PRO D CA 1
ATOM 9675 C C . PRO D 1 78 ? 135.700 84.245 -9.078 1.00 47.96 100 PRO D C 1
ATOM 9676 O O . PRO D 1 78 ? 136.256 85.254 -8.611 1.00 59.02 100 PRO D O 1
ATOM 9680 N N . PRO D 1 79 ? 135.609 84.041 -10.396 1.00 50.23 101 PRO D N 1
ATOM 9681 C CA . PRO D 1 79 ? 136.365 84.894 -11.326 1.00 55.92 101 PRO D CA 1
ATOM 9682 C C . PRO D 1 79 ? 135.812 86.299 -11.470 1.00 70.68 101 PRO D C 1
ATOM 9683 O O . PRO D 1 79 ? 136.528 87.178 -11.965 1.00 84.78 101 PRO D O 1
ATOM 9687 N N . LEU D 1 80 ? 134.566 86.538 -11.079 1.00 63.77 102 LEU D N 1
ATOM 9688 C CA . LEU D 1 80 ? 133.972 87.867 -11.101 1.00 51.03 102 LEU D CA 1
ATOM 9689 C C . LEU D 1 80 ? 133.745 88.311 -9.664 1.00 51.22 102 LEU D C 1
ATOM 9690 O O . LEU D 1 80 ? 133.089 87.604 -8.892 1.00 61.97 102 LEU D O 1
ATOM 9695 N N . SER D 1 81 ? 134.288 89.471 -9.306 1.00 50.22 103 SER D N 1
ATOM 9696 C CA . SER D 1 81 ? 134.000 90.027 -7.996 1.00 55.01 103 SER D CA 1
ATOM 9697 C C . SER D 1 81 ? 132.511 90.350 -7.885 1.00 51.01 103 SER D C 1
ATOM 9698 O O . SER D 1 81 ? 131.780 90.396 -8.877 1.00 55.57 103 SER D O 1
ATOM 9701 N N . ARG D 1 82 ? 132.063 90.563 -6.647 1.00 45.39 104 ARG D N 1
ATOM 9702 C CA . ARG D 1 82 ? 130.657 90.875 -6.409 1.00 44.12 104 ARG D CA 1
ATOM 9703 C C . ARG D 1 82 ? 130.261 92.180 -7.095 1.00 55.08 104 ARG D C 1
ATOM 9704 O O . ARG D 1 82 ? 129.206 92.266 -7.744 1.00 57.48 104 ARG D O 1
ATOM 9712 N N . THR D 1 83 ? 131.113 93.201 -6.978 1.00 56.69 105 THR D N 1
ATOM 9713 C CA . THR D 1 83 ? 130.831 94.496 -7.589 1.00 58.90 105 THR D CA 1
ATOM 9714 C C . THR D 1 83 ? 130.775 94.383 -9.107 1.00 59.57 105 THR D C 1
ATOM 9715 O O . THR D 1 83 ? 129.929 95.015 -9.759 1.00 75.50 105 THR D O 1
ATOM 9719 N N . GLN D 1 84 ? 131.682 93.592 -9.691 1.00 52.97 106 GLN D N 1
ATOM 9720 C CA . GLN D 1 84 ? 131.637 93.353 -11.128 1.00 57.45 106 GLN D CA 1
ATOM 9721 C C . GLN D 1 84 ? 130.320 92.706 -11.528 1.00 58.99 106 GLN D C 1
ATOM 9722 O O . GLN D 1 84 ? 129.759 93.026 -12.580 1.00 52.90 106 GLN D O 1
ATOM 9728 N N . CYS D 1 85 ? 129.805 91.798 -10.695 1.00 53.02 107 CYS D N 1
ATOM 9729 C CA . CYS D 1 85 ? 128.533 91.156 -11.011 1.00 57.16 107 CYS D CA 1
ATOM 9730 C C . CYS D 1 85 ? 127.385 92.156 -10.986 1.00 55.20 107 CYS D C 1
ATOM 9731 O O . CYS D 1 85 ? 126.516 92.127 -11.866 1.00 57.36 107 CYS D O 1
ATOM 9734 N N . VAL D 1 86 ? 127.356 93.046 -9.988 1.00 48.14 108 VAL D N 1
ATOM 9735 C CA . VAL D 1 86 ? 126.298 94.058 -9.948 1.00 49.15 108 VAL D CA 1
ATOM 9736 C C . VAL D 1 86 ? 126.358 94.947 -11.186 1.00 49.08 108 VAL D C 1
ATOM 9737 O O . VAL D 1 86 ? 125.337 95.203 -11.845 1.00 49.91 108 VAL D O 1
ATOM 9741 N N . GLU D 1 87 ? 127.555 95.437 -11.518 1.00 46.78 109 GLU D N 1
ATOM 9742 C CA . GLU D 1 87 ? 127.676 96.335 -12.662 1.00 60.27 109 GLU D CA 1
ATOM 9743 C C . GLU D 1 87 ? 127.345 95.620 -13.967 1.00 64.92 109 GLU D C 1
ATOM 9744 O O . GLU D 1 87 ? 126.729 96.215 -14.863 1.00 83.56 109 GLU D O 1
ATOM 9750 N N . ARG D 1 88 ? 127.701 94.338 -14.079 1.00 64.00 110 ARG D N 1
ATOM 9751 C CA . ARG D 1 88 ? 127.374 93.584 -15.282 1.00 58.38 110 ARG D CA 1
ATOM 9752 C C . ARG D 1 88 ? 125.880 93.334 -15.399 1.00 57.90 110 ARG D C 1
ATOM 9753 O O . ARG D 1 88 ? 125.324 93.417 -16.491 1.00 47.93 110 ARG D O 1
ATOM 9761 N N . TYR D 1 89 ? 125.220 92.981 -14.298 1.00 68.11 111 TYR D N 1
ATOM 9762 C CA . TYR D 1 89 ? 123.773 92.795 -14.340 1.00 58.10 111 TYR D CA 1
ATOM 9763 C C . TYR D 1 89 ? 123.070 94.078 -14.767 1.00 54.89 111 TYR D C 1
ATOM 9764 O O . TYR D 1 89 ? 122.134 94.055 -15.587 1.00 59.29 111 TYR D O 1
ATOM 9773 N N . LEU D 1 90 ? 123.509 95.211 -14.211 1.00 50.24 112 LEU D N 1
ATOM 9774 C CA . LEU D 1 90 ? 122.942 96.498 -14.600 1.00 51.94 112 LEU D CA 1
ATOM 9775 C C . LEU D 1 90 ? 123.138 96.756 -16.090 1.00 53.42 112 LEU D C 1
ATOM 9776 O O . LEU D 1 90 ? 122.204 97.171 -16.785 1.00 66.65 112 LEU D O 1
ATOM 9781 N N . LYS D 1 91 ? 124.346 96.501 -16.604 1.00 58.46 113 LYS D N 1
ATOM 9782 C CA . LYS D 1 91 ? 124.583 96.685 -18.034 1.00 58.01 113 LYS D CA 1
ATOM 9783 C C . LYS D 1 91 ? 123.918 95.609 -18.888 1.00 62.27 113 LYS D C 1
ATOM 9784 O O . LYS D 1 91 ? 123.780 95.794 -20.102 1.00 72.44 113 LYS D O 1
ATOM 9790 N N . PHE D 1 92 ? 123.504 94.498 -18.281 1.00 61.10 114 PHE D N 1
ATOM 9791 C CA . PHE D 1 92 ? 122.949 93.373 -19.025 1.00 71.87 114 PHE D CA 1
ATOM 9792 C C . PHE D 1 92 ? 121.472 93.589 -19.306 1.00 77.11 114 PHE D C 1
ATOM 9793 O O . PHE D 1 92 ? 121.014 93.418 -20.442 1.00 89.07 114 PHE D O 1
ATOM 9801 N N . ILE D 1 93 ? 120.711 93.970 -18.276 1.00 64.14 115 ILE D N 1
ATOM 9802 C CA . ILE D 1 93 ? 119.287 94.222 -18.490 1.00 52.40 115 ILE D CA 1
ATOM 9803 C C . ILE D 1 93 ? 119.086 95.354 -19.496 1.00 60.40 115 ILE D C 1
ATOM 9804 O O . ILE D 1 93 ? 118.044 95.429 -20.162 1.00 70.01 115 ILE D O 1
ATOM 9809 N N . GLU D 1 94 ? 120.081 96.237 -19.642 1.00 70.73 116 GLU D N 1
ATOM 9810 C CA . GLU D 1 94 ? 119.982 97.327 -20.611 1.00 74.70 116 GLU D CA 1
ATOM 9811 C C . GLU D 1 94 ? 119.895 96.812 -22.042 1.00 71.04 116 GLU D C 1
ATOM 9812 O O . GLU D 1 94 ? 119.223 97.422 -22.882 1.00 78.67 116 GLU D O 1
ATOM 9818 N N . LEU D 1 95 ? 120.566 95.702 -22.336 1.00 67.46 117 LEU D N 1
ATOM 9819 C CA . LEU D 1 95 ? 120.676 95.226 -23.704 1.00 72.28 117 LEU D CA 1
ATOM 9820 C C . LEU D 1 95 ? 119.313 94.797 -24.246 1.00 72.05 117 LEU D C 1
ATOM 9821 O O . LEU D 1 95 ? 118.414 94.439 -23.480 1.00 68.35 117 LEU D O 1
ATOM 9826 N N . PRO D 1 96 ? 119.134 94.830 -25.566 1.00 74.03 118 PRO D N 1
ATOM 9827 C CA . PRO D 1 96 ? 117.916 94.272 -26.161 1.00 75.24 118 PRO D CA 1
ATOM 9828 C C . PRO D 1 96 ? 117.856 92.771 -25.942 1.00 72.18 118 PRO D C 1
ATOM 9829 O O . PRO D 1 96 ? 118.834 92.130 -25.556 1.00 74.33 118 PRO D O 1
ATOM 9833 N N . LEU D 1 97 ? 116.677 92.202 -26.203 1.00 66.14 119 LEU D N 1
ATOM 9834 C CA . LEU D 1 97 ? 116.524 90.755 -26.102 1.00 69.48 119 LEU D CA 1
ATOM 9835 C C . LEU D 1 97 ? 117.471 90.039 -27.057 1.00 81.16 119 LEU D C 1
ATOM 9836 O O . LEU D 1 97 ? 118.011 88.975 -26.732 1.00 83.53 119 LEU D O 1
ATOM 9841 N N . THR D 1 98 ? 117.698 90.623 -28.237 1.00 88.95 120 THR D N 1
ATOM 9842 C CA . THR D 1 98 ? 118.568 90.006 -29.232 1.00 82.46 120 THR D CA 1
ATOM 9843 C C . THR D 1 98 ? 120.005 89.898 -28.736 1.00 71.81 120 THR D C 1
ATOM 9844 O O . THR D 1 98 ? 120.724 88.963 -29.108 1.00 64.14 120 THR D O 1
ATOM 9848 N N . GLN D 1 99 ? 120.433 90.819 -27.874 1.00 74.12 121 GLN D N 1
ATOM 9849 C CA . GLN D 1 99 ? 121.825 90.908 -27.456 1.00 74.66 121 GLN D CA 1
ATOM 9850 C C . GLN D 1 99 ? 122.085 90.273 -26.093 1.00 71.11 121 GLN D C 1
ATOM 9851 O O . GLN D 1 99 ? 123.202 90.382 -25.577 1.00 76.35 121 GLN D O 1
ATOM 9857 N N . ARG D 1 100 ? 121.094 89.615 -25.495 1.00 53.73 122 ARG D N 1
ATOM 9858 C CA . ARG D 1 100 ? 121.294 88.901 -24.239 1.00 51.60 122 ARG D CA 1
ATOM 9859 C C . ARG D 1 100 ? 121.685 87.466 -24.560 1.00 60.00 122 ARG D C 1
ATOM 9860 O O . ARG D 1 100 ? 120.852 86.670 -25.004 1.00 78.42 122 ARG D O 1
ATOM 9868 N N . LYS D 1 101 ? 122.951 87.134 -24.340 1.00 51.95 123 LYS D N 1
ATOM 9869 C CA . LYS D 1 101 ? 123.398 85.762 -24.478 1.00 52.35 123 LYS D CA 1
ATOM 9870 C C . LYS D 1 101 ? 123.949 85.274 -23.143 1.00 50.57 123 LYS D C 1
ATOM 9871 O O . LYS D 1 101 ? 124.554 86.036 -22.378 1.00 79.28 123 LYS D O 1
ATOM 9877 N N . PHE D 1 102 ? 123.679 84.013 -22.845 1.00 54.95 124 PHE D N 1
ATOM 9878 C CA . PHE D 1 102 ? 124.087 83.383 -21.603 1.00 49.89 124 PHE D CA 1
ATOM 9879 C C . PHE D 1 102 ? 124.841 82.115 -21.955 1.00 57.72 124 PHE D C 1
ATOM 9880 O O . PHE D 1 102 ? 124.295 81.235 -22.626 1.00 57.03 124 PHE D O 1
ATOM 9888 N N . CYS D 1 103 ? 126.098 82.026 -21.530 1.00 58.74 125 CYS D N 1
ATOM 9889 C CA . CYS D 1 103 ? 126.915 80.865 -21.845 1.00 63.63 125 CYS D CA 1
ATOM 9890 C C . CYS D 1 103 ? 126.645 79.780 -20.808 1.00 53.91 125 CYS D C 1
ATOM 9891 O O . CYS D 1 103 ? 126.919 79.972 -19.604 1.00 55.79 125 CYS D O 1
ATOM 9894 N N . GLN D 1 104 ? 126.096 78.659 -21.294 1.00 52.13 126 GLN D N 1
ATOM 9895 C CA . GLN D 1 104 ? 125.725 77.470 -20.543 1.00 51.81 126 GLN D CA 1
ATOM 9896 C C . GLN D 1 104 ? 126.879 76.525 -20.264 1.00 53.17 126 GLN D C 1
ATOM 9897 O O . GLN D 1 104 ? 126.807 75.768 -19.294 1.00 52.51 126 GLN D O 1
ATOM 9903 N N . THR D 1 105 ? 127.906 76.483 -21.119 1.00 55.39 127 THR D N 1
ATOM 9904 C CA . THR D 1 105 ? 129.110 75.739 -20.767 1.00 56.81 127 THR D CA 1
ATOM 9905 C C . THR D 1 105 ? 129.905 76.432 -19.672 1.00 55.21 127 THR D C 1
ATOM 9906 O O . THR D 1 105 ? 130.676 75.772 -18.968 1.00 55.75 127 THR D O 1
ATOM 9910 N N . CYS D 1 106 ? 129.747 77.749 -19.530 1.00 56.85 128 CYS D N 1
ATOM 9911 C CA . CYS D 1 106 ? 130.442 78.518 -18.511 1.00 56.93 128 CYS D CA 1
ATOM 9912 C C . CYS D 1 106 ? 129.538 78.990 -17.384 1.00 64.54 128 CYS D C 1
ATOM 9913 O O . CYS D 1 106 ? 130.055 79.420 -16.347 1.00 73.05 128 CYS D O 1
ATOM 9916 N N . GLN D 1 107 ? 128.216 78.931 -17.568 1.00 62.93 129 GLN D N 1
ATOM 9917 C CA . GLN D 1 107 ? 127.251 79.445 -16.594 1.00 53.25 129 GLN D CA 1
ATOM 9918 C C . GLN D 1 107 ? 127.520 80.900 -16.257 1.00 48.48 129 GLN D C 1
ATOM 9919 O O . GLN D 1 107 ? 127.422 81.317 -15.099 1.00 51.51 129 GLN D O 1
ATOM 9925 N N . GLN D 1 108 ? 127.872 81.677 -17.277 1.00 54.43 130 GLN D N 1
ATOM 9926 C CA . GLN D 1 108 ? 128.066 83.108 -17.106 1.00 47.79 130 GLN D CA 1
ATOM 9927 C C . GLN D 1 108 ? 127.133 83.857 -18.046 1.00 52.00 130 GLN D C 1
ATOM 9928 O O . GLN D 1 108 ? 126.925 83.455 -19.195 1.00 64.20 130 GLN D O 1
ATOM 9934 N N . LEU D 1 109 ? 126.564 84.955 -17.562 1.00 45.25 131 LEU D N 1
ATOM 9935 C CA . LEU D 1 109 ? 125.907 85.847 -18.494 1.00 45.89 131 LEU D CA 1
ATOM 9936 C C . LEU D 1 109 ? 126.965 86.593 -19.286 1.00 47.66 131 LEU D C 1
ATOM 9937 O O . LEU D 1 109 ? 128.063 86.872 -18.793 1.00 47.99 131 LEU D O 1
ATOM 9942 N N . LEU D 1 110 ? 126.612 86.934 -20.521 1.00 48.49 132 LEU D N 1
ATOM 9943 C CA . LEU D 1 110 ? 127.548 87.486 -21.481 1.00 50.63 132 LEU D CA 1
ATOM 9944 C C . LEU D 1 110 ? 127.193 88.932 -21.777 1.00 76.85 132 LEU D C 1
ATOM 9945 O O . LEU D 1 110 ? 126.043 89.236 -22.119 1.00 79.48 132 LEU D O 1
ATOM 9950 N N . LEU D 1 111 ? 128.135 89.774 -21.640 1.00 78.03 133 LEU D N 1
ATOM 9951 C CA . LEU D 1 111 ? 128.022 91.083 -22.254 1.00 57.67 133 LEU D CA 1
ATOM 9952 C C . LEU D 1 111 ? 128.475 90.999 -23.709 1.00 60.59 133 LEU D C 1
ATOM 9953 O O . LEU D 1 111 ? 129.334 90.178 -24.049 1.00 61.17 133 LEU D O 1
ATOM 9958 N N . PRO D 1 112 ? 127.917 91.823 -24.602 1.00 70.31 134 PRO D N 1
ATOM 9959 C CA . PRO D 1 112 ? 128.155 91.610 -26.042 1.00 64.40 134 PRO D CA 1
ATOM 9960 C C . PRO D 1 112 ? 129.616 91.694 -26.453 1.00 64.96 134 PRO D C 1
ATOM 9961 O O . PRO D 1 112 ? 129.958 91.252 -27.557 1.00 75.15 134 PRO D O 1
ATOM 9965 N N . ASP D 1 113 ? 130.492 92.242 -25.609 1.00 74.16 135 ASP D N 1
ATOM 9966 C CA . ASP D 1 113 ? 131.922 92.167 -25.890 1.00 80.83 135 ASP D CA 1
ATOM 9967 C C . ASP D 1 113 ? 132.449 90.746 -25.735 1.00 82.43 135 ASP D C 1
ATOM 9968 O O . ASP D 1 113 ? 133.401 90.360 -26.421 1.00 82.16 135 ASP D O 1
ATOM 9973 N N . ASP D 1 114 ? 131.832 89.950 -24.857 1.00 82.82 136 ASP D N 1
ATOM 9974 C CA . ASP D 1 114 ? 132.387 88.659 -24.473 1.00 67.26 136 ASP D CA 1
ATOM 9975 C C . ASP D 1 114 ? 132.238 87.592 -25.550 1.00 72.32 136 ASP D C 1
ATOM 9976 O O . ASP D 1 114 ? 132.980 86.606 -25.522 1.00 63.30 136 ASP D O 1
ATOM 9981 N N . TRP D 1 115 ? 131.311 87.774 -26.495 1.00 62.79 137 TRP D N 1
ATOM 9982 C CA . TRP D 1 115 ? 130.798 86.652 -27.279 1.00 63.54 137 TRP D CA 1
ATOM 9983 C C . TRP D 1 115 ? 131.908 85.874 -27.975 1.00 66.41 137 TRP D C 1
ATOM 9984 O O . TRP D 1 115 ? 131.837 84.642 -28.079 1.00 66.77 137 TRP D O 1
ATOM 9995 N N . GLY D 1 116 ? 132.940 86.567 -28.456 1.00 68.78 138 GLY D N 1
ATOM 9996 C CA . GLY D 1 116 ? 134.002 85.877 -29.173 1.00 71.97 138 GLY D CA 1
ATOM 9997 C C . GLY D 1 116 ? 134.628 84.764 -28.359 1.00 71.56 138 GLY D C 1
ATOM 9998 O O . GLY D 1 116 ? 134.864 83.663 -28.863 1.00 73.37 138 GLY D O 1
ATOM 9999 N N . GLN D 1 117 ? 134.889 85.031 -27.079 1.00 78.02 139 GLN D N 1
ATOM 10000 C CA . GLN D 1 117 ? 135.508 84.037 -26.212 1.00 71.93 139 GLN D CA 1
ATOM 10001 C C . GLN D 1 117 ? 134.603 82.843 -25.931 1.00 67.42 139 GLN D C 1
ATOM 10002 O O . GLN D 1 117 ? 135.096 81.817 -25.449 1.00 67.84 139 GLN D O 1
ATOM 10004 N N . HIS D 1 118 ? 133.301 82.950 -26.205 1.00 70.36 140 HIS D N 1
ATOM 10005 C CA . HIS D 1 118 ? 132.375 81.836 -26.034 1.00 69.58 140 HIS D CA 1
ATOM 10006 C C . HIS D 1 118 ? 131.760 81.401 -27.359 1.00 67.76 140 HIS D C 1
ATOM 10007 O O . HIS D 1 118 ? 130.676 80.809 -27.368 1.00 66.75 140 HIS D O 1
ATOM 10014 N N . SER D 1 119 ? 132.430 81.682 -28.479 1.00 69.75 141 SER D N 1
ATOM 10015 C CA . SER D 1 119 ? 131.840 81.406 -29.786 1.00 71.87 141 SER D CA 1
ATOM 10016 C C . SER D 1 119 ? 131.612 79.912 -29.985 1.00 78.36 141 SER D C 1
ATOM 10017 O O . SER D 1 119 ? 130.504 79.481 -30.324 1.00 83.27 141 SER D O 1
ATOM 10020 N N . GLU D 1 120 ? 132.647 79.103 -29.770 1.00 87.15 142 GLU D N 1
ATOM 10021 C CA . GLU D 1 120 ? 132.522 77.657 -29.906 1.00 76.45 142 GLU D CA 1
ATOM 10022 C C . GLU D 1 120 ? 131.956 76.992 -28.659 1.00 73.62 142 GLU D C 1
ATOM 10023 O O . GLU D 1 120 ? 132.036 75.766 -28.535 1.00 74.96 142 GLU D O 1
ATOM 10029 N N . HIS D 1 121 ? 131.394 77.766 -27.739 1.00 74.45 143 HIS D N 1
ATOM 10030 C CA . HIS D 1 121 ? 130.721 77.215 -26.576 1.00 74.74 143 HIS D CA 1
ATOM 10031 C C . HIS D 1 121 ? 129.250 76.978 -26.916 1.00 75.83 143 HIS D C 1
ATOM 10032 O O . HIS D 1 121 ? 128.820 77.137 -28.062 1.00 73.90 143 HIS D O 1
ATOM 10039 N N . GLN D 1 122 ? 128.465 76.586 -25.916 1.00 64.46 144 GLN D N 1
ATOM 10040 C CA . GLN D 1 122 ? 127.035 76.330 -26.073 1.00 69.35 144 GLN D CA 1
ATOM 10041 C C . GLN D 1 122 ? 126.305 77.497 -25.421 1.00 67.34 144 GLN D C 1
ATOM 10042 O O . GLN D 1 122 ? 126.146 77.539 -24.199 1.00 71.07 144 GLN D O 1
ATOM 10048 N N . VAL D 1 123 ? 125.855 78.437 -26.243 1.00 60.78 145 VAL D N 1
ATOM 10049 C CA . VAL D 1 123 ? 125.300 79.695 -25.777 1.00 58.43 145 VAL D CA 1
ATOM 10050 C C . VAL D 1 123 ? 123.796 79.715 -25.991 1.00 57.91 145 VAL D C 1
ATOM 10051 O O . VAL D 1 123 ? 123.298 79.295 -27.041 1.00 59.98 145 VAL D O 1
ATOM 10055 N N . LEU D 1 124 ? 123.075 80.227 -24.992 1.00 55.26 146 LEU D N 1
ATOM 10056 C CA . LEU D 1 124 ? 121.636 80.427 -25.059 1.00 59.32 146 LEU D CA 1
ATOM 10057 C C . LEU D 1 124 ? 121.350 81.894 -25.351 1.00 65.83 146 LEU D C 1
ATOM 10058 O O . LEU D 1 124 ? 121.851 82.786 -24.652 1.00 79.91 146 LEU D O 1
ATOM 10063 N N . GLY D 1 125 ? 120.535 82.141 -26.371 1.00 69.43 147 GLY D N 1
ATOM 10064 C CA . GLY D 1 125 ? 120.267 83.484 -26.828 1.00 62.76 147 GLY D CA 1
ATOM 10065 C C . GLY D 1 125 ? 118.846 83.924 -26.462 1.00 60.34 147 GLY D C 1
ATOM 10066 O O . GLY D 1 125 ? 117.997 83.126 -26.092 1.00 77.04 147 GLY D O 1
ATOM 10067 N N . ASN D 1 126 ? 118.650 85.224 -26.598 1.00 54.93 148 ASN D N 1
ATOM 10068 C CA . ASN D 1 126 ? 117.378 85.877 -26.273 1.00 54.40 148 ASN D CA 1
ATOM 10069 C C . ASN D 1 126 ? 116.941 85.550 -24.841 1.00 68.76 148 ASN D C 1
ATOM 10070 O O . ASN D 1 126 ? 115.855 85.030 -24.594 1.00 81.97 148 ASN D O 1
ATOM 10075 N N . VAL D 1 127 ? 117.822 85.880 -23.897 1.00 55.25 149 VAL D N 1
ATOM 10076 C CA . VAL D 1 127 ? 117.524 85.717 -22.478 1.00 51.89 149 VAL D CA 1
ATOM 10077 C C . VAL D 1 127 ? 116.568 86.833 -22.067 1.00 53.03 149 VAL D C 1
ATOM 10078 O O . VAL D 1 127 ? 116.962 87.999 -21.981 1.00 55.27 149 VAL D O 1
ATOM 10082 N N . SER D 1 128 ? 115.311 86.483 -21.815 1.00 48.63 150 SER D N 1
ATOM 10083 C CA . SER D 1 128 ? 114.339 87.483 -21.408 1.00 62.53 150 SER D CA 1
ATOM 10084 C C . SER D 1 128 ? 114.535 87.847 -19.937 1.00 61.01 150 SER D C 1
ATOM 10085 O O . SER D 1 128 ? 115.274 87.192 -19.196 1.00 52.23 150 SER D O 1
ATOM 10088 N N . ILE D 1 129 ? 113.864 88.921 -19.517 1.00 68.85 151 ILE D N 1
ATOM 10089 C CA . ILE D 1 129 ? 113.951 89.344 -18.123 1.00 63.39 151 ILE D CA 1
ATOM 10090 C C . ILE D 1 129 ? 113.224 88.353 -17.222 1.00 57.91 151 ILE D C 1
ATOM 10091 O O . ILE D 1 129 ? 113.646 88.099 -16.087 1.00 56.43 151 ILE D O 1
ATOM 10096 N N . THR D 1 130 ? 112.125 87.773 -17.716 1.00 57.12 152 THR D N 1
ATOM 10097 C CA . THR D 1 130 ? 111.437 86.722 -16.970 1.00 56.80 152 THR D CA 1
ATOM 10098 C C . THR D 1 130 ? 112.392 85.591 -16.612 1.00 55.72 152 THR D C 1
ATOM 10099 O O . THR D 1 130 ? 112.315 85.023 -15.516 1.00 54.70 152 THR D O 1
ATOM 10103 N N . GLN D 1 131 ? 113.310 85.260 -17.522 1.00 46.93 153 GLN D N 1
ATOM 10104 C CA . GLN D 1 131 ? 114.324 84.254 -17.225 1.00 46.14 153 GLN D CA 1
ATOM 10105 C C . GLN D 1 131 ? 115.273 84.737 -16.135 1.00 45.21 153 GLN D C 1
ATOM 10106 O O . GLN D 1 131 ? 115.562 84.004 -15.182 1.00 47.71 153 GLN D O 1
ATOM 10112 N N . LEU D 1 132 ? 115.759 85.978 -16.254 1.00 46.47 154 LEU D N 1
ATOM 10113 C CA . LEU D 1 132 ? 116.721 86.514 -15.296 1.00 45.65 154 LEU D CA 1
ATOM 10114 C C . LEU D 1 132 ? 116.194 86.518 -13.869 1.00 53.14 154 LEU D C 1
ATOM 10115 O O . LEU D 1 132 ? 116.993 86.501 -12.926 1.00 59.53 154 LEU D O 1
ATOM 10120 N N . ARG D 1 133 ? 114.876 86.554 -13.685 1.00 55.82 155 ARG D N 1
ATOM 10121 C CA . ARG D 1 133 ? 114.292 86.529 -12.352 1.00 57.64 155 ARG D CA 1
ATOM 10122 C C . ARG D 1 133 ? 114.089 85.117 -11.822 1.00 53.65 155 ARG D C 1
ATOM 10123 O O . ARG D 1 133 ? 113.752 84.957 -10.643 1.00 53.84 155 ARG D O 1
ATOM 10131 N N . ARG D 1 134 ? 114.287 84.098 -12.658 1.00 48.99 156 ARG D N 1
ATOM 10132 C CA . ARG D 1 134 ? 114.271 82.696 -12.248 1.00 49.21 156 ARG D CA 1
ATOM 10133 C C . ARG D 1 134 ? 115.618 82.065 -12.591 1.00 52.54 156 ARG D C 1
ATOM 10134 O O . ARG D 1 134 ? 115.699 81.195 -13.469 1.00 54.40 156 ARG D O 1
ATOM 10142 N N . PRO D 1 135 ? 116.697 82.478 -11.918 1.00 49.53 157 PRO D N 1
ATOM 10143 C CA . PRO D 1 135 ? 118.014 81.918 -12.264 1.00 46.45 157 PRO D CA 1
ATOM 10144 C C . PRO D 1 135 ? 118.128 80.434 -11.969 1.00 47.44 157 PRO D C 1
ATOM 10145 O O . PRO D 1 135 ? 118.925 79.743 -12.617 1.00 44.81 157 PRO D O 1
ATOM 10149 N N . SER D 1 136 ? 117.345 79.917 -11.020 1.00 47.01 158 SER D N 1
ATOM 10150 C CA . SER D 1 136 ? 117.373 78.492 -10.715 1.00 47.25 158 SER D CA 1
ATOM 10151 C C . SER D 1 136 ? 116.834 77.638 -11.854 1.00 48.03 158 SER D C 1
ATOM 10152 O O . SER D 1 136 ? 117.048 76.421 -11.847 1.00 47.70 158 SER D O 1
ATOM 10155 N N . GLN D 1 137 ? 116.139 78.238 -12.817 1.00 45.09 159 GLN D N 1
ATOM 10156 C CA . GLN D 1 137 ? 115.704 77.544 -14.019 1.00 45.51 159 GLN D CA 1
ATOM 10157 C C . GLN D 1 137 ? 116.574 77.870 -15.225 1.00 45.01 159 GLN D C 1
ATOM 10158 O O . GLN D 1 137 ? 116.304 77.372 -16.322 1.00 45.27 159 GLN D O 1
ATOM 10164 N N . LEU D 1 138 ? 117.604 78.695 -15.047 1.00 50.07 160 LEU D N 1
ATOM 10165 C CA . LEU D 1 138 ? 118.570 79.011 -16.092 1.00 46.21 160 LEU D CA 1
ATOM 10166 C C . LEU D 1 138 ? 119.906 78.313 -15.894 1.00 47.77 160 LEU D C 1
ATOM 10167 O O . LEU D 1 138 ? 120.492 77.824 -16.862 1.00 48.13 160 LEU D O 1
ATOM 10172 N N . LEU D 1 139 ? 120.398 78.255 -14.659 1.00 52.91 161 LEU D N 1
ATOM 10173 C CA . LEU D 1 139 ? 121.614 77.516 -14.352 1.00 49.97 161 LEU D CA 1
ATOM 10174 C C . LEU D 1 139 ? 121.284 76.047 -14.128 1.00 44.05 161 LEU D C 1
ATOM 10175 O O . LEU D 1 139 ? 120.288 75.718 -13.477 1.00 43.69 161 LEU D O 1
ATOM 10180 N N . TYR D 1 140 ? 122.120 75.162 -14.662 1.00 45.12 162 TYR D N 1
ATOM 10181 C CA . TYR D 1 140 ? 121.940 73.751 -14.357 1.00 52.47 162 TYR D CA 1
ATOM 10182 C C . TYR D 1 140 ? 122.278 73.504 -12.888 1.00 55.27 162 TYR D C 1
ATOM 10183 O O . TYR D 1 140 ? 123.166 74.163 -12.336 1.00 60.57 162 TYR D O 1
ATOM 10192 N N . PRO D 1 141 ? 121.576 72.590 -12.222 1.00 52.47 163 PRO D N 1
ATOM 10193 C CA . PRO D 1 141 ? 121.820 72.386 -10.789 1.00 47.27 163 PRO D CA 1
ATOM 10194 C C . PRO D 1 141 ? 123.118 71.634 -10.543 1.00 55.05 163 PRO D C 1
ATOM 10195 O O . PRO D 1 141 ? 123.470 70.706 -11.274 1.00 70.44 163 PRO D O 1
ATOM 10199 N N . LEU D 1 142 ? 123.834 72.052 -9.500 1.00 49.41 164 LEU D N 1
ATOM 10200 C CA . LEU D 1 142 ? 125.073 71.397 -9.082 1.00 59.77 164 LEU D CA 1
ATOM 10201 C C . LEU D 1 142 ? 124.700 70.225 -8.184 1.00 69.51 164 LEU D C 1
ATOM 10202 O O . LEU D 1 142 ? 124.640 70.340 -6.959 1.00 70.00 164 LEU D O 1
ATOM 10207 N N . GLU D 1 143 ? 124.457 69.073 -8.806 1.00 67.94 165 GLU D N 1
ATOM 10208 C CA . GLU D 1 143 ? 123.869 67.927 -8.124 1.00 61.15 165 GLU D CA 1
ATOM 10209 C C . GLU D 1 143 ? 124.869 67.104 -7.324 1.00 58.79 165 GLU D C 1
ATOM 10210 O O . GLU D 1 143 ? 124.468 66.100 -6.726 1.00 77.84 165 GLU D O 1
ATOM 10216 N N . ASN D 1 144 ? 126.145 67.484 -7.297 1.00 55.42 166 ASN D N 1
ATOM 10217 C CA . ASN D 1 144 ? 127.139 66.681 -6.596 1.00 57.08 166 ASN D CA 1
ATOM 10218 C C . ASN D 1 144 ? 126.829 66.642 -5.105 1.00 58.54 166 ASN D C 1
ATOM 10219 O O . ASN D 1 144 ? 126.866 67.672 -4.426 1.00 53.84 166 ASN D O 1
ATOM 10224 N N . ALA D 1 145 ? 126.522 65.445 -4.599 1.00 79.13 167 ALA D N 1
ATOM 10225 C CA . ALA D 1 145 ? 126.124 65.296 -3.205 1.00 83.17 167 ALA D CA 1
ATOM 10226 C C . ALA D 1 145 ? 127.254 65.607 -2.233 1.00 82.52 167 ALA D C 1
ATOM 10227 O O . ALA D 1 145 ? 126.991 65.817 -1.045 1.00 75.95 167 ALA D O 1
ATOM 10229 N N . ALA D 1 146 ? 128.501 65.647 -2.707 1.00 90.68 168 ALA D N 1
ATOM 10230 C CA . ALA D 1 146 ? 129.622 65.900 -1.810 1.00 84.47 168 ALA D CA 1
ATOM 10231 C C . ALA D 1 146 ? 129.813 67.388 -1.541 1.00 77.36 168 ALA D C 1
ATOM 10232 O O . ALA D 1 146 ? 130.157 67.778 -0.421 1.00 71.56 168 ALA D O 1
ATOM 10234 N N . THR D 1 147 ? 129.595 68.238 -2.543 1.00 68.10 169 THR D N 1
ATOM 10235 C CA . THR D 1 147 ? 129.952 69.647 -2.441 1.00 71.88 169 THR D CA 1
ATOM 10236 C C . THR D 1 147 ? 128.736 70.563 -2.387 1.00 77.03 169 THR D C 1
ATOM 10237 O O . THR D 1 147 ? 128.556 71.293 -1.408 1.00 86.93 169 THR D O 1
ATOM 10241 N N . ASN D 1 148 ? 127.896 70.556 -3.420 1.00 73.32 170 ASN D N 1
ATOM 10242 C CA . ASN D 1 148 ? 126.756 71.463 -3.484 1.00 55.15 170 ASN D CA 1
ATOM 10243 C C . ASN D 1 148 ? 125.442 70.776 -3.137 1.00 54.96 170 ASN D C 1
ATOM 10244 O O . ASN D 1 148 ? 124.657 71.313 -2.348 1.00 61.15 170 ASN D O 1
ATOM 10249 N N . ALA D 1 149 ? 125.191 69.599 -3.710 1.00 64.11 171 ALA D N 1
ATOM 10250 C CA . ALA D 1 149 ? 123.946 68.862 -3.498 1.00 70.12 171 ALA D CA 1
ATOM 10251 C C . ALA D 1 149 ? 122.739 69.746 -3.805 1.00 62.94 171 ALA D C 1
ATOM 10252 O O . ALA D 1 149 ? 121.790 69.844 -3.025 1.00 54.31 171 ALA D O 1
ATOM 10254 N N . GLN D 1 150 ? 122.790 70.405 -4.961 1.00 68.43 172 GLN D N 1
ATOM 10255 C CA . GLN D 1 150 ? 121.765 71.371 -5.351 1.00 63.47 172 GLN D CA 1
ATOM 10256 C C . GLN D 1 150 ? 120.534 70.617 -5.838 1.00 57.43 172 GLN D C 1
ATOM 10257 O O . GLN D 1 150 ? 120.383 70.316 -7.023 1.00 58.64 172 GLN D O 1
ATOM 10263 N N . TYR D 1 151 ? 119.644 70.308 -4.901 1.00 50.72 173 TYR D N 1
ATOM 10264 C CA . TYR D 1 151 ? 118.353 69.708 -5.201 1.00 49.48 173 TYR D CA 1
ATOM 10265 C C . TYR D 1 151 ? 117.281 70.780 -5.070 1.00 50.13 173 TYR D C 1
ATOM 10266 O O . TYR D 1 151 ? 117.189 71.450 -4.036 1.00 63.22 173 TYR D O 1
ATOM 10275 N N . LEU D 1 152 ? 116.484 70.948 -6.119 1.00 45.97 174 LEU D N 1
ATOM 10276 C CA . LEU D 1 152 ? 115.634 72.118 -6.273 1.00 48.90 174 LEU D CA 1
ATOM 10277 C C . LEU D 1 152 ? 114.170 71.767 -6.050 1.00 58.67 174 LEU D C 1
ATOM 10278 O O . LEU D 1 152 ? 113.706 70.697 -6.457 1.00 80.20 174 LEU D O 1
ATOM 10283 N N . PHE D 1 153 ? 113.452 72.682 -5.399 1.00 53.39 175 PHE D N 1
ATOM 10284 C CA . PHE D 1 153 ? 112.043 72.471 -5.100 1.00 49.71 175 PHE D CA 1
ATOM 10285 C C . PHE D 1 153 ? 111.225 72.356 -6.379 1.00 56.16 175 PHE D C 1
ATOM 10286 O O . PHE D 1 153 ? 111.461 73.072 -7.356 1.00 50.17 175 PHE D O 1
ATOM 10294 N N . ALA D 1 154 ? 110.255 71.447 -6.370 1.00 59.66 176 ALA D N 1
ATOM 10295 C CA . ALA D 1 154 ? 109.246 71.444 -7.417 1.00 53.09 176 ALA D CA 1
ATOM 10296 C C . ALA D 1 154 ? 108.347 72.664 -7.260 1.00 70.13 176 ALA D C 1
ATOM 10297 O O . ALA D 1 154 ? 108.192 73.209 -6.163 1.00 74.24 176 ALA D O 1
ATOM 10299 N N . ASP D 1 155 ? 107.757 73.098 -8.377 1.00 75.27 177 ASP D N 1
ATOM 10300 C CA . ASP D 1 155 ? 106.973 74.332 -8.372 1.00 72.05 177 ASP D CA 1
ATOM 10301 C C . ASP D 1 155 ? 105.827 74.265 -7.371 1.00 64.94 177 ASP D C 1
ATOM 10302 O O . ASP D 1 155 ? 105.538 75.249 -6.681 1.00 60.65 177 ASP D O 1
ATOM 10307 N N . ARG D 1 156 ? 105.171 73.107 -7.272 1.00 70.93 178 ARG D N 1
ATOM 10308 C CA . ARG D 1 156 ? 104.045 72.953 -6.357 1.00 68.27 178 ARG D CA 1
ATOM 10309 C C . ARG D 1 156 ? 104.473 73.223 -4.915 1.00 62.83 178 ARG D C 1
ATOM 10310 O O . ARG D 1 156 ? 103.875 74.054 -4.216 1.00 63.24 178 ARG D O 1
ATOM 10318 N N . SER D 1 157 ? 105.541 72.555 -4.469 1.00 56.88 179 SER D N 1
ATOM 10319 C CA . SER D 1 157 ? 105.992 72.687 -3.087 1.00 56.00 179 SER D CA 1
ATOM 10320 C C . SER D 1 157 ? 106.537 74.083 -2.806 1.00 59.66 179 SER D C 1
ATOM 10321 O O . SER D 1 157 ? 106.273 74.658 -1.744 1.00 63.65 179 SER D O 1
ATOM 10324 N N . CYS D 1 158 ? 107.307 74.641 -3.744 1.00 60.09 180 CYS D N 1
ATOM 10325 C CA . CYS D 1 158 ? 107.871 75.975 -3.555 1.00 57.92 180 CYS D CA 1
ATOM 10326 C C . CYS D 1 158 ? 106.774 77.032 -3.466 1.00 62.98 180 CYS D C 1
ATOM 10327 O O . CYS D 1 158 ? 106.827 77.938 -2.616 1.00 73.03 180 CYS D O 1
ATOM 10330 N N . GLN D 1 159 ? 105.773 76.932 -4.344 1.00 59.40 181 GLN D N 1
ATOM 10331 C CA . GLN D 1 159 ? 104.637 77.843 -4.281 1.00 68.52 181 GLN D CA 1
ATOM 10332 C C . GLN D 1 159 ? 103.902 77.710 -2.956 1.00 72.03 181 GLN D C 1
ATOM 10333 O O . GLN D 1 159 ? 103.515 78.718 -2.348 1.00 65.29 181 GLN D O 1
ATOM 10339 N N . PHE D 1 160 ? 103.692 76.471 -2.495 1.00 70.91 182 PHE D N 1
ATOM 10340 C CA . PHE D 1 160 ? 103.081 76.284 -1.183 1.00 62.77 182 PHE D CA 1
ATOM 10341 C C . PHE D 1 160 ? 103.904 76.944 -0.087 1.00 56.73 182 PHE D C 1
ATOM 10342 O O . PHE D 1 160 ? 103.347 77.479 0.876 1.00 57.71 182 PHE D O 1
ATOM 10350 N N . LEU D 1 161 ? 105.232 76.898 -0.202 1.00 50.41 183 LEU D N 1
ATOM 10351 C CA . LEU D 1 161 ? 106.077 77.523 0.812 1.00 49.36 183 LEU D CA 1
ATOM 10352 C C . LEU D 1 161 ? 105.863 79.031 0.859 1.00 56.55 183 LEU D C 1
ATOM 10353 O O . LEU D 1 161 ? 105.673 79.609 1.938 1.00 60.11 183 LEU D O 1
ATOM 10358 N N . VAL D 1 162 ? 105.887 79.691 -0.302 1.00 61.52 184 VAL D N 1
ATOM 10359 C CA . VAL D 1 162 ? 105.698 81.146 -0.270 1.00 55.51 184 VAL D CA 1
ATOM 10360 C C . VAL D 1 162 ? 104.287 81.499 0.204 1.00 57.50 184 VAL D C 1
ATOM 10361 O O . VAL D 1 162 ? 104.097 82.484 0.931 1.00 58.03 184 VAL D O 1
ATOM 10365 N N . ASP D 1 163 ? 103.286 80.688 -0.155 1.00 55.30 185 ASP D N 1
ATOM 10366 C CA . ASP D 1 163 ? 101.924 80.975 0.285 1.00 59.50 185 ASP D CA 1
ATOM 10367 C C . ASP D 1 163 ? 101.774 80.787 1.790 1.00 66.55 185 ASP D C 1
ATOM 10368 O O . ASP D 1 163 ? 101.119 81.594 2.460 1.00 71.23 185 ASP D O 1
ATOM 10373 N N . LEU D 1 164 ? 102.373 79.727 2.338 1.00 65.23 186 LEU D N 1
ATOM 10374 C CA . LEU D 1 164 ? 102.347 79.516 3.780 1.00 56.41 186 LEU D CA 1
ATOM 10375 C C . LEU D 1 164 ? 103.064 80.642 4.507 1.00 55.57 186 LEU D C 1
ATOM 10376 O O . LEU D 1 164 ? 102.614 81.092 5.566 1.00 56.88 186 LEU D O 1
ATOM 10381 N N . LEU D 1 165 ? 104.180 81.117 3.948 1.00 54.41 187 LEU D N 1
ATOM 10382 C CA . LEU D 1 165 ? 104.903 82.216 4.576 1.00 59.04 187 LEU D CA 1
ATOM 10383 C C . LEU D 1 165 ? 104.065 83.488 4.589 1.00 63.74 187 LEU D C 1
ATOM 10384 O O . LEU D 1 165 ? 104.031 84.206 5.596 1.00 61.36 187 LEU D O 1
ATOM 10389 N N . SER D 1 166 ? 103.381 83.784 3.481 1.00 64.72 188 SER D N 1
ATOM 10390 C CA . SER D 1 166 ? 102.468 84.925 3.465 1.00 67.73 188 SER D CA 1
ATOM 10391 C C . SER D 1 166 ? 101.374 84.764 4.513 1.00 63.41 188 SER D C 1
ATOM 10392 O O . SER D 1 166 ? 101.129 85.671 5.318 1.00 60.79 188 SER D O 1
ATOM 10395 N N . ALA D 1 167 ? 100.710 83.604 4.520 1.00 69.52 189 ALA D N 1
ATOM 10396 C CA . ALA D 1 167 ? 99.581 83.392 5.422 1.00 63.65 189 ALA D CA 1
ATOM 10397 C C . ALA D 1 167 ? 100.001 83.509 6.881 1.00 64.00 189 ALA D C 1
ATOM 10398 O O . ALA D 1 167 ? 99.247 84.033 7.710 1.00 66.78 189 ALA D O 1
ATOM 10400 N N . LEU D 1 168 ? 101.200 83.029 7.217 1.00 61.48 190 LEU D N 1
ATOM 10401 C CA . LEU D 1 168 ? 101.690 83.172 8.583 1.00 63.58 190 LEU D CA 1
ATOM 10402 C C . LEU D 1 168 ? 102.026 84.617 8.924 1.00 64.98 190 LEU D C 1
ATOM 10403 O O . LEU D 1 168 ? 102.157 84.947 10.107 1.00 75.02 190 LEU D O 1
ATOM 10408 N N . GLY D 1 169 ? 102.166 85.481 7.920 1.00 62.51 191 GLY D N 1
ATOM 10409 C CA . GLY D 1 169 ? 102.376 86.897 8.153 1.00 69.28 191 GLY D CA 1
ATOM 10410 C C . GLY D 1 169 ? 103.827 87.290 8.340 1.00 72.09 191 GLY D C 1
ATOM 10411 O O . GLY D 1 169 ? 104.184 87.900 9.351 1.00 81.28 191 GLY D O 1
ATOM 10412 N N . PHE D 1 170 ? 104.672 86.953 7.369 1.00 64.04 192 PHE D N 1
ATOM 10413 C CA . PHE D 1 170 ? 106.089 87.284 7.405 1.00 56.86 192 PHE D CA 1
ATOM 10414 C C . PHE D 1 170 ? 106.408 88.282 6.303 1.00 57.78 192 PHE D C 1
ATOM 10415 O O . PHE D 1 170 ? 105.955 88.126 5.165 1.00 58.86 192 PHE D O 1
ATOM 10423 N N . ARG D 1 171 ? 107.196 89.302 6.644 1.00 55.68 193 ARG D N 1
ATOM 10424 C CA . ARG D 1 171 ? 107.611 90.300 5.667 1.00 57.02 193 ARG D CA 1
ATOM 10425 C C . ARG D 1 171 ? 108.965 89.975 5.054 1.00 56.30 193 ARG D C 1
ATOM 10426 O O . ARG D 1 171 ? 109.195 90.272 3.877 1.00 57.30 193 ARG D O 1
ATOM 10434 N N . ARG D 1 172 ? 109.876 89.383 5.817 1.00 54.49 194 ARG D N 1
ATOM 10435 C CA . ARG D 1 172 ? 111.199 89.076 5.305 1.00 58.92 194 ARG D CA 1
ATOM 10436 C C . ARG D 1 172 ? 111.508 87.605 5.526 1.00 60.92 194 ARG D C 1
ATOM 10437 O O . ARG D 1 172 ? 111.159 87.035 6.560 1.00 66.85 194 ARG D O 1
ATOM 10445 N N . VAL D 1 173 ? 112.162 86.997 4.543 1.00 54.32 195 VAL D N 1
ATOM 10446 C CA . VAL D 1 173 ? 112.563 85.596 4.600 1.00 46.09 195 VAL D CA 1
ATOM 10447 C C . VAL D 1 173 ? 114.065 85.533 4.369 1.00 43.54 195 VAL D C 1
ATOM 10448 O O . VAL D 1 173 ? 114.551 85.917 3.297 1.00 44.01 195 VAL D O 1
ATOM 10452 N N . LEU D 1 174 ? 114.799 85.061 5.374 1.00 40.30 196 LEU D N 1
ATOM 10453 C CA . LEU D 1 174 ? 116.238 84.851 5.245 1.00 39.61 196 LEU D CA 1
ATOM 10454 C C . LEU D 1 174 ? 116.457 83.487 4.603 1.00 38.80 196 LEU D C 1
ATOM 10455 O O . LEU D 1 174 ? 116.342 82.449 5.259 1.00 53.47 196 LEU D O 1
ATOM 10460 N N . CYS D 1 175 ? 116.771 83.488 3.308 1.00 40.76 197 CYS D N 1
ATOM 10461 C CA . CYS D 1 175 ? 116.924 82.256 2.534 1.00 39.54 197 CYS D CA 1
ATOM 10462 C C . CYS D 1 175 ? 118.384 81.826 2.566 1.00 47.81 197 CYS D C 1
ATOM 10463 O O . CYS D 1 175 ? 119.204 82.271 1.762 1.00 43.72 197 CYS D O 1
ATOM 10466 N N . VAL D 1 176 ? 118.717 80.938 3.500 1.00 52.10 198 VAL D N 1
ATOM 10467 C CA . VAL D 1 176 ? 120.052 80.355 3.570 1.00 49.02 198 VAL D CA 1
ATOM 10468 C C . VAL D 1 176 ? 120.000 79.031 2.815 1.00 36.14 198 VAL D C 1
ATOM 10469 O O . VAL D 1 176 ? 119.496 78.029 3.323 1.00 36.84 198 VAL D O 1
ATOM 10473 N N . GLY D 1 177 ? 120.511 79.033 1.587 1.00 38.31 199 GLY D N 1
ATOM 10474 C CA . GLY D 1 177 ? 120.584 77.816 0.806 1.00 36.71 199 GLY D CA 1
ATOM 10475 C C . GLY D 1 177 ? 119.290 77.388 0.156 1.00 48.32 199 GLY D C 1
ATOM 10476 O O . GLY D 1 177 ? 119.038 76.185 0.035 1.00 73.27 199 GLY D O 1
ATOM 10477 N N . THR D 1 178 ? 118.452 78.335 -0.263 1.00 38.64 200 THR D N 1
ATOM 10478 C CA . THR D 1 178 ? 117.199 78.034 -0.959 1.00 38.96 200 THR D CA 1
ATOM 10479 C C . THR D 1 178 ? 117.039 78.997 -2.127 1.00 39.28 200 THR D C 1
ATOM 10480 O O . THR D 1 178 ? 116.214 79.918 -2.088 1.00 40.48 200 THR D O 1
ATOM 10484 N N . PRO D 1 179 ? 117.817 78.807 -3.196 1.00 42.28 201 PRO D N 1
ATOM 10485 C CA . PRO D 1 179 ? 117.728 79.742 -4.334 1.00 44.03 201 PRO D CA 1
ATOM 10486 C C . PRO D 1 179 ? 116.335 79.831 -4.938 1.00 43.77 201 PRO D C 1
ATOM 10487 O O . PRO D 1 179 ? 115.858 80.934 -5.262 1.00 64.88 201 PRO D O 1
ATOM 10491 N N . ARG D 1 180 ? 115.663 78.688 -5.088 1.00 40.60 202 ARG D N 1
ATOM 10492 C CA . ARG D 1 180 ? 114.368 78.663 -5.761 1.00 41.90 202 ARG D CA 1
ATOM 10493 C C . ARG D 1 180 ? 113.311 79.398 -4.946 1.00 51.59 202 ARG D C 1
ATOM 10494 O O . ARG D 1 180 ? 112.551 80.218 -5.482 1.00 49.33 202 ARG D O 1
ATOM 10502 N N . LEU D 1 181 ? 113.232 79.094 -3.648 1.00 49.42 203 LEU D N 1
ATOM 10503 C CA . LEU D 1 181 ? 112.291 79.788 -2.777 1.00 44.30 203 LEU D CA 1
ATOM 10504 C C . LEU D 1 181 ? 112.532 81.289 -2.801 1.00 49.31 203 LEU D C 1
ATOM 10505 O O . LEU D 1 181 ? 111.585 82.079 -2.780 1.00 74.87 203 LEU D O 1
ATOM 10510 N N . HIS D 1 182 ? 113.800 81.695 -2.857 1.00 50.36 204 HIS D N 1
ATOM 10511 C CA . HIS D 1 182 ? 114.151 83.110 -2.932 1.00 49.31 204 HIS D CA 1
ATOM 10512 C C . HIS D 1 182 ? 113.541 83.768 -4.165 1.00 48.05 204 HIS D C 1
ATOM 10513 O O . HIS D 1 182 ? 112.809 84.767 -4.066 1.00 53.34 204 HIS D O 1
ATOM 10520 N N . GLU D 1 183 ? 113.839 83.218 -5.347 1.00 39.08 205 GLU D N 1
ATOM 10521 C CA . GLU D 1 183 ? 113.328 83.831 -6.572 1.00 45.68 205 GLU D CA 1
ATOM 10522 C C . GLU D 1 183 ? 111.803 83.821 -6.613 1.00 49.50 205 GLU D C 1
ATOM 10523 O O . GLU D 1 183 ? 111.187 84.770 -7.119 1.00 62.92 205 GLU D O 1
ATOM 10529 N N . LEU D 1 184 ? 111.168 82.779 -6.065 1.00 50.85 206 LEU D N 1
ATOM 10530 C CA . LEU D 1 184 ? 109.709 82.739 -6.105 1.00 60.22 206 LEU D CA 1
ATOM 10531 C C . LEU D 1 184 ? 109.086 83.713 -5.112 1.00 52.54 206 LEU D C 1
ATOM 10532 O O . LEU D 1 184 ? 108.028 84.286 -5.398 1.00 54.58 206 LEU D O 1
ATOM 10537 N N . ILE D 1 185 ? 109.708 83.906 -3.946 1.00 48.90 207 ILE D N 1
ATOM 10538 C CA . ILE D 1 185 ? 109.266 84.963 -3.041 1.00 50.42 207 ILE D CA 1
ATOM 10539 C C . ILE D 1 185 ? 109.306 86.307 -3.750 1.00 53.82 207 ILE D C 1
ATOM 10540 O O . ILE D 1 185 ? 108.365 87.108 -3.654 1.00 57.55 207 ILE D O 1
ATOM 10545 N N . LYS D 1 186 ? 110.391 86.570 -4.483 1.00 48.52 208 LYS D N 1
ATOM 10546 C CA . LYS D 1 186 ? 110.478 87.832 -5.212 1.00 50.89 208 LYS D CA 1
ATOM 10547 C C . LYS D 1 186 ? 109.365 87.959 -6.247 1.00 55.24 208 LYS D C 1
ATOM 10548 O O . LYS D 1 186 ? 108.709 89.003 -6.341 1.00 82.39 208 LYS D O 1
ATOM 10554 N N . LEU D 1 187 ? 109.134 86.906 -7.035 1.00 59.85 209 LEU D N 1
ATOM 10555 C CA . LEU D 1 187 ? 108.100 86.998 -8.066 1.00 60.65 209 LEU D CA 1
ATOM 10556 C C . LEU D 1 187 ? 106.703 87.151 -7.470 1.00 64.85 209 LEU D C 1
ATOM 10557 O O . LEU D 1 187 ? 105.850 87.818 -8.067 1.00 71.72 209 LEU D O 1
ATOM 10562 N N . THR D 1 188 ? 106.447 86.551 -6.306 1.00 61.63 210 THR D N 1
ATOM 10563 C CA . THR D 1 188 ? 105.130 86.691 -5.690 1.00 74.06 210 THR D CA 1
ATOM 10564 C C . THR D 1 188 ? 104.942 88.086 -5.104 1.00 88.39 210 THR D C 1
ATOM 10565 O O . THR D 1 188 ? 103.856 88.669 -5.209 1.00 109.68 210 THR D O 1
ATOM 10569 N N . ALA D 1 189 ? 105.989 88.641 -4.489 1.00 80.33 211 ALA D N 1
ATOM 10570 C CA . ALA D 1 189 ? 105.888 90.006 -3.982 1.00 78.23 211 ALA D CA 1
ATOM 10571 C C . ALA D 1 189 ? 105.742 91.009 -5.123 1.00 86.06 211 ALA D C 1
ATOM 10572 O O . ALA D 1 189 ? 105.038 92.016 -4.985 1.00 103.79 211 ALA D O 1
ATOM 10574 N N . SER D 1 190 ? 106.388 90.745 -6.260 1.00 80.44 212 SER D N 1
ATOM 10575 C CA . SER D 1 190 ? 106.327 91.641 -7.407 1.00 83.09 212 SER D CA 1
ATOM 10576 C C . SER D 1 190 ? 105.109 91.400 -8.289 1.00 91.04 212 SER D C 1
ATOM 10577 O O . SER D 1 190 ? 104.892 92.162 -9.238 1.00 86.72 212 SER D O 1
ATOM 10579 N N . GLY D 1 191 ? 104.320 90.371 -8.000 1.00 99.31 213 GLY D N 1
ATOM 10580 C CA . GLY D 1 191 ? 103.167 90.047 -8.806 1.00 108.97 213 GLY D CA 1
ATOM 10581 C C . GLY D 1 191 ? 102.014 91.003 -8.617 1.00 114.86 213 GLY D C 1
ATOM 10582 O O . GLY D 1 191 ? 102.174 92.145 -8.180 1.00 111.55 213 GLY D O 1
ATOM 10583 N N . ASP D 1 192 ? 100.824 90.515 -8.958 1.00 119.76 214 ASP D N 1
ATOM 10584 C CA . ASP D 1 192 ? 99.618 91.328 -8.827 1.00 122.56 214 ASP D CA 1
ATOM 10585 C C . ASP D 1 192 ? 99.304 91.668 -7.374 1.00 136.18 214 ASP D C 1
ATOM 10586 O O . ASP D 1 192 ? 98.532 92.598 -7.110 1.00 155.06 214 ASP D O 1
ATOM 10588 N N . LYS D 1 193 ? 99.896 90.945 -6.427 1.00 134.60 215 LYS D N 1
ATOM 10589 C CA . LYS D 1 193 ? 99.646 91.164 -5.012 1.00 131.36 215 LYS D CA 1
ATOM 10590 C C . LYS D 1 193 ? 100.673 92.144 -4.463 1.00 123.58 215 LYS D C 1
ATOM 10591 O O . LYS D 1 193 ? 101.883 91.928 -4.602 1.00 104.14 215 LYS D O 1
ATOM 10597 N N . LYS D 1 194 ? 100.194 93.210 -3.825 1.00 135.27 216 LYS D N 1
ATOM 10598 C CA . LYS D 1 194 ? 101.085 94.175 -3.192 1.00 132.07 216 LYS D CA 1
ATOM 10599 C C . LYS D 1 194 ? 101.641 93.628 -1.882 1.00 143.60 216 LYS D C 1
ATOM 10600 O O . LYS D 1 194 ? 102.154 94.389 -1.056 1.00 152.28 216 LYS D O 1
ATOM 10604 N N . SER D 1 195 ? 101.530 92.316 -1.681 1.00 135.60 217 SER D N 1
ATOM 10605 C CA . SER D 1 195 ? 102.103 91.674 -0.506 1.00 120.75 217 SER D CA 1
ATOM 10606 C C . SER D 1 195 ? 103.614 91.852 -0.499 1.00 106.86 217 SER D C 1
ATOM 10607 O O . SER D 1 195 ? 104.302 91.436 -1.437 1.00 97.95 217 SER D O 1
ATOM 10610 N N . ASN D 1 196 ? 104.128 92.473 0.558 1.00 99.94 218 ASN D N 1
ATOM 10611 C CA . ASN D 1 196 ? 105.547 92.794 0.661 1.00 92.59 218 ASN D CA 1
ATOM 10612 C C . ASN D 1 196 ? 106.281 91.641 1.338 1.00 85.93 218 ASN D C 1
ATOM 10613 O O . ASN D 1 196 ? 106.161 91.440 2.551 1.00 97.75 218 ASN D O 1
ATOM 10618 N N . ILE D 1 197 ? 107.036 90.875 0.555 1.00 72.33 219 ILE D N 1
ATOM 10619 C CA . ILE D 1 197 ? 107.914 89.841 1.086 1.00 60.33 219 ILE D CA 1
ATOM 10620 C C . ILE D 1 197 ? 109.314 90.116 0.557 1.00 60.65 219 ILE D C 1
ATOM 10621 O O . ILE D 1 197 ? 109.584 89.928 -0.637 1.00 62.39 219 ILE D O 1
ATOM 10626 N N . LYS D 1 198 ? 110.199 90.570 1.437 1.00 57.86 220 LYS D N 1
ATOM 10627 C CA . LYS D 1 198 ? 111.605 90.702 1.097 1.00 56.34 220 LYS D CA 1
ATOM 10628 C C . LYS D 1 198 ? 112.306 89.364 1.287 1.00 52.59 220 LYS D C 1
ATOM 10629 O O . LYS D 1 198 ? 111.876 88.521 2.080 1.00 58.80 220 LYS D O 1
ATOM 10635 N N . SER D 1 199 ? 113.394 89.169 0.547 1.00 48.37 221 SER D N 1
ATOM 10636 C CA . SER D 1 199 ? 114.124 87.914 0.625 1.00 43.69 221 SER D CA 1
ATOM 10637 C C . SER D 1 199 ? 115.608 88.176 0.434 1.00 41.98 221 SER D C 1
ATOM 10638 O O . SER D 1 199 ? 116.002 89.009 -0.386 1.00 46.75 221 SER D O 1
ATOM 10641 N N . LEU D 1 200 ? 116.423 87.451 1.198 1.00 51.68 222 LEU D N 1
ATOM 10642 C CA . LEU D 1 200 ? 117.874 87.548 1.127 1.00 49.70 222 LEU D CA 1
ATOM 10643 C C . LEU D 1 200 ? 118.404 86.130 0.984 1.00 45.23 222 LEU D C 1
ATOM 10644 O O . LEU D 1 200 ? 118.141 85.282 1.842 1.00 43.54 222 LEU D O 1
ATOM 10649 N N . LEU D 1 201 ? 119.144 85.871 -0.092 1.00 43.40 223 LEU D N 1
ATOM 10650 C CA . LEU D 1 201 ? 119.653 84.535 -0.395 1.00 46.26 223 LEU D CA 1
ATOM 10651 C C . LEU D 1 201 ? 121.090 84.403 0.098 1.00 51.84 223 LEU D C 1
ATOM 10652 O O . LEU D 1 201 ? 122.003 84.983 -0.490 1.00 54.51 223 LEU D O 1
ATOM 10657 N N . LEU D 1 202 ? 121.295 83.626 1.160 1.00 54.75 224 LEU D N 1
ATOM 10658 C CA . LEU D 1 202 ? 122.631 83.218 1.591 1.00 42.19 224 LEU D CA 1
ATOM 10659 C C . LEU D 1 202 ? 122.926 81.869 0.953 1.00 40.17 224 LEU D C 1
ATOM 10660 O O . LEU D 1 202 ? 122.290 80.869 1.298 1.00 53.61 224 LEU D O 1
ATOM 10665 N N . ASP D 1 203 ? 123.888 81.828 0.031 1.00 34.33 225 ASP D N 1
ATOM 10666 C CA . ASP D 1 203 ? 124.204 80.530 -0.557 1.00 35.42 225 ASP D CA 1
ATOM 10667 C C . ASP D 1 203 ? 125.648 80.521 -1.031 1.00 41.75 225 ASP D C 1
ATOM 10668 O O . ASP D 1 203 ? 126.218 81.566 -1.345 1.00 48.13 225 ASP D O 1
ATOM 10673 N N . ILE D 1 204 ? 126.236 79.320 -1.084 1.00 45.13 226 ILE D N 1
ATOM 10674 C CA . ILE D 1 204 ? 127.636 79.189 -1.486 1.00 36.94 226 ILE D CA 1
ATOM 10675 C C . ILE D 1 204 ? 127.808 79.138 -2.994 1.00 37.57 226 ILE D C 1
ATOM 10676 O O . ILE D 1 204 ? 128.944 79.210 -3.479 1.00 39.25 226 ILE D O 1
ATOM 10681 N N . ASP D 1 205 ? 126.722 79.021 -3.752 1.00 33.75 227 ASP D N 1
ATOM 10682 C CA . ASP D 1 205 ? 126.809 79.013 -5.209 1.00 34.70 227 ASP D CA 1
ATOM 10683 C C . ASP D 1 205 ? 126.983 80.450 -5.680 1.00 39.91 227 ASP D C 1
ATOM 10684 O O . ASP D 1 205 ? 126.010 81.198 -5.809 1.00 36.00 227 ASP D O 1
ATOM 10689 N N . PHE D 1 206 ? 128.234 80.841 -5.942 1.00 47.11 228 PHE D N 1
ATOM 10690 C CA . PHE D 1 206 ? 128.517 82.201 -6.390 1.00 42.74 228 PHE D CA 1
ATOM 10691 C C . PHE D 1 206 ? 127.884 82.517 -7.738 1.00 35.13 228 PHE D C 1
ATOM 10692 O O . PHE D 1 206 ? 127.822 83.692 -8.119 1.00 80.52 228 PHE D O 1
ATOM 10700 N N . ARG D 1 207 ? 127.419 81.498 -8.466 1.00 40.48 229 ARG D N 1
ATOM 10701 C CA . ARG D 1 207 ? 126.786 81.731 -9.760 1.00 49.15 229 ARG D CA 1
ATOM 10702 C C . ARG D 1 207 ? 125.579 82.651 -9.642 1.00 60.62 229 ARG D C 1
ATOM 10703 O O . ARG D 1 207 ? 125.275 83.395 -10.580 1.00 74.99 229 ARG D O 1
ATOM 10711 N N . TYR D 1 208 ? 124.881 82.619 -8.505 1.00 58.14 230 TYR D N 1
ATOM 10712 C CA . TYR D 1 208 ? 123.715 83.472 -8.316 1.00 52.68 230 TYR D CA 1
ATOM 10713 C C . TYR D 1 208 ? 124.079 84.933 -8.095 1.00 53.94 230 TYR D C 1
ATOM 10714 O O . TYR D 1 208 ? 123.194 85.791 -8.188 1.00 56.55 230 TYR D O 1
ATOM 10723 N N . SER D 1 209 ? 125.350 85.236 -7.816 1.00 50.06 231 SER D N 1
ATOM 10724 C CA . SER D 1 209 ? 125.744 86.618 -7.557 1.00 50.85 231 SER D CA 1
ATOM 10725 C C . SER D 1 209 ? 125.541 87.507 -8.776 1.00 50.34 231 SER D C 1
ATOM 10726 O O . SER D 1 209 ? 125.288 88.708 -8.631 1.00 68.28 231 SER D O 1
ATOM 10729 N N . GLN D 1 210 ? 125.651 86.948 -9.980 1.00 39.68 232 GLN D N 1
ATOM 10730 C CA . GLN D 1 210 ? 125.474 87.731 -11.196 1.00 47.00 232 GLN D CA 1
ATOM 10731 C C . GLN D 1 210 ? 124.009 87.917 -11.576 1.00 49.25 232 GLN D C 1
ATOM 10732 O O . GLN D 1 210 ? 123.728 88.393 -12.681 1.00 46.70 232 GLN D O 1
ATOM 10738 N N . PHE D 1 211 ? 123.077 87.555 -10.696 1.00 38.84 233 PHE D N 1
ATOM 10739 C CA . PHE D 1 211 ? 121.654 87.785 -10.909 1.00 50.40 233 PHE D CA 1
ATOM 10740 C C . PHE D 1 211 ? 121.025 88.705 -9.878 1.00 39.20 233 PHE D C 1
ATOM 10741 O O . PHE D 1 211 ? 120.062 89.403 -10.202 1.00 84.75 233 PHE D O 1
ATOM 10749 N N . TYR D 1 212 ? 121.535 88.723 -8.652 1.00 39.20 234 TYR D N 1
ATOM 10750 C CA . TYR D 1 212 ? 120.962 89.500 -7.565 1.00 40.28 234 TYR D CA 1
ATOM 10751 C C . TYR D 1 212 ? 121.957 90.554 -7.107 1.00 49.87 234 TYR D C 1
ATOM 10752 O O . TYR D 1 212 ? 123.159 90.288 -7.009 1.00 39.98 234 TYR D O 1
ATOM 10761 N N . MET D 1 213 ? 121.452 91.749 -6.823 1.00 47.58 235 MET D N 1
ATOM 10762 C CA . MET D 1 213 ? 122.306 92.803 -6.307 1.00 51.95 235 MET D CA 1
ATOM 10763 C C . MET D 1 213 ? 122.604 92.563 -4.829 1.00 50.84 235 MET D C 1
ATOM 10764 O O . MET D 1 213 ? 122.029 91.683 -4.183 1.00 62.56 235 MET D O 1
ATOM 10768 N N . GLU D 1 214 ? 123.521 93.371 -4.292 1.00 48.79 236 GLU D N 1
ATOM 10769 C CA . GLU D 1 214 ? 124.089 93.120 -2.972 1.00 48.18 236 GLU D CA 1
ATOM 10770 C C . GLU D 1 214 ? 123.062 93.171 -1.847 1.00 51.73 236 GLU D C 1
ATOM 10771 O O . GLU D 1 214 ? 123.378 92.754 -0.727 1.00 51.47 236 GLU D O 1
ATOM 10777 N N . ASP D 1 215 ? 121.848 93.658 -2.109 1.00 53.61 237 ASP D N 1
ATOM 10778 C CA . ASP D 1 215 ? 120.820 93.703 -1.078 1.00 55.49 237 ASP D CA 1
ATOM 10779 C C . ASP D 1 215 ? 120.081 92.381 -0.922 1.00 48.94 237 ASP D C 1
ATOM 10780 O O . ASP D 1 215 ? 119.437 92.166 0.111 1.00 52.18 237 ASP D O 1
ATOM 10785 N N . SER D 1 216 ? 120.159 91.492 -1.914 1.00 43.16 238 SER D N 1
ATOM 10786 C CA . SER D 1 216 ? 119.356 90.280 -1.923 1.00 40.51 238 SER D CA 1
ATOM 10787 C C . SER D 1 216 ? 120.156 88.985 -1.920 1.00 57.48 238 SER D C 1
ATOM 10788 O O . SER D 1 216 ? 119.577 87.933 -1.629 1.00 61.52 238 SER D O 1
ATOM 10791 N N . PHE D 1 217 ? 121.449 89.018 -2.232 1.00 58.00 239 PHE D N 1
ATOM 10792 C CA . PHE D 1 217 ? 122.259 87.809 -2.244 1.00 35.22 239 PHE D CA 1
ATOM 10793 C C . PHE D 1 217 ? 123.552 88.020 -1.472 1.00 35.47 239 PHE D C 1
ATOM 10794 O O . PHE D 1 217 ? 124.147 89.100 -1.515 1.00 61.42 239 PHE D O 1
ATOM 10802 N N . CYS D 1 218 ? 123.981 86.970 -0.776 1.00 35.97 240 CYS D N 1
ATOM 10803 C CA . CYS D 1 218 ? 125.272 86.936 -0.107 1.00 44.81 240 CYS D CA 1
ATOM 10804 C C . CYS D 1 218 ? 125.932 85.589 -0.366 1.00 51.72 240 CYS D C 1
ATOM 10805 O O . CYS D 1 218 ? 125.356 84.528 -0.072 1.00 62.20 240 CYS D O 1
ATOM 10808 N N . HIS D 1 219 ? 127.137 85.648 -0.928 1.00 32.92 241 HIS D N 1
ATOM 10809 C CA . HIS D 1 219 ? 128.033 84.506 -1.004 1.00 33.37 241 HIS D CA 1
ATOM 10810 C C . HIS D 1 219 ? 128.430 84.101 0.408 1.00 37.02 241 HIS D C 1
ATOM 10811 O O . HIS D 1 219 ? 129.265 84.755 1.039 1.00 56.14 241 HIS D O 1
ATOM 10818 N N . TYR D 1 220 ? 127.829 83.029 0.908 1.00 34.64 242 TYR D N 1
ATOM 10819 C CA . TYR D 1 220 ? 127.903 82.662 2.311 1.00 34.75 242 TYR D CA 1
ATOM 10820 C C . TYR D 1 220 ? 128.218 81.181 2.429 1.00 64.56 242 TYR D C 1
ATOM 10821 O O . TYR D 1 220 ? 127.718 80.372 1.645 1.00 62.25 242 TYR D O 1
ATOM 10830 N N . ASN D 1 221 ? 129.061 80.830 3.395 1.00 51.96 243 ASN D N 1
ATOM 10831 C CA . ASN D 1 221 ? 129.344 79.436 3.703 1.00 45.45 243 ASN D CA 1
ATOM 10832 C C . ASN D 1 221 ? 128.617 79.072 4.991 1.00 50.26 243 ASN D C 1
ATOM 10833 O O . ASN D 1 221 ? 128.644 79.832 5.965 1.00 69.38 243 ASN D O 1
ATOM 10838 N N . MET D 1 222 ? 127.981 77.903 4.989 1.00 51.31 244 MET D N 1
ATOM 10839 C CA . MET D 1 222 ? 126.961 77.540 5.961 1.00 56.31 244 MET D CA 1
ATOM 10840 C C . MET D 1 222 ? 127.492 76.691 7.104 1.00 58.32 244 MET D C 1
ATOM 10841 O O . MET D 1 222 ? 126.818 76.572 8.132 1.00 68.43 244 MET D O 1
ATOM 10846 N N . PHE D 1 223 ? 128.669 76.093 6.950 1.00 59.14 245 PHE D N 1
ATOM 10847 C CA . PHE D 1 223 ? 129.252 75.257 7.986 1.00 49.12 245 PHE D CA 1
ATOM 10848 C C . PHE D 1 223 ? 130.248 76.010 8.858 1.00 53.97 245 PHE D C 1
ATOM 10849 O O . PHE D 1 223 ? 130.738 75.444 9.841 1.00 68.95 245 PHE D O 1
ATOM 10857 N N . ASN D 1 224 ? 130.553 77.266 8.526 1.00 49.01 246 ASN D N 1
ATOM 10858 C CA . ASN D 1 224 ? 131.500 78.052 9.302 1.00 62.56 246 ASN D CA 1
ATOM 10859 C C . ASN D 1 224 ? 131.094 79.510 9.459 1.00 68.05 246 ASN D C 1
ATOM 10860 O O . ASN D 1 224 ? 131.862 80.279 10.047 1.00 86.82 246 ASN D O 1
ATOM 10865 N N . HIS D 1 225 ? 129.932 79.918 8.938 1.00 52.98 247 HIS D N 1
ATOM 10866 C CA . HIS D 1 225 ? 129.407 81.274 9.121 1.00 51.83 247 HIS D CA 1
ATOM 10867 C C . HIS D 1 225 ? 130.340 82.316 8.502 1.00 46.43 247 HIS D C 1
ATOM 10868 O O . HIS D 1 225 ? 130.642 83.352 9.100 1.00 51.46 247 HIS D O 1
ATOM 10875 N N . HIS D 1 226 ? 130.793 82.036 7.284 1.00 44.26 248 HIS D N 1
ATOM 10876 C CA . HIS D 1 226 ? 131.767 82.866 6.590 1.00 45.15 248 HIS D CA 1
ATOM 10877 C C . HIS D 1 226 ? 131.088 83.653 5.478 1.00 44.82 248 HIS D C 1
ATOM 10878 O O . HIS D 1 226 ? 130.359 83.080 4.662 1.00 46.79 248 HIS D O 1
ATOM 10885 N N . PHE D 1 227 ? 131.329 84.962 5.451 1.00 44.53 249 PHE D N 1
ATOM 10886 C CA . PHE D 1 227 ? 130.859 85.832 4.379 1.00 42.41 249 PHE D CA 1
ATOM 10887 C C . PHE D 1 227 ? 132.029 86.091 3.437 1.00 42.39 249 PHE D C 1
ATOM 10888 O O . PHE D 1 227 ? 133.013 86.735 3.817 1.00 45.11 249 PHE D O 1
ATOM 10896 N N . PHE D 1 228 ? 131.918 85.587 2.208 1.00 40.37 250 PHE D N 1
ATOM 10897 C CA . PHE D 1 228 ? 133.030 85.642 1.269 1.00 46.40 250 PHE D CA 1
ATOM 10898 C C . PHE D 1 228 ? 133.369 87.062 0.839 1.00 52.22 250 PHE D C 1
ATOM 10899 O O . PHE D 1 228 ? 134.506 87.313 0.425 1.00 57.84 250 PHE D O 1
ATOM 10907 N N . ASP D 1 229 ? 132.423 87.994 0.929 1.00 50.02 251 ASP D N 1
ATOM 10908 C CA . ASP D 1 229 ? 132.643 89.360 0.477 1.00 50.72 251 ASP D CA 1
ATOM 10909 C C . ASP D 1 229 ? 133.014 90.318 1.602 1.00 50.40 251 ASP D C 1
ATOM 10910 O O . ASP D 1 229 ? 133.297 91.487 1.328 1.00 58.69 251 ASP D O 1
ATOM 10915 N N . GLY D 1 230 ? 133.021 89.863 2.846 1.00 45.09 252 GLY D N 1
ATOM 10916 C CA . GLY D 1 230 ? 133.541 90.647 3.944 1.00 48.11 252 GLY D CA 1
ATOM 10917 C C . GLY D 1 230 ? 132.461 91.206 4.850 1.00 58.74 252 GLY D C 1
ATOM 10918 O O . GLY D 1 230 ? 131.337 90.701 4.928 1.00 62.39 252 GLY D O 1
ATOM 10919 N N . LYS D 1 231 ? 132.825 92.286 5.552 1.00 55.10 253 LYS D N 1
ATOM 10920 C CA . LYS D 1 231 ? 131.929 92.866 6.547 1.00 54.39 253 LYS D CA 1
ATOM 10921 C C . LYS D 1 231 ? 130.677 93.447 5.907 1.00 60.31 253 LYS D C 1
ATOM 10922 O O . LYS D 1 231 ? 129.616 93.475 6.534 1.00 58.12 253 LYS D O 1
ATOM 10928 N N . THR D 1 232 ? 130.787 93.959 4.681 1.00 50.22 254 THR D N 1
ATOM 10929 C CA . THR D 1 232 ? 129.622 94.564 4.044 1.00 49.53 254 THR D CA 1
ATOM 10930 C C . THR D 1 232 ? 128.505 93.546 3.851 1.00 54.53 254 THR D C 1
ATOM 10931 O O . THR D 1 232 ? 127.333 93.844 4.110 1.00 61.79 254 THR D O 1
ATOM 10935 N N . ALA D 1 233 ? 128.849 92.332 3.413 1.00 44.80 255 ALA D N 1
ATOM 10936 C CA . ALA D 1 233 ? 127.844 91.281 3.282 1.00 49.51 255 ALA D CA 1
ATOM 10937 C C . ALA D 1 233 ? 127.278 90.887 4.641 1.00 50.90 255 ALA D C 1
ATOM 10938 O O . ALA D 1 233 ? 126.063 90.673 4.782 1.00 64.51 255 ALA D O 1
ATOM 10940 N N . LEU D 1 234 ? 128.144 90.784 5.652 1.00 42.96 256 LEU D N 1
ATOM 10941 C CA . LEU D 1 234 ? 127.681 90.445 6.995 1.00 55.26 256 LEU D CA 1
ATOM 10942 C C . LEU D 1 234 ? 126.723 91.501 7.532 1.00 60.39 256 LEU D C 1
ATOM 10943 O O . LEU D 1 234 ? 125.735 91.173 8.194 1.00 65.83 256 LEU D O 1
ATOM 10948 N N . GLU D 1 235 ? 126.991 92.773 7.245 1.00 62.37 257 GLU D N 1
ATOM 10949 C CA . GLU D 1 235 ? 126.129 93.847 7.718 1.00 62.91 257 GLU D CA 1
ATOM 10950 C C . GLU D 1 235 ? 124.838 93.931 6.922 1.00 56.55 257 GLU D C 1
ATOM 10951 O O . GLU D 1 235 ? 123.807 94.325 7.471 1.00 57.68 257 GLU D O 1
ATOM 10957 N N . VAL D 1 236 ? 124.872 93.572 5.638 1.00 48.58 258 VAL D N 1
ATOM 10958 C CA . VAL D 1 236 ? 123.630 93.370 4.895 1.00 47.09 258 VAL D CA 1
ATOM 10959 C C . VAL D 1 236 ? 122.764 92.336 5.604 1.00 45.67 258 VAL D C 1
ATOM 10960 O O . VAL D 1 236 ? 121.573 92.560 5.860 1.00 54.43 258 VAL D O 1
ATOM 10964 N N . CYS D 1 237 ? 123.364 91.194 5.954 1.00 51.27 259 CYS D N 1
ATOM 10965 C CA . CYS D 1 237 ? 122.634 90.156 6.681 1.00 46.48 259 CYS D CA 1
ATOM 10966 C C . CYS D 1 237 ? 122.142 90.663 8.034 1.00 52.23 259 CYS D C 1
ATOM 10967 O O . CYS D 1 237 ? 121.006 90.382 8.439 1.00 58.38 259 CYS D O 1
ATOM 10970 N N . ARG D 1 238 ? 122.986 91.412 8.745 1.00 47.64 260 ARG D N 1
ATOM 10971 C CA . ARG D 1 238 ? 122.635 91.895 10.077 1.00 50.81 260 ARG D CA 1
ATOM 10972 C C . ARG D 1 238 ? 121.473 92.875 10.021 1.00 60.27 260 ARG D C 1
ATOM 10973 O O . ARG D 1 238 ? 120.549 92.798 10.835 1.00 66.33 260 ARG D O 1
ATOM 10981 N N . ALA D 1 239 ? 121.511 93.817 9.077 1.00 55.16 261 ALA D N 1
ATOM 10982 C CA . ALA D 1 239 ? 120.403 94.753 8.926 1.00 54.50 261 ALA D CA 1
ATOM 10983 C C . ALA D 1 239 ? 119.128 94.025 8.532 1.00 52.85 261 ALA D C 1
ATOM 10984 O O . ALA D 1 239 ? 118.044 94.331 9.045 1.00 67.70 261 ALA D O 1
ATOM 10986 N N . PHE D 1 240 ? 119.240 93.052 7.621 1.00 53.71 262 PHE D N 1
ATOM 10987 C CA . PHE D 1 240 ? 118.066 92.298 7.196 1.00 50.77 262 PHE D CA 1
ATOM 10988 C C . PHE D 1 240 ? 117.444 91.540 8.363 1.00 55.50 262 PHE D C 1
ATOM 10989 O O . PHE D 1 240 ? 116.216 91.413 8.448 1.00 67.68 262 PHE D O 1
ATOM 10997 N N . LEU D 1 241 ? 118.273 91.026 9.273 1.00 50.23 263 LEU D N 1
ATOM 10998 C CA . LEU D 1 241 ? 117.739 90.347 10.450 1.00 62.92 263 LEU D CA 1
ATOM 10999 C C . LEU D 1 241 ? 117.202 91.325 11.489 1.00 68.43 263 LEU D C 1
ATOM 11000 O O . LEU D 1 241 ? 116.208 91.025 12.161 1.00 66.37 263 LEU D O 1
ATOM 11005 N N . GLN D 1 242 ? 117.834 92.491 11.632 1.00 58.60 264 GLN D N 1
ATOM 11006 C CA . GLN D 1 242 ? 117.473 93.429 12.688 1.00 66.88 264 GLN D CA 1
ATOM 11007 C C . GLN D 1 242 ? 116.189 94.192 12.377 1.00 81.40 264 GLN D C 1
ATOM 11008 O O . GLN D 1 242 ? 115.432 94.506 13.305 1.00 67.63 264 GLN D O 1
ATOM 11014 N N . GLU D 1 243 ? 115.926 94.459 11.092 1.00 76.17 265 GLU D N 1
ATOM 11015 C CA . GLU D 1 243 ? 114.815 95.306 10.648 1.00 65.59 265 GLU D CA 1
ATOM 11016 C C . GLU D 1 243 ? 113.535 95.091 11.450 1.00 72.37 265 GLU D C 1
ATOM 11017 O O . GLU D 1 243 ? 113.176 93.960 11.789 1.00 86.67 265 GLU D O 1
ATOM 11023 N N . ASP D 1 244 ? 112.848 96.201 11.745 1.00 72.75 266 ASP D N 1
ATOM 11024 C CA . ASP D 1 244 ? 111.553 96.199 12.434 1.00 77.22 266 ASP D CA 1
ATOM 11025 C C . ASP D 1 244 ? 111.634 95.550 13.812 1.00 79.16 266 ASP D C 1
ATOM 11026 O O . ASP D 1 244 ? 110.667 94.941 14.276 1.00 86.37 266 ASP D O 1
ATOM 11031 N N . LYS D 1 245 ? 112.783 95.692 14.478 1.00 86.38 267 LYS D N 1
ATOM 11032 C CA . LYS D 1 245 ? 113.033 95.058 15.774 1.00 85.76 267 LYS D CA 1
ATOM 11033 C C . LYS D 1 245 ? 112.817 93.549 15.695 1.00 77.26 267 LYS D C 1
ATOM 11034 O O . LYS D 1 245 ? 112.256 92.930 16.603 1.00 79.32 267 LYS D O 1
ATOM 11036 N N . GLY D 1 246 ? 113.269 92.955 14.592 1.00 82.56 268 GLY D N 1
ATOM 11037 C CA . GLY D 1 246 ? 113.188 91.520 14.416 1.00 77.25 268 GLY D CA 1
ATOM 11038 C C . GLY D 1 246 ? 111.802 90.974 14.167 1.00 77.25 268 GLY D C 1
ATOM 11039 O O . GLY D 1 246 ? 111.638 89.751 14.099 1.00 74.13 268 GLY D O 1
ATOM 11040 N N . GLU D 1 247 ? 110.798 91.835 14.040 1.00 72.02 269 GLU D N 1
ATOM 11041 C CA . GLU D 1 247 ? 109.454 91.373 13.740 1.00 73.87 269 GLU D CA 1
ATOM 11042 C C . GLU D 1 247 ? 109.320 91.025 12.265 1.00 70.21 269 GLU D C 1
ATOM 11043 O O . GLU D 1 247 ? 109.926 91.659 11.395 1.00 70.41 269 GLU D O 1
ATOM 11049 N N . GLY D 1 248 ? 108.518 90.001 11.995 1.00 74.64 270 GLY D N 1
ATOM 11050 C CA . GLY D 1 248 ? 108.159 89.660 10.634 1.00 66.00 270 GLY D CA 1
ATOM 11051 C C . GLY D 1 248 ? 109.267 89.050 9.808 1.00 60.17 270 GLY D C 1
ATOM 11052 O O . GLY D 1 248 ? 109.322 89.280 8.596 1.00 58.45 270 GLY D O 1
ATOM 11053 N N . ILE D 1 249 ? 110.156 88.276 10.427 1.00 61.77 271 ILE D N 1
ATOM 11054 C CA . ILE D 1 249 ? 111.213 87.581 9.704 1.00 61.82 271 ILE D CA 1
ATOM 11055 C C . ILE D 1 249 ? 111.177 86.105 10.075 1.00 58.20 271 ILE D C 1
ATOM 11056 O O . ILE D 1 249 ? 110.812 85.732 11.195 1.00 62.40 271 ILE D O 1
ATOM 11061 N N . ILE D 1 250 ? 111.539 85.261 9.111 1.00 56.94 272 ILE D N 1
ATOM 11062 C CA . ILE D 1 250 ? 111.632 83.819 9.314 1.00 50.37 272 ILE D CA 1
ATOM 11063 C C . ILE D 1 250 ? 112.786 83.294 8.473 1.00 60.39 272 ILE D C 1
ATOM 11064 O O . ILE D 1 250 ? 112.931 83.666 7.303 1.00 50.61 272 ILE D O 1
ATOM 11069 N N . MET D 1 251 ? 113.622 82.452 9.073 1.00 57.49 273 MET D N 1
ATOM 11070 C CA . MET D 1 251 ? 114.736 81.838 8.364 1.00 53.33 273 MET D CA 1
ATOM 11071 C C . MET D 1 251 ? 114.298 80.488 7.813 1.00 55.67 273 MET D C 1
ATOM 11072 O O . MET D 1 251 ? 113.729 79.669 8.540 1.00 75.69 273 MET D O 1
ATOM 11077 N N . VAL D 1 252 ? 114.560 80.261 6.529 1.00 46.34 274 VAL D N 1
ATOM 11078 C CA . VAL D 1 252 ? 114.204 79.015 5.862 1.00 47.16 274 VAL D CA 1
ATOM 11079 C C . VAL D 1 252 ? 115.474 78.422 5.272 1.00 52.82 274 VAL D C 1
ATOM 11080 O O . VAL D 1 252 ? 116.165 79.081 4.484 1.00 55.38 274 VAL D O 1
ATOM 11084 N N . THR D 1 253 ? 115.780 77.183 5.646 1.00 50.57 275 THR D N 1
ATOM 11085 C CA . THR D 1 253 ? 116.983 76.506 5.191 1.00 36.93 275 THR D CA 1
ATOM 11086 C C . THR D 1 253 ? 116.622 75.186 4.524 1.00 67.69 275 THR D C 1
ATOM 11087 O O . THR D 1 253 ? 115.586 74.582 4.817 1.00 75.55 275 THR D O 1
ATOM 11091 N N . ASP D 1 254 ? 117.488 74.753 3.611 1.00 61.49 276 ASP D N 1
ATOM 11092 C CA . ASP D 1 254 ? 117.452 73.402 3.050 1.00 41.23 276 ASP D CA 1
ATOM 11093 C C . ASP D 1 254 ? 118.890 72.955 2.838 1.00 41.07 276 ASP D C 1
ATOM 11094 O O . ASP D 1 254 ? 119.362 72.819 1.704 1.00 40.65 276 ASP D O 1
ATOM 11099 N N . PRO D 1 255 ? 119.617 72.710 3.923 1.00 43.65 277 PRO D N 1
ATOM 11100 C CA . PRO D 1 255 ? 121.061 72.502 3.825 1.00 43.74 277 PRO D CA 1
ATOM 11101 C C . PRO D 1 255 ? 121.387 71.094 3.361 1.00 60.94 277 PRO D C 1
ATOM 11102 O O . PRO D 1 255 ? 120.552 70.184 3.472 1.00 56.62 277 PRO D O 1
ATOM 11106 N N . PRO D 1 256 ? 122.593 70.874 2.832 1.00 56.63 278 PRO D N 1
ATOM 11107 C CA . PRO D 1 256 ? 122.955 69.541 2.321 1.00 58.21 278 PRO D CA 1
ATOM 11108 C C . PRO D 1 256 ? 123.028 68.520 3.446 1.00 77.49 278 PRO D C 1
ATOM 11109 O O . PRO D 1 256 ? 123.852 68.631 4.357 1.00 86.71 278 PRO D O 1
ATOM 11113 N N . PHE D 1 257 ? 122.154 67.518 3.371 1.00 78.31 279 PHE D N 1
ATOM 11114 C CA . PHE D 1 257 ? 122.122 66.463 4.375 1.00 76.20 279 PHE D CA 1
ATOM 11115 C C . PHE D 1 257 ? 123.343 65.557 4.284 1.00 75.34 279 PHE D C 1
ATOM 11116 O O . PHE D 1 257 ? 123.741 64.952 5.287 1.00 77.38 279 PHE D O 1
ATOM 11124 N N . GLY D 1 258 ? 123.943 65.444 3.102 1.00 73.41 280 GLY D N 1
ATOM 11125 C CA . GLY D 1 258 ? 125.148 64.655 2.939 1.00 93.27 280 GLY D CA 1
ATOM 11126 C C . GLY D 1 258 ? 126.374 65.395 3.430 1.00 102.71 280 GLY D C 1
ATOM 11127 O O . GLY D 1 258 ? 126.905 66.263 2.732 1.00 110.11 280 GLY D O 1
ATOM 11128 N N . GLY D 1 259 ? 126.825 65.063 4.631 1.00 100.03 281 GLY D N 1
ATOM 11129 C CA . GLY D 1 259 ? 127.919 65.749 5.277 1.00 101.08 281 GLY D CA 1
ATOM 11130 C C . GLY D 1 259 ? 127.616 65.933 6.746 1.00 102.00 281 GLY D C 1
ATOM 11131 O O . GLY D 1 259 ? 126.723 65.289 7.291 1.00 106.60 281 GLY D O 1
ATOM 11132 N N . LEU D 1 260 ? 128.364 66.826 7.387 1.00 107.11 282 LEU D N 1
ATOM 11133 C CA . LEU D 1 260 ? 128.170 67.069 8.808 1.00 93.25 282 LEU D CA 1
ATOM 11134 C C . LEU D 1 260 ? 126.873 67.834 9.057 1.00 86.03 282 LEU D C 1
ATOM 11135 O O . LEU D 1 260 ? 126.371 68.553 8.189 1.00 62.32 282 LEU D O 1
ATOM 11140 N N . VAL D 1 261 ? 126.334 67.672 10.265 1.00 75.12 283 VAL D N 1
ATOM 11141 C CA . VAL D 1 261 ? 125.064 68.297 10.629 1.00 69.35 283 VAL D CA 1
ATOM 11142 C C . VAL D 1 261 ? 125.137 69.103 11.921 1.00 77.91 283 VAL D C 1
ATOM 11143 O O . VAL D 1 261 ? 124.296 69.996 12.137 1.00 89.54 283 VAL D O 1
ATOM 11147 N N . GLU D 1 262 ? 126.108 68.869 12.804 1.00 70.87 284 GLU D N 1
ATOM 11148 C CA . GLU D 1 262 ? 126.315 69.701 13.989 1.00 71.05 284 GLU D CA 1
ATOM 11149 C C . GLU D 1 262 ? 126.846 71.096 13.640 1.00 81.51 284 GLU D C 1
ATOM 11150 O O . GLU D 1 262 ? 126.357 72.095 14.203 1.00 84.05 284 GLU D O 1
ATOM 11156 N N . PRO D 1 263 ? 127.837 71.228 12.739 1.00 78.93 285 PRO D N 1
ATOM 11157 C CA . PRO D 1 263 ? 128.228 72.580 12.295 1.00 72.46 285 PRO D CA 1
ATOM 11158 C C . PRO D 1 263 ? 127.065 73.398 11.762 1.00 74.06 285 PRO D C 1
ATOM 11159 O O . PRO D 1 263 ? 127.042 74.627 11.932 1.00 67.22 285 PRO D O 1
ATOM 11163 N N . LEU D 1 264 ? 126.101 72.743 11.112 1.00 75.44 286 LEU D N 1
ATOM 11164 C CA . LEU D 1 264 ? 124.875 73.415 10.691 1.00 64.17 286 LEU D CA 1
ATOM 11165 C C . LEU D 1 264 ? 124.201 74.114 11.862 1.00 59.90 286 LEU D C 1
ATOM 11166 O O . LEU D 1 264 ? 123.856 75.299 11.779 1.00 66.78 286 LEU D O 1
ATOM 11171 N N . ALA D 1 265 ? 123.990 73.383 12.959 1.00 59.73 287 ALA D N 1
ATOM 11172 C CA . ALA D 1 265 ? 123.324 73.960 14.119 1.00 57.70 287 ALA D CA 1
ATOM 11173 C C . ALA D 1 265 ? 124.135 75.104 14.709 1.00 67.37 287 ALA D C 1
ATOM 11174 O O . ALA D 1 265 ? 123.572 76.130 15.109 1.00 73.63 287 ALA D O 1
ATOM 11176 N N . ILE D 1 266 ? 125.460 74.949 14.773 1.00 58.25 288 ILE D N 1
ATOM 11177 C CA . ILE D 1 266 ? 126.282 76.014 15.350 1.00 62.00 288 ILE D CA 1
ATOM 11178 C C . ILE D 1 266 ? 126.161 77.297 14.526 1.00 62.38 288 ILE D C 1
ATOM 11179 O O . ILE D 1 266 ? 125.982 78.397 15.074 1.00 74.48 288 ILE D O 1
ATOM 11184 N N . THR D 1 267 ? 126.221 77.176 13.197 1.00 53.42 289 THR D N 1
ATOM 11185 C CA . THR D 1 267 ? 126.066 78.349 12.337 1.00 61.52 289 THR D CA 1
ATOM 11186 C C . THR D 1 267 ? 124.674 78.967 12.481 1.00 71.36 289 THR D C 1
ATOM 11187 O O . THR D 1 267 ? 124.524 80.200 12.563 1.00 87.38 289 THR D O 1
ATOM 11191 N N . PHE D 1 268 ? 123.640 78.122 12.495 1.00 57.66 290 PHE D N 1
ATOM 11192 C CA . PHE D 1 268 ? 122.277 78.614 12.667 1.00 54.81 290 PHE D CA 1
ATOM 11193 C C . PHE D 1 268 ? 122.152 79.421 13.950 1.00 59.55 290 PHE D C 1
ATOM 11194 O O . PHE D 1 268 ? 121.516 80.483 13.976 1.00 72.02 290 PHE D O 1
ATOM 11202 N N . LYS D 1 269 ? 122.764 78.930 15.029 1.00 57.77 291 LYS D N 1
ATOM 11203 C CA . LYS D 1 269 ? 122.694 79.650 16.292 1.00 55.85 291 LYS D CA 1
ATOM 11204 C C . LYS D 1 269 ? 123.496 80.943 16.252 1.00 63.04 291 LYS D C 1
ATOM 11205 O O . LYS D 1 269 ? 123.151 81.893 16.953 1.00 72.12 291 LYS D O 1
ATOM 11211 N N . LYS D 1 270 ? 124.551 81.013 15.436 1.00 54.41 292 LYS D N 1
ATOM 11212 C CA . LYS D 1 270 ? 125.205 82.308 15.230 1.00 62.77 292 LYS D CA 1
ATOM 11213 C C . LYS D 1 270 ? 124.247 83.313 14.587 1.00 66.31 292 LYS D C 1
ATOM 11214 O O . LYS D 1 270 ? 124.215 84.499 14.962 1.00 67.25 292 LYS D O 1
ATOM 11220 N N . LEU D 1 271 ? 123.463 82.858 13.607 1.00 64.28 293 LEU D N 1
ATOM 11221 C CA . LEU D 1 271 ? 122.471 83.751 13.003 1.00 50.81 293 LEU D CA 1
ATOM 11222 C C . LEU D 1 271 ? 121.426 84.192 14.027 1.00 56.74 293 LEU D C 1
ATOM 11223 O O . LEU D 1 271 ? 121.066 85.378 14.097 1.00 65.39 293 LEU D O 1
ATOM 11228 N N . ILE D 1 272 ? 120.933 83.252 14.837 1.00 52.64 294 ILE D N 1
ATOM 11229 C CA . ILE D 1 272 ? 120.016 83.621 15.916 1.00 55.82 294 ILE D CA 1
ATOM 11230 C C . ILE D 1 272 ? 120.689 84.580 16.890 1.00 71.95 294 ILE D C 1
ATOM 11231 O O . ILE D 1 272 ? 120.030 85.436 17.493 1.00 81.75 294 ILE D O 1
ATOM 11236 N N . ALA D 1 273 ? 122.009 84.462 17.053 1.00 68.49 295 ALA D N 1
ATOM 11237 C CA . ALA D 1 273 ? 122.727 85.310 17.996 1.00 71.97 295 ALA D CA 1
ATOM 11238 C C . ALA D 1 273 ? 122.771 86.749 17.513 1.00 57.69 295 ALA D C 1
ATOM 11239 O O . ALA D 1 273 ? 122.713 87.683 18.322 1.00 84.26 295 ALA D O 1
ATOM 11241 N N . MET D 1 274 ? 122.898 86.951 16.202 1.00 57.19 296 MET D N 1
ATOM 11242 C CA . MET D 1 274 ? 122.805 88.326 15.715 1.00 65.73 296 MET D CA 1
ATOM 11243 C C . MET D 1 274 ? 121.362 88.815 15.615 1.00 71.51 296 MET D C 1
ATOM 11244 O O . MET D 1 274 ? 121.133 90.031 15.642 1.00 84.04 296 MET D O 1
ATOM 11249 N N . TRP D 1 275 ? 120.384 87.907 15.515 1.00 71.69 297 TRP D N 1
ATOM 11250 C CA . TRP D 1 275 ? 118.986 88.336 15.534 1.00 63.67 297 TRP D CA 1
ATOM 11251 C C . TRP D 1 275 ? 118.541 88.832 16.908 1.00 73.35 297 TRP D C 1
ATOM 11252 O O . TRP D 1 275 ? 117.574 89.598 16.991 1.00 86.19 297 TRP D O 1
ATOM 11263 N N . LYS D 1 276 ? 119.226 88.434 17.979 1.00 66.52 298 LYS D N 1
ATOM 11264 C CA . LYS D 1 276 ? 118.804 88.758 19.337 1.00 71.45 298 LYS D CA 1
ATOM 11265 C C . LYS D 1 276 ? 119.477 90.001 19.906 1.00 87.60 298 LYS D C 1
ATOM 11266 O O . LYS D 1 276 ? 119.169 90.388 21.038 1.00 106.47 298 LYS D O 1
ATOM 11272 N N . GLU D 1 277 ? 120.379 90.636 19.161 1.00 83.99 299 GLU D N 1
ATOM 11273 C CA . GLU D 1 277 ? 121.060 91.822 19.665 1.00 86.94 299 GLU D CA 1
ATOM 11274 C C . GLU D 1 277 ? 120.085 92.982 19.826 1.00 95.97 299 GLU D C 1
ATOM 11275 O O . GLU D 1 277 ? 119.205 93.197 18.988 1.00 99.49 299 GLU D O 1
ATOM 11281 N N . GLY D 1 278 ? 120.249 93.736 20.914 1.00 102.71 300 GLY D N 1
ATOM 11282 C CA . GLY D 1 278 ? 119.459 94.923 21.158 1.00 111.71 300 GLY D CA 1
ATOM 11283 C C . GLY D 1 278 ? 118.059 94.686 21.678 1.00 116.15 300 GLY D C 1
ATOM 11284 O O . GLY D 1 278 ? 117.456 95.615 22.230 1.00 127.30 300 GLY D O 1
ATOM 11285 N N . GLN D 1 279 ? 117.517 93.481 21.520 1.00 113.74 301 GLN D N 1
ATOM 11286 C CA . GLN D 1 279 ? 116.177 93.189 22.011 1.00 112.72 301 GLN D CA 1
ATOM 11287 C C . GLN D 1 279 ? 116.168 93.206 23.536 1.00 112.72 301 GLN D C 1
ATOM 11288 O O . GLN D 1 279 ? 117.013 92.578 24.180 1.00 110.18 301 GLN D O 1
ATOM 11294 N N . SER D 1 280 ? 115.208 93.927 24.109 1.00 120.20 302 SER D N 1
ATOM 11295 C CA . SER D 1 280 ? 115.175 94.166 25.546 1.00 128.57 302 SER D CA 1
ATOM 11296 C C . SER D 1 280 ? 114.795 92.877 26.283 1.00 127.69 302 SER D C 1
ATOM 11297 O O . SER D 1 280 ? 114.666 91.800 25.693 1.00 118.37 302 SER D O 1
ATOM 11300 N N . GLN D 1 281 ? 114.610 92.988 27.601 1.00 131.13 303 GLN D N 1
ATOM 11301 C CA . GLN D 1 281 ? 114.235 91.834 28.413 1.00 133.90 303 GLN D CA 1
ATOM 11302 C C . GLN D 1 281 ? 112.896 91.239 27.998 1.00 144.24 303 GLN D C 1
ATOM 11303 O O . GLN D 1 281 ? 112.649 90.057 28.259 1.00 147.19 303 GLN D O 1
ATOM 11309 N N . ASP D 1 282 ? 112.028 92.030 27.363 1.00 149.82 304 ASP D N 1
ATOM 11310 C CA . ASP D 1 282 ? 110.738 91.520 26.916 1.00 146.18 304 ASP D CA 1
ATOM 11311 C C . ASP D 1 282 ? 110.870 90.531 25.767 1.00 137.70 304 ASP D C 1
ATOM 11312 O O . ASP D 1 282 ? 109.944 89.746 25.533 1.00 139.53 304 ASP D O 1
ATOM 11317 N N . ASP D 1 283 ? 111.993 90.546 25.049 1.00 132.45 305 ASP D N 1
ATOM 11318 C CA . ASP D 1 283 ? 112.169 89.725 23.857 1.00 136.80 305 ASP D CA 1
ATOM 11319 C C . ASP D 1 283 ? 113.203 88.620 24.050 1.00 142.17 305 ASP D C 1
ATOM 11320 O O . ASP D 1 283 ? 113.729 88.091 23.065 1.00 146.14 305 ASP D O 1
ATOM 11322 N N . SER D 1 284 ? 113.508 88.259 25.297 1.00 146.73 306 SER D N 1
ATOM 11323 C CA . SER D 1 284 ? 114.387 87.126 25.558 1.00 137.77 306 SER D CA 1
ATOM 11324 C C . SER D 1 284 ? 113.640 85.801 25.594 1.00 142.00 306 SER D C 1
ATOM 11325 O O . SER D 1 284 ? 114.275 84.743 25.518 1.00 144.71 306 SER D O 1
ATOM 11328 N N . HIS D 1 285 ? 112.311 85.835 25.704 1.00 140.36 307 HIS D N 1
ATOM 11329 C CA . HIS D 1 285 ? 111.517 84.614 25.705 1.00 134.54 307 HIS D CA 1
ATOM 11330 C C . HIS D 1 285 ? 111.200 84.119 24.301 1.00 130.79 307 HIS D C 1
ATOM 11331 O O . HIS D 1 285 ? 110.847 82.945 24.139 1.00 129.10 307 HIS D O 1
ATOM 11333 N N . LYS D 1 286 ? 111.324 84.973 23.290 1.00 130.53 308 LYS D N 1
ATOM 11334 C CA . LYS D 1 286 ? 110.934 84.642 21.926 1.00 121.37 308 LYS D CA 1
ATOM 11335 C C . LYS D 1 286 ? 112.158 84.263 21.102 1.00 103.06 308 LYS D C 1
ATOM 11336 O O . LYS D 1 286 ? 113.195 84.933 21.172 1.00 103.07 308 LYS D O 1
ATOM 11342 N N . GLU D 1 287 ? 112.034 83.189 20.330 1.00 81.88 309 GLU D N 1
ATOM 11343 C CA . GLU D 1 287 ? 113.077 82.743 19.419 1.00 81.15 309 GLU D CA 1
ATOM 11344 C C . GLU D 1 287 ? 112.730 83.162 17.993 1.00 75.53 309 GLU D C 1
ATOM 11345 O O . GLU D 1 287 ? 111.583 83.489 17.677 1.00 69.08 309 GLU D O 1
ATOM 11351 N N . LEU D 1 288 ? 113.740 83.156 17.137 1.00 70.35 310 LEU D N 1
ATOM 11352 C CA . LEU D 1 288 ? 113.534 83.480 15.731 1.00 67.80 310 LEU D CA 1
ATOM 11353 C C . LEU D 1 288 ? 112.790 82.342 15.037 1.00 76.14 310 LEU D C 1
ATOM 11354 O O . LEU D 1 288 ? 113.225 81.188 15.114 1.00 85.80 310 LEU D O 1
ATOM 11359 N N . PRO D 1 289 ? 111.668 82.617 14.371 1.00 59.84 311 PRO D N 1
ATOM 11360 C CA . PRO D 1 289 ? 110.970 81.559 13.626 1.00 63.23 311 PRO D CA 1
ATOM 11361 C C . PRO D 1 289 ? 111.859 80.975 12.537 1.00 67.06 311 PRO D C 1
ATOM 11362 O O . PRO D 1 289 ? 112.506 81.704 11.783 1.00 68.90 311 PRO D O 1
ATOM 11366 N N . ILE D 1 290 ? 111.887 79.645 12.457 1.00 57.00 312 ILE D N 1
ATOM 11367 C CA . ILE D 1 290 ? 112.811 78.936 11.578 1.00 55.99 312 ILE D CA 1
ATOM 11368 C C . ILE D 1 290 ? 112.075 77.824 10.840 1.00 58.04 312 ILE D C 1
ATOM 11369 O O . ILE D 1 290 ? 111.265 77.099 11.428 1.00 57.93 312 ILE D O 1
ATOM 11374 N N . PHE D 1 291 ? 112.353 77.702 9.542 1.00 49.28 313 PHE D N 1
ATOM 11375 C CA . PHE D 1 291 ? 112.041 76.514 8.754 1.00 49.06 313 PHE D CA 1
ATOM 11376 C C . PHE D 1 291 ? 113.354 75.806 8.441 1.00 63.09 313 PHE D C 1
ATOM 11377 O O . PHE D 1 291 ? 114.156 76.304 7.646 1.00 48.96 313 PHE D O 1
ATOM 11385 N N . TRP D 1 292 ? 113.582 74.654 9.063 1.00 68.55 314 TRP D N 1
ATOM 11386 C CA . TRP D 1 292 ? 114.697 73.782 8.709 1.00 51.35 314 TRP D CA 1
ATOM 11387 C C . TRP D 1 292 ? 114.111 72.637 7.890 1.00 51.64 314 TRP D C 1
ATOM 11388 O O . TRP D 1 292 ? 113.464 71.739 8.430 1.00 59.69 314 TRP D O 1
ATOM 11399 N N . ILE D 1 293 ? 114.325 72.677 6.585 1.00 52.04 315 ILE D N 1
ATOM 11400 C CA . ILE D 1 293 ? 113.861 71.621 5.694 1.00 53.25 315 ILE D CA 1
ATOM 11401 C C . ILE D 1 293 ? 114.939 70.550 5.622 1.00 54.01 315 ILE D C 1
ATOM 11402 O O . ILE D 1 293 ? 116.109 70.852 5.362 1.00 64.95 315 ILE D O 1
ATOM 11407 N N . PHE D 1 294 ? 114.552 69.299 5.865 1.00 53.72 316 PHE D N 1
ATOM 11408 C CA . PHE D 1 294 ? 115.535 68.232 6.003 1.00 58.25 316 PHE D CA 1
ATOM 11409 C C . PHE D 1 294 ? 114.826 66.892 5.886 1.00 56.29 316 PHE D C 1
ATOM 11410 O O . PHE D 1 294 ? 113.634 66.807 6.179 1.00 55.74 316 PHE D O 1
ATOM 11418 N N . PRO D 1 295 ? 115.516 65.841 5.445 1.00 58.74 317 PRO D N 1
ATOM 11419 C CA . PRO D 1 295 ? 114.879 64.519 5.397 1.00 60.16 317 PRO D CA 1
ATOM 11420 C C . PRO D 1 295 ? 114.485 64.049 6.791 1.00 59.66 317 PRO D C 1
ATOM 11421 O O . PRO D 1 295 ? 115.181 64.311 7.772 1.00 66.40 317 PRO D O 1
ATOM 11425 N N . TYR D 1 296 ? 113.360 63.325 6.859 1.00 59.09 318 TYR D N 1
ATOM 11426 C CA . TYR D 1 296 ? 112.676 63.115 8.135 1.00 58.44 318 TYR D CA 1
ATOM 11427 C C . TYR D 1 296 ? 113.571 62.417 9.155 1.00 77.57 318 TYR D C 1
ATOM 11428 O O . TYR D 1 296 ? 113.580 62.786 10.339 1.00 78.54 318 TYR D O 1
ATOM 11437 N N . PHE D 1 297 ? 114.347 61.420 8.719 1.00 75.76 319 PHE D N 1
ATOM 11438 C CA . PHE D 1 297 ? 115.090 60.609 9.681 1.00 78.90 319 PHE D CA 1
ATOM 11439 C C . PHE D 1 297 ? 116.233 61.370 10.373 1.00 67.27 319 PHE D C 1
ATOM 11440 O O . PHE D 1 297 ? 117.091 60.710 10.974 1.00 75.06 319 PHE D O 1
ATOM 11448 N N . PHE D 1 298 ? 116.284 62.700 10.307 1.00 64.11 320 PHE D N 1
ATOM 11449 C CA . PHE D 1 298 ? 117.218 63.500 11.084 1.00 63.80 320 PHE D CA 1
ATOM 11450 C C . PHE D 1 298 ? 116.570 64.131 12.303 1.00 62.55 320 PHE D C 1
ATOM 11451 O O . PHE D 1 298 ? 117.253 64.845 13.047 1.00 62.53 320 PHE D O 1
ATOM 11459 N N . GLU D 1 299 ? 115.271 63.890 12.509 1.00 62.80 321 GLU D N 1
ATOM 11460 C CA . GLU D 1 299 ? 114.546 64.486 13.630 1.00 61.99 321 GLU D CA 1
ATOM 11461 C C . GLU D 1 299 ? 115.338 64.375 14.927 1.00 64.40 321 GLU D C 1
ATOM 11462 O O . GLU D 1 299 ? 115.636 65.386 15.576 1.00 62.70 321 GLU D O 1
ATOM 11468 N N . SER D 1 300 ? 115.728 63.149 15.287 1.00 81.62 322 SER D N 1
ATOM 11469 C CA . SER D 1 300 ? 116.488 62.911 16.511 1.00 81.70 322 SER D CA 1
ATOM 11470 C C . SER D 1 300 ? 117.651 63.886 16.658 1.00 78.02 322 SER D C 1
ATOM 11471 O O . SER D 1 300 ? 117.840 64.488 17.720 1.00 74.18 322 SER D O 1
ATOM 11474 N N . ARG D 1 301 ? 118.439 64.063 15.596 1.00 68.38 323 ARG D N 1
ATOM 11475 C CA . ARG D 1 301 ? 119.584 64.963 15.683 1.00 79.82 323 ARG D CA 1
ATOM 11476 C C . ARG D 1 301 ? 119.135 66.422 15.730 1.00 92.15 323 ARG D C 1
ATOM 11477 O O . ARG D 1 301 ? 119.622 67.204 16.561 1.00 109.66 323 ARG D O 1
ATOM 11485 N N . ILE D 1 302 ? 118.175 66.794 14.877 1.00 93.80 324 ILE D N 1
ATOM 11486 C CA . ILE D 1 302 ? 117.743 68.188 14.800 1.00 82.76 324 ILE D CA 1
ATOM 11487 C C . ILE D 1 302 ? 117.219 68.652 16.153 1.00 80.40 324 ILE D C 1
ATOM 11488 O O . ILE D 1 302 ? 117.729 69.613 16.744 1.00 79.21 324 ILE D O 1
ATOM 11493 N N . CYS D 1 303 ? 116.223 67.941 16.686 1.00 66.32 325 CYS D N 1
ATOM 11494 C CA . CYS D 1 303 ? 115.638 68.302 17.972 1.00 65.59 325 CYS D CA 1
ATOM 11495 C C . CYS D 1 303 ? 116.636 68.225 19.118 1.00 77.20 325 CYS D C 1
ATOM 11496 O O . CYS D 1 303 ? 116.356 68.772 20.192 1.00 82.19 325 CYS D O 1
ATOM 11499 N N . GLN D 1 304 ? 117.787 67.571 18.925 1.00 80.69 326 GLN D N 1
ATOM 11500 C CA . GLN D 1 304 ? 118.815 67.612 19.958 1.00 86.14 326 GLN D CA 1
ATOM 11501 C C . GLN D 1 304 ? 119.438 68.999 20.048 1.00 86.70 326 GLN D C 1
ATOM 11502 O O . GLN D 1 304 ? 119.668 69.514 21.147 1.00 101.18 326 GLN D O 1
ATOM 11508 N N . PHE D 1 305 ? 119.712 69.624 18.899 1.00 68.62 327 PHE D N 1
ATOM 11509 C CA . PHE D 1 305 ? 120.270 70.971 18.909 1.00 78.65 327 PHE D CA 1
ATOM 11510 C C . PHE D 1 305 ? 119.202 72.028 19.142 1.00 82.46 327 PHE D C 1
ATOM 11511 O O . PHE D 1 305 ? 119.497 73.088 19.705 1.00 88.65 327 PHE D O 1
ATOM 11519 N N . PHE D 1 306 ? 117.967 71.760 18.723 1.00 82.27 328 PHE D N 1
ATOM 11520 C CA . PHE D 1 306 ? 116.867 72.715 18.821 1.00 78.34 328 PHE D CA 1
ATOM 11521 C C . PHE D 1 306 ? 115.683 72.014 19.471 1.00 82.64 328 PHE D C 1
ATOM 11522 O O . PHE D 1 306 ? 114.835 71.430 18.781 1.00 85.33 328 PHE D O 1
ATOM 11530 N N . PRO D 1 307 ? 115.593 72.051 20.803 1.00 82.44 329 PRO D N 1
ATOM 11531 C CA . PRO D 1 307 ? 114.507 71.330 21.487 1.00 78.21 329 PRO D CA 1
ATOM 11532 C C . PRO D 1 307 ? 113.118 71.806 21.099 1.00 73.61 329 PRO D C 1
ATOM 11533 O O . PRO D 1 307 ? 112.155 71.037 21.210 1.00 64.14 329 PRO D O 1
ATOM 11537 N N . SER D 1 308 ? 112.985 73.048 20.642 1.00 68.09 330 SER D N 1
ATOM 11538 C CA . SER D 1 308 ? 111.686 73.616 20.307 1.00 76.27 330 SER D CA 1
ATOM 11539 C C . SER D 1 308 ? 111.152 73.148 18.960 1.00 73.40 330 SER D C 1
ATOM 11540 O O . SER D 1 308 ? 110.037 73.530 18.591 1.00 83.47 330 SER D O 1
ATOM 11543 N N . PHE D 1 309 ? 111.905 72.334 18.224 1.00 72.97 331 PHE D N 1
ATOM 11544 C CA . PHE D 1 309 ? 111.542 71.974 16.860 1.00 69.93 331 PHE D CA 1
ATOM 11545 C C . PHE D 1 309 ? 110.592 70.786 16.835 1.00 58.85 331 PHE D C 1
ATOM 11546 O O . PHE D 1 309 ? 110.703 69.863 17.647 1.00 73.41 331 PHE D O 1
ATOM 11554 N N . GLN D 1 310 ? 109.649 70.824 15.895 1.00 54.74 332 GLN D N 1
ATOM 11555 C CA . GLN D 1 310 ? 108.759 69.708 15.620 1.00 54.99 332 GLN D CA 1
ATOM 11556 C C . GLN D 1 310 ? 108.645 69.545 14.112 1.00 67.57 332 GLN D C 1
ATOM 11557 O O . GLN D 1 310 ? 108.935 70.468 13.342 1.00 66.78 332 GLN D O 1
ATOM 11563 N N . MET D 1 311 ? 108.218 68.354 13.695 1.00 55.28 333 MET D N 1
ATOM 11564 C CA . MET D 1 311 ? 108.253 67.936 12.297 1.00 57.35 333 MET D CA 1
ATOM 11565 C C . MET D 1 311 ? 106.840 67.959 11.724 1.00 55.50 333 MET D C 1
ATOM 11566 O O . MET D 1 311 ? 105.994 67.146 12.111 1.00 65.88 333 MET D O 1
ATOM 11571 N N . LEU D 1 312 ? 106.591 68.880 10.796 1.00 56.14 334 LEU D N 1
ATOM 11572 C CA . LEU D 1 312 ? 105.325 68.883 10.080 1.00 56.97 334 LEU D CA 1
ATOM 11573 C C . LEU D 1 312 ? 105.270 67.712 9.104 1.00 57.78 334 LEU D C 1
ATOM 11574 O O . LEU D 1 312 ? 106.295 67.174 8.676 1.00 57.55 334 LEU D O 1
ATOM 11579 N N . ASP D 1 313 ? 104.050 67.325 8.739 1.00 58.67 335 ASP D N 1
ATOM 11580 C CA . ASP D 1 313 ? 103.833 66.173 7.875 1.00 71.24 335 ASP D CA 1
ATOM 11581 C C . ASP D 1 313 ? 103.844 66.525 6.391 1.00 63.04 335 ASP D C 1
ATOM 11582 O O . ASP D 1 313 ? 103.486 65.677 5.567 1.00 62.64 335 ASP D O 1
ATOM 11587 N N . TYR D 1 314 ? 104.245 67.740 6.027 1.00 65.62 336 TYR D N 1
ATOM 11588 C CA . TYR D 1 314 ? 104.270 68.105 4.617 1.00 64.99 336 TYR D CA 1
ATOM 11589 C C . TYR D 1 314 ? 105.429 67.416 3.910 1.00 61.97 336 TYR D C 1
ATOM 11590 O O . TYR D 1 314 ? 106.575 67.476 4.364 1.00 59.75 336 TYR D O 1
ATOM 11599 N N . GLN D 1 315 ? 105.123 66.762 2.793 1.00 61.61 337 GLN D N 1
ATOM 11600 C CA . GLN D 1 315 ? 106.137 66.153 1.935 1.00 71.84 337 GLN D CA 1
ATOM 11601 C C . GLN D 1 315 ? 106.577 67.206 0.925 1.00 68.56 337 GLN D C 1
ATOM 11602 O O . GLN D 1 315 ? 105.863 67.489 -0.039 1.00 80.21 337 GLN D O 1
ATOM 11608 N N . VAL D 1 316 ? 107.748 67.800 1.140 1.00 62.05 338 VAL D N 1
ATOM 11609 C CA . VAL D 1 316 ? 108.280 68.755 0.174 1.00 61.82 338 VAL D CA 1
ATOM 11610 C C . VAL D 1 316 ? 108.838 67.988 -1.017 1.00 63.98 338 VAL D C 1
ATOM 11611 O O . VAL D 1 316 ? 109.642 67.060 -0.859 1.00 67.97 338 VAL D O 1
ATOM 11615 N N . ASP D 1 317 ? 108.400 68.365 -2.213 1.00 64.64 339 ASP D N 1
ATOM 11616 C CA . ASP D 1 317 ? 108.693 67.630 -3.433 1.00 66.68 339 ASP D CA 1
ATOM 11617 C C . ASP D 1 317 ? 109.789 68.340 -4.218 1.00 65.45 339 ASP D C 1
ATOM 11618 O O . ASP D 1 317 ? 109.779 69.568 -4.346 1.00 75.05 339 ASP D O 1
ATOM 11623 N N . TYR D 1 318 ? 110.730 67.561 -4.744 1.00 66.55 340 TYR D N 1
ATOM 11624 C CA . TYR D 1 318 ? 111.905 68.090 -5.423 1.00 66.89 340 TYR D CA 1
ATOM 11625 C C . TYR D 1 318 ? 111.864 67.758 -6.908 1.00 70.29 340 TYR D C 1
ATOM 11626 O O . TYR D 1 318 ? 111.420 66.674 -7.301 1.00 83.29 340 TYR D O 1
ATOM 11635 N N . ASP D 1 319 ? 112.330 68.702 -7.731 1.00 70.45 341 ASP D N 1
ATOM 11636 C CA . ASP D 1 319 ? 112.522 68.420 -9.150 1.00 74.00 341 ASP D CA 1
ATOM 11637 C C . ASP D 1 319 ? 113.567 67.334 -9.356 1.00 76.54 341 ASP D C 1
ATOM 11638 O O . ASP D 1 319 ? 113.470 66.544 -10.302 1.00 80.29 341 ASP D O 1
ATOM 11643 N N . ASN D 1 320 ? 114.571 67.288 -8.487 1.00 74.93 342 ASN D N 1
ATOM 11644 C CA . ASN D 1 320 ? 115.622 66.286 -8.529 1.00 77.36 342 ASN D CA 1
ATOM 11645 C C . ASN D 1 320 ? 116.160 66.124 -7.118 1.00 74.87 342 ASN D C 1
ATOM 11646 O O . ASN D 1 320 ? 116.325 67.111 -6.398 1.00 76.75 342 ASN D O 1
ATOM 11651 N N . HIS D 1 321 ? 116.415 64.880 -6.720 1.00 76.59 343 HIS D N 1
ATOM 11652 C CA . HIS D 1 321 ? 116.888 64.620 -5.370 1.00 74.67 343 HIS D CA 1
ATOM 11653 C C . HIS D 1 321 ? 117.535 63.246 -5.333 1.00 77.87 343 HIS D C 1
ATOM 11654 O O . HIS D 1 321 ? 117.054 62.311 -5.978 1.00 82.33 343 HIS D O 1
ATOM 11661 N N . ALA D 1 322 ? 118.627 63.134 -4.576 1.00 79.69 344 ALA D N 1
ATOM 11662 C CA . ALA D 1 322 ? 119.358 61.877 -4.486 1.00 86.57 344 ALA D CA 1
ATOM 11663 C C . ALA D 1 322 ? 118.655 60.837 -3.624 1.00 87.65 344 ALA D C 1
ATOM 11664 O O . ALA D 1 322 ? 119.055 59.670 -3.652 1.00 91.17 344 ALA D O 1
ATOM 11666 N N . LEU D 1 323 ? 117.622 61.219 -2.874 1.00 77.42 345 LEU D N 1
ATOM 11667 C CA . LEU D 1 323 ? 116.993 60.338 -1.899 1.00 79.74 345 LEU D CA 1
ATOM 11668 C C . LEU D 1 323 ? 115.655 59.768 -2.347 1.00 80.75 345 LEU D C 1
ATOM 11669 O O . LEU D 1 323 ? 115.063 58.981 -1.604 1.00 80.87 345 LEU D O 1
ATOM 11674 N N . TYR D 1 324 ? 115.171 60.132 -3.530 1.00 81.91 346 TYR D N 1
ATOM 11675 C CA . TYR D 1 324 ? 113.917 59.597 -4.038 1.00 83.43 346 TYR D CA 1
ATOM 11676 C C . TYR D 1 324 ? 113.741 60.074 -5.467 1.00 85.37 346 TYR D C 1
ATOM 11677 O O . TYR D 1 324 ? 114.134 61.196 -5.812 1.00 94.56 346 TYR D O 1
ATOM 11686 N N . LYS D 1 325 ? 113.148 59.215 -6.294 1.00 107.74 347 LYS D N 1
ATOM 11687 C CA . LYS D 1 325 ? 112.900 59.506 -7.702 1.00 108.99 347 LYS D CA 1
ATOM 11688 C C . LYS D 1 325 ? 111.575 58.882 -8.108 1.00 113.71 347 LYS D C 1
ATOM 11689 O O . LYS D 1 325 ? 111.373 57.677 -7.920 1.00 103.54 347 LYS D O 1
ATOM 11693 N N . HIS D 1 326 ? 110.677 59.702 -8.655 1.00 118.37 348 HIS D N 1
ATOM 11694 C CA . HIS D 1 326 ? 109.405 59.211 -9.170 1.00 122.64 348 HIS D CA 1
ATOM 11695 C C . HIS D 1 326 ? 109.634 58.109 -10.193 1.00 135.95 348 HIS D C 1
ATOM 11696 O O . HIS D 1 326 ? 110.271 58.330 -11.228 1.00 141.05 348 HIS D O 1
ATOM 11703 N N . GLY D 1 327 ? 109.113 56.917 -9.898 1.00 144.99 349 GLY D N 1
ATOM 11704 C CA . GLY D 1 327 ? 109.285 55.786 -10.782 1.00 153.79 349 GLY D CA 1
ATOM 11705 C C . GLY D 1 327 ? 108.311 55.791 -11.945 1.00 155.15 349 GLY D C 1
ATOM 11706 O O . GLY D 1 327 ? 107.378 56.592 -12.015 1.00 155.64 349 GLY D O 1
ATOM 11707 N N . LYS D 1 328 ? 108.545 54.866 -12.879 1.00 158.16 350 LYS D N 1
ATOM 11708 C CA . LYS D 1 328 ? 107.668 54.751 -14.040 1.00 156.88 350 LYS D CA 1
ATOM 11709 C C . LYS D 1 328 ? 106.280 54.269 -13.637 1.00 162.3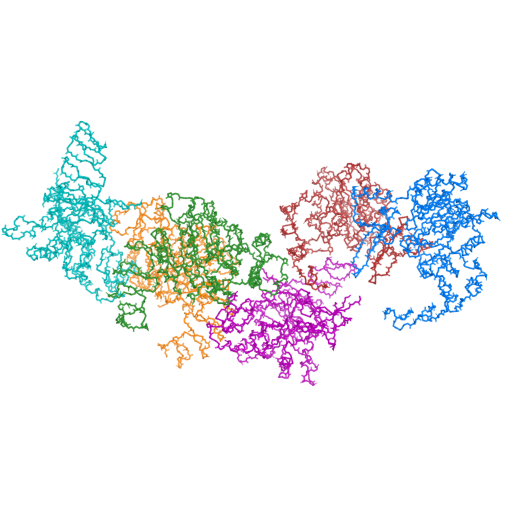9 350 LYS D C 1
ATOM 11710 O O . LYS D 1 328 ? 105.277 54.685 -14.230 1.00 165.28 350 LYS D O 1
ATOM 11712 N N . THR D 1 329 ? 106.201 53.390 -12.635 1.00 161.84 351 THR D N 1
ATOM 11713 C CA . THR D 1 329 ? 104.905 52.904 -12.171 1.00 160.02 351 THR D CA 1
ATOM 11714 C C . THR D 1 329 ? 104.065 54.043 -11.608 1.00 153.14 351 THR D C 1
ATOM 11715 O O . THR D 1 329 ? 102.897 54.214 -11.977 1.00 160.27 351 THR D O 1
ATOM 11717 N N . GLY D 1 330 ? 104.646 54.835 -10.715 1.00 143.38 352 GLY D N 1
ATOM 11718 C CA . GLY D 1 330 ? 103.945 55.969 -10.145 1.00 144.95 352 GLY D CA 1
ATOM 11719 C C . GLY D 1 330 ? 104.909 56.833 -9.365 1.00 146.77 352 GLY D C 1
ATOM 11720 O O . GLY D 1 330 ? 106.091 56.510 -9.218 1.00 156.82 352 GLY D O 1
ATOM 11721 N N . ARG D 1 331 ? 104.383 57.946 -8.865 1.00 138.04 353 ARG D N 1
ATOM 11722 C CA . ARG D 1 331 ? 105.194 58.864 -8.078 1.00 134.72 353 ARG D CA 1
ATOM 11723 C C . ARG D 1 331 ? 105.617 58.205 -6.772 1.00 131.50 353 ARG D C 1
ATOM 11724 O O . ARG D 1 331 ? 104.773 57.746 -5.996 1.00 131.09 353 ARG D O 1
ATOM 11726 N N . LYS D 1 332 ? 106.925 58.142 -6.540 1.00 129.77 354 LYS D N 1
ATOM 11727 C CA . LYS D 1 332 ? 107.425 57.693 -5.252 1.00 121.81 354 LYS D CA 1
ATOM 11728 C C . LYS D 1 332 ? 107.224 58.781 -4.203 1.00 118.46 354 LYS D C 1
ATOM 11729 O O . LYS D 1 332 ? 106.971 59.947 -4.517 1.00 113.90 354 LYS D O 1
ATOM 11735 N N . GLN D 1 333 ? 107.342 58.386 -2.940 1.00 111.22 355 GLN D N 1
ATOM 11736 C CA . GLN D 1 333 ? 107.206 59.342 -1.856 1.00 98.13 355 GLN D CA 1
ATOM 11737 C C . GLN D 1 333 ? 108.500 60.130 -1.670 1.00 89.35 355 GLN D C 1
ATOM 11738 O O . GLN D 1 333 ? 109.568 59.748 -2.153 1.00 100.08 355 GLN D O 1
ATOM 11744 N N . SER D 1 334 ? 108.389 61.246 -0.948 1.00 73.83 356 SER D N 1
ATOM 11745 C CA . SER D 1 334 ? 109.530 62.099 -0.662 1.00 85.94 356 SER D CA 1
ATOM 11746 C C . SER D 1 334 ? 109.892 62.030 0.815 1.00 78.59 356 SER D C 1
ATOM 11747 O O . SER D 1 334 ? 109.005 62.082 1.673 1.00 84.36 356 SER D O 1
ATOM 11750 N N . PRO D 1 335 ? 111.181 61.907 1.144 1.00 69.11 357 PRO D N 1
ATOM 11751 C CA . PRO D 1 335 ? 111.577 61.772 2.554 1.00 66.69 357 PRO D CA 1
ATOM 11752 C C . PRO D 1 335 ? 111.686 63.089 3.302 1.00 63.21 357 PRO D C 1
ATOM 11753 O O . PRO D 1 335 ? 111.793 63.069 4.536 1.00 62.05 357 PRO D O 1
ATOM 11757 N N . VAL D 1 336 ? 111.660 64.221 2.614 1.00 61.80 358 VAL D N 1
ATOM 11758 C CA . VAL D 1 336 ? 112.057 65.494 3.204 1.00 68.48 358 VAL D CA 1
ATOM 11759 C C . VAL D 1 336 ? 110.849 66.163 3.852 1.00 67.29 358 VAL D C 1
ATOM 11760 O O . VAL D 1 336 ? 109.769 66.239 3.253 1.00 60.15 358 VAL D O 1
ATOM 11764 N N . ARG D 1 337 ? 111.033 66.642 5.079 1.00 55.72 359 ARG D N 1
ATOM 11765 C CA . ARG D 1 337 ? 110.012 67.300 5.876 1.00 68.46 359 ARG D CA 1
ATOM 11766 C C . ARG D 1 337 ? 110.469 68.700 6.265 1.00 63.77 359 ARG D C 1
ATOM 11767 O O . ARG D 1 337 ? 111.602 69.118 5.998 1.00 72.23 359 ARG D O 1
ATOM 11775 N N . ILE D 1 338 ? 109.561 69.416 6.925 1.00 61.77 360 ILE D N 1
ATOM 11776 C CA . ILE D 1 338 ? 109.824 70.737 7.483 1.00 51.64 360 ILE D CA 1
ATOM 11777 C C . ILE D 1 338 ? 109.888 70.609 8.999 1.00 51.57 360 ILE D C 1
ATOM 11778 O O . ILE D 1 338 ? 109.006 69.999 9.617 1.00 78.69 360 ILE D O 1
ATOM 11783 N N . PHE D 1 339 ? 110.936 71.168 9.596 1.00 52.77 361 PHE D N 1
ATOM 11784 C CA . PHE D 1 339 ? 111.097 71.230 11.039 1.00 58.60 361 PHE D CA 1
ATOM 11785 C C . PHE D 1 339 ? 111.009 72.691 11.448 1.00 75.70 361 PHE D C 1
ATOM 11786 O O . PHE D 1 339 ? 111.715 73.535 10.891 1.00 87.00 361 PHE D O 1
ATOM 11794 N N . THR D 1 340 ? 110.145 72.996 12.408 1.00 73.76 362 THR D N 1
ATOM 11795 C CA . THR D 1 340 ? 109.937 74.392 12.765 1.00 58.39 362 THR D CA 1
ATOM 11796 C C . THR D 1 340 ? 109.843 74.555 14.272 1.00 57.02 362 THR D C 1
ATOM 11797 O O . THR D 1 340 ? 109.637 73.594 15.018 1.00 74.21 362 THR D O 1
ATOM 11801 N N . ASN D 1 341 ? 110.022 75.799 14.709 1.00 55.91 363 ASN D N 1
ATOM 11802 C CA . ASN D 1 341 ? 109.668 76.219 16.054 1.00 57.52 363 ASN D CA 1
ATOM 11803 C C . ASN D 1 341 ? 108.300 76.881 16.098 1.00 58.39 363 ASN D C 1
ATOM 11804 O O . ASN D 1 341 ? 107.863 77.309 17.171 1.00 60.15 363 ASN D O 1
ATOM 11809 N N . ILE D 1 342 ? 107.618 76.969 14.960 1.00 57.55 364 ILE D N 1
ATOM 11810 C CA . ILE D 1 342 ? 106.256 77.489 14.877 1.00 66.18 364 ILE D CA 1
ATOM 11811 C C . ILE D 1 342 ? 105.301 76.405 15.362 1.00 63.32 364 ILE D C 1
ATOM 11812 O O . ILE D 1 342 ? 105.493 75.224 15.037 1.00 58.67 364 ILE D O 1
ATOM 11817 N N . PRO D 1 343 ? 104.288 76.745 16.155 1.00 66.03 365 PRO D N 1
ATOM 11818 C CA . PRO D 1 343 ? 103.291 75.750 16.567 1.00 71.97 365 PRO D CA 1
ATOM 11819 C C . PRO D 1 343 ? 102.672 75.067 15.363 1.00 75.47 365 PRO D C 1
ATOM 11820 O O . PRO D 1 343 ? 102.109 75.731 14.479 1.00 78.09 365 PRO D O 1
ATOM 11824 N N . PRO D 1 344 ? 102.758 73.735 15.291 1.00 72.02 366 PRO D N 1
ATOM 11825 C CA . PRO D 1 344 ? 102.278 73.029 14.090 1.00 71.31 366 PRO D CA 1
ATOM 11826 C C . PRO D 1 344 ? 100.779 73.131 13.866 1.00 76.86 366 PRO D C 1
ATOM 11827 O O . PRO D 1 344 ? 100.321 72.831 12.756 1.00 87.10 366 PRO D O 1
ATOM 11831 N N . ASN D 1 345 ? 99.996 73.532 14.870 1.00 69.53 367 ASN D N 1
ATOM 11832 C CA . ASN D 1 345 ? 98.573 73.747 14.631 1.00 71.62 367 ASN D CA 1
ATOM 11833 C C . ASN D 1 345 ? 98.332 75.020 13.829 1.00 71.98 367 ASN D C 1
ATOM 11834 O O . ASN D 1 345 ? 97.342 75.111 13.095 1.00 74.13 367 ASN D O 1
ATOM 11839 N N . LYS D 1 346 ? 99.227 76.003 13.948 1.00 70.11 368 LYS D N 1
ATOM 11840 C CA . LYS D 1 346 ? 99.131 77.255 13.205 1.00 67.94 368 LYS D CA 1
ATOM 11841 C C . LYS D 1 346 ? 99.416 77.095 11.719 1.00 64.06 368 LYS D C 1
ATOM 11842 O O . LYS D 1 346 ? 99.299 78.079 10.980 1.00 64.25 368 LYS D O 1
ATOM 11848 N N . ILE D 1 347 ? 99.788 75.904 11.262 1.00 69.48 369 ILE D N 1
ATOM 11849 C CA . ILE D 1 347 ? 100.223 75.685 9.888 1.00 69.49 369 ILE D CA 1
ATOM 11850 C C . ILE D 1 347 ? 99.199 74.796 9.197 1.00 74.17 369 ILE D C 1
ATOM 11851 O O . ILE D 1 347 ? 99.019 73.631 9.572 1.00 79.24 369 ILE D O 1
ATOM 11856 N N . ILE D 1 348 ? 98.529 75.349 8.190 1.00 61.79 370 ILE D N 1
ATOM 11857 C CA . ILE D 1 348 ? 97.465 74.664 7.467 1.00 63.74 370 ILE D CA 1
ATOM 11858 C C . ILE D 1 348 ? 98.043 74.116 6.170 1.00 62.85 370 ILE D C 1
ATOM 11859 O O . ILE D 1 348 ? 98.582 74.870 5.352 1.00 61.99 370 ILE D O 1
ATOM 11864 N N . LEU D 1 349 ? 97.929 72.800 5.980 1.00 67.32 371 LEU D N 1
ATOM 11865 C CA . LEU D 1 349 ? 98.464 72.099 4.825 1.00 65.03 371 LEU D CA 1
ATOM 11866 C C . LEU D 1 349 ? 97.394 71.960 3.744 1.00 72.77 371 LEU D C 1
ATOM 11867 O O . LEU D 1 349 ? 96.208 71.814 4.054 1.00 71.16 371 LEU D O 1
ATOM 11872 N N . PRO D 1 350 ? 97.788 72.007 2.462 1.00 68.61 372 PRO D N 1
ATOM 11873 C CA . PRO D 1 350 ? 96.789 72.078 1.386 1.00 73.22 372 PRO D CA 1
ATOM 11874 C C . PRO D 1 350 ? 95.889 70.856 1.322 1.00 94.24 372 PRO D C 1
ATOM 11875 O O . PRO D 1 350 ? 96.330 69.761 0.959 1.00 104.47 372 PRO D O 1
ATOM 11879 N N . THR D 1 351 ? 94.614 71.040 1.673 1.00 100.14 373 THR D N 1
ATOM 11880 C CA . THR D 1 351 ? 93.652 69.946 1.643 1.00 88.98 373 THR D CA 1
ATOM 11881 C C . THR D 1 351 ? 93.356 69.459 0.232 1.00 87.95 373 THR D C 1
ATOM 11882 O O . THR D 1 351 ? 92.708 68.418 0.079 1.00 90.81 373 THR D O 1
ATOM 11886 N N . GLU D 1 352 ? 93.816 70.175 -0.795 1.00 89.38 374 GLU D N 1
ATOM 11887 C CA . GLU D 1 352 ? 93.519 69.789 -2.169 1.00 100.76 374 GLU D CA 1
ATOM 11888 C C . GLU D 1 352 ? 94.369 68.608 -2.623 1.00 100.23 374 GLU D C 1
ATOM 11889 O O . GLU D 1 352 ? 93.895 67.760 -3.385 1.00 104.88 374 GLU D O 1
ATOM 11895 N N . GLU D 1 353 ? 95.622 68.531 -2.168 1.00 98.79 375 GLU D N 1
ATOM 11896 C CA . GLU D 1 353 ? 96.543 67.486 -2.600 1.00 99.56 375 GLU D CA 1
ATOM 11897 C C . GLU D 1 353 ? 96.719 66.384 -1.557 1.00 95.25 375 GLU D C 1
ATOM 11898 O O . GLU D 1 353 ? 97.765 65.727 -1.518 1.00 89.65 375 GLU D O 1
ATOM 11904 N N . GLY D 1 354 ? 95.712 66.163 -0.713 1.00 96.72 376 GLY D N 1
ATOM 11905 C CA . GLY D 1 354 ? 95.683 64.980 0.127 1.00 100.61 376 GLY D CA 1
ATOM 11906 C C . GLY D 1 354 ? 96.180 65.148 1.548 1.00 94.82 376 GLY D C 1
ATOM 11907 O O . GLY D 1 354 ? 96.858 64.261 2.076 1.00 96.97 376 GLY D O 1
ATOM 11908 N N . TYR D 1 355 ? 95.848 66.268 2.183 1.00 93.91 377 TYR D N 1
ATOM 11909 C CA . TYR D 1 355 ? 96.179 66.505 3.581 1.00 78.16 377 TYR D CA 1
ATOM 11910 C C . TYR D 1 355 ? 94.900 66.778 4.355 1.00 73.50 377 TYR D C 1
ATOM 11911 O O . TYR D 1 355 ? 94.077 67.597 3.931 1.00 75.06 377 TYR D O 1
ATOM 11920 N N . ARG D 1 356 ? 94.737 66.100 5.488 1.00 73.22 378 ARG D N 1
ATOM 11921 C CA . ARG D 1 356 ? 93.579 66.306 6.343 1.00 75.02 378 ARG D CA 1
ATOM 11922 C C . ARG D 1 356 ? 94.036 66.594 7.765 1.00 73.05 378 ARG D C 1
ATOM 11923 O O . ARG D 1 356 ? 95.072 66.100 8.215 1.00 70.94 378 ARG D O 1
ATOM 11931 N N . PHE D 1 357 ? 93.260 67.420 8.458 1.00 74.11 379 PHE D N 1
ATOM 11932 C CA . PHE D 1 357 ? 93.583 67.775 9.832 1.00 72.89 379 PHE D CA 1
ATOM 11933 C C . PHE D 1 357 ? 93.279 66.598 10.748 1.00 76.11 379 PHE D C 1
ATOM 11934 O O . PHE D 1 357 ? 92.197 66.007 10.672 1.00 93.58 379 PHE D O 1
ATOM 11942 N N . CYS D 1 358 ? 94.236 66.240 11.602 1.00 74.63 380 CYS D N 1
ATOM 11943 C CA . CYS D 1 358 ? 94.058 65.161 12.562 1.00 75.27 380 CYS D CA 1
ATOM 11944 C C . CYS D 1 358 ? 93.625 65.763 13.891 1.00 80.18 380 CYS D C 1
ATOM 11945 O O . CYS D 1 358 ? 94.302 66.646 14.429 1.00 78.69 380 CYS D O 1
ATOM 11948 N N . SER D 1 359 ? 92.489 65.295 14.408 1.00 76.52 381 SER D N 1
ATOM 11949 C CA . SER D 1 359 ? 91.990 65.832 15.673 1.00 78.01 381 SER D CA 1
ATOM 11950 C C . SER D 1 359 ? 92.822 65.380 16.868 1.00 88.21 381 SER D C 1
ATOM 11951 O O . SER D 1 359 ? 93.153 66.230 17.715 1.00 80.03 381 SER D O 1
ATOM 11954 N N . PRO D 1 360 ? 93.179 64.095 17.021 1.00 86.98 382 PRO D N 1
ATOM 11955 C CA . PRO D 1 360 ? 93.936 63.694 18.224 1.00 86.93 382 PRO D CA 1
ATOM 11956 C C . PRO D 1 360 ? 95.237 64.455 18.413 1.00 88.10 382 PRO D C 1
ATOM 11957 O O . PRO D 1 360 ? 95.473 65.007 19.495 1.00 84.03 382 PRO D O 1
ATOM 11961 N N . CYS D 1 361 ? 96.100 64.493 17.400 1.00 70.60 383 CYS D N 1
ATOM 11962 C CA . CYS D 1 361 ? 97.269 65.366 17.407 1.00 87.25 383 CYS D CA 1
ATOM 11963 C C . CYS D 1 361 ? 96.940 66.561 16.522 1.00 83.28 383 CYS D C 1
ATOM 11964 O O . CYS D 1 361 ? 96.935 66.448 15.292 1.00 91.02 383 CYS D O 1
ATOM 11967 N N . GLN D 1 362 ? 96.666 67.705 17.149 1.00 80.42 384 GLN D N 1
ATOM 11968 C CA . GLN D 1 362 ? 96.076 68.846 16.451 1.00 75.96 384 GLN D CA 1
ATOM 11969 C C . GLN D 1 362 ? 97.095 69.459 15.493 1.00 67.69 384 GLN D C 1
ATOM 11970 O O . GLN D 1 362 ? 97.747 70.468 15.774 1.00 81.32 384 GLN D O 1
ATOM 11976 N N . ARG D 1 363 ? 97.224 68.821 14.333 1.00 67.90 385 ARG D N 1
ATOM 11977 C CA . ARG D 1 363 ? 97.963 69.357 13.199 1.00 71.61 385 ARG D CA 1
ATOM 11978 C C . ARG D 1 363 ? 97.515 68.598 11.957 1.00 70.67 385 ARG D C 1
ATOM 11979 O O . ARG D 1 363 ? 96.792 67.601 12.042 1.00 70.85 385 ARG D O 1
ATOM 11987 N N . TYR D 1 364 ? 97.915 69.100 10.795 1.00 69.97 386 TYR D N 1
ATOM 11988 C CA . TYR D 1 364 ? 97.522 68.466 9.547 1.00 68.03 386 TYR D CA 1
ATOM 11989 C C . TYR D 1 364 ? 98.474 67.324 9.227 1.00 66.85 386 TYR D C 1
ATOM 11990 O O . TYR D 1 364 ? 99.675 67.407 9.497 1.00 75.84 386 TYR D O 1
ATOM 11999 N N . VAL D 1 365 ? 97.928 66.242 8.667 1.00 65.35 387 VAL D N 1
ATOM 12000 C CA . VAL D 1 365 ? 98.694 65.045 8.347 1.00 65.10 387 VAL D CA 1
ATOM 12001 C C . VAL D 1 365 ? 98.302 64.564 6.955 1.00 66.85 387 VAL D C 1
ATOM 12002 O O . VAL D 1 365 ? 97.342 65.045 6.346 1.00 68.43 387 VAL D O 1
ATOM 12006 N N . SER D 1 366 ? 99.069 63.600 6.454 1.00 67.42 388 SER D N 1
ATOM 12007 C CA . SER D 1 366 ? 98.852 63.068 5.118 1.00 79.81 388 SER D CA 1
ATOM 12008 C C . SER D 1 366 ? 97.647 62.136 5.098 1.00 93.92 388 SER D C 1
ATOM 12009 O O . SER D 1 366 ? 97.282 61.530 6.110 1.00 101.37 388 SER D O 1
ATOM 12012 N N . LEU D 1 367 ? 97.027 62.030 3.921 1.00 94.15 389 LEU D N 1
ATOM 12013 C CA . LEU D 1 367 ? 95.856 61.173 3.766 1.00 88.39 389 LEU D CA 1
ATOM 12014 C C . LEU D 1 367 ? 96.199 59.718 4.063 1.00 95.55 389 LEU D C 1
ATOM 12015 O O . LEU D 1 367 ? 95.482 59.037 4.805 1.00 112.74 389 LEU D O 1
ATOM 12020 N N . GLU D 1 368 ? 97.302 59.227 3.500 1.00 88.15 390 GLU D N 1
ATOM 12021 C CA . GLU D 1 368 ? 97.746 57.847 3.685 1.00 90.59 390 GLU D CA 1
ATOM 12022 C C . GLU D 1 368 ? 98.349 57.582 5.069 1.00 92.11 390 GLU D C 1
ATOM 12023 O O . GLU D 1 368 ? 98.974 56.526 5.236 1.00 103.62 390 GLU D O 1
ATOM 12029 N N . ASN D 1 369 ? 98.195 58.460 6.056 1.00 85.80 391 ASN D N 1
ATOM 12030 C CA . ASN D 1 369 ? 98.869 58.336 7.341 1.00 82.01 391 ASN D CA 1
ATOM 12031 C C . ASN D 1 369 ? 97.884 57.869 8.406 1.00 81.58 391 ASN D C 1
ATOM 12032 O O . ASN D 1 369 ? 96.801 58.445 8.552 1.00 88.83 391 ASN D O 1
ATOM 12037 N N . GLN D 1 370 ? 98.265 56.831 9.147 1.00 80.60 392 GLN D N 1
ATOM 12038 C CA . GLN D 1 370 ? 97.451 56.292 10.230 1.00 80.27 392 GLN D CA 1
ATOM 12039 C C . GLN D 1 370 ? 97.895 56.893 11.557 1.00 75.77 392 GLN D C 1
ATOM 12040 O O . GLN D 1 370 ? 99.095 56.948 11.848 1.00 73.60 392 GLN D O 1
ATOM 12046 N N . HIS D 1 371 ? 96.928 57.331 12.359 1.00 73.91 393 HIS D N 1
ATOM 12047 C CA . HIS D 1 371 ? 97.222 57.905 13.665 1.00 72.45 393 HIS D CA 1
ATOM 12048 C C . HIS D 1 371 ? 97.469 56.792 14.676 1.00 74.75 393 HIS D C 1
ATOM 12049 O O . HIS D 1 371 ? 96.595 55.950 14.906 1.00 88.47 393 HIS D O 1
ATOM 12056 N N . CYS D 1 372 ? 98.651 56.793 15.289 1.00 71.47 394 CYS D N 1
ATOM 12057 C CA . CYS D 1 372 ? 98.976 55.832 16.335 1.00 72.16 394 CYS D CA 1
ATOM 12058 C C . CYS D 1 372 ? 98.494 56.376 17.675 1.00 72.38 394 CYS D C 1
ATOM 12059 O O . CYS D 1 372 ? 98.936 57.443 18.113 1.00 70.88 394 CYS D O 1
ATOM 12062 N N . GLU D 1 373 ? 97.597 55.638 18.326 1.00 74.54 395 GLU D N 1
ATOM 12063 C CA . GLU D 1 373 ? 96.991 56.090 19.571 1.00 75.42 395 GLU D CA 1
ATOM 12064 C C . GLU D 1 373 ? 97.886 55.917 20.792 1.00 74.92 395 GLU D C 1
ATOM 12065 O O . GLU D 1 373 ? 97.554 56.454 21.854 1.00 75.62 395 GLU D O 1
ATOM 12071 N N . LEU D 1 374 ? 99.000 55.188 20.678 1.00 74.11 396 LEU D N 1
ATOM 12072 C CA . LEU D 1 374 ? 99.769 54.799 21.854 1.00 74.31 396 LEU D CA 1
ATOM 12073 C C . LEU D 1 374 ? 101.033 55.624 22.068 1.00 72.38 396 LEU D C 1
ATOM 12074 O O . LEU D 1 374 ? 101.554 55.646 23.188 1.00 72.79 396 LEU D O 1
ATOM 12079 N N . CYS D 1 375 ? 101.538 56.294 21.035 1.00 70.56 397 CYS D N 1
ATOM 12080 C CA . CYS D 1 375 ? 102.518 57.354 21.214 1.00 97.24 397 CYS D CA 1
ATOM 12081 C C . CYS D 1 375 ? 101.962 58.706 20.784 1.00 92.26 397 CYS D C 1
ATOM 12082 O O . CYS D 1 375 ? 102.731 59.661 20.631 1.00 89.32 397 CYS D O 1
ATOM 12085 N N . ASN D 1 376 ? 100.646 58.798 20.570 1.00 92.09 398 ASN D N 1
ATOM 12086 C CA . ASN D 1 376 ? 99.934 60.071 20.448 1.00 69.30 398 ASN D CA 1
ATOM 12087 C C . ASN D 1 376 ? 100.484 60.916 19.296 1.00 76.49 398 ASN D C 1
ATOM 12088 O O . ASN D 1 376 ? 100.894 62.066 19.472 1.00 73.43 398 ASN D O 1
ATOM 12093 N N . SER D 1 377 ? 100.476 60.325 18.102 1.00 71.45 399 SER D N 1
ATOM 12094 C CA . SER D 1 377 ? 101.020 60.993 16.928 1.00 66.15 399 SER D CA 1
ATOM 12095 C C . SER D 1 377 ? 100.715 60.175 15.683 1.00 74.81 399 SER D C 1
ATOM 12096 O O . SER D 1 377 ? 100.814 58.945 15.707 1.00 80.72 399 SER D O 1
ATOM 12099 N N . CYS D 1 378 ? 100.348 60.864 14.603 1.00 66.51 400 CYS D N 1
ATOM 12100 C CA . CYS D 1 378 ? 100.316 60.248 13.280 1.00 68.18 400 CYS D CA 1
ATOM 12101 C C . CYS D 1 378 ? 101.748 59.924 12.877 1.00 67.85 400 CYS D C 1
ATOM 12102 O O . CYS D 1 378 ? 102.529 60.824 12.553 1.00 75.67 400 CYS D O 1
ATOM 12105 N N . THR D 1 379 ? 102.093 58.638 12.885 1.00 69.89 401 THR D N 1
ATOM 12106 C CA . THR D 1 379 ? 103.477 58.211 13.023 1.00 66.07 401 THR D CA 1
ATOM 12107 C C . THR D 1 379 ? 104.097 57.609 11.769 1.00 66.77 401 THR D C 1
ATOM 12108 O O . THR D 1 379 ? 105.305 57.345 11.771 1.00 66.44 401 THR D O 1
ATOM 12112 N N . SER D 1 380 ? 103.325 57.379 10.707 1.00 68.34 402 SER D N 1
ATOM 12113 C CA . SER D 1 380 ? 103.831 56.651 9.542 1.00 77.91 402 SER D CA 1
ATOM 12114 C C . SER D 1 380 ? 104.624 57.605 8.651 1.00 75.28 402 SER D C 1
ATOM 12115 O O . SER D 1 380 ? 104.127 58.159 7.668 1.00 70.86 402 SER D O 1
ATOM 12118 N N . LYS D 1 381 ? 105.904 57.778 9.000 1.00 76.97 403 LYS D N 1
ATOM 12119 C CA . LYS D 1 381 ? 106.836 58.658 8.289 1.00 68.99 403 LYS D CA 1
ATOM 12120 C C . LYS D 1 381 ? 107.259 58.117 6.917 1.00 81.97 403 LYS D C 1
ATOM 12121 O O . LYS D 1 381 ? 108.174 58.702 6.320 1.00 91.71 403 LYS D O 1
ATOM 12127 N N . ASP D 1 382 ? 106.655 57.048 6.400 1.00 91.29 404 ASP D N 1
ATOM 12128 C CA . ASP D 1 382 ? 107.029 56.505 5.100 1.00 97.89 404 ASP D CA 1
ATOM 12129 C C . ASP D 1 382 ? 105.765 56.368 4.257 1.00 91.90 404 ASP D C 1
ATOM 12130 O O . ASP D 1 382 ? 104.690 56.804 4.678 1.00 85.65 404 ASP D O 1
ATOM 12135 N N . GLY D 1 383 ? 105.875 55.782 3.066 1.00 97.31 405 GLY D N 1
ATOM 12136 C CA . GLY D 1 383 ? 104.705 55.506 2.254 1.00 107.06 405 GLY D CA 1
ATOM 12137 C C . GLY D 1 383 ? 103.847 54.362 2.740 1.00 116.75 405 GLY D C 1
ATOM 12138 O O . GLY D 1 383 ? 102.809 54.085 2.130 1.00 126.55 405 GLY D O 1
ATOM 12139 N N . ARG D 1 384 ? 104.242 53.695 3.818 1.00 109.52 406 ARG D N 1
ATOM 12140 C CA . ARG D 1 384 ? 103.518 52.552 4.354 1.00 105.98 406 ARG D CA 1
ATOM 12141 C C . ARG D 1 384 ? 103.069 52.840 5.780 1.00 105.65 406 ARG D C 1
ATOM 12142 O O . ARG D 1 384 ? 103.520 53.790 6.426 1.00 111.15 406 ARG D O 1
ATOM 12150 N N . LYS D 1 385 ? 102.167 51.995 6.268 1.00 101.78 407 LYS D N 1
ATOM 12151 C CA . LYS D 1 385 ? 101.668 52.110 7.630 1.00 89.84 407 LYS D CA 1
ATOM 12152 C C . LYS D 1 385 ? 102.662 51.472 8.591 1.00 85.41 407 LYS D C 1
ATOM 12153 O O . LYS D 1 385 ? 103.062 50.318 8.409 1.00 87.78 407 LYS D O 1
ATOM 12158 N N . TRP D 1 386 ? 103.061 52.222 9.610 1.00 78.52 408 TRP D N 1
ATOM 12159 C CA . TRP D 1 386 ? 104.056 51.751 10.558 1.00 76.59 408 TRP D CA 1
ATOM 12160 C C . TRP D 1 386 ? 103.393 50.987 11.699 1.00 77.06 408 TRP D C 1
ATOM 12161 O O . TRP D 1 386 ? 102.176 51.037 11.892 1.00 77.65 408 TRP D O 1
ATOM 12172 N N . ASN D 1 387 ? 104.214 50.273 12.469 1.00 77.47 409 ASN D N 1
ATOM 12173 C CA . ASN D 1 387 ? 103.707 49.459 13.565 1.00 78.63 409 ASN D CA 1
ATOM 12174 C C . ASN D 1 387 ? 104.285 49.931 14.890 1.00 76.82 409 ASN D C 1
ATOM 12175 O O . ASN D 1 387 ? 105.447 50.333 14.967 1.00 75.62 409 ASN D O 1
ATOM 12180 N N . HIS D 1 388 ? 103.477 49.862 15.944 1.00 76.99 410 HIS D N 1
ATOM 12181 C CA . HIS D 1 388 ? 103.911 50.293 17.265 1.00 75.78 410 HIS D CA 1
ATOM 12182 C C . HIS D 1 388 ? 104.429 49.111 18.074 1.00 77.55 410 HIS D C 1
ATOM 12183 O O . HIS D 1 388 ? 103.811 48.043 18.104 1.00 79.73 410 HIS D O 1
ATOM 12190 N N . CYS D 1 389 ? 105.566 49.316 18.735 1.00 76.84 411 CYS D N 1
ATOM 12191 C CA . CYS D 1 389 ? 106.124 48.371 19.690 1.00 78.48 411 CYS D CA 1
ATOM 12192 C C . CYS D 1 389 ? 105.974 48.949 21.092 1.00 77.81 411 CYS D C 1
ATOM 12193 O O . CYS D 1 389 ? 106.455 50.063 21.372 1.00 76.04 411 CYS D O 1
ATOM 12196 N N . PHE D 1 390 ? 105.293 48.186 21.956 1.00 79.50 412 PHE D N 1
ATOM 12197 C CA . PHE D 1 390 ? 105.032 48.505 23.356 1.00 79.70 412 PHE D CA 1
ATOM 12198 C C . PHE D 1 390 ? 106.230 48.254 24.260 1.00 80.43 412 PHE D C 1
ATOM 12199 O O . PHE D 1 390 ? 106.126 48.475 25.471 1.00 80.99 412 PHE D O 1
ATOM 12207 N N . LEU D 1 391 ? 107.343 47.756 23.727 1.00 81.38 413 LEU D N 1
ATOM 12208 C CA . LEU D 1 391 ? 108.550 47.550 24.517 1.00 82.39 413 LEU D CA 1
ATOM 12209 C C . LEU D 1 391 ? 109.560 48.669 24.325 1.00 80.72 413 LEU D C 1
ATOM 12210 O O . LEU D 1 391 ? 110.169 49.131 25.297 1.00 82.77 413 LEU D O 1
ATOM 12215 N N . CYS D 1 392 ? 109.745 49.112 23.088 1.00 89.65 414 CYS D N 1
ATOM 12216 C CA . CYS D 1 392 ? 110.499 50.317 22.787 1.00 91.35 414 CYS D CA 1
ATOM 12217 C C . CYS D 1 392 ? 109.648 51.573 22.906 1.00 87.88 414 CYS D C 1
ATOM 12218 O O . CYS D 1 392 ? 110.177 52.679 22.754 1.00 89.45 414 CYS D O 1
ATOM 12221 N N . LYS D 1 393 ? 108.345 51.421 23.160 1.00 86.30 415 LYS D N 1
ATOM 12222 C CA . LYS D 1 393 ? 107.436 52.545 23.374 1.00 78.60 415 LYS D CA 1
ATOM 12223 C C . LYS D 1 393 ? 107.410 53.487 22.177 1.00 72.93 415 LYS D C 1
ATOM 12224 O O . LYS D 1 393 ? 107.257 54.701 22.334 1.00 94.61 415 LYS D O 1
ATOM 12230 N N . LYS D 1 394 ? 107.548 52.940 20.970 1.00 71.66 416 LYS D N 1
ATOM 12231 C CA . LYS D 1 394 ? 107.656 53.794 19.791 1.00 73.75 416 LYS D CA 1
ATOM 12232 C C . LYS D 1 394 ? 107.170 53.019 18.577 1.00 70.69 416 LYS D C 1
ATOM 12233 O O . LYS D 1 394 ? 106.901 51.821 18.653 1.00 82.09 416 LYS D O 1
ATOM 12239 N N . CYS D 1 395 ? 107.073 53.706 17.445 1.00 69.38 417 CYS D N 1
ATOM 12240 C CA . CYS D 1 395 ? 106.679 53.075 16.197 1.00 70.37 417 CYS D CA 1
ATOM 12241 C C . CYS D 1 395 ? 107.894 52.872 15.302 1.00 70.66 417 CYS D C 1
ATOM 12242 O O . CYS D 1 395 ? 108.833 53.673 15.302 1.00 69.35 417 CYS D O 1
ATOM 12245 N N . VAL D 1 396 ? 107.866 51.774 14.549 1.00 72.75 418 VAL D N 1
ATOM 12246 C CA . VAL D 1 396 ? 108.956 51.376 13.676 1.00 73.87 418 VAL D CA 1
ATOM 12247 C C . VAL D 1 396 ? 108.392 51.034 12.304 1.00 75.20 418 VAL D C 1
ATOM 12248 O O . VAL D 1 396 ? 107.186 50.815 12.128 1.00 75.77 418 VAL D O 1
ATOM 12252 N N . LYS D 1 397 ? 109.299 50.998 11.332 1.00 76.02 419 LYS D N 1
ATOM 12253 C CA . LYS D 1 397 ? 108.951 50.605 9.978 1.00 77.91 419 LYS D CA 1
ATOM 12254 C C . LYS D 1 397 ? 108.340 49.206 9.993 1.00 89.70 419 LYS D C 1
ATOM 12255 O O . LYS D 1 397 ? 108.799 48.335 10.743 1.00 94.17 419 LYS D O 1
ATOM 12261 N N . PRO D 1 398 ? 107.310 48.951 9.178 1.00 86.49 420 PRO D N 1
ATOM 12262 C CA . PRO D 1 398 ? 106.635 47.644 9.220 1.00 85.44 420 PRO D CA 1
ATOM 12263 C C . PRO D 1 398 ? 107.528 46.484 8.807 1.00 88.76 420 PRO D C 1
ATOM 12264 O O . PRO D 1 398 ? 107.116 45.322 8.877 1.00 101.97 420 PRO D O 1
ATOM 12268 N N . SER D 1 399 ? 108.750 46.786 8.377 1.00 88.66 421 SER D N 1
ATOM 12269 C CA . SER D 1 399 ? 109.718 45.777 7.976 1.00 92.09 421 SER D CA 1
ATOM 12270 C C . SER D 1 399 ? 110.606 45.323 9.127 1.00 92.12 421 SER D C 1
ATOM 12271 O O . SER D 1 399 ? 111.534 44.540 8.904 1.00 95.04 421 SER D O 1
ATOM 12274 N N . TRP D 1 400 ? 110.344 45.788 10.343 1.00 90.85 422 TRP D N 1
ATOM 12275 C CA . TRP D 1 400 ? 111.222 45.551 11.479 1.00 95.48 422 TRP D CA 1
ATOM 12276 C C . TRP D 1 400 ? 110.635 44.499 12.410 1.00 92.23 422 TRP D C 1
ATOM 12277 O O . TRP D 1 400 ? 109.459 44.136 12.322 1.00 92.75 422 TRP D O 1
ATOM 12288 N N . ILE D 1 401 ? 111.484 44.018 13.316 1.00 91.64 423 ILE D N 1
ATOM 12289 C CA . ILE D 1 401 ? 111.108 43.024 14.312 1.00 93.22 423 ILE D CA 1
ATOM 12290 C C . ILE D 1 401 ? 111.760 43.397 15.638 1.00 91.78 423 ILE D C 1
ATOM 12291 O O . ILE D 1 401 ? 112.847 43.989 15.676 1.00 91.08 423 ILE D O 1
ATOM 12296 N N . HIS D 1 402 ? 111.077 43.058 16.731 1.00 93.30 424 HIS D N 1
ATOM 12297 C CA . HIS D 1 402 ? 111.624 43.227 18.072 1.00 92.71 424 HIS D CA 1
ATOM 12298 C C . HIS D 1 402 ? 112.444 41.991 18.413 1.00 96.30 424 HIS D C 1
ATOM 12299 O O . HIS D 1 402 ? 111.900 40.889 18.533 1.00 98.66 424 HIS D O 1
ATOM 12306 N N . CYS D 1 403 ? 113.748 42.172 18.570 1.00 101.85 425 CYS D N 1
ATOM 12307 C CA . CYS D 1 403 ? 114.656 41.050 18.742 1.00 117.44 425 CYS D CA 1
ATOM 12308 C C . CYS D 1 403 ? 114.741 40.625 20.204 1.00 116.38 425 CYS D C 1
ATOM 12309 O O . CYS D 1 403 ? 114.334 41.347 21.118 1.00 107.15 425 CYS D O 1
ATOM 12312 N N . SER D 1 404 ? 115.274 39.425 20.411 1.00 122.88 426 SER D N 1
ATOM 12313 C CA . SER D 1 404 ? 115.522 38.897 21.742 1.00 124.20 426 SER D CA 1
ATOM 12314 C C . SER D 1 404 ? 116.939 39.240 22.181 1.00 131.43 426 SER D C 1
ATOM 12315 O O . SER D 1 404 ? 117.853 39.354 21.358 1.00 139.28 426 SER D O 1
ATOM 12318 N N . ILE D 1 405 ? 117.103 39.430 23.494 1.00 131.00 427 ILE D N 1
ATOM 12319 C CA . ILE D 1 405 ? 118.346 39.887 24.118 1.00 125.14 427 ILE D CA 1
ATOM 12320 C C . ILE D 1 405 ? 118.625 41.333 23.719 1.00 126.96 427 ILE D C 1
ATOM 12321 O O . ILE D 1 405 ? 118.981 42.161 24.566 1.00 135.99 427 ILE D O 1
ATOM 12323 N N . CYS D 1 406 ? 118.477 41.643 22.427 1.00 117.95 428 CYS D N 1
ATOM 12324 C CA . CYS D 1 406 ? 118.543 43.032 21.983 1.00 121.59 428 CYS D CA 1
ATOM 12325 C C . CYS D 1 406 ? 117.563 43.897 22.763 1.00 127.86 428 CYS D C 1
ATOM 12326 O O . CYS D 1 406 ? 117.916 44.976 23.248 1.00 138.20 428 CYS D O 1
ATOM 12329 N N . ASN D 1 407 ? 116.323 43.428 22.898 1.00 125.86 429 ASN D N 1
ATOM 12330 C CA . ASN D 1 407 ? 115.277 44.136 23.637 1.00 112.93 429 ASN D CA 1
ATOM 12331 C C . ASN D 1 407 ? 115.013 45.527 23.066 1.00 113.38 429 ASN D C 1
ATOM 12332 O O . ASN D 1 407 ? 114.594 46.435 23.788 1.00 114.08 429 ASN D O 1
ATOM 12334 N N . HIS D 1 408 ? 115.271 45.710 21.772 1.00 90.58 430 HIS D N 1
ATOM 12335 C CA . HIS D 1 408 ? 114.751 46.861 21.046 1.00 114.77 430 HIS D CA 1
ATOM 12336 C C . HIS D 1 408 ? 114.654 46.505 19.570 1.00 106.91 430 HIS D C 1
ATOM 12337 O O . HIS D 1 408 ? 115.391 45.649 19.074 1.00 90.51 430 HIS D O 1
ATOM 12344 N N . CYS D 1 409 ? 113.723 47.166 18.883 1.00 96.63 431 CYS D N 1
ATOM 12345 C CA . CYS D 1 409 ? 113.401 46.831 17.503 1.00 90.63 431 CYS D CA 1
ATOM 12346 C C . CYS D 1 409 ? 114.576 47.110 16.574 1.00 84.82 431 CYS D C 1
ATOM 12347 O O . CYS D 1 409 ? 115.403 47.993 16.824 1.00 89.58 431 CYS D O 1
ATOM 12350 N N . ALA D 1 410 ? 114.635 46.349 15.484 1.00 87.02 432 ALA D N 1
ATOM 12351 C CA . ALA D 1 410 ? 115.620 46.573 14.431 1.00 92.00 432 ALA D CA 1
ATOM 12352 C C . ALA D 1 410 ? 115.197 45.766 13.208 1.00 102.92 432 ALA D C 1
ATOM 12353 O O . ALA D 1 410 ? 114.239 44.987 13.250 1.00 116.15 432 ALA D O 1
ATOM 12355 N N . VAL D 1 411 ? 115.926 45.964 12.115 1.00 107.84 433 VAL D N 1
ATOM 12356 C CA . VAL D 1 411 ? 115.698 45.239 10.869 1.00 107.29 433 VAL D CA 1
ATOM 12357 C C . VAL D 1 411 ? 116.195 43.808 11.047 1.00 112.46 433 VAL D C 1
ATOM 12358 O O . VAL D 1 411 ? 117.111 43.570 11.848 1.00 112.64 433 VAL D O 1
ATOM 12362 N N . PRO D 1 412 ? 115.599 42.823 10.375 1.00 112.38 434 PRO D N 1
ATOM 12363 C CA . PRO D 1 412 ? 116.223 41.498 10.322 1.00 117.08 434 PRO D CA 1
ATOM 12364 C C . PRO D 1 412 ? 117.571 41.571 9.623 1.00 116.03 434 PRO D C 1
ATOM 12365 O O . PRO D 1 412 ? 117.801 42.424 8.763 1.00 118.64 434 PRO D O 1
ATOM 12369 N N . ASP D 1 413 ? 118.465 40.656 10.007 1.00 114.85 435 ASP D N 1
ATOM 12370 C CA . ASP D 1 413 ? 119.874 40.693 9.608 1.00 117.65 435 ASP D CA 1
ATOM 12371 C C . ASP D 1 413 ? 120.552 41.949 10.160 1.00 117.59 435 ASP D C 1
ATOM 12372 O O . ASP D 1 413 ? 121.070 42.793 9.421 1.00 113.36 435 ASP D O 1
ATOM 12374 N N . HIS D 1 414 ? 120.524 42.062 11.488 1.00 114.61 436 HIS D N 1
ATOM 12375 C CA . HIS D 1 414 ? 121.215 43.121 12.218 1.00 111.96 436 HIS D CA 1
ATOM 12376 C C . HIS D 1 414 ? 122.283 42.526 13.132 1.00 118.95 436 HIS D C 1
ATOM 12377 O O . HIS D 1 414 ? 122.663 41.366 12.970 1.00 136.64 436 HIS D O 1
ATOM 12384 N N . SER D 1 415 ? 122.776 43.306 14.092 1.00 137.80 437 SER D N 1
ATOM 12385 C CA . SER D 1 415 ? 123.864 42.864 14.957 1.00 143.33 437 SER D CA 1
ATOM 12386 C C . SER D 1 415 ? 123.399 42.885 16.405 1.00 134.71 437 SER D C 1
ATOM 12387 O O . SER D 1 415 ? 123.065 43.952 16.933 1.00 131.13 437 SER D O 1
ATOM 12390 N N . CYS D 1 416 ? 123.413 41.721 17.054 1.00 125.65 438 CYS D N 1
ATOM 12391 C CA . CYS D 1 416 ? 122.776 41.552 18.353 1.00 136.27 438 CYS D CA 1
ATOM 12392 C C . CYS D 1 416 ? 123.759 41.774 19.503 1.00 129.05 438 CYS D C 1
ATOM 12393 O O . CYS D 1 416 ? 124.905 42.186 19.310 1.00 129.06 438 CYS D O 1
ATOM 12396 N N . GLU D 1 417 ? 123.293 41.498 20.720 1.00 129.17 439 GLU D N 1
ATOM 12397 C CA . GLU D 1 417 ? 124.066 41.593 21.957 1.00 129.10 439 GLU D CA 1
ATOM 12398 C C . GLU D 1 417 ? 123.240 40.924 23.052 1.00 127.01 439 GLU D C 1
ATOM 12399 O O . GLU D 1 417 ? 122.147 40.409 22.797 1.00 130.86 439 GLU D O 1
ATOM 12401 N N . GLY D 1 418 ? 123.759 40.942 24.275 1.00 132.78 440 GLY D N 1
ATOM 12402 C CA . GLY D 1 418 ? 123.069 40.294 25.380 1.00 137.02 440 GLY D CA 1
ATOM 12403 C C . GLY D 1 418 ? 122.779 41.212 26.550 1.00 129.23 440 GLY D C 1
ATOM 12404 O O . GLY D 1 418 ? 122.087 40.824 27.493 1.00 119.19 440 GLY D O 1
ATOM 12405 N N . VAL E 1 6 ? 130.314 36.483 22.770 1.00 159.73 28 VAL E N 1
ATOM 12406 C CA . VAL E 1 6 ? 129.742 36.954 21.515 1.00 149.40 28 VAL E CA 1
ATOM 12407 C C . VAL E 1 6 ? 129.997 35.949 20.393 1.00 146.67 28 VAL E C 1
ATOM 12408 O O . VAL E 1 6 ? 129.169 35.791 19.495 1.00 141.13 28 VAL E O 1
ATOM 12410 N N . LEU E 1 7 ? 131.138 35.271 20.452 1.00 159.13 29 LEU E N 1
ATOM 12411 C CA . LEU E 1 7 ? 131.559 34.339 19.405 1.00 159.54 29 LEU E CA 1
ATOM 12412 C C . LEU E 1 7 ? 131.947 33.001 20.024 1.00 147.81 29 LEU E C 1
ATOM 12413 O O . LEU E 1 7 ? 132.990 32.919 20.707 1.00 144.55 29 LEU E O 1
ATOM 12415 N N . PRO E 1 8 ? 131.158 31.940 19.816 1.00 141.53 30 PRO E N 1
ATOM 12416 C CA . PRO E 1 8 ? 131.434 30.660 20.483 1.00 143.47 30 PRO E CA 1
ATOM 12417 C C . PRO E 1 8 ? 131.984 29.575 19.567 1.00 142.17 30 PRO E C 1
ATOM 12418 O O . PRO E 1 8 ? 131.486 29.376 18.455 1.00 144.79 30 PRO E O 1
ATOM 12422 N N . LEU E 1 9 ? 132.998 28.847 20.038 1.00 129.99 31 LEU E N 1
ATOM 12423 C CA . LEU E 1 9 ? 133.530 27.707 19.300 1.00 134.20 31 LEU E CA 1
ATOM 12424 C C . LEU E 1 9 ? 134.440 26.862 20.181 1.00 133.71 31 LEU E C 1
ATOM 12425 O O . LEU E 1 9 ? 135.453 27.356 20.689 1.00 138.63 31 LEU E O 1
ATOM 12427 N N . ASP E 1 10 ? 134.086 25.586 20.372 1.00 128.30 32 ASP E N 1
ATOM 12428 C CA . ASP E 1 10 ? 134.906 24.652 21.138 1.00 129.72 32 ASP E CA 1
ATOM 12429 C C . ASP E 1 10 ? 134.932 23.292 20.458 1.00 130.90 32 ASP E C 1
ATOM 12430 O O . ASP E 1 10 ? 133.871 22.688 20.208 1.00 128.37 32 ASP E O 1
ATOM 12432 N N . PRO E 1 11 ? 136.119 22.749 20.142 1.00 138.65 33 PRO E N 1
ATOM 12433 C CA . PRO E 1 11 ? 136.167 21.505 19.357 1.00 142.53 33 PRO E CA 1
ATOM 12434 C C . PRO E 1 11 ? 135.891 20.251 20.165 1.00 139.32 33 PRO E C 1
ATOM 12435 O O . PRO E 1 11 ? 135.121 19.382 19.737 1.00 123.66 33 PRO E O 1
ATOM 12439 N N . ALA E 1 12 ? 136.535 20.118 21.327 1.00 141.03 34 ALA E N 1
ATOM 12440 C CA . ALA E 1 12 ? 136.441 18.859 22.059 1.00 141.74 34 ALA E CA 1
ATOM 12441 C C . ALA E 1 12 ? 136.603 19.042 23.563 1.00 131.00 34 ALA E C 1
ATOM 12442 O O . ALA E 1 12 ? 136.940 18.075 24.257 1.00 123.73 34 ALA E O 1
ATOM 12444 N N . VAL E 1 13 ? 136.382 20.245 24.078 1.00 132.06 35 VAL E N 1
ATOM 12445 C CA . VAL E 1 13 ? 136.519 20.542 25.500 1.00 127.79 35 VAL E CA 1
ATOM 12446 C C . VAL E 1 13 ? 135.240 20.116 26.211 1.00 128.78 35 VAL E C 1
ATOM 12447 O O . VAL E 1 13 ? 134.160 20.201 25.612 1.00 128.30 35 VAL E O 1
ATOM 12451 N N . PRO E 1 14 ? 135.293 19.645 27.476 1.00 124.88 36 PRO E N 1
ATOM 12452 C CA . PRO E 1 14 ? 134.043 19.263 28.144 1.00 119.59 36 PRO E CA 1
ATOM 12453 C C . PRO E 1 14 ? 133.307 20.444 28.755 1.00 116.46 36 PRO E C 1
ATOM 12454 O O . PRO E 1 14 ? 133.645 20.911 29.848 1.00 112.03 36 PRO E O 1
ATOM 12458 N N . ALA E 1 15 ? 132.273 20.914 28.066 1.00 109.44 37 ALA E N 1
ATOM 12459 C CA . ALA E 1 15 ? 131.507 22.044 28.560 1.00 103.59 37 ALA E CA 1
ATOM 12460 C C . ALA E 1 15 ? 130.743 21.661 29.827 1.00 102.83 37 ALA E C 1
ATOM 12461 O O . ALA E 1 15 ? 130.313 20.514 29.980 1.00 121.62 37 ALA E O 1
ATOM 12463 N N . PRO E 1 16 ? 130.572 22.601 30.757 1.00 103.93 38 PRO E N 1
ATOM 12464 C CA . PRO E 1 16 ? 129.742 22.328 31.934 1.00 103.58 38 PRO E CA 1
ATOM 12465 C C . PRO E 1 16 ? 128.297 22.069 31.534 1.00 100.45 38 PRO E C 1
ATOM 12466 O O . PRO E 1 16 ? 127.853 22.416 30.437 1.00 98.49 38 PRO E O 1
ATOM 12470 N N . LEU E 1 17 ? 127.560 21.444 32.444 1.00 101.64 39 LEU E N 1
ATOM 12471 C CA . LEU E 1 17 ? 126.246 20.884 32.142 1.00 99.28 39 LEU E CA 1
ATOM 12472 C C . LEU E 1 17 ? 125.154 21.754 32.757 1.00 98.56 39 LEU E C 1
ATOM 12473 O O . LEU E 1 17 ? 125.054 21.864 33.983 1.00 100.38 39 LEU E O 1
ATOM 12478 N N . CYS E 1 18 ? 124.347 22.365 31.905 1.00 104.67 40 CYS E N 1
ATOM 12479 C CA . CYS E 1 18 ? 123.098 23.016 32.269 1.00 104.80 40 CYS E CA 1
ATOM 12480 C C . CYS E 1 18 ? 121.943 22.042 32.080 1.00 106.73 40 CYS E C 1
ATOM 12481 O O . CYS E 1 18 ? 122.122 20.952 31.529 1.00 93.98 40 CYS E O 1
ATOM 12484 N N . PRO E 1 19 ? 120.735 22.388 32.552 1.00 113.28 41 PRO E N 1
ATOM 12485 C CA . PRO E 1 19 ? 119.607 21.439 32.461 1.00 103.65 41 PRO E CA 1
ATOM 12486 C C . PRO E 1 19 ? 119.423 20.768 31.107 1.00 93.27 41 PRO E C 1
ATOM 12487 O O . PRO E 1 19 ? 118.922 19.636 31.061 1.00 100.40 41 PRO E O 1
ATOM 12491 N N . HIS E 1 20 ? 119.811 21.412 30.000 1.00 90.93 42 HIS E N 1
ATOM 12492 C CA . HIS E 1 20 ? 119.674 20.824 28.664 1.00 90.92 42 HIS E CA 1
ATOM 12493 C C . HIS E 1 20 ? 121.030 20.838 27.956 1.00 88.43 42 HIS E C 1
ATOM 12494 O O . HIS E 1 20 ? 121.300 21.694 27.111 1.00 88.48 42 HIS E O 1
ATOM 12501 N N . GLY E 1 21 ? 121.873 19.869 28.311 1.00 92.62 43 GLY E N 1
ATOM 12502 C CA . GLY E 1 21 ? 123.097 19.599 27.597 1.00 93.02 43 GLY E CA 1
ATOM 12503 C C . GLY E 1 21 ? 124.257 20.483 28.004 1.00 96.11 43 GLY E C 1
ATOM 12504 O O . GLY E 1 21 ? 124.168 21.281 28.942 1.00 98.10 43 GLY E O 1
ATOM 12505 N N . PRO E 1 22 ? 125.384 20.340 27.306 1.00 93.49 44 PRO E N 1
ATOM 12506 C CA . PRO E 1 22 ? 126.525 21.225 27.563 1.00 100.61 44 PRO E CA 1
ATOM 12507 C C . PRO E 1 22 ? 126.189 22.671 27.231 1.00 111.81 44 PRO E C 1
ATOM 12508 O O . PRO E 1 22 ? 125.361 22.956 26.363 1.00 113.55 44 PRO E O 1
ATOM 12512 N N . THR E 1 23 ? 126.840 23.588 27.936 1.00 115.66 45 THR E N 1
ATOM 12513 C CA . THR E 1 23 ? 126.668 25.008 27.676 1.00 116.96 45 THR E CA 1
ATOM 12514 C C . THR E 1 23 ? 127.682 25.486 26.648 1.00 112.18 45 THR E C 1
ATOM 12515 O O . THR E 1 23 ? 128.681 24.821 26.367 1.00 115.47 45 THR E O 1
ATOM 12519 N N . LEU E 1 24 ? 127.420 26.661 26.088 1.00 106.62 46 LEU E N 1
ATOM 12520 C CA . LEU E 1 24 ? 128.362 27.249 25.150 1.00 105.81 46 LEU E CA 1
ATOM 12521 C C . LEU E 1 24 ? 129.180 28.333 25.838 1.00 107.80 46 LEU E C 1
ATOM 12522 O O . LEU E 1 24 ? 128.731 28.976 26.793 1.00 118.67 46 LEU E O 1
ATOM 12527 N N . LEU E 1 25 ? 130.402 28.517 25.349 1.00 108.69 47 LEU E N 1
ATOM 12528 C CA . LEU E 1 25 ? 131.301 29.530 25.873 1.00 111.18 47 LEU E CA 1
ATOM 12529 C C . LEU E 1 25 ? 131.107 30.823 25.096 1.00 112.52 47 LEU E C 1
ATOM 12530 O O . LEU E 1 25 ? 131.023 30.814 23.867 1.00 112.79 47 LEU E O 1
ATOM 12535 N N . PHE E 1 26 ? 131.038 31.937 25.817 1.00 118.37 48 PHE E N 1
ATOM 12536 C CA . PHE E 1 26 ? 130.829 33.246 25.223 1.00 137.49 48 PHE E CA 1
ATOM 12537 C C . PHE E 1 26 ? 131.900 34.207 25.712 1.00 136.72 48 PHE E C 1
ATOM 12538 O O . PHE E 1 26 ? 132.305 34.167 26.881 1.00 138.54 48 PHE E O 1
ATOM 12546 N N . VAL E 1 27 ? 132.352 35.068 24.805 1.00 134.88 49 VAL E N 1
ATOM 12547 C CA . VAL E 1 27 ? 133.359 36.081 25.087 1.00 139.43 49 VAL E CA 1
ATOM 12548 C C . VAL E 1 27 ? 132.768 37.443 24.753 1.00 135.40 49 VAL E C 1
ATOM 12549 O O . VAL E 1 27 ? 132.105 37.603 23.723 1.00 129.59 49 VAL E O 1
ATOM 12553 N N . LYS E 1 28 ? 133.000 38.419 25.624 1.00 134.85 50 LYS E N 1
ATOM 12554 C CA . LYS E 1 28 ? 132.509 39.771 25.381 1.00 138.29 50 LYS E CA 1
ATOM 12555 C C . LYS E 1 28 ? 133.653 40.711 25.018 1.00 132.49 50 LYS E C 1
ATOM 12556 O O . LYS E 1 28 ? 134.033 41.576 25.807 1.00 135.40 50 LYS E O 1
ATOM 12558 N N . THR E 1 36 ? 137.573 41.683 30.712 1.00 147.17 58 THR E N 1
ATOM 12559 C CA . THR E 1 36 ? 138.394 40.779 29.915 1.00 148.87 58 THR E CA 1
ATOM 12560 C C . THR E 1 36 ? 138.158 39.326 30.316 1.00 154.82 58 THR E C 1
ATOM 12561 O O . THR E 1 36 ? 139.094 38.528 30.372 1.00 162.70 58 THR E O 1
ATOM 12563 N N . ARG E 1 37 ? 136.901 38.986 30.588 1.00 149.58 59 ARG E N 1
ATOM 12564 C CA . ARG E 1 37 ? 136.530 37.658 31.047 1.00 134.22 59 ARG E CA 1
ATOM 12565 C C . ARG E 1 37 ? 135.547 37.012 30.079 1.00 126.41 59 ARG E C 1
ATOM 12566 O O . ARG E 1 37 ? 134.713 37.687 29.468 1.00 126.13 59 ARG E O 1
ATOM 12574 N N . ARG E 1 38 ? 135.656 35.693 29.948 1.00 131.92 60 ARG E N 1
ATOM 12575 C CA . ARG E 1 38 ? 134.750 34.887 29.145 1.00 125.30 60 ARG E CA 1
ATOM 12576 C C . ARG E 1 38 ? 134.090 33.842 30.034 1.00 125.38 60 ARG E C 1
ATOM 12577 O O . ARG E 1 38 ? 134.700 33.348 30.988 1.00 124.15 60 ARG E O 1
ATOM 12579 N N . PHE E 1 39 ? 132.841 33.497 29.719 1.00 118.99 61 PHE E N 1
ATOM 12580 C CA . PHE E 1 39 ? 132.081 32.620 30.602 1.00 115.56 61 PHE E CA 1
ATOM 12581 C C . PHE E 1 39 ? 131.113 31.762 29.799 1.00 112.18 61 PHE E C 1
ATOM 12582 O O . PHE E 1 39 ? 130.811 32.043 28.641 1.00 111.49 61 PHE E O 1
ATOM 12584 N N . TYR E 1 40 ? 130.622 30.707 30.443 1.00 107.28 62 TYR E N 1
ATOM 12585 C CA . TYR E 1 40 ? 129.671 29.776 29.856 1.00 119.05 62 TYR E CA 1
ATOM 12586 C C . TYR E 1 40 ? 128.251 30.220 30.157 1.00 128.05 62 TYR E C 1
ATOM 12587 O O . TYR E 1 40 ? 127.918 30.512 31.319 1.00 130.86 62 TYR E O 1
ATOM 12596 N N . ALA E 1 41 ? 127.424 30.226 29.109 1.00 128.11 63 ALA E N 1
ATOM 12597 C CA . ALA E 1 41 ? 125.994 30.466 29.197 1.00 122.48 63 ALA E CA 1
ATOM 12598 C C . ALA E 1 41 ? 125.250 29.324 28.514 1.00 118.18 63 ALA E C 1
ATOM 12599 O O . ALA E 1 41 ? 125.828 28.532 27.760 1.00 117.02 63 ALA E O 1
ATOM 12601 N N . CYS E 1 42 ? 123.946 29.262 28.788 1.00 111.88 64 CYS E N 1
ATOM 12602 C CA . CYS E 1 42 ? 123.098 28.188 28.292 1.00 97.56 64 CYS E CA 1
ATOM 12603 C C . CYS E 1 42 ? 123.113 28.128 26.766 1.00 96.88 64 CYS E C 1
ATOM 12604 O O . CYS E 1 42 ? 123.477 29.085 26.078 1.00 99.68 64 CYS E O 1
ATOM 12607 N N . SER E 1 43 ? 122.695 26.972 26.239 1.00 94.47 65 SER E N 1
ATOM 12608 C CA . SER E 1 43 ? 122.757 26.689 24.812 1.00 94.13 65 SER E CA 1
ATOM 12609 C C . SER E 1 43 ? 121.404 26.697 24.115 1.00 93.77 65 SER E C 1
ATOM 12610 O O . SER E 1 43 ? 121.365 26.855 22.891 1.00 94.44 65 SER E O 1
ATOM 12613 N N . ALA E 1 44 ? 120.302 26.519 24.852 1.00 91.43 66 ALA E N 1
ATOM 12614 C CA . ALA E 1 44 ? 118.974 26.469 24.249 1.00 91.49 66 ALA E CA 1
ATOM 12615 C C . ALA E 1 44 ? 118.035 27.514 24.839 1.00 101.90 66 ALA E C 1
ATOM 12616 O O . ALA E 1 44 ? 116.814 27.346 24.785 1.00 108.08 66 ALA E O 1
ATOM 12618 N N . CYS E 1 45 ? 118.579 28.587 25.410 1.00 98.70 67 CYS E N 1
ATOM 12619 C CA . CYS E 1 45 ? 117.759 29.678 25.934 1.00 97.87 67 CYS E CA 1
ATOM 12620 C C . CYS E 1 45 ? 118.559 30.962 25.773 1.00 112.70 67 CYS E C 1
ATOM 12621 O O . CYS E 1 45 ? 119.552 31.167 26.478 1.00 124.17 67 CYS E O 1
ATOM 12624 N N . ARG E 1 46 ? 118.121 31.816 24.847 1.00 107.63 68 ARG E N 1
ATOM 12625 C CA . ARG E 1 46 ? 118.887 33.010 24.500 1.00 115.36 68 ARG E CA 1
ATOM 12626 C C . ARG E 1 46 ? 119.076 33.919 25.703 1.00 114.45 68 ARG E C 1
ATOM 12627 O O . ARG E 1 46 ? 120.174 34.438 25.934 1.00 111.42 68 ARG E O 1
ATOM 12631 N N . ASP E 1 47 ? 118.016 34.134 26.469 1.00 110.20 69 ASP E N 1
ATOM 12632 C CA . ASP E 1 47 ? 118.048 34.997 27.636 1.00 113.24 69 ASP E CA 1
ATOM 12633 C C . ASP E 1 47 ? 118.246 34.166 28.902 1.00 111.13 69 ASP E C 1
ATOM 12634 O O . ASP E 1 47 ? 118.283 32.935 28.872 1.00 115.72 69 ASP E O 1
ATOM 12639 N N . ARG E 1 48 ? 118.378 34.859 30.033 1.00 118.40 70 ARG E N 1
ATOM 12640 C CA . ARG E 1 48 ? 118.614 34.218 31.321 1.00 123.05 70 ARG E CA 1
ATOM 12641 C C . ARG E 1 48 ? 117.372 34.214 32.207 1.00 126.26 70 ARG E C 1
ATOM 12642 O O . ARG E 1 48 ? 117.490 34.118 33.432 1.00 131.16 70 ARG E O 1
ATOM 12644 N N . LYS E 1 49 ? 116.184 34.311 31.613 1.00 121.67 71 LYS E N 1
ATOM 12645 C CA . LYS E 1 49 ? 114.947 34.296 32.382 1.00 127.82 71 LYS E CA 1
ATOM 12646 C C . LYS E 1 49 ? 114.423 32.889 32.640 1.00 132.71 71 LYS E C 1
ATOM 12647 O O . LYS E 1 49 ? 113.650 32.696 33.586 1.00 145.11 71 LYS E O 1
ATOM 12649 N N . ASP E 1 50 ? 114.825 31.908 31.832 1.00 110.87 72 ASP E N 1
ATOM 12650 C CA . ASP E 1 50 ? 114.378 30.530 31.989 1.00 118.84 72 ASP E CA 1
ATOM 12651 C C . ASP E 1 50 ? 115.499 29.621 32.474 1.00 122.31 72 ASP E C 1
ATOM 12652 O O . ASP E 1 50 ? 115.390 29.019 33.546 1.00 124.20 72 ASP E O 1
ATOM 12657 N N . CYS E 1 51 ? 116.579 29.501 31.709 1.00 116.75 73 CYS E N 1
ATOM 12658 C CA . CYS E 1 51 ? 117.740 28.702 32.093 1.00 103.93 73 CYS E CA 1
ATOM 12659 C C . CYS E 1 51 ? 118.889 29.665 32.377 1.00 108.73 73 CYS E C 1
ATOM 12660 O O . CYS E 1 51 ? 119.690 29.980 31.496 1.00 123.03 73 CYS E O 1
ATOM 12663 N N . ASN E 1 52 ? 118.962 30.131 33.622 1.00 114.80 74 ASN E N 1
ATOM 12664 C CA . ASN E 1 52 ? 119.993 31.078 34.045 1.00 120.74 74 ASN E CA 1
ATOM 12665 C C . ASN E 1 52 ? 121.175 30.288 34.589 1.00 123.73 74 ASN E C 1
ATOM 12666 O O . ASN E 1 52 ? 121.282 30.032 35.789 1.00 130.09 74 ASN E O 1
ATOM 12671 N N . PHE E 1 53 ? 122.076 29.891 33.695 1.00 119.74 75 PHE E N 1
ATOM 12672 C CA . PHE E 1 53 ? 123.298 29.200 34.075 1.00 115.05 75 PHE E CA 1
ATOM 12673 C C . PHE E 1 53 ? 124.490 30.034 33.636 1.00 122.32 75 PHE E C 1
ATOM 12674 O O . PHE E 1 53 ? 124.580 30.432 32.469 1.00 129.27 75 PHE E O 1
ATOM 12682 N N . PHE E 1 54 ? 125.401 30.291 34.568 1.00 118.12 76 PHE E N 1
ATOM 12683 C CA . PHE E 1 54 ? 126.560 31.132 34.311 1.00 108.33 76 PHE E CA 1
ATOM 12684 C C . PHE E 1 54 ? 127.768 30.521 34.995 1.00 109.48 76 PHE E C 1
ATOM 12685 O O . PHE E 1 54 ? 127.691 30.150 36.170 1.00 111.13 76 PHE E O 1
ATOM 12693 N N . GLN E 1 55 ? 128.877 30.412 34.268 1.00 113.28 77 GLN E N 1
ATOM 12694 C CA . GLN E 1 55 ? 130.102 29.917 34.903 1.00 115.63 77 GLN E CA 1
ATOM 12695 C C . GLN E 1 55 ? 131.318 30.434 34.155 1.00 116.38 77 GLN E C 1
ATOM 12696 O O . GLN E 1 55 ? 131.511 30.081 32.994 1.00 114.59 77 GLN E O 1
ATOM 12702 N N . TRP E 1 56 ? 132.147 31.242 34.810 1.00 118.96 78 TRP E N 1
ATOM 12703 C CA . TRP E 1 56 ? 133.324 31.770 34.133 1.00 125.49 78 TRP E CA 1
ATOM 12704 C C . TRP E 1 56 ? 134.289 30.646 33.764 1.00 128.36 78 TRP E C 1
ATOM 12705 O O . TRP E 1 56 ? 134.330 29.594 34.408 1.00 131.60 78 TRP E O 1
ATOM 12716 N N . GLU E 1 57 ? 135.060 30.874 32.696 1.00 131.15 79 GLU E N 1
ATOM 12717 C CA . GLU E 1 57 ? 136.216 30.026 32.426 1.00 131.90 79 GLU E CA 1
ATOM 12718 C C . GLU E 1 57 ? 137.109 29.946 33.654 1.00 145.87 79 GLU E C 1
ATOM 12719 O O . GLU E 1 57 ? 137.539 28.860 34.063 1.00 153.77 79 GLU E O 1
ATOM 12725 N N . ASP E 1 58 ? 137.391 31.103 34.258 1.00 139.89 80 ASP E N 1
ATOM 12726 C CA . ASP E 1 58 ? 138.189 31.150 35.476 1.00 146.56 80 ASP E CA 1
ATOM 12727 C C . ASP E 1 58 ? 137.538 30.368 36.607 1.00 150.55 80 ASP E C 1
ATOM 12728 O O . ASP E 1 58 ? 138.238 29.791 37.445 1.00 158.44 80 ASP E O 1
ATOM 12733 N N . GLU E 1 59 ? 136.205 30.333 36.639 1.00 147.36 81 GLU E N 1
ATOM 12734 C CA . GLU E 1 59 ? 135.474 29.793 37.778 1.00 139.31 81 GLU E CA 1
ATOM 12735 C C . GLU E 1 59 ? 135.840 28.337 38.027 1.00 138.59 81 GLU E C 1
ATOM 12736 O O . GLU E 1 59 ? 135.585 27.466 37.189 1.00 139.18 81 GLU E O 1
ATOM 12738 N N . LYS E 1 60 ? 136.444 28.083 39.184 1.00 137.78 82 LYS E N 1
ATOM 12739 C CA . LYS E 1 60 ? 136.691 26.729 39.662 1.00 139.53 82 LYS E CA 1
ATOM 12740 C C . LYS E 1 60 ? 135.469 26.286 40.454 1.00 140.97 82 LYS E C 1
ATOM 12741 O O . LYS E 1 60 ? 135.187 26.830 41.527 1.00 142.76 82 LYS E O 1
ATOM 12743 N N . LEU E 1 61 ? 134.733 25.314 39.918 1.00 152.60 83 LEU E N 1
ATOM 12744 C CA . LEU E 1 61 ? 133.540 24.815 40.590 1.00 150.61 83 LEU E CA 1
ATOM 12745 C C . LEU E 1 61 ? 133.902 24.235 41.949 1.00 156.92 83 LEU E C 1
ATOM 12746 O O . LEU E 1 61 ? 134.558 23.191 42.027 1.00 156.76 83 LEU E O 1
ATOM 12748 N N . SER E 1 62 ? 133.503 24.921 43.020 1.00 159.22 84 SER E N 1
ATOM 12749 C CA . SER E 1 62 ? 133.691 24.392 44.363 1.00 163.11 84 SER E CA 1
ATOM 12750 C C . SER E 1 62 ? 133.101 22.991 44.449 1.00 158.09 84 SER E C 1
ATOM 12751 O O . SER E 1 62 ? 132.091 22.690 43.809 1.00 154.81 84 SER E O 1
ATOM 12754 N N . GLY E 1 63 ? 133.757 22.124 45.225 1.00 162.57 85 GLY E N 1
ATOM 12755 C CA . GLY E 1 63 ? 133.294 20.751 45.344 1.00 171.30 85 GLY E CA 1
ATOM 12756 C C . GLY E 1 63 ? 131.826 20.643 45.703 1.00 171.95 85 GLY E C 1
ATOM 12757 O O . GLY E 1 63 ? 131.139 19.715 45.265 1.00 166.21 85 GLY E O 1
ATOM 12758 N N . ALA E 1 64 ? 131.320 21.591 46.493 1.00 178.50 86 ALA E N 1
ATOM 12759 C CA . ALA E 1 64 ? 129.899 21.602 46.816 1.00 177.10 86 ALA E CA 1
ATOM 12760 C C . ALA E 1 64 ? 129.060 22.046 45.628 1.00 168.96 86 ALA E C 1
ATOM 12761 O O . ALA E 1 64 ? 127.889 21.664 45.523 1.00 165.39 86 ALA E O 1
ATOM 12763 N N . ARG E 1 65 ? 129.633 22.852 44.731 1.00 170.85 87 ARG E N 1
ATOM 12764 C CA . ARG E 1 65 ? 128.885 23.289 43.558 1.00 162.04 87 ARG E CA 1
ATOM 12765 C C . ARG E 1 65 ? 128.567 22.124 42.632 1.00 152.86 87 ARG E C 1
ATOM 12766 O O . ARG E 1 65 ? 127.524 22.129 41.976 1.00 147.69 87 ARG E O 1
ATOM 12768 N N . LEU E 1 66 ? 129.427 21.104 42.593 1.00 155.48 88 LEU E N 1
ATOM 12769 C CA . LEU E 1 66 ? 129.150 19.938 41.760 1.00 152.95 88 LEU E CA 1
ATOM 12770 C C . LEU E 1 66 ? 127.948 19.161 42.285 1.00 158.58 88 LEU E C 1
ATOM 12771 O O . LEU E 1 66 ? 127.044 18.806 41.521 1.00 149.17 88 LEU E O 1
ATOM 12773 N N . ALA E 1 67 ? 127.919 18.890 43.592 1.00 166.55 89 ALA E N 1
ATOM 12774 C CA . ALA E 1 67 ? 126.783 18.182 44.175 1.00 168.42 89 ALA E CA 1
ATOM 12775 C C . ALA E 1 67 ? 125.511 19.014 44.085 1.00 162.77 89 ALA E C 1
ATOM 12776 O O . ALA E 1 67 ? 124.431 18.481 43.802 1.00 160.41 89 ALA E O 1
ATOM 12778 N N . ALA E 1 68 ? 125.618 20.326 44.304 1.00 163.82 90 ALA E N 1
ATOM 12779 C CA . ALA E 1 68 ? 124.444 21.187 44.225 1.00 159.91 90 ALA E CA 1
ATOM 12780 C C . ALA E 1 68 ? 123.905 21.244 42.801 1.00 149.66 90 ALA E C 1
ATOM 12781 O O . ALA E 1 68 ? 122.690 21.147 42.575 1.00 147.30 90 ALA E O 1
ATOM 12783 N N . ARG E 1 69 ? 124.801 21.390 41.822 1.00 148.59 91 ARG E N 1
ATOM 12784 C CA . ARG E 1 69 ? 124.383 21.451 40.430 1.00 140.04 91 ARG E CA 1
ATOM 12785 C C . ARG E 1 69 ? 123.797 20.126 39.970 1.00 136.75 91 ARG E C 1
ATOM 12786 O O . ARG E 1 69 ? 122.813 20.110 39.229 1.00 134.00 91 ARG E O 1
ATOM 12794 N N . GLU E 1 70 ? 124.385 19.003 40.392 1.00 138.88 92 GLU E N 1
ATOM 12795 C CA . GLU E 1 70 ? 123.810 17.707 40.047 1.00 147.35 92 GLU E CA 1
ATOM 12796 C C . GLU E 1 70 ? 122.423 17.551 40.652 1.00 145.34 92 GLU E C 1
ATOM 12797 O O . GLU E 1 70 ? 121.487 17.098 39.979 1.00 135.00 92 GLU E O 1
ATOM 12799 N N . ALA E 1 71 ? 122.271 17.944 41.920 1.00 150.14 93 ALA E N 1
ATOM 12800 C CA . ALA E 1 71 ? 120.983 17.838 42.593 1.00 151.88 93 ALA E CA 1
ATOM 12801 C C . ALA E 1 71 ? 119.920 18.662 41.882 1.00 142.48 93 ALA E C 1
ATOM 12802 O O . ALA E 1 71 ? 118.789 18.200 41.695 1.00 134.40 93 ALA E O 1
ATOM 12804 N N . HIS E 1 72 ? 120.264 19.884 41.472 1.00 145.43 94 HIS E N 1
ATOM 12805 C CA . HIS E 1 72 ? 119.266 20.730 40.826 1.00 142.29 94 HIS E CA 1
ATOM 12806 C C . HIS E 1 72 ? 119.028 20.308 39.378 1.00 134.97 94 HIS E C 1
ATOM 12807 O O . HIS E 1 72 ? 117.890 20.352 38.897 1.00 124.83 94 HIS E O 1
ATOM 12814 N N . ASN E 1 73 ? 120.082 19.885 38.674 1.00 134.98 95 ASN E N 1
ATOM 12815 C CA . ASN E 1 73 ? 119.961 19.485 37.279 1.00 130.30 95 ASN E CA 1
ATOM 12816 C C . ASN E 1 73 ? 119.146 18.213 37.125 1.00 126.73 95 ASN E C 1
ATOM 12817 O O . ASN E 1 73 ? 118.477 18.031 36.102 1.00 123.35 95 ASN E O 1
ATOM 12822 N N . ARG E 1 74 ? 119.200 17.315 38.113 1.00 125.96 96 ARG E N 1
ATOM 12823 C CA . ARG E 1 74 ? 118.334 16.143 38.072 1.00 121.00 96 ARG E CA 1
ATOM 12824 C C . ARG E 1 74 ? 116.868 16.544 38.182 1.00 117.86 96 ARG E C 1
ATOM 12825 O O . ARG E 1 74 ? 116.007 15.967 37.508 1.00 115.25 96 ARG E O 1
ATOM 12827 N N . ARG E 1 75 ? 116.571 17.542 39.016 1.00 113.89 97 ARG E N 1
ATOM 12828 C CA . ARG E 1 75 ? 115.192 17.962 39.234 1.00 112.64 97 ARG E CA 1
ATOM 12829 C C . ARG E 1 75 ? 114.604 18.700 38.038 1.00 106.99 97 ARG E C 1
ATOM 12830 O O . ARG E 1 75 ? 113.378 18.810 37.939 1.00 107.19 97 ARG E O 1
ATOM 12832 N N . CYS E 1 76 ? 115.439 19.201 37.129 1.00 110.41 98 CYS E N 1
ATOM 12833 C CA . CYS E 1 76 ? 114.971 19.989 35.996 1.00 112.92 98 CYS E CA 1
ATOM 12834 C C . CYS E 1 76 ? 114.652 19.144 34.767 1.00 110.01 98 CYS E C 1
ATOM 12835 O O . CYS E 1 76 ? 114.274 19.703 33.732 1.00 104.52 98 CYS E O 1
ATOM 12838 N N . GLN E 1 77 ? 114.789 17.827 34.855 1.00 111.73 99 GLN E N 1
ATOM 12839 C CA . GLN E 1 77 ? 114.529 16.948 33.727 1.00 101.76 99 GLN E CA 1
ATOM 12840 C C . GLN E 1 77 ? 113.032 16.666 33.601 1.00 91.57 99 GLN E C 1
ATOM 12841 O O . GLN E 1 77 ? 112.269 16.896 34.543 1.00 95.54 99 GLN E O 1
ATOM 12847 N N . PRO E 1 78 ? 112.584 16.190 32.438 1.00 84.20 100 PRO E N 1
ATOM 12848 C CA . PRO E 1 78 ? 111.143 15.965 32.222 1.00 82.16 100 PRO E CA 1
ATOM 12849 C C . PRO E 1 78 ? 110.560 15.014 33.252 1.00 83.49 100 PRO E C 1
ATOM 12850 O O . PRO E 1 78 ? 111.285 14.202 33.846 1.00 87.17 100 PRO E O 1
ATOM 12854 N N . PRO E 1 79 ? 109.243 15.088 33.493 1.00 90.47 101 PRO E N 1
ATOM 12855 C CA . PRO E 1 79 ? 108.627 14.245 34.529 1.00 98.49 101 PRO E CA 1
ATOM 12856 C C . PRO E 1 79 ? 108.677 12.758 34.212 1.00 99.98 101 PRO E C 1
ATOM 12857 O O . PRO E 1 79 ? 109.126 11.959 35.039 1.00 112.55 101 PRO E O 1
ATOM 12861 N N . LEU E 1 80 ? 108.216 12.374 33.025 1.00 85.75 102 LEU E N 1
ATOM 12862 C CA . LEU E 1 80 ? 108.184 10.974 32.622 1.00 86.81 102 LEU E CA 1
ATOM 12863 C C . LEU E 1 80 ? 109.454 10.640 31.848 1.00 87.67 102 LEU E C 1
ATOM 12864 O O . LEU E 1 80 ? 109.766 11.293 30.846 1.00 85.91 102 LEU E O 1
ATOM 12866 N N . SER E 1 81 ? 110.182 9.627 32.313 1.00 97.52 103 SER E N 1
ATOM 12867 C CA . SER E 1 81 ? 111.388 9.187 31.631 1.00 96.03 103 SER E CA 1
ATOM 12868 C C . SER E 1 81 ? 111.040 8.609 30.259 1.00 90.45 103 SER E C 1
ATOM 12869 O O . SER E 1 81 ? 109.874 8.392 29.919 1.00 89.55 103 SER E O 1
ATOM 12872 N N . ARG E 1 82 ? 112.081 8.358 29.460 1.00 89.23 104 ARG E N 1
ATOM 12873 C CA . ARG E 1 82 ? 111.864 7.825 28.118 1.00 88.29 104 ARG E CA 1
ATOM 12874 C C . ARG E 1 82 ? 111.244 6.434 28.169 1.00 95.65 104 ARG E C 1
ATOM 12875 O O . ARG E 1 82 ? 110.410 6.085 27.326 1.00 107.77 104 ARG E O 1
ATOM 12883 N N . THR E 1 83 ? 111.642 5.627 29.152 1.00 109.46 105 THR E N 1
ATOM 12884 C CA . THR E 1 83 ? 111.086 4.285 29.296 1.00 100.58 105 THR E CA 1
ATOM 12885 C C . THR E 1 83 ? 109.607 4.346 29.673 1.00 93.10 105 THR E C 1
ATOM 12886 O O . THR E 1 83 ? 108.762 3.659 29.070 1.00 97.50 105 THR E O 1
ATOM 12890 N N . GLN E 1 84 ? 109.286 5.165 30.681 1.00 93.37 106 GLN E N 1
ATOM 12891 C CA . GLN E 1 84 ? 107.900 5.391 31.069 1.00 90.55 106 GLN E CA 1
ATOM 12892 C C . GLN E 1 84 ? 107.053 5.809 29.879 1.00 89.02 106 GLN E C 1
ATOM 12893 O O . GLN E 1 84 ? 105.875 5.453 29.803 1.00 95.54 106 GLN E O 1
ATOM 12899 N N . CYS E 1 85 ? 107.644 6.529 28.922 1.00 85.26 107 CYS E N 1
ATOM 12900 C CA . CYS E 1 85 ? 106.871 7.058 27.802 1.00 99.43 107 CYS E CA 1
ATOM 12901 C C . CYS E 1 85 ? 106.353 5.946 26.896 1.00 99.60 107 CYS E C 1
ATOM 12902 O O . CYS E 1 85 ? 105.156 5.894 26.590 1.00 105.15 107 CYS E O 1
ATOM 12905 N N . VAL E 1 86 ? 107.240 5.057 26.435 1.00 90.83 108 VAL E N 1
ATOM 12906 C CA . VAL E 1 86 ? 106.792 3.964 25.574 1.00 92.45 108 VAL E CA 1
ATOM 12907 C C . VAL E 1 86 ? 105.855 3.037 26.338 1.00 89.92 108 VAL E C 1
ATOM 12908 O O . VAL E 1 86 ? 104.804 2.616 25.816 1.00 99.23 108 VAL E O 1
ATOM 12912 N N . GLU E 1 87 ? 106.203 2.716 27.592 1.00 89.61 109 GLU E N 1
ATOM 12913 C CA . GLU E 1 87 ? 105.347 1.803 28.340 1.00 109.84 109 GLU E CA 1
ATOM 12914 C C . GLU E 1 87 ? 103.984 2.412 28.649 1.00 102.89 109 GLU E C 1
ATOM 12915 O O . GLU E 1 87 ? 103.019 1.665 28.843 1.00 103.26 109 GLU E O 1
ATOM 12921 N N . ARG E 1 88 ? 103.874 3.744 28.669 1.00 89.84 110 ARG E N 1
ATOM 12922 C CA . ARG E 1 88 ? 102.577 4.383 28.849 1.00 83.91 110 ARG E CA 1
ATOM 12923 C C . ARG E 1 88 ? 101.804 4.463 27.540 1.00 81.48 110 ARG E C 1
ATOM 12924 O O . ARG E 1 88 ? 100.587 4.264 27.531 1.00 80.88 110 ARG E O 1
ATOM 12932 N N . TYR E 1 89 ? 102.488 4.766 26.434 1.00 80.27 111 TYR E N 1
ATOM 12933 C CA . TYR E 1 89 ? 101.807 4.864 25.146 1.00 78.24 111 TYR E CA 1
ATOM 12934 C C . TYR E 1 89 ? 101.153 3.544 24.767 1.00 79.84 111 TYR E C 1
ATOM 12935 O O . TYR E 1 89 ? 100.026 3.523 24.247 1.00 78.52 111 TYR E O 1
ATOM 12944 N N . LEU E 1 90 ? 101.845 2.427 25.012 1.00 82.97 112 LEU E N 1
ATOM 12945 C CA . LEU E 1 90 ? 101.274 1.131 24.645 1.00 93.67 112 LEU E CA 1
ATOM 12946 C C . LEU E 1 90 ? 100.011 0.836 25.453 1.00 90.47 112 LEU E C 1
ATOM 12947 O O . LEU E 1 90 ? 98.947 0.532 24.889 1.00 84.76 112 LEU E O 1
ATOM 12952 N N . LYS E 1 91 ? 100.108 0.932 26.782 1.00 98.13 113 LYS E N 1
ATOM 12953 C CA . LYS E 1 91 ? 98.935 0.741 27.629 1.00 95.83 113 LYS E CA 1
ATOM 12954 C C . LYS E 1 91 ? 97.818 1.707 27.263 1.00 84.01 113 LYS E C 1
ATOM 12955 O O . LYS E 1 91 ? 96.638 1.356 27.363 1.00 86.82 113 LYS E O 1
ATOM 12961 N N . PHE E 1 92 ? 98.171 2.919 26.828 1.00 81.09 114 PHE E N 1
ATOM 12962 C CA . PHE E 1 92 ? 97.172 3.909 26.448 1.00 78.11 114 PHE E CA 1
ATOM 12963 C C . PHE E 1 92 ? 96.377 3.447 25.236 1.00 77.31 114 PHE E C 1
ATOM 12964 O O . PHE E 1 92 ? 95.141 3.411 25.266 1.00 76.85 114 PHE E O 1
ATOM 12972 N N . ILE E 1 93 ? 97.075 3.089 24.154 1.00 77.34 115 ILE E N 1
ATOM 12973 C CA . ILE E 1 93 ? 96.383 2.607 22.963 1.00 76.90 115 ILE E CA 1
ATOM 12974 C C . ILE E 1 93 ? 95.661 1.291 23.209 1.00 79.46 115 ILE E C 1
ATOM 12975 O O . ILE E 1 93 ? 94.809 0.901 22.400 1.00 79.23 115 ILE E O 1
ATOM 12980 N N . GLU E 1 94 ? 95.973 0.598 24.308 1.00 82.18 116 GLU E N 1
ATOM 12981 C CA . GLU E 1 94 ? 95.190 -0.578 24.675 1.00 84.93 116 GLU E CA 1
ATOM 12982 C C . GLU E 1 94 ? 93.840 -0.206 25.294 1.00 84.14 116 GLU E C 1
ATOM 12983 O O . GLU E 1 94 ? 92.881 -0.980 25.189 1.00 85.56 116 GLU E O 1
ATOM 12989 N N . LEU E 1 95 ? 93.740 0.972 25.910 1.00 97.00 117 LEU E N 1
ATOM 12990 C CA . LEU E 1 95 ? 92.525 1.384 26.597 1.00 91.68 117 LEU E CA 1
ATOM 12991 C C . LEU E 1 95 ? 91.392 1.659 25.609 1.00 82.85 117 LEU E C 1
ATOM 12992 O O . LEU E 1 95 ? 91.633 1.926 24.430 1.00 77.88 117 LEU E O 1
ATOM 12997 N N . PRO E 1 96 ? 90.141 1.601 26.069 1.00 80.14 118 PRO E N 1
ATOM 12998 C CA . PRO E 1 96 ? 89.018 1.959 25.196 1.00 78.35 118 PRO E CA 1
ATOM 12999 C C . PRO E 1 96 ? 89.023 3.449 24.891 1.00 97.73 118 PRO E C 1
ATOM 13000 O O . PRO E 1 96 ? 89.703 4.249 25.539 1.00 101.33 118 PRO E O 1
ATOM 13004 N N . LEU E 1 97 ? 88.248 3.815 23.870 1.00 93.87 119 LEU E N 1
ATOM 13005 C CA . LEU E 1 97 ? 88.123 5.224 23.512 1.00 80.30 119 LEU E CA 1
ATOM 13006 C C . LEU E 1 97 ? 87.533 6.030 24.662 1.00 73.25 119 LEU E C 1
ATOM 13007 O O . LEU E 1 97 ? 87.968 7.156 24.931 1.00 89.19 119 LEU E O 1
ATOM 13012 N N . THR E 1 98 ? 86.558 5.456 25.370 1.00 73.57 120 THR E N 1
ATOM 13013 C CA . THR E 1 98 ? 85.866 6.157 26.445 1.00 73.89 120 THR E CA 1
ATOM 13014 C C . THR E 1 98 ? 86.775 6.495 27.620 1.00 74.57 120 THR E C 1
ATOM 13015 O O . THR E 1 98 ? 86.375 7.285 28.482 1.00 78.11 120 THR E O 1
ATOM 13019 N N . GLN E 1 99 ? 87.982 5.934 27.680 1.00 74.29 121 GLN E N 1
ATOM 13020 C CA . GLN E 1 99 ? 88.852 6.106 28.836 1.00 81.23 121 GLN E CA 1
ATOM 13021 C C . GLN E 1 99 ? 90.220 6.673 28.476 1.00 93.96 121 GLN E C 1
ATOM 13022 O O . GLN E 1 99 ? 91.104 6.727 29.340 1.00 106.13 121 GLN E O 1
ATOM 13028 N N . ARG E 1 100 ? 90.420 7.097 27.231 1.00 80.27 122 ARG E N 1
ATOM 13029 C CA . ARG E 1 100 ? 91.662 7.754 26.831 1.00 80.73 122 ARG E CA 1
ATOM 13030 C C . ARG E 1 100 ? 91.547 9.232 27.176 1.00 81.18 122 ARG E C 1
ATOM 13031 O O . ARG E 1 100 ? 90.873 9.995 26.480 1.00 69.02 122 ARG E O 1
ATOM 13039 N N . LYS E 1 101 ? 92.198 9.640 28.260 1.00 79.48 123 LYS E N 1
ATOM 13040 C CA . LYS E 1 101 ? 92.170 11.021 28.713 1.00 70.71 123 LYS E CA 1
ATOM 13041 C C . LYS E 1 101 ? 93.537 11.669 28.528 1.00 76.93 123 LYS E C 1
ATOM 13042 O O . LYS E 1 101 ? 94.582 11.018 28.643 1.00 75.00 123 LYS E O 1
ATOM 13048 N N . PHE E 1 102 ? 93.517 12.965 28.226 1.00 77.64 124 PHE E N 1
ATOM 13049 C CA . PHE E 1 102 ? 94.734 13.728 27.967 1.00 77.76 124 PHE E CA 1
ATOM 13050 C C . PHE E 1 102 ? 94.608 15.072 28.668 1.00 83.03 124 PHE E C 1
ATOM 13051 O O . PHE E 1 102 ? 93.755 15.887 28.300 1.00 103.00 124 PHE E O 1
ATOM 13059 N N . CYS E 1 103 ? 95.453 15.304 29.669 1.00 69.59 125 CYS E N 1
ATOM 13060 C CA . CYS E 1 103 ? 95.420 16.571 30.384 1.00 69.88 125 CYS E CA 1
ATOM 13061 C C . CYS E 1 103 ? 96.052 17.665 29.537 1.00 74.46 125 CYS E C 1
ATOM 13062 O O . CYS E 1 103 ? 97.186 17.522 29.055 1.00 71.02 125 CYS E O 1
ATOM 13065 N N . GLN E 1 104 ? 95.308 18.761 29.363 1.00 76.42 126 GLN E N 1
ATOM 13066 C CA . GLN E 1 104 ? 95.751 19.876 28.536 1.00 73.01 126 GLN E CA 1
ATOM 13067 C C . GLN E 1 104 ? 96.662 20.820 29.315 1.00 76.30 126 GLN E C 1
ATOM 13068 O O . GLN E 1 104 ? 97.642 21.335 28.765 1.00 79.32 126 GLN E O 1
ATOM 13074 N N . THR E 1 105 ? 96.349 21.064 30.591 1.00 68.34 127 THR E N 1
ATOM 13075 C CA . THR E 1 105 ? 97.175 21.960 31.394 1.00 69.70 127 THR E CA 1
ATOM 13076 C C . THR E 1 105 ? 98.535 21.348 31.695 1.00 70.25 127 THR E C 1
ATOM 13077 O O . THR E 1 105 ? 99.531 22.073 31.789 1.00 71.59 127 THR E O 1
ATOM 13081 N N . CYS E 1 106 ? 98.595 20.028 31.856 1.00 71.08 128 CYS E N 1
ATOM 13082 C CA . CYS E 1 106 ? 99.866 19.342 32.024 1.00 70.96 128 CYS E CA 1
ATOM 13083 C C . CYS E 1 106 ? 100.474 18.901 30.702 1.00 69.69 128 CYS E C 1
ATOM 13084 O O . CYS E 1 106 ? 101.678 18.621 30.653 1.00 70.33 128 CYS E O 1
ATOM 13087 N N . GLN E 1 107 ? 99.674 18.843 29.638 1.00 85.64 129 GLN E N 1
ATOM 13088 C CA . GLN E 1 107 ? 100.095 18.318 28.343 1.00 83.08 129 GLN E CA 1
ATOM 13089 C C . GLN E 1 107 ? 100.652 16.903 28.499 1.00 86.84 129 GLN E C 1
ATOM 13090 O O . GLN E 1 107 ? 101.820 16.629 28.224 1.00 97.54 129 GLN E O 1
ATOM 13096 N N . GLN E 1 108 ? 99.786 16.002 28.967 1.00 81.60 130 GLN E N 1
ATOM 13097 C CA . GLN E 1 108 ? 100.225 14.644 29.267 1.00 71.09 130 GLN E CA 1
ATOM 13098 C C . GLN E 1 108 ? 99.122 13.640 28.974 1.00 69.15 130 GLN E C 1
ATOM 13099 O O . GLN E 1 108 ? 97.952 13.878 29.286 1.00 76.45 130 GLN E O 1
ATOM 13105 N N . LEU E 1 109 ? 99.508 12.511 28.386 1.00 76.10 131 LEU E N 1
ATOM 13106 C CA . LEU E 1 109 ? 98.604 11.375 28.262 1.00 70.03 131 LEU E CA 1
ATOM 13107 C C . LEU E 1 109 ? 98.372 10.764 29.638 1.00 72.17 131 LEU E C 1
ATOM 13108 O O . LEU E 1 109 ? 99.300 10.658 30.446 1.00 73.81 131 LEU E O 1
ATOM 13113 N N . LEU E 1 110 ? 97.134 10.355 29.915 1.00 72.43 132 LEU E N 1
ATOM 13114 C CA . LEU E 1 110 ? 96.746 9.934 31.252 1.00 80.14 132 LEU E CA 1
ATOM 13115 C C . LEU E 1 110 ? 96.227 8.504 31.231 1.00 88.00 132 LEU E C 1
ATOM 13116 O O . LEU E 1 110 ? 95.313 8.179 30.465 1.00 75.30 132 LEU E O 1
ATOM 13121 N N . LEU E 1 111 ? 96.816 7.657 32.068 1.00 84.91 133 LEU E N 1
ATOM 13122 C CA . LEU E 1 111 ? 96.252 6.350 32.353 1.00 81.38 133 LEU E CA 1
ATOM 13123 C C . LEU E 1 111 ? 95.168 6.487 33.419 1.00 82.59 133 LEU E C 1
ATOM 13124 O O . LEU E 1 111 ? 95.142 7.473 34.161 1.00 82.50 133 LEU E O 1
ATOM 13129 N N . PRO E 1 112 ? 94.247 5.522 33.504 1.00 84.19 134 PRO E N 1
ATOM 13130 C CA . PRO E 1 112 ? 93.111 5.674 34.430 1.00 85.39 134 PRO E CA 1
ATOM 13131 C C . PRO E 1 112 ? 93.501 5.867 35.887 1.00 87.96 134 PRO E C 1
ATOM 13132 O O . PRO E 1 112 ? 92.714 6.445 36.645 1.00 92.46 134 PRO E O 1
ATOM 13136 N N . ASP E 1 113 ? 94.683 5.409 36.305 1.00 89.92 135 ASP E N 1
ATOM 13137 C CA . ASP E 1 113 ? 95.091 5.600 37.693 1.00 92.62 135 ASP E CA 1
ATOM 13138 C C . ASP E 1 113 ? 95.293 7.075 38.016 1.00 101.43 135 ASP E C 1
ATOM 13139 O O . ASP E 1 113 ? 94.933 7.534 39.106 1.00 109.60 135 ASP E O 1
ATOM 13144 N N . ASP E 1 114 ? 95.856 7.833 37.077 1.00 96.64 136 ASP E N 1
ATOM 13145 C CA . ASP E 1 114 ? 96.279 9.206 37.320 1.00 93.62 136 ASP E CA 1
ATOM 13146 C C . ASP E 1 114 ? 95.139 10.212 37.287 1.00 84.30 136 ASP E C 1
ATOM 13147 O O . ASP E 1 114 ? 95.388 11.405 37.493 1.00 97.04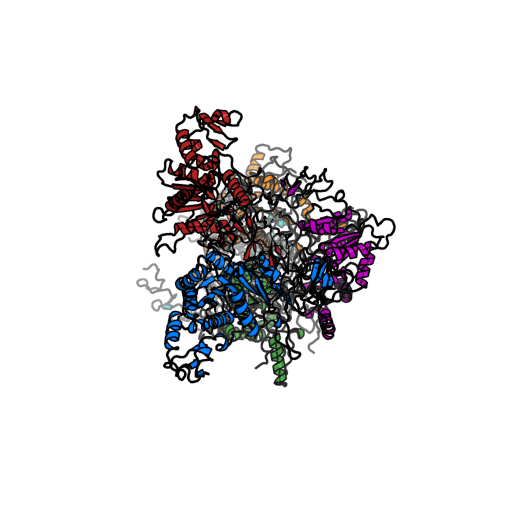 136 ASP E O 1
ATOM 13152 N N . TRP E 1 115 ? 93.903 9.773 37.040 1.00 84.17 137 TRP E N 1
ATOM 13153 C CA . TRP E 1 115 ? 92.797 10.710 36.871 1.00 82.55 137 TRP E CA 1
ATOM 13154 C C . TRP E 1 115 ? 92.556 11.567 38.106 1.00 88.96 137 TRP E C 1
ATOM 13155 O O . TRP E 1 115 ? 91.957 12.640 37.989 1.00 92.45 137 TRP E O 1
ATOM 13166 N N . GLY E 1 116 ? 93.005 11.133 39.283 1.00 87.17 138 GLY E N 1
ATOM 13167 C CA . GLY E 1 116 ? 92.758 11.899 40.494 1.00 89.05 138 GLY E CA 1
ATOM 13168 C C . GLY E 1 116 ? 93.649 13.118 40.611 1.00 95.45 138 GLY E C 1
ATOM 13169 O O . GLY E 1 116 ? 93.214 14.176 41.078 1.00 105.75 138 GLY E O 1
ATOM 13170 N N . GLN E 1 117 ? 94.907 12.987 40.189 1.00 93.98 139 GLN E N 1
ATOM 13171 C CA . GLN E 1 117 ? 95.851 14.088 40.315 1.00 87.36 139 GLN E CA 1
ATOM 13172 C C . GLN E 1 117 ? 95.526 15.245 39.379 1.00 98.48 139 GLN E C 1
ATOM 13173 O O . GLN E 1 117 ? 96.022 16.358 39.593 1.00 117.07 139 GLN E O 1
ATOM 13179 N N . HIS E 1 118 ? 94.703 15.014 38.358 1.00 87.87 140 HIS E N 1
ATOM 13180 C CA . HIS E 1 118 ? 94.331 16.040 37.393 1.00 79.05 140 HIS E CA 1
ATOM 13181 C C . HIS E 1 118 ? 92.834 16.329 37.451 1.00 79.01 140 HIS E C 1
ATOM 13182 O O . HIS E 1 118 ? 92.231 16.745 36.460 1.00 77.00 140 HIS E O 1
ATOM 13189 N N . SER E 1 119 ? 92.228 16.113 38.621 1.00 81.49 141 SER E N 1
ATOM 13190 C CA . SER E 1 119 ? 90.793 16.329 38.772 1.00 86.59 141 SER E CA 1
ATOM 13191 C C . SER E 1 119 ? 90.432 17.806 38.687 1.00 94.59 141 SER E C 1
ATOM 13192 O O . SER E 1 119 ? 89.316 18.146 38.277 1.00 99.65 141 SER E O 1
ATOM 13195 N N . GLU E 1 120 ? 91.350 18.693 39.072 1.00 90.80 142 GLU E N 1
ATOM 13196 C CA . GLU E 1 120 ? 91.138 20.133 38.990 1.00 88.52 142 GLU E CA 1
ATOM 13197 C C . GLU E 1 120 ? 91.885 20.756 37.817 1.00 87.94 142 GLU E C 1
ATOM 13198 O O . GLU E 1 120 ? 92.295 21.920 37.886 1.00 89.21 142 GLU E O 1
ATOM 13204 N N . HIS E 1 121 ? 92.072 19.999 36.744 1.00 85.77 143 HIS E N 1
ATOM 13205 C CA . HIS E 1 121 ? 92.758 20.448 35.541 1.00 74.88 143 HIS E CA 1
ATOM 13206 C C . HIS E 1 121 ? 91.803 20.371 34.353 1.00 73.09 143 HIS E C 1
ATOM 13207 O O . HIS E 1 121 ? 90.646 19.965 34.480 1.00 73.45 143 HIS E O 1
ATOM 13214 N N . GLN E 1 122 ? 92.304 20.765 33.185 1.00 71.38 144 GLN E N 1
ATOM 13215 C CA . GLN E 1 122 ? 91.543 20.702 31.939 1.00 78.30 144 GLN E CA 1
ATOM 13216 C C . GLN E 1 122 ? 91.950 19.427 31.208 1.00 74.90 144 GLN E C 1
ATOM 13217 O O . GLN E 1 122 ? 93.001 19.375 30.565 1.00 73.98 144 GLN E O 1
ATOM 13223 N N . VAL E 1 123 ? 91.115 18.398 31.311 1.00 69.99 145 VAL E N 1
ATOM 13224 C CA . VAL E 1 123 ? 91.375 17.101 30.698 1.00 69.80 145 VAL E CA 1
ATOM 13225 C C . VAL E 1 123 ? 90.477 16.943 29.480 1.00 67.98 145 VAL E C 1
ATOM 13226 O O . VAL E 1 123 ? 89.317 17.376 29.486 1.00 68.16 145 VAL E O 1
ATOM 13230 N N . LEU E 1 124 ? 91.016 16.335 28.426 1.00 65.63 146 LEU E N 1
ATOM 13231 C CA . LEU E 1 124 ? 90.286 16.072 27.194 1.00 64.54 146 LEU E CA 1
ATOM 13232 C C . LEU E 1 124 ? 90.082 14.570 27.045 1.00 74.90 146 LEU E C 1
ATOM 13233 O O . LEU E 1 124 ? 91.045 13.800 27.118 1.00 80.01 146 LEU E O 1
ATOM 13238 N N . GLY E 1 125 ? 88.830 14.158 26.834 1.00 68.12 147 GLY E N 1
ATOM 13239 C CA . GLY E 1 125 ? 88.482 12.756 26.780 1.00 72.23 147 GLY E CA 1
ATOM 13240 C C . GLY E 1 125 ? 88.326 12.227 25.360 1.00 67.95 147 GLY E C 1
ATOM 13241 O O . GLY E 1 125 ? 88.371 12.966 24.380 1.00 67.10 147 GLY E O 1
ATOM 13242 N N . ASN E 1 126 ? 88.138 10.909 25.279 1.00 65.80 148 ASN E N 1
ATOM 13243 C CA . ASN E 1 126 ? 87.957 10.196 24.013 1.00 73.60 148 ASN E CA 1
ATOM 13244 C C . ASN E 1 126 ? 89.077 10.523 23.027 1.00 72.57 148 ASN E C 1
ATOM 13245 O O . ASN E 1 126 ? 88.844 10.791 21.846 1.00 76.15 148 ASN E O 1
ATOM 13250 N N . VAL E 1 127 ? 90.311 10.498 23.528 1.00 65.24 149 VAL E N 1
ATOM 13251 C CA . VAL E 1 127 ? 91.480 10.781 22.704 1.00 64.48 149 VAL E CA 1
ATOM 13252 C C . VAL E 1 127 ? 91.608 9.700 21.641 1.00 64.83 149 VAL E C 1
ATOM 13253 O O . VAL E 1 127 ? 92.166 8.627 21.893 1.00 75.23 149 VAL E O 1
ATOM 13257 N N . SER E 1 128 ? 91.085 9.973 20.450 1.00 64.65 150 SER E N 1
ATOM 13258 C CA . SER E 1 128 ? 91.141 9.002 19.371 1.00 67.24 150 SER E CA 1
ATOM 13259 C C . SER E 1 128 ? 92.582 8.772 18.924 1.00 74.99 150 SER E C 1
ATOM 13260 O O . SER E 1 128 ? 93.483 9.575 19.192 1.00 64.67 150 SER E O 1
ATOM 13263 N N . ILE E 1 129 ? 92.793 7.643 18.240 1.00 79.60 151 ILE E N 1
ATOM 13264 C CA . ILE E 1 129 ? 94.089 7.388 17.620 1.00 78.44 151 ILE E CA 1
ATOM 13265 C C . ILE E 1 129 ? 94.369 8.421 16.541 1.00 80.48 151 ILE E C 1
ATOM 13266 O O . ILE E 1 129 ? 95.531 8.746 16.265 1.00 84.94 151 ILE E O 1
ATOM 13271 N N . THR E 1 130 ? 93.314 8.963 15.929 1.00 78.81 152 THR E N 1
ATOM 13272 C CA . THR E 1 130 ? 93.470 10.030 14.948 1.00 67.91 152 THR E CA 1
ATOM 13273 C C . THR E 1 130 ? 94.218 11.210 15.549 1.00 63.38 152 THR E C 1
ATOM 13274 O O . THR E 1 130 ? 95.069 11.821 14.892 1.00 64.86 152 THR E O 1
ATOM 13278 N N . GLN E 1 131 ? 93.920 11.533 16.807 1.00 63.62 153 GLN E N 1
ATOM 13279 C CA . GLN E 1 131 ? 94.637 12.593 17.503 1.00 61.41 153 GLN E CA 1
ATOM 13280 C C . GLN E 1 131 ? 96.009 12.123 17.972 1.00 68.89 153 GLN E C 1
ATOM 13281 O O . GLN E 1 131 ? 96.972 12.896 17.948 1.00 75.21 153 GLN E O 1
ATOM 13287 N N . LEU E 1 132 ? 96.118 10.861 18.400 1.00 73.17 154 LEU E N 1
ATOM 13288 C CA . LEU E 1 132 ? 97.409 10.343 18.844 1.00 69.57 154 LEU E CA 1
ATOM 13289 C C . LEU E 1 132 ? 98.423 10.341 17.709 1.00 70.91 154 LEU E C 1
ATOM 13290 O O . LEU E 1 132 ? 99.615 10.588 17.929 1.00 68.52 154 LEU E O 1
ATOM 13295 N N . ARG E 1 133 ? 97.971 10.070 16.486 1.00 73.57 155 ARG E N 1
ATOM 13296 C CA . ARG E 1 133 ? 98.848 10.074 15.323 1.00 76.39 155 ARG E CA 1
ATOM 13297 C C . ARG E 1 133 ? 99.177 11.477 14.830 1.00 75.42 155 ARG E C 1
ATOM 13298 O O . ARG E 1 133 ? 99.927 11.611 13.857 1.00 82.53 155 ARG E O 1
ATOM 13306 N N . ARG E 1 134 ? 98.639 12.516 15.467 1.00 79.49 156 ARG E N 1
ATOM 13307 C CA . ARG E 1 134 ? 98.908 13.906 15.093 1.00 68.22 156 ARG E CA 1
ATOM 13308 C C . ARG E 1 134 ? 99.145 14.719 16.358 1.00 70.77 156 ARG E C 1
ATOM 13309 O O . ARG E 1 134 ? 98.292 15.505 16.786 1.00 72.95 156 ARG E O 1
ATOM 13317 N N . PRO E 1 135 ? 100.311 14.551 16.990 1.00 75.39 157 PRO E N 1
ATOM 13318 C CA . PRO E 1 135 ? 100.568 15.259 18.255 1.00 76.88 157 PRO E CA 1
ATOM 13319 C C . PRO E 1 135 ? 100.793 16.754 18.094 1.00 79.40 157 PRO E C 1
ATOM 13320 O O . PRO E 1 135 ? 100.620 17.493 19.072 1.00 79.26 157 PRO E O 1
ATOM 13324 N N . SER E 1 136 ? 101.177 17.226 16.907 1.00 75.27 158 SER E N 1
ATOM 13325 C CA . SER E 1 136 ? 101.397 18.653 16.704 1.00 77.76 158 SER E CA 1
ATOM 13326 C C . SER E 1 136 ? 100.101 19.448 16.621 1.00 85.87 158 SER E C 1
ATOM 13327 O O . SER E 1 136 ? 100.141 20.678 16.733 1.00 92.55 158 SER E O 1
ATOM 13330 N N . GLN E 1 137 ? 98.964 18.784 16.425 1.00 73.86 159 GLN E N 1
ATOM 13331 C CA . GLN E 1 137 ? 97.661 19.433 16.443 1.00 63.82 159 GLN E CA 1
ATOM 13332 C C . GLN E 1 137 ? 96.958 19.291 17.784 1.00 63.24 159 GLN E C 1
ATOM 13333 O O . GLN E 1 137 ? 95.836 19.783 17.938 1.00 63.04 159 GLN E O 1
ATOM 13339 N N . LEU E 1 138 ? 97.586 18.626 18.750 1.00 73.50 160 LEU E N 1
ATOM 13340 C CA . LEU E 1 138 ? 97.034 18.440 20.086 1.00 77.77 160 LEU E CA 1
ATOM 13341 C C . LEU E 1 138 ? 97.764 19.244 21.148 1.00 84.59 160 LEU E C 1
ATOM 13342 O O . LEU E 1 138 ? 97.129 19.768 22.065 1.00 94.40 160 LEU E O 1
ATOM 13347 N N . LEU E 1 139 ? 99.085 19.353 21.043 1.00 83.61 161 LEU E N 1
ATOM 13348 C CA . LEU E 1 139 ? 99.879 20.138 21.977 1.00 77.51 161 LEU E CA 1
ATOM 13349 C C . LEU E 1 139 ? 99.936 21.583 21.501 1.00 79.03 161 LEU E C 1
ATOM 13350 O O . LEU E 1 139 ? 100.171 21.840 20.315 1.00 73.03 161 LEU E O 1
ATOM 13355 N N . TYR E 1 140 ? 99.720 22.522 22.418 1.00 79.63 162 TYR E N 1
ATOM 13356 C CA . TYR E 1 140 ? 99.814 23.924 22.045 1.00 65.53 162 TYR E CA 1
ATOM 13357 C C . TYR E 1 140 ? 101.261 24.264 21.695 1.00 88.63 162 TYR E C 1
ATOM 13358 O O . TYR E 1 140 ? 102.187 23.812 22.375 1.00 94.28 162 TYR E O 1
ATOM 13367 N N . PRO E 1 141 ? 101.489 25.022 20.624 1.00 67.26 163 PRO E N 1
ATOM 13368 C CA . PRO E 1 141 ? 102.866 25.366 20.250 1.00 68.46 163 PRO E CA 1
ATOM 13369 C C . PRO E 1 141 ? 103.540 26.207 21.324 1.00 80.43 163 PRO E C 1
ATOM 13370 O O . PRO E 1 141 ? 102.909 27.045 21.972 1.00 88.72 163 PRO E O 1
ATOM 13374 N N . LEU E 1 142 ? 104.836 25.968 21.510 1.00 70.59 164 LEU E N 1
ATOM 13375 C CA . LEU E 1 142 ? 105.657 26.757 22.426 1.00 72.12 164 LEU E CA 1
ATOM 13376 C C . LEU E 1 142 ? 106.239 27.919 21.629 1.00 78.61 164 LEU E C 1
ATOM 13377 O O . LEU E 1 142 ? 107.269 27.782 20.965 1.00 81.67 164 LEU E O 1
ATOM 13382 N N . GLU E 1 143 ? 105.579 29.074 21.705 1.00 74.81 165 GLU E N 1
ATOM 13383 C CA . GLU E 1 143 ? 105.804 30.170 20.772 1.00 76.71 165 GLU E CA 1
ATOM 13384 C C . GLU E 1 143 ? 106.935 31.108 21.176 1.00 79.11 165 GLU E C 1
ATOM 13385 O O . GLU E 1 143 ? 107.297 31.984 20.381 1.00 81.10 165 GLU E O 1
ATOM 13391 N N . ASN E 1 144 ? 107.495 30.955 22.376 1.00 79.23 166 ASN E N 1
ATOM 13392 C CA . ASN E 1 144 ? 108.542 31.855 22.845 1.00 81.68 166 ASN E CA 1
ATOM 13393 C C . ASN E 1 144 ? 109.724 31.828 21.883 1.00 82.87 166 ASN E C 1
ATOM 13394 O O . ASN E 1 144 ? 110.362 30.787 21.697 1.00 81.87 166 ASN E O 1
ATOM 13399 N N . ALA E 1 145 ? 110.012 32.980 21.271 1.00 85.33 167 ALA E N 1
ATOM 13400 C CA . ALA E 1 145 ? 111.082 33.062 20.282 1.00 86.91 167 ALA E CA 1
ATOM 13401 C C . ALA E 1 145 ? 112.455 32.797 20.885 1.00 87.86 167 ALA E C 1
ATOM 13402 O O . ALA E 1 145 ? 113.407 32.541 20.140 1.00 88.82 167 ALA E O 1
ATOM 13404 N N . ALA E 1 146 ? 112.581 32.855 22.211 1.00 90.30 168 ALA E N 1
ATOM 13405 C CA . ALA E 1 146 ? 113.857 32.558 22.850 1.00 91.06 168 ALA E CA 1
ATOM 13406 C C . ALA E 1 146 ? 114.063 31.054 22.996 1.00 90.71 168 ALA E C 1
ATOM 13407 O O . ALA E 1 146 ? 115.003 30.486 22.432 1.00 87.19 168 ALA E O 1
ATOM 13409 N N . THR E 1 147 ? 113.176 30.390 23.735 1.00 84.57 169 THR E N 1
ATOM 13410 C CA . THR E 1 147 ? 113.386 28.983 24.073 1.00 83.02 169 THR E CA 1
ATOM 13411 C C . THR E 1 147 ? 113.093 28.061 22.892 1.00 81.45 169 THR E C 1
ATOM 13412 O O . THR E 1 147 ? 114.008 27.477 22.304 1.00 82.04 169 THR E O 1
ATOM 13416 N N . ASN E 1 148 ? 111.819 27.920 22.531 1.00 79.65 170 ASN E N 1
ATOM 13417 C CA . ASN E 1 148 ? 111.394 26.874 21.606 1.00 78.00 170 ASN E CA 1
ATOM 13418 C C . ASN E 1 148 ? 111.123 27.378 20.195 1.00 78.38 170 ASN E C 1
ATOM 13419 O O . ASN E 1 148 ? 111.499 26.708 19.228 1.00 78.34 170 ASN E O 1
ATOM 13424 N N . ALA E 1 149 ? 110.466 28.532 20.054 1.00 81.70 171 ALA E N 1
ATOM 13425 C CA . ALA E 1 149 ? 110.137 29.098 18.746 1.00 83.25 171 ALA E CA 1
ATOM 13426 C C . ALA E 1 149 ? 109.381 28.091 17.882 1.00 77.96 171 ALA E C 1
ATOM 13427 O O . ALA E 1 149 ? 109.666 27.917 16.694 1.00 78.62 171 ALA E O 1
ATOM 13429 N N . GLN E 1 150 ? 108.405 27.419 18.487 1.00 75.83 172 GLN E N 1
ATOM 13430 C CA . GLN E 1 150 ? 107.638 26.382 17.800 1.00 74.08 172 GLN E CA 1
ATOM 13431 C C . GLN E 1 150 ? 106.706 27.038 16.791 1.00 74.38 172 GLN E C 1
ATOM 13432 O O . GLN E 1 150 ? 105.623 27.513 17.138 1.00 73.85 172 GLN E O 1
ATOM 13438 N N . TYR E 1 151 ? 107.127 27.064 15.530 1.00 75.51 173 TYR E N 1
ATOM 13439 C CA . TYR E 1 151 ? 106.353 27.640 14.433 1.00 76.27 173 TYR E CA 1
ATOM 13440 C C . TYR E 1 151 ? 106.020 26.502 13.475 1.00 77.44 173 TYR E C 1
ATOM 13441 O O . TYR E 1 151 ? 106.809 26.164 12.590 1.00 79.17 173 TYR E O 1
ATOM 13450 N N . LEU E 1 152 ? 104.844 25.912 13.662 1.00 83.76 174 LEU E N 1
ATOM 13451 C CA . LEU E 1 152 ? 104.454 24.728 12.914 1.00 82.21 174 LEU E CA 1
ATOM 13452 C C . LEU E 1 152 ? 104.080 25.087 11.481 1.00 80.17 174 LEU E C 1
ATOM 13453 O O . LEU E 1 152 ? 103.660 26.209 11.183 1.00 80.16 174 LEU E O 1
ATOM 13458 N N . PHE E 1 153 ? 104.237 24.113 10.591 1.00 80.11 175 PHE E N 1
ATOM 13459 C CA . PHE E 1 153 ? 104.082 24.351 9.165 1.00 82.03 175 PHE E CA 1
ATOM 13460 C C . PHE E 1 153 ? 102.616 24.527 8.794 1.00 80.56 175 PHE E C 1
ATOM 13461 O O . PHE E 1 153 ? 101.720 23.927 9.393 1.00 76.16 175 PHE E O 1
ATOM 13469 N N . ALA E 1 154 ? 102.377 25.366 7.792 1.00 93.10 176 ALA E N 1
ATOM 13470 C CA . ALA E 1 154 ? 101.045 25.468 7.222 1.00 100.93 176 ALA E CA 1
ATOM 13471 C C . ALA E 1 154 ? 100.679 24.159 6.536 1.00 93.58 176 ALA E C 1
ATOM 13472 O O . ALA E 1 154 ? 101.533 23.465 5.976 1.00 80.88 176 ALA E O 1
ATOM 13474 N N . ASP E 1 155 ? 99.390 23.816 6.597 1.00 97.38 177 ASP E N 1
ATOM 13475 C CA . ASP E 1 155 ? 98.937 22.539 6.054 1.00 111.04 177 ASP E CA 1
ATOM 13476 C C . ASP E 1 155 ? 99.271 22.417 4.572 1.00 111.07 177 ASP E C 1
ATOM 13477 O O . ASP E 1 155 ? 99.745 21.370 4.115 1.00 119.06 177 ASP E O 1
ATOM 13482 N N . ARG E 1 156 ? 99.058 23.493 3.814 1.00 101.85 178 ARG E N 1
ATOM 13483 C CA . ARG E 1 156 ? 99.366 23.494 2.387 1.00 102.50 178 ARG E CA 1
ATOM 13484 C C . ARG E 1 156 ? 100.858 23.251 2.150 1.00 105.28 178 ARG E C 1
ATOM 13485 O O . ARG E 1 156 ? 101.252 22.389 1.348 1.00 105.73 178 ARG E O 1
ATOM 13493 N N . SER E 1 157 ? 101.709 23.981 2.876 1.00 98.72 179 SER E N 1
ATOM 13494 C CA . SER E 1 157 ? 103.149 23.889 2.647 1.00 105.85 179 SER E CA 1
ATOM 13495 C C . SER E 1 157 ? 103.711 22.565 3.154 1.00 104.45 179 SER E C 1
ATOM 13496 O O . SER E 1 157 ? 104.564 21.947 2.496 1.00 108.18 179 SER E O 1
ATOM 13499 N N . CYS E 1 158 ? 103.267 22.126 4.334 1.00 105.96 180 CYS E N 1
ATOM 13500 C CA . CYS E 1 158 ? 103.715 20.834 4.841 1.00 103.12 180 CYS E CA 1
ATOM 13501 C C . CYS E 1 158 ? 103.281 19.704 3.921 1.00 107.23 180 CYS E C 1
ATOM 13502 O O . CYS E 1 158 ? 103.994 18.704 3.789 1.00 100.75 180 CYS E O 1
ATOM 13505 N N . GLN E 1 159 ? 102.123 19.846 3.270 1.00 110.76 181 GLN E N 1
ATOM 13506 C CA . GLN E 1 159 ? 101.723 18.859 2.273 1.00 113.58 181 GLN E CA 1
ATOM 13507 C C . GLN E 1 159 ? 102.635 18.900 1.054 1.00 105.42 181 GLN E C 1
ATOM 13508 O O . GLN E 1 159 ? 102.911 17.860 0.445 1.00 109.21 181 GLN E O 1
ATOM 13514 N N . PHE E 1 160 ? 103.098 20.091 0.671 1.00 105.59 182 PHE E N 1
ATOM 13515 C CA . PHE E 1 160 ? 104.013 20.178 -0.469 1.00 109.20 182 PHE E CA 1
ATOM 13516 C C . PHE E 1 160 ? 105.379 19.555 -0.174 1.00 103.26 182 PHE E C 1
ATOM 13517 O O . PHE E 1 160 ? 106.023 18.997 -1.081 1.00 106.51 182 PHE E O 1
ATOM 13525 N N . LEU E 1 161 ? 105.843 19.654 1.074 1.00 101.36 183 LEU E N 1
ATOM 13526 C CA . LEU E 1 161 ? 107.191 19.186 1.403 1.00 111.44 183 LEU E CA 1
ATOM 13527 C C . LEU E 1 161 ? 107.337 17.681 1.176 1.00 120.75 183 LEU E C 1
ATOM 13528 O O . LEU E 1 161 ? 108.318 17.222 0.570 1.00 131.71 183 LEU E O 1
ATOM 13533 N N . VAL E 1 162 ? 106.374 16.893 1.660 1.00 117.54 184 VAL E N 1
ATOM 13534 C CA . VAL E 1 162 ? 106.469 15.444 1.487 1.00 114.25 184 VAL E CA 1
ATOM 13535 C C . VAL E 1 162 ? 106.366 15.062 0.020 1.00 112.68 184 VAL E C 1
ATOM 13536 O O . VAL E 1 162 ? 106.951 14.066 -0.407 1.00 123.27 184 VAL E O 1
ATOM 13540 N N . ASP E 1 163 ? 105.616 15.829 -0.770 1.00 104.12 185 ASP E N 1
ATOM 13541 C CA . ASP E 1 163 ? 105.527 15.536 -2.195 1.00 107.47 185 ASP E CA 1
ATOM 13542 C C . ASP E 1 163 ? 106.870 15.760 -2.873 1.00 110.10 185 ASP E C 1
ATOM 13543 O O . ASP E 1 163 ? 107.277 14.981 -3.753 1.00 113.06 185 ASP E O 1
ATOM 13548 N N . LEU E 1 164 ? 107.582 16.815 -2.463 1.00 110.40 186 LEU E N 1
ATOM 13549 C CA . LEU E 1 164 ? 108.948 17.000 -2.950 1.00 118.57 186 LEU E CA 1
ATOM 13550 C C . LEU E 1 164 ? 109.830 15.817 -2.561 1.00 121.41 186 LEU E C 1
ATOM 13551 O O . LEU E 1 164 ? 110.563 15.267 -3.396 1.00 118.49 186 LEU E O 1
ATOM 13556 N N . LEU E 1 165 ? 109.767 15.407 -1.292 1.00 117.53 187 LEU E N 1
ATOM 13557 C CA . LEU E 1 165 ? 110.643 14.330 -0.833 1.00 123.13 187 LEU E CA 1
ATOM 13558 C C . LEU E 1 165 ? 110.328 13.010 -1.532 1.00 122.47 187 LEU E C 1
ATOM 13559 O O . LEU E 1 165 ? 111.239 12.226 -1.827 1.00 118.31 187 LEU E O 1
ATOM 13564 N N . SER E 1 166 ? 109.052 12.748 -1.816 1.00 119.85 188 SER E N 1
ATOM 13565 C CA . SER E 1 166 ? 108.688 11.510 -2.496 1.00 116.60 188 SER E CA 1
ATOM 13566 C C . SER E 1 166 ? 109.171 11.518 -3.938 1.00 119.65 188 SER E C 1
ATOM 13567 O O . SER E 1 166 ? 109.840 10.577 -4.385 1.00 125.05 188 SER E O 1
ATOM 13570 N N . ALA E 1 167 ? 108.846 12.580 -4.683 1.00 118.57 189 ALA E N 1
ATOM 13571 C CA . ALA E 1 167 ? 109.250 12.655 -6.082 1.00 122.35 189 ALA E CA 1
ATOM 13572 C C . ALA E 1 167 ? 110.761 12.723 -6.255 1.00 124.81 189 ALA E C 1
ATOM 13573 O O . ALA E 1 167 ? 111.263 12.410 -7.341 1.00 128.84 189 ALA E O 1
ATOM 13575 N N . LEU E 1 168 ? 111.497 13.125 -5.217 1.00 122.71 190 LEU E N 1
ATOM 13576 C CA . LEU E 1 168 ? 112.947 13.232 -5.342 1.00 131.89 190 LEU E CA 1
ATOM 13577 C C . LEU E 1 168 ? 113.645 11.881 -5.233 1.00 132.50 190 LEU E C 1
ATOM 13578 O O . LEU E 1 168 ? 114.704 11.688 -5.842 1.00 138.68 190 LEU E O 1
ATOM 13583 N N . GLY E 1 169 ? 113.084 10.945 -4.474 1.00 134.48 191 GLY E N 1
ATOM 13584 C CA . GLY E 1 169 ? 113.683 9.631 -4.344 1.00 133.92 191 GLY E CA 1
ATOM 13585 C C . GLY E 1 169 ? 114.349 9.406 -3.003 1.00 129.09 191 GLY E C 1
ATOM 13586 O O . GLY E 1 169 ? 115.517 9.010 -2.938 1.00 131.88 191 GLY E O 1
ATOM 13587 N N . PHE E 1 170 ? 113.612 9.653 -1.924 1.00 131.32 192 PHE E N 1
ATOM 13588 C CA . PHE E 1 170 ? 114.122 9.495 -0.571 1.00 130.91 192 PHE E CA 1
ATOM 13589 C C . PHE E 1 170 ? 113.200 8.581 0.222 1.00 126.13 192 PHE E C 1
ATOM 13590 O O . PHE E 1 170 ? 111.974 8.676 0.113 1.00 126.13 192 PHE E O 1
ATOM 13598 N N . ARG E 1 171 ? 113.800 7.694 1.018 1.00 124.46 193 ARG E N 1
ATOM 13599 C CA . ARG E 1 171 ? 113.052 6.745 1.829 1.00 123.81 193 ARG E CA 1
ATOM 13600 C C . ARG E 1 171 ? 113.145 7.008 3.324 1.00 120.30 193 ARG E C 1
ATOM 13601 O O . ARG E 1 171 ? 112.273 6.553 4.067 1.00 122.88 193 ARG E O 1
ATOM 13609 N N . ARG E 1 172 ? 114.173 7.715 3.782 1.00 126.09 194 ARG E N 1
ATOM 13610 C CA . ARG E 1 172 ? 114.312 8.070 5.185 1.00 120.53 194 ARG E CA 1
ATOM 13611 C C . ARG E 1 172 ? 114.571 9.563 5.299 1.00 117.96 194 ARG E C 1
ATOM 13612 O O . ARG E 1 172 ? 115.353 10.125 4.528 1.00 118.83 194 ARG E O 1
ATOM 13620 N N . VAL E 1 173 ? 113.902 10.205 6.251 1.00 107.52 195 VAL E N 1
ATOM 13621 C CA . VAL E 1 173 ? 114.057 11.635 6.490 1.00 106.90 195 VAL E CA 1
ATOM 13622 C C . VAL E 1 173 ? 114.353 11.835 7.968 1.00 107.86 195 VAL E C 1
ATOM 13623 O O . VAL E 1 173 ? 113.522 11.503 8.821 1.00 102.99 195 VAL E O 1
ATOM 13627 N N . LEU E 1 174 ? 115.533 12.371 8.270 1.00 102.87 196 LEU E N 1
ATOM 13628 C CA . LEU E 1 174 ? 115.884 12.726 9.642 1.00 100.66 196 LEU E CA 1
ATOM 13629 C C . LEU E 1 174 ? 115.315 14.108 9.926 1.00 97.10 196 LEU E C 1
ATOM 13630 O O . LEU E 1 174 ? 115.920 15.127 9.585 1.00 114.58 196 LEU E O 1
ATOM 13635 N N . CYS E 1 175 ? 114.134 14.146 10.538 1.00 94.06 197 CYS E N 1
ATOM 13636 C CA . CYS E 1 175 ? 113.504 15.406 10.917 1.00 90.76 197 CYS E CA 1
ATOM 13637 C C . CYS E 1 175 ? 114.113 15.877 12.230 1.00 92.89 197 CYS E C 1
ATOM 13638 O O . CYS E 1 175 ? 113.882 15.274 13.281 1.00 88.11 197 CYS E O 1
ATOM 13641 N N . VAL E 1 176 ? 114.898 16.943 12.178 1.00 92.89 198 VAL E N 1
ATOM 13642 C CA . VAL E 1 176 ? 115.527 17.510 13.364 1.00 89.53 198 VAL E CA 1
ATOM 13643 C C . VAL E 1 176 ? 114.827 18.834 13.658 1.00 92.72 198 VAL E C 1
ATOM 13644 O O . VAL E 1 176 ? 115.052 19.845 12.983 1.00 87.31 198 VAL E O 1
ATOM 13648 N N . GLY E 1 177 ? 113.955 18.820 14.662 1.00 92.84 199 GLY E N 1
ATOM 13649 C CA . GLY E 1 177 ? 113.159 19.987 14.997 1.00 88.60 199 GLY E CA 1
ATOM 13650 C C . GLY E 1 177 ? 112.048 20.272 14.010 1.00 81.36 199 GLY E C 1
ATOM 13651 O O . GLY E 1 177 ? 111.777 21.441 13.709 1.00 79.27 199 GLY E O 1
ATOM 13652 N N . THR E 1 178 ? 111.392 19.230 13.496 1.00 79.96 200 THR E N 1
ATOM 13653 C CA . THR E 1 178 ? 110.370 19.383 12.458 1.00 79.83 200 THR E CA 1
ATOM 13654 C C . THR E 1 178 ? 109.199 18.452 12.756 1.00 78.71 200 THR E C 1
ATOM 13655 O O . THR E 1 178 ? 108.910 17.526 11.993 1.00 93.82 200 THR E O 1
ATOM 13659 N N . PRO E 1 179 ? 108.486 18.685 13.865 1.00 76.18 201 PRO E N 1
ATOM 13660 C CA . PRO E 1 179 ? 107.482 17.695 14.303 1.00 75.47 201 PRO E CA 1
ATOM 13661 C C . PRO E 1 179 ? 106.324 17.510 13.336 1.00 75.74 201 PRO E C 1
ATOM 13662 O O . PRO E 1 179 ? 105.909 16.369 13.078 1.00 107.05 201 PRO E O 1
ATOM 13666 N N . ARG E 1 180 ? 105.782 18.606 12.797 1.00 74.86 202 ARG E N 1
ATOM 13667 C CA . ARG E 1 180 ? 104.619 18.499 11.923 1.00 75.13 202 ARG E CA 1
ATOM 13668 C C . ARG E 1 180 ? 104.958 17.713 10.660 1.00 87.83 202 ARG E C 1
ATOM 13669 O O . ARG E 1 180 ? 104.181 16.852 10.223 1.00 98.95 202 ARG E O 1
ATOM 13677 N N . LEU E 1 181 ? 106.129 17.981 10.076 1.00 83.63 203 LEU E N 1
ATOM 13678 C CA . LEU E 1 181 ? 106.579 17.218 8.917 1.00 91.30 203 LEU E CA 1
ATOM 13679 C C . LEU E 1 181 ? 106.775 15.748 9.269 1.00 105.52 203 LEU E C 1
ATOM 13680 O O . LEU E 1 181 ? 106.428 14.863 8.481 1.00 117.52 203 LEU E O 1
ATOM 13685 N N . HIS E 1 182 ? 107.330 15.473 10.450 1.00 103.78 204 HIS E N 1
ATOM 13686 C CA . HIS E 1 182 ? 107.553 14.098 10.896 1.00 94.78 204 HIS E CA 1
ATOM 13687 C C . HIS E 1 182 ? 106.246 13.309 10.940 1.00 84.86 204 HIS E C 1
ATOM 13688 O O . HIS E 1 182 ? 106.137 12.206 10.376 1.00 90.67 204 HIS E O 1
ATOM 13695 N N . GLU E 1 183 ? 105.225 13.879 11.584 1.00 83.79 205 GLU E N 1
ATOM 13696 C CA . GLU E 1 183 ? 103.953 13.170 11.702 1.00 83.79 205 GLU E CA 1
ATOM 13697 C C . GLU E 1 183 ? 103.250 13.056 10.352 1.00 85.43 205 GLU E C 1
ATOM 13698 O O . GLU E 1 183 ? 102.647 12.014 10.042 1.00 87.33 205 GLU E O 1
ATOM 13704 N N . LEU E 1 184 ? 103.323 14.105 9.524 1.00 85.22 206 LEU E N 1
ATOM 13705 C CA . LEU E 1 184 ? 102.713 14.016 8.204 1.00 87.00 206 LEU E CA 1
ATOM 13706 C C . LEU E 1 184 ? 103.426 12.973 7.349 1.00 90.54 206 LEU E C 1
ATOM 13707 O O . LEU E 1 184 ? 102.794 12.333 6.499 1.00 106.39 206 LEU E O 1
ATOM 13712 N N . ILE E 1 185 ? 104.725 12.764 7.581 1.00 89.36 207 ILE E N 1
ATOM 13713 C CA . ILE E 1 185 ? 105.441 11.700 6.889 1.00 93.63 207 ILE E CA 1
ATOM 13714 C C . ILE E 1 185 ? 104.906 10.337 7.300 1.00 99.88 207 ILE E C 1
ATOM 13715 O O . ILE E 1 185 ? 104.654 9.480 6.449 1.00 97.52 207 ILE E O 1
ATOM 13720 N N . LYS E 1 186 ? 104.747 10.103 8.605 1.00 92.73 208 LYS E N 1
ATOM 13721 C CA . LYS E 1 186 ? 104.202 8.806 9.019 1.00 94.45 208 LYS E CA 1
ATOM 13722 C C . LYS E 1 186 ? 102.829 8.548 8.393 1.00 95.13 208 LYS E C 1
ATOM 13723 O O . LYS E 1 186 ? 102.561 7.450 7.878 1.00 98.38 208 LYS E O 1
ATOM 13729 N N . LEU E 1 187 ? 101.960 9.561 8.392 1.00 92.42 209 LEU E N 1
ATOM 13730 C CA . LEU E 1 187 ? 100.623 9.376 7.829 1.00 97.07 209 LEU E CA 1
ATOM 13731 C C . LEU E 1 187 ? 100.683 9.101 6.326 1.00 96.20 209 LEU E C 1
ATOM 13732 O O . LEU E 1 187 ? 100.113 8.114 5.836 1.00 99.08 209 LEU E O 1
ATOM 13737 N N . THR E 1 188 ? 101.383 9.957 5.575 1.00 97.44 210 THR E N 1
ATOM 13738 C CA . THR E 1 188 ? 101.478 9.797 4.129 1.00 102.88 210 THR E CA 1
ATOM 13739 C C . THR E 1 188 ? 102.316 8.594 3.716 1.00 112.62 210 THR E C 1
ATOM 13740 O O . THR E 1 188 ? 102.279 8.214 2.543 1.00 121.79 210 THR E O 1
ATOM 13744 N N . ALA E 1 189 ? 103.074 8.002 4.637 1.00 119.28 211 ALA E N 1
ATOM 13745 C CA . ALA E 1 189 ? 103.761 6.749 4.364 1.00 116.29 211 ALA E CA 1
ATOM 13746 C C . ALA E 1 189 ? 102.861 5.547 4.585 1.00 109.04 211 ALA E C 1
ATOM 13747 O O . ALA E 1 189 ? 103.037 4.523 3.913 1.00 133.53 211 ALA E O 1
ATOM 13749 N N . SER E 1 190 ? 101.912 5.644 5.524 1.00 106.59 212 SER E N 1
ATOM 13750 C CA . SER E 1 190 ? 100.927 4.578 5.677 1.00 118.76 212 SER E CA 1
ATOM 13751 C C . SER E 1 190 ? 99.852 4.630 4.599 1.00 119.28 212 SER E C 1
ATOM 13752 O O . SER E 1 190 ? 99.211 3.606 4.328 1.00 124.33 212 SER E O 1
ATOM 13755 N N . GLY E 1 191 ? 99.645 5.799 3.986 1.00 126.45 213 GLY E N 1
ATOM 13756 C CA . GLY E 1 191 ? 98.629 5.918 2.950 1.00 134.19 213 GLY E CA 1
ATOM 13757 C C . GLY E 1 191 ? 98.885 5.029 1.745 1.00 146.13 213 GLY E C 1
ATOM 13758 O O . GLY E 1 191 ? 97.958 4.410 1.214 1.00 158.20 213 GLY E O 1
ATOM 13759 N N . ASP E 1 192 ? 100.137 4.951 1.298 1.00 158.43 214 ASP E N 1
ATOM 13760 C CA . ASP E 1 192 ? 100.499 4.167 0.124 1.00 154.80 214 ASP E CA 1
ATOM 13761 C C . ASP E 1 192 ? 101.702 3.292 0.444 1.00 154.00 214 ASP E C 1
ATOM 13762 O O . ASP E 1 192 ? 102.687 3.772 1.015 1.00 145.22 214 ASP E O 1
ATOM 13764 N N . LYS E 1 193 ? 101.616 2.008 0.091 1.00 162.26 215 LYS E N 1
ATOM 13765 C CA . LYS E 1 193 ? 102.750 1.100 0.214 1.00 167.10 215 LYS E CA 1
ATOM 13766 C C . LYS E 1 193 ? 103.639 1.109 -1.021 1.00 184.07 215 LYS E C 1
ATOM 13767 O O . LYS E 1 193 ? 104.739 0.547 -0.977 1.00 190.65 215 LYS E O 1
ATOM 13769 N N . LYS E 1 194 ? 103.186 1.726 -2.116 1.00 188.75 216 LYS E N 1
ATOM 13770 C CA . LYS E 1 194 ? 104.037 1.883 -3.290 1.00 191.70 216 LYS E CA 1
ATOM 13771 C C . LYS E 1 194 ? 105.256 2.733 -2.963 1.00 175.55 216 LYS E C 1
ATOM 13772 O O . LYS E 1 194 ? 106.362 2.467 -3.450 1.00 186.72 216 LYS E O 1
ATOM 13775 N N . SER E 1 195 ? 105.070 3.763 -2.139 1.00 147.91 217 SER E N 1
ATOM 13776 C CA . SER E 1 195 ? 106.150 4.631 -1.686 1.00 158.09 217 SER E CA 1
ATOM 13777 C C . SER E 1 195 ? 106.106 4.693 -0.167 1.00 166.68 217 SER E C 1
ATOM 13778 O O . SER E 1 195 ? 105.098 5.115 0.407 1.00 182.44 217 SER E O 1
ATOM 13781 N N . ASN E 1 196 ? 107.192 4.278 0.481 1.00 160.31 218 ASN E N 1
ATOM 13782 C CA . ASN E 1 196 ? 107.268 4.227 1.935 1.00 150.37 218 ASN E CA 1
ATOM 13783 C C . ASN E 1 196 ? 108.427 5.086 2.414 1.00 140.79 218 ASN E C 1
ATOM 13784 O O . ASN E 1 196 ? 109.527 5.017 1.854 1.00 143.50 218 ASN E O 1
ATOM 13789 N N . ILE E 1 197 ? 108.184 5.892 3.444 1.00 132.31 219 ILE E N 1
ATOM 13790 C CA . ILE E 1 197 ? 109.211 6.765 4.005 1.00 124.57 219 ILE E CA 1
ATOM 13791 C C . ILE E 1 197 ? 109.239 6.612 5.521 1.00 128.81 219 ILE E C 1
ATOM 13792 O O . ILE E 1 197 ? 108.206 6.763 6.185 1.00 119.29 219 ILE E O 1
ATOM 13797 N N . LYS E 1 198 ? 110.422 6.319 6.055 1.00 137.84 220 LYS E N 1
ATOM 13798 C CA . LYS E 1 198 ? 110.704 6.310 7.483 1.00 139.15 220 LYS E CA 1
ATOM 13799 C C . LYS E 1 198 ? 111.176 7.693 7.918 1.00 111.05 220 LYS E C 1
ATOM 13800 O O . LYS E 1 198 ? 111.794 8.426 7.142 1.00 111.63 220 LYS E O 1
ATOM 13806 N N . SER E 1 199 ? 110.892 8.048 9.170 1.00 107.57 221 SER E N 1
ATOM 13807 C CA . SER E 1 199 ? 111.296 9.359 9.664 1.00 104.61 221 SER E CA 1
ATOM 13808 C C . SER E 1 199 ? 111.649 9.282 11.142 1.00 104.83 221 SER E C 1
ATOM 13809 O O . SER E 1 199 ? 110.948 8.635 11.924 1.00 109.32 221 SER E O 1
ATOM 13812 N N . LEU E 1 200 ? 112.737 9.956 11.512 1.00 102.38 222 LEU E N 1
ATOM 13813 C CA . LEU E 1 200 ? 113.194 10.054 12.893 1.00 100.85 222 LEU E CA 1
ATOM 13814 C C . LEU E 1 200 ? 113.168 11.518 13.308 1.00 97.66 222 LEU E C 1
ATOM 13815 O O . LEU E 1 200 ? 113.775 12.365 12.644 1.00 98.08 222 LEU E O 1
ATOM 13820 N N . LEU E 1 201 ? 112.484 11.810 14.411 1.00 105.11 223 LEU E N 1
ATOM 13821 C CA . LEU E 1 201 ? 112.306 13.176 14.887 1.00 95.85 223 LEU E CA 1
ATOM 13822 C C . LEU E 1 201 ? 113.266 13.446 16.040 1.00 94.75 223 LEU E C 1
ATOM 13823 O O . LEU E 1 201 ? 113.169 12.811 17.094 1.00 95.99 223 LEU E O 1
ATOM 13828 N N . LEU E 1 202 ? 114.181 14.391 15.840 1.00 92.88 224 LEU E N 1
ATOM 13829 C CA . LEU E 1 202 ? 115.079 14.860 16.888 1.00 93.22 224 LEU E CA 1
ATOM 13830 C C . LEU E 1 202 ? 114.582 16.218 17.365 1.00 88.27 224 LEU E C 1
ATOM 13831 O O . LEU E 1 202 ? 114.514 17.164 16.571 1.00 88.15 224 LEU E O 1
ATOM 13836 N N . ASP E 1 203 ? 114.237 16.324 18.648 1.00 86.27 225 ASP E N 1
ATOM 13837 C CA . ASP E 1 203 ? 113.720 17.609 19.109 1.00 83.83 225 ASP E CA 1
ATOM 13838 C C . ASP E 1 203 ? 113.892 17.720 20.616 1.00 82.53 225 ASP E C 1
ATOM 13839 O O . ASP E 1 203 ? 114.089 16.723 21.313 1.00 83.10 225 ASP E O 1
ATOM 13844 N N . ILE E 1 204 ? 113.813 18.964 21.108 1.00 84.52 226 ILE E N 1
ATOM 13845 C CA . ILE E 1 204 ? 113.949 19.240 22.537 1.00 87.01 226 ILE E CA 1
ATOM 13846 C C . ILE E 1 204 ? 112.611 19.231 23.264 1.00 79.68 226 ILE E C 1
ATOM 13847 O O . ILE E 1 204 ? 112.590 19.176 24.504 1.00 82.50 226 ILE E O 1
ATOM 13852 N N . ASP E 1 205 ? 111.494 19.275 22.538 1.00 76.53 227 ASP E N 1
ATOM 13853 C CA . ASP E 1 205 ? 110.164 19.319 23.144 1.00 74.46 227 ASP E CA 1
ATOM 13854 C C . ASP E 1 205 ? 109.839 17.927 23.670 1.00 83.57 227 ASP E C 1
ATOM 13855 O O . ASP E 1 205 ? 109.348 17.061 22.945 1.00 93.49 227 ASP E O 1
ATOM 13860 N N . PHE E 1 206 ? 110.112 17.716 24.961 1.00 88.93 228 PHE E N 1
ATOM 13861 C CA . PHE E 1 206 ? 109.930 16.400 25.568 1.00 86.33 228 PHE E CA 1
ATOM 13862 C C . PHE E 1 206 ? 108.482 15.929 25.531 1.00 77.90 228 PHE E C 1
ATOM 13863 O O . PHE E 1 206 ? 108.231 14.726 25.678 1.00 82.71 228 PHE E O 1
ATOM 13871 N N . ARG E 1 207 ? 107.527 16.842 25.328 1.00 76.74 229 ARG E N 1
ATOM 13872 C CA . ARG E 1 207 ? 106.123 16.450 25.243 1.00 76.97 229 ARG E CA 1
ATOM 13873 C C . ARG E 1 207 ? 105.881 15.455 24.116 1.00 74.97 229 ARG E C 1
ATOM 13874 O O . ARG E 1 207 ? 104.919 14.680 24.170 1.00 76.39 229 ARG E O 1
ATOM 13882 N N . TYR E 1 208 ? 106.721 15.470 23.085 1.00 74.57 230 TYR E N 1
ATOM 13883 C CA . TYR E 1 208 ? 106.554 14.549 21.969 1.00 76.39 230 TYR E CA 1
ATOM 13884 C C . TYR E 1 208 ? 107.041 13.141 22.280 1.00 84.47 230 TYR E C 1
ATOM 13885 O O . TYR E 1 208 ? 106.772 12.225 21.494 1.00 88.93 230 TYR E O 1
ATOM 13894 N N . SER E 1 209 ? 107.738 12.943 23.401 1.00 84.60 231 SER E N 1
ATOM 13895 C CA . SER E 1 209 ? 108.258 11.622 23.730 1.00 83.67 231 SER E CA 1
ATOM 13896 C C . SER E 1 209 ? 107.159 10.620 24.056 1.00 81.56 231 SER E C 1
ATOM 13897 O O . SER E 1 209 ? 107.375 9.412 23.907 1.00 84.13 231 SER E O 1
ATOM 13900 N N . GLN E 1 210 ? 105.993 11.086 24.496 1.00 79.49 232 GLN E N 1
ATOM 13901 C CA . GLN E 1 210 ? 104.912 10.194 24.891 1.00 80.07 232 GLN E CA 1
ATOM 13902 C C . GLN E 1 210 ? 104.011 9.789 23.731 1.00 80.95 232 GLN E C 1
ATOM 13903 O O . GLN E 1 210 ? 103.216 8.855 23.885 1.00 82.23 232 GLN E O 1
ATOM 13909 N N . PHE E 1 211 ? 104.112 10.457 22.584 1.00 80.53 233 PHE E N 1
ATOM 13910 C CA . PHE E 1 211 ? 103.327 10.107 21.408 1.00 81.55 233 PHE E CA 1
ATOM 13911 C C . PHE E 1 211 ? 104.106 9.281 20.396 1.00 84.50 233 PHE E C 1
ATOM 13912 O O . PHE E 1 211 ? 103.532 8.866 19.384 1.00 85.86 233 PHE E O 1
ATOM 13920 N N . TYR E 1 212 ? 105.391 9.037 20.633 1.00 85.72 234 TYR E N 1
ATOM 13921 C CA . TYR E 1 212 ? 106.231 8.320 19.686 1.00 88.72 234 TYR E CA 1
ATOM 13922 C C . TYR E 1 212 ? 107.029 7.240 20.396 1.00 91.13 234 TYR E C 1
ATOM 13923 O O . TYR E 1 212 ? 107.473 7.424 21.533 1.00 90.14 234 TYR E O 1
ATOM 13932 N N . MET E 1 213 ? 107.214 6.119 19.704 1.00 103.33 235 MET E N 1
ATOM 13933 C CA . MET E 1 213 ? 107.994 5.011 20.226 1.00 113.95 235 MET E CA 1
ATOM 13934 C C . MET E 1 213 ? 109.464 5.416 20.340 1.00 116.84 235 MET E C 1
ATOM 13935 O O . MET E 1 213 ? 109.864 6.527 19.980 1.00 110.58 235 MET E O 1
ATOM 13940 N N . GLU E 1 214 ? 110.288 4.495 20.844 1.00 132.76 236 GLU E N 1
ATOM 13941 C CA . GLU E 1 214 ? 111.714 4.766 20.975 1.00 124.54 236 GLU E CA 1
ATOM 13942 C C . GLU E 1 214 ? 112.434 4.819 19.635 1.00 118.59 236 GLU E C 1
ATOM 13943 O O . GLU E 1 214 ? 113.620 5.167 19.603 1.00 111.13 236 GLU E O 1
ATOM 13949 N N . ASP E 1 215 ? 111.753 4.497 18.535 1.00 117.07 237 ASP E N 1
ATOM 13950 C CA . ASP E 1 215 ? 112.396 4.416 17.229 1.00 114.93 237 ASP E CA 1
ATOM 13951 C C . ASP E 1 215 ? 112.425 5.757 16.502 1.00 105.68 237 ASP E C 1
ATOM 13952 O O . ASP E 1 215 ? 113.470 6.155 15.977 1.00 113.93 237 ASP E O 1
ATOM 13957 N N . SER E 1 216 ? 111.297 6.463 16.459 1.00 107.36 238 SER E N 1
ATOM 13958 C CA . SER E 1 216 ? 111.152 7.644 15.617 1.00 102.87 238 SER E CA 1
ATOM 13959 C C . SER E 1 216 ? 111.364 8.955 16.361 1.00 97.05 238 SER E C 1
ATOM 13960 O O . SER E 1 216 ? 111.175 10.020 15.766 1.00 99.23 238 SER E O 1
ATOM 13963 N N . PHE E 1 217 ? 111.745 8.917 17.635 1.00 95.26 239 PHE E N 1
ATOM 13964 C CA . PHE E 1 217 ? 111.897 10.145 18.403 1.00 92.26 239 PHE E CA 1
ATOM 13965 C C . PHE E 1 217 ? 113.116 10.077 19.307 1.00 93.04 239 PHE E C 1
ATOM 13966 O O . PHE E 1 217 ? 113.385 9.047 19.931 1.00 94.76 239 PHE E O 1
ATOM 13974 N N . CYS E 1 218 ? 113.840 11.193 19.378 1.00 95.32 240 CYS E N 1
ATOM 13975 C CA . CYS E 1 218 ? 114.915 11.374 20.346 1.00 97.24 240 CYS E CA 1
ATOM 13976 C C . CYS E 1 218 ? 114.846 12.783 20.921 1.00 99.31 240 CYS E C 1
ATOM 13977 O O . CYS E 1 218 ? 114.869 13.778 20.178 1.00 93.37 240 CYS E O 1
ATOM 13980 N N . HIS E 1 219 ? 114.754 12.846 22.248 1.00 99.78 241 HIS E N 1
ATOM 13981 C CA . HIS E 1 219 ? 114.862 14.079 23.015 1.00 85.84 241 HIS E CA 1
ATOM 13982 C C . HIS E 1 219 ? 116.268 14.633 22.824 1.00 87.39 241 HIS E C 1
ATOM 13983 O O . HIS E 1 219 ? 117.218 14.177 23.467 1.00 112.63 241 HIS E O 1
ATOM 13990 N N . TYR E 1 220 ? 116.409 15.612 21.931 1.00 87.21 242 TYR E N 1
ATOM 13991 C CA . TYR E 1 220 ? 117.707 16.022 21.412 1.00 91.31 242 TYR E CA 1
ATOM 13992 C C . TYR E 1 220 ? 117.823 17.539 21.422 1.00 90.94 242 TYR E C 1
ATOM 13993 O O . TYR E 1 220 ? 116.842 18.246 21.174 1.00 89.98 242 TYR E O 1
ATOM 14002 N N . ASN E 1 221 ? 119.024 18.038 21.704 1.00 89.52 243 ASN E N 1
ATOM 14003 C CA . ASN E 1 221 ? 119.293 19.470 21.692 1.00 95.38 243 ASN E CA 1
ATOM 14004 C C . ASN E 1 221 ? 120.071 19.811 20.425 1.00 104.44 243 ASN E C 1
ATOM 14005 O O . ASN E 1 221 ? 121.191 19.329 20.227 1.00 111.83 243 ASN E O 1
ATOM 14010 N N . MET E 1 222 ? 119.469 20.649 19.580 1.00 104.77 244 MET E N 1
ATOM 14011 C CA . MET E 1 222 ? 120.025 20.992 18.278 1.00 96.66 244 MET E CA 1
ATOM 14012 C C . MET E 1 222 ? 121.318 21.788 18.378 1.00 101.74 244 MET E C 1
ATOM 14013 O O . MET E 1 222 ? 122.062 21.857 17.395 1.00 105.79 244 MET E O 1
ATOM 14018 N N . PHE E 1 223 ? 121.601 22.394 19.530 1.00 111.60 245 PHE E N 1
ATOM 14019 C CA . PHE E 1 223 ? 122.731 23.307 19.649 1.00 117.48 245 PHE E CA 1
ATOM 14020 C C . PHE E 1 223 ? 124.022 22.594 20.042 1.00 121.35 245 PHE E C 1
ATOM 14021 O O . PHE E 1 223 ? 125.040 22.729 19.356 1.00 133.81 245 PHE E O 1
ATOM 14029 N N . ASN E 1 224 ? 124.001 21.839 21.138 1.00 103.20 246 ASN E N 1
ATOM 14030 C CA . ASN E 1 224 ? 125.203 21.221 21.680 1.00 108.76 246 ASN E CA 1
ATOM 14031 C C . ASN E 1 224 ? 125.326 19.741 21.334 1.00 120.45 246 ASN E C 1
ATOM 14032 O O . ASN E 1 224 ? 126.227 19.072 21.851 1.00 135.69 246 ASN E O 1
ATOM 14037 N N . HIS E 1 225 ? 124.449 19.220 20.474 1.00 117.14 247 HIS E N 1
ATOM 14038 C CA . HIS E 1 225 ? 124.467 17.814 20.065 1.00 103.91 247 HIS E CA 1
ATOM 14039 C C . HIS E 1 225 ? 124.391 16.891 21.284 1.00 101.44 247 HIS E C 1
ATOM 14040 O O . HIS E 1 225 ? 125.244 16.030 21.508 1.00 103.90 247 HIS E O 1
ATOM 14047 N N . HIS E 1 226 ? 123.346 17.096 22.081 1.00 98.29 248 HIS E N 1
ATOM 14048 C CA . HIS E 1 226 ? 123.137 16.356 23.319 1.00 97.46 248 HIS E CA 1
ATOM 14049 C C . HIS E 1 226 ? 121.863 15.535 23.202 1.00 97.67 248 HIS E C 1
ATOM 14050 O O . HIS E 1 226 ? 120.786 16.086 22.951 1.00 93.41 248 HIS E O 1
ATOM 14057 N N . PHE E 1 227 ? 121.988 14.224 23.385 1.00 98.46 249 PHE E N 1
ATOM 14058 C CA . PHE E 1 227 ? 120.837 13.331 23.452 1.00 96.39 249 PHE E CA 1
ATOM 14059 C C . PHE E 1 227 ? 120.463 13.155 24.919 1.00 94.83 249 PHE E C 1
ATOM 14060 O O . PHE E 1 227 ? 121.228 12.576 25.699 1.00 96.53 249 PHE E O 1
ATOM 14068 N N . PHE E 1 228 ? 119.284 13.657 25.294 1.00 110.73 250 PHE E N 1
ATOM 14069 C CA . PHE E 1 228 ? 118.848 13.673 26.686 1.00 111.91 250 PHE E CA 1
ATOM 14070 C C . PHE E 1 228 ? 118.645 12.283 27.270 1.00 109.01 250 PHE E C 1
ATOM 14071 O O . PHE E 1 228 ? 118.406 12.170 28.478 1.00 114.40 250 PHE E O 1
ATOM 14079 N N . ASP E 1 229 ? 118.728 11.228 26.458 1.00 95.09 251 ASP E N 1
ATOM 14080 C CA . ASP E 1 229 ? 118.481 9.877 26.935 1.00 98.02 251 ASP E CA 1
ATOM 14081 C C . ASP E 1 229 ? 119.732 9.018 27.019 1.00 104.38 251 ASP E C 1
ATOM 14082 O O . ASP E 1 229 ? 119.698 7.974 27.678 1.00 120.04 251 ASP E O 1
ATOM 14087 N N . GLY E 1 230 ? 120.826 9.423 26.379 1.00 100.62 252 GLY E N 1
ATOM 14088 C CA . GLY E 1 230 ? 122.073 8.696 26.500 1.00 112.30 252 GLY E CA 1
ATOM 14089 C C . GLY E 1 230 ? 122.599 8.132 25.197 1.00 117.69 252 GLY E C 1
ATOM 14090 O O . GLY E 1 230 ? 122.281 8.635 24.115 1.00 120.78 252 GLY E O 1
ATOM 14091 N N . LYS E 1 231 ? 123.412 7.077 25.294 1.00 111.03 253 LYS E N 1
ATOM 14092 C CA . LYS E 1 231 ? 124.010 6.490 24.101 1.00 114.45 253 LYS E CA 1
ATOM 14093 C C . LYS E 1 231 ? 122.996 5.693 23.293 1.00 114.92 253 LYS E C 1
ATOM 14094 O O . LYS E 1 231 ? 123.137 5.579 22.072 1.00 116.55 253 LYS E O 1
ATOM 14096 N N . THR E 1 232 ? 121.982 5.128 23.950 1.00 113.77 254 THR E N 1
ATOM 14097 C CA . THR E 1 232 ? 120.973 4.346 23.239 1.00 121.47 254 THR E CA 1
ATOM 14098 C C . THR E 1 232 ? 120.241 5.204 22.210 1.00 111.86 254 THR E C 1
ATOM 14099 O O . THR E 1 232 ? 120.161 4.855 21.019 1.00 113.68 254 THR E O 1
ATOM 14103 N N . ALA E 1 233 ? 119.713 6.346 22.654 1.00 107.84 255 ALA E N 1
ATOM 14104 C CA . ALA E 1 233 ? 119.046 7.267 21.741 1.00 121.70 255 ALA E CA 1
ATOM 14105 C C . ALA E 1 233 ? 119.992 7.763 20.655 1.00 116.64 255 ALA E C 1
ATOM 14106 O O . ALA E 1 233 ? 119.565 7.993 19.518 1.00 114.99 255 ALA E O 1
ATOM 14108 N N . LEU E 1 234 ? 121.275 7.933 20.985 1.00 115.47 256 LEU E N 1
ATOM 14109 C CA . LEU E 1 234 ? 122.252 8.380 19.995 1.00 115.96 256 LEU E CA 1
ATOM 14110 C C . LEU E 1 234 ? 122.454 7.329 18.908 1.00 115.59 256 LEU E C 1
ATOM 14111 O O . LEU E 1 234 ? 122.499 7.652 17.711 1.00 117.48 256 LEU E O 1
ATOM 14116 N N . GLU E 1 235 ? 122.580 6.063 19.308 1.00 117.94 257 GLU E N 1
ATOM 14117 C CA . GLU E 1 235 ? 122.773 4.993 18.339 1.00 121.12 257 GLU E CA 1
ATOM 14118 C C . GLU E 1 235 ? 121.547 4.808 17.459 1.00 120.21 257 GLU E C 1
ATOM 14119 O O . GLU E 1 235 ? 121.673 4.334 16.323 1.00 123.04 257 GLU E O 1
ATOM 14121 N N . VAL E 1 236 ? 120.356 5.154 17.961 1.00 116.53 258 VAL E N 1
ATOM 14122 C CA . VAL E 1 236 ? 119.179 5.146 17.088 1.00 115.47 258 VAL E CA 1
ATOM 14123 C C . VAL E 1 236 ? 119.413 6.034 15.868 1.00 115.26 258 VAL E C 1
ATOM 14124 O O . VAL E 1 236 ? 119.196 5.618 14.723 1.00 117.35 258 VAL E O 1
ATOM 14128 N N . CYS E 1 237 ? 119.872 7.268 16.097 1.00 120.13 259 CYS E N 1
ATOM 14129 C CA . CYS E 1 237 ? 120.164 8.176 14.989 1.00 122.98 259 CYS E CA 1
ATOM 14130 C C . CYS E 1 237 ? 121.319 7.661 14.139 1.00 129.60 259 CYS E C 1
ATOM 14131 O O . CYS E 1 237 ? 121.308 7.807 12.908 1.00 120.53 259 CYS E O 1
ATOM 14134 N N . ARG E 1 238 ? 122.328 7.067 14.779 1.00 134.05 260 ARG E N 1
ATOM 14135 C CA . ARG E 1 238 ? 123.449 6.497 14.031 1.00 133.91 260 ARG E CA 1
ATOM 14136 C C . ARG E 1 238 ? 122.968 5.464 13.016 1.00 136.77 260 ARG E C 1
ATOM 14137 O O . ARG E 1 238 ? 123.316 5.524 11.827 1.00 130.25 260 ARG E O 1
ATOM 14145 N N . ALA E 1 239 ? 122.162 4.504 13.473 1.00 127.44 261 ALA E N 1
ATOM 14146 C CA . ALA E 1 239 ? 121.668 3.465 12.578 1.00 136.22 261 ALA E CA 1
ATOM 14147 C C . ALA E 1 239 ? 120.689 4.024 11.555 1.00 128.67 261 ALA E C 1
ATOM 14148 O O . ALA E 1 239 ? 120.673 3.570 10.406 1.00 133.67 261 ALA E O 1
ATOM 14150 N N . PHE E 1 240 ? 119.879 5.014 11.941 1.00 124.04 262 PHE E N 1
ATOM 14151 C CA . PHE E 1 240 ? 118.964 5.620 10.979 1.00 122.38 262 PHE E CA 1
ATOM 14152 C C . PHE E 1 240 ? 119.715 6.312 9.850 1.00 123.93 262 PHE E C 1
ATOM 14153 O O . PHE E 1 240 ? 119.239 6.329 8.709 1.00 124.92 262 PHE E O 1
ATOM 14161 N N . LEU E 1 241 ? 120.882 6.887 10.142 1.00 124.38 263 LEU E N 1
ATOM 14162 C CA . LEU E 1 241 ? 121.680 7.496 9.083 1.00 126.40 263 LEU E CA 1
ATOM 14163 C C . LEU E 1 241 ? 122.373 6.436 8.234 1.00 131.64 263 LEU E C 1
ATOM 14164 O O . LEU E 1 241 ? 122.339 6.495 6.998 1.00 133.66 263 LEU E O 1
ATOM 14169 N N . GLN E 1 242 ? 123.007 5.453 8.874 1.00 134.14 264 GLN E N 1
ATOM 14170 C CA . GLN E 1 242 ? 123.788 4.471 8.127 1.00 139.55 264 GLN E CA 1
ATOM 14171 C C . GLN E 1 242 ? 122.944 3.354 7.521 1.00 141.76 264 GLN E C 1
ATOM 14172 O O . GLN E 1 242 ? 123.507 2.436 6.914 1.00 146.58 264 GLN E O 1
ATOM 14178 N N . GLU E 1 243 ? 121.623 3.402 7.674 1.00 138.64 265 GLU E N 1
ATOM 14179 C CA . GLU E 1 243 ? 120.755 2.439 7.012 1.00 140.78 265 GLU E CA 1
ATOM 14180 C C . GLU E 1 243 ? 120.802 2.612 5.497 1.00 143.23 265 GLU E C 1
ATOM 14181 O O . GLU E 1 243 ? 120.807 3.735 4.984 1.00 145.73 265 GLU E O 1
ATOM 14187 N N . ASP E 1 244 ? 120.850 1.484 4.785 1.00 147.95 266 ASP E N 1
ATOM 14188 C CA . ASP E 1 244 ? 120.851 1.454 3.320 1.00 150.99 266 ASP E CA 1
ATOM 14189 C C . ASP E 1 244 ? 122.040 2.212 2.731 1.00 152.43 266 ASP E C 1
ATOM 14190 O O . ASP E 1 244 ? 121.941 2.792 1.648 1.00 152.92 266 ASP E O 1
ATOM 14195 N N . LYS E 1 245 ? 123.169 2.206 3.444 1.00 153.72 267 LYS E N 1
ATOM 14196 C CA . LYS E 1 245 ? 124.410 2.838 2.989 1.00 155.64 267 LYS E CA 1
ATOM 14197 C C . LYS E 1 245 ? 124.230 4.328 2.713 1.00 154.30 267 LYS E C 1
ATOM 14198 O O . LYS E 1 245 ? 124.864 4.887 1.814 1.00 153.84 267 LYS E O 1
ATOM 14200 N N . GLY E 1 246 ? 123.366 4.983 3.485 1.00 150.07 268 GLY E N 1
ATOM 14201 C CA . GLY E 1 246 ? 123.191 6.415 3.352 1.00 149.10 268 GLY E CA 1
ATOM 14202 C C . GLY E 1 246 ? 122.492 6.865 2.091 1.00 153.00 268 GLY E C 1
ATOM 14203 O O . GLY E 1 246 ? 122.552 8.050 1.753 1.00 161.77 268 GLY E O 1
ATOM 14204 N N . GLU E 1 247 ? 121.831 5.959 1.380 1.00 157.39 269 GLU E N 1
ATOM 14205 C CA . GLU E 1 247 ? 121.092 6.306 0.175 1.00 157.57 269 GLU E CA 1
ATOM 14206 C C . GLU E 1 247 ? 119.622 6.523 0.503 1.00 154.66 269 GLU E C 1
ATOM 14207 O O . GLU E 1 247 ? 119.023 5.761 1.267 1.00 154.26 269 GLU E O 1
ATOM 14213 N N . GLY E 1 248 ? 119.049 7.571 -0.083 1.00 150.85 270 GLY E N 1
ATOM 14214 C CA . GLY E 1 248 ? 117.657 7.889 0.149 1.00 143.82 270 GLY E CA 1
ATOM 14215 C C . GLY E 1 248 ? 117.372 8.571 1.464 1.00 136.10 270 GLY E C 1
ATOM 14216 O O . GLY E 1 248 ? 116.229 8.534 1.930 1.00 133.55 270 GLY E O 1
ATOM 14217 N N . ILE E 1 249 ? 118.372 9.193 2.082 1.00 132.09 271 ILE E N 1
ATOM 14218 C CA . ILE E 1 249 ? 118.201 9.902 3.344 1.00 127.82 271 ILE E CA 1
ATOM 14219 C C . ILE E 1 249 ? 118.419 11.389 3.101 1.00 126.09 271 ILE E C 1
ATOM 14220 O O . ILE E 1 249 ? 119.380 11.784 2.429 1.00 128.66 271 ILE E O 1
ATOM 14225 N N . ILE E 1 250 ? 117.519 12.209 3.638 1.00 123.18 272 ILE E N 1
ATOM 14226 C CA . ILE E 1 250 ? 117.605 13.660 3.527 1.00 121.42 272 ILE E CA 1
ATOM 14227 C C . ILE E 1 250 ? 117.252 14.266 4.878 1.00 117.33 272 ILE E C 1
ATOM 14228 O O . ILE E 1 250 ? 116.204 13.952 5.452 1.00 116.24 272 ILE E O 1
ATOM 14233 N N . MET E 1 251 ? 118.133 15.117 5.396 1.00 118.76 273 MET E N 1
ATOM 14234 C CA . MET E 1 251 ? 117.900 15.784 6.669 1.00 119.88 273 MET E CA 1
ATOM 14235 C C . MET E 1 251 ? 117.176 17.103 6.434 1.00 113.00 273 MET E C 1
ATOM 14236 O O . MET E 1 251 ? 117.619 17.929 5.631 1.00 116.25 273 MET E O 1
ATOM 14241 N N . VAL E 1 252 ? 116.064 17.296 7.136 1.00 106.96 274 VAL E N 1
ATOM 14242 C CA . VAL E 1 252 ? 115.269 18.513 7.042 1.00 104.78 274 VAL E CA 1
ATOM 14243 C C . VAL E 1 252 ? 115.315 19.210 8.392 1.00 102.04 274 VAL E C 1
ATOM 14244 O O . VAL E 1 252 ? 115.033 18.592 9.426 1.00 100.31 274 VAL E O 1
ATOM 14248 N N . THR E 1 253 ? 115.676 20.492 8.384 1.00 99.29 275 THR E N 1
ATOM 14249 C CA . THR E 1 253 ? 115.838 21.265 9.605 1.00 97.22 275 THR E CA 1
ATOM 14250 C C . THR E 1 253 ? 115.066 22.571 9.505 1.00 107.57 275 THR E C 1
ATOM 14251 O O . THR E 1 253 ? 115.015 23.195 8.441 1.00 110.26 275 THR E O 1
ATOM 14255 N N . ASP E 1 254 ? 114.469 22.977 10.622 1.00 105.51 276 ASP E N 1
ATOM 14256 C CA . ASP E 1 254 ? 113.799 24.273 10.741 1.00 91.54 276 ASP E CA 1
ATOM 14257 C C . ASP E 1 254 ? 114.104 24.832 12.122 1.00 90.00 276 ASP E C 1
ATOM 14258 O O . ASP E 1 254 ? 113.242 24.863 13.007 1.00 87.45 276 ASP E O 1
ATOM 14263 N N . PRO E 1 255 ? 115.333 25.290 12.339 1.00 91.71 277 PRO E N 1
ATOM 14264 C CA . PRO E 1 255 ? 115.755 25.687 13.683 1.00 92.53 277 PRO E CA 1
ATOM 14265 C C . PRO E 1 255 ? 115.206 27.052 14.050 1.00 89.59 277 PRO E C 1
ATOM 14266 O O . PRO E 1 255 ? 114.792 27.822 13.170 1.00 90.42 277 PRO E O 1
ATOM 14270 N N . PRO E 1 256 ? 115.182 27.389 15.339 1.00 88.04 278 PRO E N 1
ATOM 14271 C CA . PRO E 1 256 ? 114.750 28.736 15.744 1.00 92.67 278 PRO E CA 1
ATOM 14272 C C . PRO E 1 256 ? 115.677 29.797 15.174 1.00 103.28 278 PRO E C 1
ATOM 14273 O O . PRO E 1 256 ? 116.886 29.789 15.420 1.00 110.66 278 PRO E O 1
ATOM 14277 N N . PHE E 1 257 ? 115.100 30.715 14.392 1.00 97.73 279 PHE E N 1
ATOM 14278 C CA . PHE E 1 257 ? 115.890 31.814 13.847 1.00 99.88 279 PHE E CA 1
ATOM 14279 C C . PHE E 1 257 ? 116.422 32.711 14.956 1.00 101.50 279 PHE E C 1
ATOM 14280 O O . PHE E 1 257 ? 117.487 33.322 14.805 1.00 99.80 279 PHE E O 1
ATOM 14288 N N . GLY E 1 258 ? 115.696 32.808 16.067 1.00 108.42 280 GLY E N 1
ATOM 14289 C CA . GLY E 1 258 ? 116.231 33.463 17.240 1.00 110.76 280 GLY E CA 1
ATOM 14290 C C . GLY E 1 258 ? 117.268 32.582 17.911 1.00 112.21 280 GLY E C 1
ATOM 14291 O O . GLY E 1 258 ? 117.114 31.366 18.010 1.00 121.49 280 GLY E O 1
ATOM 14292 N N . GLY E 1 259 ? 118.344 33.212 18.365 1.00 111.27 281 GLY E N 1
ATOM 14293 C CA . GLY E 1 259 ? 119.422 32.471 18.981 1.00 127.49 281 GLY E CA 1
ATOM 14294 C C . GLY E 1 259 ? 120.747 32.638 18.281 1.00 146.62 281 GLY E C 1
ATOM 14295 O O . GLY E 1 259 ? 121.209 33.761 18.060 1.00 169.69 281 GLY E O 1
ATOM 14296 N N . LEU E 1 260 ? 121.364 31.520 17.927 1.00 135.97 282 LEU E N 1
ATOM 14297 C CA . LEU E 1 260 ? 122.662 31.514 17.279 1.00 127.80 282 LEU E CA 1
ATOM 14298 C C . LEU E 1 260 ? 122.565 30.769 15.954 1.00 118.95 282 LEU E C 1
ATOM 14299 O O . LEU E 1 260 ? 121.557 30.129 15.643 1.00 117.36 282 LEU E O 1
ATOM 14304 N N . VAL E 1 261 ? 123.633 30.864 15.165 1.00 116.15 283 VAL E N 1
ATOM 14305 C CA . VAL E 1 261 ? 123.696 30.172 13.882 1.00 118.08 283 VAL E CA 1
ATOM 14306 C C . VAL E 1 261 ? 125.019 29.454 13.653 1.00 125.78 283 VAL E C 1
ATOM 14307 O O . VAL E 1 261 ? 125.064 28.486 12.872 1.00 133.65 283 VAL E O 1
ATOM 14311 N N . GLU E 1 262 ? 126.116 29.845 14.317 1.00 119.38 284 GLU E N 1
ATOM 14312 C CA . GLU E 1 262 ? 127.371 29.109 14.159 1.00 123.05 284 GLU E CA 1
ATOM 14313 C C . GLU E 1 262 ? 127.359 27.771 14.897 1.00 125.07 284 GLU E C 1
ATOM 14314 O O . GLU E 1 262 ? 127.692 26.741 14.272 1.00 129.55 284 GLU E O 1
ATOM 14316 N N . PRO E 1 263 ? 126.998 27.691 16.188 1.00 124.59 285 PRO E N 1
ATOM 14317 C CA . PRO E 1 263 ? 126.889 26.364 16.821 1.00 122.50 285 PRO E CA 1
ATOM 14318 C C . PRO E 1 263 ? 125.917 25.437 16.111 1.00 114.53 285 PRO E C 1
ATOM 14319 O O . PRO E 1 263 ? 126.046 24.208 16.225 1.00 115.69 285 PRO E O 1
ATOM 14323 N N . LEU E 1 264 ? 124.960 25.985 15.359 1.00 111.76 286 LEU E N 1
ATOM 14324 C CA . LEU E 1 264 ? 124.064 25.145 14.575 1.00 107.56 286 LEU E CA 1
ATOM 14325 C C . LEU E 1 264 ? 124.825 24.391 13.496 1.00 125.65 286 LEU E C 1
ATOM 14326 O O . LEU E 1 264 ? 124.658 23.177 13.340 1.00 144.75 286 LEU E O 1
ATOM 14331 N N . ALA E 1 265 ? 125.639 25.102 12.716 1.00 115.14 287 ALA E N 1
ATOM 14332 C CA . ALA E 1 265 ? 126.451 24.425 11.712 1.00 118.55 287 ALA E CA 1
ATOM 14333 C C . ALA E 1 265 ? 127.423 23.453 12.363 1.00 119.91 287 ALA E C 1
ATOM 14334 O O . ALA E 1 265 ? 127.723 22.398 11.789 1.00 121.66 287 ALA E O 1
ATOM 14336 N N . ILE E 1 266 ? 127.899 23.770 13.569 1.00 116.04 288 ILE E N 1
ATOM 14337 C CA . ILE E 1 266 ? 128.753 22.829 14.299 1.00 117.20 288 ILE E CA 1
ATOM 14338 C C . ILE E 1 266 ? 128.027 21.495 14.510 1.00 119.13 288 ILE E C 1
ATOM 14339 O O . ILE E 1 266 ? 128.521 20.412 14.149 1.00 131.73 288 ILE E O 1
ATOM 14344 N N . THR E 1 267 ? 126.819 21.563 15.074 1.00 117.38 289 THR E N 1
ATOM 14345 C CA . THR E 1 267 ? 126.052 20.344 15.337 1.00 112.25 289 THR E CA 1
ATOM 14346 C C . THR E 1 267 ? 125.681 19.615 14.045 1.00 113.53 289 THR E C 1
ATOM 14347 O O . THR E 1 267 ? 125.790 18.380 13.954 1.00 120.03 289 THR E O 1
ATOM 14351 N N . PHE E 1 268 ? 125.226 20.362 13.037 1.00 113.03 290 PHE E N 1
ATOM 14352 C CA . PHE E 1 268 ? 124.828 19.736 11.781 1.00 114.33 290 PHE E CA 1
ATOM 14353 C C . PHE E 1 268 ? 126.001 19.034 11.114 1.00 118.53 290 PHE E C 1
ATOM 14354 O O . PHE E 1 268 ? 125.821 17.982 10.487 1.00 126.87 290 PHE E O 1
ATOM 14362 N N . LYS E 1 269 ? 127.211 19.587 11.250 1.00 118.99 291 LYS E N 1
ATOM 14363 C CA . LYS E 1 269 ? 128.385 18.891 10.740 1.00 123.17 291 LYS E CA 1
ATOM 14364 C C . LYS E 1 269 ? 128.683 17.634 11.539 1.00 123.51 291 LYS E C 1
ATOM 14365 O O . LYS E 1 269 ? 129.189 16.660 10.978 1.00 126.55 291 LYS E O 1
ATOM 14371 N N . LYS E 1 270 ? 128.381 17.623 12.841 1.00 128.21 292 LYS E N 1
ATOM 14372 C CA . LYS E 1 270 ? 128.488 16.356 13.572 1.00 122.25 292 LYS E CA 1
ATOM 14373 C C . LYS E 1 270 ? 127.556 15.287 12.993 1.00 124.03 292 LYS E C 1
ATOM 14374 O O . LYS E 1 270 ? 127.962 14.129 12.799 1.00 125.26 292 LYS E O 1
ATOM 14380 N N . LEU E 1 271 ? 126.301 15.651 12.714 1.00 119.34 293 LEU E N 1
ATOM 14381 C CA . LEU E 1 271 ? 125.384 14.672 12.116 1.00 119.21 293 LEU E CA 1
ATOM 14382 C C . LEU E 1 271 ? 125.872 14.209 10.743 1.00 123.09 293 LEU E C 1
ATOM 14383 O O . LEU E 1 271 ? 125.846 13.007 10.430 1.00 125.14 293 LEU E O 1
ATOM 14388 N N . ILE E 1 272 ? 126.326 15.145 9.906 1.00 123.34 294 ILE E N 1
ATOM 14389 C CA . ILE E 1 272 ? 126.798 14.757 8.578 1.00 127.23 294 ILE E CA 1
ATOM 14390 C C . ILE E 1 272 ? 128.079 13.930 8.681 1.00 131.23 294 ILE E C 1
ATOM 14391 O O . ILE E 1 272 ? 128.372 13.104 7.804 1.00 139.11 294 ILE E O 1
ATOM 14396 N N . ALA E 1 273 ? 128.848 14.109 9.758 1.00 132.61 295 ALA E N 1
ATOM 14397 C CA . ALA E 1 273 ? 130.031 13.283 9.965 1.00 140.55 295 ALA E CA 1
ATOM 14398 C C . ALA E 1 273 ? 129.638 11.856 10.308 1.00 143.60 295 ALA E C 1
ATOM 14399 O O . ALA E 1 273 ? 130.266 10.901 9.834 1.00 139.45 295 ALA E O 1
ATOM 14401 N N . MET E 1 274 ? 128.607 11.690 11.141 1.00 139.67 296 MET E N 1
ATOM 14402 C CA . MET E 1 274 ? 128.067 10.347 11.350 1.00 132.57 296 MET E CA 1
ATOM 14403 C C . MET E 1 274 ? 127.606 9.738 10.031 1.00 134.71 296 MET E C 1
ATOM 14404 O O . MET E 1 274 ? 127.760 8.531 9.805 1.00 145.04 296 MET E O 1
ATOM 14409 N N . TRP E 1 275 ? 127.033 10.559 9.147 1.00 135.61 297 TRP E N 1
ATOM 14410 C CA . TRP E 1 275 ? 126.636 10.043 7.834 1.00 137.90 297 TRP E CA 1
ATOM 14411 C C . TRP E 1 275 ? 127.841 9.666 6.974 1.00 144.49 297 TRP E C 1
ATOM 14412 O O . TRP E 1 275 ? 127.727 8.799 6.098 1.00 149.96 297 TRP E O 1
ATOM 14423 N N . LYS E 1 276 ? 128.997 10.293 7.202 1.00 153.73 298 LYS E N 1
ATOM 14424 C CA . LYS E 1 276 ? 130.163 10.005 6.368 1.00 159.86 298 LYS E CA 1
ATOM 14425 C C . LYS E 1 276 ? 130.789 8.641 6.640 1.00 165.44 298 LYS E C 1
ATOM 14426 O O . LYS E 1 276 ? 131.587 8.173 5.819 1.00 171.92 298 LYS E O 1
ATOM 14432 N N . GLU E 1 277 ? 130.454 7.989 7.750 1.00 165.45 299 GLU E N 1
ATOM 14433 C CA . GLU E 1 277 ? 131.038 6.690 8.039 1.00 171.96 299 GLU E CA 1
ATOM 14434 C C . GLU E 1 277 ? 130.339 5.591 7.244 1.00 170.38 299 GLU E C 1
ATOM 14435 O O . GLU E 1 277 ? 129.189 5.727 6.816 1.00 166.04 299 GLU E O 1
ATOM 14441 N N . GLY E 1 278 ? 131.053 4.484 7.059 1.00 176.22 300 GLY E N 1
ATOM 14442 C CA . GLY E 1 278 ? 130.569 3.417 6.209 1.00 187.83 300 GLY E CA 1
ATOM 14443 C C . GLY E 1 278 ? 130.749 3.675 4.734 1.00 196.89 300 GLY E C 1
ATOM 14444 O O . GLY E 1 278 ? 130.086 3.030 3.916 1.00 205.28 300 GLY E O 1
ATOM 14445 N N . GLN E 1 279 ? 131.627 4.607 4.369 1.00 190.22 301 GLN E N 1
ATOM 14446 C CA . GLN E 1 279 ? 131.859 4.990 2.985 1.00 185.37 301 GLN E CA 1
ATOM 14447 C C . GLN E 1 279 ? 133.354 5.169 2.773 1.00 193.88 301 GLN E C 1
ATOM 14448 O O . GLN E 1 279 ? 134.059 5.649 3.665 1.00 200.00 301 GLN E O 1
ATOM 14454 N N . SER E 1 280 ? 133.836 4.784 1.592 1.00 194.47 302 SER E N 1
ATOM 14455 C CA . SER E 1 280 ? 135.270 4.810 1.333 1.00 197.48 302 SER E CA 1
ATOM 14456 C C . SER E 1 280 ? 135.604 5.412 -0.025 1.00 201.39 302 SER E C 1
ATOM 14457 O O . SER E 1 280 ? 136.384 6.367 -0.111 1.00 204.76 302 SER E O 1
ATOM 14459 N N . GLN E 1 281 ? 135.016 4.870 -1.089 1.00 201.25 303 GLN E N 1
ATOM 14460 C CA . GLN E 1 281 ? 135.479 5.179 -2.437 1.00 204.12 303 GLN E CA 1
ATOM 14461 C C . GLN E 1 281 ? 134.685 6.289 -3.115 1.00 203.86 303 GLN E C 1
ATOM 14462 O O . GLN E 1 281 ? 135.276 7.163 -3.759 1.00 205.81 303 GLN E O 1
ATOM 14464 N N . ASP E 1 282 ? 133.356 6.282 -2.988 1.00 200.82 304 ASP E N 1
ATOM 14465 C CA . ASP E 1 282 ? 132.512 7.126 -3.821 1.00 199.27 304 ASP E CA 1
ATOM 14466 C C . ASP E 1 282 ? 131.889 8.316 -3.104 1.00 200.99 304 ASP E C 1
ATOM 14467 O O . ASP E 1 282 ? 131.531 9.292 -3.771 1.00 202.64 304 ASP E O 1
ATOM 14469 N N . ASP E 1 283 ? 131.744 8.269 -1.783 1.00 202.58 305 ASP E N 1
ATOM 14470 C CA . ASP E 1 283 ? 131.060 9.344 -1.076 1.00 195.42 305 ASP E CA 1
ATOM 14471 C C . ASP E 1 283 ? 131.933 10.570 -0.847 1.00 194.99 305 ASP E C 1
ATOM 14472 O O . ASP E 1 283 ? 131.436 11.569 -0.315 1.00 185.68 305 ASP E O 1
ATOM 14474 N N . SER E 1 284 ? 133.212 10.525 -1.229 1.00 200.51 306 SER E N 1
ATOM 14475 C CA . SER E 1 284 ? 134.071 11.691 -1.054 1.00 198.45 306 SER E CA 1
ATOM 14476 C C . SER E 1 284 ? 133.643 12.843 -1.954 1.00 201.85 306 SER E C 1
ATOM 14477 O O . SER E 1 284 ? 133.826 14.011 -1.592 1.00 199.73 306 SER E O 1
ATOM 14480 N N . HIS E 1 285 ? 133.076 12.543 -3.124 1.00 205.89 307 HIS E N 1
ATOM 14481 C CA . HIS E 1 285 ? 132.515 13.581 -3.977 1.00 206.38 307 HIS E CA 1
ATOM 14482 C C . HIS E 1 285 ? 131.047 13.851 -3.682 1.00 204.32 307 HIS E C 1
ATOM 14483 O O . HIS E 1 285 ? 130.552 14.937 -4.006 1.00 202.61 307 HIS E O 1
ATOM 14490 N N . LYS E 1 286 ? 130.346 12.897 -3.074 1.00 204.93 308 LYS E N 1
ATOM 14491 C CA . LYS E 1 286 ? 128.954 13.088 -2.706 1.00 194.34 308 LYS E CA 1
ATOM 14492 C C . LYS E 1 286 ? 128.853 13.975 -1.468 1.00 190.08 308 LYS E C 1
ATOM 14493 O O . LYS E 1 286 ? 129.853 14.358 -0.854 1.00 197.38 308 LYS E O 1
ATOM 14497 N N . GLU E 1 287 ? 127.620 14.305 -1.097 1.00 175.26 309 GLU E N 1
ATOM 14498 C CA . GLU E 1 287 ? 127.354 15.121 0.077 1.00 167.63 309 GLU E CA 1
ATOM 14499 C C . GLU E 1 287 ? 125.921 14.857 0.512 1.00 157.76 309 GLU E C 1
ATOM 14500 O O . GLU E 1 287 ? 125.023 14.774 -0.328 1.00 155.71 309 GLU E O 1
ATOM 14506 N N . LEU E 1 288 ? 125.724 14.714 1.818 1.00 158.64 310 LEU E N 1
ATOM 14507 C CA . LEU E 1 288 ? 124.417 14.369 2.362 1.00 151.96 310 LEU E CA 1
ATOM 14508 C C . LEU E 1 288 ? 123.370 15.387 1.925 1.00 147.32 310 LEU E C 1
ATOM 14509 O O . LEU E 1 288 ? 123.476 16.568 2.289 1.00 140.80 310 LEU E O 1
ATOM 14514 N N . PRO E 1 289 ? 122.364 14.987 1.147 1.00 139.82 311 PRO E N 1
ATOM 14515 C CA . PRO E 1 289 ? 121.323 15.939 0.738 1.00 142.79 311 PRO E CA 1
ATOM 14516 C C . PRO E 1 289 ? 120.500 16.399 1.928 1.00 139.94 311 PRO E C 1
ATOM 14517 O O . PRO E 1 289 ? 119.812 15.586 2.549 1.00 136.66 311 PRO E O 1
ATOM 14521 N N . ILE E 1 290 ? 120.569 17.683 2.275 1.00 139.93 312 ILE E N 1
ATOM 14522 C CA . ILE E 1 290 ? 119.835 18.199 3.422 1.00 130.61 312 ILE E CA 1
ATOM 14523 C C . ILE E 1 290 ? 119.076 19.458 3.027 1.00 112.93 312 ILE E C 1
ATOM 14524 O O . ILE E 1 290 ? 119.509 20.231 2.167 1.00 116.58 312 ILE E O 1
ATOM 14529 N N . PHE E 1 291 ? 117.922 19.647 3.662 1.00 106.76 313 PHE E N 1
ATOM 14530 C CA . PHE E 1 291 ? 117.101 20.842 3.512 1.00 104.88 313 PHE E CA 1
ATOM 14531 C C . PHE E 1 291 ? 117.240 21.677 4.778 1.00 109.66 313 PHE E C 1
ATOM 14532 O O . PHE E 1 291 ? 116.853 21.225 5.860 1.00 103.00 313 PHE E O 1
ATOM 14540 N N . TRP E 1 292 ? 117.786 22.886 4.652 1.00 103.97 314 TRP E N 1
ATOM 14541 C CA . TRP E 1 292 ? 117.835 23.831 5.764 1.00 102.26 314 TRP E CA 1
ATOM 14542 C C . TRP E 1 292 ? 116.775 24.894 5.507 1.00 107.29 314 TRP E C 1
ATOM 14543 O O . TRP E 1 292 ? 116.968 25.798 4.692 1.00 116.82 314 TRP E O 1
ATOM 14554 N N . ILE E 1 293 ? 115.653 24.779 6.200 1.00 102.41 315 ILE E N 1
ATOM 14555 C CA . ILE E 1 293 ? 114.598 25.780 6.112 1.00 97.30 315 ILE E CA 1
ATOM 14556 C C . ILE E 1 293 ? 114.933 26.913 7.071 1.00 104.63 315 ILE E C 1
ATOM 14557 O O . ILE E 1 293 ? 115.228 26.679 8.246 1.00 117.08 315 ILE E O 1
ATOM 14562 N N . PHE E 1 294 ? 114.911 28.141 6.564 1.00 96.48 316 PHE E N 1
ATOM 14563 C CA . PHE E 1 294 ? 115.392 29.296 7.309 1.00 96.65 316 PHE E CA 1
ATOM 14564 C C . PHE E 1 294 ? 114.976 30.557 6.564 1.00 97.48 316 PHE E C 1
ATOM 14565 O O . PHE E 1 294 ? 114.711 30.507 5.354 1.00 98.63 316 PHE E O 1
ATOM 14573 N N . PRO E 1 295 ? 114.873 31.683 7.264 1.00 97.02 317 PRO E N 1
ATOM 14574 C CA . PRO E 1 295 ? 114.565 32.943 6.578 1.00 100.24 317 PRO E CA 1
ATOM 14575 C C . PRO E 1 295 ? 115.684 33.359 5.639 1.00 121.87 317 PRO E C 1
ATOM 14576 O O . PRO E 1 295 ? 116.851 32.998 5.815 1.00 134.87 317 PRO E O 1
ATOM 14580 N N . TYR E 1 296 ? 115.310 34.158 4.635 1.00 102.76 318 TYR E N 1
ATOM 14581 C CA . TYR E 1 296 ? 116.190 34.374 3.487 1.00 105.92 318 TYR E CA 1
ATOM 14582 C C . TYR E 1 296 ? 117.424 35.190 3.854 1.00 114.55 318 TYR E C 1
ATOM 14583 O O . TYR E 1 296 ? 118.512 34.941 3.322 1.00 124.71 318 TYR E O 1
ATOM 14592 N N . PHE E 1 297 ? 117.283 36.171 4.749 1.00 107.41 319 PHE E N 1
ATOM 14593 C CA . PHE E 1 297 ? 118.382 37.098 5.003 1.00 113.59 319 PHE E CA 1
ATOM 14594 C C . PHE E 1 297 ? 119.580 36.436 5.671 1.00 110.31 319 PHE E C 1
ATOM 14595 O O . PHE E 1 297 ? 120.663 37.032 5.689 1.00 114.77 319 PHE E O 1
ATOM 14603 N N . PHE E 1 298 ? 119.421 35.233 6.210 1.00 108.46 320 PHE E N 1
ATOM 14604 C CA . PHE E 1 298 ? 120.533 34.470 6.759 1.00 110.79 320 PHE E CA 1
ATOM 14605 C C . PHE E 1 298 ? 121.313 33.713 5.688 1.00 111.81 320 PHE E C 1
ATOM 14606 O O . PHE E 1 298 ? 122.209 32.932 6.029 1.00 115.06 320 PHE E O 1
ATOM 14614 N N . GLU E 1 299 ? 120.995 33.942 4.410 1.00 112.85 321 GLU E N 1
ATOM 14615 C CA . GLU E 1 299 ? 121.670 33.239 3.324 1.00 115.40 321 GLU E CA 1
ATOM 14616 C C . GLU E 1 299 ? 123.169 33.511 3.331 1.00 118.66 321 GLU E C 1
ATOM 14617 O O . GLU E 1 299 ? 123.972 32.614 3.047 1.00 120.37 321 GLU E O 1
ATOM 14623 N N . SER E 1 300 ? 123.565 34.743 3.657 1.00 129.81 322 SER E N 1
ATOM 14624 C CA . SER E 1 300 ? 124.986 35.058 3.753 1.00 133.55 322 SER E CA 1
ATOM 14625 C C . SER E 1 300 ? 125.647 34.306 4.901 1.00 130.80 322 SER E C 1
ATOM 14626 O O . SER E 1 300 ? 126.828 33.953 4.809 1.00 126.15 322 SER E O 1
ATOM 14629 N N . ARG E 1 301 ? 124.903 34.047 5.980 1.00 119.04 323 ARG E N 1
ATOM 14630 C CA . ARG E 1 301 ? 125.456 33.347 7.132 1.00 130.56 323 ARG E CA 1
ATOM 14631 C C . ARG E 1 301 ? 125.409 31.834 6.975 1.00 130.99 323 ARG E C 1
ATOM 14632 O O . ARG E 1 301 ? 126.299 31.139 7.479 1.00 127.47 323 ARG E O 1
ATOM 14640 N N . ILE E 1 302 ? 124.405 31.308 6.271 1.00 131.54 324 ILE E N 1
ATOM 14641 C CA . ILE E 1 302 ? 124.350 29.872 6.008 1.00 128.04 324 ILE E CA 1
ATOM 14642 C C . ILE E 1 302 ? 125.439 29.471 5.019 1.00 140.09 324 ILE E C 1
ATOM 14643 O O . ILE E 1 302 ? 126.223 28.545 5.269 1.00 150.15 324 ILE E O 1
ATOM 14648 N N . CYS E 1 303 ? 125.514 30.173 3.884 1.00 134.91 325 CYS E N 1
ATOM 14649 C CA . CYS E 1 303 ? 126.475 29.825 2.843 1.00 141.60 325 CYS E CA 1
ATOM 14650 C C . CYS E 1 303 ? 127.919 30.016 3.288 1.00 150.92 325 CYS E C 1
ATOM 14651 O O . CYS E 1 303 ? 128.826 29.486 2.637 1.00 162.77 325 CYS E O 1
ATOM 14654 N N . GLN E 1 304 ? 128.158 30.761 4.370 1.00 147.52 326 GLN E N 1
ATOM 14655 C CA . GLN E 1 304 ? 129.512 30.861 4.901 1.00 146.48 326 GLN E CA 1
ATOM 14656 C C . GLN E 1 304 ? 129.983 29.528 5.468 1.00 155.63 326 GLN E C 1
ATOM 14657 O O . GLN E 1 304 ? 131.174 29.204 5.378 1.00 169.70 326 GLN E O 1
ATOM 14659 N N . PHE E 1 305 ? 129.067 28.740 6.036 1.00 147.89 327 PHE E N 1
ATOM 14660 C CA . PHE E 1 305 ? 129.412 27.441 6.597 1.00 140.62 327 PHE E CA 1
ATOM 14661 C C . PHE E 1 305 ? 129.143 26.294 5.639 1.00 145.75 327 PHE E C 1
ATOM 14662 O O . PHE E 1 305 ? 129.887 25.308 5.646 1.00 149.18 327 PHE E O 1
ATOM 14670 N N . PHE E 1 306 ? 128.102 26.402 4.811 1.00 145.50 328 PHE E N 1
ATOM 14671 C CA . PHE E 1 306 ? 127.741 25.386 3.823 1.00 146.18 328 PHE E CA 1
ATOM 14672 C C . PHE E 1 306 ? 127.809 26.035 2.445 1.00 148.51 328 PHE E C 1
ATOM 14673 O O . PHE E 1 306 ? 126.773 26.397 1.867 1.00 147.18 328 PHE E O 1
ATOM 14681 N N . PRO E 1 307 ? 129.011 26.192 1.884 1.00 150.37 329 PRO E N 1
ATOM 14682 C CA . PRO E 1 307 ? 129.137 26.916 0.607 1.00 150.78 329 PRO E CA 1
ATOM 14683 C C . PRO E 1 307 ? 128.448 26.230 -0.558 1.00 142.57 329 PRO E C 1
ATOM 14684 O O . PRO E 1 307 ? 128.136 26.897 -1.552 1.00 142.77 329 PRO E O 1
ATOM 14688 N N . SER E 1 308 ? 128.198 24.925 -0.471 1.00 140.80 330 SER E N 1
ATOM 14689 C CA . SER E 1 308 ? 127.519 24.202 -1.538 1.00 145.47 330 SER E CA 1
ATOM 14690 C C . SER E 1 308 ? 126.019 24.468 -1.575 1.00 138.48 330 SER E C 1
ATOM 14691 O O . SER E 1 308 ? 125.340 23.956 -2.472 1.00 139.03 330 SER E O 1
ATOM 14694 N N . PHE E 1 309 ? 125.491 25.250 -0.639 1.00 134.83 331 PHE E N 1
ATOM 14695 C CA . PHE E 1 309 ? 124.059 25.498 -0.580 1.00 131.27 331 PHE E CA 1
ATOM 14696 C C . PHE E 1 309 ? 123.641 26.567 -1.582 1.00 141.62 331 PHE E C 1
ATOM 14697 O O . PHE E 1 309 ? 124.423 27.446 -1.956 1.00 155.96 331 PHE E O 1
ATOM 14705 N N . GLN E 1 310 ? 122.387 26.477 -2.017 1.00 133.17 332 GLN E N 1
ATOM 14706 C CA . GLN E 1 310 ? 121.722 27.519 -2.784 1.00 132.27 332 GLN E CA 1
ATOM 14707 C C . GLN E 1 310 ? 120.368 27.793 -2.144 1.00 132.73 332 GLN E C 1
ATOM 14708 O O . GLN E 1 310 ? 119.907 27.047 -1.277 1.00 133.39 332 GLN E O 1
ATOM 14714 N N . MET E 1 311 ? 119.724 28.873 -2.575 1.00 131.00 333 MET E N 1
ATOM 14715 C CA . MET E 1 311 ? 118.435 29.276 -2.030 1.00 126.05 333 MET E CA 1
ATOM 14716 C C . MET E 1 311 ? 117.346 29.079 -3.074 1.00 126.14 333 MET E C 1
ATOM 14717 O O . MET E 1 311 ? 117.494 29.509 -4.223 1.00 134.67 333 MET E O 1
ATOM 14722 N N . LEU E 1 312 ? 116.258 28.435 -2.669 1.00 122.09 334 LEU E N 1
ATOM 14723 C CA . LEU E 1 312 ? 115.090 28.278 -3.518 1.00 122.11 334 LEU E CA 1
ATOM 14724 C C . LEU E 1 312 ? 114.187 29.503 -3.397 1.00 120.00 334 LEU E C 1
ATOM 14725 O O . LEU E 1 312 ? 114.352 30.347 -2.514 1.00 116.94 334 LEU E O 1
ATOM 14730 N N . ASP E 1 313 ? 113.216 29.593 -4.303 1.00 125.44 335 ASP E N 1
ATOM 14731 C CA . ASP E 1 313 ? 112.235 30.668 -4.282 1.00 132.96 335 ASP E CA 1
ATOM 14732 C C . ASP E 1 313 ? 110.896 30.235 -3.702 1.00 132.83 335 ASP E C 1
ATOM 14733 O O . ASP E 1 313 ? 109.938 31.015 -3.737 1.00 149.34 335 ASP E O 1
ATOM 14738 N N . TYR E 1 314 ? 110.800 29.020 -3.170 1.00 113.30 336 TYR E N 1
ATOM 14739 C CA . TYR E 1 314 ? 109.561 28.582 -2.546 1.00 110.89 336 TYR E CA 1
ATOM 14740 C C . TYR E 1 314 ? 109.426 29.212 -1.167 1.00 105.71 336 TYR E C 1
ATOM 14741 O O . TYR E 1 314 ? 110.348 29.142 -0.347 1.00 103.37 336 TYR E O 1
ATOM 14750 N N . GLN E 1 315 ? 108.275 29.824 -0.913 1.00 101.72 337 GLN E N 1
ATOM 14751 C CA . GLN E 1 315 ? 107.999 30.509 0.346 1.00 98.43 337 GLN E CA 1
ATOM 14752 C C . GLN E 1 315 ? 107.230 29.547 1.244 1.00 95.68 337 GLN E C 1
ATOM 14753 O O . GLN E 1 315 ? 106.017 29.379 1.096 1.00 96.29 337 GLN E O 1
ATOM 14759 N N . VAL E 1 316 ? 107.941 28.909 2.171 1.00 100.46 338 VAL E N 1
ATOM 14760 C CA . VAL E 1 316 ? 107.315 27.971 3.099 1.00 105.64 338 VAL E CA 1
ATOM 14761 C C . VAL E 1 316 ? 106.398 28.758 4.031 1.00 107.64 338 VAL E C 1
ATOM 14762 O O . VAL E 1 316 ? 106.865 29.500 4.899 1.00 104.15 338 VAL E O 1
ATOM 14766 N N . ASP E 1 317 ? 105.090 28.610 3.845 1.00 99.22 339 ASP E N 1
ATOM 14767 C CA . ASP E 1 317 ? 104.137 29.308 4.691 1.00 103.90 339 ASP E CA 1
ATOM 14768 C C . ASP E 1 317 ? 103.978 28.583 6.024 1.00 94.08 339 ASP E C 1
ATOM 14769 O O . ASP E 1 317 ? 104.246 27.385 6.148 1.00 90.10 339 ASP E O 1
ATOM 14774 N N . TYR E 1 318 ? 103.539 29.333 7.032 1.00 85.59 340 TYR E N 1
ATOM 14775 C CA . TYR E 1 318 ? 103.390 28.816 8.383 1.00 81.53 340 TYR E CA 1
ATOM 14776 C C . TYR E 1 318 ? 101.986 29.109 8.893 1.00 80.27 340 TYR E C 1
ATOM 14777 O O . TYR E 1 318 ? 101.273 29.965 8.364 1.00 80.88 340 TYR E O 1
ATOM 14786 N N . ASP E 1 319 ? 101.595 28.376 9.938 1.00 80.07 341 ASP E N 1
ATOM 14787 C CA . ASP E 1 319 ? 100.361 28.694 10.648 1.00 83.49 341 ASP E CA 1
ATOM 14788 C C . ASP E 1 319 ? 100.599 29.767 11.702 1.00 82.43 341 ASP E C 1
ATOM 14789 O O . ASP E 1 319 ? 99.796 30.696 11.843 1.00 85.29 341 ASP E O 1
ATOM 14794 N N . ASN E 1 320 ? 101.694 29.651 12.447 1.00 83.80 342 ASN E N 1
ATOM 14795 C CA . ASN E 1 320 ? 102.089 30.625 13.452 1.00 98.38 342 ASN E CA 1
ATOM 14796 C C . ASN E 1 320 ? 103.555 30.970 13.247 1.00 99.01 342 ASN E C 1
ATOM 14797 O O . ASN E 1 320 ? 104.383 30.079 13.029 1.00 102.52 342 ASN E O 1
ATOM 14802 N N . HIS E 1 321 ? 103.875 32.261 13.306 1.00 95.42 343 HIS E N 1
ATOM 14803 C CA . HIS E 1 321 ? 105.256 32.702 13.123 1.00 84.71 343 HIS E CA 1
ATOM 14804 C C . HIS E 1 321 ? 105.399 34.098 13.704 1.00 95.49 343 HIS E C 1
ATOM 14805 O O . HIS E 1 321 ? 104.655 35.006 13.321 1.00 111.10 343 HIS E O 1
ATOM 14812 N N . ALA E 1 322 ? 106.352 34.271 14.623 1.00 91.33 344 ALA E N 1
ATOM 14813 C CA . ALA E 1 322 ? 106.593 35.587 15.201 1.00 99.89 344 ALA E CA 1
ATOM 14814 C C . ALA E 1 322 ? 107.245 36.542 14.211 1.00 99.34 344 ALA E C 1
ATOM 14815 O O . ALA E 1 322 ? 107.205 37.758 14.424 1.00 86.53 344 ALA E O 1
ATOM 14817 N N . LEU E 1 323 ? 107.835 36.021 13.134 1.00 96.29 345 LEU E N 1
ATOM 14818 C CA . LEU E 1 323 ? 108.524 36.875 12.172 1.00 90.39 345 LEU E CA 1
ATOM 14819 C C . LEU E 1 323 ? 107.538 37.619 11.278 1.00 89.70 345 LEU E C 1
ATOM 14820 O O . LEU E 1 323 ? 107.635 38.840 11.119 1.00 130.40 345 LEU E O 1
ATOM 14825 N N . TYR E 1 324 ? 106.581 36.902 10.690 1.00 88.32 346 TYR E N 1
ATOM 14826 C CA . TYR E 1 324 ? 105.605 37.503 9.789 1.00 89.16 346 TYR E CA 1
ATOM 14827 C C . TYR E 1 324 ? 104.229 36.929 10.080 1.00 90.26 346 TYR E C 1
ATOM 14828 O O . TYR E 1 324 ? 104.080 35.712 10.234 1.00 103.42 346 TYR E O 1
ATOM 14830 N N . LYS E 1 325 ? 103.227 37.803 10.148 1.00 102.30 347 LYS E N 1
ATOM 14831 C CA . LYS E 1 325 ? 101.861 37.407 10.458 1.00 108.85 347 LYS E CA 1
ATOM 14832 C C . LYS E 1 325 ? 100.917 37.949 9.396 1.00 120.07 347 LYS E C 1
ATOM 14833 O O . LYS E 1 325 ? 101.008 39.121 9.015 1.00 121.29 347 LYS E O 1
ATOM 14839 N N . HIS E 1 326 ? 100.018 37.087 8.920 1.00 147.21 348 HIS E N 1
ATOM 14840 C CA . HIS E 1 326 ? 99.053 37.426 7.878 1.00 147.17 348 HIS E CA 1
ATOM 14841 C C . HIS E 1 326 ? 98.084 38.519 8.314 1.00 152.93 348 HIS E C 1
ATOM 14842 O O . HIS E 1 326 ? 98.127 38.985 9.457 1.00 158.26 348 HIS E O 1
ATOM 14849 N N . GLY E 1 327 ? 97.201 38.919 7.404 1.00 154.87 349 GLY E N 1
ATOM 14850 C CA . GLY E 1 327 ? 96.197 39.928 7.684 1.00 146.12 349 GLY E CA 1
ATOM 14851 C C . GLY E 1 327 ? 95.163 40.045 6.578 1.00 141.40 349 GLY E C 1
ATOM 14852 O O . GLY E 1 327 ? 94.239 40.853 6.662 1.00 139.04 349 GLY E O 1
ATOM 14853 N N . ARG E 1 331 ? 97.357 37.731 1.264 1.00 153.14 353 ARG E N 1
ATOM 14854 C CA . ARG E 1 331 ? 98.712 37.494 0.776 1.00 153.09 353 ARG E CA 1
ATOM 14855 C C . ARG E 1 331 ? 99.690 37.425 1.944 1.00 158.64 353 ARG E C 1
ATOM 14856 O O . ARG E 1 331 ? 99.877 36.363 2.538 1.00 153.22 353 ARG E O 1
ATOM 14858 N N . LYS E 1 332 ? 100.308 38.566 2.258 1.00 155.17 354 LYS E N 1
ATOM 14859 C CA . LYS E 1 332 ? 101.239 38.690 3.384 1.00 144.91 354 LYS E CA 1
ATOM 14860 C C . LYS E 1 332 ? 102.385 37.683 3.260 1.00 143.45 354 LYS E C 1
ATOM 14861 O O . LYS E 1 332 ? 102.527 36.763 4.069 1.00 155.90 354 LYS E O 1
ATOM 14863 N N . GLN E 1 333 ? 103.213 37.887 2.231 1.00 126.17 355 GLN E N 1
ATOM 14864 C CA . GLN E 1 333 ? 104.245 36.919 1.864 1.00 121.54 355 GLN E CA 1
ATOM 14865 C C . GLN E 1 333 ? 105.155 36.598 3.048 1.00 114.80 355 GLN E C 1
ATOM 14866 O O . GLN E 1 333 ? 105.500 37.477 3.844 1.00 122.06 355 GLN E O 1
ATOM 14872 N N . SER E 1 334 ? 105.555 35.302 3.156 1.00 97.24 356 SER E N 1
ATOM 14873 C CA . SER E 1 334 ? 106.352 34.805 4.272 1.00 96.74 356 SER E CA 1
ATOM 14874 C C . SER E 1 334 ? 107.848 34.860 3.950 1.00 96.06 356 SER E C 1
ATOM 14875 O O . SER E 1 334 ? 108.251 34.653 2.802 1.00 95.71 356 SER E O 1
ATOM 14878 N N . PRO E 1 335 ? 108.683 35.130 4.954 1.00 96.07 357 PRO E N 1
ATOM 14879 C CA . PRO E 1 335 ? 110.112 35.372 4.716 1.00 95.82 357 PRO E CA 1
ATOM 14880 C C . PRO E 1 335 ? 111.015 34.148 4.775 1.00 95.12 357 PRO E C 1
ATOM 14881 O O . PRO E 1 335 ? 112.232 34.300 4.610 1.00 95.09 357 PRO E O 1
ATOM 14885 N N . VAL E 1 336 ? 110.478 32.955 4.998 1.00 110.30 358 VAL E N 1
ATOM 14886 C CA . VAL E 1 336 ? 111.283 31.748 5.150 1.00 100.26 358 VAL E CA 1
ATOM 14887 C C . VAL E 1 336 ? 111.315 31.003 3.823 1.00 98.33 358 VAL E C 1
ATOM 14888 O O . VAL E 1 336 ? 110.340 31.008 3.062 1.00 104.73 358 VAL E O 1
ATOM 14892 N N . ARG E 1 337 ? 112.442 30.361 3.534 1.00 99.61 359 ARG E N 1
ATOM 14893 C CA . ARG E 1 337 ? 112.554 29.513 2.351 1.00 100.64 359 ARG E CA 1
ATOM 14894 C C . ARG E 1 337 ? 113.500 28.360 2.677 1.00 114.20 359 ARG E C 1
ATOM 14895 O O . ARG E 1 337 ? 113.784 28.085 3.849 1.00 119.52 359 ARG E O 1
ATOM 14903 N N . ILE E 1 338 ? 113.988 27.683 1.639 1.00 113.08 360 ILE E N 1
ATOM 14904 C CA . ILE E 1 338 ? 114.730 26.435 1.775 1.00 111.02 360 ILE E CA 1
ATOM 14905 C C . ILE E 1 338 ? 116.114 26.610 1.165 1.00 107.98 360 ILE E C 1
ATOM 14906 O O . ILE E 1 338 ? 116.244 27.106 0.039 1.00 108.29 360 ILE E O 1
ATOM 14911 N N . PHE E 1 339 ? 117.141 26.193 1.901 1.00 108.06 361 PHE E N 1
ATOM 14912 C CA . PHE E 1 339 ? 118.526 26.211 1.452 1.00 114.57 361 PHE E CA 1
ATOM 14913 C C . PHE E 1 339 ? 118.985 24.767 1.294 1.00 126.97 361 PHE E C 1
ATOM 14914 O O . PHE E 1 339 ? 118.984 24.001 2.264 1.00 138.98 361 PHE E O 1
ATOM 14922 N N . THR E 1 340 ? 119.358 24.392 0.074 1.00 121.48 362 THR E N 1
ATOM 14923 C CA . THR E 1 340 ? 119.645 23.004 -0.253 1.00 131.51 362 THR E CA 1
ATOM 14924 C C . THR E 1 340 ? 121.046 22.870 -0.834 1.00 136.52 362 THR E C 1
ATOM 14925 O O . THR E 1 340 ? 121.553 23.783 -1.491 1.00 137.26 362 THR E O 1
ATOM 14929 N N . ASN E 1 341 ? 121.666 21.716 -0.589 1.00 140.65 363 ASN E N 1
ATOM 14930 C CA . ASN E 1 341 ? 122.907 21.355 -1.261 1.00 130.21 363 ASN E CA 1
ATOM 14931 C C . ASN E 1 341 ? 122.672 20.595 -2.557 1.00 122.77 363 ASN E C 1
ATOM 14932 O O . ASN E 1 341 ? 123.624 20.380 -3.314 1.00 123.45 363 ASN E O 1
ATOM 14937 N N . ILE E 1 342 ? 121.438 20.183 -2.826 1.00 115.89 364 ILE E N 1
ATOM 14938 C CA . ILE E 1 342 ? 121.112 19.460 -4.051 1.00 120.14 364 ILE E CA 1
ATOM 14939 C C . ILE E 1 342 ? 120.999 20.471 -5.186 1.00 129.50 364 ILE E C 1
ATOM 14940 O O . ILE E 1 342 ? 120.722 21.653 -4.936 1.00 141.05 364 ILE E O 1
ATOM 14945 N N . PRO E 1 343 ? 121.233 20.068 -6.431 1.00 132.95 365 PRO E N 1
ATOM 14946 C CA . PRO E 1 343 ? 121.023 20.979 -7.558 1.00 135.40 365 PRO E CA 1
ATOM 14947 C C . PRO E 1 343 ? 119.569 21.406 -7.639 1.00 135.80 365 PRO E C 1
ATOM 14948 O O . PRO E 1 343 ? 118.664 20.559 -7.675 1.00 140.72 365 PRO E O 1
ATOM 14952 N N . PRO E 1 344 ? 119.302 22.716 -7.663 1.00 131.40 366 PRO E N 1
ATOM 14953 C CA . PRO E 1 344 ? 117.907 23.185 -7.632 1.00 124.97 366 PRO E CA 1
ATOM 14954 C C . PRO E 1 344 ? 117.136 22.932 -8.918 1.00 123.11 366 PRO E C 1
ATOM 14955 O O . PRO E 1 344 ? 115.910 23.098 -8.916 1.00 119.64 366 PRO E O 1
ATOM 14959 N N . ASN E 1 345 ? 117.803 22.538 -10.007 1.00 126.14 367 ASN E N 1
ATOM 14960 C CA . ASN E 1 345 ? 117.096 22.352 -11.270 1.00 129.48 367 ASN E CA 1
ATOM 14961 C C . ASN E 1 345 ? 116.110 21.195 -11.205 1.00 130.17 367 ASN E C 1
ATOM 14962 O O . ASN E 1 345 ? 115.080 21.222 -11.889 1.00 119.36 367 ASN E O 1
ATOM 14967 N N . LYS E 1 346 ? 116.397 20.178 -10.390 1.00 138.25 368 LYS E N 1
ATOM 14968 C CA . LYS E 1 346 ? 115.487 19.044 -10.284 1.00 144.77 368 LYS E CA 1
ATOM 14969 C C . LYS E 1 346 ? 114.250 19.387 -9.465 1.00 142.58 368 LYS E C 1
ATOM 14970 O O . LYS E 1 346 ? 113.188 18.789 -9.675 1.00 149.10 368 LYS E O 1
ATOM 14976 N N . ILE E 1 347 ? 114.362 20.337 -8.537 1.00 134.68 369 ILE E N 1
ATOM 14977 C CA . ILE E 1 347 ? 113.229 20.698 -7.693 1.00 127.40 369 ILE E CA 1
ATOM 14978 C C . ILE E 1 347 ? 112.175 21.408 -8.530 1.00 129.16 369 ILE E C 1
ATOM 14979 O O . ILE E 1 347 ? 112.479 22.342 -9.283 1.00 138.36 369 ILE E O 1
ATOM 14984 N N . ILE E 1 348 ? 110.928 20.965 -8.402 1.00 124.15 370 ILE E N 1
ATOM 14985 C CA . ILE E 1 348 ? 109.793 21.566 -9.091 1.00 126.23 370 ILE E CA 1
ATOM 14986 C C . ILE E 1 348 ? 108.961 22.313 -8.060 1.00 131.42 370 ILE E C 1
ATOM 14987 O O . ILE E 1 348 ? 108.531 21.730 -7.057 1.00 143.71 370 ILE E O 1
ATOM 14992 N N . LEU E 1 349 ? 108.740 23.596 -8.300 1.00 129.10 371 LEU E N 1
ATOM 14993 C CA . LEU E 1 349 ? 107.892 24.370 -7.409 1.00 123.47 371 LEU E CA 1
ATOM 14994 C C . LEU E 1 349 ? 106.453 24.365 -7.916 1.00 121.95 371 LEU E C 1
ATOM 14995 O O . LEU E 1 349 ? 106.215 24.260 -9.124 1.00 123.31 371 LEU E O 1
ATOM 15000 N N . PRO E 1 350 ? 105.466 24.469 -7.017 1.00 131.24 372 PRO E N 1
ATOM 15001 C CA . PRO E 1 350 ? 104.066 24.340 -7.446 1.00 137.47 372 PRO E CA 1
ATOM 15002 C C . PRO E 1 350 ? 103.623 25.456 -8.377 1.00 144.64 372 PRO E C 1
ATOM 15003 O O . PRO E 1 350 ? 103.429 26.598 -7.949 1.00 145.93 372 PRO E O 1
ATOM 15007 N N . THR E 1 351 ? 103.458 25.128 -9.661 1.00 146.66 373 THR E N 1
ATOM 15008 C CA . THR E 1 351 ? 103.000 26.112 -10.634 1.00 154.29 373 THR E CA 1
ATOM 15009 C C . THR E 1 351 ? 101.573 26.573 -10.367 1.00 161.02 373 THR E C 1
ATOM 15010 O O . THR E 1 351 ? 101.174 27.630 -10.867 1.00 164.61 373 THR E O 1
ATOM 15014 N N . GLU E 1 352 ? 100.799 25.807 -9.595 1.00 160.55 374 GLU E N 1
ATOM 15015 C CA . GLU E 1 352 ? 99.434 26.204 -9.276 1.00 164.43 374 GLU E CA 1
ATOM 15016 C C . GLU E 1 352 ? 99.383 27.393 -8.326 1.00 163.06 374 GLU E C 1
ATOM 15017 O O . GLU E 1 352 ? 98.371 28.100 -8.293 1.00 165.39 374 GLU E O 1
ATOM 15023 N N . GLU E 1 353 ? 100.447 27.629 -7.557 1.00 157.92 375 GLU E N 1
ATOM 15024 C CA . GLU E 1 353 ? 100.506 28.731 -6.606 1.00 155.66 375 GLU E CA 1
ATOM 15025 C C . GLU E 1 353 ? 101.232 29.949 -7.167 1.00 158.38 375 GLU E C 1
ATOM 15026 O O . GLU E 1 353 ? 101.605 30.847 -6.404 1.00 161.45 375 GLU E O 1
ATOM 15028 N N . GLY E 1 354 ? 101.443 29.998 -8.480 1.00 153.39 376 GLY E N 1
ATOM 15029 C CA . GLY E 1 354 ? 102.086 31.141 -9.096 1.00 150.40 376 GLY E CA 1
ATOM 15030 C C . GLY E 1 354 ? 103.598 31.056 -9.110 1.00 146.83 376 GLY E C 1
ATOM 15031 O O . GLY E 1 354 ? 104.278 31.845 -8.447 1.00 155.79 376 GLY E O 1
ATOM 15032 N N . TYR E 1 355 ? 104.136 30.101 -9.863 1.00 138.05 377 TYR E N 1
ATOM 15033 C CA . TYR E 1 355 ? 105.575 29.942 -10.011 1.00 129.16 377 TYR E CA 1
ATOM 15034 C C . TYR E 1 355 ? 105.894 29.696 -11.477 1.00 133.82 377 TYR E C 1
ATOM 15035 O O . TYR E 1 355 ? 105.069 29.162 -12.223 1.00 131.65 377 TYR E O 1
ATOM 15044 N N . ARG E 1 356 ? 107.097 30.095 -11.888 1.00 139.55 378 ARG E N 1
ATOM 15045 C CA . ARG E 1 356 ? 107.543 29.883 -13.258 1.00 142.74 378 ARG E CA 1
ATOM 15046 C C . ARG E 1 356 ? 108.935 29.273 -13.231 1.00 149.62 378 ARG E C 1
ATOM 15047 O O . ARG E 1 356 ? 109.601 29.259 -12.200 1.00 149.07 378 ARG E O 1
ATOM 15049 N N . PHE E 1 357 ? 109.367 28.745 -14.371 1.00 152.73 379 PHE E N 1
ATOM 15050 C CA . PHE E 1 357 ? 110.679 28.119 -14.488 1.00 153.20 379 PHE E CA 1
ATOM 15051 C C . PHE E 1 357 ? 111.557 29.011 -15.352 1.00 160.16 379 PHE E C 1
ATOM 15052 O O . PHE E 1 357 ? 111.246 29.241 -16.526 1.00 161.98 379 PHE E O 1
ATOM 15060 N N . CYS E 1 358 ? 112.638 29.523 -14.771 1.00 165.04 380 CYS E N 1
ATOM 15061 C CA . CYS E 1 358 ? 113.528 30.400 -15.511 1.00 164.29 380 CYS E CA 1
ATOM 15062 C C . CYS E 1 358 ? 114.459 29.574 -16.388 1.00 161.13 380 CYS E C 1
ATOM 15063 O O . CYS E 1 358 ? 114.948 28.517 -15.978 1.00 154.25 380 CYS E O 1
ATOM 15066 N N . SER E 1 359 ? 114.679 30.046 -17.606 1.00 166.73 381 SER E N 1
ATOM 15067 C CA . SER E 1 359 ? 115.603 29.368 -18.508 1.00 166.44 381 SER E CA 1
ATOM 15068 C C . SER E 1 359 ? 117.052 29.797 -18.273 1.00 165.23 381 SER E C 1
ATOM 15069 O O . SER E 1 359 ? 117.940 28.937 -18.281 1.00 168.31 381 SER E O 1
ATOM 15072 N N . PRO E 1 360 ? 117.358 31.105 -18.077 1.00 164.22 382 PRO E N 1
ATOM 15073 C CA . PRO E 1 360 ? 118.753 31.479 -17.796 1.00 168.97 382 PRO E CA 1
ATOM 15074 C C . PRO E 1 360 ? 119.318 30.745 -16.592 1.00 167.72 382 PRO E C 1
ATOM 15075 O O . PRO E 1 360 ? 120.306 30.011 -16.707 1.00 168.80 382 PRO E O 1
ATOM 15079 N N . CYS E 1 361 ? 118.705 30.931 -15.431 1.00 165.30 383 CYS E N 1
ATOM 15080 C CA . CYS E 1 361 ? 119.021 30.123 -14.264 1.00 164.18 383 CYS E CA 1
ATOM 15081 C C . CYS E 1 361 ? 118.033 28.967 -14.245 1.00 165.26 383 CYS E C 1
ATOM 15082 O O . CYS E 1 361 ? 116.820 29.189 -14.195 1.00 169.00 383 CYS E O 1
ATOM 15085 N N . GLN E 1 362 ? 118.548 27.740 -14.316 1.00 156.83 384 GLN E N 1
ATOM 15086 C CA . GLN E 1 362 ? 117.708 26.555 -14.490 1.00 153.86 384 GLN E CA 1
ATOM 15087 C C . GLN E 1 362 ? 117.020 26.159 -13.183 1.00 146.62 384 GLN E C 1
ATOM 15088 O O . GLN E 1 362 ? 117.207 25.065 -12.660 1.00 148.89 384 GLN E O 1
ATOM 15094 N N . ARG E 1 363 ? 116.194 27.061 -12.658 1.00 147.99 385 ARG E N 1
ATOM 15095 C CA . ARG E 1 363 ? 115.470 26.767 -11.431 1.00 145.41 385 ARG E CA 1
ATOM 15096 C C . ARG E 1 363 ? 114.092 27.415 -11.468 1.00 140.90 385 ARG E C 1
ATOM 15097 O O . ARG E 1 363 ? 113.778 28.239 -12.337 1.00 133.66 385 ARG E O 1
ATOM 15105 N N . TYR E 1 364 ? 113.265 27.014 -10.505 1.00 142.57 386 TYR E N 1
ATOM 15106 C CA . TYR E 1 364 ? 111.926 27.565 -10.357 1.00 140.84 386 TYR E CA 1
ATOM 15107 C C . TYR E 1 364 ? 111.993 28.880 -9.593 1.00 136.38 386 TYR E C 1
ATOM 15108 O O . TYR E 1 364 ? 112.579 28.953 -8.509 1.00 131.92 386 TYR E O 1
ATOM 15110 N N . VAL E 1 365 ? 111.394 29.919 -10.168 1.00 142.90 387 VAL E N 1
ATOM 15111 C CA . VAL E 1 365 ? 111.395 31.261 -9.615 1.00 145.98 387 VAL E CA 1
ATOM 15112 C C . VAL E 1 365 ? 109.964 31.668 -9.281 1.00 145.65 387 VAL E C 1
ATOM 15113 O O . VAL E 1 365 ? 108.984 31.111 -9.795 1.00 149.63 387 VAL E O 1
ATOM 15117 N N . SER E 1 366 ? 109.861 32.664 -8.404 1.00 137.38 388 SER E N 1
ATOM 15118 C CA . SER E 1 366 ? 108.576 33.209 -7.999 1.00 135.31 388 SER E CA 1
ATOM 15119 C C . SER E 1 366 ? 107.942 33.988 -9.151 1.00 138.43 388 SER E C 1
ATOM 15120 O O . SER E 1 366 ? 108.542 34.192 -10.210 1.00 143.70 388 SER E O 1
ATOM 15123 N N . LEU E 1 367 ? 106.704 34.434 -8.928 1.00 134.72 389 LEU E N 1
ATOM 15124 C CA . LEU E 1 367 ? 105.973 35.154 -9.966 1.00 141.19 389 LEU E CA 1
ATOM 15125 C C . LEU E 1 367 ? 106.474 36.584 -10.129 1.00 148.63 389 LEU E C 1
ATOM 15126 O O . LEU E 1 367 ? 106.527 37.099 -11.252 1.00 151.49 389 LEU E O 1
ATOM 15128 N N . GLU E 1 368 ? 106.843 37.243 -9.029 1.00 150.17 390 GLU E N 1
ATOM 15129 C CA . GLU E 1 368 ? 107.247 38.643 -9.050 1.00 154.08 390 GLU E CA 1
ATOM 15130 C C . GLU E 1 368 ? 108.758 38.821 -9.145 1.00 150.80 390 GLU E C 1
ATOM 15131 O O . GLU E 1 368 ? 109.264 39.915 -8.875 1.00 149.89 390 GLU E O 1
ATOM 15133 N N . ASN E 1 369 ? 109.487 37.776 -9.525 1.00 150.18 391 ASN E N 1
ATOM 15134 C CA . ASN E 1 369 ? 110.937 37.850 -9.656 1.00 146.52 391 ASN E CA 1
ATOM 15135 C C . ASN E 1 369 ? 111.293 38.167 -11.104 1.00 147.68 391 ASN E C 1
ATOM 15136 O O . ASN E 1 369 ? 110.946 37.407 -12.014 1.00 150.82 391 ASN E O 1
ATOM 15141 N N . GLN E 1 370 ? 111.980 39.285 -11.313 1.00 148.25 392 GLN E N 1
ATOM 15142 C CA . GLN E 1 370 ? 112.430 39.695 -12.635 1.00 147.45 392 GLN E CA 1
ATOM 15143 C C . GLN E 1 370 ? 113.894 39.319 -12.819 1.00 141.96 392 GLN E C 1
ATOM 15144 O O . GLN E 1 370 ? 114.710 39.497 -11.910 1.00 143.32 392 GLN E O 1
ATOM 15146 N N . HIS E 1 371 ? 114.222 38.798 -14.000 1.00 133.77 393 HIS E N 1
ATOM 15147 C CA . HIS E 1 371 ? 115.579 38.340 -14.289 1.00 133.40 393 HIS E CA 1
ATOM 15148 C C . HIS E 1 371 ? 116.377 39.499 -14.871 1.00 135.98 393 HIS E C 1
ATOM 15149 O O . HIS E 1 371 ? 116.226 39.849 -16.044 1.00 138.37 393 HIS E O 1
ATOM 15156 N N . CYS E 1 372 ? 117.234 40.096 -14.046 1.00 147.87 394 CYS E N 1
ATOM 15157 C CA . CYS E 1 372 ? 118.134 41.150 -14.499 1.00 150.94 394 CYS E CA 1
ATOM 15158 C C . CYS E 1 372 ? 119.317 40.504 -15.210 1.00 154.87 394 CYS E C 1
ATOM 15159 O O . CYS E 1 372 ? 120.184 39.903 -14.567 1.00 155.09 394 CYS E O 1
ATOM 15162 N N . GLU E 1 373 ? 119.355 40.629 -16.538 1.00 154.77 395 GLU E N 1
ATOM 15163 C CA . GLU E 1 373 ? 120.391 39.979 -17.331 1.00 152.26 395 GLU E CA 1
ATOM 15164 C C . GLU E 1 373 ? 121.769 40.600 -17.144 1.00 155.20 395 GLU E C 1
ATOM 15165 O O . GLU E 1 373 ? 122.751 40.037 -17.639 1.00 159.77 395 GLU E O 1
ATOM 15167 N N . LEU E 1 374 ? 121.871 41.735 -16.450 1.00 148.20 396 LEU E N 1
ATOM 15168 C CA . LEU E 1 374 ? 123.173 42.363 -16.247 1.00 148.41 396 LEU E CA 1
ATOM 15169 C C . LEU E 1 374 ? 124.016 41.566 -15.256 1.00 146.33 396 LEU E C 1
ATOM 15170 O O . LEU E 1 374 ? 125.132 41.139 -15.574 1.00 148.14 396 LEU E O 1
ATOM 15175 N N . CYS E 1 375 ? 123.499 41.355 -14.046 1.00 148.75 397 CYS E N 1
ATOM 15176 C CA . CYS E 1 375 ? 124.185 40.518 -13.068 1.00 149.71 397 CYS E CA 1
ATOM 15177 C C . CYS E 1 375 ? 123.929 39.032 -13.283 1.00 146.78 397 CYS E C 1
ATOM 15178 O O . CYS E 1 375 ? 124.457 38.213 -12.522 1.00 145.16 397 CYS E O 1
ATOM 15181 N N . ASN E 1 376 ? 123.118 38.674 -14.284 1.00 149.88 398 ASN E N 1
ATOM 15182 C CA . ASN E 1 376 ? 122.961 37.293 -14.749 1.00 150.98 398 ASN E CA 1
ATOM 15183 C C . ASN E 1 376 ? 122.313 36.393 -13.696 1.00 148.41 398 ASN E C 1
ATOM 15184 O O . ASN E 1 376 ? 122.674 35.222 -13.563 1.00 144.48 398 ASN E O 1
ATOM 15186 N N . SER E 1 377 ? 121.343 36.934 -12.956 1.00 152.41 399 SER E N 1
ATOM 15187 C CA . SER E 1 377 ? 120.578 36.154 -11.987 1.00 153.61 399 SER E CA 1
ATOM 15188 C C . SER E 1 377 ? 119.394 36.948 -11.448 1.00 159.76 399 SER E C 1
ATOM 15189 O O . SER E 1 377 ? 119.561 38.078 -10.978 1.00 164.22 399 SER E O 1
ATOM 15192 N N . CYS E 1 378 ? 118.196 36.369 -11.511 1.00 156.91 400 CYS E N 1
ATOM 15193 C CA . CYS E 1 378 ? 117.039 36.972 -10.861 1.00 159.33 400 CYS E CA 1
ATOM 15194 C C . CYS E 1 378 ? 117.163 36.792 -9.354 1.00 148.11 400 CYS E C 1
ATOM 15195 O O . CYS E 1 378 ? 117.256 35.663 -8.862 1.00 137.90 400 CYS E O 1
ATOM 15198 N N . THR E 1 379 ? 117.166 37.903 -8.621 1.00 151.33 401 THR E N 1
ATOM 15199 C CA . THR E 1 379 ? 117.514 37.908 -7.205 1.00 147.82 401 THR E CA 1
ATOM 15200 C C . THR E 1 379 ? 116.513 38.716 -6.391 1.00 149.67 401 THR E C 1
ATOM 15201 O O . THR E 1 379 ? 116.887 39.504 -5.518 1.00 158.00 401 THR E O 1
ATOM 15205 N N . SER E 1 380 ? 115.221 38.526 -6.651 1.00 141.15 402 SER E N 1
ATOM 15206 C CA . SER E 1 380 ? 114.173 39.189 -5.874 1.00 137.07 402 SER E CA 1
ATOM 15207 C C . SER E 1 380 ? 113.863 38.310 -4.669 1.00 138.12 402 SER E C 1
ATOM 15208 O O . SER E 1 380 ? 112.998 37.434 -4.715 1.00 146.05 402 SER E O 1
ATOM 15210 N N . LYS E 1 381 ? 114.585 38.549 -3.571 1.00 132.01 403 LYS E N 1
ATOM 15211 C CA . LYS E 1 381 ? 114.417 37.726 -2.378 1.00 130.05 403 LYS E CA 1
ATOM 15212 C C . LYS E 1 381 ? 113.041 37.920 -1.753 1.00 131.73 403 LYS E C 1
ATOM 15213 O O . LYS E 1 381 ? 112.456 36.969 -1.220 1.00 136.08 403 LYS E O 1
ATOM 15219 N N . ASP E 1 382 ? 112.512 39.136 -1.800 1.00 131.93 404 ASP E N 1
ATOM 15220 C CA . ASP E 1 382 ? 111.191 39.428 -1.274 1.00 137.38 404 ASP E CA 1
ATOM 15221 C C . ASP E 1 382 ? 110.176 39.423 -2.420 1.00 146.67 404 ASP E C 1
ATOM 15222 O O . ASP E 1 382 ? 110.454 38.914 -3.513 1.00 144.75 404 ASP E O 1
ATOM 15227 N N . GLY E 1 383 ? 108.995 39.986 -2.181 1.00 156.35 405 GLY E N 1
ATOM 15228 C CA . GLY E 1 383 ? 107.974 40.061 -3.208 1.00 164.38 405 GLY E CA 1
ATOM 15229 C C . GLY E 1 383 ? 108.186 41.214 -4.166 1.00 167.63 405 GLY E C 1
ATOM 15230 O O . GLY E 1 383 ? 107.940 41.085 -5.369 1.00 173.09 405 GLY E O 1
ATOM 15231 N N . ARG E 1 384 ? 108.642 42.349 -3.642 1.00 165.93 406 ARG E N 1
ATOM 15232 C CA . ARG E 1 384 ? 108.894 43.515 -4.476 1.00 150.31 406 ARG E CA 1
ATOM 15233 C C . ARG E 1 384 ? 110.050 43.252 -5.435 1.00 139.79 406 ARG E C 1
ATOM 15234 O O . ARG E 1 384 ? 110.972 42.486 -5.142 1.00 145.01 406 ARG E O 1
ATOM 15236 N N . LYS E 1 385 ? 109.989 43.900 -6.596 1.00 130.11 407 LYS E N 1
ATOM 15237 C CA . LYS E 1 385 ? 111.011 43.725 -7.617 1.00 133.92 407 LYS E CA 1
ATOM 15238 C C . LYS E 1 385 ? 112.271 44.498 -7.252 1.00 137.44 407 LYS E C 1
ATOM 15239 O O . LYS E 1 385 ? 112.205 45.643 -6.794 1.00 150.46 407 LYS E O 1
ATOM 15241 N N . TRP E 1 386 ? 113.421 43.864 -7.464 1.00 134.78 408 TRP E N 1
ATOM 15242 C CA . TRP E 1 386 ? 114.708 44.446 -7.106 1.00 132.04 408 TRP E CA 1
ATOM 15243 C C . TRP E 1 386 ? 115.226 45.312 -8.247 1.00 139.37 408 TRP E C 1
ATOM 15244 O O . TRP E 1 386 ? 115.208 44.894 -9.409 1.00 147.60 408 TRP E O 1
ATOM 15255 N N . ASN E 1 387 ? 115.693 46.513 -7.911 1.00 139.61 409 ASN E N 1
ATOM 15256 C CA . ASN E 1 387 ? 116.255 47.413 -8.907 1.00 134.52 409 ASN E CA 1
ATOM 15257 C C . ASN E 1 387 ? 117.752 47.170 -9.033 1.00 135.42 409 ASN E C 1
ATOM 15258 O O . ASN E 1 387 ? 118.410 46.734 -8.091 1.00 141.67 409 ASN E O 1
ATOM 15263 N N . HIS E 1 388 ? 118.301 47.482 -10.201 1.00 131.37 410 HIS E N 1
ATOM 15264 C CA . HIS E 1 388 ? 119.723 47.285 -10.441 1.00 131.64 410 HIS E CA 1
ATOM 15265 C C . HIS E 1 388 ? 120.442 48.625 -10.512 1.00 134.46 410 HIS E C 1
ATOM 15266 O O . HIS E 1 388 ? 119.930 49.588 -11.092 1.00 136.91 410 HIS E O 1
ATOM 15273 N N . CYS E 1 389 ? 121.629 48.675 -9.914 1.00 134.34 411 CYS E N 1
ATOM 15274 C CA . CYS E 1 389 ? 122.495 49.847 -9.937 1.00 137.05 411 CYS E CA 1
ATOM 15275 C C . CYS E 1 389 ? 123.750 49.503 -10.727 1.00 138.21 411 CYS E C 1
ATOM 15276 O O . CYS E 1 389 ? 124.486 48.582 -10.358 1.00 136.63 411 CYS E O 1
ATOM 15279 N N . PHE E 1 390 ? 123.993 50.247 -11.809 1.00 141.25 412 PHE E N 1
ATOM 15280 C CA . PHE E 1 390 ? 125.086 49.920 -12.718 1.00 142.79 412 PHE E CA 1
ATOM 15281 C C . PHE E 1 390 ? 126.461 50.146 -12.100 1.00 143.62 412 PHE E C 1
ATOM 15282 O O . PHE E 1 390 ? 127.433 49.530 -12.549 1.00 144.15 412 PHE E O 1
ATOM 15290 N N . LEU E 1 391 ? 126.570 51.012 -11.091 1.00 144.02 413 LEU E N 1
ATOM 15291 C CA . LEU E 1 391 ? 127.863 51.273 -10.470 1.00 145.13 413 LEU E CA 1
ATOM 15292 C C . LEU E 1 391 ? 128.266 50.194 -9.474 1.00 142.41 413 LEU E C 1
ATOM 15293 O O . LEU E 1 391 ? 129.462 50.024 -9.215 1.00 143.38 413 LEU E O 1
ATOM 15295 N N . CYS E 1 392 ? 127.302 49.468 -8.910 1.00 139.32 414 CYS E N 1
ATOM 15296 C CA . CYS E 1 392 ? 127.589 48.374 -7.994 1.00 136.81 414 CYS E CA 1
ATOM 15297 C C . CYS E 1 392 ? 127.608 47.014 -8.678 1.00 135.28 414 CYS E C 1
ATOM 15298 O O . CYS E 1 392 ? 128.068 46.042 -8.070 1.00 133.73 414 CYS E O 1
ATOM 15301 N N . LYS E 1 393 ? 127.123 46.927 -9.920 1.00 137.14 415 LYS E N 1
ATOM 15302 C CA . LYS E 1 393 ? 127.055 45.672 -10.670 1.00 135.91 415 LYS E CA 1
ATOM 15303 C C . LYS E 1 393 ? 126.293 44.594 -9.905 1.00 140.98 415 LYS E C 1
ATOM 15304 O O . LYS E 1 393 ? 126.575 43.401 -10.044 1.00 143.73 415 LYS E O 1
ATOM 15306 N N . LYS E 1 394 ? 125.326 45.007 -9.089 1.00 142.48 416 LYS E N 1
ATOM 15307 C CA . LYS E 1 394 ? 124.524 44.076 -8.311 1.00 138.79 416 LYS E CA 1
ATOM 15308 C C . LYS E 1 394 ? 123.132 44.659 -8.126 1.00 134.84 416 LYS E C 1
ATOM 15309 O O . LYS E 1 394 ? 122.983 45.857 -7.871 1.00 140.82 416 LYS E O 1
ATOM 15315 N N . CYS E 1 395 ? 122.119 43.812 -8.272 1.00 129.01 417 CYS E N 1
ATOM 15316 C CA . CYS E 1 395 ? 120.768 44.226 -7.934 1.00 128.48 417 CYS E CA 1
ATOM 15317 C C . CYS E 1 395 ? 120.649 44.435 -6.430 1.00 127.40 417 CYS E C 1
ATOM 15318 O O . CYS E 1 395 ? 121.365 43.822 -5.633 1.00 126.23 417 CYS E O 1
ATOM 15321 N N . VAL E 1 396 ? 119.734 45.323 -6.047 1.00 127.22 418 VAL E N 1
ATOM 15322 C CA . VAL E 1 396 ? 119.497 45.683 -4.659 1.00 126.66 418 VAL E CA 1
ATOM 15323 C C . VAL E 1 396 ? 117.995 45.807 -4.447 1.00 126.29 418 VAL E C 1
ATOM 15324 O O . VAL E 1 396 ? 117.217 45.973 -5.394 1.00 127.17 418 VAL E O 1
ATOM 15328 N N . LYS E 1 397 ? 117.599 45.718 -3.179 1.00 126.62 419 LYS E N 1
ATOM 15329 C CA . LYS E 1 397 ? 116.202 45.864 -2.809 1.00 126.54 419 LYS E CA 1
ATOM 15330 C C . LYS E 1 397 ? 115.679 47.224 -3.272 1.00 129.18 419 LYS E C 1
ATOM 15331 O O . LYS E 1 397 ? 116.425 48.208 -3.301 1.00 130.92 419 LYS E O 1
ATOM 15333 N N . PRO E 1 398 ? 114.399 47.306 -3.644 1.00 130.64 420 PRO E N 1
ATOM 15334 C CA . PRO E 1 398 ? 113.884 48.554 -4.234 1.00 133.53 420 PRO E CA 1
ATOM 15335 C C . PRO E 1 398 ? 113.919 49.747 -3.296 1.00 135.13 420 PRO E C 1
ATOM 15336 O O . PRO E 1 398 ? 113.853 50.887 -3.771 1.00 137.78 420 PRO E O 1
ATOM 15340 N N . SER E 1 399 ? 114.018 49.530 -1.987 1.00 130.53 421 SER E N 1
ATOM 15341 C CA . SER E 1 399 ? 114.105 50.626 -1.030 1.00 136.13 421 SER E CA 1
ATOM 15342 C C . SER E 1 399 ? 115.528 51.140 -0.846 1.00 137.58 421 SER E C 1
ATOM 15343 O O . SER E 1 399 ? 115.760 51.970 0.040 1.00 134.69 421 SER E O 1
ATOM 15346 N N . TRP E 1 400 ? 116.476 50.675 -1.654 1.00 139.36 422 TRP E N 1
ATOM 15347 C CA . TRP E 1 400 ? 117.867 51.090 -1.560 1.00 142.94 422 TRP E CA 1
ATOM 15348 C C . TRP E 1 400 ? 118.198 52.121 -2.631 1.00 133.20 422 TRP E C 1
ATOM 15349 O O . TRP E 1 400 ? 117.605 52.134 -3.714 1.00 133.95 422 TRP E O 1
ATOM 15360 N N . ILE E 1 401 ? 119.157 52.992 -2.313 1.00 134.87 423 ILE E N 1
ATOM 15361 C CA . ILE E 1 401 ? 119.600 54.051 -3.212 1.00 137.76 423 ILE E CA 1
ATOM 15362 C C . ILE E 1 401 ? 121.115 54.177 -3.104 1.00 138.42 423 ILE E C 1
ATOM 15363 O O . ILE E 1 401 ? 121.701 53.957 -2.039 1.00 137.52 423 ILE E O 1
ATOM 15368 N N . HIS E 1 402 ? 121.752 54.518 -4.222 1.00 140.24 424 HIS E N 1
ATOM 15369 C CA . HIS E 1 402 ? 123.199 54.706 -4.239 1.00 141.42 424 HIS E CA 1
ATOM 15370 C C . HIS E 1 402 ? 123.600 55.882 -3.354 1.00 143.48 424 HIS E C 1
ATOM 15371 O O . HIS E 1 402 ? 122.966 56.939 -3.373 1.00 145.42 424 HIS E O 1
ATOM 15378 N N . CYS E 1 403 ? 124.664 55.697 -2.579 1.00 143.30 425 CYS E N 1
ATOM 15379 C CA . CYS E 1 403 ? 125.112 56.697 -1.618 1.00 145.18 425 CYS E CA 1
ATOM 15380 C C . CYS E 1 403 ? 126.450 57.273 -2.060 1.00 147.85 425 CYS E C 1
ATOM 15381 O O . CYS E 1 403 ? 127.434 56.538 -2.187 1.00 147.37 425 CYS E O 1
ATOM 15384 N N . SER E 1 404 ? 126.487 58.584 -2.278 1.00 153.68 426 SER E N 1
ATOM 15385 C CA . SER E 1 404 ? 127.745 59.257 -2.577 1.00 156.37 426 SER E CA 1
ATOM 15386 C C . SER E 1 404 ? 128.748 59.056 -1.444 1.00 156.32 426 SER E C 1
ATOM 15387 O O . SER E 1 404 ? 128.381 59.071 -0.264 1.00 155.30 426 SER E O 1
ATOM 15390 N N . ILE E 1 405 ? 130.020 58.876 -1.823 1.00 158.92 427 ILE E N 1
ATOM 15391 C CA . ILE E 1 405 ? 131.153 58.570 -0.943 1.00 159.36 427 ILE E CA 1
ATOM 15392 C C . ILE E 1 405 ? 131.121 57.100 -0.535 1.00 161.98 427 ILE E C 1
ATOM 15393 O O . ILE E 1 405 ? 132.124 56.388 -0.678 1.00 159.36 427 ILE E O 1
ATOM 15395 N N . CYS E 1 406 ? 129.983 56.636 -0.010 1.00 151.64 428 CYS E N 1
ATOM 15396 C CA . CYS E 1 406 ? 129.815 55.206 0.220 1.00 169.89 428 CYS E CA 1
ATOM 15397 C C . CYS E 1 406 ? 130.003 54.435 -1.078 1.00 147.86 428 CYS E C 1
ATOM 15398 O O . CYS E 1 406 ? 130.814 53.504 -1.159 1.00 162.90 428 CYS E O 1
ATOM 15401 N N . ASN E 1 407 ? 129.251 54.826 -2.109 1.00 150.55 429 ASN E N 1
ATOM 15402 C CA . ASN E 1 407 ? 129.298 54.204 -3.435 1.00 150.23 429 ASN E CA 1
ATOM 15403 C C . ASN E 1 407 ? 128.845 52.745 -3.399 1.00 146.85 429 ASN E C 1
ATOM 15404 O O . ASN E 1 407 ? 129.232 51.945 -4.253 1.00 146.48 429 ASN E O 1
ATOM 15406 N N . HIS E 1 408 ? 128.020 52.393 -2.416 1.00 144.51 430 HIS E N 1
ATOM 15407 C CA . HIS E 1 408 ? 127.412 51.068 -2.343 1.00 150.71 430 HIS E CA 1
ATOM 15408 C C . HIS E 1 408 ? 126.005 51.227 -1.788 1.00 150.90 430 HIS E C 1
ATOM 15409 O O . HIS E 1 408 ? 125.836 51.685 -0.653 1.00 149.53 430 HIS E O 1
ATOM 15416 N N . CYS E 1 409 ? 125.007 50.843 -2.589 1.00 134.17 431 CYS E N 1
ATOM 15417 C CA . CYS E 1 409 ? 123.609 51.136 -2.290 1.00 133.37 431 CYS E CA 1
ATOM 15418 C C . CYS E 1 409 ? 123.218 50.670 -0.893 1.00 131.55 431 CYS E C 1
ATOM 15419 O O . CYS E 1 409 ? 123.633 49.602 -0.434 1.00 129.82 431 CYS E O 1
ATOM 15422 N N . ALA E 1 410 ? 122.408 51.485 -0.223 1.00 132.22 432 ALA E N 1
ATOM 15423 C CA . ALA E 1 410 ? 121.941 51.189 1.122 1.00 130.95 432 ALA E CA 1
ATOM 15424 C C . ALA E 1 410 ? 120.678 51.995 1.385 1.00 131.74 432 ALA E C 1
ATOM 15425 O O . ALA E 1 410 ? 120.332 52.912 0.635 1.00 133.59 432 ALA E O 1
ATOM 15427 N N . VAL E 1 411 ? 119.985 51.629 2.456 1.00 134.32 433 VAL E N 1
ATOM 15428 C CA . VAL E 1 411 ? 118.848 52.427 2.929 1.00 137.28 433 VAL E CA 1
ATOM 15429 C C . VAL E 1 411 ? 119.360 53.779 3.412 1.00 145.22 433 VAL E C 1
ATOM 15430 O O . VAL E 1 411 ? 120.421 53.837 4.056 1.00 150.68 433 VAL E O 1
ATOM 15434 N N . PRO E 1 412 ? 118.687 54.888 3.097 1.00 136.48 434 PRO E N 1
ATOM 15435 C CA . PRO E 1 412 ? 119.241 56.207 3.456 1.00 139.27 434 PRO E CA 1
ATOM 15436 C C . PRO E 1 412 ? 119.416 56.443 4.952 1.00 139.65 434 PRO E C 1
ATOM 15437 O O . PRO E 1 412 ? 120.240 57.284 5.328 1.00 142.73 434 PRO E O 1
ATOM 15441 N N . ASP E 1 413 ? 118.692 55.726 5.814 1.00 138.02 435 ASP E N 1
ATOM 15442 C CA . ASP E 1 413 ? 118.885 55.848 7.260 1.00 139.24 435 ASP E CA 1
ATOM 15443 C C . ASP E 1 413 ? 120.267 55.350 7.678 1.00 145.40 435 ASP E C 1
ATOM 15444 O O . ASP E 1 413 ? 120.622 55.423 8.858 1.00 156.09 435 ASP E O 1
ATOM 15449 N N . HIS E 1 414 ? 121.045 54.852 6.725 1.00 137.07 436 HIS E N 1
ATOM 15450 C CA . HIS E 1 414 ? 122.310 54.202 7.024 1.00 136.55 436 HIS E CA 1
ATOM 15451 C C . HIS E 1 414 ? 123.362 55.203 7.493 1.00 139.25 436 HIS E C 1
ATOM 15452 O O . HIS E 1 414 ? 123.379 56.365 7.076 1.00 141.44 436 HIS E O 1
ATOM 15459 N N . SER E 1 415 ? 124.246 54.732 8.373 1.00 140.62 437 SER E N 1
ATOM 15460 C CA . SER E 1 415 ? 125.427 55.497 8.751 1.00 143.22 437 SER E CA 1
ATOM 15461 C C . SER E 1 415 ? 126.355 55.613 7.551 1.00 143.99 437 SER E C 1
ATOM 15462 O O . SER E 1 415 ? 126.702 54.608 6.924 1.00 156.27 437 SER E O 1
ATOM 15465 N N . CYS E 1 416 ? 126.777 56.840 7.244 1.00 156.02 438 CYS E N 1
ATOM 15466 C CA . CYS E 1 416 ? 127.385 57.121 5.949 1.00 168.92 438 CYS E CA 1
ATOM 15467 C C . CYS E 1 416 ? 128.908 57.004 5.941 1.00 163.10 438 CYS E C 1
ATOM 15468 O O . CYS E 1 416 ? 129.443 55.978 5.500 1.00 153.32 438 CYS E O 1
ATOM 15471 N N . GLU E 1 417 ? 129.588 58.053 6.422 1.00 165.89 439 GLU E N 1
ATOM 15472 C CA . GLU E 1 417 ? 131.036 58.262 6.302 1.00 162.83 439 GLU E CA 1
ATOM 15473 C C . GLU E 1 417 ? 131.807 57.129 5.641 1.00 168.46 439 GLU E C 1
ATOM 15474 O O . GLU E 1 417 ? 131.745 56.965 4.420 1.00 173.51 439 GLU E O 1
ATOM 15480 N N . VAL F 1 6 ? 6.923 38.120 15.630 1.00 203.62 28 VAL F N 1
ATOM 15481 C CA . VAL F 1 6 ? 7.211 38.352 17.038 1.00 192.75 28 VAL F CA 1
ATOM 15482 C C . VAL F 1 6 ? 6.693 37.203 17.899 1.00 184.92 28 VAL F C 1
ATOM 15483 O O . VAL F 1 6 ? 7.315 36.839 18.896 1.00 178.83 28 VAL F O 1
ATOM 15485 N N . LEU F 1 7 ? 5.555 36.631 17.512 1.00 180.78 29 LEU F N 1
ATOM 15486 C CA . LEU F 1 7 ? 4.889 35.597 18.303 1.00 175.55 29 LEU F CA 1
ATOM 15487 C C . LEU F 1 7 ? 4.509 34.413 17.423 1.00 178.53 29 LEU F C 1
ATOM 15488 O O . LEU F 1 7 ? 3.448 34.435 16.773 1.00 177.69 29 LEU F O 1
ATOM 15490 N N . PRO F 1 8 ? 5.348 33.377 17.352 1.00 180.58 30 PRO F N 1
ATOM 15491 C CA . PRO F 1 8 ? 4.953 32.148 16.652 1.00 176.96 30 PRO F CA 1
ATOM 15492 C C . PRO F 1 8 ? 4.219 31.159 17.546 1.00 171.33 30 PRO F C 1
ATOM 15493 O O . PRO F 1 8 ? 4.541 30.979 18.723 1.00 173.01 30 PRO F O 1
ATOM 15497 N N . LEU F 1 9 ? 3.220 30.498 16.960 1.00 161.23 31 LEU F N 1
ATOM 15498 C CA . LEU F 1 9 ? 2.490 29.427 17.636 1.00 150.14 31 LEU F CA 1
ATOM 15499 C C . LEU F 1 9 ? 1.756 28.621 16.578 1.00 151.65 31 LEU F C 1
ATOM 15500 O O . LEU F 1 9 ? 0.953 29.181 15.824 1.00 146.26 31 LEU F O 1
ATOM 15502 N N . ASP F 1 10 ? 2.029 27.322 16.514 1.00 158.53 32 ASP F N 1
ATOM 15503 C CA . ASP F 1 10 ? 1.395 26.456 15.525 1.00 154.61 32 ASP F CA 1
ATOM 15504 C C . ASP F 1 10 ? 1.300 25.021 16.032 1.00 138.83 32 ASP F C 1
ATOM 15505 O O . ASP F 1 10 ? 2.180 24.202 15.771 1.00 138.22 32 ASP F O 1
ATOM 15507 N N . ALA F 1 15 ? 3.193 25.616 7.464 1.00 190.06 37 ALA F N 1
ATOM 15508 C CA . ALA F 1 15 ? 4.110 24.603 7.979 1.00 193.59 37 ALA F CA 1
ATOM 15509 C C . ALA F 1 15 ? 5.098 24.130 6.913 1.00 195.10 37 ALA F C 1
ATOM 15510 O O . ALA F 1 15 ? 5.077 22.963 6.524 1.00 192.55 37 ALA F O 1
ATOM 15512 N N . PRO F 1 16 ? 5.975 25.026 6.446 1.00 188.04 38 PRO F N 1
ATOM 15513 C CA . PRO F 1 16 ? 6.890 24.652 5.358 1.00 181.60 38 PRO F CA 1
ATOM 15514 C C . PRO F 1 16 ? 8.103 23.847 5.807 1.00 166.66 38 PRO F C 1
ATOM 15515 O O . PRO F 1 16 ? 8.091 23.211 6.867 1.00 161.52 38 PRO F O 1
ATOM 15519 N N . LEU F 1 17 ? 9.163 23.880 5.001 1.00 162.13 39 LEU F N 1
ATOM 15520 C CA . LEU F 1 17 ? 10.333 23.033 5.204 1.00 157.84 39 LEU F CA 1
ATOM 15521 C C . LEU F 1 17 ? 11.600 23.881 5.175 1.00 163.49 39 LEU F C 1
ATOM 15522 O O . LEU F 1 17 ? 11.917 24.484 4.143 1.00 175.73 39 LEU F O 1
ATOM 15524 N N . CYS F 1 18 ? 12.338 23.912 6.299 1.00 153.36 40 CYS F N 1
ATOM 15525 C CA . CYS F 1 18 ? 13.626 24.607 6.340 1.00 145.32 40 CYS F CA 1
ATOM 15526 C C . CYS F 1 18 ? 14.750 23.601 6.577 1.00 140.06 40 CYS F C 1
ATOM 15527 O O . CYS F 1 18 ? 14.513 22.531 7.140 1.00 144.41 40 CYS F O 1
ATOM 15530 N N . PRO F 1 19 ? 15.987 23.934 6.180 1.00 131.58 41 PRO F N 1
ATOM 15531 C CA . PRO F 1 19 ? 17.058 22.927 6.153 1.00 123.86 41 PRO F CA 1
ATOM 15532 C C . PRO F 1 19 ? 17.247 22.089 7.413 1.00 132.50 41 PRO F C 1
ATOM 15533 O O . PRO F 1 19 ? 17.754 20.966 7.301 1.00 147.12 41 PRO F O 1
ATOM 15537 N N . HIS F 1 20 ? 16.879 22.571 8.595 1.00 116.92 42 HIS F N 1
ATOM 15538 C CA . HIS F 1 20 ? 16.946 21.745 9.803 1.00 113.69 42 HIS F CA 1
ATOM 15539 C C . HIS F 1 20 ? 15.572 21.711 10.468 1.00 113.37 42 HIS F C 1
ATOM 15540 O O . HIS F 1 20 ? 15.310 22.427 11.435 1.00 111.43 42 HIS F O 1
ATOM 15547 N N . GLY F 1 21 ? 14.696 20.866 9.924 1.00 112.82 43 GLY F N 1
ATOM 15548 C CA . GLY F 1 21 ? 13.431 20.546 10.542 1.00 116.10 43 GLY F CA 1
ATOM 15549 C C . GLY F 1 21 ? 12.260 21.338 9.997 1.00 126.18 43 GLY F C 1
ATOM 15550 O O . GLY F 1 21 ? 12.394 22.131 9.061 1.00 133.25 43 GLY F O 1
ATOM 15551 N N . PRO F 1 22 ? 11.075 21.114 10.562 1.00 124.94 44 PRO F N 1
ATOM 15552 C CA . PRO F 1 22 ? 9.941 21.995 10.267 1.00 127.74 44 PRO F CA 1
ATOM 15553 C C . PRO F 1 22 ? 10.193 23.395 10.803 1.00 122.42 44 PRO F C 1
ATOM 15554 O O . PRO F 1 22 ? 11.070 23.625 11.638 1.00 112.05 44 PRO F O 1
ATOM 15558 N N . THR F 1 23 ? 9.404 24.340 10.310 1.00 134.67 45 THR F N 1
ATOM 15559 C CA . THR F 1 23 ? 9.496 25.716 10.768 1.00 134.62 45 THR F CA 1
ATOM 15560 C C . THR F 1 23 ? 8.377 26.016 11.758 1.00 134.12 45 THR F C 1
ATOM 15561 O O . THR F 1 23 ? 7.471 25.211 11.983 1.00 135.91 45 THR F O 1
ATOM 15565 N N . LEU F 1 24 ? 8.452 27.204 12.348 1.00 126.19 46 LEU F N 1
ATOM 15566 C CA . LEU F 1 24 ? 7.403 27.733 13.206 1.00 128.84 46 LEU F CA 1
ATOM 15567 C C . LEU F 1 24 ? 6.872 29.017 12.583 1.00 140.56 46 LEU F C 1
ATOM 15568 O O . LEU F 1 24 ? 7.644 29.832 12.067 1.00 148.39 46 LEU F O 1
ATOM 15573 N N . LEU F 1 25 ? 5.554 29.190 12.624 1.00 146.90 47 LEU F N 1
ATOM 15574 C CA . LEU F 1 25 ? 4.867 30.228 11.865 1.00 154.15 47 LEU F CA 1
ATOM 15575 C C . LEU F 1 25 ? 4.642 31.464 12.729 1.00 158.96 47 LEU F C 1
ATOM 15576 O O . LEU F 1 25 ? 4.097 31.361 13.831 1.00 159.07 47 LEU F O 1
ATOM 15581 N N . PHE F 1 26 ? 5.035 32.628 12.214 1.00 161.60 48 PHE F N 1
ATOM 15582 C CA . PHE F 1 26 ? 4.798 33.898 12.892 1.00 171.48 48 PHE F CA 1
ATOM 15583 C C . PHE F 1 26 ? 3.327 34.296 12.769 1.00 169.85 48 PHE F C 1
ATOM 15584 O O . PHE F 1 26 ? 2.488 33.537 12.278 1.00 175.10 48 PHE F O 1
ATOM 15592 N N . VAL F 1 27 ? 3.000 35.500 13.237 1.00 157.99 49 VAL F N 1
ATOM 15593 C CA . VAL F 1 27 ? 1.670 36.076 13.055 1.00 161.04 49 VAL F CA 1
ATOM 15594 C C . VAL F 1 27 ? 1.782 37.510 12.546 1.00 169.29 49 VAL F C 1
ATOM 15595 O O . VAL F 1 27 ? 2.160 38.417 13.288 1.00 173.04 49 VAL F O 1
ATOM 15599 N N . THR F 1 36 ? -1.359 43.262 7.519 1.00 175.29 58 THR F N 1
ATOM 15600 C CA . THR F 1 36 ? -1.023 42.352 8.607 1.00 171.73 58 THR F CA 1
ATOM 15601 C C . THR F 1 36 ? -1.210 40.899 8.177 1.00 175.09 58 THR F C 1
ATOM 15602 O O . THR F 1 36 ? -2.333 40.449 7.950 1.00 181.42 58 THR F O 1
ATOM 15604 N N . ARG F 1 37 ? -0.099 40.172 8.064 1.00 170.21 59 ARG F N 1
ATOM 15605 C CA . ARG F 1 37 ? -0.109 38.777 7.644 1.00 167.68 59 ARG F CA 1
ATOM 15606 C C . ARG F 1 37 ? 0.789 37.979 8.584 1.00 162.24 59 ARG F C 1
ATOM 15607 O O . ARG F 1 37 ? 1.358 38.520 9.536 1.00 166.99 59 ARG F O 1
ATOM 15609 N N . ARG F 1 38 ? 0.911 36.678 8.322 1.00 160.65 60 ARG F N 1
ATOM 15610 C CA . ARG F 1 38 ? 1.778 35.811 9.104 1.00 170.81 60 ARG F CA 1
ATOM 15611 C C . ARG F 1 38 ? 2.693 35.012 8.186 1.00 178.75 60 ARG F C 1
ATOM 15612 O O . ARG F 1 38 ? 2.300 34.603 7.088 1.00 185.74 60 ARG F O 1
ATOM 15616 N N . PHE F 1 39 ? 3.916 34.782 8.660 1.00 171.49 61 PHE F N 1
ATOM 15617 C CA . PHE F 1 39 ? 4.978 34.171 7.875 1.00 168.19 61 PHE F CA 1
ATOM 15618 C C . PHE F 1 39 ? 5.649 33.066 8.679 1.00 169.61 61 PHE F C 1
ATOM 15619 O O . PHE F 1 39 ? 5.372 32.867 9.865 1.00 172.77 61 PHE F O 1
ATOM 15621 N N . TYR F 1 40 ? 6.550 32.347 8.013 1.00 165.84 62 TYR F N 1
ATOM 15622 C CA . TYR F 1 40 ? 7.290 31.245 8.611 1.00 160.32 62 TYR F CA 1
ATOM 15623 C C . TYR F 1 40 ? 8.778 31.484 8.414 1.00 162.69 62 TYR F C 1
ATOM 15624 O O . TYR F 1 40 ? 9.210 31.850 7.316 1.00 175.48 62 TYR F O 1
ATOM 15626 N N . ALA F 1 41 ? 9.556 31.276 9.473 1.00 146.63 63 ALA F N 1
ATOM 15627 C CA . ALA F 1 41 ? 11.000 31.459 9.417 1.00 141.90 63 ALA F CA 1
ATOM 15628 C C . ALA F 1 41 ? 11.660 30.269 10.104 1.00 132.41 63 ALA F C 1
ATOM 15629 O O . ALA F 1 41 ? 11.001 29.291 10.469 1.00 131.16 63 ALA F O 1
ATOM 15631 N N . CYS F 1 42 ? 12.973 30.361 10.291 1.00 118.21 64 CYS F N 1
ATOM 15632 C CA . CYS F 1 42 ? 13.741 29.247 10.823 1.00 122.70 64 CYS F CA 1
ATOM 15633 C C . CYS F 1 42 ? 13.421 29.009 12.297 1.00 111.01 64 CYS F C 1
ATOM 15634 O O . CYS F 1 42 ? 12.833 29.851 12.982 1.00 110.20 64 CYS F O 1
ATOM 15637 N N . SER F 1 43 ? 13.828 27.834 12.785 1.00 124.21 65 SER F N 1
ATOM 15638 C CA . SER F 1 43 ? 13.566 27.421 14.156 1.00 116.17 65 SER F CA 1
ATOM 15639 C C . SER F 1 43 ? 14.816 27.288 15.013 1.00 106.91 65 SER F C 1
ATOM 15640 O O . SER F 1 43 ? 14.714 27.391 16.239 1.00 107.14 65 SER F O 1
ATOM 15643 N N . ALA F 1 44 ? 15.983 27.058 14.408 1.00 107.78 66 ALA F N 1
ATOM 15644 C CA . ALA F 1 44 ? 17.227 26.888 15.151 1.00 105.14 66 ALA F CA 1
ATOM 15645 C C . ALA F 1 44 ? 18.280 27.917 14.753 1.00 106.02 66 ALA F C 1
ATOM 15646 O O . ALA F 1 44 ? 19.474 27.696 14.979 1.00 108.84 66 ALA F O 1
ATOM 15648 N N . CYS F 1 45 ? 17.863 29.034 14.161 1.00 105.64 67 CYS F N 1
ATOM 15649 C CA . CYS F 1 45 ? 18.770 30.117 13.800 1.00 115.88 67 CYS F CA 1
ATOM 15650 C C . CYS F 1 45 ? 18.058 31.434 14.059 1.00 122.64 67 CYS F C 1
ATOM 15651 O O . CYS F 1 45 ? 17.042 31.725 13.419 1.00 129.35 67 CYS F O 1
ATOM 15654 N N . ARG F 1 46 ? 18.591 32.226 14.992 1.00 130.89 68 ARG F N 1
ATOM 15655 C CA . ARG F 1 46 ? 17.897 33.437 15.422 1.00 128.25 68 ARG F CA 1
ATOM 15656 C C . ARG F 1 46 ? 17.803 34.464 14.300 1.00 122.97 68 ARG F C 1
ATOM 15657 O O . ARG F 1 46 ? 16.740 35.058 14.087 1.00 127.88 68 ARG F O 1
ATOM 15661 N N . ASP F 1 47 ? 18.894 34.691 13.578 1.00 117.39 69 ASP F N 1
ATOM 15662 C CA . ASP F 1 47 ? 18.934 35.692 12.522 1.00 121.56 69 ASP F CA 1
ATOM 15663 C C . ASP F 1 47 ? 18.997 35.024 11.153 1.00 122.83 69 ASP F C 1
ATOM 15664 O O . ASP F 1 47 ? 19.273 33.829 11.022 1.00 120.49 69 ASP F O 1
ATOM 15669 N N . ARG F 1 48 ? 18.737 35.827 10.122 1.00 136.63 70 ARG F N 1
ATOM 15670 C CA . ARG F 1 48 ? 18.658 35.345 8.749 1.00 142.18 70 ARG F CA 1
ATOM 15671 C C . ARG F 1 48 ? 20.022 35.162 8.093 1.00 131.65 70 ARG F C 1
ATOM 15672 O O . ARG F 1 48 ? 20.082 34.667 6.963 1.00 126.72 70 ARG F O 1
ATOM 15674 N N . LYS F 1 49 ? 21.112 35.548 8.761 1.00 128.70 71 LYS F N 1
ATOM 15675 C CA . LYS F 1 49 ? 22.438 35.356 8.185 1.00 127.52 71 LYS F CA 1
ATOM 15676 C C . LYS F 1 49 ? 22.840 33.889 8.136 1.00 132.74 71 LYS F C 1
ATOM 15677 O O . LYS F 1 49 ? 23.675 33.516 7.304 1.00 143.82 71 LYS F O 1
ATOM 15679 N N . ASP F 1 50 ? 22.267 33.052 9.001 1.00 125.27 72 ASP F N 1
ATOM 15680 C CA . ASP F 1 50 ? 22.586 31.628 9.027 1.00 127.99 72 ASP F CA 1
ATOM 15681 C C . ASP F 1 50 ? 21.648 30.829 8.125 1.00 137.84 72 ASP F C 1
ATOM 15682 O O . ASP F 1 50 ? 22.087 30.221 7.144 1.00 153.58 72 ASP F O 1
ATOM 15687 N N . CYS F 1 51 ? 20.357 30.822 8.449 1.00 125.77 73 CYS F N 1
ATOM 15688 C CA . CYS F 1 51 ? 19.347 30.051 7.727 1.00 130.27 73 CYS F CA 1
ATOM 15689 C C . CYS F 1 51 ? 18.279 31.022 7.230 1.00 137.88 73 CYS F C 1
ATOM 15690 O O . CYS F 1 51 ? 17.387 31.415 7.987 1.00 144.41 73 CYS F O 1
ATOM 15693 N N . ASN F 1 52 ? 18.369 31.391 5.953 1.00 150.35 74 ASN F N 1
ATOM 15694 C CA . ASN F 1 52 ? 17.531 32.438 5.368 1.00 160.68 74 ASN F CA 1
ATOM 15695 C C . ASN F 1 52 ? 16.332 31.798 4.675 1.00 166.09 74 ASN F C 1
ATOM 15696 O O . ASN F 1 52 ? 16.254 31.714 3.451 1.00 174.84 74 ASN F O 1
ATOM 15701 N N . PHE F 1 53 ? 15.374 31.355 5.485 1.00 162.06 75 PHE F N 1
ATOM 15702 C CA . PHE F 1 53 ? 14.146 30.748 4.985 1.00 159.41 75 PHE F CA 1
ATOM 15703 C C . PHE F 1 53 ? 12.956 31.562 5.471 1.00 158.11 75 PHE F C 1
ATOM 15704 O O . PHE F 1 53 ? 12.714 31.653 6.680 1.00 159.70 75 PHE F O 1
ATOM 15712 N N . PHE F 1 54 ? 12.212 32.141 4.531 1.00 162.57 76 PHE F N 1
ATOM 15713 C CA . PHE F 1 54 ? 11.035 32.944 4.833 1.00 163.10 76 PHE F CA 1
ATOM 15714 C C . PHE F 1 54 ? 9.887 32.507 3.938 1.00 163.84 76 PHE F C 1
ATOM 15715 O O . PHE F 1 54 ? 10.073 32.321 2.731 1.00 164.62 76 PHE F O 1
ATOM 15717 N N . GLN F 1 55 ? 8.705 32.347 4.528 1.00 163.49 77 GLN F N 1
ATOM 15718 C CA . GLN F 1 55 ? 7.527 31.924 3.774 1.00 170.13 77 GLN F CA 1
ATOM 15719 C C . GLN F 1 55 ? 6.285 32.396 4.510 1.00 174.23 77 GLN F C 1
ATOM 15720 O O . GLN F 1 55 ? 6.089 32.045 5.677 1.00 173.02 77 GLN F O 1
ATOM 15722 N N . TRP F 1 56 ? 5.454 33.186 3.835 1.00 181.37 78 TRP F N 1
ATOM 15723 C CA . TRP F 1 56 ? 4.200 33.621 4.424 1.00 179.06 78 TRP F CA 1
ATOM 15724 C C . TRP F 1 56 ? 3.237 32.443 4.548 1.00 178.33 78 TRP F C 1
ATOM 15725 O O . TRP F 1 56 ? 3.450 31.363 3.986 1.00 176.13 78 TRP F O 1
ATOM 15727 N N . GLU F 1 57 ? 2.160 32.657 5.307 1.00 180.81 79 GLU F N 1
ATOM 15728 C CA . GLU F 1 57 ? 1.183 31.588 5.476 1.00 185.21 79 GLU F CA 1
ATOM 15729 C C . GLU F 1 57 ? 0.506 31.247 4.157 1.00 186.52 79 GLU F C 1
ATOM 15730 O O . GLU F 1 57 ? 0.187 30.080 3.909 1.00 180.55 79 GLU F O 1
ATOM 15736 N N . ASP F 1 58 ? 0.292 32.243 3.297 1.00 193.23 80 ASP F N 1
ATOM 15737 C CA . ASP F 1 58 ? -0.294 32.036 1.979 1.00 196.77 80 ASP F CA 1
ATOM 15738 C C . ASP F 1 58 ? 0.748 31.744 0.905 1.00 196.60 80 ASP F C 1
ATOM 15739 O O . ASP F 1 58 ? 0.409 31.750 -0.282 1.00 202.16 80 ASP F O 1
ATOM 15744 N N . GLU F 1 59 ? 1.999 31.499 1.291 1.00 191.19 81 GLU F N 1
ATOM 15745 C CA . GLU F 1 59 ? 3.034 31.201 0.312 1.00 198.19 81 GLU F CA 1
ATOM 15746 C C . GLU F 1 59 ? 2.727 29.891 -0.402 1.00 210.86 81 GLU F C 1
ATOM 15747 O O . GLU F 1 59 ? 2.262 28.924 0.208 1.00 214.97 81 GLU F O 1
ATOM 15749 N N . LYS F 1 60 ? 2.988 29.866 -1.708 1.00 213.12 82 LYS F N 1
ATOM 15750 C CA . LYS F 1 60 ? 2.689 28.695 -2.520 1.00 214.41 82 LYS F CA 1
ATOM 15751 C C . LYS F 1 60 ? 3.879 27.753 -2.647 1.00 214.96 82 LYS F C 1
ATOM 15752 O O . LYS F 1 60 ? 3.697 26.530 -2.642 1.00 210.95 82 LYS F O 1
ATOM 15754 N N . LEU F 1 61 ? 5.093 28.301 -2.752 1.00 220.33 83 LEU F N 1
ATOM 15755 C CA . LEU F 1 61 ? 6.300 27.508 -2.992 1.00 221.34 83 LEU F CA 1
ATOM 15756 C C . LEU F 1 61 ? 6.131 26.629 -4.229 1.00 225.05 83 LEU F C 1
ATOM 15757 O O . LEU F 1 61 ? 6.484 25.448 -4.237 1.00 223.52 83 LEU F O 1
ATOM 15759 N N . SER F 1 62 ? 5.582 27.219 -5.286 1.00 226.25 84 SER F N 1
ATOM 15760 C CA . SER F 1 62 ? 5.207 26.486 -6.484 1.00 222.53 84 SER F CA 1
ATOM 15761 C C . SER F 1 62 ? 6.333 26.491 -7.511 1.00 223.47 84 SER F C 1
ATOM 15762 O O . SER F 1 62 ? 7.173 27.394 -7.540 1.00 225.15 84 SER F O 1
ATOM 15765 N N . GLY F 1 63 ? 6.335 25.465 -8.359 1.00 239.29 85 GLY F N 1
ATOM 15766 C CA . GLY F 1 63 ? 7.287 25.370 -9.448 1.00 229.12 85 GLY F CA 1
ATOM 15767 C C . GLY F 1 63 ? 8.720 25.165 -9.002 1.00 221.61 85 GLY F C 1
ATOM 15768 O O . GLY F 1 63 ? 9.042 24.167 -8.350 1.00 215.87 85 GLY F O 1
ATOM 15769 N N . ALA F 1 64 ? 9.592 26.109 -9.356 1.00 230.75 86 ALA F N 1
ATOM 15770 C CA . ALA F 1 64 ? 11.002 26.020 -9.005 1.00 225.33 86 ALA F CA 1
ATOM 15771 C C . ALA F 1 64 ? 11.295 26.487 -7.585 1.00 220.94 86 ALA F C 1
ATOM 15772 O O . ALA F 1 64 ? 12.416 26.283 -7.107 1.00 213.73 86 ALA F O 1
ATOM 15774 N N . ARG F 1 65 ? 10.324 27.108 -6.908 1.00 227.23 87 ARG F N 1
ATOM 15775 C CA . ARG F 1 65 ? 10.531 27.513 -5.521 1.00 219.35 87 ARG F CA 1
ATOM 15776 C C . ARG F 1 65 ? 10.846 26.317 -4.634 1.00 214.67 87 ARG F C 1
ATOM 15777 O O . ARG F 1 65 ? 11.596 26.445 -3.660 1.00 205.69 87 ARG F O 1
ATOM 15779 N N . LEU F 1 66 ? 10.281 25.151 -4.952 1.00 220.64 88 LEU F N 1
ATOM 15780 C CA . LEU F 1 66 ? 10.701 23.924 -4.286 1.00 216.95 88 LEU F CA 1
ATOM 15781 C C . LEU F 1 66 ? 12.113 23.542 -4.710 1.00 212.22 88 LEU F C 1
ATOM 15782 O O . LEU F 1 66 ? 12.962 23.225 -3.868 1.00 206.62 88 LEU F O 1
ATOM 15784 N N . ALA F 1 67 ? 12.385 23.592 -6.019 1.00 213.86 89 ALA F N 1
ATOM 15785 C CA . ALA F 1 67 ? 13.701 23.214 -6.527 1.00 207.57 89 ALA F CA 1
ATOM 15786 C C . ALA F 1 67 ? 14.804 24.049 -5.891 1.00 200.48 89 ALA F C 1
ATOM 15787 O O . ALA F 1 67 ? 15.901 23.543 -5.627 1.00 194.03 89 ALA F O 1
ATOM 15789 N N . ALA F 1 68 ? 14.532 25.329 -5.632 1.00 209.59 90 ALA F N 1
ATOM 15790 C CA . ALA F 1 68 ? 15.498 26.157 -4.917 1.00 203.61 90 ALA F CA 1
ATOM 15791 C C . ALA F 1 68 ? 15.657 25.686 -3.477 1.00 200.42 90 ALA F C 1
ATOM 15792 O O . ALA F 1 68 ? 16.780 25.523 -2.985 1.00 194.52 90 ALA F O 1
ATOM 15794 N N . ARG F 1 69 ? 14.538 25.444 -2.790 1.00 206.17 91 ARG F N 1
ATOM 15795 C CA . ARG F 1 69 ? 14.604 24.979 -1.407 1.00 196.03 91 ARG F CA 1
ATOM 15796 C C . ARG F 1 69 ? 15.139 23.554 -1.334 1.00 191.48 91 ARG F C 1
ATOM 15797 O O . ARG F 1 69 ? 16.119 23.284 -0.627 1.00 182.91 91 ARG F O 1
ATOM 15799 N N . GLU F 1 70 ? 14.512 22.634 -2.077 1.00 190.26 92 GLU F N 1
ATOM 15800 C CA . GLU F 1 70 ? 14.906 21.227 -2.067 1.00 186.69 92 GLU F CA 1
ATOM 15801 C C . GLU F 1 70 ? 16.411 21.077 -2.258 1.00 190.68 92 GLU F C 1
ATOM 15802 O O . GLU F 1 70 ? 17.102 20.469 -1.429 1.00 193.19 92 GLU F O 1
ATOM 15804 N N . ALA F 1 71 ? 16.930 21.652 -3.348 1.00 191.86 93 ALA F N 1
ATOM 15805 C CA . ALA F 1 71 ? 18.368 21.662 -3.600 1.00 187.19 93 ALA F CA 1
ATOM 15806 C C . ALA F 1 71 ? 19.139 22.087 -2.354 1.00 178.42 93 ALA F C 1
ATOM 15807 O O . ALA F 1 71 ? 19.992 21.344 -1.848 1.00 175.26 93 ALA F O 1
ATOM 15809 N N . HIS F 1 72 ? 18.819 23.270 -1.819 1.00 176.41 94 HIS F N 1
ATOM 15810 C CA . HIS F 1 72 ? 19.479 23.717 -0.595 1.00 170.74 94 HIS F CA 1
ATOM 15811 C C . HIS F 1 72 ? 19.219 22.744 0.550 1.00 179.67 94 HIS F C 1
ATOM 15812 O O . HIS F 1 72 ? 20.154 22.315 1.241 1.00 175.56 94 HIS F O 1
ATOM 15819 N N . ASN F 1 73 ? 17.954 22.347 0.735 1.00 187.10 95 ASN F N 1
ATOM 15820 C CA . ASN F 1 73 ? 17.628 21.385 1.784 1.00 176.82 95 ASN F CA 1
ATOM 15821 C C . ASN F 1 73 ? 18.375 20.073 1.579 1.00 164.05 95 ASN F C 1
ATOM 15822 O O . ASN F 1 73 ? 18.679 19.373 2.551 1.00 147.87 95 ASN F O 1
ATOM 15824 N N . ARG F 1 74 ? 18.695 19.736 0.324 1.00 172.89 96 ARG F N 1
ATOM 15825 C CA . ARG F 1 74 ? 19.449 18.527 0.038 1.00 171.00 96 ARG F CA 1
ATOM 15826 C C . ARG F 1 74 ? 20.954 18.754 0.103 1.00 165.31 96 ARG F C 1
ATOM 15827 O O . ARG F 1 74 ? 21.699 17.791 0.321 1.00 164.42 96 ARG F O 1
ATOM 15835 N N . ARG F 1 75 ? 21.417 19.998 -0.062 1.00 154.98 97 ARG F N 1
ATOM 15836 C CA . ARG F 1 75 ? 22.843 20.314 -0.042 1.00 158.17 97 ARG F CA 1
ATOM 15837 C C . ARG F 1 75 ? 23.348 20.729 1.333 1.00 149.93 97 ARG F C 1
ATOM 15838 O O . ARG F 1 75 ? 24.565 20.759 1.545 1.00 149.39 97 ARG F O 1
ATOM 15840 N N . CYS F 1 76 ? 22.449 21.066 2.256 1.00 146.96 98 CYS F N 1
ATOM 15841 C CA . CYS F 1 76 ? 22.791 21.419 3.626 1.00 143.33 98 CYS F CA 1
ATOM 15842 C C . CYS F 1 76 ? 22.820 20.217 4.556 1.00 125.29 98 CYS F C 1
ATOM 15843 O O . CYS F 1 76 ? 23.258 20.352 5.705 1.00 103.53 98 CYS F O 1
ATOM 15846 N N . GLN F 1 77 ? 22.326 19.066 4.108 1.00 128.29 99 GLN F N 1
ATOM 15847 C CA . GLN F 1 77 ? 22.388 17.875 4.934 1.00 124.86 99 GLN F CA 1
ATOM 15848 C C . GLN F 1 77 ? 23.841 17.457 5.144 1.00 106.94 99 GLN F C 1
ATOM 15849 O O . GLN F 1 77 ? 24.683 17.650 4.263 1.00 107.70 99 GLN F O 1
ATOM 15855 N N . PRO F 1 78 ? 24.156 16.908 6.314 1.00 95.55 100 PRO F N 1
ATOM 15856 C CA . PRO F 1 78 ? 25.526 16.483 6.607 1.00 91.92 100 PRO F CA 1
ATOM 15857 C C . PRO F 1 78 ? 26.070 15.562 5.532 1.00 102.07 100 PRO F C 1
ATOM 15858 O O . PRO F 1 78 ? 25.301 14.847 4.875 1.00 123.67 100 PRO F O 1
ATOM 15862 N N . PRO F 1 79 ? 27.387 15.554 5.320 1.00 96.90 101 PRO F N 1
ATOM 15863 C CA . PRO F 1 79 ? 27.941 14.674 4.278 1.00 102.49 101 PRO F CA 1
ATOM 15864 C C . PRO F 1 79 ? 27.699 13.200 4.558 1.00 97.35 101 PRO F C 1
ATOM 15865 O O . PRO F 1 79 ? 27.345 12.450 3.641 1.00 97.44 101 PRO F O 1
ATOM 15869 N N . LEU F 1 80 ? 27.862 12.766 5.804 1.00 94.71 102 LEU F N 1
ATOM 15870 C CA . LEU F 1 80 ? 27.646 11.378 6.183 1.00 100.05 102 LEU F CA 1
ATOM 15871 C C . LEU F 1 80 ? 26.261 11.207 6.792 1.00 102.66 102 LEU F C 1
ATOM 15872 O O . LEU F 1 80 ? 25.820 12.027 7.603 1.00 90.99 102 LEU F O 1
ATOM 15877 N N . SER F 1 81 ? 25.577 10.139 6.391 1.00 103.39 103 SER F N 1
ATOM 15878 C CA . SER F 1 81 ? 24.294 9.795 6.978 1.00 94.78 103 SER F CA 1
ATOM 15879 C C . SER F 1 81 ? 24.498 9.127 8.336 1.00 90.65 103 SER F C 1
ATOM 15880 O O . SER F 1 81 ? 25.620 8.812 8.744 1.00 88.54 103 SER F O 1
ATOM 15883 N N . ARG F 1 82 ? 23.387 8.911 9.046 1.00 87.69 104 ARG F N 1
ATOM 15884 C CA . ARG F 1 82 ? 23.461 8.252 10.346 1.00 84.93 104 ARG F CA 1
ATOM 15885 C C . ARG F 1 82 ? 23.930 6.809 10.216 1.00 101.24 104 ARG F C 1
ATOM 15886 O O . ARG F 1 82 ? 24.598 6.287 11.117 1.00 113.49 104 ARG F O 1
ATOM 15894 N N . THR F 1 83 ? 23.598 6.153 9.104 1.00 104.19 105 THR F N 1
ATOM 15895 C CA . THR F 1 83 ? 24.027 4.775 8.880 1.00 99.36 105 THR F CA 1
ATOM 15896 C C . THR F 1 83 ? 25.521 4.713 8.567 1.00 100.20 105 THR F C 1
ATOM 15897 O O . THR F 1 83 ? 26.269 3.876 9.112 1.00 107.34 105 THR F O 1
ATOM 15901 N N . GLN F 1 84 ? 25.967 5.594 7.669 1.00 101.05 106 GLN F N 1
ATOM 15902 C CA . GLN F 1 84 ? 27.378 5.673 7.323 1.00 92.17 106 GLN F CA 1
ATOM 15903 C C . GLN F 1 84 ? 28.228 5.964 8.553 1.00 83.40 106 GLN F C 1
ATOM 15904 O O . GLN F 1 84 ? 29.352 5.457 8.667 1.00 82.39 106 GLN F O 1
ATOM 15910 N N . CYS F 1 85 ? 27.693 6.739 9.501 1.00 83.28 107 CYS F N 1
ATOM 15911 C CA . CYS F 1 85 ? 28.468 7.116 10.680 1.00 84.60 107 CYS F CA 1
ATOM 15912 C C . CYS F 1 85 ? 28.793 5.903 11.545 1.00 77.00 107 CYS F C 1
ATOM 15913 O O . CYS F 1 85 ? 29.945 5.715 11.956 1.00 86.17 107 CYS F O 1
ATOM 15916 N N . VAL F 1 86 ? 27.792 5.068 11.841 1.00 78.44 108 VAL F N 1
ATOM 15917 C CA . VAL F 1 86 ? 28.050 3.903 12.688 1.00 82.62 108 VAL F CA 1
ATOM 15918 C C . VAL F 1 86 ? 28.978 2.922 11.981 1.00 82.61 108 VAL F C 1
ATOM 15919 O O . VAL F 1 86 ? 29.902 2.364 12.599 1.00 88.68 108 VAL F O 1
ATOM 15923 N N . GLU F 1 87 ? 28.758 2.698 10.676 1.00 75.06 109 GLU F N 1
ATOM 15924 C CA . GLU F 1 87 ? 29.664 1.810 9.945 1.00 76.47 109 GLU F CA 1
ATOM 15925 C C . GLU F 1 87 ? 31.109 2.300 10.049 1.00 81.66 109 GLU F C 1
ATOM 15926 O O . GLU F 1 87 ? 32.029 1.524 10.366 1.00 101.74 109 GLU F O 1
ATOM 15932 N N . ARG F 1 88 ? 31.320 3.600 9.818 1.00 72.38 110 ARG F N 1
ATOM 15933 C CA . ARG F 1 88 ? 32.664 4.164 9.897 1.00 69.92 110 ARG F CA 1
ATOM 15934 C C . ARG F 1 88 ? 33.246 4.041 11.297 1.00 66.52 110 ARG F C 1
ATOM 15935 O O . ARG F 1 88 ? 34.430 3.741 11.451 1.00 64.62 110 ARG F O 1
ATOM 15943 N N . TYR F 1 89 ? 32.437 4.289 12.330 1.00 65.57 111 TYR F N 1
ATOM 15944 C CA . TYR F 1 89 ? 32.965 4.283 13.693 1.00 62.92 111 TYR F CA 1
ATOM 15945 C C . TYR F 1 89 ? 33.446 2.893 14.093 1.00 69.38 111 TYR F C 1
ATOM 15946 O O . TYR F 1 89 ? 34.517 2.742 14.703 1.00 72.66 111 TYR F O 1
ATOM 15955 N N . LEU F 1 90 ? 32.667 1.863 13.758 1.00 67.97 112 LEU F N 1
ATOM 15956 C CA . LEU F 1 90 ? 33.110 0.501 14.042 1.00 64.03 112 LEU F CA 1
ATOM 15957 C C . LEU F 1 90 ? 34.395 0.178 13.283 1.00 62.79 112 LEU F C 1
ATOM 15958 O O . LEU F 1 90 ? 35.402 -0.256 13.875 1.00 60.85 112 LEU F O 1
ATOM 15963 N N . LYS F 1 91 ? 34.393 0.419 11.965 1.00 64.77 113 LYS F N 1
ATOM 15964 C CA . LYS F 1 91 ? 35.599 0.157 11.184 1.00 69.26 113 LYS F CA 1
ATOM 15965 C C . LYS F 1 91 ? 36.784 0.994 11.652 1.00 77.61 113 LYS F C 1
ATOM 15966 O O . LYS F 1 91 ? 37.933 0.617 11.400 1.00 72.23 113 LYS F O 1
ATOM 15972 N N . PHE F 1 92 ? 36.527 2.109 12.336 1.00 73.51 114 PHE F N 1
ATOM 15973 C CA . PHE F 1 92 ? 37.580 2.975 12.847 1.00 73.33 114 PHE F CA 1
ATOM 15974 C C . PHE F 1 92 ? 38.221 2.381 14.092 1.00 75.26 114 PHE F C 1
ATOM 15975 O O . PHE F 1 92 ? 39.452 2.326 14.201 1.00 72.82 114 PHE F O 1
ATOM 15983 N N . ILE F 1 93 ? 37.396 1.936 15.044 1.00 78.94 115 ILE F N 1
ATOM 15984 C CA . ILE F 1 93 ? 37.960 1.330 16.246 1.00 54.45 115 ILE F CA 1
ATOM 15985 C C . ILE F 1 93 ? 38.664 0.019 15.929 1.00 79.73 115 ILE F C 1
ATOM 15986 O O . ILE F 1 93 ? 39.495 -0.436 16.726 1.00 69.53 115 ILE F O 1
ATOM 15991 N N . GLU F 1 94 ? 38.368 -0.610 14.785 1.00 80.09 116 GLU F N 1
ATOM 15992 C CA . GLU F 1 94 ? 39.121 -1.827 14.473 1.00 64.38 116 GLU F CA 1
ATOM 15993 C C . GLU F 1 94 ? 40.533 -1.555 13.952 1.00 62.79 116 GLU F C 1
ATOM 15994 O O . GLU F 1 94 ? 41.415 -2.403 14.124 1.00 73.12 116 GLU F O 1
ATOM 16000 N N . LEU F 1 95 ? 40.780 -0.405 13.322 1.00 60.25 117 LEU F N 1
ATOM 16001 C CA . LEU F 1 95 ? 42.108 -0.114 12.796 1.00 57.99 117 LEU F CA 1
ATOM 16002 C C . LEU F 1 95 ? 43.123 0.036 13.930 1.00 55.15 117 LEU F C 1
ATOM 16003 O O . LEU F 1 95 ? 42.749 0.245 15.086 1.00 70.60 117 LEU F O 1
ATOM 16008 N N . PRO F 1 96 ? 44.427 -0.078 13.625 1.00 57.15 118 PRO F N 1
ATOM 16009 C CA . PRO F 1 96 ? 45.444 0.180 14.656 1.00 59.69 118 PRO F CA 1
ATOM 16010 C C . PRO F 1 96 ? 45.530 1.650 15.033 1.00 76.06 118 PRO F C 1
ATOM 16011 O O . PRO F 1 96 ? 44.836 2.490 14.451 1.00 82.72 118 PRO F O 1
ATOM 16015 N N . LEU F 1 97 ? 46.386 1.970 16.006 1.00 70.31 119 LEU F N 1
ATOM 16016 C CA . LEU F 1 97 ? 46.566 3.361 16.411 1.00 50.80 119 LEU F CA 1
ATOM 16017 C C . LEU F 1 97 ? 47.144 4.197 15.276 1.00 51.78 119 LEU F C 1
ATOM 16018 O O . LEU F 1 97 ? 46.683 5.315 15.021 1.00 52.49 119 LEU F O 1
ATOM 16023 N N . THR F 1 98 ? 48.146 3.664 14.574 1.00 55.85 120 THR F N 1
ATOM 16024 C CA . THR F 1 98 ? 48.826 4.391 13.507 1.00 53.00 120 THR F CA 1
ATOM 16025 C C . THR F 1 98 ? 47.922 4.682 12.314 1.00 55.56 120 THR F C 1
ATOM 16026 O O . THR F 1 98 ? 48.322 5.446 11.430 1.00 75.47 120 THR F O 1
ATOM 16030 N N . GLN F 1 99 ? 46.720 4.108 12.266 1.00 54.05 121 GLN F N 1
ATOM 16031 C CA . GLN F 1 99 ? 45.827 4.291 11.130 1.00 55.87 121 GLN F CA 1
ATOM 16032 C C . GLN F 1 99 ? 44.528 4.987 11.513 1.00 55.95 121 GLN F C 1
ATOM 16033 O O . GLN F 1 99 ? 43.593 5.023 10.704 1.00 57.56 121 GLN F O 1
ATOM 16039 N N . ARG F 1 100 ? 44.444 5.540 12.719 1.00 55.48 122 ARG F N 1
ATOM 16040 C CA . ARG F 1 100 ? 43.283 6.309 13.159 1.00 55.67 122 ARG F CA 1
ATOM 16041 C C . ARG F 1 100 ? 43.614 7.789 13.000 1.00 57.27 122 ARG F C 1
ATOM 16042 O O . ARG F 1 100 ? 44.332 8.368 13.819 1.00 58.41 122 ARG F O 1
ATOM 16050 N N . LYS F 1 101 ? 43.094 8.396 11.938 1.00 58.43 123 LYS F N 1
ATOM 16051 C CA . LYS F 1 101 ? 43.320 9.802 11.642 1.00 59.87 123 LYS F CA 1
ATOM 16052 C C . LYS F 1 101 ? 42.008 10.568 11.759 1.00 74.74 123 LYS F C 1
ATOM 16053 O O . LYS F 1 101 ? 40.951 10.080 11.341 1.00 81.07 123 LYS F O 1
ATOM 16059 N N . PHE F 1 102 ? 42.073 11.758 12.350 1.00 75.82 124 PHE F N 1
ATOM 16060 C CA . PHE F 1 102 ? 40.904 12.613 12.526 1.00 66.98 124 PHE F CA 1
ATOM 16061 C C . PHE F 1 102 ? 41.223 13.988 11.964 1.00 63.96 124 PHE F C 1
ATOM 16062 O O . PHE F 1 102 ? 42.147 14.655 12.441 1.00 73.08 124 PHE F O 1
ATOM 16070 N N . CYS F 1 103 ? 40.464 14.410 10.955 1.00 64.68 125 CYS F N 1
ATOM 16071 C CA . CYS F 1 103 ? 40.691 15.708 10.334 1.00 67.38 125 CYS F CA 1
ATOM 16072 C C . CYS F 1 103 ? 39.985 16.786 11.148 1.00 67.57 125 CYS F C 1
ATOM 16073 O O . CYS F 1 103 ? 38.766 16.720 11.362 1.00 67.48 125 CYS F O 1
ATOM 16076 N N . GLN F 1 104 ? 40.762 17.777 11.597 1.00 86.14 126 GLN F N 1
ATOM 16077 C CA . GLN F 1 104 ? 40.247 18.829 12.464 1.00 75.22 126 GLN F CA 1
ATOM 16078 C C . GLN F 1 104 ? 39.498 19.898 11.677 1.00 71.47 126 GLN F C 1
ATOM 16079 O O . GLN F 1 104 ? 38.453 20.381 12.125 1.00 74.78 126 GLN F O 1
ATOM 16085 N N . THR F 1 105 ? 40.016 20.282 10.506 1.00 74.19 127 THR F N 1
ATOM 16086 C CA . THR F 1 105 ? 39.371 21.331 9.721 1.00 77.73 127 THR F CA 1
ATOM 16087 C C . THR F 1 105 ? 38.017 20.886 9.185 1.00 79.30 127 THR F C 1
ATOM 16088 O O . THR F 1 105 ? 37.112 21.713 9.033 1.00 89.75 127 THR F O 1
ATOM 16092 N N . CYS F 1 106 ? 37.862 19.599 8.884 1.00 76.82 128 CYS F N 1
ATOM 16093 C CA . CYS F 1 106 ? 36.558 19.058 8.529 1.00 77.32 128 CYS F CA 1
ATOM 16094 C C . CYS F 1 106 ? 35.778 18.569 9.740 1.00 85.52 128 CYS F C 1
ATOM 16095 O O . CYS F 1 106 ? 34.554 18.417 9.649 1.00 75.21 128 CYS F O 1
ATOM 16098 N N . GLN F 1 107 ? 36.460 18.331 10.863 1.00 83.94 129 GLN F N 1
ATOM 16099 C CA . GLN F 1 107 ? 35.856 17.748 12.060 1.00 81.79 129 GLN F CA 1
ATOM 16100 C C . GLN F 1 107 ? 35.235 16.389 11.743 1.00 74.42 129 GLN F C 1
ATOM 16101 O O . GLN F 1 107 ? 34.061 16.135 12.023 1.00 73.98 129 GLN F O 1
ATOM 16107 N N . GLN F 1 108 ? 36.039 15.508 11.143 1.00 69.88 130 GLN F N 1
ATOM 16108 C CA . GLN F 1 108 ? 35.550 14.197 10.732 1.00 67.48 130 GLN F CA 1
ATOM 16109 C C . GLN F 1 108 ? 36.559 13.113 11.075 1.00 76.92 130 GLN F C 1
ATOM 16110 O O . GLN F 1 108 ? 37.769 13.302 10.916 1.00 81.94 130 GLN F O 1
ATOM 16116 N N . LEU F 1 109 ? 36.050 11.971 11.531 1.00 75.41 131 LEU F N 1
ATOM 16117 C CA . LEU F 1 109 ? 36.876 10.777 11.654 1.00 67.16 131 LEU F CA 1
ATOM 16118 C C . LEU F 1 109 ? 37.139 10.209 10.266 1.00 67.73 131 LEU F C 1
ATOM 16119 O O . LEU F 1 109 ? 36.203 9.996 9.489 1.00 70.78 131 LEU F O 1
ATOM 16124 N N . LEU F 1 110 ? 38.407 9.964 9.943 1.00 63.36 132 LEU F N 1
ATOM 16125 C CA . LEU F 1 110 ? 38.807 9.560 8.605 1.00 70.81 132 LEU F CA 1
ATOM 16126 C C . LEU F 1 110 ? 39.100 8.066 8.582 1.00 66.05 132 LEU F C 1
ATOM 16127 O O . LEU F 1 110 ? 39.844 7.562 9.430 1.00 63.45 132 LEU F O 1
ATOM 16132 N N . LEU F 1 111 ? 38.516 7.365 7.619 1.00 71.09 133 LEU F N 1
ATOM 16133 C CA . LEU F 1 111 ? 38.916 5.993 7.373 1.00 79.46 133 LEU F CA 1
ATOM 16134 C C . LEU F 1 111 ? 40.171 5.974 6.508 1.00 82.52 133 LEU F C 1
ATOM 16135 O O . LEU F 1 111 ? 40.526 6.982 5.891 1.00 70.69 133 LEU F O 1
ATOM 16140 N N . PRO F 1 112 ? 40.859 4.832 6.444 1.00 83.57 134 PRO F N 1
ATOM 16141 C CA . PRO F 1 112 ? 42.186 4.817 5.807 1.00 69.58 134 PRO F CA 1
ATOM 16142 C C . PRO F 1 112 ? 42.181 5.237 4.346 1.00 79.07 134 PRO F C 1
ATOM 16143 O O . PRO F 1 112 ? 43.176 5.799 3.873 1.00 85.18 134 PRO F O 1
ATOM 16145 N N . ASP F 1 113 ? 41.092 4.991 3.616 1.00 76.90 135 ASP F N 1
ATOM 16146 C CA . ASP F 1 113 ? 41.051 5.384 2.212 1.00 93.05 135 ASP F CA 1
ATOM 16147 C C . ASP F 1 113 ? 40.851 6.886 2.046 1.00 100.40 135 ASP F C 1
ATOM 16148 O O . ASP F 1 113 ? 41.287 7.458 1.041 1.00 108.24 135 ASP F O 1
ATOM 16153 N N . ASP F 1 114 ? 40.210 7.542 3.017 1.00 92.37 136 ASP F N 1
ATOM 16154 C CA . ASP F 1 114 ? 39.827 8.942 2.869 1.00 88.11 136 ASP F CA 1
ATOM 16155 C C . ASP F 1 114 ? 40.996 9.909 2.982 1.00 79.37 136 ASP F C 1
ATOM 16156 O O . ASP F 1 114 ? 40.816 11.095 2.685 1.00 97.14 136 ASP F O 1
ATOM 16161 N N . TRP F 1 115 ? 42.176 9.442 3.398 1.00 76.74 137 TRP F N 1
ATOM 16162 C CA . TRP F 1 115 ? 43.277 10.345 3.722 1.00 79.98 137 TRP F CA 1
ATOM 16163 C C . TRP F 1 115 ? 43.664 11.254 2.562 1.00 97.17 137 TRP F C 1
ATOM 16164 O O . TRP F 1 115 ? 44.264 12.309 2.793 1.00 102.53 137 TRP F O 1
ATOM 16175 N N . GLY F 1 116 ? 43.327 10.881 1.326 1.00 94.18 138 GLY F N 1
ATOM 16176 C CA . GLY F 1 116 ? 43.739 11.683 0.185 1.00 95.49 138 GLY F CA 1
ATOM 16177 C C . GLY F 1 116 ? 43.043 13.030 0.117 1.00 91.53 138 GLY 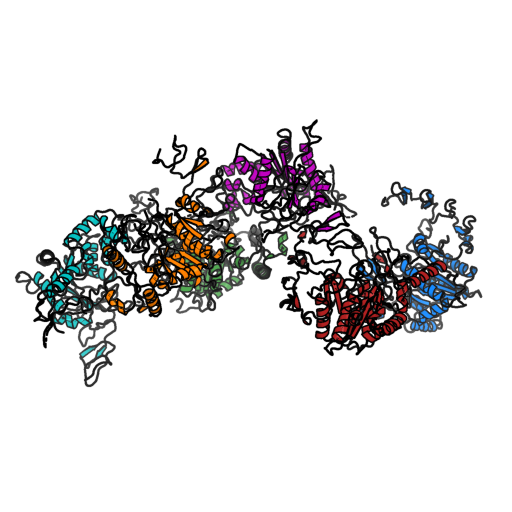F C 1
ATOM 16178 O O . GLY F 1 116 ? 43.667 14.044 -0.207 1.00 93.95 138 GLY F O 1
ATOM 16179 N N . GLN F 1 117 ? 41.743 13.063 0.419 1.00 89.78 139 GLN F N 1
ATOM 16180 C CA . GLN F 1 117 ? 40.980 14.298 0.259 1.00 103.33 139 GLN F CA 1
ATOM 16181 C C . GLN F 1 117 ? 41.376 15.351 1.285 1.00 105.05 139 GLN F C 1
ATOM 16182 O O . GLN F 1 117 ? 41.202 16.550 1.037 1.00 113.50 139 GLN F O 1
ATOM 16188 N N . HIS F 1 118 ? 41.897 14.932 2.437 1.00 86.30 140 HIS F N 1
ATOM 16189 C CA . HIS F 1 118 ? 42.307 15.849 3.492 1.00 84.35 140 HIS F CA 1
ATOM 16190 C C . HIS F 1 118 ? 43.819 16.043 3.524 1.00 84.45 140 HIS F C 1
ATOM 16191 O O . HIS F 1 118 ? 44.395 16.297 4.587 1.00 81.85 140 HIS F O 1
ATOM 16198 N N . SER F 1 119 ? 44.468 15.934 2.363 1.00 87.11 141 SER F N 1
ATOM 16199 C CA . SER F 1 119 ? 45.924 15.945 2.311 1.00 113.69 141 SER F CA 1
ATOM 16200 C C . SER F 1 119 ? 46.496 17.313 2.659 1.00 89.02 141 SER F C 1
ATOM 16201 O O . SER F 1 119 ? 47.618 17.402 3.171 1.00 88.06 141 SER F O 1
ATOM 16204 N N . GLU F 1 120 ? 45.750 18.383 2.392 1.00 91.69 142 GLU F N 1
ATOM 16205 C CA . GLU F 1 120 ? 46.198 19.740 2.678 1.00 100.97 142 GLU F CA 1
ATOM 16206 C C . GLU F 1 120 ? 45.425 20.354 3.839 1.00 91.23 142 GLU F C 1
ATOM 16207 O O . GLU F 1 120 ? 45.348 21.581 3.955 1.00 93.56 142 GLU F O 1
ATOM 16213 N N . HIS F 1 121 ? 44.852 19.518 4.695 1.00 86.85 143 HIS F N 1
ATOM 16214 C CA . HIS F 1 121 ? 44.107 19.933 5.872 1.00 84.31 143 HIS F CA 1
ATOM 16215 C C . HIS F 1 121 ? 44.914 19.604 7.125 1.00 80.75 143 HIS F C 1
ATOM 16216 O O . HIS F 1 121 ? 45.989 19.001 7.063 1.00 80.10 143 HIS F O 1
ATOM 16223 N N . GLN F 1 122 ? 44.381 20.005 8.276 1.00 78.74 144 GLN F N 1
ATOM 16224 C CA . GLN F 1 122 ? 45.005 19.707 9.564 1.00 75.66 144 GLN F CA 1
ATOM 16225 C C . GLN F 1 122 ? 44.407 18.408 10.086 1.00 92.16 144 GLN F C 1
ATOM 16226 O O . GLN F 1 122 ? 43.272 18.382 10.570 1.00 98.92 144 GLN F O 1
ATOM 16232 N N . VAL F 1 123 ? 45.172 17.324 9.989 1.00 70.50 145 VAL F N 1
ATOM 16233 C CA . VAL F 1 123 ? 44.726 15.998 10.397 1.00 67.46 145 VAL F CA 1
ATOM 16234 C C . VAL F 1 123 ? 45.494 15.587 11.644 1.00 64.90 145 VAL F C 1
ATOM 16235 O O . VAL F 1 123 ? 46.698 15.843 11.759 1.00 65.52 145 VAL F O 1
ATOM 16239 N N . LEU F 1 124 ? 44.793 14.950 12.578 1.00 62.41 146 LEU F N 1
ATOM 16240 C CA . LEU F 1 124 ? 45.359 14.520 13.849 1.00 60.27 146 LEU F CA 1
ATOM 16241 C C . LEU F 1 124 ? 45.560 13.011 13.826 1.00 79.94 146 LEU F C 1
ATOM 16242 O O . LEU F 1 124 ? 44.622 12.261 13.534 1.00 90.15 146 LEU F O 1
ATOM 16247 N N . GLY F 1 125 ? 46.779 12.569 14.140 1.00 84.05 147 GLY F N 1
ATOM 16248 C CA . GLY F 1 125 ? 47.128 11.168 14.073 1.00 82.75 147 GLY F CA 1
ATOM 16249 C C . GLY F 1 125 ? 47.147 10.486 15.435 1.00 72.23 147 GLY F C 1
ATOM 16250 O O . GLY F 1 125 ? 47.111 11.124 16.484 1.00 54.06 147 GLY F O 1
ATOM 16251 N N . ASN F 1 126 ? 47.202 9.151 15.385 1.00 60.17 148 ASN F N 1
ATOM 16252 C CA . ASN F 1 126 ? 47.287 8.303 16.576 1.00 51.82 148 ASN F CA 1
ATOM 16253 C C . ASN F 1 126 ? 46.131 8.576 17.538 1.00 54.58 148 ASN F C 1
ATOM 16254 O O . ASN F 1 126 ? 46.323 8.779 18.739 1.00 51.08 148 ASN F O 1
ATOM 16259 N N . VAL F 1 127 ? 44.915 8.574 16.997 1.00 55.90 149 VAL F N 1
ATOM 16260 C CA . VAL F 1 127 ? 43.726 8.860 17.796 1.00 59.64 149 VAL F CA 1
ATOM 16261 C C . VAL F 1 127 ? 43.459 7.662 18.702 1.00 58.80 149 VAL F C 1
ATOM 16262 O O . VAL F 1 127 ? 43.036 6.601 18.237 1.00 54.57 149 VAL F O 1
ATOM 16266 N N . SER F 1 128 ? 43.708 7.829 19.998 1.00 61.09 150 SER F N 1
ATOM 16267 C CA . SER F 1 128 ? 43.425 6.767 20.949 1.00 64.99 150 SER F CA 1
ATOM 16268 C C . SER F 1 128 ? 41.921 6.558 21.083 1.00 76.01 150 SER F C 1
ATOM 16269 O O . SER F 1 128 ? 41.122 7.477 20.883 1.00 84.45 150 SER F O 1
ATOM 16272 N N . ILE F 1 129 ? 41.538 5.324 21.415 1.00 78.06 151 ILE F N 1
ATOM 16273 C CA . ILE F 1 129 ? 40.139 5.041 21.717 1.00 76.24 151 ILE F CA 1
ATOM 16274 C C . ILE F 1 129 ? 39.689 5.857 22.919 1.00 80.10 151 ILE F C 1
ATOM 16275 O O . ILE F 1 129 ? 38.525 6.270 23.004 1.00 85.35 151 ILE F O 1
ATOM 16280 N N . THR F 1 130 ? 40.609 6.127 23.851 1.00 83.68 152 THR F N 1
ATOM 16281 C CA . THR F 1 130 ? 40.334 7.056 24.943 1.00 73.08 152 THR F CA 1
ATOM 16282 C C . THR F 1 130 ? 39.829 8.394 24.416 1.00 67.58 152 THR F C 1
ATOM 16283 O O . THR F 1 130 ? 38.935 9.009 25.010 1.00 65.22 152 THR F O 1
ATOM 16287 N N . GLN F 1 131 ? 40.383 8.854 23.291 1.00 63.49 153 GLN F N 1
ATOM 16288 C CA . GLN F 1 131 ? 39.943 10.119 22.711 1.00 67.50 153 GLN F CA 1
ATOM 16289 C C . GLN F 1 131 ? 38.568 9.989 22.067 1.00 69.36 153 GLN F C 1
ATOM 16290 O O . GLN F 1 131 ? 37.748 10.911 22.156 1.00 79.05 153 GLN F O 1
ATOM 16296 N N . LEU F 1 132 ? 38.297 8.856 21.413 1.00 64.67 154 LEU F N 1
ATOM 16297 C CA . LEU F 1 132 ? 36.982 8.643 20.813 1.00 64.96 154 LEU F CA 1
ATOM 16298 C C . LEU F 1 132 ? 35.874 8.688 21.855 1.00 70.95 154 LEU F C 1
ATOM 16299 O O . LEU F 1 132 ? 34.728 9.019 21.530 1.00 85.79 154 LEU F O 1
ATOM 16304 N N . ARG F 1 133 ? 36.191 8.360 23.103 1.00 60.60 155 ARG F N 1
ATOM 16305 C CA . ARG F 1 133 ? 35.219 8.357 24.186 1.00 79.74 155 ARG F CA 1
ATOM 16306 C C . ARG F 1 133 ? 35.076 9.716 24.857 1.00 92.13 155 ARG F C 1
ATOM 16307 O O . ARG F 1 133 ? 34.344 9.827 25.846 1.00 96.03 155 ARG F O 1
ATOM 16315 N N . ARG F 1 134 ? 35.755 10.745 24.351 1.00 89.36 156 ARG F N 1
ATOM 16316 C CA . ARG F 1 134 ? 35.616 12.114 24.851 1.00 82.00 156 ARG F CA 1
ATOM 16317 C C . ARG F 1 134 ? 35.574 13.075 23.670 1.00 86.67 156 ARG F C 1
ATOM 16318 O O . ARG F 1 134 ? 36.485 13.888 23.475 1.00 93.80 156 ARG F O 1
ATOM 16326 N N . PRO F 1 135 ? 34.517 13.010 22.851 1.00 71.78 157 PRO F N 1
ATOM 16327 C CA . PRO F 1 135 ? 34.443 13.912 21.690 1.00 63.35 157 PRO F CA 1
ATOM 16328 C C . PRO F 1 135 ? 34.275 15.375 22.065 1.00 66.78 157 PRO F C 1
ATOM 16329 O O . PRO F 1 135 ? 34.628 16.244 21.258 1.00 65.19 157 PRO F O 1
ATOM 16333 N N . SER F 1 136 ? 33.750 15.679 23.254 1.00 68.10 158 SER F N 1
ATOM 16334 C CA . SER F 1 136 ? 33.654 17.067 23.690 1.00 68.65 158 SER F CA 1
ATOM 16335 C C . SER F 1 136 ? 35.016 17.677 23.988 1.00 78.33 158 SER F C 1
ATOM 16336 O O . SER F 1 136 ? 35.110 18.902 24.124 1.00 85.78 158 SER F O 1
ATOM 16339 N N . GLN F 1 137 ? 36.061 16.859 24.099 1.00 59.95 159 GLN F N 1
ATOM 16340 C CA . GLN F 1 137 ? 37.426 17.334 24.264 1.00 69.81 159 GLN F CA 1
ATOM 16341 C C . GLN F 1 137 ? 38.208 17.324 22.958 1.00 63.64 159 GLN F C 1
ATOM 16342 O O . GLN F 1 137 ? 39.362 17.763 22.936 1.00 66.59 159 GLN F O 1
ATOM 16348 N N . LEU F 1 138 ? 37.609 16.832 21.877 1.00 61.76 160 LEU F N 1
ATOM 16349 C CA . LEU F 1 138 ? 38.237 16.777 20.563 1.00 59.25 160 LEU F CA 1
ATOM 16350 C C . LEU F 1 138 ? 37.634 17.760 19.574 1.00 72.03 160 LEU F C 1
ATOM 16351 O O . LEU F 1 138 ? 38.370 18.415 18.834 1.00 78.77 160 LEU F O 1
ATOM 16356 N N . LEU F 1 139 ? 36.309 17.880 19.549 1.00 61.12 161 LEU F N 1
ATOM 16357 C CA . LEU F 1 139 ? 35.639 18.818 18.659 1.00 63.06 161 LEU F CA 1
ATOM 16358 C C . LEU F 1 139 ? 35.685 20.220 19.253 1.00 69.49 161 LEU F C 1
ATOM 16359 O O . LEU F 1 139 ? 35.386 20.410 20.436 1.00 64.57 161 LEU F O 1
ATOM 16364 N N . TYR F 1 140 ? 36.053 21.203 18.436 1.00 77.29 162 TYR F N 1
ATOM 16365 C CA . TYR F 1 140 ? 36.008 22.578 18.906 1.00 68.47 162 TYR F CA 1
ATOM 16366 C C . TYR F 1 140 ? 34.557 22.975 19.165 1.00 77.28 162 TYR F C 1
ATOM 16367 O O . TYR F 1 140 ? 33.670 22.628 18.379 1.00 100.76 162 TYR F O 1
ATOM 16376 N N . PRO F 1 141 ? 34.270 23.656 20.271 1.00 90.65 163 PRO F N 1
ATOM 16377 C CA . PRO F 1 141 ? 32.891 24.079 20.530 1.00 71.42 163 PRO F CA 1
ATOM 16378 C C . PRO F 1 141 ? 32.412 25.088 19.499 1.00 73.92 163 PRO F C 1
ATOM 16379 O O . PRO F 1 141 ? 33.195 25.846 18.921 1.00 87.00 163 PRO F O 1
ATOM 16383 N N . LEU F 1 142 ? 31.100 25.086 19.271 1.00 74.80 164 LEU F N 1
ATOM 16384 C CA . LEU F 1 142 ? 30.449 26.005 18.337 1.00 82.77 164 LEU F CA 1
ATOM 16385 C C . LEU F 1 142 ? 29.792 27.104 19.168 1.00 84.86 164 LEU F C 1
ATOM 16386 O O . LEU F 1 142 ? 28.648 26.979 19.608 1.00 85.67 164 LEU F O 1
ATOM 16391 N N . GLU F 1 143 ? 30.525 28.199 19.368 1.00 80.95 165 GLU F N 1
ATOM 16392 C CA . GLU F 1 143 ? 30.180 29.188 20.382 1.00 82.59 165 GLU F CA 1
ATOM 16393 C C . GLU F 1 143 ? 29.162 30.224 19.921 1.00 85.63 165 GLU F C 1
ATOM 16394 O O . GLU F 1 143 ? 28.744 31.050 20.740 1.00 87.23 165 GLU F O 1
ATOM 16400 N N . ASN F 1 144 ? 28.758 30.211 18.651 1.00 86.77 166 ASN F N 1
ATOM 16401 C CA . ASN F 1 144 ? 27.814 31.207 18.153 1.00 90.04 166 ASN F CA 1
ATOM 16402 C C . ASN F 1 144 ? 26.509 31.120 18.937 1.00 90.14 166 ASN F C 1
ATOM 16403 O O . ASN F 1 144 ? 25.850 30.076 18.951 1.00 99.84 166 ASN F O 1
ATOM 16408 N N . ALA F 1 145 ? 26.142 32.225 19.594 1.00 92.35 167 ALA F N 1
ATOM 16409 C CA . ALA F 1 145 ? 24.943 32.233 20.427 1.00 92.82 167 ALA F CA 1
ATOM 16410 C C . ALA F 1 145 ? 23.673 32.101 19.598 1.00 94.35 167 ALA F C 1
ATOM 16411 O O . ALA F 1 145 ? 22.658 31.604 20.098 1.00 94.08 167 ALA F O 1
ATOM 16413 N N . ALA F 1 146 ? 23.706 32.541 18.339 1.00 96.37 168 ALA F N 1
ATOM 16414 C CA . ALA F 1 146 ? 22.525 32.437 17.490 1.00 98.36 168 ALA F CA 1
ATOM 16415 C C . ALA F 1 146 ? 22.192 30.982 17.186 1.00 96.14 168 ALA F C 1
ATOM 16416 O O . ALA F 1 146 ? 21.035 30.562 17.299 1.00 105.46 168 ALA F O 1
ATOM 16418 N N . THR F 1 147 ? 23.199 30.191 16.816 1.00 93.78 169 THR F N 1
ATOM 16419 C CA . THR F 1 147 ? 22.968 28.842 16.315 1.00 92.19 169 THR F CA 1
ATOM 16420 C C . THR F 1 147 ? 23.092 27.784 17.404 1.00 108.73 169 THR F C 1
ATOM 16421 O O . THR F 1 147 ? 22.081 27.293 17.918 1.00 112.49 169 THR F O 1
ATOM 16425 N N . ASN F 1 148 ? 24.323 27.418 17.757 1.00 86.34 170 ASN F N 1
ATOM 16426 C CA . ASN F 1 148 ? 24.562 26.286 18.643 1.00 83.38 170 ASN F CA 1
ATOM 16427 C C . ASN F 1 148 ? 24.783 26.678 20.096 1.00 82.69 170 ASN F C 1
ATOM 16428 O O . ASN F 1 148 ? 24.375 25.929 20.990 1.00 81.56 170 ASN F O 1
ATOM 16433 N N . ALA F 1 149 ? 25.419 27.824 20.351 1.00 83.74 171 ALA F N 1
ATOM 16434 C CA . ALA F 1 149 ? 25.690 28.294 21.712 1.00 83.68 171 ALA F CA 1
ATOM 16435 C C . ALA F 1 149 ? 26.376 27.214 22.545 1.00 80.91 171 ALA F C 1
ATOM 16436 O O . ALA F 1 149 ? 26.097 27.042 23.733 1.00 80.80 171 ALA F O 1
ATOM 16438 N N . GLN F 1 150 ? 27.282 26.473 21.909 1.00 78.95 172 GLN F N 1
ATOM 16439 C CA . GLN F 1 150 ? 27.942 25.348 22.560 1.00 76.40 172 GLN F CA 1
ATOM 16440 C C . GLN F 1 150 ? 28.873 25.826 23.666 1.00 76.36 172 GLN F C 1
ATOM 16441 O O . GLN F 1 150 ? 30.035 26.158 23.411 1.00 101.93 172 GLN F O 1
ATOM 16447 N N . TYR F 1 151 ? 28.368 25.866 24.895 1.00 77.02 173 TYR F N 1
ATOM 16448 C CA . TYR F 1 151 ? 29.145 26.258 26.068 1.00 77.51 173 TYR F CA 1
ATOM 16449 C C . TYR F 1 151 ? 29.308 25.015 26.936 1.00 86.26 173 TYR F C 1
ATOM 16450 O O . TYR F 1 151 ? 28.387 24.625 27.659 1.00 93.55 173 TYR F O 1
ATOM 16459 N N . LEU F 1 152 ? 30.482 24.396 26.859 1.00 86.97 174 LEU F N 1
ATOM 16460 C CA . LEU F 1 152 ? 30.718 23.129 27.533 1.00 79.02 174 LEU F CA 1
ATOM 16461 C C . LEU F 1 152 ? 30.898 23.329 29.033 1.00 86.54 174 LEU F C 1
ATOM 16462 O O . LEU F 1 152 ? 31.337 24.385 29.497 1.00 90.38 174 LEU F O 1
ATOM 16467 N N . PHE F 1 153 ? 30.547 22.294 29.790 1.00 85.07 175 PHE F N 1
ATOM 16468 C CA . PHE F 1 153 ? 30.591 22.359 31.242 1.00 83.38 175 PHE F CA 1
ATOM 16469 C C . PHE F 1 153 ? 32.028 22.346 31.745 1.00 81.42 175 PHE F C 1
ATOM 16470 O O . PHE F 1 153 ? 32.925 21.768 31.126 1.00 79.33 175 PHE F O 1
ATOM 16478 N N . ALA F 1 154 ? 32.243 22.995 32.884 1.00 86.54 176 ALA F N 1
ATOM 16479 C CA . ALA F 1 154 ? 33.523 22.878 33.561 1.00 96.09 176 ALA F CA 1
ATOM 16480 C C . ALA F 1 154 ? 33.664 21.482 34.153 1.00 100.32 176 ALA F C 1
ATOM 16481 O O . ALA F 1 154 ? 32.684 20.858 34.566 1.00 98.53 176 ALA F O 1
ATOM 16483 N N . ASP F 1 155 ? 34.903 20.988 34.175 1.00 101.36 177 ASP F N 1
ATOM 16484 C CA . ASP F 1 155 ? 35.155 19.655 34.714 1.00 102.86 177 ASP F CA 1
ATOM 16485 C C . ASP F 1 155 ? 34.637 19.536 36.144 1.00 107.20 177 ASP F C 1
ATOM 16486 O O . ASP F 1 155 ? 34.038 18.517 36.517 1.00 103.45 177 ASP F O 1
ATOM 16491 N N . ARG F 1 156 ? 34.816 20.592 36.944 1.00 108.36 178 ARG F N 1
ATOM 16492 C CA . ARG F 1 156 ? 34.449 20.543 38.357 1.00 107.91 178 ARG F CA 1
ATOM 16493 C C . ARG F 1 156 ? 32.939 20.426 38.549 1.00 102.53 178 ARG F C 1
ATOM 16494 O O . ARG F 1 156 ? 32.479 19.723 39.456 1.00 104.85 178 ARG F O 1
ATOM 16498 N N . SER F 1 157 ? 32.151 21.106 37.712 1.00 103.08 179 SER F N 1
ATOM 16499 C CA . SER F 1 157 ? 30.698 21.065 37.864 1.00 106.05 179 SER F CA 1
ATOM 16500 C C . SER F 1 157 ? 30.091 19.848 37.174 1.00 110.23 179 SER F C 1
ATOM 16501 O O . SER F 1 157 ? 29.160 19.221 37.703 1.00 112.34 179 SER F O 1
ATOM 16504 N N . CYS F 1 158 ? 30.590 19.522 35.979 1.00 114.20 180 CYS F N 1
ATOM 16505 C CA . CYS F 1 158 ? 30.107 18.344 35.272 1.00 109.20 180 CYS F CA 1
ATOM 16506 C C . CYS F 1 158 ? 30.381 17.074 36.061 1.00 113.88 180 CYS F C 1
ATOM 16507 O O . CYS F 1 158 ? 29.605 16.115 35.979 1.00 113.42 180 CYS F O 1
ATOM 16510 N N . GLN F 1 159 ? 31.474 17.044 36.830 1.00 116.11 181 GLN F N 1
ATOM 16511 C CA . GLN F 1 159 ? 31.711 15.897 37.698 1.00 121.03 181 GLN F CA 1
ATOM 16512 C C . GLN F 1 159 ? 30.727 15.859 38.863 1.00 115.14 181 GLN F C 1
ATOM 16513 O O . GLN F 1 159 ? 30.412 14.777 39.369 1.00 108.55 181 GLN F O 1
ATOM 16519 N N . PHE F 1 160 ? 30.223 17.018 39.295 1.00 118.67 182 PHE F N 1
ATOM 16520 C CA . PHE F 1 160 ? 29.246 17.040 40.380 1.00 120.05 182 PHE F CA 1
ATOM 16521 C C . PHE F 1 160 ? 27.867 16.590 39.919 1.00 123.89 182 PHE F C 1
ATOM 16522 O O . PHE F 1 160 ? 27.124 15.975 40.697 1.00 140.87 182 PHE F O 1
ATOM 16530 N N . LEU F 1 161 ? 27.501 16.911 38.676 1.00 116.03 183 LEU F N 1
ATOM 16531 C CA . LEU F 1 161 ? 26.152 16.591 38.210 1.00 119.18 183 LEU F CA 1
ATOM 16532 C C . LEU F 1 161 ? 25.912 15.082 38.173 1.00 116.12 183 LEU F C 1
ATOM 16533 O O . LEU F 1 161 ? 24.825 14.609 38.535 1.00 121.25 183 LEU F O 1
ATOM 16538 N N . VAL F 1 162 ? 26.918 14.306 37.760 1.00 108.64 184 VAL F N 1
ATOM 16539 C CA . VAL F 1 162 ? 26.752 12.854 37.725 1.00 107.13 184 VAL F CA 1
ATOM 16540 C C . VAL F 1 162 ? 26.697 12.283 39.136 1.00 110.11 184 VAL F C 1
ATOM 16541 O O . VAL F 1 162 ? 25.963 11.327 39.403 1.00 114.76 184 VAL F O 1
ATOM 16545 N N . ASP F 1 163 ? 27.485 12.842 40.056 1.00 105.47 185 ASP F N 1
ATOM 16546 C CA . ASP F 1 163 ? 27.423 12.394 41.441 1.00 108.74 185 ASP F CA 1
ATOM 16547 C C . ASP F 1 163 ? 26.031 12.630 42.011 1.00 110.72 185 ASP F C 1
ATOM 16548 O O . ASP F 1 163 ? 25.491 11.782 42.740 1.00 113.54 185 ASP F O 1
ATOM 16553 N N . LEU F 1 164 ? 25.424 13.769 41.664 1.00 113.49 186 LEU F N 1
ATOM 16554 C CA . LEU F 1 164 ? 24.060 14.047 42.105 1.00 120.48 186 LEU F CA 1
ATOM 16555 C C . LEU F 1 164 ? 23.069 13.056 41.507 1.00 116.79 186 LEU F C 1
ATOM 16556 O O . LEU F 1 164 ? 22.207 12.524 42.215 1.00 119.41 186 LEU F O 1
ATOM 16561 N N . LEU F 1 165 ? 23.154 12.814 40.197 1.00 118.13 187 LEU F N 1
ATOM 16562 C CA . LEU F 1 165 ? 22.220 11.876 39.575 1.00 122.42 187 LEU F CA 1
ATOM 16563 C C . LEU F 1 165 ? 22.342 10.482 40.180 1.00 122.39 187 LEU F C 1
ATOM 16564 O O . LEU F 1 165 ? 21.330 9.821 40.440 1.00 119.07 187 LEU F O 1
ATOM 16569 N N . SER F 1 166 ? 23.571 10.025 40.427 1.00 116.87 188 SER F N 1
ATOM 16570 C CA . SER F 1 166 ? 23.764 8.695 40.997 1.00 116.42 188 SER F CA 1
ATOM 16571 C C . SER F 1 166 ? 23.206 8.619 42.412 1.00 118.62 188 SER F C 1
ATOM 16572 O O . SER F 1 166 ? 22.502 7.665 42.765 1.00 123.27 188 SER F O 1
ATOM 16575 N N . ALA F 1 167 ? 23.514 9.620 43.242 1.00 116.22 189 ALA F N 1
ATOM 16576 C CA . ALA F 1 167 ? 23.006 9.640 44.608 1.00 119.64 189 ALA F CA 1
ATOM 16577 C C . ALA F 1 167 ? 21.499 9.851 44.665 1.00 121.36 189 ALA F C 1
ATOM 16578 O O . ALA F 1 167 ? 20.879 9.538 45.687 1.00 124.75 189 ALA F O 1
ATOM 16580 N N . LEU F 1 168 ? 20.899 10.365 43.592 1.00 121.55 190 LEU F N 1
ATOM 16581 C CA . LEU F 1 168 ? 19.473 10.658 43.589 1.00 132.08 190 LEU F CA 1
ATOM 16582 C C . LEU F 1 168 ? 18.623 9.432 43.279 1.00 142.56 190 LEU F C 1
ATOM 16583 O O . LEU F 1 168 ? 17.433 9.422 43.609 1.00 151.68 190 LEU F O 1
ATOM 16588 N N . GLY F 1 169 ? 19.200 8.405 42.657 1.00 136.92 191 GLY F N 1
ATOM 16589 C CA . GLY F 1 169 ? 18.465 7.189 42.363 1.00 138.17 191 GLY F CA 1
ATOM 16590 C C . GLY F 1 169 ? 17.968 7.095 40.935 1.00 132.80 191 GLY F C 1
ATOM 16591 O O . GLY F 1 169 ? 16.796 6.784 40.698 1.00 127.77 191 GLY F O 1
ATOM 16592 N N . PHE F 1 170 ? 18.850 7.349 39.973 1.00 125.33 192 PHE F N 1
ATOM 16593 C CA . PHE F 1 170 ? 18.496 7.316 38.562 1.00 119.05 192 PHE F CA 1
ATOM 16594 C C . PHE F 1 170 ? 19.414 6.363 37.807 1.00 114.19 192 PHE F C 1
ATOM 16595 O O . PHE F 1 170 ? 20.601 6.232 38.123 1.00 113.38 192 PHE F O 1
ATOM 16603 N N . ARG F 1 171 ? 18.843 5.698 36.803 1.00 114.12 193 ARG F N 1
ATOM 16604 C CA . ARG F 1 171 ? 19.572 4.746 35.981 1.00 113.10 193 ARG F CA 1
ATOM 16605 C C . ARG F 1 171 ? 19.652 5.130 34.513 1.00 109.99 193 ARG F C 1
ATOM 16606 O O . ARG F 1 171 ? 20.494 4.576 33.798 1.00 108.58 193 ARG F O 1
ATOM 16614 N N . ARG F 1 172 ? 18.807 6.041 34.043 1.00 109.13 194 ARG F N 1
ATOM 16615 C CA . ARG F 1 172 ? 18.868 6.540 32.679 1.00 106.32 194 ARG F CA 1
ATOM 16616 C C . ARG F 1 172 ? 18.767 8.055 32.701 1.00 104.72 194 ARG F C 1
ATOM 16617 O O . ARG F 1 172 ? 17.980 8.623 33.465 1.00 106.39 194 ARG F O 1
ATOM 16625 N N . VAL F 1 173 ? 19.579 8.707 31.876 1.00 101.71 195 VAL F N 1
ATOM 16626 C CA . VAL F 1 173 ? 19.594 10.159 31.766 1.00 100.15 195 VAL F CA 1
ATOM 16627 C C . VAL F 1 173 ? 19.388 10.513 30.303 1.00 98.22 195 VAL F C 1
ATOM 16628 O O . VAL F 1 173 ? 20.175 10.101 29.443 1.00 97.94 195 VAL F O 1
ATOM 16632 N N . LEU F 1 174 ? 18.325 11.262 30.020 1.00 98.85 196 LEU F N 1
ATOM 16633 C CA . LEU F 1 174 ? 18.057 11.740 28.665 1.00 97.31 196 LEU F CA 1
ATOM 16634 C C . LEU F 1 174 ? 18.770 13.075 28.506 1.00 99.48 196 LEU F C 1
ATOM 16635 O O . LEU F 1 174 ? 18.223 14.139 28.800 1.00 111.21 196 LEU F O 1
ATOM 16640 N N . CYS F 1 175 ? 20.017 13.014 28.046 1.00 103.37 197 CYS F N 1
ATOM 16641 C CA . CYS F 1 175 ? 20.834 14.209 27.850 1.00 100.55 197 CYS F CA 1
ATOM 16642 C C . CYS F 1 175 ? 20.427 14.855 26.533 1.00 96.09 197 CYS F C 1
ATOM 16643 O O . CYS F 1 175 ? 20.836 14.414 25.459 1.00 88.56 197 CYS F O 1
ATOM 16646 N N . VAL F 1 176 ? 19.610 15.898 26.608 1.00 90.98 198 VAL F N 1
ATOM 16647 C CA . VAL F 1 176 ? 19.166 16.631 25.429 1.00 90.46 198 VAL F CA 1
ATOM 16648 C C . VAL F 1 176 ? 19.950 17.938 25.367 1.00 89.12 198 VAL F C 1
ATOM 16649 O O . VAL F 1 176 ? 19.759 18.838 26.192 1.00 90.16 198 VAL F O 1
ATOM 16653 N N . GLY F 1 177 ? 20.850 18.033 24.393 1.00 86.98 199 GLY F N 1
ATOM 16654 C CA . GLY F 1 177 ? 21.732 19.182 24.295 1.00 85.70 199 GLY F CA 1
ATOM 16655 C C . GLY F 1 177 ? 22.740 19.264 25.421 1.00 85.19 199 GLY F C 1
ATOM 16656 O O . GLY F 1 177 ? 23.003 20.360 25.933 1.00 85.39 199 GLY F O 1
ATOM 16657 N N . THR F 1 178 ? 23.307 18.129 25.828 1.00 86.62 200 THR F N 1
ATOM 16658 C CA . THR F 1 178 ? 24.269 18.079 26.931 1.00 84.54 200 THR F CA 1
ATOM 16659 C C . THR F 1 178 ? 25.367 17.081 26.589 1.00 83.07 200 THR F C 1
ATOM 16660 O O . THR F 1 178 ? 25.466 16.006 27.190 1.00 126.46 200 THR F O 1
ATOM 16664 N N . PRO F 1 179 ? 26.228 17.416 25.621 1.00 81.18 201 PRO F N 1
ATOM 16665 C CA . PRO F 1 179 ? 27.228 16.432 25.172 1.00 79.97 201 PRO F CA 1
ATOM 16666 C C . PRO F 1 179 ? 28.270 16.081 26.220 1.00 80.01 201 PRO F C 1
ATOM 16667 O O . PRO F 1 179 ? 28.603 14.899 26.381 1.00 80.36 201 PRO F O 1
ATOM 16671 N N . ARG F 1 180 ? 28.806 17.076 26.930 1.00 79.87 202 ARG F N 1
ATOM 16672 C CA . ARG F 1 180 ? 29.903 16.808 27.856 1.00 79.91 202 ARG F CA 1
ATOM 16673 C C . ARG F 1 180 ? 29.433 15.950 29.026 1.00 83.97 202 ARG F C 1
ATOM 16674 O O . ARG F 1 180 ? 30.102 14.979 29.409 1.00 92.66 202 ARG F O 1
ATOM 16682 N N . LEU F 1 181 ? 28.280 16.294 29.603 1.00 83.38 203 LEU F N 1
ATOM 16683 C CA . LEU F 1 181 ? 27.687 15.452 30.635 1.00 85.51 203 LEU F CA 1
ATOM 16684 C C . LEU F 1 181 ? 27.370 14.066 30.088 1.00 92.32 203 LEU F C 1
ATOM 16685 O O . LEU F 1 181 ? 27.540 13.059 30.785 1.00 90.38 203 LEU F O 1
ATOM 16690 N N . HIS F 1 182 ? 26.908 13.997 28.837 1.00 93.22 204 HIS F N 1
ATOM 16691 C CA . HIS F 1 182 ? 26.558 12.710 28.248 1.00 85.48 204 HIS F CA 1
ATOM 16692 C C . HIS F 1 182 ? 27.771 11.798 28.139 1.00 84.92 204 HIS F C 1
ATOM 16693 O O . HIS F 1 182 ? 27.662 10.583 28.336 1.00 86.30 204 HIS F O 1
ATOM 16700 N N . GLU F 1 183 ? 28.939 12.361 27.826 1.00 83.15 205 GLU F N 1
ATOM 16701 C CA . GLU F 1 183 ? 30.127 11.520 27.731 1.00 82.83 205 GLU F CA 1
ATOM 16702 C C . GLU F 1 183 ? 30.691 11.199 29.113 1.00 88.37 205 GLU F C 1
ATOM 16703 O O . GLU F 1 183 ? 31.178 10.081 29.346 1.00 105.41 205 GLU F O 1
ATOM 16709 N N . LEU F 1 184 ? 30.608 12.144 30.053 1.00 86.13 206 LEU F N 1
ATOM 16710 C CA . LEU F 1 184 ? 31.084 11.852 31.398 1.00 87.76 206 LEU F CA 1
ATOM 16711 C C . LEU F 1 184 ? 30.209 10.817 32.092 1.00 95.76 206 LEU F C 1
ATOM 16712 O O . LEU F 1 184 ? 30.697 10.105 32.975 1.00 105.55 206 LEU F O 1
ATOM 16717 N N . ILE F 1 185 ? 28.938 10.704 31.704 1.00 94.90 207 ILE F N 1
ATOM 16718 C CA . ILE F 1 185 ? 28.098 9.631 32.230 1.00 91.89 207 ILE F CA 1
ATOM 16719 C C . ILE F 1 185 ? 28.648 8.278 31.799 1.00 97.54 207 ILE F C 1
ATOM 16720 O O . ILE F 1 185 ? 28.928 7.408 32.631 1.00 111.16 207 ILE F O 1
ATOM 16725 N N . LYS F 1 186 ? 28.823 8.090 30.488 1.00 90.73 208 LYS F N 1
ATOM 16726 C CA . LYS F 1 186 ? 29.360 6.829 29.985 1.00 91.33 208 LYS F CA 1
ATOM 16727 C C . LYS F 1 186 ? 30.720 6.512 30.588 1.00 91.72 208 LYS F C 1
ATOM 16728 O O . LYS F 1 186 ? 31.041 5.339 30.809 1.00 100.63 208 LYS F O 1
ATOM 16734 N N . LEU F 1 187 ? 31.532 7.534 30.865 1.00 94.69 209 LEU F N 1
ATOM 16735 C CA . LEU F 1 187 ? 32.846 7.261 31.443 1.00 95.21 209 LEU F CA 1
ATOM 16736 C C . LEU F 1 187 ? 32.743 6.888 32.919 1.00 98.67 209 LEU F C 1
ATOM 16737 O O . LEU F 1 187 ? 33.413 5.953 33.375 1.00 100.35 209 LEU F O 1
ATOM 16742 N N . THR F 1 188 ? 31.915 7.598 33.686 1.00 109.03 210 THR F N 1
ATOM 16743 C CA . THR F 1 188 ? 31.695 7.219 35.076 1.00 115.18 210 THR F CA 1
ATOM 16744 C C . THR F 1 188 ? 30.788 6.005 35.219 1.00 111.70 210 THR F C 1
ATOM 16745 O O . THR F 1 188 ? 30.726 5.425 36.310 1.00 118.26 210 THR F O 1
ATOM 16749 N N . ALA F 1 189 ? 30.086 5.614 34.157 1.00 114.13 211 ALA F N 1
ATOM 16750 C CA . ALA F 1 189 ? 29.317 4.379 34.131 1.00 126.32 211 ALA F CA 1
ATOM 16751 C C . ALA F 1 189 ? 30.118 3.211 33.576 1.00 119.98 211 ALA F C 1
ATOM 16752 O O . ALA F 1 189 ? 29.544 2.150 33.310 1.00 109.97 211 ALA F O 1
ATOM 16754 N N . SER F 1 190 ? 31.423 3.387 33.387 1.00 117.66 212 SER F N 1
ATOM 16755 C CA . SER F 1 190 ? 32.289 2.343 32.869 1.00 120.15 212 SER F CA 1
ATOM 16756 C C . SER F 1 190 ? 33.656 2.462 33.547 1.00 128.10 212 SER F C 1
ATOM 16757 O O . SER F 1 190 ? 34.690 2.616 32.905 1.00 126.06 212 SER F O 1
ATOM 16759 N N . GLY F 1 191 ? 33.664 2.396 34.876 1.00 142.06 213 GLY F N 1
ATOM 16760 C CA . GLY F 1 191 ? 34.896 2.551 35.620 1.00 136.78 213 GLY F CA 1
ATOM 16761 C C . GLY F 1 191 ? 35.084 1.505 36.700 1.00 145.55 213 GLY F C 1
ATOM 16762 O O . GLY F 1 191 ? 34.907 0.310 36.447 1.00 164.40 213 GLY F O 1
ATOM 16763 N N . ASP F 1 192 ? 35.431 1.947 37.911 1.00 146.46 214 ASP F N 1
ATOM 16764 C CA . ASP F 1 192 ? 35.668 1.011 39.007 1.00 163.77 214 ASP F CA 1
ATOM 16765 C C . ASP F 1 192 ? 34.400 0.248 39.375 1.00 177.29 214 ASP F C 1
ATOM 16766 O O . ASP F 1 192 ? 34.449 -0.957 39.647 1.00 159.14 214 ASP F O 1
ATOM 16768 N N . LYS F 1 193 ? 33.256 0.933 39.385 1.00 185.17 215 LYS F N 1
ATOM 16769 C CA . LYS F 1 193 ? 32.018 0.359 39.884 1.00 171.25 215 LYS F CA 1
ATOM 16770 C C . LYS F 1 193 ? 31.280 -0.410 38.790 1.00 189.74 215 LYS F C 1
ATOM 16771 O O . LYS F 1 193 ? 31.742 -0.537 37.652 1.00 169.27 215 LYS F O 1
ATOM 16773 N N . LYS F 1 194 ? 30.120 -0.956 39.165 1.00 190.46 216 LYS F N 1
ATOM 16774 C CA . LYS F 1 194 ? 29.212 -1.612 38.232 1.00 180.54 216 LYS F CA 1
ATOM 16775 C C . LYS F 1 194 ? 27.828 -0.975 38.233 1.00 188.91 216 LYS F C 1
ATOM 16776 O O . LYS F 1 194 ? 26.981 -1.364 37.418 1.00 202.37 216 LYS F O 1
ATOM 16778 N N . SER F 1 195 ? 27.579 0.002 39.107 1.00 178.52 217 SER F N 1
ATOM 16779 C CA . SER F 1 195 ? 26.435 0.889 38.929 1.00 167.66 217 SER F CA 1
ATOM 16780 C C . SER F 1 195 ? 26.651 1.643 37.627 1.00 164.37 217 SER F C 1
ATOM 16781 O O . SER F 1 195 ? 27.264 2.712 37.622 1.00 174.45 217 SER F O 1
ATOM 16784 N N . ASN F 1 196 ? 26.170 1.070 36.521 1.00 150.80 218 ASN F N 1
ATOM 16785 C CA . ASN F 1 196 ? 26.493 1.527 35.174 1.00 143.58 218 ASN F CA 1
ATOM 16786 C C . ASN F 1 196 ? 25.257 2.157 34.552 1.00 134.86 218 ASN F C 1
ATOM 16787 O O . ASN F 1 196 ? 24.257 1.470 34.314 1.00 126.08 218 ASN F O 1
ATOM 16789 N N . ILE F 1 197 ? 25.344 3.449 34.257 1.00 111.28 219 ILE F N 1
ATOM 16790 C CA . ILE F 1 197 ? 24.198 4.286 33.926 1.00 106.11 219 ILE F CA 1
ATOM 16791 C C . ILE F 1 197 ? 24.205 4.572 32.430 1.00 103.34 219 ILE F C 1
ATOM 16792 O O . ILE F 1 197 ? 25.243 4.936 31.866 1.00 100.96 219 ILE F O 1
ATOM 16797 N N . LYS F 1 198 ? 23.050 4.418 31.794 1.00 112.49 220 LYS F N 1
ATOM 16798 C CA . LYS F 1 198 ? 22.923 4.685 30.371 1.00 100.53 220 LYS F CA 1
ATOM 16799 C C . LYS F 1 198 ? 22.585 6.152 30.127 1.00 98.54 220 LYS F C 1
ATOM 16800 O O . LYS F 1 198 ? 22.103 6.863 31.012 1.00 99.39 220 LYS F O 1
ATOM 16802 N N . SER F 1 199 ? 22.844 6.603 28.901 1.00 96.08 221 SER F N 1
ATOM 16803 C CA . SER F 1 199 ? 22.622 8.000 28.543 1.00 94.26 221 SER F CA 1
ATOM 16804 C C . SER F 1 199 ? 22.352 8.095 27.051 1.00 92.73 221 SER F C 1
ATOM 16805 O O . SER F 1 199 ? 23.184 7.671 26.243 1.00 91.35 221 SER F O 1
ATOM 16808 N N . LEU F 1 200 ? 21.195 8.643 26.688 1.00 93.19 222 LEU F N 1
ATOM 16809 C CA . LEU F 1 200 ? 20.872 8.940 25.300 1.00 91.87 222 LEU F CA 1
ATOM 16810 C C . LEU F 1 200 ? 21.057 10.434 25.065 1.00 90.15 222 LEU F C 1
ATOM 16811 O O . LEU F 1 200 ? 20.484 11.257 25.786 1.00 91.02 222 LEU F O 1
ATOM 16816 N N . LEU F 1 201 ? 21.853 10.776 24.056 1.00 90.41 223 LEU F N 1
ATOM 16817 C CA . LEU F 1 201 ? 22.208 12.159 23.758 1.00 86.32 223 LEU F CA 1
ATOM 16818 C C . LEU F 1 201 ? 21.380 12.638 22.571 1.00 86.16 223 LEU F C 1
ATOM 16819 O O . LEU F 1 201 ? 21.566 12.161 21.449 1.00 85.33 223 LEU F O 1
ATOM 16824 N N . LEU F 1 202 ? 20.478 13.586 22.811 1.00 87.15 224 LEU F N 1
ATOM 16825 C CA . LEU F 1 202 ? 19.731 14.248 21.745 1.00 87.21 224 LEU F CA 1
ATOM 16826 C C . LEU F 1 202 ? 20.411 15.576 21.434 1.00 85.69 224 LEU F C 1
ATOM 16827 O O . LEU F 1 202 ? 20.535 16.428 22.321 1.00 98.00 224 LEU F O 1
ATOM 16832 N N . ASP F 1 203 ? 20.849 15.765 20.186 1.00 84.26 225 ASP F N 1
ATOM 16833 C CA . ASP F 1 203 ? 21.537 17.024 19.905 1.00 83.03 225 ASP F CA 1
ATOM 16834 C C . ASP F 1 203 ? 21.535 17.307 18.411 1.00 82.30 225 ASP F C 1
ATOM 16835 O O . ASP F 1 203 ? 21.429 16.394 17.589 1.00 82.10 225 ASP F O 1
ATOM 16840 N N . ILE F 1 204 ? 21.672 18.592 18.067 1.00 82.09 226 ILE F N 1
ATOM 16841 C CA . ILE F 1 204 ? 21.731 18.980 16.659 1.00 81.58 226 ILE F CA 1
ATOM 16842 C C . ILE F 1 204 ? 23.173 19.011 16.166 1.00 79.46 226 ILE F C 1
ATOM 16843 O O . ILE F 1 204 ? 23.412 18.983 14.948 1.00 82.16 226 ILE F O 1
ATOM 16848 N N . ASP F 1 205 ? 24.148 19.040 17.077 1.00 78.49 227 ASP F N 1
ATOM 16849 C CA . ASP F 1 205 ? 25.555 19.085 16.697 1.00 76.68 227 ASP F CA 1
ATOM 16850 C C . ASP F 1 205 ? 25.900 17.754 16.043 1.00 101.38 227 ASP F C 1
ATOM 16851 O O . ASP F 1 205 ? 26.436 16.833 16.665 1.00 114.31 227 ASP F O 1
ATOM 16856 N N . PHE F 1 206 ? 25.577 17.673 14.752 1.00 106.25 228 PHE F N 1
ATOM 16857 C CA . PHE F 1 206 ? 25.774 16.459 13.967 1.00 98.80 228 PHE F CA 1
ATOM 16858 C C . PHE F 1 206 ? 27.211 15.961 13.971 1.00 84.67 228 PHE F C 1
ATOM 16859 O O . PHE F 1 206 ? 27.447 14.785 13.663 1.00 84.06 228 PHE F O 1
ATOM 16867 N N . ARG F 1 207 ? 28.173 16.817 14.326 1.00 85.73 229 ARG F N 1
ATOM 16868 C CA . ARG F 1 207 ? 29.551 16.365 14.510 1.00 84.97 229 ARG F CA 1
ATOM 16869 C C . ARG F 1 207 ? 29.617 15.160 15.435 1.00 84.81 229 ARG F C 1
ATOM 16870 O O . ARG F 1 207 ? 30.505 14.311 15.296 1.00 91.82 229 ARG F O 1
ATOM 16878 N N . TYR F 1 208 ? 28.668 15.052 16.365 1.00 74.14 230 TYR F N 1
ATOM 16879 C CA . TYR F 1 208 ? 28.706 13.987 17.354 1.00 74.88 230 TYR F CA 1
ATOM 16880 C C . TYR F 1 208 ? 28.231 12.646 16.815 1.00 85.17 230 TYR F C 1
ATOM 16881 O O . TYR F 1 208 ? 28.515 11.616 17.431 1.00 91.98 230 TYR F O 1
ATOM 16890 N N . SER F 1 209 ? 27.503 12.638 15.693 1.00 83.87 231 SER F N 1
ATOM 16891 C CA . SER F 1 209 ? 26.900 11.399 15.205 1.00 83.55 231 SER F CA 1
ATOM 16892 C C . SER F 1 209 ? 27.942 10.324 14.917 1.00 78.76 231 SER F C 1
ATOM 16893 O O . SER F 1 209 ? 27.659 9.129 15.069 1.00 85.29 231 SER F O 1
ATOM 16896 N N . GLN F 1 210 ? 29.146 10.720 14.507 1.00 75.55 232 GLN F N 1
ATOM 16897 C CA . GLN F 1 210 ? 30.186 9.764 14.145 1.00 75.41 232 GLN F CA 1
ATOM 16898 C C . GLN F 1 210 ? 30.906 9.171 15.349 1.00 75.90 232 GLN F C 1
ATOM 16899 O O . GLN F 1 210 ? 31.737 8.274 15.169 1.00 76.21 232 GLN F O 1
ATOM 16905 N N . PHE F 1 211 ? 30.617 9.642 16.562 1.00 75.43 233 PHE F N 1
ATOM 16906 C CA . PHE F 1 211 ? 31.277 9.127 17.753 1.00 76.10 233 PHE F CA 1
ATOM 16907 C C . PHE F 1 211 ? 30.406 8.192 18.577 1.00 78.04 233 PHE F C 1
ATOM 16908 O O . PHE F 1 211 ? 30.947 7.379 19.336 1.00 79.10 233 PHE F O 1
ATOM 16916 N N . TYR F 1 212 ? 29.085 8.281 18.456 1.00 78.76 234 TYR F N 1
ATOM 16917 C CA . TYR F 1 212 ? 28.175 7.501 19.280 1.00 80.77 234 TYR F CA 1
ATOM 16918 C C . TYR F 1 212 ? 27.320 6.584 18.421 1.00 81.91 234 TYR F C 1
ATOM 16919 O O . TYR F 1 212 ? 26.933 6.938 17.303 1.00 81.16 234 TYR F O 1
ATOM 16928 N N . MET F 1 213 ? 27.024 5.409 18.967 1.00 97.73 235 MET F N 1
ATOM 16929 C CA . MET F 1 213 ? 26.179 4.437 18.300 1.00 93.87 235 MET F CA 1
ATOM 16930 C C . MET F 1 213 ? 24.735 4.940 18.249 1.00 97.16 235 MET F C 1
ATOM 16931 O O . MET F 1 213 ? 24.387 5.977 18.818 1.00 110.65 235 MET F O 1
ATOM 16936 N N . GLU F 1 214 ? 23.885 4.181 17.556 1.00 91.25 236 GLU F N 1
ATOM 16937 C CA . GLU F 1 214 ? 22.487 4.569 17.417 1.00 89.11 236 GLU F CA 1
ATOM 16938 C C . GLU F 1 214 ? 21.735 4.537 18.742 1.00 90.86 236 GLU F C 1
ATOM 16939 O O . GLU F 1 214 ? 20.734 5.246 18.887 1.00 91.30 236 GLU F O 1
ATOM 16945 N N . ASP F 1 215 ? 22.191 3.741 19.709 1.00 91.25 237 ASP F N 1
ATOM 16946 C CA . ASP F 1 215 ? 21.556 3.659 21.018 1.00 93.13 237 ASP F CA 1
ATOM 16947 C C . ASP F 1 215 ? 22.050 4.725 21.986 1.00 91.98 237 ASP F C 1
ATOM 16948 O O . ASP F 1 215 ? 21.573 4.775 23.124 1.00 93.50 237 ASP F O 1
ATOM 16953 N N . SER F 1 216 ? 22.993 5.570 21.569 1.00 89.51 238 SER F N 1
ATOM 16954 C CA . SER F 1 216 ? 23.522 6.620 22.424 1.00 88.43 238 SER F CA 1
ATOM 16955 C C . SER F 1 216 ? 23.245 8.026 21.920 1.00 86.81 238 SER F C 1
ATOM 16956 O O . SER F 1 216 ? 23.296 8.967 22.721 1.00 86.53 238 SER F O 1
ATOM 16959 N N . PHE F 1 217 ? 22.948 8.201 20.634 1.00 89.53 239 PHE F N 1
ATOM 16960 C CA . PHE F 1 217 ? 22.836 9.525 20.045 1.00 88.91 239 PHE F CA 1
ATOM 16961 C C . PHE F 1 217 ? 21.671 9.578 19.070 1.00 85.72 239 PHE F C 1
ATOM 16962 O O . PHE F 1 217 ? 21.407 8.615 18.345 1.00 86.37 239 PHE F O 1
ATOM 16970 N N . CYS F 1 218 ? 20.985 10.718 19.061 1.00 87.39 240 CYS F N 1
ATOM 16971 C CA . CYS F 1 218 ? 19.970 11.033 18.068 1.00 88.01 240 CYS F CA 1
ATOM 16972 C C . CYS F 1 218 ? 20.210 12.440 17.541 1.00 103.47 240 CYS F C 1
ATOM 16973 O O . CYS F 1 218 ? 20.436 13.381 18.320 1.00 105.03 240 CYS F O 1
ATOM 16976 N N . HIS F 1 219 ? 20.206 12.559 16.216 1.00 99.42 241 HIS F N 1
ATOM 16977 C CA . HIS F 1 219 ? 20.249 13.843 15.527 1.00 103.62 241 HIS F CA 1
ATOM 16978 C C . HIS F 1 219 ? 18.900 14.516 15.718 1.00 114.17 241 HIS F C 1
ATOM 16979 O O . HIS F 1 219 ? 17.937 14.231 15.003 1.00 128.00 241 HIS F O 1
ATOM 16986 N N . TYR F 1 220 ? 18.829 15.415 16.692 1.00 86.38 242 TYR F N 1
ATOM 16987 C CA . TYR F 1 220 ? 17.567 15.950 17.169 1.00 88.55 242 TYR F CA 1
ATOM 16988 C C . TYR F 1 220 ? 17.627 17.469 17.209 1.00 88.57 242 TYR F C 1
ATOM 16989 O O . TYR F 1 220 ? 18.697 18.060 17.375 1.00 115.96 242 TYR F O 1
ATOM 16998 N N . ASN F 1 221 ? 16.465 18.098 17.052 1.00 91.55 243 ASN F N 1
ATOM 16999 C CA . ASN F 1 221 ? 16.346 19.549 17.122 1.00 96.78 243 ASN F CA 1
ATOM 17000 C C . ASN F 1 221 ? 15.453 19.895 18.305 1.00 99.75 243 ASN F C 1
ATOM 17001 O O . ASN F 1 221 ? 14.308 19.437 18.380 1.00 102.40 243 ASN F O 1
ATOM 17006 N N . MET F 1 222 ? 15.982 20.706 19.221 1.00 101.88 244 MET F N 1
ATOM 17007 C CA . MET F 1 222 ? 15.308 21.024 20.473 1.00 101.13 244 MET F CA 1
ATOM 17008 C C . MET F 1 222 ? 14.059 21.868 20.273 1.00 107.68 244 MET F C 1
ATOM 17009 O O . MET F 1 222 ? 13.206 21.907 21.165 1.00 116.17 244 MET F O 1
ATOM 17014 N N . PHE F 1 223 ? 13.934 22.551 19.137 1.00 99.64 245 PHE F N 1
ATOM 17015 C CA . PHE F 1 223 ? 12.824 23.475 18.936 1.00 113.08 245 PHE F CA 1
ATOM 17016 C C . PHE F 1 223 ? 11.602 22.779 18.339 1.00 111.29 245 PHE F C 1
ATOM 17017 O O . PHE F 1 223 ? 10.536 22.744 18.961 1.00 110.87 245 PHE F O 1
ATOM 17025 N N . ASN F 1 224 ? 11.743 22.216 17.141 1.00 105.69 246 ASN F N 1
ATOM 17026 C CA . ASN F 1 224 ? 10.609 21.653 16.421 1.00 105.59 246 ASN F CA 1
ATOM 17027 C C . ASN F 1 224 ? 10.439 20.152 16.633 1.00 105.08 246 ASN F C 1
ATOM 17028 O O . ASN F 1 224 ? 9.657 19.528 15.908 1.00 109.81 246 ASN F O 1
ATOM 17033 N N . HIS F 1 225 ? 11.142 19.566 17.604 1.00 104.85 247 HIS F N 1
ATOM 17034 C CA . HIS F 1 225 ? 10.996 18.149 17.946 1.00 101.55 247 HIS F CA 1
ATOM 17035 C C . HIS F 1 225 ? 11.168 17.272 16.706 1.00 100.46 247 HIS F C 1
ATOM 17036 O O . HIS F 1 225 ? 10.384 16.358 16.439 1.00 106.99 247 HIS F O 1
ATOM 17043 N N . HIS F 1 226 ? 12.207 17.568 15.933 1.00 99.42 248 HIS F N 1
ATOM 17044 C CA . HIS F 1 226 ? 12.439 16.930 14.642 1.00 98.44 248 HIS F CA 1
ATOM 17045 C C . HIS F 1 226 ? 13.615 15.970 14.759 1.00 103.17 248 HIS F C 1
ATOM 17046 O O . HIS F 1 226 ? 14.754 16.396 14.980 1.00 102.65 248 HIS F O 1
ATOM 17053 N N . PHE F 1 227 ? 13.339 14.678 14.607 1.00 94.48 249 PHE F N 1
ATOM 17054 C CA . PHE F 1 227 ? 14.394 13.680 14.489 1.00 92.55 249 PHE F CA 1
ATOM 17055 C C . PHE F 1 227 ? 14.820 13.613 13.028 1.00 91.43 249 PHE F C 1
ATOM 17056 O O . PHE F 1 227 ? 14.081 13.103 12.180 1.00 109.39 249 PHE F O 1
ATOM 17064 N N . PHE F 1 228 ? 16.013 14.135 12.736 1.00 103.84 250 PHE F N 1
ATOM 17065 C CA . PHE F 1 228 ? 16.499 14.251 11.365 1.00 108.24 250 PHE F CA 1
ATOM 17066 C C . PHE F 1 228 ? 16.646 12.908 10.664 1.00 110.17 250 PHE F C 1
ATOM 17067 O O . PHE F 1 228 ? 16.841 12.887 9.443 1.00 114.21 250 PHE F O 1
ATOM 17075 N N . ASP F 1 229 ? 16.559 11.794 11.391 1.00 105.80 251 ASP F N 1
ATOM 17076 C CA . ASP F 1 229 ? 16.868 10.490 10.825 1.00 102.78 251 ASP F CA 1
ATOM 17077 C C . ASP F 1 229 ? 15.640 9.639 10.529 1.00 97.19 251 ASP F C 1
ATOM 17078 O O . ASP F 1 229 ? 15.745 8.688 9.748 1.00 96.82 251 ASP F O 1
ATOM 17083 N N . GLY F 1 230 ? 14.494 9.945 11.124 1.00 96.46 252 GLY F N 1
ATOM 17084 C CA . GLY F 1 230 ? 13.259 9.253 10.821 1.00 99.79 252 GLY F CA 1
ATOM 17085 C C . GLY F 1 230 ? 12.685 8.552 12.035 1.00 107.89 252 GLY F C 1
ATOM 17086 O O . GLY F 1 230 ? 13.051 8.822 13.182 1.00 115.12 252 GLY F O 1
ATOM 17087 N N . LYS F 1 231 ? 11.763 7.622 11.761 1.00 109.42 253 LYS F N 1
ATOM 17088 C CA . LYS F 1 231 ? 11.036 6.948 12.833 1.00 103.61 253 LYS F CA 1
ATOM 17089 C C . LYS F 1 231 ? 11.951 6.081 13.686 1.00 102.84 253 LYS F C 1
ATOM 17090 O O . LYS F 1 231 ? 11.672 5.871 14.870 1.00 107.50 253 LYS F O 1
ATOM 17092 N N . THR F 1 232 ? 13.035 5.562 13.107 1.00 98.64 254 THR F N 1
ATOM 17093 C CA . THR F 1 232 ? 13.970 4.743 13.876 1.00 98.09 254 THR F CA 1
ATOM 17094 C C . THR F 1 232 ? 14.589 5.545 15.017 1.00 96.78 254 THR F C 1
ATOM 17095 O O . THR F 1 232 ? 14.584 5.114 16.181 1.00 97.79 254 THR F O 1
ATOM 17099 N N . ALA F 1 233 ? 15.128 6.724 14.694 1.00 102.15 255 ALA F N 1
ATOM 17100 C CA . ALA F 1 233 ? 15.733 7.578 15.710 1.00 104.27 255 ALA F CA 1
ATOM 17101 C C . ALA F 1 233 ? 14.708 8.006 16.752 1.00 104.96 255 ALA F C 1
ATOM 17102 O O . ALA F 1 233 ? 15.035 8.148 17.936 1.00 112.27 255 ALA F O 1
ATOM 17104 N N . LEU F 1 234 ? 13.460 8.219 16.329 1.00 98.55 256 LEU F N 1
ATOM 17105 C CA . LEU F 1 234 ? 12.412 8.596 17.271 1.00 99.29 256 LEU F CA 1
ATOM 17106 C C . LEU F 1 234 ? 12.078 7.442 18.209 1.00 101.27 256 LEU F C 1
ATOM 17107 O O . LEU F 1 234 ? 11.863 7.647 19.412 1.00 106.70 256 LEU F O 1
ATOM 17112 N N . GLU F 1 235 ? 12.037 6.221 17.675 1.00 102.61 257 GLU F N 1
ATOM 17113 C CA . GLU F 1 235 ? 11.671 5.065 18.480 1.00 104.31 257 GLU F CA 1
ATOM 17114 C C . GLU F 1 235 ? 12.756 4.716 19.486 1.00 103.43 257 GLU F C 1
ATOM 17115 O O . GLU F 1 235 ? 12.446 4.204 20.565 1.00 105.38 257 GLU F O 1
ATOM 17117 N N . VAL F 1 236 ? 14.026 4.972 19.159 1.00 100.72 258 VAL F N 1
ATOM 17118 C CA . VAL F 1 236 ? 15.070 4.758 20.163 1.00 99.99 258 VAL F CA 1
ATOM 17119 C C . VAL F 1 236 ? 14.849 5.671 21.366 1.00 100.32 258 VAL F C 1
ATOM 17120 O O . VAL F 1 236 ? 14.953 5.237 22.520 1.00 101.63 258 VAL F O 1
ATOM 17124 N N . CYS F 1 237 ? 14.521 6.942 21.117 1.00 100.03 259 CYS F N 1
ATOM 17125 C CA . CYS F 1 237 ? 14.225 7.865 22.210 1.00 100.62 259 CYS F CA 1
ATOM 17126 C C . CYS F 1 237 ? 12.995 7.420 22.994 1.00 103.85 259 CYS F C 1
ATOM 17127 O O . CYS F 1 237 ? 12.983 7.464 24.233 1.00 107.00 259 CYS F O 1
ATOM 17130 N N . ARG F 1 238 ? 11.949 6.984 22.287 1.00 104.91 260 ARG F N 1
ATOM 17131 C CA . ARG F 1 238 ? 10.731 6.535 22.957 1.00 108.23 260 ARG F CA 1
ATOM 17132 C C . ARG F 1 238 ? 11.001 5.333 23.854 1.00 114.25 260 ARG F C 1
ATOM 17133 O O . ARG F 1 238 ? 10.554 5.290 25.007 1.00 121.53 260 ARG F O 1
ATOM 17141 N N . ALA F 1 239 ? 11.713 4.333 23.331 1.00 109.02 261 ALA F N 1
ATOM 17142 C CA . ALA F 1 239 ? 12.020 3.149 24.122 1.00 110.73 261 ALA F CA 1
ATOM 17143 C C . ALA F 1 239 ? 12.949 3.477 25.279 1.00 109.90 261 ALA F C 1
ATOM 17144 O O . ALA F 1 239 ? 12.824 2.886 26.355 1.00 112.14 261 ALA F O 1
ATOM 17146 N N . PHE F 1 240 ? 13.870 4.426 25.092 1.00 106.93 262 PHE F N 1
ATOM 17147 C CA . PHE F 1 240 ? 14.728 4.838 26.195 1.00 106.21 262 PHE F CA 1
ATOM 17148 C C . PHE F 1 240 ? 13.934 5.529 27.294 1.00 107.99 262 PHE F C 1
ATOM 17149 O O . PHE F 1 240 ? 14.288 5.422 28.472 1.00 108.96 262 PHE F O 1
ATOM 17157 N N . LEU F 1 241 ? 12.869 6.245 26.930 1.00 108.63 263 LEU F N 1
ATOM 17158 C CA . LEU F 1 241 ? 12.022 6.857 27.950 1.00 115.08 263 LEU F CA 1
ATOM 17159 C C . LEU F 1 241 ? 11.145 5.820 28.644 1.00 124.26 263 LEU F C 1
ATOM 17160 O O . LEU F 1 241 ? 10.986 5.853 29.870 1.00 137.34 263 LEU F O 1
ATOM 17165 N N . GLN F 1 242 ? 10.572 4.892 27.883 1.00 122.93 264 GLN F N 1
ATOM 17166 C CA . GLN F 1 242 ? 9.613 3.935 28.420 1.00 120.29 264 GLN F CA 1
ATOM 17167 C C . GLN F 1 242 ? 10.261 2.666 28.961 1.00 121.43 264 GLN F C 1
ATOM 17168 O O . GLN F 1 242 ? 9.543 1.770 29.419 1.00 134.56 264 GLN F O 1
ATOM 17174 N N . GLU F 1 243 ? 11.587 2.561 28.911 1.00 123.73 265 GLU F N 1
ATOM 17175 C CA . GLU F 1 243 ? 12.277 1.453 29.556 1.00 120.68 265 GLU F CA 1
ATOM 17176 C C . GLU F 1 243 ? 12.016 1.471 31.056 1.00 128.64 265 GLU F C 1
ATOM 17177 O O . GLU F 1 243 ? 11.935 2.535 31.675 1.00 131.14 265 GLU F O 1
ATOM 17183 N N . ASP F 1 244 ? 11.872 0.277 31.635 1.00 137.12 266 ASP F N 1
ATOM 17184 C CA . ASP F 1 244 ? 11.597 0.115 33.063 1.00 140.13 266 ASP F CA 1
ATOM 17185 C C . ASP F 1 244 ? 10.289 0.792 33.466 1.00 136.56 266 ASP F C 1
ATOM 17186 O O . ASP F 1 244 ? 10.149 1.273 34.593 1.00 133.84 266 ASP F O 1
ATOM 17191 N N . LYS F 1 245 ? 9.327 0.832 32.539 1.00 133.72 267 LYS F N 1
ATOM 17192 C CA . LYS F 1 245 ? 8.012 1.437 32.776 1.00 135.74 267 LYS F CA 1
ATOM 17193 C C . LYS F 1 245 ? 8.140 2.909 33.158 1.00 133.90 267 LYS F C 1
ATOM 17194 O O . LYS F 1 245 ? 7.366 3.432 33.964 1.00 136.08 267 LYS F O 1
ATOM 17196 N N . GLY F 1 246 ? 9.124 3.583 32.568 1.00 130.32 268 GLY F N 1
ATOM 17197 C CA . GLY F 1 246 ? 9.365 4.983 32.840 1.00 126.99 268 GLY F CA 1
ATOM 17198 C C . GLY F 1 246 ? 10.073 5.272 34.143 1.00 127.26 268 GLY F C 1
ATOM 17199 O O . GLY F 1 246 ? 10.146 6.440 34.544 1.00 141.84 268 GLY F O 1
ATOM 17200 N N . GLU F 1 247 ? 10.601 4.253 34.814 1.00 130.46 269 GLU F N 1
ATOM 17201 C CA . GLU F 1 247 ? 11.244 4.423 36.107 1.00 136.37 269 GLU F CA 1
ATOM 17202 C C . GLU F 1 247 ? 12.739 4.671 35.950 1.00 135.84 269 GLU F C 1
ATOM 17203 O O . GLU F 1 247 ? 13.384 4.157 35.032 1.00 138.27 269 GLU F O 1
ATOM 17209 N N . GLY F 1 248 ? 13.284 5.466 36.864 1.00 130.38 270 GLY F N 1
ATOM 17210 C CA . GLY F 1 248 ? 14.714 5.719 36.894 1.00 124.18 270 GLY F CA 1
ATOM 17211 C C . GLY F 1 248 ? 15.246 6.482 35.701 1.00 119.33 270 GLY F C 1
ATOM 17212 O O . GLY F 1 248 ? 16.347 6.181 35.220 1.00 116.07 270 GLY F O 1
ATOM 17213 N N . ILE F 1 249 ? 14.495 7.463 35.208 1.00 115.93 271 ILE F N 1
ATOM 17214 C CA . ILE F 1 249 ? 14.929 8.302 34.100 1.00 112.54 271 ILE F CA 1
ATOM 17215 C C . ILE F 1 249 ? 14.818 9.760 34.523 1.00 112.00 271 ILE F C 1
ATOM 17216 O O . ILE F 1 249 ? 13.789 10.179 35.066 1.00 114.30 271 ILE F O 1
ATOM 17221 N N . ILE F 1 250 ? 15.884 10.522 34.298 1.00 109.20 272 ILE F N 1
ATOM 17222 C CA . ILE F 1 250 ? 15.893 11.959 34.537 1.00 111.70 272 ILE F CA 1
ATOM 17223 C C . ILE F 1 250 ? 16.383 12.645 33.273 1.00 115.55 272 ILE F C 1
ATOM 17224 O O . ILE F 1 250 ? 17.408 12.254 32.704 1.00 115.75 272 ILE F O 1
ATOM 17229 N N . MET F 1 251 ? 15.642 13.649 32.820 1.00 107.11 273 MET F N 1
ATOM 17230 C CA . MET F 1 251 ? 16.051 14.428 31.660 1.00 104.52 273 MET F CA 1
ATOM 17231 C C . MET F 1 251 ? 16.844 15.638 32.127 1.00 103.35 273 MET F C 1
ATOM 17232 O O . MET F 1 251 ? 16.396 16.366 33.014 1.00 106.25 273 MET F O 1
ATOM 17237 N N . VAL F 1 252 ? 18.016 15.848 31.536 1.00 100.50 274 VAL F N 1
ATOM 17238 C CA . VAL F 1 252 ? 18.861 16.994 31.848 1.00 105.99 274 VAL F CA 1
ATOM 17239 C C . VAL F 1 252 ? 19.043 17.801 30.572 1.00 100.00 274 VAL F C 1
ATOM 17240 O O . VAL F 1 252 ? 19.537 17.278 29.564 1.00 97.66 274 VAL F O 1
ATOM 17244 N N . THR F 1 253 ? 18.645 19.069 30.616 1.00 101.14 275 THR F N 1
ATOM 17245 C CA . THR F 1 253 ? 18.684 19.959 29.467 1.00 95.18 275 THR F CA 1
ATOM 17246 C C . THR F 1 253 ? 19.536 21.175 29.791 1.00 95.79 275 THR F C 1
ATOM 17247 O O . THR F 1 253 ? 19.624 21.598 30.945 1.00 103.54 275 THR F O 1
ATOM 17251 N N . ASP F 1 254 ? 20.158 21.739 28.754 1.00 92.48 276 ASP F N 1
ATOM 17252 C CA . ASP F 1 254 ? 20.906 22.992 28.872 1.00 91.88 276 ASP F CA 1
ATOM 17253 C C . ASP F 1 254 ? 20.779 23.753 27.560 1.00 91.23 276 ASP F C 1
ATOM 17254 O O . ASP F 1 254 ? 21.747 23.898 26.804 1.00 89.17 276 ASP F O 1
ATOM 17259 N N . PRO F 1 255 ? 19.588 24.261 27.260 1.00 97.32 277 PRO F N 1
ATOM 17260 C CA . PRO F 1 255 ? 19.331 24.837 25.937 1.00 93.74 277 PRO F CA 1
ATOM 17261 C C . PRO F 1 255 ? 20.071 26.149 25.754 1.00 92.54 277 PRO F C 1
ATOM 17262 O O . PRO F 1 255 ? 20.529 26.757 26.735 1.00 93.01 277 PRO F O 1
ATOM 17266 N N . PRO F 1 256 ? 20.211 26.618 24.513 1.00 91.86 278 PRO F N 1
ATOM 17267 C CA . PRO F 1 256 ? 20.789 27.951 24.285 1.00 92.00 278 PRO F CA 1
ATOM 17268 C C . PRO F 1 256 ? 19.878 29.023 24.862 1.00 98.36 278 PRO F C 1
ATOM 17269 O O . PRO F 1 256 ? 18.710 29.127 24.486 1.00 111.43 278 PRO F O 1
ATOM 17273 N N . PHE F 1 257 ? 20.420 29.823 25.786 1.00 99.22 279 PHE F N 1
ATOM 17274 C CA . PHE F 1 257 ? 19.636 30.901 26.377 1.00 103.02 279 PHE F CA 1
ATOM 17275 C C . PHE F 1 257 ? 19.248 31.956 25.350 1.00 108.17 279 PHE F C 1
ATOM 17276 O O . PHE F 1 257 ? 18.275 32.686 25.564 1.00 106.45 279 PHE F O 1
ATOM 17284 N N . GLY F 1 258 ? 19.986 32.053 24.246 1.00 114.73 280 GLY F N 1
ATOM 17285 C CA . GLY F 1 258 ? 19.595 32.945 23.176 1.00 117.81 280 GLY F CA 1
ATOM 17286 C C . GLY F 1 258 ? 18.503 32.345 22.310 1.00 114.02 280 GLY F C 1
ATOM 17287 O O . GLY F 1 258 ? 18.395 31.130 22.149 1.00 120.40 280 GLY F O 1
ATOM 17288 N N . GLY F 1 259 ? 17.675 33.220 21.750 1.00 111.17 281 GLY F N 1
ATOM 17289 C CA . GLY F 1 259 ? 16.584 32.776 20.908 1.00 126.97 281 GLY F CA 1
ATOM 17290 C C . GLY F 1 259 ? 15.233 32.827 21.591 1.00 142.62 281 GLY F C 1
ATOM 17291 O O . GLY F 1 259 ? 14.820 33.880 22.087 1.00 158.23 281 GLY F O 1
ATOM 17292 N N . LEU F 1 260 ? 14.539 31.693 21.628 1.00 126.24 282 LEU F N 1
ATOM 17293 C CA . LEU F 1 260 ? 13.187 31.607 22.160 1.00 120.15 282 LEU F CA 1
ATOM 17294 C C . LEU F 1 260 ? 13.157 30.650 23.347 1.00 120.54 282 LEU F C 1
ATOM 17295 O O . LEU F 1 260 ? 14.135 29.959 23.643 1.00 126.50 282 LEU F O 1
ATOM 17300 N N . VAL F 1 261 ? 12.011 30.612 24.031 1.00 118.28 283 VAL F N 1
ATOM 17301 C CA . VAL F 1 261 ? 11.858 29.772 25.216 1.00 112.53 283 VAL F CA 1
ATOM 17302 C C . VAL F 1 261 ? 10.504 29.066 25.206 1.00 115.37 283 VAL F C 1
ATOM 17303 O O . VAL F 1 261 ? 10.362 27.972 25.764 1.00 120.27 283 VAL F O 1
ATOM 17307 N N . GLU F 1 262 ? 9.503 29.676 24.567 1.00 123.28 284 GLU F N 1
ATOM 17308 C CA . GLU F 1 262 ? 8.183 29.047 24.479 1.00 119.86 284 GLU F CA 1
ATOM 17309 C C . GLU F 1 262 ? 8.192 27.753 23.667 1.00 120.29 284 GLU F C 1
ATOM 17310 O O . GLU F 1 262 ? 7.741 26.713 24.191 1.00 125.72 284 GLU F O 1
ATOM 17316 N N . PRO F 1 263 ? 8.675 27.724 22.416 1.00 115.78 285 PRO F N 1
ATOM 17317 C CA . PRO F 1 263 ? 8.711 26.445 21.690 1.00 113.82 285 PRO F CA 1
ATOM 17318 C C . PRO F 1 263 ? 9.574 25.407 22.375 1.00 110.99 285 PRO F C 1
ATOM 17319 O O . PRO F 1 263 ? 9.358 24.204 22.175 1.00 110.26 285 PRO F O 1
ATOM 17323 N N . LEU F 1 264 ? 10.539 25.839 23.189 1.00 109.61 286 LEU F N 1
ATOM 17324 C CA . LEU F 1 264 ? 11.315 24.899 23.989 1.00 109.70 286 LEU F CA 1
ATOM 17325 C C . LEU F 1 264 ? 10.417 24.115 24.930 1.00 115.66 286 LEU F C 1
ATOM 17326 O O . LEU F 1 264 ? 10.479 22.884 24.977 1.00 108.45 286 LEU F O 1
ATOM 17331 N N . ALA F 1 265 ? 9.591 24.817 25.708 1.00 113.93 287 ALA F N 1
ATOM 17332 C CA . ALA F 1 265 ? 8.676 24.130 26.611 1.00 114.87 287 ALA F CA 1
ATOM 17333 C C . ALA F 1 265 ? 7.671 23.289 25.839 1.00 116.05 287 ALA F C 1
ATOM 17334 O O . ALA F 1 265 ? 7.247 22.235 26.324 1.00 116.75 287 ALA F O 1
ATOM 17336 N N . ILE F 1 266 ? 7.299 23.717 24.629 1.00 116.41 288 ILE F N 1
ATOM 17337 C CA . ILE F 1 266 ? 6.416 22.890 23.804 1.00 117.40 288 ILE F CA 1
ATOM 17338 C C . ILE F 1 266 ? 7.074 21.543 23.490 1.00 114.59 288 ILE F C 1
ATOM 17339 O O . ILE F 1 266 ? 6.489 20.469 23.704 1.00 115.56 288 ILE F O 1
ATOM 17344 N N . THR F 1 267 ? 8.315 21.580 23.005 1.00 111.27 289 THR F N 1
ATOM 17345 C CA . THR F 1 267 ? 9.025 20.340 22.691 1.00 108.70 289 THR F CA 1
ATOM 17346 C C . THR F 1 267 ? 9.281 19.506 23.947 1.00 108.63 289 THR F C 1
ATOM 17347 O O . THR F 1 267 ? 9.127 18.276 23.932 1.00 117.16 289 THR F O 1
ATOM 17351 N N . PHE F 1 268 ? 9.671 20.159 25.043 1.00 108.84 290 PHE F N 1
ATOM 17352 C CA . PHE F 1 268 ? 9.938 19.440 26.284 1.00 109.01 290 PHE F CA 1
ATOM 17353 C C . PHE F 1 268 ? 8.679 18.749 26.791 1.00 112.13 290 PHE F C 1
ATOM 17354 O O . PHE F 1 268 ? 8.743 17.639 27.334 1.00 116.35 290 PHE F O 1
ATOM 17362 N N . LYS F 1 269 ? 7.518 19.383 26.603 1.00 114.90 291 LYS F N 1
ATOM 17363 C CA . LYS F 1 269 ? 6.264 18.726 26.947 1.00 118.06 291 LYS F CA 1
ATOM 17364 C C . LYS F 1 269 ? 5.955 17.576 26.003 1.00 117.66 291 LYS F C 1
ATOM 17365 O O . LYS F 1 269 ? 5.323 16.603 26.413 1.00 120.21 291 LYS F O 1
ATOM 17371 N N . LYS F 1 270 ? 6.388 17.654 24.744 1.00 115.52 292 LYS F N 1
ATOM 17372 C CA . LYS F 1 270 ? 6.210 16.493 23.870 1.00 115.03 292 LYS F CA 1
ATOM 17373 C C . LYS F 1 270 ? 7.050 15.304 24.345 1.00 113.32 292 LYS F C 1
ATOM 17374 O O . LYS F 1 270 ? 6.591 14.151 24.315 1.00 114.44 292 LYS F O 1
ATOM 17380 N N . LEU F 1 271 ? 8.275 15.567 24.807 1.00 110.87 293 LEU F N 1
ATOM 17381 C CA . LEU F 1 271 ? 9.081 14.490 25.388 1.00 109.66 293 LEU F CA 1
ATOM 17382 C C . LEU F 1 271 ? 8.426 13.930 26.651 1.00 112.42 293 LEU F C 1
ATOM 17383 O O . LEU F 1 271 ? 8.292 12.704 26.811 1.00 113.22 293 LEU F O 1
ATOM 17388 N N . ILE F 1 272 ? 8.006 14.815 27.561 1.00 114.16 294 ILE F N 1
ATOM 17389 C CA . ILE F 1 272 ? 7.308 14.368 28.764 1.00 117.13 294 ILE F CA 1
ATOM 17390 C C . ILE F 1 272 ? 5.997 13.666 28.423 1.00 139.58 294 ILE F C 1
ATOM 17391 O O . ILE F 1 272 ? 5.480 12.892 29.237 1.00 145.38 294 ILE F O 1
ATOM 17396 N N . ALA F 1 273 ? 5.444 13.925 27.238 1.00 129.56 295 ALA F N 1
ATOM 17397 C CA . ALA F 1 273 ? 4.243 13.230 26.794 1.00 129.47 295 ALA F CA 1
ATOM 17398 C C . ALA F 1 273 ? 4.562 11.806 26.373 1.00 121.81 295 ALA F C 1
ATOM 17399 O O . ALA F 1 273 ? 3.803 10.880 26.680 1.00 124.37 295 ALA F O 1
ATOM 17401 N N . MET F 1 274 ? 5.675 11.619 25.659 1.00 118.46 296 MET F N 1
ATOM 17402 C CA . MET F 1 274 ? 6.122 10.259 25.371 1.00 117.71 296 MET F CA 1
ATOM 17403 C C . MET F 1 274 ? 6.377 9.485 26.660 1.00 118.89 296 MET F C 1
ATOM 17404 O O . MET F 1 274 ? 6.100 8.281 26.735 1.00 120.42 296 MET F O 1
ATOM 17409 N N . TRP F 1 275 ? 6.904 10.157 27.689 1.00 118.43 297 TRP F N 1
ATOM 17410 C CA . TRP F 1 275 ? 7.119 9.465 28.963 1.00 119.87 297 TRP F CA 1
ATOM 17411 C C . TRP F 1 275 ? 5.817 9.210 29.723 1.00 130.92 297 TRP F C 1
ATOM 17412 O O . TRP F 1 275 ? 5.769 8.300 30.557 1.00 137.92 297 TRP F O 1
ATOM 17423 N N . LYS F 1 276 ? 4.757 9.967 29.437 1.00 144.64 298 LYS F N 1
ATOM 17424 C CA . LYS F 1 276 ? 3.505 9.870 30.180 1.00 144.40 298 LYS F CA 1
ATOM 17425 C C . LYS F 1 276 ? 2.587 8.757 29.681 1.00 149.82 298 LYS F C 1
ATOM 17426 O O . LYS F 1 276 ? 1.492 8.591 30.231 1.00 157.59 298 LYS F O 1
ATOM 17432 N N . GLU F 1 277 ? 3.000 7.989 28.674 1.00 135.46 299 GLU F N 1
ATOM 17433 C CA . GLU F 1 277 ? 2.090 7.052 28.025 1.00 149.56 299 GLU F CA 1
ATOM 17434 C C . GLU F 1 277 ? 1.627 5.969 28.993 1.00 154.41 299 GLU F C 1
ATOM 17435 O O . GLU F 1 277 ? 2.385 5.505 29.849 1.00 158.49 299 GLU F O 1
ATOM 17441 N N . GLY F 1 278 ? 0.370 5.565 28.844 1.00 153.36 300 GLY F N 1
ATOM 17442 C CA . GLY F 1 278 ? -0.304 4.726 29.811 1.00 157.24 300 GLY F CA 1
ATOM 17443 C C . GLY F 1 278 ? -1.264 5.528 30.673 1.00 160.25 300 GLY F C 1
ATOM 17444 O O . GLY F 1 278 ? -1.268 6.762 30.685 1.00 159.20 300 GLY F O 1
ATOM 17445 N N . GLN F 1 279 ? -2.102 4.801 31.411 1.00 177.86 301 GLN F N 1
ATOM 17446 C CA . GLN F 1 279 ? -3.102 5.416 32.276 1.00 189.02 301 GLN F CA 1
ATOM 17447 C C . GLN F 1 279 ? -3.122 4.705 33.631 1.00 195.10 301 GLN F C 1
ATOM 17448 O O . GLN F 1 279 ? -4.104 4.089 34.035 1.00 202.65 301 GLN F O 1
ATOM 17450 N N . SER F 1 280 ? -2.007 4.791 34.350 1.00 196.60 302 SER F N 1
ATOM 17451 C CA . SER F 1 280 ? -1.936 4.246 35.695 1.00 196.84 302 SER F CA 1
ATOM 17452 C C . SER F 1 280 ? -2.589 5.201 36.687 1.00 203.36 302 SER F C 1
ATOM 17453 O O . SER F 1 280 ? -2.541 6.425 36.528 1.00 200.54 302 SER F O 1
ATOM 17456 N N . GLN F 1 281 ? -3.212 4.626 37.718 1.00 204.88 303 GLN F N 1
ATOM 17457 C CA . GLN F 1 281 ? -3.881 5.445 38.722 1.00 206.01 303 GLN F CA 1
ATOM 17458 C C . GLN F 1 281 ? -2.888 6.273 39.527 1.00 210.54 303 GLN F C 1
ATOM 17459 O O . GLN F 1 281 ? -3.225 7.373 39.981 1.00 212.17 303 GLN F O 1
ATOM 17461 N N . ASP F 1 282 ? -1.666 5.772 39.709 1.00 211.01 304 ASP F N 1
ATOM 17462 C CA . ASP F 1 282 ? -0.653 6.482 40.478 1.00 209.24 304 ASP F CA 1
ATOM 17463 C C . ASP F 1 282 ? 0.265 7.338 39.617 1.00 206.30 304 ASP F C 1
ATOM 17464 O O . ASP F 1 282 ? 0.909 8.252 40.144 1.00 204.91 304 ASP F O 1
ATOM 17466 N N . ASP F 1 283 ? 0.345 7.069 38.314 1.00 205.71 305 ASP F N 1
ATOM 17467 C CA . ASP F 1 283 ? 1.217 7.839 37.436 1.00 199.78 305 ASP F CA 1
ATOM 17468 C C . ASP F 1 283 ? 0.603 9.160 36.993 1.00 188.35 305 ASP F C 1
ATOM 17469 O O . ASP F 1 283 ? 1.296 9.961 36.356 1.00 180.88 305 ASP F O 1
ATOM 17471 N N . SER F 1 284 ? -0.669 9.409 37.314 1.00 186.12 306 SER F N 1
ATOM 17472 C CA . SER F 1 284 ? -1.310 10.644 36.877 1.00 186.44 306 SER F CA 1
ATOM 17473 C C . SER F 1 284 ? -0.791 11.856 37.641 1.00 191.82 306 SER F C 1
ATOM 17474 O O . SER F 1 284 ? -0.804 12.971 37.109 1.00 184.39 306 SER F O 1
ATOM 17477 N N . HIS F 1 285 ? -0.329 11.663 38.876 1.00 196.41 307 HIS F N 1
ATOM 17478 C CA . HIS F 1 285 ? 0.112 12.772 39.714 1.00 198.99 307 HIS F CA 1
ATOM 17479 C C . HIS F 1 285 ? 1.614 13.011 39.674 1.00 194.01 307 HIS F C 1
ATOM 17480 O O . HIS F 1 285 ? 2.053 14.141 39.912 1.00 190.85 307 HIS F O 1
ATOM 17487 N N . LYS F 1 286 ? 2.412 11.986 39.384 1.00 189.18 308 LYS F N 1
ATOM 17488 C CA . LYS F 1 286 ? 3.864 12.101 39.373 1.00 180.41 308 LYS F CA 1
ATOM 17489 C C . LYS F 1 286 ? 4.352 12.336 37.949 1.00 170.47 308 LYS F C 1
ATOM 17490 O O . LYS F 1 286 ? 3.930 11.638 37.021 1.00 167.86 308 LYS F O 1
ATOM 17492 N N . GLU F 1 287 ? 5.241 13.310 37.783 1.00 150.58 309 GLU F N 1
ATOM 17493 C CA . GLU F 1 287 ? 5.764 13.690 36.479 1.00 137.94 309 GLU F CA 1
ATOM 17494 C C . GLU F 1 287 ? 7.232 13.283 36.355 1.00 129.85 309 GLU F C 1
ATOM 17495 O O . GLU F 1 287 ? 7.825 12.696 37.265 1.00 130.24 309 GLU F O 1
ATOM 17501 N N . LEU F 1 288 ? 7.814 13.610 35.207 1.00 124.66 310 LEU F N 1
ATOM 17502 C CA . LEU F 1 288 ? 9.162 13.170 34.860 1.00 121.31 310 LEU F CA 1
ATOM 17503 C C . LEU F 1 288 ? 10.202 14.076 35.513 1.00 119.68 310 LEU F C 1
ATOM 17504 O O . LEU F 1 288 ? 10.125 15.300 35.368 1.00 119.24 310 LEU F O 1
ATOM 17509 N N . PRO F 1 289 ? 11.172 13.520 36.237 1.00 119.01 311 PRO F N 1
ATOM 17510 C CA . PRO F 1 289 ? 12.228 14.356 36.828 1.00 117.44 311 PRO F CA 1
ATOM 17511 C C . PRO F 1 289 ? 13.083 15.018 35.755 1.00 113.83 311 PRO F C 1
ATOM 17512 O O . PRO F 1 289 ? 13.635 14.353 34.872 1.00 111.70 311 PRO F O 1
ATOM 17516 N N . ILE F 1 290 ? 13.192 16.343 35.839 1.00 116.21 312 ILE F N 1
ATOM 17517 C CA . ILE F 1 290 ? 13.866 17.141 34.820 1.00 111.62 312 ILE F CA 1
ATOM 17518 C C . ILE F 1 290 ? 14.739 18.194 35.490 1.00 110.83 312 ILE F C 1
ATOM 17519 O O . ILE F 1 290 ? 14.278 18.927 36.372 1.00 112.96 312 ILE F O 1
ATOM 17524 N N . PHE F 1 291 ? 16.002 18.259 35.075 1.00 114.65 313 PHE F N 1
ATOM 17525 C CA . PHE F 1 291 ? 16.886 19.384 35.350 1.00 105.72 313 PHE F CA 1
ATOM 17526 C C . PHE F 1 291 ? 16.893 20.274 34.112 1.00 104.08 313 PHE F C 1
ATOM 17527 O O . PHE F 1 291 ? 17.224 19.808 33.018 1.00 102.02 313 PHE F O 1
ATOM 17535 N N . TRP F 1 292 ? 16.517 21.541 34.273 1.00 121.53 314 TRP F N 1
ATOM 17536 C CA . TRP F 1 292 ? 16.627 22.535 33.211 1.00 118.52 314 TRP F CA 1
ATOM 17537 C C . TRP F 1 292 ? 17.704 23.523 33.642 1.00 102.72 314 TRP F C 1
ATOM 17538 O O . TRP F 1 292 ? 17.497 24.303 34.573 1.00 104.64 314 TRP F O 1
ATOM 17549 N N . ILE F 1 293 ? 18.851 23.487 32.978 1.00 99.88 315 ILE F N 1
ATOM 17550 C CA . ILE F 1 293 ? 19.981 24.334 33.332 1.00 100.86 315 ILE F CA 1
ATOM 17551 C C . ILE F 1 293 ? 19.900 25.599 32.491 1.00 107.79 315 ILE F C 1
ATOM 17552 O O . ILE F 1 293 ? 19.907 25.540 31.257 1.00 114.19 315 ILE F O 1
ATOM 17557 N N . PHE F 1 294 ? 19.817 26.744 33.159 1.00 100.36 316 PHE F N 1
ATOM 17558 C CA . PHE F 1 294 ? 19.490 27.992 32.487 1.00 101.19 316 PHE F CA 1
ATOM 17559 C C . PHE F 1 294 ? 19.989 29.142 33.349 1.00 102.33 316 PHE F C 1
ATOM 17560 O O . PHE F 1 294 ? 20.242 28.956 34.546 1.00 103.10 316 PHE F O 1
ATOM 17568 N N . PRO F 1 295 ? 20.179 30.328 32.767 1.00 105.74 317 PRO F N 1
ATOM 17569 C CA . PRO F 1 295 ? 20.492 31.498 33.592 1.00 104.27 317 PRO F CA 1
ATOM 17570 C C . PRO F 1 295 ? 19.358 31.791 34.561 1.00 107.74 317 PRO F C 1
ATOM 17571 O O . PRO F 1 295 ? 18.193 31.479 34.303 1.00 119.21 317 PRO F O 1
ATOM 17575 N N . TYR F 1 296 ? 19.715 32.396 35.697 1.00 109.16 318 TYR F N 1
ATOM 17576 C CA . TYR F 1 296 ? 18.747 32.575 36.776 1.00 112.51 318 TYR F CA 1
ATOM 17577 C C . TYR F 1 296 ? 17.595 33.483 36.357 1.00 115.44 318 TYR F C 1
ATOM 17578 O O . TYR F 1 296 ? 16.438 33.241 36.727 1.00 117.91 318 TYR F O 1
ATOM 17587 N N . PHE F 1 297 ? 17.885 34.518 35.569 1.00 115.43 319 PHE F N 1
ATOM 17588 C CA . PHE F 1 297 ? 16.885 35.541 35.297 1.00 118.76 319 PHE F CA 1
ATOM 17589 C C . PHE F 1 297 ? 15.731 35.056 34.427 1.00 119.45 319 PHE F C 1
ATOM 17590 O O . PHE F 1 297 ? 14.724 35.764 34.322 1.00 122.72 319 PHE F O 1
ATOM 17598 N N . PHE F 1 298 ? 15.840 33.885 33.807 1.00 116.72 320 PHE F N 1
ATOM 17599 C CA . PHE F 1 298 ? 14.733 33.302 33.061 1.00 117.44 320 PHE F CA 1
ATOM 17600 C C . PHE F 1 298 ? 13.796 32.471 33.925 1.00 119.22 320 PHE F C 1
ATOM 17601 O O . PHE F 1 298 ? 12.887 31.831 33.384 1.00 119.79 320 PHE F O 1
ATOM 17609 N N . GLU F 1 299 ? 14.002 32.458 35.245 1.00 120.24 321 GLU F N 1
ATOM 17610 C CA . GLU F 1 299 ? 13.087 31.751 36.137 1.00 122.41 321 GLU F CA 1
ATOM 17611 C C . GLU F 1 299 ? 11.642 32.164 35.880 1.00 126.00 321 GLU F C 1
ATOM 17612 O O . GLU F 1 299 ? 10.745 31.317 35.771 1.00 126.87 321 GLU F O 1
ATOM 17618 N N . SER F 1 300 ? 11.410 33.474 35.754 1.00 134.63 322 SER F N 1
ATOM 17619 C CA . SER F 1 300 ? 10.067 33.978 35.486 1.00 136.09 322 SER F CA 1
ATOM 17620 C C . SER F 1 300 ? 9.476 33.353 34.227 1.00 139.03 322 SER F C 1
ATOM 17621 O O . SER F 1 300 ? 8.282 33.031 34.187 1.00 139.11 322 SER F O 1
ATOM 17624 N N . ARG F 1 301 ? 10.299 33.158 33.194 1.00 129.90 323 ARG F N 1
ATOM 17625 C CA . ARG F 1 301 ? 9.812 32.550 31.963 1.00 128.93 323 ARG F CA 1
ATOM 17626 C C . ARG F 1 301 ? 9.719 31.034 32.058 1.00 133.40 323 ARG F C 1
ATOM 17627 O O . ARG F 1 301 ? 8.920 30.429 31.332 1.00 128.01 323 ARG F O 1
ATOM 17629 N N . ILE F 1 302 ? 10.502 30.411 32.942 1.00 140.43 324 ILE F N 1
ATOM 17630 C CA . ILE F 1 302 ? 10.453 28.961 33.082 1.00 121.53 324 ILE F CA 1
ATOM 17631 C C . ILE F 1 302 ? 9.262 28.551 33.936 1.00 130.96 324 ILE F C 1
ATOM 17632 O O . ILE F 1 302 ? 8.491 27.657 33.569 1.00 142.18 324 ILE F O 1
ATOM 17637 N N . CYS F 1 303 ? 9.080 29.213 35.081 1.00 127.85 325 CYS F N 1
ATOM 17638 C CA . CYS F 1 303 ? 7.963 28.898 35.962 1.00 131.42 325 CYS F CA 1
ATOM 17639 C C . CYS F 1 303 ? 6.615 29.281 35.367 1.00 134.63 325 CYS F C 1
ATOM 17640 O O . CYS F 1 303 ? 5.582 28.943 35.955 1.00 137.75 325 CYS F O 1
ATOM 17643 N N . GLN F 1 304 ? 6.599 29.978 34.230 1.00 136.06 326 GLN F N 1
ATOM 17644 C CA . GLN F 1 304 ? 5.352 30.274 33.539 1.00 141.03 326 GLN F CA 1
ATOM 17645 C C . GLN F 1 304 ? 4.843 29.090 32.730 1.00 138.01 326 GLN F C 1
ATOM 17646 O O . GLN F 1 304 ? 3.651 29.041 32.411 1.00 145.17 326 GLN F O 1
ATOM 17648 N N . PHE F 1 305 ? 5.717 28.143 32.390 1.00 132.00 327 PHE F N 1
ATOM 17649 C CA . PHE F 1 305 ? 5.324 26.913 31.714 1.00 130.97 327 PHE F CA 1
ATOM 17650 C C . PHE F 1 305 ? 5.437 25.679 32.593 1.00 142.04 327 PHE F C 1
ATOM 17651 O O . PHE F 1 305 ? 4.657 24.741 32.421 1.00 131.50 327 PHE F O 1
ATOM 17659 N N . PHE F 1 306 ? 6.392 25.658 33.526 1.00 144.90 328 PHE F N 1
ATOM 17660 C CA . PHE F 1 306 ? 6.572 24.564 34.478 1.00 141.30 328 PHE F CA 1
ATOM 17661 C C . PHE F 1 306 ? 6.396 25.138 35.879 1.00 142.00 328 PHE F C 1
ATOM 17662 O O . PHE F 1 306 ? 7.381 25.485 36.550 1.00 136.15 328 PHE F O 1
ATOM 17670 N N . PRO F 1 307 ? 5.152 25.260 36.352 1.00 136.96 329 PRO F N 1
ATOM 17671 C CA . PRO F 1 307 ? 4.922 25.892 37.660 1.00 139.95 329 PRO F CA 1
ATOM 17672 C C . PRO F 1 307 ? 5.454 25.090 38.835 1.00 139.63 329 PRO F C 1
ATOM 17673 O O . PRO F 1 307 ? 5.675 25.671 39.905 1.00 155.43 329 PRO F O 1
ATOM 17677 N N . SER F 1 308 ? 5.661 23.783 38.680 1.00 136.43 330 SER F N 1
ATOM 17678 C CA . SER F 1 308 ? 6.204 22.974 39.764 1.00 136.27 330 SER F CA 1
ATOM 17679 C C . SER F 1 308 ? 7.701 23.171 39.955 1.00 132.90 330 SER F C 1
ATOM 17680 O O . SER F 1 308 ? 8.265 22.613 40.902 1.00 132.84 330 SER F O 1
ATOM 17683 N N . PHE F 1 309 ? 8.349 23.949 39.093 1.00 131.42 331 PHE F N 1
ATOM 17684 C CA . PHE F 1 309 ? 9.795 24.102 39.140 1.00 128.12 331 PHE F CA 1
ATOM 17685 C C . PHE F 1 309 ? 10.217 25.074 40.236 1.00 129.43 331 PHE F C 1
ATOM 17686 O O . PHE F 1 309 ? 9.522 26.045 40.545 1.00 132.24 331 PHE F O 1
ATOM 17694 N N . GLN F 1 310 ? 11.378 24.795 40.824 1.00 126.49 332 GLN F N 1
ATOM 17695 C CA . GLN F 1 310 ? 12.057 25.704 41.732 1.00 127.03 332 GLN F CA 1
ATOM 17696 C C . GLN F 1 310 ? 13.477 25.919 41.232 1.00 131.88 332 GLN F C 1
ATOM 17697 O O . GLN F 1 310 ? 13.949 25.236 40.320 1.00 127.92 332 GLN F O 1
ATOM 17703 N N . MET F 1 311 ? 14.165 26.880 41.841 1.00 134.53 333 MET F N 1
ATOM 17704 C CA . MET F 1 311 ? 15.532 27.218 41.472 1.00 124.44 333 MET F CA 1
ATOM 17705 C C . MET F 1 311 ? 16.482 26.779 42.576 1.00 123.73 333 MET F C 1
ATOM 17706 O O . MET F 1 311 ? 16.219 27.013 43.760 1.00 133.37 333 MET F O 1
ATOM 17711 N N . LEU F 1 312 ? 17.580 26.143 42.185 1.00 124.99 334 LEU F N 1
ATOM 17712 C CA . LEU F 1 312 ? 18.654 25.818 43.107 1.00 124.46 334 LEU F CA 1
ATOM 17713 C C . LEU F 1 312 ? 19.663 26.958 43.140 1.00 124.42 334 LEU F C 1
ATOM 17714 O O . LEU F 1 312 ? 19.679 27.834 42.271 1.00 122.41 334 LEU F O 1
ATOM 17719 N N . ASP F 1 313 ? 20.515 26.943 44.163 1.00 132.53 335 ASP F N 1
ATOM 17720 C CA . ASP F 1 313 ? 21.541 27.962 44.323 1.00 130.11 335 ASP F CA 1
ATOM 17721 C C . ASP F 1 313 ? 22.914 27.494 43.859 1.00 133.43 335 ASP F C 1
ATOM 17722 O O . ASP F 1 313 ? 23.901 28.211 44.056 1.00 138.35 335 ASP F O 1
ATOM 17727 N N . TYR F 1 314 ? 23.001 26.314 43.251 1.00 135.05 336 TYR F N 1
ATOM 17728 C CA . TYR F 1 314 ? 24.260 25.877 42.669 1.00 133.50 336 TYR F CA 1
ATOM 17729 C C . TYR F 1 314 ? 24.547 26.674 41.405 1.00 136.97 336 TYR F C 1
ATOM 17730 O O . TYR F 1 314 ? 23.660 26.914 40.582 1.00 152.24 336 TYR F O 1
ATOM 17739 N N . GLN F 1 315 ? 25.795 27.084 41.259 1.00 119.16 337 GLN F N 1
ATOM 17740 C CA . GLN F 1 315 ? 26.251 27.909 40.147 1.00 117.86 337 GLN F CA 1
ATOM 17741 C C . GLN F 1 315 ? 27.070 27.029 39.207 1.00 121.86 337 GLN F C 1
ATOM 17742 O O . GLN F 1 315 ? 28.272 26.832 39.413 1.00 127.28 337 GLN F O 1
ATOM 17748 N N . VAL F 1 316 ? 26.412 26.492 38.182 1.00 117.93 338 VAL F N 1
ATOM 17749 C CA . VAL F 1 316 ? 27.058 25.561 37.260 1.00 109.03 338 VAL F CA 1
ATOM 17750 C C . VAL F 1 316 ? 28.124 26.318 36.473 1.00 113.03 338 VAL F C 1
ATOM 17751 O O . VAL F 1 316 ? 27.816 27.226 35.696 1.00 119.80 338 VAL F O 1
ATOM 17755 N N . ASP F 1 317 ? 29.382 25.948 36.684 1.00 107.92 339 ASP F N 1
ATOM 17756 C CA . ASP F 1 317 ? 30.499 26.615 36.037 1.00 102.63 339 ASP F CA 1
ATOM 17757 C C . ASP F 1 317 ? 30.740 26.031 34.650 1.00 101.24 339 ASP F C 1
ATOM 17758 O O . ASP F 1 317 ? 30.488 24.849 34.398 1.00 108.06 339 ASP F O 1
ATOM 17763 N N . TYR F 1 318 ? 31.232 26.875 33.747 1.00 101.09 340 TYR F N 1
ATOM 17764 C CA . TYR F 1 318 ? 31.481 26.491 32.367 1.00 99.79 340 TYR F CA 1
ATOM 17765 C C . TYR F 1 318 ? 32.935 26.758 31.998 1.00 105.91 340 TYR F C 1
ATOM 17766 O O . TYR F 1 318 ? 33.630 27.545 32.647 1.00 108.10 340 TYR F O 1
ATOM 17775 N N . ASP F 1 319 ? 33.389 26.088 30.938 1.00 105.01 341 ASP F N 1
ATOM 17776 C CA . ASP F 1 319 ? 34.706 26.380 30.381 1.00 97.99 341 ASP F CA 1
ATOM 17777 C C . ASP F 1 319 ? 34.663 27.638 29.523 1.00 83.45 341 ASP F C 1
ATOM 17778 O O . ASP F 1 319 ? 35.507 28.530 29.669 1.00 84.61 341 ASP F O 1
ATOM 17783 N N . ASN F 1 320 ? 33.688 27.721 28.620 1.00 84.54 342 ASN F N 1
ATOM 17784 C CA . ASN F 1 320 ? 33.411 28.929 27.859 1.00 86.74 342 ASN F CA 1
ATOM 17785 C C . ASN F 1 320 ? 31.925 29.240 27.953 1.00 90.49 342 ASN F C 1
ATOM 17786 O O . ASN F 1 320 ? 31.099 28.339 28.116 1.00 97.48 342 ASN F O 1
ATOM 17791 N N . HIS F 1 321 ? 31.596 30.528 27.860 1.00 82.80 343 HIS F N 1
ATOM 17792 C CA . HIS F 1 321 ? 30.216 30.978 27.992 1.00 84.77 343 HIS F CA 1
ATOM 17793 C C . HIS F 1 321 ? 30.120 32.441 27.578 1.00 105.07 343 HIS F C 1
ATOM 17794 O O . HIS F 1 321 ? 30.820 33.293 28.134 1.00 108.52 343 HIS F O 1
ATOM 17801 N N . ALA F 1 322 ? 29.269 32.750 26.599 1.00 94.69 344 ALA F N 1
ATOM 17802 C CA . ALA F 1 322 ? 29.156 34.132 26.146 1.00 91.69 344 ALA F CA 1
ATOM 17803 C C . ALA F 1 322 ? 28.485 35.026 27.177 1.00 100.76 344 ALA F C 1
ATOM 17804 O O . ALA F 1 322 ? 28.658 36.248 27.125 1.00 102.58 344 ALA F O 1
ATOM 17806 N N . LEU F 1 323 ? 27.733 34.445 28.114 1.00 87.19 345 LEU F N 1
ATOM 17807 C CA . LEU F 1 323 ? 27.026 35.251 29.103 1.00 96.72 345 LEU F CA 1
ATOM 17808 C C . LEU F 1 323 ? 27.993 35.860 30.111 1.00 110.09 345 LEU F C 1
ATOM 17809 O O . LEU F 1 323 ? 27.799 36.998 30.557 1.00 128.01 345 LEU F O 1
ATOM 17814 N N . TYR F 1 324 ? 29.033 35.117 30.483 1.00 95.31 346 TYR F N 1
ATOM 17815 C CA . TYR F 1 324 ? 30.040 35.607 31.408 1.00 96.64 346 TYR F CA 1
ATOM 17816 C C . TYR F 1 324 ? 31.341 34.866 31.142 1.00 106.63 346 TYR F C 1
ATOM 17817 O O . TYR F 1 324 ? 31.336 33.721 30.683 1.00 117.20 346 TYR F O 1
ATOM 17826 N N . LYS F 1 325 ? 32.460 35.514 31.455 1.00 121.60 347 LYS F N 1
ATOM 17827 C CA . LYS F 1 325 ? 33.762 34.871 31.380 1.00 136.48 347 LYS F CA 1
ATOM 17828 C C . LYS F 1 325 ? 34.496 35.043 32.702 1.00 141.60 347 LYS F C 1
ATOM 17829 O O . LYS F 1 325 ? 34.273 36.010 33.437 1.00 145.57 347 LYS F O 1
ATOM 17835 N N . HIS F 1 326 ? 35.362 34.082 33.009 1.00 142.17 348 HIS F N 1
ATOM 17836 C CA . HIS F 1 326 ? 36.265 34.217 34.145 1.00 138.96 348 HIS F CA 1
ATOM 17837 C C . HIS F 1 326 ? 37.356 35.228 33.816 1.00 137.61 348 HIS F C 1
ATOM 17838 O O . HIS F 1 326 ? 38.105 35.043 32.851 1.00 131.12 348 HIS F O 1
ATOM 17845 N N . GLY F 1 327 ? 37.470 36.274 34.627 1.00 152.48 349 GLY F N 1
ATOM 17846 C CA . GLY F 1 327 ? 38.571 37.205 34.459 1.00 149.65 349 GLY F CA 1
ATOM 17847 C C . GLY F 1 327 ? 39.772 36.858 35.316 1.00 150.00 349 GLY F C 1
ATOM 17848 O O . GLY F 1 327 ? 40.110 35.682 35.483 1.00 146.14 349 GLY F O 1
ATOM 17849 N N . LYS F 1 328 ? 40.430 37.878 35.853 1.00 165.06 350 LYS F N 1
ATOM 17850 C CA . LYS F 1 328 ? 41.543 37.685 36.776 1.00 155.17 350 LYS F CA 1
ATOM 17851 C C . LYS F 1 328 ? 41.706 38.918 37.651 1.00 155.13 350 LYS F C 1
ATOM 17852 O O . LYS F 1 328 ? 41.477 40.038 37.198 1.00 155.76 350 LYS F O 1
ATOM 17854 N N . ARG F 1 331 ? 38.191 34.058 40.100 1.00 134.74 353 ARG F N 1
ATOM 17855 C CA . ARG F 1 331 ? 37.584 34.511 38.851 1.00 134.79 353 ARG F CA 1
ATOM 17856 C C . ARG F 1 331 ? 36.148 34.950 39.103 1.00 149.58 353 ARG F C 1
ATOM 17857 O O . ARG F 1 331 ? 35.648 34.852 40.225 1.00 154.06 353 ARG F O 1
ATOM 17859 N N . LYS F 1 332 ? 35.486 35.429 38.053 1.00 143.21 354 LYS F N 1
ATOM 17860 C CA . LYS F 1 332 ? 34.127 35.928 38.186 1.00 141.13 354 LYS F CA 1
ATOM 17861 C C . LYS F 1 332 ? 33.141 34.782 38.395 1.00 134.21 354 LYS F C 1
ATOM 17862 O O . LYS F 1 332 ? 33.384 33.635 38.013 1.00 134.42 354 LYS F O 1
ATOM 17864 N N . GLN F 1 333 ? 32.016 35.116 39.018 1.00 120.30 355 GLN F N 1
ATOM 17865 C CA . GLN F 1 333 ? 30.995 34.142 39.370 1.00 115.35 355 GLN F CA 1
ATOM 17866 C C . GLN F 1 333 ? 30.008 33.977 38.214 1.00 112.26 355 GLN F C 1
ATOM 17867 O O . GLN F 1 333 ? 29.794 34.899 37.422 1.00 113.36 355 GLN F O 1
ATOM 17873 N N . SER F 1 334 ? 29.436 32.772 38.100 1.00 102.58 356 SER F N 1
ATOM 17874 C CA . SER F 1 334 ? 28.572 32.327 37.008 1.00 99.52 356 SER F CA 1
ATOM 17875 C C . SER F 1 334 ? 27.095 32.500 37.349 1.00 92.20 356 SER F C 1
ATOM 17876 O O . SER F 1 334 ? 26.686 32.241 38.485 1.00 93.84 356 SER F O 1
ATOM 17879 N N . PRO F 1 335 ? 26.279 32.911 36.377 1.00 87.23 357 PRO F N 1
ATOM 17880 C CA . PRO F 1 335 ? 24.850 33.144 36.624 1.00 88.48 357 PRO F CA 1
ATOM 17881 C C . PRO F 1 335 ? 23.932 31.965 36.328 1.00 91.28 357 PRO F C 1
ATOM 17882 O O . PRO F 1 335 ? 22.733 32.058 36.613 1.00 89.58 357 PRO F O 1
ATOM 17886 N N . VAL F 1 336 ? 24.446 30.875 35.770 1.00 109.08 358 VAL F N 1
ATOM 17887 C CA . VAL F 1 336 ? 23.608 29.750 35.374 1.00 101.69 358 VAL F CA 1
ATOM 17888 C C . VAL F 1 336 ? 23.361 28.855 36.580 1.00 94.45 358 VAL F C 1
ATOM 17889 O O . VAL F 1 336 ? 24.255 28.640 37.408 1.00 96.12 358 VAL F O 1
ATOM 17893 N N . ARG F 1 337 ? 22.143 28.327 36.686 1.00 96.27 359 ARG F N 1
ATOM 17894 C CA . ARG F 1 337 ? 21.808 27.385 37.745 1.00 111.37 359 ARG F CA 1
ATOM 17895 C C . ARG F 1 337 ? 20.820 26.363 37.190 1.00 118.39 359 ARG F C 1
ATOM 17896 O O . ARG F 1 337 ? 20.584 26.285 35.978 1.00 122.06 359 ARG F O 1
ATOM 17904 N N . ILE F 1 338 ? 20.245 25.569 38.093 1.00 119.79 360 ILE F N 1
ATOM 17905 C CA . ILE F 1 338 ? 19.411 24.429 37.740 1.00 114.63 360 ILE F CA 1
ATOM 17906 C C . ILE F 1 338 ? 17.986 24.691 38.210 1.00 113.68 360 ILE F C 1
ATOM 17907 O O . ILE F 1 338 ? 17.768 25.174 39.326 1.00 118.05 360 ILE F O 1
ATOM 17912 N N . PHE F 1 339 ? 17.018 24.367 37.355 1.00 112.25 361 PHE F N 1
ATOM 17913 C CA . PHE F 1 339 ? 15.593 24.519 37.631 1.00 118.49 361 PHE F CA 1
ATOM 17914 C C . PHE F 1 339 ? 14.978 23.127 37.581 1.00 127.78 361 PHE F C 1
ATOM 17915 O O . PHE F 1 339 ? 14.989 22.476 36.531 1.00 131.69 361 PHE F O 1
ATOM 17923 N N . THR F 1 340 ? 14.457 22.661 38.713 1.00 128.59 362 THR F N 1
ATOM 17924 C CA . THR F 1 340 ? 14.025 21.280 38.837 1.00 126.60 362 THR F CA 1
ATOM 17925 C C . THR F 1 340 ? 12.599 21.237 39.363 1.00 126.30 362 THR F C 1
ATOM 17926 O O . THR F 1 340 ? 12.132 22.163 40.031 1.00 117.64 362 THR F O 1
ATOM 17930 N N . ASN F 1 341 ? 11.908 20.141 39.055 1.00 128.44 363 ASN F N 1
ATOM 17931 C CA . ASN F 1 341 ? 10.660 19.807 39.728 1.00 127.74 363 ASN F CA 1
ATOM 17932 C C . ASN F 1 341 ? 10.879 18.896 40.926 1.00 128.31 363 ASN F C 1
ATOM 17933 O O . ASN F 1 341 ? 9.957 18.714 41.727 1.00 129.04 363 ASN F O 1
ATOM 17938 N N . ILE F 1 342 ? 12.071 18.327 41.058 1.00 119.53 364 ILE F N 1
ATOM 17939 C CA . ILE F 1 342 ? 12.414 17.524 42.236 1.00 122.00 364 ILE F CA 1
ATOM 17940 C C . ILE F 1 342 ? 12.470 18.434 43.456 1.00 132.33 364 ILE F C 1
ATOM 17941 O O . ILE F 1 342 ? 13.002 19.555 43.360 1.00 120.15 364 ILE F O 1
ATOM 17946 N N . PRO F 1 343 ? 11.919 18.025 44.597 1.00 141.22 365 PRO F N 1
ATOM 17947 C CA . PRO F 1 343 ? 12.021 18.837 45.814 1.00 145.24 365 PRO F CA 1
ATOM 17948 C C . PRO F 1 343 ? 13.465 19.199 46.110 1.00 144.08 365 PRO F C 1
ATOM 17949 O O . PRO F 1 343 ? 14.333 18.317 46.194 1.00 137.42 365 PRO F O 1
ATOM 17953 N N . PRO F 1 344 ? 13.764 20.492 46.268 1.00 141.55 366 PRO F N 1
ATOM 17954 C CA . PRO F 1 344 ? 15.166 20.917 46.405 1.00 142.10 366 PRO F CA 1
ATOM 17955 C C . PRO F 1 344 ? 15.806 20.540 47.731 1.00 155.39 366 PRO F C 1
ATOM 17956 O O . PRO F 1 344 ? 17.029 20.680 47.861 1.00 159.85 366 PRO F O 1
ATOM 17960 N N . ASN F 1 345 ? 15.033 20.074 48.715 1.00 154.32 367 ASN F N 1
ATOM 17961 C CA . ASN F 1 345 ? 15.626 19.708 49.997 1.00 148.96 367 ASN F CA 1
ATOM 17962 C C . ASN F 1 345 ? 16.481 18.453 49.884 1.00 152.58 367 ASN F C 1
ATOM 17963 O O . ASN F 1 345 ? 17.462 18.305 50.622 1.00 158.37 367 ASN F O 1
ATOM 17968 N N . LYS F 1 346 ? 16.135 17.546 48.969 1.00 151.17 368 LYS F N 1
ATOM 17969 C CA . LYS F 1 346 ? 16.901 16.318 48.796 1.00 154.46 368 LYS F CA 1
ATOM 17970 C C . LYS F 1 346 ? 18.204 16.536 48.038 1.00 150.40 368 LYS F C 1
ATOM 17971 O O . LYS F 1 346 ? 19.134 15.737 48.191 1.00 149.21 368 LYS F O 1
ATOM 17973 N N . ILE F 1 347 ? 18.293 17.588 47.230 1.00 145.14 369 ILE F N 1
ATOM 17974 C CA . ILE F 1 347 ? 19.505 17.875 46.469 1.00 141.67 369 ILE F CA 1
ATOM 17975 C C . ILE F 1 347 ? 20.524 18.527 47.395 1.00 146.09 369 ILE F C 1
ATOM 17976 O O . ILE F 1 347 ? 20.299 19.630 47.904 1.00 151.92 369 ILE F O 1
ATOM 17981 N N . ILE F 1 348 ? 21.647 17.848 47.613 1.00 140.28 370 ILE F N 1
ATOM 17982 C CA . ILE F 1 348 ? 22.711 18.336 48.484 1.00 140.05 370 ILE F CA 1
ATOM 17983 C C . ILE F 1 348 ? 23.756 19.039 47.631 1.00 141.32 370 ILE F C 1
ATOM 17984 O O . ILE F 1 348 ? 24.240 18.480 46.638 1.00 141.50 370 ILE F O 1
ATOM 17989 N N . LEU F 1 349 ? 24.105 20.267 48.017 1.00 144.97 371 LEU F N 1
ATOM 17990 C CA . LEU F 1 349 ? 25.124 21.052 47.343 1.00 145.45 371 LEU F CA 1
ATOM 17991 C C . LEU F 1 349 ? 26.470 20.888 48.040 1.00 150.02 371 LEU F C 1
ATOM 17992 O O . LEU F 1 349 ? 26.523 20.680 49.256 1.00 150.32 371 LEU F O 1
ATOM 17997 N N . PRO F 1 350 ? 27.580 20.969 47.293 1.00 150.41 372 PRO F N 1
ATOM 17998 C CA . PRO F 1 350 ? 28.898 20.742 47.905 1.00 152.77 372 PRO F CA 1
ATOM 17999 C C . PRO F 1 350 ? 29.233 21.756 48.987 1.00 158.64 372 PRO F C 1
ATOM 18000 O O . PRO F 1 350 ? 29.446 22.939 48.703 1.00 160.38 372 PRO F O 1
ATOM 18004 N N . THR F 1 351 ? 29.280 21.295 50.239 1.00 160.55 373 THR F N 1
ATOM 18005 C CA . THR F 1 351 ? 29.613 22.178 51.350 1.00 161.03 373 THR F CA 1
ATOM 18006 C C . THR F 1 351 ? 31.077 22.595 51.339 1.00 163.93 373 THR F C 1
ATOM 18007 O O . THR F 1 351 ? 31.415 23.638 51.910 1.00 168.77 373 THR F O 1
ATOM 18011 N N . GLU F 1 352 ? 31.952 21.810 50.705 1.00 161.45 374 GLU F N 1
ATOM 18012 C CA . GLU F 1 352 ? 33.362 22.177 50.642 1.00 159.75 374 GLU F CA 1
ATOM 18013 C C . GLU F 1 352 ? 33.592 23.382 49.740 1.00 155.67 374 GLU F C 1
ATOM 18014 O O . GLU F 1 352 ? 34.505 24.176 49.991 1.00 153.74 374 GLU F O 1
ATOM 18016 N N . GLU F 1 353 ? 32.776 23.540 48.697 1.00 162.14 375 GLU F N 1
ATOM 18017 C CA . GLU F 1 353 ? 32.936 24.614 47.727 1.00 159.03 375 GLU F CA 1
ATOM 18018 C C . GLU F 1 353 ? 32.157 25.873 48.098 1.00 155.83 375 GLU F C 1
ATOM 18019 O O . GLU F 1 353 ? 31.906 26.714 47.227 1.00 155.41 375 GLU F O 1
ATOM 18021 N N . GLY F 1 354 ? 31.766 26.020 49.361 1.00 151.12 376 GLY F N 1
ATOM 18022 C CA . GLY F 1 354 ? 31.111 27.234 49.807 1.00 144.83 376 GLY F CA 1
ATOM 18023 C C . GLY F 1 354 ? 29.607 27.251 49.619 1.00 143.48 376 GLY F C 1
ATOM 18024 O O . GLY F 1 354 ? 29.082 28.043 48.831 1.00 140.09 376 GLY F O 1
ATOM 18025 N N . TYR F 1 355 ? 28.905 26.379 50.340 1.00 153.19 377 TYR F N 1
ATOM 18026 C CA . TYR F 1 355 ? 27.450 26.363 50.353 1.00 150.83 377 TYR F CA 1
ATOM 18027 C C . TYR F 1 355 ? 26.982 26.068 51.770 1.00 155.08 377 TYR F C 1
ATOM 18028 O O . TYR F 1 355 ? 27.724 25.514 52.585 1.00 161.05 377 TYR F O 1
ATOM 18037 N N . ARG F 1 356 ? 25.738 26.447 52.063 1.00 151.81 378 ARG F N 1
ATOM 18038 C CA . ARG F 1 356 ? 25.160 26.188 53.372 1.00 149.07 378 ARG F CA 1
ATOM 18039 C C . ARG F 1 356 ? 23.712 25.760 53.195 1.00 144.59 378 ARG F C 1
ATOM 18040 O O . ARG F 1 356 ? 23.135 25.887 52.113 1.00 143.72 378 ARG F O 1
ATOM 18042 N N . PHE F 1 357 ? 23.131 25.231 54.266 1.00 145.40 379 PHE F N 1
ATOM 18043 C CA . PHE F 1 357 ? 21.747 24.780 54.260 1.00 145.66 379 PHE F CA 1
ATOM 18044 C C . PHE F 1 357 ? 20.919 25.684 55.163 1.00 150.89 379 PHE F C 1
ATOM 18045 O O . PHE F 1 357 ? 21.251 25.867 56.338 1.00 154.41 379 PHE F O 1
ATOM 18053 N N . CYS F 1 358 ? 19.851 26.246 54.607 1.00 155.64 380 CYS F N 1
ATOM 18054 C CA . CYS F 1 358 ? 18.946 27.122 55.332 1.00 158.74 380 CYS F CA 1
ATOM 18055 C C . CYS F 1 358 ? 17.741 26.332 55.825 1.00 158.27 380 CYS F C 1
ATOM 18056 O O . CYS F 1 358 ? 17.268 25.408 55.158 1.00 159.01 380 CYS F O 1
ATOM 18059 N N . SER F 1 359 ? 17.239 26.704 57.001 1.00 160.24 381 SER F N 1
ATOM 18060 C CA . SER F 1 359 ? 16.180 25.919 57.630 1.00 163.71 381 SER F CA 1
ATOM 18061 C C . SER F 1 359 ? 14.765 26.323 57.204 1.00 164.51 381 SER F C 1
ATOM 18062 O O . SER F 1 359 ? 13.998 25.446 56.784 1.00 152.79 381 SER F O 1
ATOM 18065 N N . PRO F 1 360 ? 14.358 27.623 57.291 1.00 173.70 382 PRO F N 1
ATOM 18066 C CA . PRO F 1 360 ? 12.947 27.960 57.030 1.00 175.42 382 PRO F CA 1
ATOM 18067 C C . PRO F 1 360 ? 12.500 27.570 55.631 1.00 172.76 382 PRO F C 1
ATOM 18068 O O . PRO F 1 360 ? 11.611 26.725 55.469 1.00 173.10 382 PRO F O 1
ATOM 18072 N N . CYS F 1 361 ? 13.097 28.182 54.615 1.00 166.61 383 CYS F N 1
ATOM 18073 C CA . CYS F 1 361 ? 12.910 27.701 53.255 1.00 163.19 383 CYS F CA 1
ATOM 18074 C C . CYS F 1 361 ? 13.737 26.439 53.059 1.00 167.14 383 CYS F C 1
ATOM 18075 O O . CYS F 1 361 ? 14.948 26.437 53.302 1.00 169.46 383 CYS F O 1
ATOM 18078 N N . GLN F 1 362 ? 13.088 25.357 52.639 1.00 161.93 384 GLN F N 1
ATOM 18079 C CA . GLN F 1 362 ? 13.771 24.070 52.514 1.00 158.16 384 GLN F CA 1
ATOM 18080 C C . GLN F 1 362 ? 14.464 24.015 51.159 1.00 150.86 384 GLN F C 1
ATOM 18081 O O . GLN F 1 362 ? 13.876 23.645 50.141 1.00 146.89 384 GLN F O 1
ATOM 18087 N N . ARG F 1 363 ? 15.739 24.387 51.165 1.00 153.78 385 ARG F N 1
ATOM 18088 C CA . ARG F 1 363 ? 16.593 24.404 49.986 1.00 148.82 385 ARG F CA 1
ATOM 18089 C C . ARG F 1 363 ? 18.026 24.575 50.472 1.00 146.61 385 ARG F C 1
ATOM 18090 O O . ARG F 1 363 ? 18.271 24.860 51.648 1.00 148.89 385 ARG F O 1
ATOM 18092 N N . TYR F 1 364 ? 18.971 24.387 49.558 1.00 136.86 386 TYR F N 1
ATOM 18093 C CA . TYR F 1 364 ? 20.381 24.623 49.837 1.00 139.99 386 TYR F CA 1
ATOM 18094 C C . TYR F 1 364 ? 20.790 25.960 49.232 1.00 148.17 386 TYR F C 1
ATOM 18095 O O . TYR F 1 364 ? 20.576 26.195 48.038 1.00 153.68 386 TYR F O 1
ATOM 18104 N N . VAL F 1 365 ? 21.365 26.832 50.056 1.00 153.59 387 VAL F N 1
ATOM 18105 C CA . VAL F 1 365 ? 21.636 28.205 49.669 1.00 147.92 387 VAL F CA 1
ATOM 18106 C C . VAL F 1 365 ? 23.138 28.429 49.540 1.00 147.28 387 VAL F C 1
ATOM 18107 O O . VAL F 1 365 ? 23.970 27.642 50.011 1.00 149.20 387 VAL F O 1
ATOM 18111 N N . SER F 1 366 ? 23.475 29.535 48.884 1.00 145.84 388 SER F N 1
ATOM 18112 C CA . SER F 1 366 ? 24.855 29.956 48.706 1.00 143.42 388 SER F CA 1
ATOM 18113 C C . SER F 1 366 ? 25.385 30.608 49.980 1.00 152.08 388 SER F C 1
ATOM 18114 O O . SER F 1 366 ? 24.627 30.997 50.873 1.00 156.62 388 SER F O 1
ATOM 18117 N N . LEU F 1 367 ? 26.711 30.726 50.052 1.00 157.56 389 LEU F N 1
ATOM 18118 C CA . LEU F 1 367 ? 27.336 31.306 51.236 1.00 159.13 389 LEU F CA 1
ATOM 18119 C C . LEU F 1 367 ? 27.050 32.799 51.342 1.00 156.80 389 LEU F C 1
ATOM 18120 O O . LEU F 1 367 ? 26.850 33.321 52.446 1.00 154.99 389 LEU F O 1
ATOM 18122 N N . GLU F 1 368 ? 27.019 33.499 50.211 1.00 157.28 390 GLU F N 1
ATOM 18123 C CA . GLU F 1 368 ? 26.842 34.945 50.190 1.00 161.74 390 GLU F CA 1
ATOM 18124 C C . GLU F 1 368 ? 25.378 35.368 50.167 1.00 157.37 390 GLU F C 1
ATOM 18125 O O . GLU F 1 368 ? 25.087 36.534 49.879 1.00 157.22 390 GLU F O 1
ATOM 18127 N N . ASN F 1 369 ? 24.455 34.457 50.459 1.00 150.21 391 ASN F N 1
ATOM 18128 C CA . ASN F 1 369 ? 23.037 34.772 50.531 1.00 148.99 391 ASN F CA 1
ATOM 18129 C C . ASN F 1 369 ? 22.627 34.959 51.987 1.00 155.63 391 ASN F C 1
ATOM 18130 O O . ASN F 1 369 ? 23.258 34.426 52.903 1.00 160.28 391 ASN F O 1
ATOM 18135 N N . GLN F 1 370 ? 21.562 35.731 52.193 1.00 159.57 392 GLN F N 1
ATOM 18136 C CA . GLN F 1 370 ? 21.017 35.979 53.518 1.00 157.92 392 GLN F CA 1
ATOM 18137 C C . GLN F 1 370 ? 19.523 35.691 53.515 1.00 153.75 392 GLN F C 1
ATOM 18138 O O . GLN F 1 370 ? 18.838 35.891 52.509 1.00 152.75 392 GLN F O 1
ATOM 18140 N N . HIS F 1 371 ? 19.022 35.217 54.653 1.00 144.95 393 HIS F N 1
ATOM 18141 C CA . HIS F 1 371 ? 17.604 34.913 54.805 1.00 147.44 393 HIS F CA 1
ATOM 18142 C C . HIS F 1 371 ? 16.890 36.140 55.358 1.00 155.31 393 HIS F C 1
ATOM 18143 O O . HIS F 1 371 ? 17.022 36.464 56.543 1.00 158.46 393 HIS F O 1
ATOM 18150 N N . CYS F 1 372 ? 16.136 36.821 54.500 1.00 168.49 394 CYS F N 1
ATOM 18151 C CA . CYS F 1 372 ? 15.328 37.962 54.908 1.00 170.78 394 CYS F CA 1
ATOM 18152 C C . CYS F 1 372 ? 13.975 37.454 55.391 1.00 167.56 394 CYS F C 1
ATOM 18153 O O . CYS F 1 372 ? 13.214 36.865 54.615 1.00 163.30 394 CYS F O 1
ATOM 18156 N N . GLU F 1 373 ? 13.679 37.679 56.672 1.00 166.45 395 GLU F N 1
ATOM 18157 C CA . GLU F 1 373 ? 12.454 37.159 57.268 1.00 166.37 395 GLU F CA 1
ATOM 18158 C C . GLU F 1 373 ? 11.202 37.889 56.798 1.00 168.05 395 GLU F C 1
ATOM 18159 O O . GLU F 1 373 ? 10.095 37.412 57.069 1.00 173.13 395 GLU F O 1
ATOM 18161 N N . LEU F 1 374 ? 11.344 39.020 56.105 1.00 166.71 396 LEU F N 1
ATOM 18162 C CA . LEU F 1 374 ? 10.172 39.778 55.677 1.00 165.62 396 LEU F CA 1
ATOM 18163 C C . LEU F 1 374 ? 9.459 39.078 54.526 1.00 174.10 396 LEU F C 1
ATOM 18164 O O . LEU F 1 374 ? 8.257 38.797 54.601 1.00 184.70 396 LEU F O 1
ATOM 18169 N N . CYS F 1 375 ? 10.185 38.791 53.448 1.00 172.53 397 CYS F N 1
ATOM 18170 C CA . CYS F 1 375 ? 9.644 37.996 52.354 1.00 169.78 397 CYS F CA 1
ATOM 18171 C C . CYS F 1 375 ? 9.710 36.497 52.626 1.00 164.72 397 CYS F C 1
ATOM 18172 O O . CYS F 1 375 ? 9.255 35.711 51.787 1.00 163.51 397 CYS F O 1
ATOM 18175 N N . ASN F 1 376 ? 10.266 36.092 53.771 1.00 162.17 398 ASN F N 1
ATOM 18176 C CA . ASN F 1 376 ? 10.209 34.712 54.261 1.00 164.04 398 ASN F CA 1
ATOM 18177 C C . ASN F 1 376 ? 10.855 33.719 53.298 1.00 167.30 398 ASN F C 1
ATOM 18178 O O . ASN F 1 376 ? 10.438 32.560 53.220 1.00 171.45 398 ASN F O 1
ATOM 18180 N N . SER F 1 377 ? 11.881 34.149 52.568 1.00 160.54 399 SER F N 1
ATOM 18181 C CA . SER F 1 377 ? 12.568 33.258 51.643 1.00 157.79 399 SER F CA 1
ATOM 18182 C C . SER F 1 377 ? 13.897 33.876 51.237 1.00 154.09 399 SER F C 1
ATOM 18183 O O . SER F 1 377 ? 13.986 35.088 51.028 1.00 150.18 399 SER F O 1
ATOM 18186 N N . CYS F 1 378 ? 14.922 33.033 51.127 1.00 153.20 400 CYS F N 1
ATOM 18187 C CA . CYS F 1 378 ? 16.204 33.469 50.590 1.00 152.24 400 CYS F CA 1
ATOM 18188 C C . CYS F 1 378 ? 16.035 33.838 49.122 1.00 144.28 400 CYS F C 1
ATOM 18189 O O . CYS F 1 378 ? 15.709 32.982 48.293 1.00 144.98 400 CYS F O 1
ATOM 18192 N N . THR F 1 379 ? 16.255 35.111 48.797 1.00 141.91 401 THR F N 1
ATOM 18193 C CA . THR F 1 379 ? 15.978 35.624 47.465 1.00 137.34 401 THR F CA 1
ATOM 18194 C C . THR F 1 379 ? 17.169 36.304 46.803 1.00 133.01 401 THR F C 1
ATOM 18195 O O . THR F 1 379 ? 17.011 36.864 45.711 1.00 131.36 401 THR F O 1
ATOM 18199 N N . SER F 1 380 ? 18.353 36.279 47.422 1.00 136.83 402 SER F N 1
ATOM 18200 C CA . SER F 1 380 ? 19.551 36.864 46.821 1.00 137.66 402 SER F CA 1
ATOM 18201 C C . SER F 1 380 ? 19.977 35.976 45.655 1.00 128.67 402 SER F C 1
ATOM 18202 O O . SER F 1 380 ? 20.824 35.087 45.782 1.00 129.06 402 SER F O 1
ATOM 18205 N N . LYS F 1 381 ? 19.368 36.226 44.501 1.00 120.23 403 LYS F N 1
ATOM 18206 C CA . LYS F 1 381 ? 19.621 35.403 43.326 1.00 120.01 403 LYS F CA 1
ATOM 18207 C C . LYS F 1 381 ? 20.970 35.707 42.687 1.00 124.77 403 LYS F C 1
ATOM 18208 O O . LYS F 1 381 ? 21.582 34.815 42.086 1.00 121.29 403 LYS F O 1
ATOM 18214 N N . ASP F 1 382 ? 21.453 36.939 42.807 1.00 133.24 404 ASP F N 1
ATOM 18215 C CA . ASP F 1 382 ? 22.742 37.308 42.240 1.00 133.55 404 ASP F CA 1
ATOM 18216 C C . ASP F 1 382 ? 23.850 36.932 43.222 1.00 134.54 404 ASP F C 1
ATOM 18217 O O . ASP F 1 382 ? 23.622 36.259 44.231 1.00 133.26 404 ASP F O 1
ATOM 18219 N N . GLY F 1 383 ? 25.078 37.362 42.931 1.00 144.03 405 GLY F N 1
ATOM 18220 C CA . GLY F 1 383 ? 26.163 37.134 43.870 1.00 147.82 405 GLY F CA 1
ATOM 18221 C C . GLY F 1 383 ? 26.106 38.076 45.057 1.00 148.00 405 GLY F C 1
ATOM 18222 O O . GLY F 1 383 ? 26.301 37.660 46.202 1.00 146.13 405 GLY F O 1
ATOM 18223 N N . ARG F 1 384 ? 25.824 39.351 44.803 1.00 146.71 406 ARG F N 1
ATOM 18224 C CA . ARG F 1 384 ? 25.769 40.341 45.865 1.00 152.09 406 ARG F CA 1
ATOM 18225 C C . ARG F 1 384 ? 24.546 40.108 46.753 1.00 154.41 406 ARG F C 1
ATOM 18226 O O . ARG F 1 384 ? 23.621 39.365 46.413 1.00 146.36 406 ARG F O 1
ATOM 18228 N N . LYS F 1 385 ? 24.554 40.763 47.912 1.00 158.26 407 LYS F N 1
ATOM 18229 C CA . LYS F 1 385 ? 23.493 40.617 48.902 1.00 152.83 407 LYS F CA 1
ATOM 18230 C C . LYS F 1 385 ? 22.355 41.578 48.578 1.00 147.42 407 LYS F C 1
ATOM 18231 O O . LYS F 1 385 ? 22.561 42.795 48.517 1.00 142.66 407 LYS F O 1
ATOM 18233 N N . TRP F 1 386 ? 21.158 41.030 48.386 1.00 148.88 408 TRP F N 1
ATOM 18234 C CA . TRP F 1 386 ? 20.000 41.832 48.023 1.00 142.43 408 TRP F CA 1
ATOM 18235 C C . TRP F 1 386 ? 19.465 42.592 49.230 1.00 143.35 408 TRP F C 1
ATOM 18236 O O . TRP F 1 386 ? 19.346 42.037 50.328 1.00 152.53 408 TRP F O 1
ATOM 18247 N N . ASN F 1 387 ? 19.140 43.865 49.021 1.00 131.08 409 ASN F N 1
ATOM 18248 C CA . ASN F 1 387 ? 18.576 44.697 50.077 1.00 130.26 409 ASN F CA 1
ATOM 18249 C C . ASN F 1 387 ? 17.056 44.650 50.023 1.00 133.53 409 ASN F C 1
ATOM 18250 O O . ASN F 1 387 ? 16.464 44.622 48.943 1.00 129.94 409 ASN F O 1
ATOM 18255 N N . HIS F 1 388 ? 16.425 44.645 51.193 1.00 128.95 410 HIS F N 1
ATOM 18256 C CA . HIS F 1 388 ? 14.971 44.606 51.270 1.00 127.64 410 HIS F CA 1
ATOM 18257 C C . HIS F 1 388 ? 14.421 46.023 51.352 1.00 122.42 410 HIS F C 1
ATOM 18258 O O . HIS F 1 388 ? 14.829 46.806 52.215 1.00 119.13 410 HIS F O 1
ATOM 18265 N N . CYS F 1 389 ? 13.500 46.346 50.450 1.00 140.75 411 CYS F N 1
ATOM 18266 C CA . CYS F 1 389 ? 12.786 47.615 50.475 1.00 138.65 411 CYS F CA 1
ATOM 18267 C C . CYS F 1 389 ? 11.441 47.400 51.156 1.00 135.15 411 CYS F C 1
ATOM 18268 O O . CYS F 1 389 ? 10.634 46.581 50.702 1.00 130.21 411 CYS F O 1
ATOM 18271 N N . PHE F 1 390 ? 11.204 48.135 52.242 1.00 131.02 412 PHE F N 1
ATOM 18272 C CA . PHE F 1 390 ? 9.994 47.928 53.027 1.00 133.02 412 PHE F CA 1
ATOM 18273 C C . PHE F 1 390 ? 8.751 48.480 52.342 1.00 139.90 412 PHE F C 1
ATOM 18274 O O . PHE F 1 390 ? 7.639 48.048 52.665 1.00 147.92 412 PHE F O 1
ATOM 18282 N N . LEU F 1 391 ? 8.909 49.418 51.408 1.00 136.79 413 LEU F N 1
ATOM 18283 C CA . LEU F 1 391 ? 7.763 49.941 50.676 1.00 138.93 413 LEU F CA 1
ATOM 18284 C C . LEU F 1 391 ? 7.259 48.974 49.613 1.00 137.65 413 LEU F C 1
ATOM 18285 O O . LEU F 1 391 ? 6.105 49.090 49.186 1.00 141.19 413 LEU F O 1
ATOM 18287 N N . CYS F 1 392 ? 8.090 48.025 49.182 1.00 131.90 414 CYS F N 1
ATOM 18288 C CA . CYS F 1 392 ? 7.707 47.065 48.159 1.00 136.55 414 CYS F CA 1
ATOM 18289 C C . CYS F 1 392 ? 7.468 45.663 48.699 1.00 141.89 414 CYS F C 1
ATOM 18290 O O . CYS F 1 392 ? 6.971 44.812 47.952 1.00 138.57 414 CYS F O 1
ATOM 18293 N N . LYS F 1 393 ? 7.808 45.401 49.963 1.00 145.16 415 LYS F N 1
ATOM 18294 C CA . LYS F 1 393 ? 7.659 44.075 50.566 1.00 138.94 415 LYS F CA 1
ATOM 18295 C C . LYS F 1 393 ? 8.382 43.012 49.741 1.00 139.49 415 LYS F C 1
ATOM 18296 O O . LYS F 1 393 ? 7.928 41.873 49.616 1.00 147.35 415 LYS F O 1
ATOM 18298 N N . LYS F 1 394 ? 9.525 43.391 49.175 1.00 133.13 416 LYS F N 1
ATOM 18299 C CA . LYS F 1 394 ? 10.258 42.521 48.266 1.00 132.03 416 LYS F CA 1
ATOM 18300 C C . LYS F 1 394 ? 11.727 42.915 48.273 1.00 128.52 416 LYS F C 1
ATOM 18301 O O . LYS F 1 394 ? 12.051 44.103 48.181 1.00 132.23 416 LYS F O 1
ATOM 18307 N N . CYS F 1 395 ? 12.607 41.924 48.388 1.00 125.47 417 CYS F N 1
ATOM 18308 C CA . CYS F 1 395 ? 14.034 42.181 48.274 1.00 131.10 417 CYS F CA 1
ATOM 18309 C C . CYS F 1 395 ? 14.404 42.459 46.822 1.00 128.45 417 CYS F C 1
ATOM 18310 O O . CYS F 1 395 ? 13.811 41.912 45.889 1.00 123.77 417 CYS F O 1
ATOM 18313 N N . VAL F 1 396 ? 15.408 43.316 46.635 1.00 132.44 418 VAL F N 1
ATOM 18314 C CA . VAL F 1 396 ? 15.832 43.756 45.315 1.00 127.75 418 VAL F CA 1
ATOM 18315 C C . VAL F 1 396 ? 17.353 43.763 45.260 1.00 125.30 418 VAL F C 1
ATOM 18316 O O . VAL F 1 396 ? 18.039 43.773 46.287 1.00 123.99 418 VAL F O 1
ATOM 18320 N N . LYS F 1 397 ? 17.871 43.761 44.032 1.00 124.02 419 LYS F N 1
ATOM 18321 C CA . LYS F 1 397 ? 19.307 43.801 43.811 1.00 130.99 419 LYS F CA 1
ATOM 18322 C C . LYS F 1 397 ? 19.906 45.049 44.461 1.00 135.62 419 LYS F C 1
ATOM 18323 O O . LYS F 1 397 ? 19.216 46.058 44.637 1.00 141.63 419 LYS F O 1
ATOM 18325 N N . PRO F 1 398 ? 21.190 45.006 44.834 1.00 130.45 420 PRO F N 1
ATOM 18326 C CA . PRO F 1 398 ? 21.779 46.151 45.550 1.00 133.82 420 PRO F CA 1
ATOM 18327 C C . PRO F 1 398 ? 21.775 47.441 44.752 1.00 135.73 420 PRO F C 1
ATOM 18328 O O . PRO F 1 398 ? 21.753 48.526 45.348 1.00 141.45 420 PRO F O 1
ATOM 18332 N N . SER F 1 399 ? 21.792 47.363 43.424 1.00 130.06 421 SER F N 1
ATOM 18333 C CA . SER F 1 399 ? 21.820 48.550 42.571 1.00 130.54 421 SER F CA 1
ATOM 18334 C C . SER F 1 399 ? 20.426 49.016 42.173 1.00 136.24 421 SER F C 1
ATOM 18335 O O . SER F 1 399 ? 20.208 49.430 41.030 1.00 148.12 421 SER F O 1
ATOM 18338 N N . TRP F 1 400 ? 19.461 48.957 43.087 1.00 128.91 422 TRP F N 1
ATOM 18339 C CA . TRP F 1 400 ? 18.119 49.461 42.845 1.00 124.04 422 TRP F CA 1
ATOM 18340 C C . TRP F 1 400 ? 17.807 50.586 43.822 1.00 123.95 422 TRP F C 1
ATOM 18341 O O . TRP F 1 400 ? 18.324 50.620 44.943 1.00 130.24 422 TRP F O 1
ATOM 18352 N N . ILE F 1 401 ? 16.956 51.511 43.383 1.00 117.47 423 ILE F N 1
ATOM 18353 C CA . ILE F 1 401 ? 16.531 52.650 44.187 1.00 124.78 423 ILE F CA 1
ATOM 18354 C C . ILE F 1 401 ? 15.017 52.765 44.088 1.00 126.97 423 ILE F C 1
ATOM 18355 O O . ILE F 1 401 ? 14.438 52.526 43.023 1.00 132.39 423 ILE F O 1
ATOM 18360 N N . HIS F 1 402 ? 14.375 53.121 45.196 1.00 114.27 424 HIS F N 1
ATOM 18361 C CA . HIS F 1 402 ? 12.937 53.341 45.174 1.00 116.13 424 HIS F CA 1
ATOM 18362 C C . HIS F 1 402 ? 12.626 54.658 44.473 1.00 116.14 424 HIS F C 1
ATOM 18363 O O . HIS F 1 402 ? 13.174 55.707 44.825 1.00 117.80 424 HIS F O 1
ATOM 18370 N N . CYS F 1 403 ? 11.745 54.600 43.479 1.00 129.36 425 CYS F N 1
ATOM 18371 C CA . CYS F 1 403 ? 11.453 55.733 42.613 1.00 135.30 425 CYS F CA 1
ATOM 18372 C C . CYS F 1 403 ? 10.071 56.291 42.928 1.00 145.22 425 CYS F C 1
ATOM 18373 O O . CYS F 1 403 ? 9.096 55.536 43.008 1.00 133.48 425 CYS F O 1
ATOM 18376 N N . SER F 1 404 ? 9.993 57.609 43.100 1.00 146.96 426 SER F N 1
ATOM 18377 C CA . SER F 1 404 ? 8.717 58.263 43.341 1.00 148.42 426 SER F CA 1
ATOM 18378 C C . SER F 1 404 ? 7.847 58.210 42.088 1.00 154.61 426 SER F C 1
ATOM 18379 O O . SER F 1 404 ? 8.335 58.021 40.969 1.00 160.37 426 SER F O 1
ATOM 18382 N N . ILE F 1 405 ? 6.535 58.363 42.297 1.00 159.75 427 ILE F N 1
ATOM 18383 C CA . ILE F 1 405 ? 5.502 58.186 41.275 1.00 156.76 427 ILE F CA 1
ATOM 18384 C C . ILE F 1 405 ? 5.430 56.718 40.866 1.00 160.31 427 ILE F C 1
ATOM 18385 O O . ILE F 1 405 ? 4.339 56.149 40.752 1.00 164.86 427 ILE F O 1
ATOM 18387 N N . CYS F 1 406 ? 6.589 56.098 40.638 1.00 154.68 428 CYS F N 1
ATOM 18388 C CA . CYS F 1 406 ? 6.637 54.660 40.396 1.00 156.92 428 CYS F CA 1
ATOM 18389 C C . CYS F 1 406 ? 6.167 53.887 41.623 1.00 149.01 428 CYS F C 1
ATOM 18390 O O . CYS F 1 406 ? 5.218 53.099 41.553 1.00 145.30 428 CYS F O 1
ATOM 18393 N N . ASN F 1 407 ? 6.831 54.110 42.761 1.00 153.46 429 ASN F N 1
ATOM 18394 C CA . ASN F 1 407 ? 6.578 53.381 44.007 1.00 159.00 429 ASN F CA 1
ATOM 18395 C C . ASN F 1 407 ? 6.885 51.892 43.866 1.00 164.01 429 ASN F C 1
ATOM 18396 O O . ASN F 1 407 ? 6.330 51.060 44.589 1.00 174.27 429 ASN F O 1
ATOM 18398 N N . HIS F 1 408 ? 7.767 51.543 42.930 1.00 153.65 430 HIS F N 1
ATOM 18399 C CA . HIS F 1 408 ? 8.320 50.198 42.839 1.00 152.38 430 HIS F CA 1
ATOM 18400 C C . HIS F 1 408 ? 9.796 50.310 42.491 1.00 142.08 430 HIS F C 1
ATOM 18401 O O . HIS F 1 408 ? 10.161 51.032 41.559 1.00 135.67 430 HIS F O 1
ATOM 18408 N N . CYS F 1 409 ? 10.635 49.606 43.251 1.00 135.39 431 CYS F N 1
ATOM 18409 C CA . CYS F 1 409 ? 12.080 49.699 43.080 1.00 121.57 431 CYS F CA 1
ATOM 18410 C C . CYS F 1 409 ? 12.494 49.321 41.664 1.00 123.02 431 CYS F C 1
ATOM 18411 O O . CYS F 1 409 ? 11.875 48.473 41.015 1.00 118.96 431 CYS F O 1
ATOM 18414 N N . ALA F 1 410 ? 13.563 49.957 41.192 1.00 137.95 432 ALA F N 1
ATOM 18415 C CA . ALA F 1 410 ? 14.110 49.687 39.869 1.00 141.67 432 ALA F CA 1
ATOM 18416 C C . ALA F 1 410 ? 15.486 50.333 39.773 1.00 138.40 432 ALA F C 1
ATOM 18417 O O . ALA F 1 410 ? 15.894 51.109 40.642 1.00 130.08 432 ALA F O 1
ATOM 18419 N N . VAL F 1 411 ? 16.194 49.991 38.701 1.00 140.45 433 VAL F N 1
ATOM 18420 C CA . VAL F 1 411 ? 17.492 50.602 38.398 1.00 140.14 433 VAL F CA 1
ATOM 18421 C C . VAL F 1 411 ? 17.313 52.110 38.261 1.00 137.50 433 VAL F C 1
ATOM 18422 O O . VAL F 1 411 ? 16.265 52.564 37.756 1.00 141.07 433 VAL F O 1
ATOM 18426 N N . PRO F 1 412 ? 18.260 52.937 38.717 1.00 132.44 434 PRO F N 1
ATOM 18427 C CA . PRO F 1 412 ? 18.100 54.394 38.555 1.00 131.86 434 PRO F CA 1
ATOM 18428 C C . PRO F 1 412 ? 17.984 54.844 37.108 1.00 129.65 434 PRO F C 1
ATOM 18429 O O . PRO F 1 412 ? 17.488 55.950 36.858 1.00 123.68 434 PRO F O 1
ATOM 18433 N N . ASP F 1 413 ? 18.420 54.027 36.152 1.00 129.62 435 ASP F N 1
ATOM 18434 C CA . ASP F 1 413 ? 18.392 54.361 34.734 1.00 134.39 435 ASP F CA 1
ATOM 18435 C C . ASP F 1 413 ? 17.040 54.077 34.083 1.00 139.33 435 ASP F C 1
ATOM 18436 O O . ASP F 1 413 ? 16.941 54.111 32.851 1.00 143.69 435 ASP F O 1
ATOM 18441 N N . HIS F 1 414 ? 16.004 53.824 34.877 1.00 131.60 436 HIS F N 1
ATOM 18442 C CA . HIS F 1 414 ? 14.760 53.259 34.378 1.00 125.25 436 HIS F CA 1
ATOM 18443 C C . HIS F 1 414 ? 13.900 54.307 33.676 1.00 127.60 436 HIS F C 1
ATOM 18444 O O . HIS F 1 414 ? 14.035 55.515 33.891 1.00 129.67 436 HIS F O 1
ATOM 18451 N N . SER F 1 415 ? 13.002 53.814 32.824 1.00 130.89 437 SER F N 1
ATOM 18452 C CA . SER F 1 415 ? 11.908 54.623 32.306 1.00 142.62 437 SER F CA 1
ATOM 18453 C C . SER F 1 415 ? 10.857 54.778 33.397 1.00 145.54 437 SER F C 1
ATOM 18454 O O . SER F 1 415 ? 10.382 53.786 33.959 1.00 154.92 437 SER F O 1
ATOM 18457 N N . CYS F 1 416 ? 10.495 56.021 33.696 1.00 134.84 438 CYS F N 1
ATOM 18458 C CA . CYS F 1 416 ? 9.724 56.328 34.892 1.00 146.48 438 CYS F CA 1
ATOM 18459 C C . CYS F 1 416 ? 8.226 56.293 34.576 1.00 139.61 438 CYS F C 1
ATOM 18460 O O . CYS F 1 416 ? 7.801 55.721 33.568 1.00 138.43 438 CYS F O 1
ATOM 18463 N N . GLU F 1 417 ? 7.416 56.901 35.438 1.00 139.61 439 GLU F N 1
ATOM 18464 C CA . GLU F 1 417 ? 5.966 56.913 35.282 1.00 136.20 439 GLU F CA 1
ATOM 18465 C C . GLU F 1 417 ? 5.543 57.695 34.043 1.00 138.41 439 GLU F C 1
ATOM 18466 O O . GLU F 1 417 ? 4.952 57.137 33.119 1.00 142.99 439 GLU F O 1
#

InterPro domains:
  IPR002052 DNA methylase, N-6 adenine-specific, conserved site [PS00092] (273-279)
  IPR010666 Zinc finger, GRF-type [PF06839] (38-82)
  IPR010666 Zinc finger, GRF-type [PS51999] (40-82)
  IPR039846 Zinc finger CCHC domain-containing protein 4 [PTHR13493] (14-510)
  IPR041370 Methyltransferase EEF1AKMT1/ZCCHC4 [PF10237] (167-343)

Organism: Homo sapiens (NCBI:txid9606)

Foldseek 3Di:
DPPDDPPDFADAFLQGRFDWDWDADDVRDDIWIWTDHQFFQDCPPGVDIATPVRDADPVRVVVRVVVSVVPDDPADLVNLQVVLVVQLVDDLQQFKAFQVVLDTDHNVCVVVCVPGHMDGRCDVVCLLQVVVVHDAPCDLRGQNRFAFDPVLLVVVLVQLVVVQAQEEEEENHRRNQSVNVVVCPPPDVRHHAYAYEYCPCSCSSRDHLLRYFNADQLAGDTSNPVVSVVSLLCSCPPPVRPRYEYEYEGRAPDDVVSNLVSVVVSQVSNQPPHDPVPNPDGHKYKYKYFPVCVVVVCVSVVLKDWAADFTHTPDHPVADADPVGGATHRITIIISPPQLSGDDDVVVAWDQDVQNNHIHGNQFDADPQLRGSAPSHSDYWAADPQQSGTDRNQWDQDPPQRDIDHPVDDRDD/DDWDDDDDFADQFLQGHDTAVFHWQFQDCPPTPDDAHPPRDDDVVNSVVRVVVSVVPHDPADLVNLQVVQVVLVVDDQQQFKAFQVVLDTDGNVCCVVVVPGDIDGRCDVVCLLQVVVVHDAPCDLGHQNRFAFDPVLLVVVVVQLVVVQAAEEEEESHRRNQSVLQVVLVDPDVRRHHYAYEYCPCSNSNSDHLLHYFNADLQQGDTPPDVVSVVSLLVVLPPVHNGRYEYEYEGRPPHDCRSNLVSVVVSQVSNQPPDDPNNVPDGHKYKYKAFPVCCVVVCVSPVLKDWAQDQRHTPDHPVDDPVATHRITIIISPDQLPPDDDVVVAWDADDQPSHIHGNQWDQDVQLGGGDCSGSHYWDADPLQSGTDRPQWDCDPPVSDIDHVVDDD/DADDFLAGGEVGARWQFQDCVVGPDHDDPPDDDDPVRSVVRVVVSVVPDDDQDLVSLAVVLVVLLPDDQQQFKAFQVVLGTDHNVCCVVQVVGRMGGSCHVVNLLQSPVVHDAPCDLRHLNRFAFDPVQLVLVLVQLVVVVAAEEEEESHRRNLSVQVVVLPPDPDRGHHYAYEYCPCSCSNRDHLLRYFNADQQNGDTPPPVSSVVSVLCSCPPPNNPRYEYEYEGRPPDDDVSNLVRVVVSQVSNPPDDDVCVVPDGHKYKYKDFPVCCVVPCVSVVLWDWALDQGHTPDGPVDPVDWGGITITINPDQLVRDDDVVQAWDADPPPGHIHGNQQDQDPVLRGSQDSTSQHWDDDDQESDTDHPQWDDDPQPSHIDHVVDPDDHPD/DDDDDDDDPPDFADAFLQGGWDKDWDADPVRPDTWIKTDHQFFFDCPPGVDIDTPVDDQDPVRVVVRVVVSVVPDDPADLVNLVVVLVVQLPDALQQWKAFQVVLGTDHNVCCVVCVVGDIDGSCDVVCLLQVVVVHDAPCPLRGQNRWAFDPVLLVLVLVQLVVVQAQEEEAENHSRNLSVNVCVCVPPDVRHYAAAYAYCPCSCSSRDHLLRYFNADQLAGDTPNPVSSVVSLLCSCPPPNNPRYEYEYEGRPRHDDVSNLVSVVVSQVSSCPPPDPVPPVDGHKYKYKAFDVCVVVVCVSPVLKDWAADQGHTPDHPPADADPVGGAGHRITIIISPPQLSGADDVVVAWDADDQQGHIHGNQFDQDPQLRGSAPSHSHYWAADPQQSGTDRNQWDQDPQQSGIDHPPDDGDD/DDWDDDDDQADDFLAGGFTWAPPVWIWTDHFQFQDCPPGNDIGTPPRDQDPVNVVVRVVVSVVSDDDAALVSQQVVLVVLVVDDLQQFKAFQVSLGTDDNVCCVVCVVGHMDGSCDVVCLLQVVVVHDAPCPLGHQNRFAFDPVLLVVVVVQLQVVQAAEEEEESHRRNQSVLVVVQVVDVVHHHHYAYEEQPCSCSNSDHLQRYFNADLQNGDTPNPVVSVVSLLCSCPPPNNPRYEYEYEGRPPDDDVSNLVSVVVSQVSNPPPDDDPCVPPGHKYKYKFFDVCVVVVCVSVVLKDWAADQGHTPDGPVWDDVVRGHRITIIINDQQLVGDDDVVVAWDADDQRNHIHHNQFDQDPQLSGGDPSDNHYWDDDPQQSDTHRPQWDQDPPQRHIDHVVDDHD/DDWDDADDWLQDGWTWQPVFIKTDHFQFFDCVPTPDIGTPPRDCDDCSCVVRVVVSVVPDDPDALVRLQVVLVQQVVDAQQQFKAFQVSLGTDHNVRCVVCVVGHIDGSQDVVNLLQVVVVHDADCPLRHLNRFAFDPVQLVVVLVQLVVVQAAEEEEESHRRNLSVLQVVLPDDDPSHHAYAYEYCPCSCSNSDHLLRYFNADLQNRDGPRPPSSVVSLLCSCCPVNNPRYEYEYEGRQPDDDVSNLVNVVVSQVSNQPDDDPVSVPDGHKYKYKAFPVCPVVVCVSVVLKDWAADAGHTPDGPVDDQDPHDGHRITIIISPPQLPRDDDVVVAWAADDQPRHIHGNQWDQDPQLSDTDCSDNHYWDDDPQASDTDRPQWDQDPPQSDIDHPVDDGD

Solvent-accessible surface area: 114612 Å² total; per-residue (Å²): 70,10,10,5,46,21,72,91,113,24,29,105,5,9,49,4,43,2,19,10,33,16,34,18,44,107,62,21,96,72,96,34,41,24,15,13,7,4,10,14,84,64,70,89,84,6,111,10,110,19,109,64,107,46,87,40,66,62,85,124,81,56,65,49,116,36,78,19,180,208,70,66,40,95,40,51,28,84,92,4,7,96,43,42,74,122,1,62,150,31,71,76,103,69,28,58,0,0,50,83,45,10,42,3,2,15,46,145,45,70,55,149,17,79,176,78,114,52,52,30,78,0,33,53,104,56,5,130,29,0,3,105,19,7,119,40,51,85,78,44,23,45,30,8,16,27,11,6,13,72,153,2,0,66,22,0,2,66,10,2,49,92,48,48,29,86,4,0,0,0,0,12,3,9,15,0,0,0,15,1,68,51,18,24,75,39,116,114,112,47,104,14,96,6,0,0,0,16,49,2,84,19,3,10,11,6,16,69,85,102,5,1,2,10,1,1,21,11,14,34,48,12,36,64,35,171,111,12,41,80,41,0,54,60,16,0,72,65,78,78,2,79,14,2,0,0,0,1,25,4,16,39,36,13,60,17,33,1,0,1,30,2,3,82,47,0,14,51,10,8,84,87,88,47,73,97,109,42,73,107,80,60,0,33,3,0,1,0,1,2,46,110,18,52,94,126,0,38,67,58,8,118,57,8,103,31,4,11,2,36,0,49,6,84,31,9,58,59,19,157,89,45,118,121,38,76,50,96,6,22,1,7,0,0,1,34,16,59,12,86,136,0,112,3,27,99,136,60,19,9,89,84,5,68,79,14,108,40,45,0,15,120,87,7,60,48,15,140,110,51,99,30,9,16,8,68,43,60,50,70,35,90,38,18,134,149,33,73,89,14,11,26,59,80,100,82,75,22,87,66,28,101,53,12,24,64,68,118,63,90,92,130,102,137,82,17,57,56,126,94,81,134,36,74,65,5,33,35,2,43,15,37,74,111,55,24,12,8,15,64,80,68,91,82,8,94,46,183,47,51,184,99,67,99,79,86,51,87,67,31,59,62,52,86,71,62,27,62,93,77,78,48,124,30,48,29,107,92,1,20,45,64,48,83,114,3,59,83,35,81,92,107,58,25,56,0,0,36,29,47,10,46,16,3,28,43,136,19,84,50,131,19,35,61,56,54,56,69,16,95,1,30,61,98,50,14,101,36,3,6,59,38,7,24,41,15,84,34,42,34,26,30,10,20,21,15,5,13,14,139,2,0,50,21,1,14,60,10,4,73,92,48,62,32,64,2,0,1,0,1,18,0,13,10,0,1,2,16,3,52,50,59,18,69,38,103,61,108,75,80,39,44,4,0,1,0,18,49,10,43,27,2,0,12,14,13,84,62,85,1,3,0,13,3,2,23,37,32,27,53,16,52,46,36,72,116,18,43,86,54,0,83,59,24,0,74,73,67,98,11,112,16,2,0,1,1,3,29,3,30,34,25,57,79,30,63,11,1,12,43,0,16,57,68,1,43,54,18,45,46,101,86,37,102,143,53,56,100,155,62,81,0,26,9,2,10,0,2,3,26,89,28,41,93,103,0,35,128,89,18,107,64,10,84,12,4,2,12,33,0,42,6,84,62,5,49,61,17,128,114,120,48,75,4,22,1,3,0,0,1,29,24,79,12,85,157,2,111,2,38,97,51,52,32,15,50,90,15,21,36,28,71,36,39,13,11,78,59,24,75,14,22,35,104,48,88,39,14,26,5,59,44,19,49,71,49,89,42,22,147,85,44,76,41,18,17,56,58,72,86,113,68,24,85,115,20,73,97,20,17,62,83,132,52,101,129,189,59,64,66,5,33,42,6,45,42,120,25,61,20,19,14,8,73,46,84,100,50,11,140,43,88,26,164,166,106,109,101,66,70,60,89,50,45,58,62,43,125,65,54,17,70,88,85,82,62,114,50,50,28,88,80,5,26,100,49,34,71,122,1,52,147,33,42,84,78,22,18,64,0,0,48,25,49,12,48,5,5,25,46,134,30,71,54,143,22,39,54,63,55,47,58,29,86,0,30,74,79,66,2,114,82,0,3,120,22,4,27,36,19,95,32,48,29,29,36,9,15,22,10,6,7,96,53,2,2,69,31,2,7,80,15,3,54,83,50,52,22,99,6,0,0,0,0,14,2,11,46,0,0,6,31,3,64,31,51,19,74,59,62,87,101,98,84,28,44,6,0,0,2,18,48,4,32,30,0,11,12,2,13,98,62,103,13,0,0,20,3,2,31,36,27,35,59,11,48,61,31,67,99,0,48,83,35,1,62,64,20,0,70,96,75,102,7,96,15,2,0,0,0,2,30,9,27,36,34,52,101,28,101,29,9,6,83,0,6,47,89,0,31,57,14,38,74,99,83,43,105,80,43,73,100,82,65,83,3,26,8,2,5,0,5,5,44,124,50,48,93,36,4,38,80,87,34,113,59,11,37,12,3,2,16,55,0,36,12,53,30,12,62,63,45,134,155,60,76,7,25,3,2,1,2,0,22,24,58,34,74,136,0,113,1,30,86,61,34,21,15,81,93,21,63,76,27,99,47,25,0,14,114,93,4,55,46,35,82,123,51,90,35,2,33,5,54,38,17,55,90,54,60,33,31,192,93,28,90,47,16,10,32,83,71,108,89,88,26,91,56,47,83,57,18,33,81,74,139,56,125,52,78,36,131,145,96,72,51,32,10,3,37,24,87,86,64,112,30,27,108,5,6,46,6,44,6,24,14,20,24,53,58,59,157,72,33,102,65,91,119,22,26,7,22,9,6,10,12,72,60,80,86,78,4,94,8,104,26,102,54,64,51,167,42,64,60,83,155,81,55,63,49,84,46,73,16,172,212,68,69,36,97,42,54,23,84,90,6,15,89,43,46,70,109,2,63,128,27,71,86,102,66,17,66,0,0,53,79,49,13,50,7,1,20,49,135,41,74,59,86,17,86,173,81,114,49,64,22,83,0,37,77,98,63,4,122,63,0,4,94,17,4,118,42,48,94,82,19,16,34,37,11,16,26,10,7,12,83,152,2,0,71,25,0,0,61,9,0,40,88,48,52,26,81,1,0,0,0,0,12,5,9,18,0,0,0,7,0,64,46,20,27,70,42,113,118,160,41,107,10,104,4,0,0,0,15,50,3,86,19,0,7,11,5,17,58,77,97,8,2,2,13,2,0,20,9,17,39,51,16,39,58,35,175,101,9,48,84,44,0,59,64,12,0,55,64,81,76,7,109,14,1,0,0,0,1,30,4,21,34,22,38,47,20,47,4,0,1,54,1,3,91,68,0,12,61,10,8,88,88,86,44,74,168,126,12,87,104,113,58,0,34,4,0,1,0,1,3,23,43,16,61,93,120,0,36,117,36,7,117,56,6,98,31,5,15,1,45,0,40,6,90,34,14,37,22,10,108,91,34,119,117,40,86,99,66,6,18,0,8,0,0,1,33,19,62,19,84,132,0,116,4,26,96,144,62,24,8,89,84,4,80,85,16,116,38,45,0,12,114,113,8,99,44,17,151,88,48,105,36,9,14,8,60,52,40,120,80,23,84,42,16,59,117,24,156,102,12,12,38,54,60,84,36,63,24,38,46,14,69,109,12,21,67,29,48,39,107,82,79,108,102,78,18,88,58,132,98,94,124,26,18,99,4,20,31,3,35,3,26,36,51,74,132,165,123,14,8,28,33,10,2,9,8,48,53,74,73,63,13,111,35,122,25,91,100,88,41,96,61,76,68,79,37,61,69,63,59,64,72,115,21,74,85,69,77,40,94,36,55,26,77,91,5,19,104,62,48,90,108,1,61,141,31,74,92,105,73,28,54,0,0,39,29,49,9,51,4,2,17,54,139,24,76,54,134,19,34,70,65,51,51,58,32,86,0,29,82,12,52,7,89,15,0,3,70,31,6,26,36,20,87,32,27,9,23,31,9,16,22,18,6,10,60,186,4,1,80,30,1,7,74,11,0,56,94,45,49,25,106,4,0,0,0,1,12,3,11,21,0,0,7,29,3,87,24,58,12,66,61,44,99,136,56,92,17,109,6,0,0,1,16,47,3,88,18,2,6,21,8,14,69,92,77,6,2,1,14,2,1,22,14,14,36,53,12,40,53,35,82,105,11,56,53,47,0,84,65,13,0,68,74,81,78,10,114,4,1,0,2,0,5,30,6,18,36,15,40,39,30,28,4,0,0,60,0,6,90,80,1,34,54,16,14,93,89,78,58,103,97,57,5,87,147,75,73,0,32,10,1,5,0,2,4,64,32,21,48,85,87,0,39,75,72,12,110,56,8,93,23,5,10,15,40,0,46,18,90,63,16,52,22,36,158,107,122,109,44,108,16,26,2,9,0,0,0,24,21,90,17,84,156,6,134,10,33,101,170,52,36,33,60,124,18,80,89,29,94,30,11,9,22,81,56,19,66,58,24,80,125,44,70,53,8,28,8,50,59,31,53,53,58,71,48,25,161,82,29,75,90,12,6,22,37,57,98,52,68,21,52,82,14,60,102,8,19,56,33,75,41,108,66,166,128,66,22,75,110,110,44,71,8,38,35,10,59,9,39,35,67,118,166,89,45,40,1,31,19,4,13,19,81,68,74,80,50,13,116,39,90,18,42,118,127,54,82,69,82,71,76,51,51,61,67,38,56,55,126,32,206,84,63,78,41,95,48,56,26,78,81,8,18,89,46,29,74,108,2,56,136,39,76,86,101,75,25,58,0,0,38,26,48,10,40,5,2,21,47,140,26,80,56,137,17,32,51,67,55,50,57,33,89,0,32,81,70,61,2,87,52,0,4,117,33,6,27,38,14,90,32,38,24,23,40,8,17,23,14,6,10,68,124,4,1,76,31,2,11,77,13,3,57,93,46,55,25,122,4,1,0,0,2,13,4,11,20,0,0,8,30,6,59,36,66,16,63,54,123,72,95,78,70,30,48,5,0,0,0,15,51,2,89,19,2,9,19,4,15,75,89,96,6,3,1,18,3,2,24,22,16,24,55,13,42,52,34,82,105,12,56,38,50,0,81,62,18,0,68,96,73,105,8,107,6,2,0,0,0,2,29,6,19,37,18,47,70,29,71,11,0,0,87,2,5,91,90,0,28,55,20,40,78,111,69,110,67,103,69,46,85,146,48,69,0,31,6,1,3,0,2,4,60,100,53,44,90,26,0,42,75,63,12,111,59,8,96,26,6,21,13,40,0,40,6,82,38,11,64,63,27,166,76,53,155,107,56,88,6,25,2,8,1,0,0,26,24,84,9,78,61,1,110,4,39,112,107,68,38,27,53,106,19,79,86,27,103,20,47,14,21,74,62,25,67,64,24,80,111,44,70,48,25,29,13,48,39,27,58,58,63,91,37,26,156,79,27,79,98,8,8,22,58,86,105,105,70,25,99,90,18,68,100,9,19,73,82,132,48,110,78,110

Nearest PDB structures (foldseek):
  6uca-assembly3_C  TM=1.003E+00  e=1.451E-86  Homo sapiens
  6uca-assembly6_F  TM=9.851E-01  e=8.415E-74  Homo sapiens
  6uca-assembly5_E  TM=9.863E-01  e=1.279E-72  Homo sapiens
  6uca-assembly2_B  TM=9.878E-01  e=1.067E-72  Homo sapiens
  6uca-assembly1_A  TM=9.823E-01  e=1.352E-71  Homo sapiens